Protein 8ZVV (pdb70)

Secondary structure (DSSP, 8-state):
---HHHHHHHHHHHHHHHHHHHHHHHTT-EEEEEEHHHHHTTTTT-EEEE--SEEEETTTEEEETTEEHHHHHHHS-B-TT-SSBPHHHHHHHHHHSSPPPHHHHHHHHHHHHHH----HHHHHHHHHS-TTS-HHHHHHHHHHHGGGG-HHHHHHHT---GGGHHHHHHHHHHHHHHHHHHHHHHHHHHHHSTT-------TTS-HHHHHHHHHT---HHHHHHHHHHHHHTS---S-SHHHHHHHHHHTTT--HHHHHHHHHHHHTSTTTTTHHHHHHHHHHHHHTTS-SS--HHHHHHHHHHHHHTT---TTB--SS--S--HHHHHHHHHHHHH-TT-HHHHHHHHHHHHTTHHHHTT-TTS--SB-GGGTHHHHHHHTT---GGGHHHHHHHHHHHHHHHHHHHHHHTT-----PEEE-HHHHHHHHH-/---HHHHHHHHHHHHHHHHHHHHHHHTT-EEEEEEHHHHHTTTTT-EEEE--SEEEETTTEEEETTB-HHHHHHHS-B-TT--SBPHHHHHHHHHHSSPPPHHHHHHHHHHHHHT----HHHHHHHHHS-TTS-HHHHHHHHHHHGGGG-HHHHHHHTT--GGGHHHHHHHHHHHHHHHHHHHHHHHHHHHHSTT-------TTS-HHHHHHHHHT---HHHHHHHHHHHHHTS---S-SHHHHHHHHHHHTT--HHHHHHHHHHHHTSTTTTTHHHHHHHHHHHHHHTS-SS--HHHHHHHHHHHHHTT-PPTTB--SS--S--HHHHHHHHHHHHH-TT-HHHHHHHHHHHHTTHHHHTT---S--SB-THHHHHHHHHHTT---GGGHHHHHHHHHHHHHHHHHHHHHHTT------EEE-HHHHHHHS--/--SHHHHHHHHHHHHHHHHHHHHHHHTT-------HHHHHTTTTT-------SEEEETTTEEEETTB-HHHHHHHS-B-TT-SSBPHHHHHHHHHHSSPPPHHHHHHHHHHHHHS----HHHHHHHHHS-TTS-HHHHHHHHHHHGGGG-HHHHHHHH---GGGHHHHHHHHHHHHHHHHHHHHHHHHHHHHSTT-------TTS-HHHHHHHHHT---HHHHHHHHHHHHHTS---S-SHHHHHHHHHHTTT--HHHHHHHHHHHHTSTTTTTHHHHHHHHHHHHHHHS-SS--HHHHHHHHHHHHHTT---TTB--SS--S--HHHHHHHHHHHHH-TT-HHHHHHHHHHHHHHHHHHHH---S--SB-GGGTHHHHHHHTT---GGGHHHHHHHHHHHHHHHHHHHHHHTT----------HHHHHHHHH-/---HHHHHHHHHHHHHHHHHHHHHHHTT-------HHHHHTTTTT-------SEEEETTTEEEETTB-HHHHHHHS-B-TT-SSBPHHHHHHHHHHSSPPPHHHHHHHHHHHHHT-PPPHHHHHHHHHS-TTS-HHHHHHHHHHHGGGG-HHHHHHHTT--GGGHHHHHHHHHHHHHHHHHHHHHHHHHHHHSSS-------TTS-HHHHHHHHHT---HHHHHHHHHHHHHTS---S-SHHHHHHHHHHTTT--HHHHHHHHHHHHTSTTTTTHHHHHHHHHHHHHHHH-SS--HHHHHHHHHHHHHTT---TTB--SS--S--HHHHHHHHHHHHH-TT-HHHHHHHHHHHHHHHHHHHH---S--SB-GGGTHHHHHHHTT---GGGHHHHHHHHHHHHHHHHHHHHHHTT----------HHHHHHHTT-

Solvent-accessible surface area: 66983 Å² total; per-residue (Å²): 121,50,65,0,49,91,37,0,38,108,29,5,79,138,46,81,58,74,16,154,61,9,86,76,15,23,1,99,29,51,14,20,55,0,22,0,52,50,5,4,13,11,1,122,61,2,22,2,3,1,1,12,0,1,40,0,50,50,79,120,0,1,81,0,60,52,51,17,2,76,43,1,37,170,94,0,7,59,20,211,60,11,115,17,0,9,0,0,0,0,0,4,0,0,0,9,24,101,47,6,72,105,115,29,4,45,49,0,10,84,26,2,15,149,47,22,57,36,33,88,23,0,46,54,7,2,78,68,22,38,113,103,1,49,3,3,2,2,0,2,0,0,0,2,0,0,14,30,71,7,59,1,40,166,13,33,74,142,26,53,32,85,109,91,7,21,47,38,0,3,44,0,0,0,23,0,0,3,16,0,3,9,0,0,0,20,0,1,28,43,33,65,83,181,43,49,64,37,46,89,53,68,60,115,42,14,12,0,54,8,0,0,56,3,1,40,25,128,79,87,47,0,4,3,3,6,7,1,7,1,1,0,1,0,0,5,0,0,0,11,1,0,0,0,0,4,19,0,0,0,9,0,10,2,3,0,0,10,0,0,1,0,0,0,3,0,0,10,0,14,86,28,2,40,22,6,18,72,3,1,86,37,3,70,71,0,34,152,95,17,38,74,129,14,78,49,140,104,0,90,77,32,0,77,86,6,14,108,64,72,131,125,5,26,7,28,17,52,27,17,0,58,114,17,0,20,8,0,51,4,2,49,65,4,0,30,114,49,6,61,119,22,80,33,10,113,6,3,20,28,4,62,126,2,0,7,58,0,12,106,108,72,48,182,31,142,2,8,80,0,15,4,16,6,0,1,1,2,1,2,57,100,33,40,0,73,38,59,83,0,1,1,0,5,14,0,0,0,2,0,0,0,2,0,0,2,5,0,6,8,7,6,27,31,20,49,34,1,8,1,31,0,20,10,1,92,18,0,58,126,96,27,125,128,169,42,60,0,47,88,49,0,48,93,30,6,73,128,49,80,59,88,12,139,79,4,90,134,124,44,2,184,48,65,10,19,49,1,24,0,50,42,5,3,10,9,0,89,52,1,27,0,4,1,0,11,0,1,41,0,49,45,84,108,1,3,95,1,61,40,53,24,3,79,74,2,36,172,98,1,10,58,14,194,63,14,125,22,1,10,0,0,0,0,0,3,0,0,0,8,26,104,46,7,70,118,117,37,4,46,45,0,12,90,23,2,12,161,51,19,63,39,29,87,30,0,50,56,7,2,78,77,19,36,112,97,1,40,4,4,3,3,0,2,0,0,0,2,0,0,15,29,76,6,59,1,42,166,12,47,88,142,62,63,55,161,104,80,19,22,42,28,0,3,42,0,0,0,26,0,0,3,19,0,4,22,0,0,4,51,0,0,20,39,31,66,87,180,40,42,72,129,34,81,55,69,68,106,35,15,12,0,54,7,0,1,59,5,0,44,24,138,71,89,53,1,10,3,1,7,10,1,4,1,3,1,0,0,0,4,0,0,0,10,0,0,0,0,0,4,19,0,0,1,12,0,17,2,4,0,0,8,0,0,0,0,0,0,4,0,0,9,0,11,59,24,0,20,8,0,16,24,7,0,59,15,1,46,84,0,8,118,122,36,45,114,96,20,48,64,134,106,0,88,93,18,0,85,75,0,13,118,51,26,72,64,7,13,3,30,17,39,12,15,2,61,100,27,0,28,7,9,65,4,1,100,85,6,0,94,143,51,4,62,132,27,74,23,5,65,0,4,14,22,7,77,133,5,0,5,92,11,10,87,132,45,56,162,24,151,2,8,80,1,19,2,8,5,1,0,0,0,0,2,39,100,31,36,0,77,28,47,59,0,0,0,0,6,5,0,0,0,2,0,0,0,1,2,0,2,5,0,6,8,12,7,31,32,27,59,42,2,17,0,35,0,20,11,0,94,19,0,57,126,95,12,54,94,118,100,62,0,53,73,30,0,38,82,38,8,75,141,58,82,56,174,39,140,75,129,171,138,129,90,50,202,79,116,98,45,139,115,67,66,117,53,74,132,40,67,95,137,68,50,141,62,61,85,20,50,0,2,96,9,54,63,69,84,1,3,98,0,63,46,52,20,2,56,22,1,36,158,91,1,11,62,15,156,22,13,95,18,1,8,0,0,0,0,0,5,0,0,0,8,25,106,49,7,72,112,131,41,4,57,58,0,12,94,19,3,14,156,49,16,58,36,28,90,80,0,43,76,51,2,80,110,47,71,112,132,55,60,5,2,51,2,0,8,39,0,0,61,28,0,44,67,76,6,60,1,39,170,17,109,86,146,53,70,60,140,102,78,20,20,53,36,0,2,40,0,0,0,25,0,0,2,19,0,3,11,0,0,0,22,0,0,24,43,29,68,55,171,45,36,68,32,52,90,50,33,63,108,15,13,12,0,25,6,0,0,30,2,1,5,19,14,23,30,7,2,2,0,1,7,10,0,7,0,2,0,1,0,0,8,51,3,41,29,83,0,0,40,31,4,23,75,41,0,14,61,46,30,4,0,0,60,0,0,2,28,0,0,100,17,0,28,24,86,186,33,0,40,22,6,15,85,6,2,83,36,2,70,70,0,16,152,103,21,35,133,143,32,66,56,140,118,0,101,78,38,0,84,75,16,13,122,63,62,170,124,4,27,9,27,16,59,68,49,1,66,35,7,0,19,8,0,34,4,1,34,52,4,0,29,100,11,0,40,63,15,38,27,6,104,10,4,20,28,6,6,103,9,0,2,61,5,10,79,122,51,56,166,34,166,4,6,21,0,13,3,18,6,0,1,4,3,0,2,61,59,28,39,0,72,38,58,83,0,1,2,0,6,12,0,0,0,2,0,0,0,2,1,0,2,6,0,9,8,8,8,28,25,39,97,111,45,173,78,170,83,82,64,74,114,23,15,130,129,140,99,119,130,131,29,62,0,52,92,37,0,49,106,37,5,72,138,42,83,58,169,40,147,80,119,167,154,115,94,52,201,69,112,102,40,92,115,63,64,120,34,73,128,37,69,90,116,78,45,145,57,61,88,20,42,0,1,92,10,26,61,46,20,0,4,41,0,60,48,48,21,5,78,66,3,44,159,102,2,10,59,5,167,62,10,119,20,1,8,0,0,0,0,0,3,0,0,0,8,27,101,49,7,66,100,116,33,6,56,40,0,11,78,17,2,15,151,50,8,72,36,28,88,84,0,47,79,49,2,73,111,41,70,114,128,55,48,5,3,48,3,0,9,40,0,0,62,25,0,44,58,68,2,63,1,41,153,12,111,88,144,65,62,57,154,102,76,18,22,41,31,0,4,38,0,0,0,26,0,0,1,20,0,3,7,0,0,1,16,0,0,34,34,24,61,86,156,30,52,41,88,52,46,61,68,63,117,37,9,9,0,49,6,0,1,60,2,0,39,21,134,73,84,56,1,6,3,0,5,6,1,4,1,2,2,0,0,0,7,44,2,45,26,82,0,0,41,30,3,19,74,40,0,14,61,53,28,4,0,0,62,0,0,4,26,0,0,100,18,0,30,22,75,156,32,0,20,8,0,19,44,5,0,68,18,4,39,88,0,23,140,104,35,31,114,129,41,51,19,108,84,3,78,85,10,1,81,66,0,11,118,73,72,128,94,5,15,2,30,13,48,58,44,1,78,20,8,0,27,6,2,34,3,1,34,77,6,0,34,134,43,4,61,123,29,66,27,6,70,12,5,15,52,4,15,51,5,0,7,34,2,11,80,123,44,27,167,34,64,1,4,29,1,19,2,9,4,0,0,0,1,0,1,38,96,28,39,0,72,32,43,67,0,0,0,0,4,5,0,0,0,2,0,0,0,2,0,0,2,4,0,6,5,12,6,30,28,41,103,105,43,175,77,168,89,82,60,75,107,15,17,133,127,142,77,63,102

Nearest PDB structures (foldseek):
  5uzq-assembly1_A  TM=9.807E-01  e=2.046E-57  Homo sapiens
  5uzp-assembly1_B  TM=9.787E-01  e=7.437E-57  Homo sapiens
  5uqs-assembly1_C  TM=9.858E-01  e=3.075E-56  Sus scrofa
  6csc-assembly1_A  TM=9.868E-01  e=9.801E-54  Gallus gallus
  2cts-assembly1_A-2  TM=9.776E-01  e=1.573E-53  Sus scrofa

Structure (mmCIF, N/CA/C/O backbone):
data_8ZVV
#
_entry.id   8ZVV
#
_cell.length_a   57.548
_cell.length_b   194.332
_cell.length_c   69.369
_cell.angle_alpha   90.00
_cell.angle_beta   90.40
_cell.angle_gamma   90.00
#
_symmetry.space_group_name_H-M   'P 1 21 1'
#
loop_
_entity.id
_entity.type
_entity.pdbx_description
1 polymer 'Citrate synthase, mitochondrial'
2 non-polymer 'CITRIC ACID'
3 water water
#
loop_
_atom_site.group_PDB
_atom_site.id
_atom_site.type_symbol
_atom_site.label_atom_id
_atom_site.label_alt_id
_atom_site.label_comp_id
_atom_site.label_asym_id
_atom_site.label_entity_id
_atom_site.label_seq_id
_atom_site.pdbx_PDB_ins_code
_atom_site.Cartn_x
_atom_site.Cartn_y
_atom_site.Cartn_z
_atom_site.occupancy
_atom_site.B_iso_or_equiv
_atom_site.auth_seq_id
_atom_site.auth_comp_id
_atom_site.auth_asym_id
_atom_site.auth_atom_id
_atom_site.pdbx_PDB_model_num
ATOM 1 N N . SER A 1 1 ? 39.404 10.500 6.377 1.00 52.65 30 SER A N 1
ATOM 2 C CA . SER A 1 1 ? 39.717 10.223 4.948 1.00 56.66 30 SER A CA 1
ATOM 3 C C . SER A 1 1 ? 38.445 9.822 4.201 1.00 66.25 30 SER A C 1
ATOM 4 O O . SER A 1 1 ? 37.727 10.676 3.676 1.00 67.78 30 SER A O 1
ATOM 7 N N . THR A 1 2 ? 38.170 8.515 4.143 1.00 66.58 31 THR A N 1
ATOM 8 C CA . THR A 1 2 ? 36.862 8.056 3.711 1.00 63.54 31 THR A CA 1
ATOM 9 C C . THR A 1 2 ? 36.126 7.387 4.873 1.00 53.00 31 THR A C 1
ATOM 10 O O . THR A 1 2 ? 34.903 7.295 4.822 1.00 58.59 31 THR A O 1
ATOM 14 N N . ASN A 1 3 ? 36.812 6.925 5.930 1.00 42.94 32 ASN A N 1
ATOM 15 C CA . ASN A 1 3 ? 36.058 6.172 6.921 1.00 33.18 32 ASN A CA 1
ATOM 16 C C . ASN A 1 3 ? 35.247 7.124 7.793 1.00 26.19 32 ASN A C 1
ATOM 17 O O . ASN A 1 3 ? 35.774 7.881 8.612 1.00 24.54 32 ASN A O 1
ATOM 22 N N . LEU A 1 4 ? 33.933 7.003 7.616 1.00 23.10 33 LEU A N 1
ATOM 23 C CA . LEU A 1 4 ? 32.976 7.850 8.294 1.00 20.62 33 LEU A CA 1
ATOM 24 C C . LEU A 1 4 ? 33.109 7.728 9.807 1.00 19.59 33 LEU A C 1
ATOM 25 O O . LEU A 1 4 ? 32.912 8.693 10.525 1.00 18.91 33 LEU A O 1
ATOM 30 N N . LYS A 1 5 ? 33.393 6.534 10.322 1.00 21.78 34 LYS A N 1
ATOM 31 C CA . LYS A 1 5 ? 33.517 6.393 11.763 1.00 22.21 34 LYS A CA 1
ATOM 32 C C . LYS A 1 5 ? 34.642 7.279 12.295 1.00 21.76 34 LYS A C 1
ATOM 33 O O . LYS A 1 5 ? 34.508 7.865 13.367 1.00 22.08 34 LYS A O 1
ATOM 39 N N . ASP A 1 6 ? 35.753 7.367 11.543 1.00 20.98 35 ASP A N 1
ATOM 40 C CA . ASP A 1 6 ? 36.942 8.086 11.974 1.00 23.49 35 ASP A CA 1
ATOM 41 C C . ASP A 1 6 ? 36.683 9.583 11.934 1.00 22.59 35 ASP A C 1
ATOM 42 O O . ASP A 1 6 ? 37.060 10.305 12.848 1.00 24.66 35 ASP A O 1
ATOM 47 N N . ILE A 1 7 ? 35.945 10.008 10.920 1.00 22.64 36 ILE A N 1
ATOM 48 C CA . ILE A 1 7 ? 35.575 11.404 10.819 1.00 23.01 36 ILE A CA 1
ATOM 49 C C . ILE A 1 7 ? 34.675 11.749 12.002 1.00 22.52 36 ILE A C 1
ATOM 50 O O . ILE A 1 7 ? 34.883 12.751 12.659 1.00 20.11 36 ILE A O 1
ATOM 55 N N . LEU A 1 8 ? 33.753 10.845 12.327 1.00 23.47 37 LEU A N 1
ATOM 56 C CA . LEU A 1 8 ? 32.817 11.074 13.416 1.00 22.73 37 LEU A CA 1
ATOM 57 C C . LEU A 1 8 ? 33.544 11.103 14.773 1.00 25.11 37 LEU A C 1
ATOM 58 O O . LEU A 1 8 ? 33.324 11.998 15.596 1.00 23.35 37 LEU A O 1
ATOM 63 N N . ALA A 1 9 ? 34.426 10.121 15.008 1.00 23.85 38 ALA A N 1
ATOM 64 C CA . ALA A 1 9 ? 35.250 10.086 16.208 1.00 26.11 38 ALA A CA 1
ATOM 65 C C . ALA A 1 9 ? 35.900 11.440 16.477 1.00 25.90 38 ALA A C 1
ATOM 66 O O . ALA A 1 9 ? 35.849 11.951 17.591 1.00 25.99 38 ALA A O 1
ATOM 68 N N . ASP A 1 10 ? 36.448 12.047 15.426 1.00 25.40 39 ASP A N 1
ATOM 69 C CA . ASP A 1 10 ? 37.099 13.339 15.533 1.00 25.50 39 ASP A CA 1
ATOM 70 C C . ASP A 1 10 ? 36.134 14.458 15.901 1.00 23.80 39 ASP A C 1
ATOM 71 O O . ASP A 1 10 ? 36.555 15.446 16.487 1.00 27.12 39 ASP A O 1
ATOM 76 N N . LEU A 1 11 ? 34.855 14.337 15.522 1.00 24.70 40 LEU A N 1
ATOM 77 C CA . LEU A 1 11 ? 33.916 15.432 15.724 1.00 24.32 40 LEU A CA 1
ATOM 78 C C . LEU A 1 11 ? 33.353 15.464 17.144 1.00 23.52 40 LEU A C 1
ATOM 79 O O . LEU A 1 11 ? 32.995 16.521 17.644 1.00 22.72 40 LEU A O 1
ATOM 84 N N . ILE A 1 12 ? 33.222 14.297 17.767 1.00 24.29 41 ILE A N 1
ATOM 85 C CA . ILE A 1 12 ? 32.447 14.167 18.980 1.00 24.60 41 ILE A CA 1
ATOM 86 C C . ILE A 1 12 ? 33.052 14.995 20.108 1.00 28.46 41 ILE A C 1
ATOM 87 O O . ILE A 1 12 ? 32.333 15.812 20.687 1.00 31.35 41 ILE A O 1
ATOM 92 N N . PRO A 1 13 ? 34.367 14.875 20.436 1.00 28.61 42 PRO A N 1
ATOM 93 C CA . PRO A 1 13 ? 34.986 15.708 21.467 1.00 33.15 42 PRO A CA 1
ATOM 94 C C . PRO A 1 13 ? 34.679 17.198 21.338 1.00 33.19 42 PRO A C 1
ATOM 95 O O . PRO A 1 13 ? 34.327 17.843 22.321 1.00 33.38 42 PRO A O 1
ATOM 99 N N . LYS A 1 14 ? 34.786 17.704 20.109 1.00 33.27 43 LYS A N 1
ATOM 100 C CA . LYS A 1 14 ? 34.511 19.098 19.783 1.00 34.96 43 LYS A CA 1
ATOM 101 C C . LYS A 1 14 ? 33.111 19.475 20.260 1.00 31.67 43 LYS A C 1
ATOM 102 O O . LYS A 1 14 ? 32.889 20.518 20.891 1.00 29.13 43 LYS A O 1
ATOM 108 N N . GLU A 1 15 ? 32.162 18.609 19.907 1.00 31.86 44 GLU A N 1
ATOM 109 C CA . GLU A 1 15 ? 30.756 18.885 20.128 1.00 30.88 44 GLU A CA 1
ATOM 110 C C . GLU A 1 15 ? 30.444 18.671 21.606 1.00 27.97 44 GLU A C 1
ATOM 111 O O . GLU A 1 15 ? 29.618 19.390 22.169 1.00 24.34 44 GLU A O 1
ATOM 117 N N . GLN A 1 16 ? 31.105 17.678 22.223 1.00 25.27 45 GLN A N 1
ATOM 118 C CA . GLN A 1 16 ? 31.020 17.508 23.664 1.00 28.27 45 GLN A CA 1
ATOM 119 C C . GLN A 1 16 ? 31.423 18.828 24.303 1.00 26.86 45 GLN A C 1
ATOM 120 O O . GLN A 1 16 ? 30.697 19.374 25.126 1.00 25.14 45 GLN A O 1
ATOM 126 N N . ALA A 1 17 ? 32.561 19.361 23.856 1.00 30.51 46 ALA A N 1
ATOM 127 C CA . ALA A 1 17 ? 33.093 20.561 24.470 1.00 32.48 46 ALA A CA 1
ATOM 128 C C . ALA A 1 17 ? 32.130 21.717 24.221 1.00 30.30 46 ALA A C 1
ATOM 129 O O . ALA A 1 17 ? 31.853 22.470 25.147 1.00 28.73 46 ALA A O 1
ATOM 131 N N . ARG A 1 18 ? 31.620 21.848 22.991 1.00 30.68 47 ARG A N 1
ATOM 132 C CA . ARG A 1 18 ? 30.734 22.957 22.701 1.00 31.99 47 ARG A CA 1
ATOM 133 C C . ARG A 1 18 ? 29.555 22.932 23.674 1.00 30.77 47 ARG A C 1
ATOM 134 O O . ARG A 1 18 ? 29.191 23.961 24.220 1.00 27.67 47 ARG A O 1
ATOM 142 N N . ILE A 1 19 ? 28.968 21.763 23.922 1.00 27.68 48 ILE A N 1
ATOM 143 C CA . ILE A 1 19 ? 27.786 21.703 24.764 1.00 30.92 48 ILE A CA 1
ATOM 144 C C . ILE A 1 19 ? 28.132 21.949 26.231 1.00 29.69 48 ILE A C 1
ATOM 145 O O . ILE A 1 19 ? 27.332 22.555 26.936 1.00 30.64 48 ILE A O 1
ATOM 150 N N . LYS A 1 20 ? 29.289 21.451 26.694 1.00 30.24 49 LYS A N 1
ATOM 151 C CA . LYS A 1 20 ? 29.644 21.564 28.103 1.00 32.63 49 LYS A CA 1
ATOM 152 C C . LYS A 1 20 ? 29.660 23.047 28.468 1.00 33.61 49 LYS A C 1
ATOM 153 O O . LYS A 1 20 ? 29.045 23.453 29.458 1.00 35.23 49 LYS A O 1
ATOM 159 N N . THR A 1 21 ? 30.306 23.844 27.608 1.00 35.65 50 THR A N 1
ATOM 160 C CA . THR A 1 21 ? 30.474 25.268 27.840 1.00 34.71 50 THR A CA 1
ATOM 161 C C . THR A 1 21 ? 29.126 25.972 27.752 1.00 37.14 50 THR A C 1
ATOM 162 O O . THR A 1 21 ? 28.815 26.803 28.613 1.00 34.57 50 THR A O 1
ATOM 166 N N . PHE A 1 22 ? 28.349 25.626 26.705 1.00 31.59 51 PHE A N 1
ATOM 167 C CA . PHE A 1 22 ? 27.029 26.194 26.507 1.00 29.36 51 PHE A CA 1
ATOM 168 C C . PHE A 1 22 ? 26.202 26.009 27.777 1.00 28.14 51 PHE A C 1
ATOM 169 O O . PHE A 1 22 ? 25.668 26.970 28.325 1.00 30.67 51 PHE A O 1
ATOM 177 N N . ARG A 1 23 ? 26.145 24.781 28.278 1.00 28.56 52 ARG A N 1
ATOM 178 C CA . ARG A 1 23 ? 25.296 24.482 29.423 1.00 28.25 52 ARG A CA 1
ATOM 179 C C . ARG A 1 23 ? 25.845 25.142 30.685 1.00 31.85 52 ARG A C 1
ATOM 180 O O . ARG A 1 23 ? 25.083 25.475 31.593 1.00 27.22 52 ARG A O 1
ATOM 188 N N . GLN A 1 24 ? 27.171 25.284 30.756 1.00 32.72 53 GLN A N 1
ATOM 189 C CA . GLN A 1 24 ? 27.797 25.928 31.893 1.00 37.41 53 GLN A CA 1
ATOM 190 C C . GLN A 1 24 ? 27.236 27.344 31.971 1.00 37.01 53 GLN A C 1
ATOM 191 O O . GLN A 1 24 ? 26.687 27.743 32.993 1.00 37.97 53 GLN A O 1
ATOM 197 N N . GLN A 1 25 ? 27.303 28.058 30.848 1.00 36.56 54 GLN A N 1
ATOM 198 C CA . GLN A 1 25 ? 26.999 29.479 30.825 1.00 42.24 54 GLN A CA 1
ATOM 199 C C . GLN A 1 25 ? 25.497 29.736 30.711 1.00 44.73 54 GLN A C 1
ATOM 200 O O . GLN A 1 25 ? 25.034 30.790 31.152 1.00 38.14 54 GLN A O 1
ATOM 206 N N . HIS A 1 26 ? 24.754 28.795 30.103 1.00 36.35 55 HIS A N 1
ATOM 207 C CA . HIS A 1 26 ? 23.374 29.053 29.721 1.00 34.41 55 HIS A CA 1
ATOM 208 C C . HIS A 1 26 ? 22.407 27.957 30.168 1.00 32.02 55 HIS A C 1
ATOM 209 O O . HIS A 1 26 ? 21.230 28.018 29.826 1.00 41.14 55 HIS A O 1
ATOM 216 N N . GLY A 1 27 ? 22.883 26.984 30.949 1.00 33.82 56 GLY A N 1
ATOM 217 C CA . GLY A 1 27 ? 22.053 25.884 31.414 1.00 34.65 56 GLY A CA 1
ATOM 218 C C . GLY A 1 27 ? 20.735 26.335 32.038 1.00 36.61 56 GLY A C 1
ATOM 219 O O . GLY A 1 27 ? 19.703 25.692 31.831 1.00 33.25 56 GLY A O 1
ATOM 220 N N . LYS A 1 28 ? 20.763 27.429 32.815 1.00 36.00 57 LYS A N 1
ATOM 221 C CA . LYS A 1 28 ? 19.604 27.832 33.607 1.00 40.43 57 LYS A CA 1
ATOM 222 C C . LYS A 1 28 ? 18.705 28.829 32.870 1.00 38.42 57 LYS A C 1
ATOM 223 O O . LYS A 1 28 ? 17.680 29.235 33.421 1.00 40.39 57 LYS A O 1
ATOM 229 N N . THR A 1 29 ? 19.062 29.187 31.631 1.00 35.12 58 THR A N 1
ATOM 230 C CA . THR A 1 29 ? 18.240 30.065 30.805 1.00 35.77 58 THR A CA 1
ATOM 231 C C . THR A 1 29 ? 16.878 29.430 30.528 1.00 36.42 58 THR A C 1
ATOM 232 O O . THR A 1 29 ? 16.774 28.253 30.175 1.00 30.82 58 THR A O 1
ATOM 236 N N . VAL A 1 30 ? 15.834 30.249 30.673 1.00 36.95 59 VAL A N 1
ATOM 237 C CA . VAL A 1 30 ? 14.479 29.843 30.368 1.00 37.39 59 VAL A CA 1
ATOM 238 C C . VAL A 1 30 ? 14.286 30.051 28.867 1.00 39.03 59 VAL A C 1
ATOM 239 O O . VAL A 1 30 ? 14.611 31.106 28.324 1.00 38.01 59 VAL A O 1
ATOM 243 N N . VAL A 1 31 ? 13.840 28.995 28.184 1.00 38.55 60 VAL A N 1
ATOM 244 C CA . VAL A 1 31 ? 13.623 29.074 26.751 1.00 35.78 60 VAL A CA 1
ATOM 245 C C . VAL A 1 31 ? 12.131 29.058 26.445 1.00 31.00 60 VAL A C 1
ATOM 246 O O . VAL A 1 31 ? 11.743 29.386 25.326 1.00 34.57 60 VAL A O 1
ATOM 250 N N . GLY A 1 32 ? 11.302 28.665 27.412 1.00 31.07 61 GLY A N 1
ATOM 251 C CA . GLY A 1 32 ? 9.871 28.588 27.170 1.00 31.03 61 GLY A CA 1
ATOM 252 C C . GLY A 1 32 ? 9.068 28.366 28.442 1.00 33.11 61 GLY A C 1
ATOM 253 O O . GLY A 1 32 ? 9.613 27.998 29.487 1.00 35.01 61 GLY A O 1
ATOM 254 N N . GLN A 1 33 ? 7.760 28.621 28.314 1.00 34.58 62 GLN A N 1
ATOM 255 C CA . GLN A 1 33 ? 6.794 28.428 29.378 1.00 34.46 62 GLN A CA 1
ATOM 256 C C . GLN A 1 33 ? 5.944 27.209 29.040 1.00 31.40 62 GLN A C 1
ATOM 257 O O . GLN A 1 33 ? 5.873 26.792 27.886 1.00 33.22 62 GLN A O 1
ATOM 263 N N . ILE A 1 34 ? 5.256 26.684 30.055 1.00 28.45 63 ILE A N 1
ATOM 264 C CA . ILE A 1 34 ? 4.375 25.546 29.878 1.00 28.25 63 ILE A CA 1
ATOM 265 C C . ILE A 1 34 ? 2.998 25.894 30.420 1.00 23.97 63 ILE A C 1
ATOM 266 O O . ILE A 1 34 ? 2.851 26.057 31.620 1.00 24.35 63 ILE A O 1
ATOM 271 N N . THR A 1 35 ? 1.975 25.903 29.553 1.00 25.60 64 THR A N 1
ATOM 272 C CA . THR A 1 35 ? 0.630 26.176 30.028 1.00 25.02 64 THR A CA 1
ATOM 273 C C . THR A 1 35 ? -0.114 24.867 30.238 1.00 26.12 64 THR A C 1
ATOM 274 O O . THR A 1 35 ? 0.347 23.807 29.825 1.00 26.17 64 THR A O 1
ATOM 278 N N . VAL A 1 36 ? -1.249 24.975 30.934 1.00 25.53 65 VAL A N 1
ATOM 279 C CA . VAL A 1 36 ? -2.191 23.883 31.078 1.00 25.77 65 VAL A CA 1
ATOM 280 C C . VAL A 1 36 ? -2.616 23.374 29.699 1.00 27.47 65 VAL A C 1
ATOM 281 O O . VAL A 1 36 ? -2.751 22.165 29.485 1.00 24.64 65 VAL A O 1
ATOM 285 N N . ASP A 1 37 ? -2.843 24.308 28.772 1.00 27.55 66 ASP A N 1
ATOM 286 C CA . ASP A 1 37 ? -3.355 23.977 27.451 1.00 32.29 66 ASP A CA 1
ATOM 287 C C . ASP A 1 37 ? -2.355 23.124 26.671 1.00 29.03 66 ASP A C 1
ATOM 288 O O . ASP A 1 37 ? -2.752 22.217 25.941 1.00 31.35 66 ASP A O 1
ATOM 293 N N . MET A 1 38 ? -1.070 23.410 26.861 1.00 28.67 67 MET A N 1
ATOM 294 C CA . MET A 1 38 ? 0.002 22.714 26.168 1.00 28.13 67 MET A CA 1
ATOM 295 C C . MET A 1 38 ? 0.098 21.285 26.681 1.00 26.31 67 MET A C 1
ATOM 296 O O . MET A 1 38 ? 0.360 20.371 25.908 1.00 25.62 67 MET A O 1
ATOM 301 N N . MET A 1 39 ? -0.060 21.131 28.002 1.00 24.45 68 MET A N 1
ATOM 302 C CA . MET A 1 39 ? -0.045 19.831 28.651 1.00 24.75 68 MET A CA 1
ATOM 303 C C . MET A 1 39 ? -1.179 18.966 28.129 1.00 24.28 68 MET A C 1
ATOM 304 O O . MET A 1 39 ? -1.004 17.761 27.917 1.00 24.06 68 MET A O 1
ATOM 309 N N . TYR A 1 40 ? -2.343 19.579 27.878 1.00 23.77 69 TYR A N 1
ATOM 310 C CA . TYR A 1 40 ? -3.466 18.870 27.283 1.00 24.22 69 TYR A CA 1
ATOM 311 C C . TYR A 1 40 ? -3.294 18.708 25.769 1.00 23.56 69 TYR A C 1
ATOM 312 O O . TYR A 1 40 ? -3.770 17.742 25.202 1.00 26.80 69 TYR A O 1
ATOM 321 N N . GLY A 1 41 ? -2.583 19.632 25.115 1.00 24.08 70 GLY A N 1
ATOM 322 C CA . GLY A 1 41 ? -2.563 19.722 23.659 1.00 23.23 70 GLY A CA 1
ATOM 323 C C . GLY A 1 41 ? -1.338 19.043 23.030 1.00 24.08 70 GLY A C 1
ATOM 324 O O . GLY A 1 41 ? -0.910 19.439 21.954 1.00 23.17 70 GLY A O 1
ATOM 325 N N . GLY A 1 42 ? -0.770 18.032 23.704 1.00 22.27 71 GLY A N 1
ATOM 326 C CA . GLY A 1 42 ? 0.300 17.232 23.110 1.00 23.76 71 GLY A CA 1
ATOM 327 C C . GLY A 1 42 ? 1.615 17.991 22.953 1.00 24.73 71 GLY A C 1
ATOM 328 O O . GLY A 1 42 ? 2.294 17.879 21.928 1.00 22.79 71 GLY A O 1
ATOM 329 N N . MET A 1 43 ? 1.945 18.760 23.991 1.00 23.89 72 MET A N 1
ATOM 330 C CA . MET A 1 43 ? 3.164 19.541 24.068 1.00 23.85 72 MET A CA 1
ATOM 331 C C . MET A 1 43 ? 3.321 20.466 22.865 1.00 25.04 72 MET A C 1
ATOM 332 O O . MET A 1 43 ? 4.445 20.798 22.512 1.00 23.22 72 MET A O 1
ATOM 337 N N . ARG A 1 44 ? 2.213 20.943 22.303 1.00 26.86 73 ARG A N 1
ATOM 338 C CA . ARG A 1 44 ? 2.239 21.804 21.124 1.00 31.64 73 ARG A CA 1
ATOM 339 C C . ARG A 1 44 ? 2.875 23.128 21.537 1.00 28.36 73 ARG A C 1
ATOM 340 O O . ARG A 1 44 ? 2.491 23.695 22.544 1.00 28.01 73 ARG A O 1
ATOM 348 N N . GLY A 1 45 ? 3.911 23.554 20.814 1.00 30.04 74 GLY A N 1
ATOM 349 C CA . GLY A 1 45 ? 4.618 24.779 21.154 1.00 33.91 74 GLY A CA 1
ATOM 350 C C . GLY A 1 45 ? 5.713 24.605 22.211 1.00 30.09 74 GLY A C 1
ATOM 351 O O . GLY A 1 45 ? 6.414 25.561 22.506 1.00 33.83 74 GLY A O 1
ATOM 352 N N . MET A 1 46 ? 5.889 23.407 22.774 1.00 30.27 75 MET A N 1
ATOM 353 C CA . MET A 1 46 ? 6.882 23.222 23.825 1.00 30.43 75 MET A CA 1
ATOM 354 C C . MET A 1 46 ? 8.245 22.935 23.196 1.00 30.22 75 MET A C 1
ATOM 355 O O . MET A 1 46 ? 8.360 22.046 22.359 1.00 26.28 75 MET A O 1
ATOM 360 N N . LYS A 1 47 ? 9.291 23.644 23.629 1.00 32.65 76 LYS A N 1
ATOM 361 C CA . LYS A 1 47 ? 10.650 23.276 23.247 1.00 35.08 76 LYS A CA 1
ATOM 362 C C . LYS A 1 47 ? 11.127 22.156 24.175 1.00 35.00 76 LYS A C 1
ATOM 363 O O . LYS A 1 47 ? 11.524 22.385 25.325 1.00 40.14 76 LYS A O 1
ATOM 369 N N . GLY A 1 48 ? 11.081 20.920 23.666 1.00 30.35 77 GLY A N 1
ATOM 370 C CA . GLY A 1 48 ? 11.164 19.761 24.539 1.00 29.60 77 GLY A CA 1
ATOM 371 C C . GLY A 1 48 ? 12.470 18.975 24.445 1.00 26.28 77 GLY A C 1
ATOM 372 O O . GLY A 1 48 ? 12.823 18.288 25.400 1.00 27.30 77 GLY A O 1
ATOM 373 N N . LEU A 1 49 ? 13.143 18.981 23.288 1.00 24.13 78 LEU A N 1
ATOM 374 C CA . LEU A 1 49 ? 14.315 18.130 23.150 1.00 21.95 78 LEU A CA 1
ATOM 375 C C . LEU A 1 49 ? 15.327 18.758 22.208 1.00 21.95 78 LEU A C 1
ATOM 376 O O . LEU A 1 49 ? 14.972 19.575 21.367 1.00 24.18 78 LEU A O 1
ATOM 381 N N . VAL A 1 50 ? 16.606 18.408 22.412 1.00 23.61 79 VAL A N 1
ATOM 382 C CA . VAL A 1 50 ? 17.646 18.767 21.470 1.00 23.75 79 VAL A CA 1
ATOM 383 C C . VAL A 1 50 ? 17.760 17.632 20.458 1.00 22.10 79 VAL A C 1
ATOM 384 O O . VAL A 1 50 ? 17.856 16.465 20.828 1.00 21.21 79 VAL A O 1
ATOM 388 N N . TYR A 1 51 ? 17.730 18.007 19.186 1.00 21.50 80 TYR A N 1
ATOM 389 C CA . TYR A 1 51 ? 17.829 17.089 18.066 1.00 20.58 80 TYR A CA 1
ATOM 390 C C . TYR A 1 51 ? 18.717 17.792 17.051 1.00 23.72 80 TYR A C 1
ATOM 391 O O . TYR A 1 51 ? 18.432 18.935 16.721 1.00 27.34 80 TYR A O 1
ATOM 400 N N . GLU A 1 52 ? 19.843 17.161 16.659 1.00 23.49 81 GLU A N 1
ATOM 401 C CA . GLU A 1 52 ? 20.934 17.898 16.036 1.00 22.79 81 GLU A CA 1
ATOM 402 C C . GLU A 1 52 ? 20.835 17.824 14.512 1.00 21.75 81 GLU A C 1
ATOM 403 O O . GLU A 1 52 ? 21.321 18.686 13.802 1.00 25.64 81 GLU A O 1
ATOM 409 N N . THR A 1 53 ? 20.310 16.722 14.001 1.00 20.20 82 THR A N 1
ATOM 410 C CA . THR A 1 53 ? 20.485 16.411 12.596 1.00 21.66 82 THR A CA 1
ATOM 411 C C . THR A 1 53 ? 19.679 17.347 11.697 1.00 20.27 82 THR A C 1
ATOM 412 O O . THR A 1 53 ? 20.125 17.665 10.602 1.00 25.35 82 THR A O 1
ATOM 416 N N . SER A 1 54 ? 18.453 17.697 12.092 1.00 22.92 83 SER A N 1
ATOM 417 C CA . SER A 1 54 ? 17.649 18.647 11.327 1.00 22.65 83 SER A CA 1
ATOM 418 C C . SER A 1 54 ? 16.799 19.514 12.249 1.00 23.55 83 SER A C 1
ATOM 419 O O . SER A 1 54 ? 16.497 19.150 13.400 1.00 23.14 83 SER A O 1
ATOM 422 N N . VAL A 1 55 ? 16.456 20.691 11.715 1.00 22.12 84 VAL A N 1
ATOM 423 C CA . VAL A 1 55 ? 15.587 21.668 12.350 1.00 26.04 84 VAL A CA 1
ATOM 424 C C . VAL A 1 55 ? 14.541 22.154 11.347 1.00 27.01 84 VAL A C 1
ATOM 425 O O . VAL A 1 55 ? 14.892 22.539 10.229 1.00 25.64 84 VAL A O 1
ATOM 429 N N . LEU A 1 56 ? 13.268 22.138 11.781 1.00 26.58 85 LEU A N 1
ATOM 430 C CA . LEU A 1 56 ? 12.122 22.582 11.004 1.00 27.15 85 LEU A CA 1
ATOM 431 C C . LEU A 1 56 ? 11.746 24.005 11.397 1.00 31.05 85 LEU A C 1
ATOM 432 O O . LEU A 1 56 ? 11.218 24.247 12.497 1.00 30.44 85 LEU A O 1
ATOM 437 N N . ASP A 1 57 ? 12.022 24.933 10.483 1.00 30.90 86 ASP A N 1
ATOM 438 C CA . ASP A 1 57 ? 11.575 26.303 10.637 1.00 36.84 86 ASP A CA 1
ATOM 439 C C . ASP A 1 57 ? 10.097 26.383 10.257 1.00 37.34 86 ASP A C 1
ATOM 440 O O . ASP A 1 57 ? 9.704 25.911 9.201 1.00 36.79 86 ASP A O 1
ATOM 445 N N . PRO A 1 58 ? 9.214 26.998 11.078 1.00 40.69 87 PRO A N 1
ATOM 446 C CA . PRO A 1 58 ? 7.802 27.122 10.707 1.00 40.06 87 PRO A CA 1
ATOM 447 C C . PRO A 1 58 ? 7.562 27.644 9.291 1.00 41.66 87 PRO A C 1
ATOM 448 O O . PRO A 1 58 ? 6.678 27.160 8.583 1.00 37.88 87 PRO A O 1
ATOM 452 N N . ASP A 1 59 ? 8.365 28.633 8.893 1.00 44.46 88 ASP A N 1
ATOM 453 C CA . ASP A 1 59 ? 8.113 29.386 7.677 1.00 47.73 88 ASP A CA 1
ATOM 454 C C . ASP A 1 59 ? 8.802 28.728 6.484 1.00 45.89 88 ASP A C 1
ATOM 455 O O . ASP A 1 59 ? 8.187 28.623 5.424 1.00 47.26 88 ASP A O 1
ATOM 460 N N . GLU A 1 60 ? 10.067 28.297 6.649 1.00 45.78 89 GLU A N 1
ATOM 461 C CA . GLU A 1 60 ? 10.910 27.903 5.521 1.00 44.60 89 GLU A CA 1
ATOM 462 C C . GLU A 1 60 ? 11.028 26.382 5.377 1.00 36.66 89 GLU A C 1
ATOM 463 O O . GLU A 1 60 ? 11.564 25.898 4.387 1.00 34.07 89 GLU A O 1
ATOM 469 N N . GLY A 1 61 ? 10.564 25.608 6.362 1.00 33.27 90 GLY A N 1
ATOM 470 C CA . GLY A 1 61 ? 10.634 24.156 6.251 1.00 27.19 90 GLY A CA 1
ATOM 471 C C . GLY A 1 61 ? 11.998 23.594 6.666 1.00 27.48 90 GLY A C 1
ATOM 472 O O . GLY A 1 61 ? 12.826 24.268 7.281 1.00 27.35 90 GLY A O 1
ATOM 473 N N . ILE A 1 62 ? 12.230 22.332 6.305 1.00 24.58 91 ILE A N 1
ATOM 474 C CA . ILE A 1 62 ? 13.250 21.533 6.953 1.00 25.82 91 ILE A CA 1
ATOM 475 C C . ILE A 1 62 ? 14.632 21.926 6.438 1.00 27.28 91 ILE A C 1
ATOM 476 O O . ILE A 1 62 ? 14.809 22.164 5.244 1.00 30.61 91 ILE A O 1
ATOM 481 N N . ARG A 1 63 ? 15.592 22.012 7.371 1.00 27.35 92 ARG A N 1
ATOM 482 C CA . ARG A 1 63 ? 17.007 22.142 7.058 1.00 26.41 92 ARG A CA 1
ATOM 483 C C . ARG A 1 63 ? 17.741 20.941 7.636 1.00 22.31 92 ARG A C 1
ATOM 484 O O . ARG A 1 63 ? 17.526 20.591 8.782 1.00 21.04 92 ARG A O 1
ATOM 492 N N . PHE A 1 64 ? 18.531 20.293 6.782 1.00 23.67 93 PHE A N 1
ATOM 493 C CA . PHE A 1 64 ? 19.388 19.192 7.182 1.00 24.91 93 PHE A CA 1
ATOM 494 C C . PHE A 1 64 ? 20.791 19.722 7.418 1.00 25.21 93 PHE A C 1
ATOM 495 O O . PHE A 1 64 ? 21.479 20.028 6.430 1.00 24.99 93 PHE A O 1
ATOM 503 N N . ARG A 1 65 ? 21.172 19.817 8.713 1.00 24.07 94 ARG A N 1
ATOM 504 C CA . ARG A 1 65 ? 22.433 20.385 9.182 1.00 21.49 94 ARG A CA 1
ATOM 505 C C . ARG A 1 65 ? 22.665 21.767 8.557 1.00 22.76 94 ARG A C 1
ATOM 506 O O . ARG A 1 65 ? 23.783 22.136 8.166 1.00 19.41 94 ARG A O 1
ATOM 514 N N . GLY A 1 66 ? 21.600 22.577 8.500 1.00 22.97 95 GLY A N 1
ATOM 515 C CA . GLY A 1 66 ? 21.755 23.936 7.997 1.00 22.73 95 GLY A CA 1
ATOM 516 C C . GLY A 1 66 ? 21.317 24.078 6.539 1.00 25.01 95 GLY A C 1
ATOM 517 O O . GLY A 1 66 ? 20.955 25.180 6.108 1.00 27.63 95 GLY A O 1
ATOM 518 N N . PHE A 1 67 ? 21.302 22.966 5.795 1.00 24.39 96 PHE A N 1
ATOM 519 C CA . PHE A 1 67 ? 21.068 23.017 4.359 1.00 26.79 96 PHE A CA 1
ATOM 520 C C . PHE A 1 67 ? 19.592 22.754 4.055 1.00 25.53 96 PHE A C 1
ATOM 521 O O . PHE A 1 67 ? 19.017 21.757 4.494 1.00 25.68 96 PHE A O 1
ATOM 529 N N . SER A 1 68 ? 18.986 23.668 3.279 1.00 27.73 97 SER A N 1
ATOM 530 C CA . SER A 1 68 ? 17.653 23.473 2.734 1.00 25.32 97 SER A CA 1
ATOM 531 C C . SER A 1 68 ? 17.669 22.317 1.728 1.00 25.12 97 SER A C 1
ATOM 532 O O . SER A 1 68 ? 18.721 21.888 1.249 1.00 23.82 97 SER A O 1
ATOM 535 N N . ILE A 1 69 ? 16.491 21.804 1.380 1.00 25.11 98 ILE A N 1
ATOM 536 C CA . ILE A 1 69 ? 16.424 20.729 0.408 1.00 26.61 98 ILE A CA 1
ATOM 537 C C . ILE A 1 69 ? 16.989 21.165 -0.949 1.00 28.76 98 ILE A C 1
ATOM 538 O O . ILE A 1 69 ? 17.778 20.434 -1.545 1.00 28.35 98 ILE A O 1
ATOM 543 N N . PRO A 1 70 ? 16.586 22.321 -1.523 1.00 28.92 99 PRO A N 1
ATOM 544 C CA . PRO A 1 70 ? 17.207 22.800 -2.761 1.00 29.63 99 PRO A CA 1
ATOM 545 C C . PRO A 1 70 ? 18.739 22.805 -2.768 1.00 29.36 99 PRO A C 1
ATOM 546 O O . PRO A 1 70 ? 19.342 22.360 -3.743 1.00 35.71 99 PRO A O 1
ATOM 550 N N . GLU A 1 71 ? 19.354 23.290 -1.679 1.00 30.26 100 GLU A N 1
ATOM 551 C CA . GLU A 1 71 ? 20.805 23.255 -1.509 1.00 31.44 100 GLU A CA 1
ATOM 552 C C . GLU A 1 71 ? 21.321 21.811 -1.557 1.00 31.13 100 GLU A C 1
ATOM 553 O O . GLU A 1 71 ? 22.383 21.542 -2.112 1.00 31.04 100 GLU A O 1
ATOM 559 N N . CYS A 1 72 ? 20.595 20.873 -0.938 1.00 30.76 101 CYS A N 1
ATOM 560 C CA . CYS A 1 72 ? 20.978 19.469 -0.976 1.00 29.28 101 CYS A CA 1
ATOM 561 C C . CYS A 1 72 ? 20.887 18.900 -2.394 1.00 30.49 101 CYS A C 1
ATOM 562 O O . CYS A 1 72 ? 21.712 18.089 -2.811 1.00 28.10 101 CYS A O 1
ATOM 565 N N . GLN A 1 73 ? 19.844 19.293 -3.115 1.00 29.28 102 GLN A N 1
ATOM 566 C CA . GLN A 1 73 ? 19.666 18.836 -4.478 1.00 32.32 102 GLN A CA 1
ATOM 567 C C . GLN A 1 73 ? 20.899 19.212 -5.299 1.00 31.80 102 GLN A C 1
ATOM 568 O O . GLN A 1 73 ? 21.345 18.406 -6.112 1.00 36.31 102 GLN A O 1
ATOM 574 N N . LYS A 1 74 ? 21.474 20.389 -5.035 1.00 32.22 103 LYS A N 1
ATOM 575 C CA . LYS A 1 74 ? 22.605 20.867 -5.821 1.00 36.22 103 LYS A CA 1
ATOM 576 C C . LYS A 1 74 ? 23.932 20.280 -5.318 1.00 36.49 103 LYS A C 1
ATOM 577 O O . LYS A 1 74 ? 24.732 19.817 -6.134 1.00 33.51 103 LYS A O 1
ATOM 583 N N . LEU A 1 75 ? 24.166 20.277 -3.988 1.00 33.41 104 LEU A N 1
ATOM 584 C CA . LEU A 1 75 ? 25.483 19.961 -3.429 1.00 32.41 104 LEU A CA 1
ATOM 585 C C . LEU A 1 75 ? 25.690 18.455 -3.266 1.00 30.44 104 LEU A C 1
ATOM 586 O O . LEU A 1 75 ? 26.811 17.974 -3.414 1.00 33.39 104 LEU A O 1
ATOM 591 N N . LEU A 1 76 ? 24.649 17.711 -2.860 1.00 30.68 105 LEU A N 1
ATOM 592 C CA . LEU A 1 76 ? 24.850 16.313 -2.496 1.00 29.46 105 LEU A CA 1
ATOM 593 C C . LEU A 1 76 ? 25.160 15.523 -3.758 1.00 31.36 105 LEU A C 1
ATOM 594 O O . LEU A 1 76 ? 24.479 15.714 -4.770 1.00 30.53 105 LEU A O 1
ATOM 599 N N . PRO A 1 77 ? 26.179 14.625 -3.739 1.00 29.52 106 PRO A N 1
ATOM 600 C CA . PRO A 1 77 ? 26.458 13.768 -4.888 1.00 32.88 106 PRO A CA 1
ATOM 601 C C . PRO A 1 77 ? 25.232 13.054 -5.457 1.00 31.56 106 PRO A C 1
ATOM 602 O O . PRO A 1 77 ? 24.296 12.691 -4.736 1.00 29.57 106 PRO A O 1
ATOM 606 N N . LYS A 1 78 ? 25.250 12.877 -6.785 1.00 32.12 107 LYS A N 1
ATOM 607 C CA . LYS A 1 78 ? 24.199 12.160 -7.486 1.00 32.46 107 LYS A CA 1
ATOM 608 C C . LYS A 1 78 ? 24.798 10.861 -8.003 1.00 29.93 107 LYS A C 1
ATOM 609 O O . LYS A 1 78 ? 26.015 10.735 -8.002 1.00 32.06 107 LYS A O 1
ATOM 615 N N . ALA A 1 79 ? 23.964 9.917 -8.459 1.00 30.88 108 ALA A N 1
ATOM 616 C CA . ALA A 1 79 ? 24.459 8.786 -9.238 1.00 32.99 108 ALA A CA 1
ATOM 617 C C . ALA A 1 79 ? 25.071 9.332 -10.530 1.00 33.07 108 ALA A C 1
ATOM 618 O O . ALA A 1 79 ? 24.774 10.461 -10.899 1.00 31.48 108 ALA A O 1
ATOM 620 N N . LYS A 1 80 ? 25.959 8.576 -11.191 1.00 37.93 109 LYS A N 1
ATOM 621 C CA . LYS A 1 80 ? 26.602 9.087 -12.401 1.00 42.95 109 LYS A CA 1
ATOM 622 C C . LYS A 1 80 ? 25.566 9.521 -13.441 1.00 42.78 109 LYS A C 1
ATOM 623 O O . LYS A 1 80 ? 25.672 10.602 -14.016 1.00 40.79 109 LYS A O 1
ATOM 629 N N . GLY A 1 81 ? 24.549 8.692 -13.682 1.00 43.20 110 GLY A N 1
ATOM 630 C CA . GLY A 1 81 ? 23.559 9.038 -14.691 1.00 46.97 110 GLY A CA 1
ATOM 631 C C . GLY A 1 81 ? 22.428 9.930 -14.171 1.00 44.28 110 GLY A C 1
ATOM 632 O O . GLY A 1 81 ? 21.316 9.857 -14.692 1.00 51.69 110 GLY A O 1
ATOM 633 N N . GLY A 1 82 ? 22.716 10.783 -13.172 1.00 39.93 111 GLY A N 1
ATOM 634 C CA . GLY A 1 82 ? 21.703 11.143 -12.191 1.00 33.00 111 GLY A CA 1
ATOM 635 C C . GLY A 1 82 ? 21.515 12.642 -11.972 1.00 31.11 111 GLY A C 1
ATOM 636 O O . GLY A 1 82 ? 22.456 13.422 -12.031 1.00 33.37 111 GLY A O 1
ATOM 637 N N . GLU A 1 83 ? 20.271 13.013 -11.648 1.00 30.43 112 GLU A N 1
ATOM 638 C CA . GLU A 1 83 ? 19.940 14.375 -11.277 1.00 33.71 112 GLU A CA 1
ATOM 639 C C . GLU A 1 83 ? 19.611 14.468 -9.785 1.00 30.23 112 GLU A C 1
ATOM 640 O O . GLU A 1 83 ? 19.819 15.516 -9.192 1.00 31.03 112 GLU A O 1
ATOM 646 N N . GLU A 1 84 ? 19.136 13.377 -9.173 1.00 29.86 113 GLU A N 1
ATOM 647 C CA . GLU A 1 84 ? 18.603 13.452 -7.817 1.00 30.89 113 GLU A CA 1
ATOM 648 C C . GLU A 1 84 ? 19.696 13.124 -6.787 1.00 29.67 113 GLU A C 1
ATOM 649 O O . GLU A 1 84 ? 20.593 12.333 -7.061 1.00 28.33 113 GLU A O 1
ATOM 655 N N . PRO A 1 85 ? 19.646 13.714 -5.563 1.00 28.45 114 PRO A N 1
ATOM 656 C CA . PRO A 1 85 ? 20.600 13.407 -4.489 1.00 28.23 114 PRO A CA 1
ATOM 657 C C . PRO A 1 85 ? 20.475 11.994 -3.921 1.00 25.40 114 PRO A C 1
ATOM 658 O O . PRO A 1 85 ? 19.371 11.520 -3.640 1.00 23.72 114 PRO A O 1
ATOM 662 N N . LEU A 1 86 ? 21.628 11.330 -3.752 1.00 23.12 115 LEU A N 1
ATOM 663 C CA . LEU A 1 86 ? 21.642 9.997 -3.186 1.00 21.36 115 LEU A CA 1
ATOM 664 C C . LEU A 1 86 ? 21.433 10.108 -1.677 1.00 20.45 115 LEU A C 1
ATOM 665 O O . LEU A 1 86 ? 22.033 10.959 -1.027 1.00 19.16 115 LEU A O 1
ATOM 670 N N . PRO A 1 87 ? 20.574 9.259 -1.084 1.00 19.94 116 PRO A N 1
ATOM 671 C CA . PRO A 1 87 ? 20.408 9.236 0.377 1.00 19.89 116 PRO A CA 1
ATOM 672 C C . PRO A 1 87 ? 21.680 8.911 1.176 1.00 20.35 116 PRO A C 1
ATOM 673 O O . PRO A 1 87 ? 21.856 9.399 2.288 1.00 20.48 116 PRO A O 1
ATOM 677 N N . GLU A 1 88 ? 22.595 8.131 0.595 1.00 21.89 117 GLU A N 1
ATOM 678 C CA . GLU A 1 88 ? 23.939 7.965 1.131 1.00 21.45 117 GLU A CA 1
ATOM 679 C C . GLU A 1 88 ? 24.519 9.300 1.576 1.00 24.62 117 GLU A C 1
ATOM 680 O O . GLU A 1 88 ? 24.991 9.466 2.697 1.00 22.23 117 GLU A O 1
ATOM 686 N N . GLY A 1 89 ? 24.527 10.258 0.649 1.00 23.74 118 GLY A N 1
ATOM 687 C CA . GLY A 1 89 ? 25.147 11.540 0.919 1.00 22.17 118 GLY A CA 1
ATOM 688 C C . GLY A 1 89 ? 24.374 12.376 1.939 1.00 24.58 118 GLY A C 1
ATOM 689 O O . GLY A 1 89 ? 24.964 13.150 2.676 1.00 23.87 118 GLY A O 1
ATOM 690 N N . LEU A 1 90 ? 23.043 12.268 1.964 1.00 25.13 119 LEU A N 1
ATOM 691 C CA . LEU A 1 90 ? 22.315 12.917 3.040 1.00 24.89 119 LEU A CA 1
ATOM 692 C C . LEU A 1 90 ? 22.732 12.337 4.394 1.00 22.20 119 LEU A C 1
ATOM 693 O O . LEU A 1 90 ? 22.941 13.066 5.354 1.00 20.20 119 LEU A O 1
ATOM 698 N N . PHE A 1 91 ? 22.770 11.006 4.504 1.00 22.45 120 PHE A N 1
ATOM 699 C CA . PHE A 1 91 ? 23.065 10.413 5.790 1.00 20.97 120 PHE A CA 1
ATOM 700 C C . PHE A 1 91 ? 24.417 10.957 6.265 1.00 19.42 120 PHE A C 1
ATOM 701 O O . PHE A 1 91 ? 24.567 11.311 7.437 1.00 21.19 120 PHE A O 1
ATOM 709 N N . TRP A 1 92 ? 25.374 11.052 5.332 1.00 20.27 121 TRP A N 1
ATOM 710 C CA . TRP A 1 92 ? 26.728 11.520 5.633 1.00 20.48 121 TRP A CA 1
ATOM 711 C C . TRP A 1 92 ? 26.661 12.928 6.202 1.00 19.04 121 TRP A C 1
ATOM 712 O O . TRP A 1 92 ? 27.338 13.280 7.166 1.00 23.80 121 TRP A O 1
ATOM 723 N N . LEU A 1 93 ? 25.851 13.752 5.559 1.00 20.49 122 LEU A N 1
ATOM 724 C CA . LEU A 1 93 ? 25.680 15.112 6.021 1.00 19.36 122 LEU A CA 1
ATOM 725 C C . LEU A 1 93 ? 25.100 15.123 7.437 1.00 18.19 122 LEU A C 1
ATOM 726 O O . LEU A 1 93 ? 25.511 15.913 8.270 1.00 22.68 122 LEU A O 1
ATOM 731 N N . LEU A 1 94 ? 24.076 14.316 7.708 1.00 18.64 123 LEU A N 1
ATOM 732 C CA . LEU A 1 94 ? 23.448 14.398 9.017 1.00 19.31 123 LEU A CA 1
ATOM 733 C C . LEU A 1 94 ? 24.456 14.000 10.096 1.00 20.44 123 LEU A C 1
ATOM 734 O O . LEU A 1 94 ? 24.481 14.605 11.162 1.00 19.56 123 LEU A O 1
ATOM 739 N N . VAL A 1 95 ? 25.259 12.977 9.779 1.00 21.46 124 VAL A N 1
ATOM 740 C CA . VAL A 1 95 ? 26.236 12.401 10.685 1.00 25.01 124 VAL A CA 1
ATOM 741 C C . VAL A 1 95 ? 27.384 13.364 10.933 1.00 23.75 124 VAL A C 1
ATOM 742 O O . VAL A 1 95 ? 27.799 13.491 12.071 1.00 27.94 124 VAL A O 1
ATOM 746 N N . THR A 1 96 ? 27.857 14.065 9.895 1.00 24.76 125 THR A N 1
ATOM 747 C CA . THR A 1 96 ? 29.101 14.805 10.008 1.00 23.87 125 THR A CA 1
ATOM 748 C C . THR A 1 96 ? 28.853 16.302 10.115 1.00 23.72 125 THR A C 1
ATOM 749 O O . THR A 1 96 ? 29.751 17.023 10.542 1.00 23.60 125 THR A O 1
ATOM 753 N N . GLY A 1 97 ? 27.697 16.757 9.620 1.00 26.08 126 GLY A N 1
ATOM 754 C CA . GLY A 1 97 ? 27.454 18.177 9.441 1.00 26.10 126 GLY A CA 1
ATOM 755 C C . GLY A 1 97 ? 28.064 18.737 8.152 1.00 27.51 126 GLY A C 1
ATOM 756 O O . GLY A 1 97 ? 28.058 19.959 7.954 1.00 27.07 126 GLY A O 1
ATOM 757 N N . HIS A 1 98 ? 28.573 17.849 7.291 1.00 28.45 127 HIS A N 1
ATOM 758 C CA . HIS A 1 98 ? 29.376 18.244 6.143 1.00 29.66 127 HIS A CA 1
ATOM 759 C C . HIS A 1 98 ? 28.924 17.549 4.866 1.00 28.85 127 HIS A C 1
ATOM 760 O O . HIS A 1 98 ? 28.585 16.363 4.847 1.00 27.58 127 HIS A O 1
ATOM 767 N N . ILE A 1 99 ? 28.992 18.300 3.767 1.00 27.82 128 ILE A N 1
ATOM 768 C CA . ILE A 1 99 ? 28.599 17.762 2.484 1.00 27.84 128 ILE A CA 1
ATOM 769 C C . ILE A 1 99 ? 29.673 16.764 2.071 1.00 28.39 128 ILE A C 1
ATOM 770 O O . ILE A 1 99 ? 30.849 17.122 2.031 1.00 28.41 128 ILE A O 1
ATOM 775 N N . PRO A 1 100 ? 29.300 15.509 1.728 1.00 25.83 129 PRO A N 1
ATOM 776 C CA . PRO A 1 100 ? 30.272 14.514 1.302 1.00 24.85 129 PRO A CA 1
ATOM 777 C C . PRO A 1 100 ? 30.813 14.782 -0.095 1.00 27.87 129 PRO A C 1
ATOM 778 O O . PRO A 1 100 ? 30.183 15.481 -0.890 1.00 27.56 129 PRO A O 1
ATOM 782 N N . THR A 1 101 ? 32.006 14.236 -0.353 1.00 31.05 130 THR A N 1
ATOM 783 C CA . THR A 1 101 ? 32.539 14.186 -1.699 1.00 28.89 130 THR A CA 1
ATOM 784 C C . THR A 1 101 ? 31.946 12.954 -2.354 1.00 30.55 130 THR A C 1
ATOM 785 O O . THR A 1 101 ? 31.351 12.131 -1.664 1.00 31.05 130 THR A O 1
ATOM 789 N N . GLU A 1 102 ? 32.135 12.852 -3.680 1.00 30.15 131 GLU A N 1
ATOM 790 C CA . GLU A 1 102 ? 31.662 11.740 -4.488 1.00 30.94 131 GLU A CA 1
ATOM 791 C C . GLU A 1 102 ? 32.269 10.426 -4.008 1.00 30.56 131 GLU A C 1
ATOM 792 O O . GLU A 1 102 ? 31.604 9.395 -4.015 1.00 29.32 131 GLU A O 1
ATOM 798 N N . GLU A 1 103 ? 33.554 10.488 -3.646 1.00 32.59 132 GLU A N 1
ATOM 799 C CA . GLU A 1 103 ? 34.316 9.328 -3.203 1.00 36.17 132 GLU A CA 1
ATOM 800 C C . GLU A 1 103 ? 33.753 8.824 -1.878 1.00 31.10 132 GLU A C 1
ATOM 801 O O . GLU A 1 103 ? 33.609 7.621 -1.681 1.00 34.49 132 GLU A O 1
ATOM 807 N N . GLN A 1 104 ? 33.447 9.765 -0.984 1.00 31.17 133 GLN A N 1
ATOM 808 C CA . GLN A 1 104 ? 32.904 9.460 0.337 1.00 28.31 133 GLN A CA 1
ATOM 809 C C . GLN A 1 104 ? 31.545 8.776 0.182 1.00 27.78 133 GLN A C 1
ATOM 810 O O . GLN A 1 104 ? 31.307 7.761 0.828 1.00 25.59 133 GLN A O 1
ATOM 816 N N . VAL A 1 105 ? 30.703 9.274 -0.746 1.00 25.81 134 VAL A N 1
ATOM 817 C CA . VAL A 1 105 ? 29.410 8.672 -1.036 1.00 24.93 134 VAL A CA 1
ATOM 818 C C . VAL A 1 105 ? 29.612 7.289 -1.630 1.00 25.92 134 VAL A C 1
ATOM 819 O O . VAL A 1 105 ? 28.972 6.334 -1.200 1.00 26.36 134 VAL A O 1
ATOM 823 N N . SER A 1 106 ? 30.487 7.210 -2.637 1.00 25.43 135 SER A N 1
ATOM 824 C CA A SER A 1 106 ? 30.878 5.945 -3.240 0.50 28.38 135 SER A CA 1
ATOM 825 C CA B SER A 1 106 ? 30.796 5.925 -3.232 0.50 27.55 135 SER A CA 1
ATOM 826 C C . SER A 1 106 ? 31.225 4.934 -2.154 1.00 27.31 135 SER A C 1
ATOM 827 O O . SER A 1 106 ? 30.781 3.777 -2.185 1.00 25.38 135 SER A O 1
ATOM 832 N N . TRP A 1 107 ? 32.045 5.399 -1.201 1.00 30.21 136 TRP A N 1
ATOM 833 C CA . TRP A 1 107 ? 32.497 4.547 -0.111 1.00 32.08 136 TRP A CA 1
ATOM 834 C C . TRP A 1 107 ? 31.272 4.028 0.640 1.00 28.48 136 TRP A C 1
ATOM 835 O O . TRP A 1 107 ? 31.111 2.822 0.830 1.00 26.28 136 TRP A O 1
ATOM 846 N N . LEU A 1 108 ? 30.353 4.934 0.982 1.00 27.47 137 LEU A N 1
ATOM 847 C CA . LEU A 1 108 ? 29.209 4.555 1.800 1.00 24.80 137 LEU A CA 1
ATOM 848 C C . LEU A 1 108 ? 28.282 3.583 1.075 1.00 23.61 137 LEU A C 1
ATOM 849 O O . LEU A 1 108 ? 27.837 2.611 1.694 1.00 26.10 137 LEU A O 1
ATOM 854 N N . SER A 1 109 ? 28.032 3.772 -0.239 1.00 21.75 138 SER A N 1
ATOM 855 C CA . SER A 1 109 ? 27.236 2.799 -0.983 1.00 22.67 138 SER A CA 1
ATOM 856 C C . SER A 1 109 ? 27.837 1.411 -0.815 1.00 22.44 138 SER A C 1
ATOM 857 O O . SER A 1 109 ? 27.156 0.404 -0.634 1.00 22.37 138 SER A O 1
ATOM 860 N N . LYS A 1 110 ? 29.155 1.326 -0.898 1.00 25.62 139 LYS A N 1
ATOM 861 C CA . LYS A 1 110 ? 29.731 -0.012 -0.878 1.00 26.90 139 LYS A CA 1
ATOM 862 C C . LYS A 1 110 ? 29.687 -0.538 0.560 1.00 25.34 139 LYS A C 1
ATOM 863 O O . LYS A 1 110 ? 29.443 -1.726 0.755 1.00 26.93 139 LYS A O 1
ATOM 869 N N . GLU A 1 111 ? 29.847 0.339 1.564 1.00 26.41 140 GLU A N 1
ATOM 870 C CA . GLU A 1 111 ? 29.709 -0.089 2.957 1.00 29.58 140 GLU A CA 1
ATOM 871 C C . GLU A 1 111 ? 28.340 -0.718 3.184 1.00 27.20 140 GLU A C 1
ATOM 872 O O . GLU A 1 111 ? 28.216 -1.769 3.829 1.00 26.67 140 GLU A O 1
ATOM 878 N N . TRP A 1 112 ? 27.311 -0.028 2.677 1.00 25.17 141 TRP A N 1
ATOM 879 C CA . TRP A 1 112 ? 25.951 -0.491 2.879 1.00 20.18 141 TRP A CA 1
ATOM 880 C C . TRP A 1 112 ? 25.710 -1.782 2.131 1.00 22.35 141 TRP A C 1
ATOM 881 O O . TRP A 1 112 ? 25.089 -2.660 2.681 1.00 21.85 141 TRP A O 1
ATOM 892 N N . ALA A 1 113 ? 26.220 -1.889 0.902 1.00 23.98 142 ALA A N 1
ATOM 893 C CA . ALA A 1 113 ? 25.966 -3.081 0.110 1.00 25.37 142 ALA A CA 1
ATOM 894 C C . ALA A 1 113 ? 26.531 -4.311 0.808 1.00 26.52 142 ALA A C 1
ATOM 895 O O . ALA A 1 113 ? 25.962 -5.397 0.700 1.00 25.26 142 ALA A O 1
ATOM 897 N N . LYS A 1 114 ? 27.634 -4.128 1.545 1.00 31.65 143 LYS A N 1
ATOM 898 C CA . LYS A 1 114 ? 28.347 -5.242 2.160 1.00 31.48 143 LYS A CA 1
ATOM 899 C C . LYS A 1 114 ? 27.674 -5.677 3.453 1.00 29.85 143 LYS A C 1
ATOM 900 O O . LYS A 1 114 ? 27.852 -6.809 3.885 1.00 28.52 143 LYS A O 1
ATOM 906 N N . ARG A 1 115 ? 26.929 -4.770 4.088 1.00 28.29 144 ARG A N 1
ATOM 907 C CA . ARG A 1 115 ? 26.315 -5.088 5.366 1.00 26.56 144 ARG A CA 1
ATOM 908 C C . ARG A 1 115 ? 24.914 -5.653 5.171 1.00 27.61 144 ARG A C 1
ATOM 909 O O . ARG A 1 115 ? 24.271 -6.050 6.141 1.00 24.64 144 ARG A O 1
ATOM 917 N N . ALA A 1 116 ? 24.461 -5.693 3.917 1.00 28.01 145 ALA A N 1
ATOM 918 C CA . ALA A 1 116 ? 23.095 -6.043 3.577 1.00 29.69 145 ALA A CA 1
ATOM 919 C C . ALA A 1 116 ? 22.917 -7.551 3.672 1.00 34.48 145 ALA A C 1
ATOM 920 O O . ALA A 1 116 ? 23.406 -8.295 2.820 1.00 35.60 145 ALA A O 1
ATOM 922 N N . ALA A 1 117 ? 22.181 -7.985 4.700 1.00 33.16 146 ALA A N 1
ATOM 923 C CA . ALA A 1 117 ? 22.131 -9.391 5.036 1.00 33.23 146 ALA A CA 1
ATOM 924 C C . ALA A 1 117 ? 21.057 -9.628 6.084 1.00 27.79 146 ALA A C 1
ATOM 925 O O . ALA A 1 117 ? 21.098 -9.045 7.158 1.00 31.05 146 ALA A O 1
ATOM 927 N N . LEU A 1 118 ? 20.156 -10.567 5.813 1.00 29.27 147 LEU A N 1
ATOM 928 C CA . LEU A 1 118 ? 19.182 -10.967 6.810 1.00 28.56 147 LEU A CA 1
ATOM 929 C C . LEU A 1 118 ? 19.556 -12.339 7.357 1.00 27.82 147 LEU A C 1
ATOM 930 O O . LEU A 1 118 ? 19.997 -13.183 6.585 1.00 29.02 147 LEU A O 1
ATOM 935 N N . PRO A 1 119 ? 19.386 -12.585 8.675 1.00 26.02 148 PRO A N 1
ATOM 936 C CA . PRO A 1 119 ? 19.468 -13.930 9.232 1.00 25.76 148 PRO A CA 1
ATOM 937 C C . PRO A 1 119 ? 18.211 -14.749 8.960 1.00 25.93 148 PRO A C 1
ATOM 938 O O . PRO A 1 119 ? 17.108 -14.235 8.833 1.00 23.16 148 PRO A O 1
ATOM 942 N N . SER A 1 120 ? 18.364 -16.070 8.940 1.00 24.49 149 SER A N 1
ATOM 943 C CA . SER A 1 120 ? 17.266 -16.952 8.601 1.00 25.83 149 SER A CA 1
ATOM 944 C C . SER A 1 120 ? 16.009 -16.749 9.461 1.00 25.51 149 SER A C 1
ATOM 945 O O . SER A 1 120 ? 14.891 -16.953 8.969 1.00 23.25 149 SER A O 1
ATOM 948 N N . HIS A 1 121 ? 16.138 -16.454 10.772 1.00 25.16 150 HIS A N 1
ATOM 949 C CA . HIS A 1 121 ? 14.920 -16.415 11.559 1.00 24.67 150 HIS A CA 1
ATOM 950 C C . HIS A 1 121 ? 14.033 -15.265 11.083 1.00 22.37 150 HIS A C 1
ATOM 951 O O . HIS A 1 121 ? 12.820 -15.409 11.106 1.00 22.49 150 HIS A O 1
ATOM 958 N N . VAL A 1 122 ? 14.632 -14.152 10.651 1.00 23.41 151 VAL A N 1
ATOM 959 C CA . VAL A 1 122 ? 13.860 -13.023 10.151 1.00 22.19 151 VAL A CA 1
ATOM 960 C C . VAL A 1 122 ? 13.271 -13.329 8.777 1.00 25.67 151 VAL A C 1
ATOM 961 O O . VAL A 1 122 ? 12.111 -12.994 8.545 1.00 22.97 151 VAL A O 1
ATOM 965 N N . VAL A 1 123 ? 14.066 -13.932 7.879 1.00 25.52 152 VAL A N 1
ATOM 966 C CA . VAL A 1 123 ? 13.557 -14.360 6.586 1.00 28.23 152 VAL A CA 1
ATOM 967 C C . VAL A 1 123 ? 12.349 -15.279 6.808 1.00 26.12 152 VAL A C 1
ATOM 968 O O . VAL A 1 123 ? 11.326 -15.090 6.176 1.00 24.21 152 VAL A O 1
ATOM 972 N N . THR A 1 124 ? 12.475 -16.285 7.691 1.00 26.16 153 THR A N 1
ATOM 973 C CA . THR A 1 124 ? 11.398 -17.233 7.957 1.00 27.50 153 THR A CA 1
ATOM 974 C C . THR A 1 124 ? 10.134 -16.519 8.447 1.00 28.77 153 THR A C 1
ATOM 975 O O . THR A 1 124 ? 9.023 -16.800 7.995 1.00 27.16 153 THR A O 1
ATOM 979 N N . MET A 1 125 ? 10.320 -15.582 9.387 1.00 26.87 154 MET A N 1
ATOM 980 C CA . MET A 1 125 ? 9.196 -14.908 10.014 1.00 29.42 154 MET A CA 1
ATOM 981 C C . MET A 1 125 ? 8.392 -14.155 8.958 1.00 26.33 154 MET A C 1
ATOM 982 O O . MET A 1 125 ? 7.168 -14.189 8.949 1.00 22.77 154 MET A O 1
ATOM 987 N N . LEU A 1 126 ? 9.102 -13.405 8.120 1.00 26.87 155 LEU A N 1
ATOM 988 C CA . LEU A 1 126 ? 8.499 -12.639 7.041 1.00 27.74 155 LEU A CA 1
ATOM 989 C C . LEU A 1 126 ? 7.784 -13.602 6.097 1.00 27.71 155 LEU A C 1
ATOM 990 O O . LEU A 1 126 ? 6.591 -13.458 5.830 1.00 22.63 155 LEU A O 1
ATOM 995 N N . ASP A 1 127 ? 8.485 -14.663 5.675 1.00 26.55 156 ASP A N 1
ATOM 996 C CA . ASP A 1 127 ? 7.867 -15.622 4.771 1.00 30.92 156 ASP A CA 1
ATOM 997 C C . ASP A 1 127 ? 6.612 -16.259 5.387 1.00 31.63 156 ASP A C 1
ATOM 998 O O . ASP A 1 127 ? 5.808 -16.828 4.662 1.00 27.83 156 ASP A O 1
ATOM 1003 N N . ASN A 1 128 ? 6.416 -16.188 6.717 1.00 32.06 157 ASN A N 1
ATOM 1004 C CA . ASN A 1 128 ? 5.312 -16.905 7.349 1.00 31.29 157 ASN A CA 1
ATOM 1005 C C . ASN A 1 128 ? 4.166 -15.967 7.724 1.00 28.23 157 ASN A C 1
ATOM 1006 O O . ASN A 1 128 ? 3.097 -16.426 8.100 1.00 28.02 157 ASN A O 1
ATOM 1011 N N . PHE A 1 129 ? 4.387 -14.656 7.642 1.00 26.90 158 PHE A N 1
ATOM 1012 C CA . PHE A 1 129 ? 3.347 -13.696 7.968 1.00 28.20 158 PHE A CA 1
ATOM 1013 C C . PHE A 1 129 ? 2.169 -13.831 7.004 1.00 30.47 158 PHE A C 1
ATOM 1014 O O . PHE A 1 129 ? 2.364 -13.910 5.782 1.00 28.26 158 PHE A O 1
ATOM 1022 N N . PRO A 1 130 ? 0.912 -13.770 7.501 1.00 33.03 159 PRO A N 1
ATOM 1023 C CA . PRO A 1 130 ? -0.252 -13.863 6.622 1.00 32.80 159 PRO A CA 1
ATOM 1024 C C . PRO A 1 130 ? -0.394 -12.569 5.835 1.00 32.68 159 PRO A C 1
ATOM 1025 O O . PRO A 1 130 ? 0.172 -11.546 6.219 1.00 32.01 159 PRO A O 1
ATOM 1029 N N . THR A 1 131 ? -1.218 -12.610 4.783 1.00 28.85 160 THR A N 1
ATOM 1030 C CA . THR A 1 131 ? -1.359 -11.496 3.859 1.00 33.32 160 THR A CA 1
ATOM 1031 C C . THR A 1 131 ? -2.168 -10.349 4.465 1.00 32.95 160 THR A C 1
ATOM 1032 O O . THR A 1 131 ? -2.115 -9.237 3.954 1.00 35.99 160 THR A O 1
ATOM 1036 N N . ASN A 1 132 ? -2.922 -10.614 5.537 1.00 33.57 161 ASN A N 1
ATOM 1037 C CA . ASN A 1 132 ? -3.738 -9.578 6.170 1.00 32.48 161 ASN A CA 1
ATOM 1038 C C . ASN A 1 132 ? -2.990 -8.946 7.347 1.00 28.46 161 ASN A C 1
ATOM 1039 O O . ASN A 1 132 ? -3.598 -8.295 8.205 1.00 28.29 161 ASN A O 1
ATOM 1044 N N . LEU A 1 133 ? -1.673 -9.193 7.438 1.00 28.79 162 LEU A N 1
ATOM 1045 C CA . LEU A 1 133 ? -0.822 -8.466 8.367 1.00 23.54 162 LEU A CA 1
ATOM 1046 C C . LEU A 1 133 ? -0.246 -7.259 7.646 1.00 20.23 162 LEU A C 1
ATOM 1047 O O . LEU A 1 133 ? 0.452 -7.404 6.648 1.00 24.89 162 LEU A O 1
ATOM 1052 N N . HIS A 1 134 ? -0.546 -6.062 8.151 1.00 21.05 163 HIS A N 1
ATOM 1053 C CA . HIS A 1 134 ? -0.197 -4.850 7.445 1.00 20.76 163 HIS A CA 1
ATOM 1054 C C . HIS A 1 134 ? 1.313 -4.778 7.226 1.00 21.54 163 HIS A C 1
ATOM 1055 O O . HIS A 1 134 ? 2.075 -5.225 8.084 1.00 20.21 163 HIS A O 1
ATOM 1062 N N . PRO A 1 135 ? 1.806 -4.187 6.112 1.00 20.94 164 PRO A N 1
ATOM 1063 C CA . PRO A 1 135 ? 3.252 -4.096 5.890 1.00 21.03 164 PRO A CA 1
ATOM 1064 C C . PRO A 1 135 ? 4.043 -3.347 6.969 1.00 21.10 164 PRO A C 1
ATOM 1065 O O . PRO A 1 135 ? 5.223 -3.627 7.194 1.00 19.64 164 PRO A O 1
ATOM 1069 N N . MET A 1 136 ? 3.434 -2.361 7.641 1.00 21.15 165 MET A N 1
ATOM 1070 C CA . MET A 1 136 ? 4.143 -1.667 8.705 1.00 22.81 165 MET A CA 1
ATOM 1071 C C . MET A 1 136 ? 4.306 -2.538 9.958 1.00 18.63 165 MET A C 1
ATOM 1072 O O . MET A 1 136 ? 5.301 -2.424 10.677 1.00 19.71 165 MET A O 1
ATOM 1077 N N . SER A 1 137 ? 3.375 -3.480 10.170 1.00 20.21 166 SER A N 1
ATOM 1078 C CA . SER A 1 137 ? 3.449 -4.436 11.270 1.00 20.11 166 SER A CA 1
ATOM 1079 C C . SER A 1 137 ? 4.526 -5.479 10.961 1.00 22.11 166 SER A C 1
ATOM 1080 O O . SER A 1 137 ? 5.299 -5.837 11.822 1.00 20.68 166 SER A O 1
ATOM 1083 N N . GLN A 1 138 ? 4.591 -5.935 9.713 1.00 20.83 167 GLN A N 1
ATOM 1084 C CA . GLN A 1 138 ? 5.661 -6.844 9.296 1.00 19.65 167 GLN A CA 1
ATOM 1085 C C . GLN A 1 138 ? 7.029 -6.168 9.428 1.00 18.37 167 GLN A C 1
ATOM 1086 O O . GLN A 1 138 ? 7.973 -6.762 9.922 1.00 22.22 167 GLN A O 1
ATOM 1092 N N . LEU A 1 139 ? 7.134 -4.898 9.057 1.00 17.24 168 LEU A N 1
ATOM 1093 C CA . LEU A 1 139 ? 8.401 -4.190 9.163 1.00 19.53 168 LEU A CA 1
ATOM 1094 C C . LEU A 1 139 ? 8.855 -4.061 10.621 1.00 20.30 168 LEU A C 1
ATOM 1095 O O . LEU A 1 139 ? 10.017 -4.330 10.942 1.00 19.02 168 LEU A O 1
ATOM 1100 N N . SER A 1 140 ? 7.936 -3.591 11.469 1.00 19.30 169 SER A N 1
ATOM 1101 C CA . SER A 1 140 ? 8.153 -3.384 12.883 1.00 21.01 169 SER A CA 1
ATOM 1102 C C . SER A 1 140 ? 8.619 -4.675 13.552 1.00 20.28 169 SER A C 1
ATOM 1103 O O . SER A 1 140 ? 9.719 -4.710 14.081 1.00 20.26 169 SER A O 1
ATOM 1106 N N . ALA A 1 141 ? 7.804 -5.731 13.419 1.00 20.20 170 ALA A N 1
ATOM 1107 C CA . ALA A 1 141 ? 8.113 -7.022 14.016 1.00 21.75 170 ALA A CA 1
ATOM 1108 C C . ALA A 1 141 ? 9.467 -7.549 13.533 1.00 21.97 170 ALA A C 1
ATOM 1109 O O . ALA A 1 141 ? 10.254 -8.045 14.345 1.00 20.95 170 ALA A O 1
ATOM 1111 N N . ALA A 1 142 ? 9.712 -7.465 12.216 1.00 20.52 171 ALA A N 1
ATOM 1112 C CA . ALA A 1 142 ? 10.970 -7.892 11.630 1.00 21.07 171 ALA A CA 1
ATOM 1113 C C . ALA A 1 142 ? 12.154 -7.084 12.156 1.00 18.70 171 ALA A C 1
ATOM 1114 O O . ALA A 1 142 ? 13.209 -7.633 12.407 1.00 18.64 171 ALA A O 1
ATOM 1116 N N . VAL A 1 143 ? 12.053 -5.766 12.310 1.00 18.23 172 VAL A N 1
ATOM 1117 C CA . VAL A 1 143 ? 13.191 -5.036 12.810 1.00 18.47 172 VAL A CA 1
ATOM 1118 C C . VAL A 1 143 ? 13.448 -5.378 14.286 1.00 17.66 172 VAL A C 1
ATOM 1119 O O . VAL A 1 143 ? 14.598 -5.470 14.687 1.00 19.76 172 VAL A O 1
ATOM 1123 N N . THR A 1 144 ? 12.388 -5.677 15.031 1.00 18.76 173 THR A N 1
ATOM 1124 C CA . THR A 1 144 ? 12.499 -6.061 16.435 1.00 20.24 173 THR A CA 1
ATOM 1125 C C . THR A 1 144 ? 13.250 -7.391 16.520 1.00 20.61 173 THR A C 1
ATOM 1126 O O . THR A 1 144 ? 14.180 -7.543 17.308 1.00 21.99 173 THR A O 1
ATOM 1130 N N . ALA A 1 145 ? 12.835 -8.326 15.661 1.00 24.06 174 ALA A N 1
ATOM 1131 C CA . ALA A 1 145 ? 13.469 -9.631 15.604 1.00 21.99 174 ALA A CA 1
ATOM 1132 C C . ALA A 1 145 ? 14.930 -9.530 15.162 1.00 21.74 174 ALA A C 1
ATOM 1133 O O . ALA A 1 145 ? 15.710 -10.428 15.465 1.00 25.65 174 ALA A O 1
ATOM 1135 N N . LEU A 1 146 ? 15.317 -8.440 14.490 1.00 20.90 175 LEU A N 1
ATOM 1136 C CA . LEU A 1 146 ? 16.693 -8.252 14.070 1.00 22.03 175 LEU A CA 1
ATOM 1137 C C . LEU A 1 146 ? 17.611 -7.881 15.241 1.00 23.17 175 LEU A C 1
ATOM 1138 O O . LEU A 1 146 ? 18.835 -7.907 15.080 1.00 21.04 175 LEU A O 1
ATOM 1143 N N . ASN A 1 147 ? 17.070 -7.545 16.432 1.00 19.96 176 ASN A N 1
ATOM 1144 C CA . ASN A 1 147 ? 17.927 -7.104 17.524 1.00 20.08 176 ASN A CA 1
ATOM 1145 C C . ASN A 1 147 ? 18.773 -8.272 18.059 1.00 18.74 176 ASN A C 1
ATOM 1146 O O . ASN A 1 147 ? 19.692 -8.050 18.843 1.00 20.49 176 ASN A O 1
ATOM 1151 N N . SER A 1 148 ? 18.462 -9.517 17.647 1.00 22.16 177 SER A N 1
ATOM 1152 C CA . SER A 1 148 ? 19.353 -10.624 17.939 1.00 23.87 177 SER A CA 1
ATOM 1153 C C . SER A 1 148 ? 20.734 -10.347 17.357 1.00 25.96 177 SER A C 1
ATOM 1154 O O . SER A 1 148 ? 21.707 -10.962 17.781 1.00 27.22 177 SER A O 1
ATOM 1157 N N . GLU A 1 149 ? 20.805 -9.461 16.346 1.00 25.77 178 GLU A N 1
ATOM 1158 C CA . GLU A 1 149 ? 22.062 -9.131 15.702 1.00 28.77 178 GLU A CA 1
ATOM 1159 C C . GLU A 1 149 ? 22.724 -7.907 16.324 1.00 27.16 178 GLU A C 1
ATOM 1160 O O . GLU A 1 149 ? 23.750 -7.468 15.809 1.00 30.36 178 GLU A O 1
ATOM 1166 N N . SER A 1 150 ? 22.165 -7.368 17.422 1.00 24.91 179 SER A N 1
ATOM 1167 C CA . SER A 1 150 ? 22.619 -6.091 17.950 1.00 23.00 179 SER A CA 1
ATOM 1168 C C . SER A 1 150 ? 23.969 -6.210 18.646 1.00 24.34 179 SER A C 1
ATOM 1169 O O . SER A 1 150 ? 24.092 -6.829 19.710 1.00 25.74 179 SER A O 1
ATOM 1172 N N . ASN A 1 151 ? 24.955 -5.520 18.081 1.00 26.49 180 ASN A N 1
ATOM 1173 C CA . ASN A 1 151 ? 26.243 -5.332 18.717 1.00 28.21 180 ASN A CA 1
ATOM 1174 C C . ASN A 1 151 ? 26.081 -4.556 20.021 1.00 25.23 180 ASN A C 1
ATOM 1175 O O . ASN A 1 151 ? 26.643 -4.950 21.028 1.00 25.88 180 ASN A O 1
ATOM 1180 N N . PHE A 1 152 ? 25.336 -3.440 20.001 1.00 23.64 181 PHE A N 1
ATOM 1181 C CA . PHE A 1 152 ? 25.196 -2.629 21.192 1.00 23.41 181 PHE A CA 1
ATOM 1182 C C . PHE A 1 152 ? 24.571 -3.438 22.325 1.00 22.82 181 PHE A C 1
ATOM 1183 O O . PHE A 1 152 ? 25.053 -3.347 23.447 1.00 26.26 181 PHE A O 1
ATOM 1191 N N . ALA A 1 153 ? 23.510 -4.211 22.052 1.00 23.92 182 ALA A N 1
ATOM 1192 C CA . ALA A 1 153 ? 22.872 -4.967 23.123 1.00 24.38 182 ALA A CA 1
ATOM 1193 C C . ALA A 1 153 ? 23.893 -5.923 23.730 1.00 24.23 182 ALA A C 1
ATOM 1194 O O . ALA A 1 153 ? 23.999 -6.010 24.948 1.00 24.43 182 ALA A O 1
ATOM 1196 N N . ARG A 1 154 ? 24.651 -6.625 22.885 1.00 27.06 183 ARG A N 1
ATOM 1197 C CA . ARG A 1 154 ? 25.595 -7.626 23.387 1.00 31.72 183 ARG A CA 1
ATOM 1198 C C . ARG A 1 154 ? 26.680 -6.954 24.233 1.00 30.41 183 ARG A C 1
ATOM 1199 O O . ARG A 1 154 ? 26.941 -7.350 25.375 1.00 32.52 183 ARG A O 1
ATOM 1207 N N . ALA A 1 155 ? 27.295 -5.919 23.650 1.00 28.47 184 ALA A N 1
ATOM 1208 C CA . ALA A 1 155 ? 28.343 -5.144 24.278 1.00 27.14 184 ALA A CA 1
ATOM 1209 C C . ALA A 1 155 ? 27.876 -4.527 25.596 1.00 27.22 184 ALA A C 1
ATOM 1210 O O . ALA A 1 155 ? 28.668 -4.391 26.521 1.00 30.07 184 ALA A O 1
ATOM 1212 N N . TYR A 1 156 ? 26.603 -4.118 25.687 1.00 28.01 185 TYR A N 1
ATOM 1213 C CA . TYR A 1 156 ? 26.127 -3.531 26.931 1.00 25.17 185 TYR A CA 1
ATOM 1214 C C . TYR A 1 156 ? 26.003 -4.640 27.965 1.00 25.10 185 TYR A C 1
ATOM 1215 O O . TYR A 1 156 ? 26.350 -4.428 29.123 1.00 26.68 185 TYR A O 1
ATOM 1224 N N . ALA A 1 157 ? 25.549 -5.820 27.539 1.00 27.75 186 ALA A N 1
ATOM 1225 C CA . ALA A 1 157 ? 25.371 -6.935 28.453 1.00 31.65 186 ALA A CA 1
ATOM 1226 C C . ALA A 1 157 ? 26.705 -7.336 29.086 1.00 36.64 186 ALA A C 1
ATOM 1227 O O . ALA A 1 157 ? 26.744 -7.829 30.206 1.00 39.66 186 ALA A O 1
ATOM 1229 N N . GLN A 1 158 ? 27.802 -7.124 28.369 1.00 37.28 187 GLN A N 1
ATOM 1230 C CA . GLN A 1 158 ? 29.104 -7.555 28.837 1.00 40.81 187 GLN A CA 1
ATOM 1231 C C . GLN A 1 158 ? 29.754 -6.433 29.638 1.00 42.20 187 GLN A C 1
ATOM 1232 O O . GLN A 1 158 ? 30.850 -6.610 30.166 1.00 44.97 187 GLN A O 1
ATOM 1238 N N . GLY A 1 159 ? 29.069 -5.287 29.706 1.00 34.41 188 GLY A N 1
ATOM 1239 C CA . GLY A 1 159 ? 29.575 -4.114 30.383 1.00 33.53 188 GLY A CA 1
ATOM 1240 C C . GLY A 1 159 ? 30.529 -3.354 29.484 1.00 32.85 188 GLY A C 1
ATOM 1241 O O . GLY A 1 159 ? 31.396 -3.954 28.869 1.00 36.05 188 GLY A O 1
ATOM 1242 N N . ILE A 1 160 ? 30.355 -2.038 29.422 1.00 30.54 189 ILE A N 1
ATOM 1243 C CA . ILE A 1 160 ? 31.158 -1.195 28.570 1.00 30.63 189 ILE A CA 1
ATOM 1244 C C . ILE A 1 160 ? 31.000 0.227 29.096 1.00 26.51 189 ILE A C 1
ATOM 1245 O O . ILE A 1 160 ? 29.967 0.580 29.666 1.00 28.41 189 ILE A O 1
ATOM 1250 N N . SER A 1 161 ? 32.041 1.015 28.900 1.00 23.15 190 SER A N 1
ATOM 1251 C CA . SER A 1 161 ? 32.044 2.408 29.294 1.00 25.15 190 SER A CA 1
ATOM 1252 C C . SER A 1 161 ? 30.966 3.213 28.558 1.00 24.04 190 SER A C 1
ATOM 1253 O O . SER A 1 161 ? 30.760 3.012 27.358 1.00 25.34 190 SER A O 1
ATOM 1256 N N . ARG A 1 162 ? 30.283 4.115 29.294 1.00 25.46 191 ARG A N 1
ATOM 1257 C CA . ARG A 1 162 ? 29.360 5.093 28.720 1.00 30.49 191 ARG A CA 1
ATOM 1258 C C . ARG A 1 162 ? 29.967 5.822 27.521 1.00 28.69 191 ARG A C 1
ATOM 1259 O O . ARG A 1 162 ? 29.263 6.089 26.546 1.00 27.24 191 ARG A O 1
ATOM 1267 N N . THR A 1 163 ? 31.264 6.177 27.636 1.00 27.13 192 THR A N 1
ATOM 1268 C CA . THR A 1 163 ? 32.006 6.903 26.614 1.00 29.52 192 THR A CA 1
ATOM 1269 C C . THR A 1 163 ? 32.074 6.171 25.274 1.00 26.81 192 THR A C 1
ATOM 1270 O O . THR A 1 163 ? 32.442 6.769 24.267 1.00 28.85 192 THR A O 1
ATOM 1274 N N . LYS A 1 164 ? 31.803 4.862 25.258 1.00 26.29 193 LYS A N 1
ATOM 1275 C CA . LYS A 1 164 ? 31.970 4.089 24.041 1.00 26.93 193 LYS A CA 1
ATOM 1276 C C . LYS A 1 164 ? 30.633 3.620 23.451 1.00 25.25 193 LYS A C 1
ATOM 1277 O O . LYS A 1 164 ? 30.595 2.964 22.412 1.00 24.59 193 LYS A O 1
ATOM 1283 N N . TYR A 1 165 ? 29.508 3.958 24.081 1.00 21.24 194 TYR A N 1
ATOM 1284 C CA . TYR A 1 165 ? 28.217 3.618 23.499 1.00 21.13 194 TYR A CA 1
ATOM 1285 C C . TYR A 1 165 ? 28.153 3.956 22.001 1.00 19.75 194 TYR A C 1
ATOM 1286 O O . TYR A 1 165 ? 27.640 3.177 21.218 1.00 22.67 194 TYR A O 1
ATOM 1295 N N . TRP A 1 166 ? 28.619 5.137 21.591 1.00 20.71 195 TRP A N 1
ATOM 1296 C CA . TRP A 1 166 ? 28.324 5.625 20.248 1.00 21.66 195 TRP A CA 1
ATOM 1297 C C . TRP A 1 166 ? 28.890 4.707 19.172 1.00 22.39 195 TRP A C 1
ATOM 1298 O O . TRP A 1 166 ? 28.240 4.539 18.146 1.00 19.05 195 TRP A O 1
ATOM 1309 N N . GLU A 1 167 ? 30.077 4.103 19.416 1.00 22.81 196 GLU A N 1
ATOM 1310 C CA . GLU A 1 167 ? 30.730 3.291 18.405 1.00 22.79 196 GLU A CA 1
ATOM 1311 C C . GLU A 1 167 ? 29.866 2.090 18.021 1.00 22.78 196 GLU A C 1
ATOM 1312 O O . GLU A 1 167 ? 29.815 1.728 16.837 1.00 22.62 196 GLU A O 1
ATOM 1318 N N . LEU A 1 168 ? 29.235 1.448 19.018 1.00 24.02 197 LEU A N 1
ATOM 1319 C CA . LEU A 1 168 ? 28.416 0.269 18.738 1.00 24.43 197 LEU A CA 1
ATOM 1320 C C . LEU A 1 168 ? 27.028 0.668 18.238 1.00 21.95 197 LEU A C 1
ATOM 1321 O O . LEU A 1 168 ? 26.420 -0.060 17.468 1.00 21.31 197 LEU A O 1
ATOM 1326 N N . ILE A 1 169 ? 26.542 1.844 18.659 1.00 19.88 198 ILE A N 1
ATOM 1327 C CA . ILE A 1 169 ? 25.319 2.384 18.079 1.00 20.22 198 ILE A CA 1
ATOM 1328 C C . ILE A 1 169 ? 25.546 2.708 16.594 1.00 19.81 198 ILE A C 1
ATOM 1329 O O . ILE A 1 169 ? 24.674 2.434 15.784 1.00 16.98 198 ILE A O 1
ATOM 1334 N N . TYR A 1 170 ? 26.734 3.229 16.254 1.00 19.35 199 TYR A N 1
ATOM 1335 C CA . TYR A 1 170 ? 27.113 3.488 14.876 1.00 20.86 199 TYR A CA 1
ATOM 1336 C C . TYR A 1 170 ? 27.077 2.198 14.055 1.00 21.84 199 TYR A C 1
ATOM 1337 O O . TYR A 1 170 ? 26.518 2.202 12.961 1.00 19.51 199 TYR A O 1
ATOM 1346 N N . GLU A 1 171 ? 27.695 1.107 14.548 1.00 22.25 200 GLU A N 1
ATOM 1347 C CA . GLU A 1 171 ? 27.797 -0.090 13.725 1.00 21.65 200 GLU A CA 1
ATOM 1348 C C . GLU A 1 171 ? 26.415 -0.725 13.539 1.00 20.57 200 GLU A C 1
ATOM 1349 O O . GLU A 1 171 ? 26.073 -1.179 12.461 1.00 19.73 200 GLU A O 1
ATOM 1355 N N . ASP A 1 172 ? 25.612 -0.724 14.594 1.00 20.26 201 ASP A N 1
ATOM 1356 C CA . ASP A 1 172 ? 24.270 -1.275 14.513 1.00 19.60 201 ASP A CA 1
ATOM 1357 C C . ASP A 1 172 ? 23.393 -0.472 13.551 1.00 19.98 201 ASP A C 1
ATOM 1358 O O . ASP A 1 172 ? 22.592 -1.063 12.821 1.00 20.52 201 ASP A O 1
ATOM 1363 N N . SER A 1 173 ? 23.530 0.872 13.571 1.00 19.21 202 SER A N 1
ATOM 1364 C CA . SER A 1 173 ? 22.695 1.754 12.768 1.00 19.42 202 SER A CA 1
ATOM 1365 C C . SER A 1 173 ? 23.067 1.595 11.292 1.00 20.08 202 SER A C 1
ATOM 1366 O O . SER A 1 173 ? 22.238 1.618 10.380 1.00 19.59 202 SER A O 1
ATOM 1369 N N . MET A 1 174 ? 24.376 1.385 11.069 1.00 18.78 203 MET A N 1
ATOM 1370 C CA . MET A 1 174 ? 24.868 1.164 9.727 1.00 18.88 203 MET A CA 1
ATOM 1371 C C . MET A 1 174 ? 24.354 -0.186 9.214 1.00 18.25 203 MET A C 1
ATOM 1372 O O . MET A 1 174 ? 23.944 -0.326 8.055 1.00 15.87 203 MET A O 1
ATOM 1377 N N . ASP A 1 175 ? 24.345 -1.189 10.095 1.00 18.48 204 ASP A N 1
ATOM 1378 C CA . ASP A 1 175 ? 23.847 -2.499 9.718 1.00 18.86 204 ASP A CA 1
ATOM 1379 C C . ASP A 1 175 ? 22.350 -2.448 9.392 1.00 21.23 204 ASP A C 1
ATOM 1380 O O . ASP A 1 175 ? 21.867 -3.074 8.443 1.00 18.83 204 ASP A O 1
ATOM 1385 N N . LEU A 1 176 ? 21.608 -1.706 10.204 1.00 17.25 205 LEU A N 1
ATOM 1386 C CA . LEU A 1 176 ? 20.165 -1.656 10.054 1.00 20.11 205 LEU A CA 1
ATOM 1387 C C . LEU A 1 176 ? 19.795 -0.901 8.781 1.00 17.34 205 LEU A C 1
ATOM 1388 O O . LEU A 1 176 ? 18.940 -1.351 8.068 1.00 18.50 205 LEU A O 1
ATOM 1393 N N . ILE A 1 177 ? 20.364 0.288 8.554 1.00 17.01 206 ILE A N 1
ATOM 1394 C CA . ILE A 1 177 ? 20.147 1.011 7.318 1.00 20.78 206 ILE A CA 1
ATOM 1395 C C . ILE A 1 177 ? 20.442 0.123 6.112 1.00 19.50 206 ILE A C 1
ATOM 1396 O O . ILE A 1 177 ? 19.657 0.010 5.195 1.00 20.24 206 ILE A O 1
ATOM 1401 N N . ALA A 1 178 ? 21.579 -0.574 6.174 1.00 20.40 207 ALA A N 1
ATOM 1402 C CA . ALA A 1 178 ? 21.959 -1.524 5.146 1.00 20.91 207 ALA A CA 1
ATOM 1403 C C . ALA A 1 178 ? 20.853 -2.531 4.848 1.00 21.25 207 ALA A C 1
ATOM 1404 O O . ALA A 1 178 ? 20.562 -2.768 3.676 1.00 21.52 207 ALA A O 1
ATOM 1406 N N . LYS A 1 179 ? 20.277 -3.125 5.906 1.00 20.09 208 LYS A N 1
ATOM 1407 C CA . LYS A 1 179 ? 19.386 -4.276 5.817 1.00 21.21 208 LYS A CA 1
ATOM 1408 C C . LYS A 1 179 ? 17.947 -3.884 5.482 1.00 19.89 208 LYS A C 1
ATOM 1409 O O . LYS A 1 179 ? 17.116 -4.746 5.187 1.00 21.35 208 LYS A O 1
ATOM 1415 N N . LEU A 1 180 ? 17.610 -2.615 5.700 1.00 18.02 209 LEU A N 1
ATOM 1416 C CA . LEU A 1 180 ? 16.207 -2.224 5.674 1.00 21.70 209 LEU A CA 1
ATOM 1417 C C . LEU A 1 180 ? 15.574 -2.497 4.314 1.00 20.73 209 LEU A C 1
ATOM 1418 O O . LEU A 1 180 ? 14.542 -3.154 4.265 1.00 22.86 209 LEU A O 1
ATOM 1423 N N . PRO A 1 181 ? 16.194 -2.101 3.169 1.00 22.29 210 PRO A N 1
ATOM 1424 C CA . PRO A 1 181 ? 15.644 -2.395 1.850 1.00 21.70 210 PRO A CA 1
ATOM 1425 C C . PRO A 1 181 ? 15.446 -3.892 1.660 1.00 21.82 210 PRO A C 1
ATOM 1426 O O . PRO A 1 181 ? 14.473 -4.279 1.023 1.00 22.37 210 PRO A O 1
ATOM 1430 N N . CYS A 1 182 ? 16.320 -4.734 2.254 1.00 23.33 211 CYS A N 1
ATOM 1431 C CA . CYS A 1 182 ? 16.088 -6.175 2.173 1.00 21.76 211 CYS A CA 1
ATOM 1432 C C . CYS A 1 182 ? 14.808 -6.571 2.909 1.00 21.60 211 CYS A C 1
ATOM 1433 O O . CYS A 1 182 ? 14.056 -7.402 2.430 1.00 18.85 211 CYS A O 1
ATOM 1436 N N . VAL A 1 183 ? 14.565 -6.014 4.100 1.00 20.79 212 VAL A N 1
ATOM 1437 C CA . VAL A 1 183 ? 13.328 -6.299 4.815 1.00 18.21 212 VAL A CA 1
ATOM 1438 C C . VAL A 1 183 ? 12.140 -5.727 4.032 1.00 17.29 212 VAL A C 1
ATOM 1439 O O . VAL A 1 183 ? 11.149 -6.391 3.795 1.00 18.16 212 VAL A O 1
ATOM 1443 N N . ALA A 1 184 ? 12.256 -4.480 3.588 1.00 18.28 213 ALA A N 1
ATOM 1444 C CA . ALA A 1 184 ? 11.125 -3.811 2.977 1.00 19.27 213 ALA A CA 1
ATOM 1445 C C . ALA A 1 184 ? 10.753 -4.492 1.644 1.00 20.94 213 ALA A C 1
ATOM 1446 O O . ALA A 1 184 ? 9.573 -4.589 1.307 1.00 20.15 213 ALA A O 1
ATOM 1448 N N . ALA A 1 185 ? 11.744 -5.026 0.924 1.00 21.74 214 ALA A N 1
ATOM 1449 C CA . ALA A 1 185 ? 11.513 -5.620 -0.387 1.00 20.64 214 ALA A CA 1
ATOM 1450 C C . ALA A 1 185 ? 10.986 -7.048 -0.239 1.00 22.51 214 ALA A C 1
ATOM 1451 O O . ALA A 1 185 ? 10.099 -7.446 -0.980 1.00 25.69 214 ALA A O 1
ATOM 1453 N N . LYS A 1 186 ? 11.501 -7.812 0.736 1.00 20.42 215 LYS A N 1
ATOM 1454 C CA . LYS A 1 186 ? 10.889 -9.078 1.084 1.00 23.08 215 LYS A CA 1
ATOM 1455 C C . LYS A 1 186 ? 9.409 -8.880 1.406 1.00 21.06 215 LYS A C 1
ATOM 1456 O O . LYS A 1 186 ? 8.612 -9.705 1.009 1.00 25.11 215 LYS A O 1
ATOM 1461 N N . ILE A 1 187 ? 9.008 -7.809 2.121 1.00 19.74 216 ILE A N 1
ATOM 1462 C CA . ILE A 1 187 ? 7.603 -7.637 2.459 1.00 21.24 216 ILE A CA 1
ATOM 1463 C C . ILE A 1 187 ? 6.803 -7.392 1.179 1.00 20.59 216 ILE A C 1
ATOM 1464 O O . ILE A 1 187 ? 5.746 -7.986 1.013 1.00 23.44 216 ILE A O 1
ATOM 1469 N N . TYR A 1 188 ? 7.298 -6.515 0.293 1.00 22.12 217 TYR A N 1
ATOM 1470 C CA . TYR A 1 188 ? 6.580 -6.199 -0.942 1.00 23.18 217 TYR A CA 1
ATOM 1471 C C . TYR A 1 188 ? 6.375 -7.447 -1.790 1.00 23.24 217 TYR A C 1
ATOM 1472 O O . TYR A 1 188 ? 5.259 -7.737 -2.206 1.00 29.30 217 TYR A O 1
ATOM 1481 N N . ARG A 1 189 ? 7.476 -8.164 -2.036 1.00 26.17 218 ARG A N 1
ATOM 1482 C CA . ARG A 1 189 ? 7.474 -9.358 -2.866 1.00 24.45 218 ARG A CA 1
ATOM 1483 C C . ARG A 1 189 ? 6.567 -10.414 -2.263 1.00 22.02 218 ARG A C 1
ATOM 1484 O O . ARG A 1 189 ? 5.852 -11.070 -3.024 1.00 26.50 218 ARG A O 1
ATOM 1492 N N . ASN A 1 190 ? 6.586 -10.592 -0.927 1.00 20.24 219 ASN A N 1
ATOM 1493 C CA . ASN A 1 190 ? 5.736 -11.588 -0.296 1.00 21.95 219 ASN A CA 1
ATOM 1494 C C . ASN A 1 190 ? 4.261 -11.229 -0.456 1.00 23.35 219 ASN A C 1
ATOM 1495 O O . ASN A 1 190 ? 3.412 -12.093 -0.673 1.00 27.94 219 ASN A O 1
ATOM 1500 N N . LEU A 1 191 ? 3.958 -9.946 -0.309 1.00 24.20 220 LEU A N 1
ATOM 1501 C CA . LEU A 1 191 ? 2.577 -9.499 -0.291 1.00 24.78 220 LEU A CA 1
ATOM 1502 C C . LEU A 1 191 ? 2.028 -9.401 -1.713 1.00 25.50 220 LEU A C 1
ATOM 1503 O O . LEU A 1 191 ? 0.894 -9.812 -1.946 1.00 28.45 220 LEU A O 1
ATOM 1508 N N . TYR A 1 192 ? 2.814 -8.815 -2.628 1.00 27.30 221 TYR A N 1
ATOM 1509 C CA . TYR A 1 192 ? 2.317 -8.313 -3.899 1.00 28.83 221 TYR A CA 1
ATOM 1510 C C . TYR A 1 192 ? 2.945 -8.974 -5.130 1.00 31.24 221 TYR A C 1
ATOM 1511 O O . TYR A 1 192 ? 2.602 -8.588 -6.239 1.00 28.17 221 TYR A O 1
ATOM 1520 N N . ARG A 1 193 ? 3.864 -9.937 -4.959 1.00 32.60 222 ARG A N 1
ATOM 1521 C CA . ARG A 1 193 ? 4.427 -10.663 -6.087 1.00 34.62 222 ARG A CA 1
ATOM 1522 C C . ARG A 1 193 ? 4.438 -12.164 -5.804 1.00 35.32 222 ARG A C 1
ATOM 1523 O O . ARG A 1 193 ? 5.262 -12.885 -6.347 1.00 33.04 222 ARG A O 1
ATOM 1531 N N . GLU A 1 194 ? 3.520 -12.629 -4.953 1.00 36.77 223 GLU A N 1
ATOM 1532 C CA . GLU A 1 194 ? 3.387 -14.043 -4.624 1.00 46.04 223 GLU A CA 1
ATOM 1533 C C . GLU A 1 194 ? 4.707 -14.674 -4.162 1.00 41.87 223 GLU A C 1
ATOM 1534 O O . GLU A 1 194 ? 4.895 -15.877 -4.307 1.00 43.55 223 GLU A O 1
ATOM 1540 N N . GLY A 1 195 ? 5.613 -13.874 -3.586 1.00 41.14 224 GLY A N 1
ATOM 1541 C CA . GLY A 1 195 ? 6.808 -14.396 -2.945 1.00 42.58 224 GLY A CA 1
ATOM 1542 C C . GLY A 1 195 ? 7.968 -14.682 -3.898 1.00 46.96 224 GLY A C 1
ATOM 1543 O O . GLY A 1 195 ? 8.751 -15.585 -3.626 1.00 52.67 224 GLY A O 1
ATOM 1544 N N . SER A 1 196 ? 8.124 -13.890 -4.967 1.00 51.92 225 SER A N 1
ATOM 1545 C CA . SER A 1 196 ? 9.199 -14.104 -5.929 1.00 58.20 225 SER A CA 1
ATOM 1546 C C . SER A 1 196 ? 10.532 -13.639 -5.350 1.00 63.74 225 SER A C 1
ATOM 1547 O O . SER A 1 196 ? 10.557 -12.783 -4.467 1.00 63.67 225 SER A O 1
ATOM 1550 N N . GLY A 1 197 ? 11.632 -14.167 -5.907 1.00 64.87 226 GLY A N 1
ATOM 1551 C CA . GLY A 1 197 ? 12.955 -14.053 -5.308 1.00 65.52 226 GLY A CA 1
ATOM 1552 C C . GLY A 1 197 ? 13.490 -12.624 -5.313 1.00 65.84 226 GLY A C 1
ATOM 1553 O O . GLY A 1 197 ? 13.853 -12.129 -6.376 1.00 65.09 226 GLY A O 1
ATOM 1554 N N . ILE A 1 198 ? 13.589 -12.010 -4.112 1.00 73.21 227 ILE A N 1
ATOM 1555 C CA . ILE A 1 198 ? 13.836 -10.574 -3.958 1.00 71.01 227 ILE A CA 1
ATOM 1556 C C . ILE A 1 198 ? 15.073 -10.185 -4.767 1.00 63.36 227 ILE A C 1
ATOM 1557 O O . ILE A 1 198 ? 15.118 -9.112 -5.366 1.00 55.91 227 ILE A O 1
ATOM 1562 N N . GLY A 1 199 ? 16.071 -11.070 -4.795 1.00 58.06 228 GLY A N 1
ATOM 1563 C CA . GLY A 1 199 ? 17.175 -10.899 -5.718 1.00 58.09 228 GLY A CA 1
ATOM 1564 C C . GLY A 1 199 ? 18.346 -10.144 -5.096 1.00 52.54 228 GLY A C 1
ATOM 1565 O O . GLY A 1 199 ? 18.300 -9.714 -3.945 1.00 45.66 228 GLY A O 1
ATOM 1566 N N . ALA A 1 200 ? 19.376 -9.955 -5.920 1.00 48.87 229 ALA A N 1
ATOM 1567 C CA . ALA A 1 200 ? 20.721 -9.742 -5.432 1.00 47.82 229 ALA A CA 1
ATOM 1568 C C . ALA A 1 200 ? 20.951 -8.279 -5.070 1.00 44.49 229 ALA A C 1
ATOM 1569 O O . ALA A 1 200 ? 20.113 -7.416 -5.342 1.00 45.70 229 ALA A O 1
ATOM 1571 N N . ILE A 1 201 ? 22.085 -8.075 -4.392 1.00 36.27 230 ILE A N 1
ATOM 1572 C CA . ILE A 1 201 ? 22.675 -6.787 -4.084 1.00 36.71 230 ILE A CA 1
ATOM 1573 C C . ILE A 1 201 ? 23.872 -6.628 -5.013 1.00 33.40 230 ILE A C 1
ATOM 1574 O O . ILE A 1 201 ? 24.725 -7.506 -5.077 1.00 31.97 230 ILE A O 1
ATOM 1579 N N . ASP A 1 202 ? 23.897 -5.538 -5.766 1.00 30.64 231 ASP A N 1
ATOM 1580 C CA . ASP A 1 202 ? 25.015 -5.230 -6.636 1.00 35.40 231 ASP A CA 1
ATOM 1581 C C . ASP A 1 202 ? 25.939 -4.302 -5.857 1.00 32.44 231 ASP A C 1
ATOM 1582 O O . ASP A 1 202 ? 25.578 -3.165 -5.554 1.00 24.39 231 ASP A O 1
ATOM 1587 N N . SER A 1 203 ? 27.144 -4.789 -5.545 1.00 31.02 232 SER A N 1
ATOM 1588 C CA . SER A 1 203 ? 27.999 -4.077 -4.610 1.00 33.05 232 SER A CA 1
ATOM 1589 C C . SER A 1 203 ? 28.518 -2.761 -5.194 1.00 34.39 232 SER A C 1
ATOM 1590 O O . SER A 1 203 ? 29.125 -2.006 -4.455 1.00 32.71 232 SER A O 1
ATOM 1593 N N . ASN A 1 204 ? 28.271 -2.468 -6.488 1.00 34.24 233 ASN A N 1
ATOM 1594 C CA . ASN A 1 204 ? 28.726 -1.217 -7.079 1.00 34.00 233 ASN A CA 1
ATOM 1595 C C . ASN A 1 204 ? 27.582 -0.240 -7.346 1.00 36.34 233 ASN A C 1
ATOM 1596 O O . ASN A 1 204 ? 27.853 0.888 -7.767 1.00 36.59 233 ASN A O 1
ATOM 1601 N N . LEU A 1 205 ? 26.333 -0.679 -7.106 1.00 30.30 234 LEU A N 1
ATOM 1602 C CA . LEU A 1 205 ? 25.145 0.155 -7.221 1.00 28.63 234 LEU A CA 1
ATOM 1603 C C . LEU A 1 205 ? 24.837 0.838 -5.890 1.00 29.37 234 LEU A C 1
ATOM 1604 O O . LEU A 1 205 ? 25.123 0.298 -4.835 1.00 25.92 234 LEU A O 1
ATOM 1609 N N . ASP A 1 206 ? 24.183 2.009 -5.962 1.00 27.58 235 ASP A N 1
ATOM 1610 C CA . ASP A 1 206 ? 23.791 2.746 -4.770 1.00 25.32 235 ASP A CA 1
ATOM 1611 C C . ASP A 1 206 ? 22.581 2.093 -4.079 1.00 23.73 235 ASP A C 1
ATOM 1612 O O . ASP A 1 206 ? 21.934 1.165 -4.584 1.00 22.82 235 ASP A O 1
ATOM 1617 N N . TRP A 1 207 ? 22.356 2.523 -2.828 1.00 22.31 236 TRP A N 1
ATOM 1618 C CA . TRP A 1 207 ? 21.404 1.904 -1.918 1.00 22.98 236 TRP A CA 1
ATOM 1619 C C . TRP A 1 207 ? 19.976 1.923 -2.492 1.00 23.31 236 TRP A C 1
ATOM 1620 O O . TRP A 1 207 ? 19.298 0.895 -2.525 1.00 21.63 236 TRP A O 1
ATOM 1631 N N . SER A 1 208 ? 19.552 3.082 -3.020 1.00 24.59 237 SER A N 1
ATOM 1632 C CA . SER A 1 208 ? 18.238 3.207 -3.641 1.00 26.26 237 SER A CA 1
ATOM 1633 C C . SER A 1 208 ? 18.110 2.283 -4.860 1.00 23.75 237 SER A C 1
ATOM 1634 O O . SER A 1 208 ? 17.035 1.751 -5.135 1.00 23.66 237 SER A O 1
ATOM 1637 N N . HIS A 1 209 ? 19.204 2.118 -5.621 1.00 24.76 238 HIS A N 1
ATOM 1638 C CA . HIS A 1 209 ? 19.145 1.372 -6.876 1.00 24.96 238 HIS A CA 1
ATOM 1639 C C . HIS A 1 209 ? 19.013 -0.121 -6.558 1.00 25.93 238 HIS A C 1
ATOM 1640 O O . HIS A 1 209 ? 18.180 -0.811 -7.143 1.00 25.52 238 HIS A O 1
ATOM 1647 N N . ASN A 1 210 ? 19.745 -0.610 -5.560 1.00 26.58 239 ASN A N 1
ATOM 1648 C CA . ASN A 1 210 ? 19.571 -1.987 -5.104 1.00 25.43 239 ASN A CA 1
ATOM 1649 C C . ASN A 1 210 ? 18.160 -2.190 -4.554 1.00 25.05 239 ASN A C 1
ATOM 1650 O O . ASN A 1 210 ? 17.589 -3.276 -4.702 1.00 22.46 239 ASN A O 1
ATOM 1655 N N . PHE A 1 211 ? 17.589 -1.159 -3.915 1.00 22.55 240 PHE A N 1
ATOM 1656 C CA . PHE A 1 211 ? 16.227 -1.249 -3.406 1.00 25.21 240 PHE A CA 1
ATOM 1657 C C . PHE A 1 211 ? 15.216 -1.366 -4.567 1.00 23.60 240 PHE A C 1
ATOM 1658 O O . PHE A 1 211 ? 14.413 -2.292 -4.616 1.00 24.42 240 PHE A O 1
ATOM 1666 N N . THR A 1 212 ? 15.252 -0.462 -5.548 1.00 23.74 241 THR A N 1
ATOM 1667 C CA . THR A 1 212 ? 14.305 -0.513 -6.662 1.00 27.16 241 THR A CA 1
ATOM 1668 C C . THR A 1 212 ? 14.445 -1.800 -7.491 1.00 27.08 241 THR A C 1
ATOM 1669 O O . THR A 1 212 ? 13.437 -2.405 -7.893 1.00 25.52 241 THR A O 1
ATOM 1673 N N . ASN A 1 213 ? 15.684 -2.277 -7.668 1.00 31.10 242 ASN A N 1
ATOM 1674 C CA . ASN A 1 213 ? 15.904 -3.593 -8.251 1.00 28.32 242 ASN A CA 1
ATOM 1675 C C . ASN A 1 213 ? 15.219 -4.687 -7.440 1.00 26.92 242 ASN A C 1
ATOM 1676 O O . ASN A 1 213 ? 14.581 -5.601 -7.985 1.00 26.05 242 ASN A O 1
ATOM 1681 N N . MET A 1 214 ? 15.343 -4.618 -6.111 1.00 22.77 243 MET A N 1
ATOM 1682 C CA . MET A 1 214 ? 14.806 -5.718 -5.315 1.00 21.62 243 MET A CA 1
ATOM 1683 C C . MET A 1 214 ? 13.273 -5.658 -5.277 1.00 22.89 243 MET A C 1
ATOM 1684 O O . MET A 1 214 ? 12.604 -6.677 -5.161 1.00 24.74 243 MET A O 1
ATOM 1689 N N . LEU A 1 215 ? 12.706 -4.456 -5.344 1.00 21.81 244 LEU A N 1
ATOM 1690 C CA . LEU A 1 215 ? 11.260 -4.322 -5.447 1.00 22.90 244 LEU A CA 1
ATOM 1691 C C . LEU A 1 215 ? 10.736 -4.905 -6.767 1.00 26.06 244 LEU A C 1
ATOM 1692 O O . LEU A 1 215 ? 9.564 -5.275 -6.863 1.00 26.32 244 LEU A O 1
ATOM 1697 N N . GLY A 1 216 ? 11.584 -4.964 -7.805 1.00 27.04 245 GLY A N 1
ATOM 1698 C CA . GLY A 1 216 ? 11.151 -5.478 -9.093 1.00 28.93 245 GLY A CA 1
ATOM 1699 C C . GLY A 1 216 ? 10.837 -4.374 -10.104 1.00 31.19 245 GLY A C 1
ATOM 1700 O O . GLY A 1 216 ? 10.127 -4.626 -11.071 1.00 37.89 245 GLY A O 1
ATOM 1701 N N . TYR A 1 217 ? 11.363 -3.168 -9.874 1.00 33.13 246 TYR A N 1
ATOM 1702 C CA . TYR A 1 217 ? 11.237 -2.054 -10.796 1.00 32.96 246 TYR A CA 1
ATOM 1703 C C . TYR A 1 217 ? 12.563 -1.847 -11.529 1.00 39.75 246 TYR A C 1
ATOM 1704 O O . TYR A 1 217 ? 13.627 -2.161 -10.988 1.00 42.71 246 TYR A O 1
ATOM 1713 N N . THR A 1 218 ? 12.492 -1.276 -12.743 1.00 38.41 247 THR A N 1
ATOM 1714 C CA . THR A 1 218 ? 13.685 -0.988 -13.529 1.00 46.99 247 THR A CA 1
ATOM 1715 C C . THR A 1 218 ? 13.802 0.462 -13.989 1.00 39.19 247 THR A C 1
ATOM 1716 O O . THR A 1 218 ? 14.906 0.930 -14.231 1.00 46.40 247 THR A O 1
ATOM 1720 N N . ASP A 1 219 ? 12.682 1.143 -14.201 1.00 40.64 248 ASP A N 1
ATOM 1721 C CA . ASP A 1 219 ? 12.742 2.480 -14.756 1.00 37.85 248 ASP A CA 1
ATOM 1722 C C . ASP A 1 219 ? 13.768 3.267 -13.943 1.00 36.46 248 ASP A C 1
ATOM 1723 O O . ASP A 1 219 ? 13.626 3.469 -12.731 1.00 33.89 248 ASP A O 1
ATOM 1728 N N . HIS A 1 220 ? 14.834 3.682 -14.619 1.00 31.93 249 HIS A N 1
ATOM 1729 C CA . HIS A 1 220 ? 15.778 4.605 -14.029 1.00 29.03 249 HIS A CA 1
ATOM 1730 C C . HIS A 1 220 ? 15.066 5.800 -13.392 1.00 30.79 249 HIS A C 1
ATOM 1731 O O . HIS A 1 220 ? 15.507 6.296 -12.357 1.00 29.76 249 HIS A O 1
ATOM 1738 N N . GLN A 1 221 ? 13.985 6.282 -14.018 1.00 28.71 250 GLN A N 1
ATOM 1739 C CA . GLN A 1 221 ? 13.261 7.421 -13.456 1.00 34.25 250 GLN A CA 1
ATOM 1740 C C . GLN A 1 221 ? 12.602 7.053 -12.123 1.00 28.86 250 GLN A C 1
ATOM 1741 O O . GLN A 1 221 ? 12.503 7.907 -11.238 1.00 28.08 250 GLN A O 1
ATOM 1747 N N . PHE A 1 222 ? 12.175 5.794 -11.957 1.00 26.10 251 PHE A N 1
ATOM 1748 C CA . PHE A 1 222 ? 11.644 5.373 -10.670 1.00 27.11 251 PHE A CA 1
ATOM 1749 C C . PHE A 1 222 ? 12.752 5.306 -9.622 1.00 28.37 251 PHE A C 1
ATOM 1750 O O . PHE A 1 222 ? 12.510 5.536 -8.422 1.00 26.59 251 PHE A O 1
ATOM 1758 N N . THR A 1 223 ? 13.958 4.923 -10.070 1.00 27.16 252 THR A N 1
ATOM 1759 C CA . THR A 1 223 ? 15.105 4.902 -9.188 1.00 24.43 252 THR A CA 1
ATOM 1760 C C . THR A 1 223 ? 15.444 6.328 -8.796 1.00 24.53 252 THR A C 1
ATOM 1761 O O . THR A 1 223 ? 15.730 6.554 -7.642 1.00 25.97 252 THR A O 1
ATOM 1765 N N . GLU A 1 224 ? 15.363 7.268 -9.748 1.00 22.27 253 GLU A N 1
ATOM 1766 C CA . GLU A 1 224 ? 15.577 8.676 -9.466 1.00 24.47 253 GLU A CA 1
ATOM 1767 C C . GLU A 1 224 ? 14.510 9.181 -8.492 1.00 24.82 253 GLU A C 1
ATOM 1768 O O . GLU A 1 224 ? 14.862 9.881 -7.543 1.00 23.95 253 GLU A O 1
ATOM 1774 N N . LEU A 1 225 ? 13.244 8.772 -8.679 1.00 24.35 254 LEU A N 1
ATOM 1775 C CA . LEU A 1 225 ? 12.188 9.122 -7.734 1.00 25.68 254 LEU A CA 1
ATOM 1776 C C . LEU A 1 225 ? 12.563 8.633 -6.331 1.00 23.86 254 LEU A C 1
ATOM 1777 O O . LEU A 1 225 ? 12.413 9.378 -5.373 1.00 23.91 254 LEU A O 1
ATOM 1782 N N . THR A 1 226 ? 13.067 7.393 -6.227 1.00 24.30 255 THR A N 1
ATOM 1783 C CA . THR A 1 226 ? 13.313 6.744 -4.940 1.00 23.94 255 THR A CA 1
ATOM 1784 C C . THR A 1 226 ? 14.488 7.418 -4.220 1.00 22.83 255 THR A C 1
ATOM 1785 O O . THR A 1 226 ? 14.469 7.630 -2.999 1.00 21.39 255 THR A O 1
ATOM 1789 N N . ARG A 1 227 ? 15.520 7.769 -4.996 1.00 20.37 256 ARG A N 1
ATOM 1790 C CA . ARG A 1 227 ? 16.611 8.597 -4.518 1.00 21.97 256 ARG A CA 1
ATOM 1791 C C . ARG A 1 227 ? 16.090 9.888 -3.883 1.00 24.74 256 ARG A C 1
ATOM 1792 O O . ARG A 1 227 ? 16.441 10.176 -2.758 1.00 24.59 256 ARG A O 1
ATOM 1800 N N . LEU A 1 228 ? 15.263 10.655 -4.596 1.00 24.37 257 LEU A N 1
ATOM 1801 C CA . LEU A 1 228 ? 14.707 11.880 -4.032 1.00 25.56 257 LEU A CA 1
ATOM 1802 C C . LEU A 1 228 ? 13.836 11.544 -2.823 1.00 21.19 257 LEU A C 1
ATOM 1803 O O . LEU A 1 228 ? 14.008 12.157 -1.785 1.00 23.80 257 LEU A O 1
ATOM 1808 N N . TYR A 1 229 ? 12.933 10.563 -2.947 1.00 20.07 258 TYR A N 1
ATOM 1809 C CA . TYR A 1 229 ? 11.971 10.250 -1.902 1.00 20.70 258 TYR A CA 1
ATOM 1810 C C . TYR A 1 229 ? 12.674 9.851 -0.601 1.00 18.65 258 TYR A C 1
ATOM 1811 O O . TYR A 1 229 ? 12.245 10.222 0.488 1.00 18.00 258 TYR A O 1
ATOM 1820 N N . LEU A 1 230 ? 13.717 9.013 -0.703 1.00 20.02 259 LEU A N 1
ATOM 1821 C CA . LEU A 1 230 ? 14.404 8.524 0.477 1.00 21.34 259 LEU A CA 1
ATOM 1822 C C . LEU A 1 230 ? 15.214 9.658 1.091 1.00 22.82 259 LEU A C 1
ATOM 1823 O O . LEU A 1 230 ? 15.397 9.723 2.310 1.00 23.19 259 LEU A O 1
ATOM 1828 N N . THR A 1 231 ? 15.632 10.586 0.234 1.00 23.44 260 THR A N 1
ATOM 1829 C CA . THR A 1 231 ? 16.405 11.725 0.669 1.00 21.82 260 THR A CA 1
ATOM 1830 C C . THR A 1 231 ? 15.539 12.691 1.470 1.00 20.00 260 THR A C 1
ATOM 1831 O O . THR A 1 231 ? 15.887 13.031 2.593 1.00 19.58 260 THR A O 1
ATOM 1835 N N . ILE A 1 232 ? 14.372 13.041 0.930 1.00 17.45 261 ILE A N 1
ATOM 1836 C CA . ILE A 1 232 ? 13.587 14.118 1.513 1.00 18.49 261 ILE A CA 1
ATOM 1837 C C . ILE A 1 232 ? 12.736 13.660 2.701 1.00 18.67 261 ILE A C 1
ATOM 1838 O O . ILE A 1 232 ? 12.374 14.473 3.529 1.00 20.67 261 ILE A O 1
ATOM 1843 N N . HIS A 1 233 ? 12.409 12.371 2.826 1.00 17.86 262 HIS A N 1
ATOM 1844 C CA . HIS A 1 233 ? 11.651 11.925 4.001 1.00 19.34 262 HIS A CA 1
ATOM 1845 C C . HIS A 1 233 ? 12.552 11.461 5.160 1.00 18.04 262 HIS A C 1
ATOM 1846 O O . HIS A 1 233 ? 12.059 10.910 6.166 1.00 17.53 262 HIS A O 1
ATOM 1853 N N . SER A 1 234 ? 13.843 11.782 5.066 1.00 17.88 263 SER A N 1
ATOM 1854 C CA . SER A 1 234 ? 14.899 11.236 5.905 1.00 18.07 263 SER A CA 1
ATOM 1855 C C . SER A 1 234 ? 14.764 11.673 7.361 1.00 19.28 263 SER A C 1
ATOM 1856 O O . SER A 1 234 ? 14.999 10.887 8.252 1.00 18.96 263 SER A O 1
ATOM 1859 N N . ASP A 1 235 ? 14.453 12.955 7.566 1.00 19.98 264 ASP A N 1
ATOM 1860 C CA . ASP A 1 235 ? 14.442 13.543 8.893 1.00 20.87 264 ASP A CA 1
ATOM 1861 C C . ASP A 1 235 ? 13.492 14.732 8.861 1.00 21.57 264 ASP A C 1
ATOM 1862 O O . ASP A 1 235 ? 13.416 15.425 7.849 1.00 22.29 264 ASP A O 1
ATOM 1867 N N . HIS A 1 236 ? 12.804 14.986 9.974 1.00 21.07 265 HIS A N 1
ATOM 1868 C CA . HIS A 1 236 ? 12.003 16.198 10.090 1.00 21.61 265 HIS A CA 1
ATOM 1869 C C . HIS A 1 236 ? 12.031 16.724 11.532 1.00 19.81 265 HIS A C 1
ATOM 1870 O O . HIS A 1 236 ? 10.967 16.853 12.133 1.00 20.42 265 HIS A O 1
ATOM 1877 N N . GLU A 1 237 ? 13.241 17.079 12.013 1.00 19.25 266 GLU A N 1
ATOM 1878 C CA . GLU A 1 237 ? 13.570 17.440 13.387 1.00 20.09 266 GLU A CA 1
ATOM 1879 C C . GLU A 1 237 ? 13.068 16.381 14.370 1.00 19.12 266 GLU A C 1
ATOM 1880 O O . GLU A 1 237 ? 12.784 15.245 13.985 1.00 17.97 266 GLU A O 1
ATOM 1886 N N . GLY A 1 238 ? 13.098 16.717 15.658 1.00 20.27 267 GLY A N 1
ATOM 1887 C CA . GLY A 1 238 ? 13.083 15.701 16.697 1.00 20.84 267 GLY A CA 1
ATOM 1888 C C . GLY A 1 238 ? 11.704 15.459 17.280 1.00 22.35 267 GLY A C 1
ATOM 1889 O O . GLY A 1 238 ? 11.526 14.519 18.043 1.00 20.71 267 GLY A O 1
ATOM 1890 N N . GLY A 1 239 ? 10.739 16.311 16.900 1.00 21.50 268 GLY A N 1
ATOM 1891 C CA . GLY A 1 239 ? 9.467 16.348 17.578 1.00 20.70 268 GLY A CA 1
ATOM 1892 C C . GLY A 1 239 ? 8.371 15.529 16.911 1.00 18.62 268 GLY A C 1
ATOM 1893 O O . GLY A 1 239 ? 7.371 15.325 17.560 1.00 19.56 268 GLY A O 1
ATOM 1894 N N . ASN A 1 240 ? 8.527 15.121 15.629 1.00 17.93 269 ASN A N 1
ATOM 1895 C CA . ASN A 1 240 ? 7.554 14.270 14.960 1.00 15.49 269 ASN A CA 1
ATOM 1896 C C . ASN A 1 240 ? 7.518 12.924 15.681 1.00 17.81 269 ASN A C 1
ATOM 1897 O O . ASN A 1 240 ? 8.485 12.543 16.345 1.00 19.60 269 ASN A O 1
ATOM 1902 N N . VAL A 1 241 ? 6.378 12.246 15.586 1.00 17.70 270 VAL A N 1
ATOM 1903 C CA . VAL A 1 241 ? 6.142 11.068 16.404 1.00 19.70 270 VAL A CA 1
ATOM 1904 C C . VAL A 1 241 ? 7.251 10.021 16.247 1.00 20.00 270 VAL A C 1
ATOM 1905 O O . VAL A 1 241 ? 7.730 9.473 17.234 1.00 21.24 270 VAL A O 1
ATOM 1909 N N . SER A 1 242 ? 7.620 9.697 15.008 1.00 16.40 271 SER A N 1
ATOM 1910 C CA . SER A 1 242 ? 8.562 8.621 14.747 1.00 16.11 271 SER A CA 1
ATOM 1911 C C . SER A 1 242 ? 9.948 9.011 15.271 1.00 16.75 271 SER A C 1
ATOM 1912 O O . SER A 1 242 ? 10.636 8.206 15.886 1.00 19.05 271 SER A O 1
ATOM 1915 N N . ALA A 1 243 ? 10.393 10.250 15.024 1.00 15.96 272 ALA A N 1
ATOM 1916 C CA . ALA A 1 243 ? 11.711 10.671 15.479 1.00 16.59 272 ALA A CA 1
ATOM 1917 C C . ALA A 1 243 ? 11.733 10.660 17.009 1.00 16.00 272 ALA A C 1
ATOM 1918 O O . ALA A 1 243 ? 12.639 10.142 17.629 1.00 17.45 272 ALA A O 1
ATOM 1920 N N . HIS A 1 244 ? 10.688 11.221 17.625 1.00 15.11 273 HIS A N 1
ATOM 1921 C CA . HIS A 1 244 ? 10.590 11.344 19.059 1.00 15.86 273 HIS A CA 1
ATOM 1922 C C . HIS A 1 244 ? 10.576 9.967 19.725 1.00 15.54 273 HIS A C 1
ATOM 1923 O O . HIS A 1 244 ? 11.235 9.774 20.755 1.00 17.17 273 HIS A O 1
ATOM 1930 N N . THR A 1 245 ? 9.799 9.046 19.146 1.00 14.57 274 THR A N 1
ATOM 1931 C CA . THR A 1 245 ? 9.721 7.673 19.613 1.00 15.39 274 THR A CA 1
ATOM 1932 C C . THR A 1 245 ? 11.122 7.068 19.662 1.00 16.95 274 THR A C 1
ATOM 1933 O O . THR A 1 245 ? 11.523 6.459 20.686 1.00 14.92 274 THR A O 1
ATOM 1937 N N . SER A 1 246 ? 11.832 7.185 18.523 1.00 16.13 275 SER A N 1
ATOM 1938 C CA . SER A 1 246 ? 13.169 6.611 18.450 1.00 18.02 275 SER A CA 1
ATOM 1939 C C . SER A 1 246 ? 14.072 7.230 19.535 1.00 17.48 275 SER A C 1
ATOM 1940 O O . SER A 1 246 ? 14.886 6.556 20.157 1.00 19.99 275 SER A O 1
ATOM 1943 N N . HIS A 1 247 ? 13.959 8.552 19.789 1.00 16.47 276 HIS A N 1
ATOM 1944 C CA . HIS A 1 247 ? 14.787 9.242 20.751 1.00 17.28 276 HIS A CA 1
ATOM 1945 C C . HIS A 1 247 ? 14.478 8.797 22.191 1.00 16.07 276 HIS A C 1
ATOM 1946 O O . HIS A 1 247 ? 15.355 8.481 22.979 1.00 16.23 276 HIS A O 1
ATOM 1953 N N . LEU A 1 248 ? 13.186 8.674 22.484 1.00 16.16 277 LEU A N 1
ATOM 1954 C CA . LEU A 1 248 ? 12.682 8.338 23.792 1.00 17.36 277 LEU A CA 1
ATOM 1955 C C . LEU A 1 248 ? 13.075 6.903 24.147 1.00 16.25 277 LEU A C 1
ATOM 1956 O O . LEU A 1 248 ? 13.620 6.657 25.216 1.00 17.54 277 LEU A O 1
ATOM 1961 N N . VAL A 1 249 ? 12.794 5.984 23.232 1.00 16.14 278 VAL A N 1
ATOM 1962 C CA . VAL A 1 249 ? 13.172 4.604 23.447 1.00 14.53 278 VAL A CA 1
ATOM 1963 C C . VAL A 1 249 ? 14.692 4.491 23.483 1.00 15.62 278 VAL A C 1
ATOM 1964 O O . VAL A 1 249 ? 15.250 3.814 24.369 1.00 16.46 278 VAL A O 1
ATOM 1968 N N . GLY A 1 250 ? 15.398 5.144 22.544 1.00 13.26 279 GLY A N 1
ATOM 1969 C CA . GLY A 1 250 ? 16.860 5.097 22.572 1.00 14.80 279 GLY A CA 1
ATOM 1970 C C . GLY A 1 250 ? 17.552 5.596 23.854 1.00 15.20 279 GLY A C 1
ATOM 1971 O O . GLY A 1 250 ? 18.657 5.166 24.190 1.00 16.02 279 GLY A O 1
ATOM 1972 N N . SER A 1 251 ? 16.959 6.582 24.537 1.00 15.21 280 SER A N 1
ATOM 1973 C CA . SER A 1 251 ? 17.477 7.194 25.733 1.00 17.52 280 SER A CA 1
ATOM 1974 C C . SER A 1 251 ? 17.504 6.232 26.931 1.00 17.31 280 SER A C 1
ATOM 1975 O O . SER A 1 251 ? 18.162 6.551 27.912 1.00 20.30 280 SER A O 1
ATOM 1978 N N . ALA A 1 252 ? 16.783 5.093 26.860 1.00 16.57 281 ALA A N 1
ATOM 1979 C CA . ALA A 1 252 ? 16.868 4.047 27.864 1.00 18.51 281 ALA A CA 1
ATOM 1980 C C . ALA A 1 252 ? 17.959 3.037 27.481 1.00 18.54 281 ALA A C 1
ATOM 1981 O O . ALA A 1 252 ? 18.057 1.995 28.119 1.00 17.47 281 ALA A O 1
ATOM 1983 N N . LEU A 1 253 ? 18.654 3.300 26.369 1.00 18.69 282 LEU A N 1
ATOM 1984 C CA . LEU A 1 253 ? 19.763 2.487 25.875 1.00 19.35 282 LEU A CA 1
ATOM 1985 C C . LEU A 1 253 ? 19.223 1.183 25.293 1.00 19.80 282 LEU A C 1
ATOM 1986 O O . LEU A 1 253 ? 19.937 0.187 25.154 1.00 23.01 282 LEU A O 1
ATOM 1991 N N . SER A 1 254 ? 17.967 1.202 24.831 1.00 19.10 283 SER A N 1
ATOM 1992 C CA . SER A 1 254 ? 17.539 0.207 23.873 1.00 19.53 283 SER A CA 1
ATOM 1993 C C . SER A 1 254 ? 18.315 0.410 22.567 1.00 19.53 283 SER A C 1
ATOM 1994 O O . SER A 1 254 ? 18.673 1.526 22.169 1.00 20.28 283 SER A O 1
ATOM 1997 N N . ASP A 1 255 ? 18.590 -0.699 21.907 1.00 20.04 284 ASP A N 1
ATOM 1998 C CA . ASP A 1 255 ? 19.481 -0.684 20.762 1.00 20.13 284 ASP A CA 1
ATOM 1999 C C . ASP A 1 255 ? 18.762 -0.112 19.545 1.00 20.49 284 ASP A C 1
ATOM 2000 O O . ASP A 1 255 ? 17.531 -0.037 19.493 1.00 20.89 284 ASP A O 1
ATOM 2005 N N . PRO A 1 256 ? 19.519 0.272 18.492 1.00 19.89 285 PRO A N 1
ATOM 2006 C CA . PRO A 1 256 ? 18.937 0.858 17.290 1.00 19.67 285 PRO A CA 1
ATOM 2007 C C . PRO A 1 256 ? 17.765 0.080 16.701 1.00 19.51 285 PRO A C 1
ATOM 2008 O O . PRO A 1 256 ? 16.821 0.659 16.203 1.00 19.89 285 PRO A O 1
ATOM 2012 N N . TYR A 1 257 ? 17.856 -1.246 16.701 1.00 17.25 286 TYR A N 1
ATOM 2013 C CA . TYR A 1 257 ? 16.787 -2.081 16.183 1.00 18.41 286 TYR A CA 1
ATOM 2014 C C . TYR A 1 257 ? 15.475 -1.854 16.939 1.00 16.49 286 TYR A C 1
ATOM 2015 O O . TYR A 1 257 ? 14.406 -1.633 16.373 1.00 16.44 286 TYR A O 1
ATOM 2024 N N . LEU A 1 258 ? 15.526 -1.933 18.258 1.00 17.73 287 LEU A N 1
ATOM 2025 C CA . LEU A 1 258 ? 14.326 -1.707 19.043 1.00 16.16 287 LEU A CA 1
ATOM 2026 C C . LEU A 1 258 ? 13.865 -0.264 18.898 1.00 13.68 287 LEU A C 1
ATOM 2027 O O . LEU A 1 258 ? 12.650 -0.069 18.894 1.00 16.19 287 LEU A O 1
ATOM 2032 N N . SER A 1 259 ? 14.816 0.680 18.836 1.00 14.62 288 SER A N 1
ATOM 2033 C CA . SER A 1 259 ? 14.471 2.095 18.833 1.00 16.09 288 SER A CA 1
ATOM 2034 C C . SER A 1 259 ? 13.718 2.433 17.553 1.00 17.31 288 SER A C 1
ATOM 2035 O O . SER A 1 259 ? 12.683 3.123 17.567 1.00 16.16 288 SER A O 1
ATOM 2038 N N . PHE A 1 260 ? 14.224 1.857 16.453 1.00 16.45 289 PHE A N 1
ATOM 2039 C CA . PHE A 1 260 ? 13.665 2.056 15.133 1.00 16.86 289 PHE A CA 1
ATOM 2040 C C . PHE A 1 260 ? 12.299 1.397 15.003 1.00 18.51 289 PHE A C 1
ATOM 2041 O O . PHE A 1 260 ? 11.396 2.021 14.470 1.00 21.37 289 PHE A O 1
ATOM 2049 N N . ALA A 1 261 ? 12.165 0.145 15.460 1.00 17.57 290 ALA A N 1
ATOM 2050 C CA . ALA A 1 261 ? 10.903 -0.584 15.424 1.00 19.31 290 ALA A CA 1
ATOM 2051 C C . ALA A 1 261 ? 9.799 0.151 16.188 1.00 20.32 290 ALA A C 1
ATOM 2052 O O . ALA A 1 261 ? 8.651 0.184 15.731 1.00 19.70 290 ALA A O 1
ATOM 2054 N N . ALA A 1 262 ? 10.125 0.686 17.377 1.00 18.84 291 ALA A N 1
ATOM 2055 C CA . ALA A 1 262 ? 9.169 1.516 18.097 1.00 19.44 291 ALA A CA 1
ATOM 2056 C C . ALA A 1 262 ? 8.770 2.716 17.243 1.00 20.13 291 ALA A C 1
ATOM 2057 O O . ALA A 1 262 ? 7.582 3.051 17.163 1.00 17.17 291 ALA A O 1
ATOM 2059 N N . ALA A 1 263 ? 9.758 3.358 16.622 1.00 19.64 292 ALA A N 1
ATOM 2060 C CA . ALA A 1 263 ? 9.488 4.498 15.750 1.00 21.54 292 ALA A CA 1
ATOM 2061 C C . ALA A 1 263 ? 8.521 4.102 14.633 1.00 22.08 292 ALA A C 1
ATOM 2062 O O . ALA A 1 263 ? 7.615 4.861 14.310 1.00 17.26 292 ALA A O 1
ATOM 2064 N N . MET A 1 264 ? 8.677 2.889 14.063 1.00 19.76 293 MET A N 1
ATOM 2065 C CA . MET A 1 264 ? 7.803 2.436 12.987 1.00 19.63 293 MET A CA 1
ATOM 2066 C C . MET A 1 264 ? 6.366 2.222 13.474 1.00 18.90 293 MET A C 1
ATOM 2067 O O . MET A 1 264 ? 5.435 2.366 12.696 1.00 21.77 293 MET A O 1
ATOM 2072 N N . ASN A 1 265 ? 6.187 1.881 14.750 1.00 18.19 294 ASN A N 1
ATOM 2073 C CA . ASN A 1 265 ? 4.860 1.715 15.318 1.00 19.41 294 ASN A CA 1
ATOM 2074 C C . ASN A 1 265 ? 4.199 3.099 15.440 1.00 17.25 294 ASN A C 1
ATOM 2075 O O . ASN A 1 265 ? 2.994 3.200 15.277 1.00 20.98 294 ASN A O 1
ATOM 2080 N N . GLY A 1 266 ? 4.997 4.134 15.718 1.00 17.97 295 GLY A N 1
ATOM 2081 C CA . GLY A 1 266 ? 4.534 5.504 15.638 1.00 18.73 295 GLY A CA 1
ATOM 2082 C C . GLY A 1 266 ? 4.196 5.938 14.206 1.00 19.21 295 GLY A C 1
ATOM 2083 O O . GLY A 1 266 ? 3.130 6.479 13.930 1.00 19.01 295 GLY A O 1
ATOM 2084 N N . LEU A 1 267 ? 5.110 5.690 13.276 1.00 17.12 296 LEU A N 1
ATOM 2085 C CA . LEU A 1 267 ? 4.880 6.030 11.878 1.00 19.49 296 LEU A CA 1
ATOM 2086 C C . LEU A 1 267 ? 3.601 5.397 11.315 1.00 20.76 296 LEU A C 1
ATOM 2087 O O . LEU A 1 267 ? 3.007 5.973 10.406 1.00 24.07 296 LEU A O 1
ATOM 2092 N N . ALA A 1 268 ? 3.238 4.203 11.809 1.00 19.72 297 ALA A N 1
ATOM 2093 C CA . ALA A 1 268 ? 2.091 3.436 11.367 1.00 22.42 297 ALA A CA 1
ATOM 2094 C C . ALA A 1 268 ? 0.784 4.104 11.781 1.00 21.63 297 ALA A C 1
ATOM 2095 O O . ALA A 1 268 ? -0.269 3.664 11.331 1.00 20.79 297 ALA A O 1
ATOM 2097 N N . GLY A 1 269 ? 0.880 5.112 12.659 1.00 20.01 298 GLY A N 1
ATOM 2098 C CA . GLY A 1 269 ? -0.288 5.832 13.148 1.00 18.81 298 GLY A CA 1
ATOM 2099 C C . GLY A 1 269 ? -0.937 6.662 12.047 1.00 19.75 298 GLY A C 1
ATOM 2100 O O . GLY A 1 269 ? -0.258 7.313 11.252 1.00 20.23 298 GLY A O 1
ATOM 2101 N N . PRO A 1 270 ? -2.278 6.600 11.898 1.00 20.36 299 PRO A N 1
ATOM 2102 C CA . PRO A 1 270 ? -2.989 7.428 10.927 1.00 19.68 299 PRO A CA 1
ATOM 2103 C C . PRO A 1 270 ? -2.659 8.902 10.911 1.00 20.57 299 PRO A C 1
ATOM 2104 O O . PRO A 1 270 ? -2.764 9.525 9.865 1.00 19.42 299 PRO A O 1
ATOM 2108 N N . LEU A 1 271 ? -2.350 9.467 12.088 1.00 21.16 300 LEU A N 1
ATOM 2109 C CA . LEU A 1 271 ? -2.088 10.899 12.129 1.00 18.84 300 LEU A CA 1
ATOM 2110 C C . LEU A 1 271 ? -0.645 11.184 11.731 1.00 22.48 300 LEU A C 1
ATOM 2111 O O . LEU A 1 271 ? -0.242 12.340 11.629 1.00 25.45 300 LEU A O 1
ATOM 2116 N N . HIS A 1 272 ? 0.139 10.135 11.474 1.00 23.40 301 HIS A N 1
ATOM 2117 C CA . HIS A 1 272 ? 1.541 10.321 11.134 1.00 23.87 301 HIS A CA 1
ATOM 2118 C C . HIS A 1 272 ? 1.717 9.785 9.716 1.00 25.36 301 HIS A C 1
ATOM 2119 O O . HIS A 1 272 ? 1.379 10.448 8.755 1.00 27.85 301 HIS A O 1
ATOM 2126 N N . GLY A 1 273 ? 2.087 8.514 9.578 1.00 28.15 302 GLY A N 1
ATOM 2127 C CA . GLY A 1 273 ? 2.628 8.037 8.318 1.00 32.88 302 GLY A CA 1
ATOM 2128 C C . GLY A 1 273 ? 1.589 7.527 7.319 1.00 32.59 302 GLY A C 1
ATOM 2129 O O . GLY A 1 273 ? 1.947 7.309 6.171 1.00 35.58 302 GLY A O 1
ATOM 2130 N N . LEU A 1 274 ? 0.326 7.363 7.737 1.00 36.13 303 LEU A N 1
ATOM 2131 C CA . LEU A 1 274 ? -0.726 6.867 6.855 1.00 40.37 303 LEU A CA 1
ATOM 2132 C C . LEU A 1 274 ? -1.460 7.990 6.123 1.00 46.26 303 LEU A C 1
ATOM 2133 O O . LEU A 1 274 ? -2.540 7.736 5.593 1.00 58.71 303 LEU A O 1
ATOM 2138 N N . ALA A 1 275 ? -0.879 9.200 6.045 1.00 42.66 304 ALA A N 1
ATOM 2139 C CA . ALA A 1 275 ? -1.532 10.323 5.383 1.00 39.37 304 ALA A CA 1
ATOM 2140 C C . ALA A 1 275 ? -1.448 10.217 3.850 1.00 40.76 304 ALA A C 1
ATOM 2141 O O . ALA A 1 275 ? -2.432 10.478 3.164 1.00 38.54 304 ALA A O 1
ATOM 2143 N N . ASN A 1 276 ? -0.278 9.839 3.312 1.00 38.18 305 ASN A N 1
ATOM 2144 C CA . ASN A 1 276 ? -0.054 9.709 1.878 1.00 39.22 305 ASN A CA 1
ATOM 2145 C C . ASN A 1 276 ? -1.207 8.912 1.266 1.00 36.55 305 ASN A C 1
ATOM 2146 O O . ASN A 1 276 ? -1.688 9.250 0.185 1.00 34.58 305 ASN A O 1
ATOM 2151 N N . GLN A 1 277 ? -1.662 7.884 1.994 1.00 38.32 306 GLN A N 1
ATOM 2152 C CA . GLN A 1 277 ? -2.713 6.998 1.527 1.00 39.56 306 GLN A CA 1
ATOM 2153 C C . GLN A 1 277 ? -4.073 7.693 1.606 1.00 41.50 306 GLN A C 1
ATOM 2154 O O . GLN A 1 277 ? -4.868 7.583 0.675 1.00 38.53 306 GLN A O 1
ATOM 2160 N N . GLU A 1 278 ? -4.369 8.330 2.753 1.00 40.94 307 GLU A N 1
ATOM 2161 C CA . GLU A 1 278 ? -5.617 9.064 2.921 1.00 43.05 307 GLU A CA 1
ATOM 2162 C C . GLU A 1 278 ? -5.799 10.017 1.745 1.00 37.70 307 GLU A C 1
ATOM 2163 O O . GLU A 1 278 ? -6.890 10.117 1.191 1.00 38.88 307 GLU A O 1
ATOM 2169 N N . VAL A 1 279 ? -4.719 10.729 1.402 1.00 32.84 308 VAL A N 1
ATOM 2170 C CA . VAL A 1 279 ? -4.709 11.667 0.298 1.00 31.19 308 VAL A CA 1
ATOM 2171 C C . VAL A 1 279 ? -5.127 10.960 -0.985 1.00 30.49 308 VAL A C 1
ATOM 2172 O O . VAL A 1 279 ? -6.074 11.388 -1.640 1.00 32.34 308 VAL A O 1
ATOM 2176 N N . LEU A 1 280 ? -4.449 9.860 -1.321 1.00 31.27 309 LEU A N 1
ATOM 2177 C CA . LEU A 1 280 ? -4.683 9.212 -2.596 1.00 32.66 309 LEU A CA 1
ATOM 2178 C C . LEU A 1 280 ? -6.120 8.697 -2.677 1.00 33.28 309 LEU A C 1
ATOM 2179 O O . LEU A 1 280 ? -6.751 8.852 -3.712 1.00 36.18 309 LEU A O 1
ATOM 2184 N N . VAL A 1 281 ? -6.644 8.129 -1.582 1.00 35.79 310 VAL A N 1
ATOM 2185 C CA . VAL A 1 281 ? -8.016 7.641 -1.545 1.00 34.55 310 VAL A CA 1
ATOM 2186 C C . VAL A 1 281 ? -8.992 8.809 -1.642 1.00 32.81 310 VAL A C 1
ATOM 2187 O O . VAL A 1 281 ? -10.118 8.621 -2.094 1.00 32.16 310 VAL A O 1
ATOM 2191 N N . TRP A 1 282 ? -8.572 10.003 -1.217 1.00 32.47 311 TRP A N 1
ATOM 2192 C CA . TRP A 1 282 ? -9.433 11.174 -1.285 1.00 35.24 311 TRP A CA 1
ATOM 2193 C C . TRP A 1 282 ? -9.379 11.780 -2.687 1.00 35.35 311 TRP A C 1
ATOM 2194 O O . TRP A 1 282 ? -10.406 12.174 -3.230 1.00 38.03 311 TRP A O 1
ATOM 2205 N N . LEU A 1 283 ? -8.174 11.862 -3.266 1.00 37.66 312 LEU A N 1
ATOM 2206 C CA . LEU A 1 283 ? -8.009 12.292 -4.646 1.00 34.35 312 LEU A CA 1
ATOM 2207 C C . LEU A 1 283 ? -8.805 11.366 -5.572 1.00 37.63 312 LEU A C 1
ATOM 2208 O O . LEU A 1 283 ? -9.528 11.830 -6.451 1.00 36.87 312 LEU A O 1
ATOM 2213 N N . THR A 1 284 ? -8.680 10.052 -5.366 1.00 36.28 313 THR A N 1
ATOM 2214 C CA . THR A 1 284 ? -9.300 9.062 -6.232 1.00 42.04 313 THR A CA 1
ATOM 2215 C C . THR A 1 284 ? -10.811 9.251 -6.268 1.00 43.85 313 THR A C 1
ATOM 2216 O O . THR A 1 284 ? -11.405 9.366 -7.342 1.00 46.20 313 THR A O 1
ATOM 2220 N N . GLN A 1 285 ? -11.414 9.269 -5.079 1.00 44.52 314 GLN A N 1
ATOM 2221 C CA . GLN A 1 285 ? -12.836 9.523 -4.935 1.00 48.09 314 GLN A CA 1
ATOM 2222 C C . GLN A 1 285 ? -13.206 10.803 -5.681 1.00 46.41 314 GLN A C 1
ATOM 2223 O O . GLN A 1 285 ? -14.138 10.822 -6.478 1.00 51.53 314 GLN A O 1
ATOM 2229 N N . LEU A 1 286 ? -12.450 11.869 -5.414 1.00 46.50 315 LEU A N 1
ATOM 2230 C CA . LEU A 1 286 ? -12.752 13.187 -5.941 1.00 46.66 315 LEU A CA 1
ATOM 2231 C C . LEU A 1 286 ? -12.778 13.166 -7.474 1.00 46.15 315 LEU A C 1
ATOM 2232 O O . LEU A 1 286 ? -13.645 13.785 -8.084 1.00 46.33 315 LEU A O 1
ATOM 2237 N N . GLN A 1 287 ? -11.869 12.427 -8.112 1.00 50.17 316 GLN A N 1
ATOM 2238 C CA . GLN A 1 287 ? -11.844 12.400 -9.568 1.00 52.91 316 GLN A CA 1
ATOM 2239 C C . GLN A 1 287 ? -13.003 11.559 -10.105 1.00 56.76 316 GLN A C 1
ATOM 2240 O O . GLN A 1 287 ? -13.301 11.612 -11.296 1.00 70.76 316 GLN A O 1
ATOM 2246 N N . LYS A 1 288 ? -13.681 10.811 -9.227 1.00 60.02 317 LYS A N 1
ATOM 2247 C CA . LYS A 1 288 ? -14.825 9.993 -9.606 1.00 60.07 317 LYS A CA 1
ATOM 2248 C C . LYS A 1 288 ? -16.104 10.584 -9.004 1.00 59.78 317 LYS A C 1
ATOM 2249 O O . LYS A 1 288 ? -17.111 9.893 -8.874 1.00 60.31 317 LYS A O 1
ATOM 2255 N N . GLU A 1 289 ? -16.052 11.863 -8.614 1.00 61.95 318 GLU A N 1
ATOM 2256 C CA . GLU A 1 289 ? -17.194 12.563 -8.041 1.00 66.11 318 GLU A CA 1
ATOM 2257 C C . GLU A 1 289 ? -17.482 13.840 -8.823 1.00 64.31 318 GLU A C 1
ATOM 2258 O O . GLU A 1 289 ? -18.618 14.312 -8.827 1.00 68.54 318 GLU A O 1
ATOM 2264 N N . VAL A 1 290 ? -16.430 14.429 -9.404 1.00 60.92 319 VAL A N 1
ATOM 2265 C CA . VAL A 1 290 ? -16.559 15.574 -10.289 1.00 58.73 319 VAL A CA 1
ATOM 2266 C C . VAL A 1 290 ? -15.857 15.247 -11.604 1.00 58.46 319 VAL A C 1
ATOM 2267 O O . VAL A 1 290 ? -15.360 16.139 -12.291 1.00 54.22 319 VAL A O 1
ATOM 2271 N N . GLY A 1 291 ? -15.786 13.957 -11.947 1.00 60.62 320 GLY A N 1
ATOM 2272 C CA . GLY A 1 291 ? -15.205 13.560 -13.246 1.00 64.83 320 GLY A CA 1
ATOM 2273 C C . GLY A 1 291 ? -13.699 13.740 -13.313 1.00 71.20 320 GLY A C 1
ATOM 2274 O O . GLY A 1 291 ? -13.122 14.381 -12.408 1.00 74.63 320 GLY A O 1
ATOM 2275 N N . LYS A 1 292 ? -13.069 13.167 -14.343 1.00 78.23 321 LYS A N 1
ATOM 2276 C CA . LYS A 1 292 ? -11.601 13.311 -14.519 1.00 75.81 321 LYS A CA 1
ATOM 2277 C C . LYS A 1 292 ? -11.270 14.801 -14.677 1.00 71.58 321 LYS A C 1
ATOM 2278 O O . LYS A 1 292 ? -10.540 15.345 -13.819 1.00 73.45 321 LYS A O 1
ATOM 2280 N N . ASP A 1 293 ? -11.794 15.428 -15.733 1.00 70.83 322 ASP A N 1
ATOM 2281 C CA . ASP A 1 293 ? -11.555 16.880 -15.958 1.00 71.43 322 ASP A CA 1
ATOM 2282 C C . ASP A 1 293 ? -12.494 17.686 -15.057 1.00 67.07 322 ASP A C 1
ATOM 2283 O O . ASP A 1 293 ? -13.678 17.299 -14.938 1.00 69.74 322 ASP A O 1
ATOM 2288 N N . VAL A 1 294 ? -11.982 18.757 -14.446 1.00 60.29 323 VAL A N 1
ATOM 2289 C CA . VAL A 1 294 ? -12.834 19.642 -13.595 1.00 58.04 323 VAL A CA 1
ATOM 2290 C C . VAL A 1 294 ? -12.275 21.073 -13.696 1.00 59.86 323 VAL A C 1
ATOM 2291 O O . VAL A 1 294 ? -11.046 21.233 -13.544 1.00 62.53 323 VAL A O 1
ATOM 2295 N N . SER A 1 295 ? -13.127 22.065 -13.973 1.00 53.82 324 SER A N 1
ATOM 2296 C CA . SER A 1 295 ? -12.612 23.425 -14.029 1.00 53.07 324 SER A CA 1
ATOM 2297 C C . SER A 1 295 ? -12.430 24.018 -12.627 1.00 48.51 324 SER A C 1
ATOM 2298 O O . SER A 1 295 ? -13.065 23.582 -11.668 1.00 41.51 324 SER A O 1
ATOM 2301 N N . ASP A 1 296 ? -11.566 25.045 -12.547 1.00 47.71 325 ASP A N 1
ATOM 2302 C CA . ASP A 1 296 ? -11.160 25.693 -11.303 1.00 45.16 325 ASP A CA 1
ATOM 2303 C C . ASP A 1 296 ? -12.363 26.235 -10.531 1.00 45.11 325 ASP A C 1
ATOM 2304 O O . ASP A 1 296 ? -12.269 26.454 -9.327 1.00 38.45 325 ASP A O 1
ATOM 2309 N N . GLU A 1 297 ? -13.478 26.489 -11.234 1.00 49.73 326 GLU A N 1
ATOM 2310 C CA . GLU A 1 297 ? -14.729 26.893 -10.603 1.00 52.66 326 GLU A CA 1
ATOM 2311 C C . GLU A 1 297 ? -15.359 25.718 -9.852 1.00 48.06 326 GLU A C 1
ATOM 2312 O O . GLU A 1 297 ? -15.731 25.847 -8.687 1.00 48.58 326 GLU A O 1
ATOM 2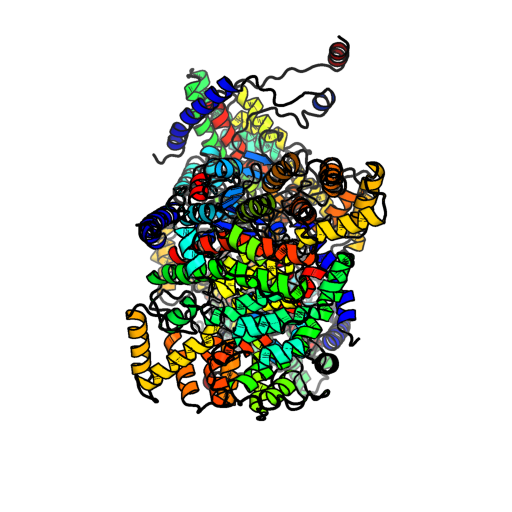318 N N . LYS A 1 298 ? -15.480 24.570 -10.525 1.00 51.09 327 LYS A N 1
ATOM 2319 C CA . LYS A 1 298 ? -16.211 23.436 -9.978 1.00 50.97 327 LYS A CA 1
ATOM 2320 C C . LYS A 1 298 ? -15.341 22.693 -8.963 1.00 48.31 327 LYS A C 1
ATOM 2321 O O . LYS A 1 298 ? -15.868 22.014 -8.076 1.00 47.15 327 LYS A O 1
ATOM 2327 N N . LEU A 1 299 ? -14.014 22.820 -9.083 1.00 45.85 328 LEU A N 1
ATOM 2328 C CA . LEU A 1 299 ? -13.140 22.259 -8.065 1.00 45.08 328 LEU A CA 1
ATOM 2329 C C . LEU A 1 299 ? -13.199 23.115 -6.800 1.00 41.95 328 LEU A C 1
ATOM 2330 O O . LEU A 1 299 ? -13.400 22.591 -5.706 1.00 41.67 328 LEU A O 1
ATOM 2335 N N . ARG A 1 300 ? -13.028 24.433 -6.969 1.00 42.24 329 ARG A N 1
ATOM 2336 C CA . ARG A 1 300 ? -13.149 25.382 -5.872 1.00 41.85 329 ARG A CA 1
ATOM 2337 C C . ARG A 1 300 ? -14.444 25.154 -5.102 1.00 44.26 329 ARG A C 1
ATOM 2338 O O . ARG A 1 300 ? -14.476 25.287 -3.887 1.00 46.72 329 ARG A O 1
ATOM 2346 N N . ASP A 1 301 ? -15.507 24.821 -5.836 1.00 55.25 330 ASP A N 1
ATOM 2347 C CA . ASP A 1 301 ? -16.826 24.593 -5.278 1.00 58.11 330 ASP A CA 1
ATOM 2348 C C . ASP A 1 301 ? -16.843 23.324 -4.427 1.00 57.74 330 ASP A C 1
ATOM 2349 O O . ASP A 1 301 ? -17.470 23.294 -3.366 1.00 50.89 330 ASP A O 1
ATOM 2354 N N . TYR A 1 302 ? -16.174 22.266 -4.905 1.00 54.46 331 TYR A N 1
ATOM 2355 C CA . TYR A 1 302 ? -16.141 21.011 -4.175 1.00 52.66 331 TYR A CA 1
ATOM 2356 C C . TYR A 1 302 ? -15.429 21.221 -2.841 1.00 50.18 331 TYR A C 1
ATOM 2357 O O . TYR A 1 302 ? -15.795 20.607 -1.843 1.00 47.63 331 TYR A O 1
ATOM 2366 N N . ILE A 1 303 ? -14.405 22.081 -2.848 1.00 50.86 332 ILE A N 1
ATOM 2367 C CA . ILE A 1 303 ? -13.548 22.265 -1.687 1.00 51.01 332 ILE A CA 1
ATOM 2368 C C . ILE A 1 303 ? -14.338 22.996 -0.599 1.00 49.64 332 ILE A C 1
ATOM 2369 O O . ILE A 1 303 ? -14.199 22.692 0.586 1.00 53.81 332 ILE A O 1
ATOM 2374 N N . TRP A 1 304 ? -15.190 23.942 -1.005 1.00 47.52 333 TRP A N 1
ATOM 2375 C CA . TRP A 1 304 ? -15.933 24.749 -0.050 1.00 45.81 333 TRP A CA 1
ATOM 2376 C C . TRP A 1 304 ? -17.002 23.909 0.647 1.00 49.00 333 TRP A C 1
ATOM 2377 O O . TRP A 1 304 ? -17.224 24.066 1.844 1.00 51.07 333 TRP A O 1
ATOM 2388 N N . ASN A 1 305 ? -17.640 23.001 -0.099 1.00 57.26 334 ASN A N 1
ATOM 2389 C CA . ASN A 1 305 ? -18.665 22.129 0.452 1.00 60.24 334 ASN A CA 1
ATOM 2390 C C . ASN A 1 305 ? -18.009 21.107 1.366 1.00 62.74 334 ASN A C 1
ATOM 2391 O O . ASN A 1 305 ? -18.477 20.867 2.476 1.00 69.85 334 ASN A O 1
ATOM 2396 N N . THR A 1 306 ? -16.915 20.523 0.874 1.00 65.09 335 THR A N 1
ATOM 2397 C CA . THR A 1 306 ? -16.081 19.649 1.678 1.00 60.44 335 THR A CA 1
ATOM 2398 C C . THR A 1 306 ? -15.911 20.282 3.064 1.00 56.64 335 THR A C 1
ATOM 2399 O O . THR A 1 306 ? -16.222 19.659 4.080 1.00 54.89 335 THR A O 1
ATOM 2403 N N . LEU A 1 307 ? -15.485 21.550 3.091 1.00 52.12 336 LEU A N 1
ATOM 2404 C CA . LEU A 1 307 ? -15.200 22.242 4.339 1.00 55.72 336 LEU A CA 1
ATOM 2405 C C . LEU A 1 307 ? -16.478 22.496 5.146 1.00 57.11 336 LEU A C 1
ATOM 2406 O O . LEU A 1 307 ? -16.420 22.532 6.373 1.00 51.81 336 LEU A O 1
ATOM 2411 N N . ASN A 1 308 ? -17.625 22.652 4.468 1.00 58.26 337 ASN A N 1
ATOM 2412 C CA . ASN A 1 308 ? -18.883 22.938 5.144 1.00 60.59 337 ASN A CA 1
ATOM 2413 C C . ASN A 1 308 ? -19.469 21.676 5.772 1.00 63.58 337 ASN A C 1
ATOM 2414 O O . ASN A 1 308 ? -20.330 21.780 6.640 1.00 68.04 337 ASN A O 1
ATOM 2419 N N . SER A 1 309 ? -19.016 20.492 5.339 1.00 66.22 338 SER A N 1
ATOM 2420 C CA . SER A 1 309 ? -19.429 19.243 5.964 1.00 68.58 338 SER A CA 1
ATOM 2421 C C . SER A 1 309 ? -18.673 19.016 7.273 1.00 73.72 338 SER A C 1
ATOM 2422 O O . SER A 1 309 ? -18.873 17.996 7.933 1.00 72.76 338 SER A O 1
ATOM 2425 N N . GLY A 1 310 ? -17.794 19.963 7.633 1.00 76.27 339 GLY A N 1
ATOM 2426 C CA . GLY A 1 310 ? -16.957 19.835 8.813 1.00 74.77 339 GLY A CA 1
ATOM 2427 C C . GLY A 1 310 ? -15.821 18.845 8.575 1.00 72.87 339 GLY A C 1
ATOM 2428 O O . GLY A 1 310 ? -15.496 18.057 9.462 1.00 68.61 339 GLY A O 1
ATOM 2429 N N . ARG A 1 311 ? -15.240 18.902 7.364 1.00 72.17 340 ARG A N 1
ATOM 2430 C CA . ARG A 1 311 ? -14.223 17.955 6.930 1.00 66.56 340 ARG A CA 1
ATOM 2431 C C . ARG A 1 311 ? -13.053 18.708 6.288 1.00 62.27 340 ARG A C 1
ATOM 2432 O O . ARG A 1 311 ? -13.265 19.633 5.499 1.00 54.40 340 ARG A O 1
ATOM 2440 N N . VAL A 1 312 ? -11.822 18.264 6.613 1.00 59.21 341 VAL A N 1
ATOM 2441 C CA . VAL A 1 312 ? -10.585 18.883 6.150 1.00 54.69 341 VAL A CA 1
ATOM 2442 C C . VAL A 1 312 ? -10.143 18.248 4.830 1.00 47.79 341 VAL A C 1
ATOM 2443 O O . VAL A 1 312 ? -10.439 17.088 4.553 1.00 49.05 341 VAL A O 1
ATOM 2447 N N . VAL A 1 313 ? -9.412 19.029 4.031 1.00 39.61 342 VAL A N 1
ATOM 2448 C CA . VAL A 1 313 ? -8.762 18.552 2.823 1.00 38.13 342 VAL A CA 1
ATOM 2449 C C . VAL A 1 313 ? -7.462 17.850 3.220 1.00 36.79 342 VAL A C 1
ATOM 2450 O O . VAL A 1 313 ? -6.524 18.490 3.678 1.00 34.15 342 VAL A O 1
ATOM 2454 N N . PRO A 1 314 ? -7.333 16.520 3.042 1.00 34.66 343 PRO A N 1
ATOM 2455 C CA . PRO A 1 314 ? -6.100 15.830 3.439 1.00 31.66 343 PRO A CA 1
ATOM 2456 C C . PRO A 1 314 ? -4.845 16.274 2.678 1.00 29.31 343 PRO A C 1
ATOM 2457 O O . PRO A 1 314 ? -4.907 16.718 1.525 1.00 27.29 343 PRO A O 1
ATOM 2461 N N . GLY A 1 315 ? -3.687 16.145 3.355 1.00 30.41 344 GLY A N 1
ATOM 2462 C CA . GLY A 1 315 ? -2.398 16.554 2.820 1.00 26.55 344 GLY A CA 1
ATOM 2463 C C . GLY A 1 315 ? -2.131 18.053 2.914 1.00 25.71 344 GLY A C 1
ATOM 2464 O O . GLY A 1 315 ? -1.101 18.521 2.436 1.00 25.39 344 GLY A O 1
ATOM 2465 N N . TYR A 1 316 ? -3.065 18.788 3.516 1.00 24.80 345 TYR A N 1
ATOM 2466 C CA . TYR A 1 316 ? -2.879 20.199 3.797 1.00 26.15 345 TYR A CA 1
ATOM 2467 C C . TYR A 1 316 ? -2.844 20.398 5.306 1.00 28.22 345 TYR A C 1
ATOM 2468 O O . TYR A 1 316 ? -3.484 19.649 6.031 1.00 33.58 345 TYR A O 1
ATOM 2477 N N . GLY A 1 317 ? -2.094 21.407 5.763 1.00 31.93 346 GLY A N 1
ATOM 2478 C CA . GLY A 1 317 ? -1.923 21.638 7.193 1.00 33.47 346 GLY A CA 1
ATOM 2479 C C . GLY A 1 317 ? -0.737 20.859 7.767 1.00 31.05 346 GLY A C 1
ATOM 2480 O O . GLY A 1 317 ? -0.196 19.973 7.121 1.00 29.34 346 GLY A O 1
ATOM 2481 N N . HIS A 1 318 ? -0.328 21.223 8.984 1.00 32.47 347 HIS A N 1
ATOM 2482 C CA . HIS A 1 318 ? 0.809 20.605 9.651 1.00 30.87 347 HIS A CA 1
ATOM 2483 C C . HIS A 1 318 ? 0.878 21.094 11.092 1.00 30.39 347 HIS A C 1
ATOM 2484 O O . HIS A 1 318 ? 0.419 22.197 11.405 1.00 33.74 347 HIS A O 1
ATOM 2491 N N . ALA A 1 319 ? 1.497 20.281 11.956 1.00 31.58 348 ALA A N 1
ATOM 2492 C CA . ALA A 1 319 ? 1.640 20.610 13.365 1.00 30.55 348 ALA A CA 1
ATOM 2493 C C . ALA A 1 319 ? 2.491 21.866 13.547 1.00 28.74 348 ALA A C 1
ATOM 2494 O O . ALA A 1 319 ? 2.264 22.619 14.491 1.00 27.60 348 ALA A O 1
ATOM 2496 N N . VAL A 1 320 ? 3.476 22.077 12.655 1.00 27.97 349 VAL A N 1
ATOM 2497 C CA . VAL A 1 320 ? 4.537 23.050 12.895 1.00 29.14 349 VAL A CA 1
ATOM 2498 C C . VAL A 1 320 ? 4.822 23.910 11.661 1.00 29.42 349 VAL A C 1
ATOM 2499 O O . VAL A 1 320 ? 5.032 25.122 11.798 1.00 28.82 349 VAL A O 1
ATOM 2503 N N . LEU A 1 321 ? 4.893 23.277 10.485 1.00 26.50 350 LEU A N 1
ATOM 2504 C CA . LEU A 1 321 ? 4.982 23.962 9.199 1.00 33.29 350 LEU A CA 1
ATOM 2505 C C . LEU A 1 321 ? 3.898 25.031 9.158 1.00 31.50 350 LEU A C 1
ATOM 2506 O O . LEU A 1 321 ? 2.734 24.733 9.436 1.00 32.87 350 LEU A O 1
ATOM 2511 N N . ARG A 1 322 ? 4.292 26.262 8.826 1.00 34.27 351 ARG A N 1
ATOM 2512 C CA . ARG A 1 322 ? 3.339 27.352 8.672 1.00 37.63 351 ARG A CA 1
ATOM 2513 C C . ARG A 1 322 ? 3.305 27.848 7.225 1.00 36.37 351 ARG A C 1
ATOM 2514 O O . ARG A 1 322 ? 2.625 28.825 6.931 1.00 39.26 351 ARG A O 1
ATOM 2522 N N . LYS A 1 323 ? 4.041 27.186 6.326 1.00 36.95 352 LYS A N 1
ATOM 2523 C CA . LYS A 1 323 ? 4.057 27.544 4.911 1.00 38.21 352 LYS A CA 1
ATOM 2524 C C . LYS A 1 323 ? 4.248 26.259 4.102 1.00 33.25 352 LYS A C 1
ATOM 2525 O O . LYS A 1 323 ? 4.330 25.170 4.670 1.00 33.82 352 LYS A O 1
ATOM 2531 N N . THR A 1 324 ? 4.199 26.380 2.772 1.00 29.88 353 THR A N 1
ATOM 2532 C CA . THR A 1 324 ? 4.377 25.261 1.873 1.00 25.95 353 THR A CA 1
ATOM 2533 C C . THR A 1 324 ? 5.590 24.423 2.261 1.00 23.55 353 THR A C 1
ATOM 2534 O O . THR A 1 324 ? 6.688 24.917 2.486 1.00 24.63 353 THR A O 1
ATOM 2538 N N . ASP A 1 325 ? 5.370 23.117 2.318 1.00 23.32 354 ASP A N 1
ATOM 2539 C CA . ASP A 1 325 ? 6.427 22.183 2.647 1.00 24.49 354 ASP A CA 1
ATOM 2540 C C . ASP A 1 325 ? 7.401 22.063 1.479 1.00 25.03 354 ASP A C 1
ATOM 2541 O O . ASP A 1 325 ? 7.015 21.645 0.403 1.00 28.35 354 ASP A O 1
ATOM 2546 N N . PRO A 1 326 ? 8.712 22.345 1.660 1.00 29.13 355 PRO A N 1
ATOM 2547 C CA . PRO A 1 326 ? 9.702 22.136 0.597 1.00 26.69 355 PRO A CA 1
ATOM 2548 C C . PRO A 1 326 ? 9.791 20.702 0.062 1.00 24.47 355 PRO A C 1
ATOM 2549 O O . PRO A 1 326 ? 10.242 20.504 -1.061 1.00 22.44 355 PRO A O 1
ATOM 2553 N N . ARG A 1 327 ? 9.288 19.731 0.837 1.00 24.91 356 ARG A N 1
ATOM 2554 C CA . ARG A 1 327 ? 9.182 18.354 0.395 1.00 23.21 356 ARG A CA 1
ATOM 2555 C C . ARG A 1 327 ? 8.079 18.190 -0.653 1.00 23.49 356 ARG A C 1
ATOM 2556 O O . ARG A 1 327 ? 8.244 17.428 -1.597 1.00 25.77 356 ARG A O 1
ATOM 2564 N N . TYR A 1 328 ? 6.976 18.938 -0.512 1.00 25.43 357 TYR A N 1
ATOM 2565 C CA . TYR A 1 328 ? 5.968 19.000 -1.559 1.00 27.46 357 TYR A CA 1
ATOM 2566 C C . TYR A 1 328 ? 6.571 19.655 -2.806 1.00 28.25 357 TYR A C 1
ATOM 2567 O O . TYR A 1 328 ? 6.475 19.102 -3.895 1.00 27.97 357 TYR A O 1
ATOM 2576 N N . THR A 1 329 ? 7.219 20.814 -2.625 1.00 31.98 358 THR A N 1
ATOM 2577 C CA . THR A 1 329 ? 7.752 21.591 -3.734 1.00 30.80 358 THR A CA 1
ATOM 2578 C C . THR A 1 329 ? 8.610 20.704 -4.627 1.00 33.62 358 THR A C 1
ATOM 2579 O O . THR A 1 329 ? 8.480 20.734 -5.845 1.00 30.59 358 THR A O 1
ATOM 2583 N N . CYS A 1 330 ? 9.499 19.919 -4.006 1.00 33.42 359 CYS A N 1
ATOM 2584 C CA . CYS A 1 330 ? 10.502 19.223 -4.772 1.00 32.76 359 CYS A CA 1
ATOM 2585 C C . CYS A 1 330 ? 9.839 18.070 -5.513 1.00 29.42 359 CYS A C 1
ATOM 2586 O O . CYS A 1 330 ? 10.253 17.737 -6.614 1.00 30.86 359 CYS A O 1
ATOM 2589 N N . GLN A 1 331 ? 8.772 17.505 -4.934 1.00 27.11 360 GLN A N 1
ATOM 2590 C CA . GLN A 1 331 ? 8.034 16.437 -5.591 1.00 29.12 360 GLN A CA 1
ATOM 2591 C C . GLN A 1 331 ? 7.304 16.997 -6.815 1.00 30.86 360 GLN A C 1
ATOM 2592 O O . GLN A 1 331 ? 7.254 16.354 -7.862 1.00 33.97 360 GLN A O 1
ATOM 2598 N N . ARG A 1 332 ? 6.761 18.210 -6.663 1.00 33.43 361 ARG A N 1
ATOM 2599 C CA . ARG A 1 332 ? 6.072 18.904 -7.740 1.00 34.04 361 ARG A CA 1
ATOM 2600 C C . ARG A 1 332 ? 7.031 19.175 -8.894 1.00 33.43 361 ARG A C 1
ATOM 2601 O O . ARG A 1 332 ? 6.673 18.980 -10.048 1.00 31.48 361 ARG A O 1
ATOM 2609 N N . GLU A 1 333 ? 8.229 19.682 -8.576 1.00 34.81 362 GLU A N 1
ATOM 2610 C CA . GLU A 1 333 ? 9.234 19.917 -9.597 1.00 33.11 362 GLU A CA 1
ATOM 2611 C C . GLU A 1 333 ? 9.489 18.616 -10.346 1.00 32.02 362 GLU A C 1
ATOM 2612 O O . GLU A 1 333 ? 9.569 18.617 -11.576 1.00 33.89 362 GLU A O 1
ATOM 2618 N N . PHE A 1 334 ? 9.573 17.500 -9.613 1.00 28.61 363 PHE A N 1
ATOM 2619 C CA . PHE A 1 334 ? 9.871 16.231 -10.245 1.00 27.89 363 PHE A CA 1
ATOM 2620 C C . PHE A 1 334 ? 8.746 15.870 -11.203 1.00 30.59 363 PHE A C 1
ATOM 2621 O O . PHE A 1 334 ? 9.016 15.455 -12.328 1.00 34.75 363 PHE A O 1
ATOM 2629 N N . ALA A 1 335 ? 7.508 16.034 -10.720 1.00 29.96 364 ALA A N 1
ATOM 2630 C CA . ALA A 1 335 ? 6.280 15.715 -11.438 1.00 33.82 364 ALA A CA 1
ATOM 2631 C C . ALA A 1 335 ? 6.155 16.463 -12.766 1.00 33.68 364 ALA A C 1
ATOM 2632 O O . ALA A 1 335 ? 5.642 15.906 -13.730 1.00 34.11 364 ALA A O 1
ATOM 2634 N N . LEU A 1 336 ? 6.533 17.745 -12.774 1.00 36.08 365 LEU A N 1
ATOM 2635 C CA . LEU A 1 336 ? 6.209 18.613 -13.900 1.00 41.27 365 LEU A CA 1
ATOM 2636 C C . LEU A 1 336 ? 7.315 18.561 -14.947 1.00 44.98 365 LEU A C 1
ATOM 2637 O O . LEU A 1 336 ? 7.090 18.989 -16.081 1.00 41.76 365 LEU A O 1
ATOM 2642 N N . LYS A 1 337 ? 8.477 17.994 -14.579 1.00 44.06 366 LYS A N 1
ATOM 2643 C CA . LYS A 1 337 ? 9.526 17.761 -15.551 1.00 44.56 366 LYS A CA 1
ATOM 2644 C C . LYS A 1 337 ? 9.566 16.284 -15.936 1.00 42.60 366 LYS A C 1
ATOM 2645 O O . LYS A 1 337 ? 10.312 15.942 -16.845 1.00 51.12 366 LYS A O 1
ATOM 2651 N N . HIS A 1 338 ? 8.748 15.431 -15.293 1.00 41.45 367 HIS A N 1
ATOM 2652 C CA . HIS A 1 338 ? 8.764 13.998 -15.570 1.00 38.94 367 HIS A CA 1
ATOM 2653 C C . HIS A 1 338 ? 7.415 13.403 -15.978 1.00 36.92 367 HIS A C 1
ATOM 2654 O O . HIS A 1 338 ? 7.430 12.461 -16.754 1.00 40.49 367 HIS A O 1
ATOM 2661 N N . LEU A 1 339 ? 6.273 13.876 -15.458 1.00 34.79 368 LEU A N 1
ATOM 2662 C CA . LEU A 1 339 ? 4.991 13.298 -15.835 1.00 34.90 368 LEU A CA 1
ATOM 2663 C C . LEU A 1 339 ? 3.887 14.354 -15.867 1.00 35.92 368 LEU A C 1
ATOM 2664 O O . LEU A 1 339 ? 2.776 14.132 -15.366 1.00 33.38 368 LEU A O 1
ATOM 2669 N N . PRO A 1 340 ? 4.127 15.510 -16.527 1.00 40.51 369 PRO A N 1
ATOM 2670 C CA . PRO A 1 340 ? 3.242 16.671 -16.407 1.00 41.35 369 PRO A CA 1
ATOM 2671 C C . PRO A 1 340 ? 1.802 16.410 -16.848 1.00 41.14 369 PRO A C 1
ATOM 2672 O O . PRO A 1 340 ? 0.893 17.060 -16.349 1.00 37.11 369 PRO A O 1
ATOM 2676 N N . ASN A 1 341 ? 1.615 15.428 -17.743 1.00 42.30 370 ASN A N 1
ATOM 2677 C CA . ASN A 1 341 ? 0.321 15.144 -18.343 1.00 44.37 370 ASN A CA 1
ATOM 2678 C C . ASN A 1 341 ? -0.334 13.925 -17.692 1.00 45.39 370 ASN A C 1
ATOM 2679 O O . ASN A 1 341 ? -1.165 13.255 -18.312 1.00 47.18 370 ASN A O 1
ATOM 2684 N N . ASP A 1 342 ? 0.023 13.632 -16.433 1.00 39.55 371 ASP A N 1
ATOM 2685 C CA . ASP A 1 342 ? -0.639 12.546 -15.727 1.00 38.50 371 ASP A CA 1
ATOM 2686 C C . ASP A 1 342 ? -1.975 13.098 -15.228 1.00 38.00 371 ASP A C 1
ATOM 2687 O O . ASP A 1 342 ? -2.009 14.224 -14.749 1.00 36.72 371 ASP A O 1
ATOM 2692 N N . PRO A 1 343 ? -3.119 12.393 -15.404 1.00 38.32 372 PRO A N 1
ATOM 2693 C CA . PRO A 1 343 ? -4.400 12.847 -14.847 1.00 38.15 372 PRO A CA 1
ATOM 2694 C C . PRO A 1 343 ? -4.407 13.143 -13.343 1.00 39.74 372 PRO A C 1
ATOM 2695 O O . PRO A 1 343 ? -4.779 14.241 -12.918 1.00 38.08 372 PRO A O 1
ATOM 2699 N N . MET A 1 344 ? -3.978 12.163 -12.537 1.00 36.44 373 MET A N 1
ATOM 2700 C CA . MET A 1 344 ? -3.968 12.301 -11.088 1.00 38.26 373 MET A CA 1
ATOM 2701 C C . MET A 1 344 ? -3.053 13.455 -10.689 1.00 35.79 373 MET A C 1
ATOM 2702 O O . MET A 1 344 ? -3.391 14.228 -9.803 1.00 34.93 373 MET A O 1
ATOM 2707 N N . PHE A 1 345 ? -1.903 13.604 -11.352 1.00 34.42 374 PHE A N 1
ATOM 2708 C CA . PHE A 1 345 ? -1.019 14.698 -10.989 1.00 32.72 374 PHE A CA 1
ATOM 2709 C C . PHE A 1 345 ? -1.653 16.049 -11.334 1.00 35.95 374 PHE A C 1
ATOM 2710 O O . PHE A 1 345 ? -1.368 17.041 -10.658 1.00 32.12 374 PHE A O 1
ATOM 2718 N N . LYS A 1 346 ? -2.459 16.102 -12.415 1.00 36.82 375 LYS A N 1
ATOM 2719 C CA . LYS A 1 346 ? -3.078 17.358 -12.830 1.00 38.18 375 LYS A CA 1
ATOM 2720 C C . LYS A 1 346 ? -4.024 17.848 -11.741 1.00 32.63 375 LYS A C 1
ATOM 2721 O O . LYS A 1 346 ? -4.095 19.049 -11.488 1.00 31.55 375 LYS A O 1
ATOM 2727 N N . LEU A 1 347 ? -4.706 16.914 -11.071 1.00 30.42 376 LEU A N 1
ATOM 2728 C CA . LEU A 1 347 ? -5.627 17.257 -10.001 1.00 33.26 376 LEU A CA 1
ATOM 2729 C C . LEU A 1 347 ? -4.849 17.843 -8.818 1.00 31.10 376 LEU A C 1
ATOM 2730 O O . LEU A 1 347 ? -5.191 18.903 -8.308 1.00 33.22 376 LEU A O 1
ATOM 2735 N N . VAL A 1 348 ? -3.751 17.167 -8.435 1.00 29.10 377 VAL A N 1
ATOM 2736 C CA . VAL A 1 348 ? -2.922 17.563 -7.313 1.00 24.92 377 VAL A CA 1
ATOM 2737 C C . VAL A 1 348 ? -2.453 19.004 -7.502 1.00 25.67 377 VAL A C 1
ATOM 2738 O O . VAL A 1 348 ? -2.466 19.797 -6.561 1.00 29.46 377 VAL A O 1
ATOM 2742 N N . ALA A 1 349 ? -2.070 19.330 -8.735 1.00 27.86 378 ALA A N 1
ATOM 2743 C CA . ALA A 1 349 ? -1.602 20.659 -9.090 1.00 28.64 378 ALA A CA 1
ATOM 2744 C C . ALA A 1 349 ? -2.768 21.630 -9.057 1.00 32.96 378 ALA A C 1
ATOM 2745 O O . ALA A 1 349 ? -2.589 22.774 -8.662 1.00 29.92 378 ALA A O 1
ATOM 2747 N N . GLN A 1 350 ? -3.932 21.157 -9.525 1.00 36.68 379 GLN A N 1
ATOM 2748 C CA . GLN A 1 350 ? -5.113 22.000 -9.632 1.00 37.05 379 GLN A CA 1
ATOM 2749 C C . GLN A 1 350 ? -5.513 22.416 -8.220 1.00 34.22 379 GLN A C 1
ATOM 2750 O O . GLN A 1 350 ? -5.815 23.581 -7.988 1.00 34.12 379 GLN A O 1
ATOM 2756 N N . LEU A 1 351 ? -5.401 21.492 -7.255 1.00 33.42 380 LEU A N 1
ATOM 2757 C CA . LEU A 1 351 ? -5.639 21.813 -5.847 1.00 31.59 380 LEU A CA 1
ATOM 2758 C C . LEU A 1 351 ? -4.570 22.772 -5.304 1.00 32.20 380 LEU A C 1
ATOM 2759 O O . LEU A 1 351 ? -4.838 23.552 -4.390 1.00 28.19 380 LEU A O 1
ATOM 2764 N N . TYR A 1 352 ? -3.343 22.679 -5.837 1.00 30.47 381 TYR A N 1
ATOM 2765 C CA . TYR A 1 352 ? -2.263 23.542 -5.397 1.00 33.35 381 TYR A CA 1
ATOM 2766 C C . TYR A 1 352 ? -2.615 25.016 -5.636 1.00 36.32 381 TYR A C 1
ATOM 2767 O O . TYR A 1 352 ? -2.276 25.866 -4.811 1.00 34.05 381 TYR A O 1
ATOM 2776 N N . LYS A 1 353 ? -3.308 25.309 -6.722 1.00 38.17 382 LYS A N 1
ATOM 2777 C CA . LYS A 1 353 ? -3.583 26.741 -6.996 1.00 42.20 382 LYS A CA 1
ATOM 2778 C C . LYS A 1 353 ? -4.840 27.197 -6.250 1.00 40.80 382 LYS A C 1
ATOM 2779 O O . LYS A 1 353 ? -4.913 28.380 -5.889 1.00 41.69 382 LYS A O 1
ATOM 2785 N N . ILE A 1 354 ? -5.746 26.275 -5.962 1.00 36.86 383 ILE A N 1
ATOM 2786 C CA . ILE A 1 354 ? -7.074 26.658 -5.409 1.00 36.17 383 ILE A CA 1
ATOM 2787 C C . ILE A 1 354 ? -7.175 26.453 -3.892 1.00 36.99 383 ILE A C 1
ATOM 2788 O O . ILE A 1 354 ? -7.718 27.334 -3.210 1.00 34.70 383 ILE A O 1
ATOM 2793 N N . VAL A 1 355 ? -6.686 25.332 -3.380 1.00 34.25 384 VAL A N 1
ATOM 2794 C CA . VAL A 1 355 ? -6.908 25.037 -1.935 1.00 34.24 384 VAL A CA 1
ATOM 2795 C C . VAL A 1 355 ? -6.233 26.091 -1.038 1.00 36.51 384 VAL A C 1
ATOM 2796 O O . VAL A 1 355 ? -6.862 26.483 -0.061 1.00 37.30 384 VAL A O 1
ATOM 2800 N N . PRO A 1 356 ? -4.993 26.561 -1.273 1.00 38.70 385 PRO A N 1
ATOM 2801 C CA . PRO A 1 356 ? -4.433 27.555 -0.370 1.00 44.69 385 PRO A CA 1
ATOM 2802 C C . PRO A 1 356 ? -5.274 28.825 -0.155 1.00 46.95 385 PRO A C 1
ATOM 2803 O O . PRO A 1 356 ? -5.332 29.247 1.006 1.00 45.01 385 PRO A O 1
ATOM 2807 N N . ASN A 1 357 ? -5.872 29.400 -1.200 1.00 48.90 386 ASN A N 1
ATOM 2808 C CA . ASN A 1 357 ? -6.760 30.598 -1.063 1.00 51.84 386 ASN A CA 1
ATOM 2809 C C . ASN A 1 357 ? -7.973 30.204 -0.219 1.00 47.12 386 ASN A C 1
ATOM 2810 O O . ASN A 1 357 ? -8.295 30.961 0.691 1.00 51.07 386 ASN A O 1
ATOM 2815 N N . VAL A 1 358 ? -8.588 29.054 -0.478 1.00 41.47 387 VAL A N 1
ATOM 2816 C CA . VAL A 1 358 ? -9.633 28.555 0.451 1.00 42.97 387 VAL A CA 1
ATOM 2817 C C . VAL A 1 358 ? -8.857 28.192 1.737 1.00 53.12 387 VAL A C 1
ATOM 2818 O O . VAL A 1 358 ? -7.638 28.304 1.701 1.00 55.19 387 VAL A O 1
ATOM 2822 N N . LEU A 1 359 ? -9.484 27.813 2.847 1.00 55.56 388 LEU A N 1
ATOM 2823 C CA . LEU A 1 359 ? -8.713 27.562 4.108 1.00 59.56 388 LEU A CA 1
ATOM 2824 C C . LEU A 1 359 ? -8.307 28.922 4.710 1.00 48.84 388 LEU A C 1
ATOM 2825 O O . LEU A 1 359 ? -8.650 29.175 5.861 1.00 42.46 388 LEU A O 1
ATOM 2830 N N . LEU A 1 360 ? -7.559 29.724 3.963 1.00 49.38 389 LEU A N 1
ATOM 2831 C CA . LEU A 1 360 ? -7.241 31.088 4.441 1.00 51.91 389 LEU A CA 1
ATOM 2832 C C . LEU A 1 360 ? -8.568 31.759 4.794 1.00 54.86 389 LEU A C 1
ATOM 2833 O O . LEU A 1 360 ? -8.759 32.113 5.967 1.00 60.99 389 LEU A O 1
ATOM 2838 N N . GLU A 1 361 ? -9.466 31.880 3.817 1.00 57.85 390 GLU A N 1
ATOM 2839 C CA . GLU A 1 361 ? -10.768 32.549 4.038 1.00 58.36 390 GLU A CA 1
ATOM 2840 C C . GLU A 1 361 ? -11.579 31.790 5.096 1.00 57.41 390 GLU A C 1
ATOM 2841 O O . GLU A 1 361 ? -12.320 32.449 5.833 1.00 62.60 390 GLU A O 1
ATOM 2847 N N . GLN A 1 362 ? -11.476 30.467 5.145 1.00 53.79 391 GLN A N 1
ATOM 2848 C CA . GLN A 1 362 ? -12.203 29.738 6.216 1.00 54.20 391 GLN A CA 1
ATOM 2849 C C . GLN A 1 362 ? -11.628 30.201 7.559 1.00 55.38 391 GLN A C 1
ATOM 2850 O O . GLN A 1 362 ? -12.406 30.469 8.482 1.00 59.12 391 GLN A O 1
ATOM 2856 N N . GLY A 1 363 ? -10.303 30.352 7.629 1.00 54.77 392 GLY A N 1
ATOM 2857 C CA . GLY A 1 363 ? -9.657 30.819 8.871 1.00 59.63 392 GLY A CA 1
ATOM 2858 C C . GLY A 1 363 ? -9.093 29.650 9.648 1.00 66.60 392 GLY A C 1
ATOM 2859 O O . GLY A 1 363 ? -7.885 29.679 9.961 1.00 62.63 392 GLY A O 1
ATOM 2860 N N . LYS A 1 364 ? -9.995 28.571 9.840 1.00 73.40 393 LYS A N 1
ATOM 2861 C CA . LYS A 1 364 ? -9.385 27.561 10.740 1.00 75.00 393 LYS A CA 1
ATOM 2862 C C . LYS A 1 364 ? -8.393 26.730 9.920 1.00 75.42 393 LYS A C 1
ATOM 2863 O O . LYS A 1 364 ? -8.802 25.686 9.391 1.00 84.01 393 LYS A O 1
ATOM 2869 N N . ALA A 1 365 ? -7.112 27.334 9.678 1.00 68.86 394 ALA A N 1
ATOM 2870 C CA . ALA A 1 365 ? -6.138 26.407 9.054 1.00 67.87 394 ALA A CA 1
ATOM 2871 C C . ALA A 1 365 ? -4.779 26.507 9.749 1.00 65.54 394 ALA A C 1
ATOM 2872 O O . ALA A 1 365 ? -4.265 25.427 10.117 1.00 73.25 394 ALA A O 1
ATOM 2874 N N . LYS A 1 366 ? -4.367 27.819 10.039 1.00 60.89 395 LYS A N 1
ATOM 2875 C CA . LYS A 1 366 ? -2.986 28.049 10.551 1.00 57.25 395 LYS A CA 1
ATOM 2876 C C . LYS A 1 366 ? -2.032 27.766 9.385 1.00 50.96 395 LYS A C 1
ATOM 2877 O O . LYS A 1 366 ? -1.328 28.705 8.955 1.00 50.76 395 LYS A O 1
ATOM 2883 N N . ASN A 1 367 ? -2.007 26.523 8.907 1.00 44.04 396 ASN A N 1
ATOM 2884 C CA . ASN A 1 367 ? -1.214 26.172 7.705 1.00 39.50 396 ASN A CA 1
ATOM 2885 C C . ASN A 1 367 ? -2.166 25.822 6.561 1.00 37.39 396 ASN A C 1
ATOM 2886 O O . ASN A 1 367 ? -2.554 24.656 6.448 1.00 33.22 396 ASN A O 1
ATOM 2891 N N . PRO A 1 368 ? -2.553 26.784 5.703 1.00 34.13 397 PRO A N 1
ATOM 2892 C CA . PRO A 1 368 ? -3.371 26.480 4.523 1.00 33.33 397 PRO A CA 1
ATOM 2893 C C . PRO A 1 368 ? -2.595 25.904 3.341 1.00 32.06 397 PRO A C 1
ATOM 2894 O O . PRO A 1 368 ? -3.101 25.831 2.222 1.00 39.82 397 PRO A O 1
ATOM 2898 N N . TRP A 1 369 ? -1.356 25.478 3.591 1.00 28.53 398 TRP A N 1
ATOM 2899 C CA . TRP A 1 369 ? -0.480 25.041 2.519 1.00 26.11 398 TRP A CA 1
ATOM 2900 C C . TRP A 1 369 ? -0.339 23.522 2.570 1.00 26.11 398 TRP A C 1
ATOM 2901 O O . TRP A 1 369 ? -0.658 22.916 3.593 1.00 26.70 398 TRP A O 1
ATOM 2912 N N . PRO A 1 370 ? 0.133 22.885 1.477 1.00 25.05 399 PRO A N 1
ATOM 2913 C CA . PRO A 1 370 ? 0.309 21.435 1.425 1.00 23.72 399 PRO A CA 1
ATOM 2914 C C . PRO A 1 370 ? 1.550 20.936 2.153 1.00 25.54 399 PRO A C 1
ATOM 2915 O O . PRO A 1 370 ? 2.540 21.642 2.301 1.00 25.67 399 PRO A O 1
ATOM 2919 N N . ASN A 1 371 ? 1.446 19.700 2.635 1.00 26.96 400 ASN A N 1
ATOM 2920 C CA . ASN A 1 371 ? 2.570 18.966 3.185 1.00 28.39 400 ASN A CA 1
ATOM 2921 C C . ASN A 1 371 ? 2.990 17.912 2.156 1.00 27.88 400 ASN A C 1
ATOM 2922 O O . ASN A 1 371 ? 2.334 17.751 1.131 1.00 26.16 400 ASN A O 1
ATOM 2927 N N . VAL A 1 372 ? 4.101 17.221 2.436 1.00 29.60 401 VAL A N 1
ATOM 2928 C CA . VAL A 1 372 ? 4.691 16.234 1.543 1.00 26.06 401 VAL A CA 1
ATOM 2929 C C . VAL A 1 372 ? 3.650 15.224 1.047 1.00 24.23 401 VAL A C 1
ATOM 2930 O O . VAL A 1 372 ? 3.713 14.785 -0.099 1.00 23.68 401 VAL A O 1
ATOM 2934 N N . ASP A 1 373 ? 2.713 14.837 1.921 1.00 26.44 402 ASP A N 1
ATOM 2935 C CA . ASP A 1 373 ? 1.797 13.730 1.666 1.00 25.90 402 ASP A CA 1
ATOM 2936 C C . ASP A 1 373 ? 0.700 14.058 0.646 1.00 25.19 402 ASP A C 1
ATOM 2937 O O . ASP A 1 373 ? -0.041 13.171 0.204 1.00 23.22 402 ASP A O 1
ATOM 2942 N N . ALA A 1 374 ? 0.545 15.342 0.327 1.00 24.41 403 ALA A N 1
ATOM 2943 C CA . ALA A 1 374 ? -0.389 15.778 -0.698 1.00 23.66 403 ALA A CA 1
ATOM 2944 C C . ALA A 1 374 ? 0.086 15.302 -2.075 1.00 24.57 403 ALA A C 1
ATOM 2945 O O . ALA A 1 374 ? -0.728 15.096 -2.972 1.00 23.81 403 ALA A O 1
ATOM 2947 N N . HIS A 1 375 ? 1.396 15.039 -2.212 1.00 25.18 404 HIS A N 1
ATOM 2948 C CA . HIS A 1 375 ? 1.959 14.854 -3.539 1.00 25.49 404 HIS A CA 1
ATOM 2949 C C . HIS A 1 375 ? 2.532 13.458 -3.754 1.00 26.24 404 HIS A C 1
ATOM 2950 O O . HIS A 1 375 ? 2.629 13.013 -4.898 1.00 26.30 404 HIS A O 1
ATOM 2957 N N . SER A 1 376 ? 2.933 12.778 -2.672 1.00 26.62 405 SER A N 1
ATOM 2958 C CA . SER A 1 376 ? 3.781 11.604 -2.835 1.00 25.07 405 SER A CA 1
ATOM 2959 C C . SER A 1 376 ? 3.023 10.427 -3.460 1.00 26.16 405 SER A C 1
ATOM 2960 O O . SER A 1 376 ? 3.556 9.706 -4.329 1.00 24.98 405 SER A O 1
ATOM 2963 N N . GLY A 1 377 ? 1.777 10.209 -3.028 1.00 27.59 406 GLY A N 1
ATOM 2964 C CA . GLY A 1 377 ? 0.978 9.101 -3.527 1.00 28.91 406 GLY A CA 1
ATOM 2965 C C . GLY A 1 377 ? 0.865 9.045 -5.057 1.00 27.80 406 GLY A C 1
ATOM 2966 O O . GLY A 1 377 ? 0.955 7.972 -5.655 1.00 24.31 406 GLY A O 1
ATOM 2967 N N . VAL A 1 378 ? 0.592 10.182 -5.699 1.00 24.87 407 VAL A N 1
ATOM 2968 C CA . VAL A 1 378 ? 0.310 10.165 -7.133 1.00 26.05 407 VAL A CA 1
ATOM 2969 C C . VAL A 1 378 ? 1.567 9.763 -7.905 1.00 25.52 407 VAL A C 1
ATOM 2970 O O . VAL A 1 378 ? 1.457 9.179 -8.992 1.00 23.11 407 VAL A O 1
ATOM 2974 N N . LEU A 1 379 ? 2.747 10.102 -7.354 1.00 26.15 408 LEU A N 1
ATOM 2975 C CA . LEU A 1 379 ? 4.009 9.832 -8.028 1.00 27.70 408 LEU A CA 1
ATOM 2976 C C . LEU A 1 379 ? 4.264 8.336 -7.996 1.00 27.58 408 LEU A C 1
ATOM 2977 O O . LEU A 1 379 ? 4.645 7.720 -8.996 1.00 31.65 408 LEU A O 1
ATOM 2982 N N . LEU A 1 380 ? 4.096 7.756 -6.807 1.00 24.37 409 LEU A N 1
ATOM 2983 C CA . LEU A 1 380 ? 4.313 6.323 -6.700 1.00 24.83 409 LEU A CA 1
ATOM 2984 C C . LEU A 1 380 ? 3.343 5.587 -7.625 1.00 25.20 409 LEU A C 1
ATOM 2985 O O . LEU A 1 380 ? 3.707 4.637 -8.308 1.00 26.41 409 LEU A O 1
ATOM 2990 N N . GLN A 1 381 ? 2.075 6.008 -7.648 1.00 26.07 410 GLN A N 1
ATOM 2991 C CA . GLN A 1 381 ? 1.066 5.311 -8.415 1.00 25.26 410 GLN A CA 1
ATOM 2992 C C . GLN A 1 381 ? 1.417 5.379 -9.899 1.00 24.52 410 GLN A C 1
ATOM 2993 O O . GLN A 1 381 ? 1.208 4.412 -10.622 1.00 25.57 410 GLN A O 1
ATOM 2999 N N . TYR A 1 382 ? 1.965 6.519 -10.326 1.00 23.43 411 TYR A N 1
ATOM 3000 C CA . TYR A 1 382 ? 2.341 6.734 -11.719 1.00 25.90 411 TYR A CA 1
ATOM 3001 C C . TYR A 1 382 ? 3.375 5.716 -12.216 1.00 27.35 411 TYR A C 1
ATOM 3002 O O . TYR A 1 382 ? 3.331 5.289 -13.374 1.00 29.25 411 TYR A O 1
ATOM 3011 N N . TYR A 1 383 ? 4.298 5.295 -11.345 1.00 29.34 412 TYR A N 1
ATOM 3012 C CA . TYR A 1 383 ? 5.372 4.392 -11.753 1.00 26.82 412 TYR A CA 1
ATOM 3013 C C . TYR A 1 383 ? 5.015 2.922 -11.539 1.00 24.85 412 TYR A C 1
ATOM 3014 O O . TYR A 1 383 ? 5.837 2.047 -11.811 1.00 27.32 412 TYR A O 1
ATOM 3023 N N . GLY A 1 384 ? 3.808 2.632 -11.055 1.00 24.11 413 GLY A N 1
ATOM 3024 C CA . GLY A 1 384 ? 3.309 1.263 -11.030 1.00 25.21 413 GLY A CA 1
ATOM 3025 C C . GLY A 1 384 ? 3.042 0.746 -9.624 1.00 26.69 413 GLY A C 1
ATOM 3026 O O . GLY A 1 384 ? 2.474 -0.318 -9.445 1.00 26.87 413 GLY A O 1
ATOM 3027 N N . MET A 1 385 ? 3.495 1.527 -8.645 1.00 30.08 414 MET A N 1
ATOM 3028 C CA . MET A 1 385 ? 3.477 1.210 -7.227 1.00 29.43 414 MET A CA 1
ATOM 3029 C C . MET A 1 385 ? 2.079 1.562 -6.718 1.00 30.53 414 MET A C 1
ATOM 3030 O O . MET A 1 385 ? 1.830 2.640 -6.169 1.00 28.59 414 MET A O 1
ATOM 3035 N N . THR A 1 386 ? 1.157 0.629 -6.966 1.00 28.07 415 THR A N 1
ATOM 3036 C CA . THR A 1 386 ? -0.265 0.834 -6.763 1.00 31.54 415 THR A CA 1
ATOM 3037 C C . THR A 1 386 ? -0.724 0.373 -5.373 1.00 32.65 415 THR A C 1
ATOM 3038 O O . THR A 1 386 ? -1.837 0.711 -4.964 1.00 32.99 415 THR A O 1
ATOM 3042 N N . GLU A 1 387 ? 0.101 -0.412 -4.658 1.00 28.78 416 GLU A N 1
ATOM 3043 C CA . GLU A 1 387 ? -0.313 -1.007 -3.384 1.00 27.05 416 GLU A CA 1
ATOM 3044 C C . GLU A 1 387 ? -0.182 0.017 -2.251 1.00 26.76 416 GLU A C 1
ATOM 3045 O O . GLU A 1 387 ? 0.905 0.209 -1.711 1.00 25.48 416 GLU A O 1
ATOM 3051 N N . MET A 1 388 ? -1.279 0.704 -1.910 1.00 24.66 417 MET A N 1
ATOM 3052 C CA . MET A 1 388 ? -1.218 1.884 -1.048 1.00 28.83 417 MET A CA 1
ATOM 3053 C C . MET A 1 388 ? -0.838 1.559 0.401 1.00 25.48 417 MET A C 1
ATOM 3054 O O . MET A 1 388 ? -0.248 2.387 1.073 1.00 25.47 417 MET A O 1
ATOM 3059 N N . ASN A 1 389 ? -1.207 0.369 0.887 1.00 25.03 418 ASN A N 1
ATOM 3060 C CA . ASN A 1 389 ? -0.881 -0.025 2.241 1.00 25.24 418 ASN A CA 1
ATOM 3061 C C . ASN A 1 389 ? 0.628 -0.128 2.444 1.00 23.77 418 ASN A C 1
ATOM 3062 O O . ASN A 1 389 ? 1.066 -0.183 3.591 1.00 23.86 418 ASN A O 1
ATOM 3067 N N . TYR A 1 390 ? 1.404 -0.174 1.348 1.00 22.36 419 TYR A N 1
ATOM 3068 C CA . TYR A 1 390 ? 2.839 -0.366 1.450 1.00 22.91 419 TYR A CA 1
ATOM 3069 C C . TYR A 1 390 ? 3.555 0.973 1.533 1.00 20.56 419 TYR A C 1
ATOM 3070 O O . TYR A 1 390 ? 4.719 1.010 1.888 1.00 20.61 419 TYR A O 1
ATOM 3079 N N . TYR A 1 391 ? 2.871 2.079 1.190 1.00 22.44 420 TYR A N 1
ATOM 3080 C CA . TYR A 1 391 ? 3.530 3.365 1.025 1.00 22.10 420 TYR A CA 1
ATOM 3081 C C . TYR A 1 391 ? 4.332 3.798 2.262 1.00 20.95 420 TYR A C 1
ATOM 3082 O O . TYR A 1 391 ? 5.412 4.373 2.140 1.00 21.84 420 TYR A O 1
ATOM 3091 N N . THR A 1 392 ? 3.828 3.523 3.461 1.00 19.94 421 THR A N 1
ATOM 3092 C CA . THR A 1 392 ? 4.506 3.983 4.652 1.00 20.50 421 THR A CA 1
ATOM 3093 C C . THR A 1 392 ? 5.821 3.234 4.857 1.00 19.28 421 THR A C 1
ATOM 3094 O O . THR A 1 392 ? 6.727 3.747 5.495 1.00 21.08 421 THR A O 1
ATOM 3098 N N . VAL A 1 393 ? 5.914 2.027 4.309 1.00 18.66 422 VAL A N 1
ATOM 3099 C CA . VAL A 1 393 ? 7.152 1.271 4.399 1.00 18.06 422 VAL A CA 1
ATOM 3100 C C . VAL A 1 393 ? 8.300 2.047 3.738 1.00 20.35 422 VAL A C 1
ATOM 3101 O O . VAL A 1 393 ? 9.418 2.099 4.259 1.00 19.23 422 VAL A O 1
ATOM 3105 N N . LEU A 1 394 ? 8.028 2.688 2.594 1.00 22.69 423 LEU A N 1
ATOM 3106 C CA . LEU A 1 394 ? 9.014 3.545 1.951 1.00 22.83 423 LEU A CA 1
ATOM 3107 C C . LEU A 1 394 ? 9.394 4.708 2.868 1.00 23.29 423 LEU A C 1
ATOM 3108 O O . LEU A 1 394 ? 10.565 5.066 2.973 1.00 23.02 423 LEU A O 1
ATOM 3113 N N . PHE A 1 395 ? 8.387 5.324 3.493 1.00 22.94 424 PHE A N 1
ATOM 3114 C CA . PHE A 1 395 ? 8.605 6.397 4.452 1.00 22.22 424 PHE A CA 1
ATOM 3115 C C . PHE A 1 395 ? 9.501 5.897 5.601 1.00 20.78 424 PHE A C 1
ATOM 3116 O O . PHE A 1 395 ? 10.437 6.578 6.016 1.00 22.28 424 PHE A O 1
ATOM 3124 N N . GLY A 1 396 ? 9.255 4.670 6.084 1.00 20.05 425 GLY A N 1
ATOM 3125 C CA . GLY A 1 396 ? 10.035 4.095 7.169 1.00 18.95 425 GLY A CA 1
ATOM 3126 C C . GLY A 1 396 ? 11.517 3.949 6.817 1.00 17.10 425 GLY A C 1
ATOM 3127 O O . GLY A 1 396 ? 12.392 4.350 7.577 1.00 19.51 425 GLY A O 1
ATOM 3128 N N . VAL A 1 397 ? 11.789 3.362 5.647 1.00 19.37 426 VAL A N 1
ATOM 3129 C CA . VAL A 1 397 ? 13.152 3.087 5.240 1.00 19.26 426 VAL A CA 1
ATOM 3130 C C . VAL A 1 397 ? 13.892 4.407 5.182 1.00 18.88 426 VAL A C 1
ATOM 3131 O O . VAL A 1 397 ? 15.054 4.487 5.516 1.00 20.73 426 VAL A O 1
ATOM 3135 N N . SER A 1 398 ? 13.206 5.445 4.700 1.00 19.07 427 SER A N 1
ATOM 3136 C CA . SER A 1 398 ? 13.793 6.760 4.574 1.00 18.25 427 SER A CA 1
ATOM 3137 C C . SER A 1 398 ? 14.138 7.355 5.936 1.00 17.26 427 SER A C 1
ATOM 3138 O O . SER A 1 398 ? 15.241 7.883 6.124 1.00 15.65 427 SER A O 1
ATOM 3141 N N . ARG A 1 399 ? 13.155 7.286 6.848 1.00 17.68 428 ARG A N 1
ATOM 3142 C CA . ARG A 1 399 ? 13.243 7.920 8.160 1.00 17.86 428 ARG A CA 1
ATOM 3143 C C . ARG A 1 399 ? 14.361 7.281 8.994 1.00 16.15 428 ARG A C 1
ATOM 3144 O O . ARG A 1 399 ? 14.882 7.891 9.897 1.00 17.06 428 ARG A O 1
ATOM 3152 N N . ALA A 1 400 ? 14.695 6.008 8.759 1.00 16.87 429 ALA A N 1
ATOM 3153 C CA . ALA A 1 400 ? 15.829 5.403 9.440 1.00 17.58 429 ALA A CA 1
ATOM 3154 C C . ALA A 1 400 ? 17.064 6.275 9.314 1.00 17.95 429 ALA A C 1
ATOM 3155 O O . ALA A 1 400 ? 17.798 6.406 10.257 1.00 18.98 429 ALA A O 1
ATOM 3157 N N . LEU A 1 401 ? 17.266 6.914 8.150 1.00 18.81 430 LEU A N 1
ATOM 3158 C CA . LEU A 1 401 ? 18.447 7.741 7.982 1.00 21.00 430 LEU A CA 1
ATOM 3159 C C . LEU A 1 401 ? 18.561 8.818 9.067 1.00 20.00 430 LEU A C 1
ATOM 3160 O O . LEU A 1 401 ? 19.611 8.991 9.691 1.00 18.15 430 LEU A O 1
ATOM 3165 N N . GLY A 1 402 ? 17.485 9.572 9.275 1.00 17.89 431 GLY A N 1
ATOM 3166 C CA . GLY A 1 402 ? 17.570 10.699 10.173 1.00 18.41 431 GLY A CA 1
ATOM 3167 C C . GLY A 1 402 ? 17.646 10.270 11.636 1.00 17.93 431 GLY A C 1
ATOM 3168 O O . GLY A 1 402 ? 18.478 10.757 12.405 1.00 19.77 431 GLY A O 1
ATOM 3169 N N . VAL A 1 403 ? 16.814 9.299 11.984 1.00 17.21 432 VAL A N 1
ATOM 3170 C CA . VAL A 1 403 ? 16.597 8.982 13.391 1.00 18.22 432 VAL A CA 1
ATOM 3171 C C . VAL A 1 403 ? 17.801 8.199 13.934 1.00 16.58 432 VAL A C 1
ATOM 3172 O O . VAL A 1 403 ? 18.142 8.291 15.120 1.00 20.05 432 VAL A O 1
ATOM 3176 N N . LEU A 1 404 ? 18.501 7.508 13.031 1.00 17.56 433 LEU A N 1
ATOM 3177 C CA . LEU A 1 404 ? 19.653 6.720 13.423 1.00 17.33 433 LEU A CA 1
ATOM 3178 C C . LEU A 1 404 ? 20.907 7.585 13.399 1.00 19.21 433 LEU A C 1
ATOM 3179 O O . LEU A 1 404 ? 21.820 7.377 14.213 1.00 18.66 433 LEU A O 1
ATOM 3184 N N . ALA A 1 405 ? 20.930 8.599 12.507 1.00 19.99 434 ALA A N 1
ATOM 3185 C CA . ALA A 1 405 ? 22.008 9.572 12.531 1.00 21.70 434 ALA A CA 1
ATOM 3186 C C . ALA A 1 405 ? 22.019 10.284 13.878 1.00 22.72 434 ALA A C 1
ATOM 3187 O O . ALA A 1 405 ? 23.073 10.540 14.450 1.00 21.02 434 ALA A O 1
ATOM 3189 N N . GLN A 1 406 ? 20.820 10.673 14.338 1.00 21.18 435 GLN A N 1
ATOM 3190 C CA . GLN A 1 406 ? 20.681 11.375 15.595 1.00 21.47 435 GLN A CA 1
ATOM 3191 C C . GLN A 1 406 ? 20.923 10.435 16.764 1.00 18.79 435 GLN A C 1
ATOM 3192 O O . GLN A 1 406 ? 21.513 10.864 17.732 1.00 19.91 435 GLN A O 1
ATOM 3198 N N . LEU A 1 407 ? 20.447 9.179 16.678 1.00 18.07 436 LEU A N 1
ATOM 3199 C CA . LEU A 1 407 ? 20.662 8.230 17.759 1.00 18.61 436 LEU A CA 1
ATOM 3200 C C . LEU A 1 407 ? 22.162 8.108 18.052 1.00 17.30 436 LEU A C 1
ATOM 3201 O O . LEU A 1 407 ? 22.580 8.059 19.212 1.00 15.78 436 LEU A O 1
ATOM 3206 N N . ILE A 1 408 ? 22.971 8.085 16.989 1.00 16.46 437 ILE A N 1
ATOM 3207 C CA . ILE A 1 408 ? 24.412 7.989 17.160 1.00 16.27 437 ILE A CA 1
ATOM 3208 C C . ILE A 1 408 ? 24.931 9.184 17.945 1.00 17.58 437 ILE A C 1
ATOM 3209 O O . ILE A 1 408 ? 25.710 9.010 18.872 1.00 18.66 437 ILE A O 1
ATOM 3214 N N . TRP A 1 409 ? 24.427 10.379 17.611 1.00 17.92 438 TRP A N 1
ATOM 3215 C CA . TRP A 1 409 ? 24.790 11.604 18.289 1.00 16.97 438 TRP A CA 1
ATOM 3216 C C . TRP A 1 409 ? 24.296 11.686 19.735 1.00 16.04 438 TRP A C 1
ATOM 3217 O O . TRP A 1 409 ? 25.080 12.015 20.610 1.00 17.62 438 TRP A O 1
ATOM 3228 N N . SER A 1 410 ? 23.024 11.404 20.000 1.00 14.11 439 SER A N 1
ATOM 3229 C CA . SER A 1 410 ? 22.500 11.292 21.357 1.00 16.41 439 SER A CA 1
ATOM 3230 C C . SER A 1 410 ? 23.388 10.472 22.297 1.00 16.71 439 SER A C 1
ATOM 3231 O O . SER A 1 410 ? 23.556 10.834 23.463 1.00 19.49 439 SER A O 1
ATOM 3234 N N . ARG A 1 411 ? 23.865 9.306 21.843 1.00 18.44 440 ARG A N 1
ATOM 3235 C CA . ARG A 1 411 ? 24.691 8.461 22.690 1.00 18.42 440 ARG A CA 1
ATOM 3236 C C . ARG A 1 411 ? 26.142 8.950 22.774 1.00 19.05 440 ARG A C 1
ATOM 3237 O O . ARG A 1 411 ? 26.753 8.849 23.839 1.00 22.32 440 ARG A O 1
ATOM 3245 N N . ALA A 1 412 ? 26.674 9.521 21.690 1.00 19.89 441 ALA A N 1
ATOM 3246 C CA . ALA A 1 412 ? 27.994 10.153 21.671 1.00 21.29 441 ALA A CA 1
ATOM 3247 C C . ALA A 1 412 ? 28.048 11.337 22.634 1.00 21.40 441 ALA A C 1
ATOM 3248 O O . ALA A 1 412 ? 29.071 11.556 23.264 1.00 26.84 441 ALA A O 1
ATOM 3250 N N . LEU A 1 413 ? 26.947 12.086 22.735 1.00 19.64 442 LEU A N 1
ATOM 3251 C CA . LEU A 1 413 ? 26.852 13.263 23.580 1.00 21.69 442 LEU A CA 1
ATOM 3252 C C . LEU A 1 413 ? 26.372 12.942 25.003 1.00 22.26 442 LEU A C 1
ATOM 3253 O O . LEU A 1 413 ? 26.277 13.825 25.837 1.00 21.92 442 LEU A O 1
ATOM 3258 N N . GLY A 1 414 ? 26.054 11.682 25.285 1.00 20.80 443 GLY A N 1
ATOM 3259 C CA . GLY A 1 414 ? 25.657 11.257 26.611 1.00 23.96 443 GLY A CA 1
ATOM 3260 C C . GLY A 1 414 ? 24.296 11.796 27.060 1.00 22.28 443 GLY A C 1
ATOM 3261 O O . GLY A 1 414 ? 24.104 11.994 28.252 1.00 19.56 443 GLY A O 1
ATOM 3262 N N . PHE A 1 415 ? 23.345 11.986 26.120 1.00 23.95 444 PHE A N 1
ATOM 3263 C CA . PHE A 1 415 ? 22.001 12.458 26.471 1.00 21.40 444 PHE A CA 1
ATOM 3264 C C . PHE A 1 415 ? 21.369 11.414 27.378 1.00 19.63 444 PHE A C 1
ATOM 3265 O O . PHE A 1 415 ? 21.501 10.232 27.096 1.00 18.65 444 PHE A O 1
ATOM 3273 N N . PRO A 1 416 ? 20.734 11.817 28.504 1.00 19.97 445 PRO A N 1
ATOM 3274 C CA . PRO A 1 416 ? 20.135 10.875 29.448 1.00 20.07 445 PRO A CA 1
ATOM 3275 C C . PRO A 1 416 ? 18.723 10.398 29.121 1.00 18.21 445 PRO A C 1
ATOM 3276 O O . PRO A 1 416 ? 18.110 10.802 28.148 1.00 17.19 445 PRO A O 1
ATOM 3280 N N . LEU A 1 417 ? 18.209 9.551 30.009 1.00 20.20 446 LEU A N 1
ATOM 3281 C CA . LEU A 1 417 ? 16.842 9.088 29.956 1.00 19.02 446 LEU A CA 1
ATOM 3282 C C . LEU A 1 417 ? 15.934 10.294 29.747 1.00 19.93 446 LEU A C 1
ATOM 3283 O O . LEU A 1 417 ? 16.068 11.301 30.455 1.00 20.42 446 LEU A O 1
ATOM 3288 N N . GLU A 1 418 ? 15.075 10.183 28.732 1.00 17.76 447 GLU A N 1
ATOM 3289 C CA . GLU A 1 418 ? 13.958 11.108 28.576 1.00 20.09 447 GLU A CA 1
ATOM 3290 C C . GLU A 1 418 ? 12.857 10.689 29.535 1.00 20.91 447 GLU A C 1
ATOM 3291 O O . GLU A 1 418 ? 12.310 9.586 29.477 1.00 21.64 447 GLU A O 1
ATOM 3297 N N . ARG A 1 419 ? 12.507 11.613 30.413 1.00 20.29 448 ARG A N 1
ATOM 3298 C CA . ARG A 1 419 ? 11.640 11.276 31.509 1.00 20.49 448 ARG A CA 1
ATOM 3299 C C . ARG A 1 419 ? 11.078 12.578 32.054 1.00 20.59 448 ARG A C 1
ATOM 3300 O O . ARG A 1 419 ? 11.598 13.122 33.031 1.00 21.89 448 ARG A O 1
ATOM 3308 N N . PRO A 1 420 ? 9.997 13.093 31.422 1.00 20.58 449 PRO A N 1
ATOM 3309 C CA . PRO A 1 420 ? 9.310 14.268 31.946 1.00 22.71 449 PRO A CA 1
ATOM 3310 C C . PRO A 1 420 ? 8.415 13.882 33.112 1.00 21.76 449 PRO A C 1
ATOM 3311 O O . PRO A 1 420 ? 8.258 12.714 33.436 1.00 20.20 449 PRO A O 1
ATOM 3315 N N . LYS A 1 421 ? 7.858 14.895 33.759 1.00 22.57 450 LYS A N 1
ATOM 3316 C CA . LYS A 1 421 ? 6.876 14.734 34.823 1.00 21.98 450 LYS A CA 1
ATOM 3317 C C . LYS A 1 421 ? 5.462 14.867 34.255 1.00 20.93 450 LYS A C 1
ATOM 3318 O O . LYS A 1 421 ? 5.217 15.768 33.468 1.00 23.62 450 LYS A O 1
ATOM 3324 N N . SER A 1 422 ? 4.560 13.952 34.619 1.00 19.30 451 SER A N 1
ATOM 3325 C CA . SER A 1 422 ? 3.157 14.033 34.248 1.00 20.10 451 SER A CA 1
ATOM 3326 C C . SER A 1 422 ? 2.315 14.548 35.414 1.00 20.54 451 SER A C 1
ATOM 3327 O O . SER A 1 422 ? 2.777 14.613 36.558 1.00 20.57 451 SER A O 1
ATOM 3330 N N . MET A 1 423 ? 1.074 14.933 35.097 1.00 21.99 452 MET A N 1
ATOM 3331 C CA . MET A 1 423 ? 0.095 15.304 36.092 1.00 22.95 452 MET A CA 1
ATOM 3332 C C . MET A 1 423 ? -1.282 14.791 35.671 1.00 20.84 452 MET A C 1
ATOM 3333 O O . MET A 1 423 ? -1.565 14.677 34.492 1.00 19.84 452 MET A O 1
ATOM 3338 N N . SER A 1 424 ? -2.157 14.511 36.640 1.00 20.57 453 SER A N 1
ATOM 3339 C CA . SER A 1 424 ? -3.542 14.209 36.328 1.00 22.56 453 SER A CA 1
ATOM 3340 C C . SER A 1 424 ? -4.323 15.524 36.263 1.00 23.32 453 SER A C 1
ATOM 3341 O O . SER A 1 424 ? -3.790 16.583 36.606 1.00 28.79 453 SER A O 1
ATOM 3344 N N . THR A 1 425 ? -5.562 15.434 35.807 1.00 24.00 454 THR A N 1
ATOM 3345 C CA . THR A 1 425 ? -6.455 16.588 35.785 1.00 25.24 454 THR A CA 1
ATOM 3346 C C . THR A 1 425 ? -6.691 17.042 37.226 1.00 26.80 454 THR A C 1
ATOM 3347 O O . THR A 1 425 ? -6.496 18.205 37.590 1.00 26.72 454 THR A O 1
ATOM 3351 N N . GLU A 1 426 ? -7.120 16.097 38.046 1.00 23.16 455 GLU A N 1
ATOM 3352 C CA . GLU A 1 426 ? -7.325 16.327 39.470 1.00 27.31 455 GLU A CA 1
ATOM 3353 C C . GLU A 1 426 ? -6.154 17.101 40.085 1.00 26.54 455 GLU A C 1
ATOM 3354 O O . GLU A 1 426 ? -6.372 18.122 40.733 1.00 28.19 455 GLU A O 1
ATOM 3360 N N . GLY A 1 427 ? -4.922 16.584 39.888 1.00 24.16 456 GLY A N 1
ATOM 3361 C CA . GLY A 1 427 ? -3.706 17.146 40.438 1.00 23.93 456 GLY A CA 1
ATOM 3362 C C . GLY A 1 427 ? -3.416 18.532 39.886 1.00 27.84 456 GLY A C 1
ATOM 3363 O O . GLY A 1 427 ? -2.963 19.416 40.618 1.00 31.26 456 GLY A O 1
ATOM 3364 N N . LEU A 1 428 ? -3.692 18.706 38.585 1.00 28.26 457 LEU A N 1
ATOM 3365 C CA . LEU A 1 428 ? -3.331 19.928 37.892 1.00 31.49 457 LEU A CA 1
ATOM 3366 C C . LEU A 1 428 ? -4.259 21.042 38.369 1.00 31.91 457 LEU A C 1
ATOM 3367 O O . LEU A 1 428 ? -3.865 22.196 38.490 1.00 33.31 457 LEU A O 1
ATOM 3372 N N . MET A 1 429 ? -5.496 20.683 38.697 1.00 33.63 458 MET A N 1
ATOM 3373 C CA . MET A 1 429 ? -6.408 21.659 39.268 1.00 35.76 458 MET A CA 1
ATOM 3374 C C . MET A 1 429 ? -5.902 22.098 40.640 1.00 39.99 458 MET A C 1
ATOM 3375 O O . MET A 1 429 ? -5.866 23.296 40.930 1.00 37.69 458 MET A O 1
ATOM 3380 N N . LYS A 1 430 ? -5.465 21.133 41.458 1.00 42.41 459 LYS A N 1
ATOM 3381 C CA . LYS A 1 430 ? -4.979 21.424 42.800 1.00 46.43 459 LYS A CA 1
ATOM 3382 C C . LYS A 1 430 ? -3.723 22.300 42.748 1.00 49.11 459 LYS A C 1
ATOM 3383 O O . LYS A 1 430 ? -3.606 23.242 43.529 1.00 51.48 459 LYS A O 1
ATOM 3389 N N . PHE A 1 431 ? -2.792 21.974 41.845 1.00 45.86 460 PHE A N 1
ATOM 3390 C CA . PHE A 1 431 ? -1.543 22.703 41.688 1.00 48.31 460 PHE A CA 1
ATOM 3391 C C . PHE A 1 431 ? -1.840 24.165 41.360 1.00 57.55 460 PHE A C 1
ATOM 3392 O O . PHE A 1 431 ? -1.208 25.077 41.894 1.00 53.81 460 PHE A O 1
ATOM 3400 N N . VAL A 1 432 ? -2.805 24.350 40.452 1.00 63.46 461 VAL A N 1
ATOM 3401 C CA . VAL A 1 432 ? -3.267 25.655 40.009 1.00 65.63 461 VAL A CA 1
ATOM 3402 C C . VAL A 1 432 ? -3.761 26.478 41.205 1.00 69.26 461 VAL A C 1
ATOM 3403 O O . VAL A 1 432 ? -3.484 27.677 41.285 1.00 74.17 461 VAL A O 1
ATOM 3407 N N . ASP A 1 433 ? -4.485 25.832 42.133 1.00 65.64 462 ASP A N 1
ATOM 3408 C CA . ASP A 1 433 ? -5.042 26.505 43.299 1.00 65.73 462 ASP A CA 1
ATOM 3409 C C . ASP A 1 433 ? -3.944 26.941 44.267 1.00 65.71 462 ASP A C 1
ATOM 3410 O O . ASP A 1 433 ? -4.028 28.025 44.840 1.00 64.08 462 ASP A O 1
ATOM 3415 N N . SER A 1 434 ? -2.949 26.070 44.471 1.00 59.55 463 SER A N 1
ATOM 3416 C CA . SER A 1 434 ? -1.816 26.365 45.334 1.00 55.39 463 SER A CA 1
ATOM 3417 C C . SER A 1 434 ? -0.722 27.089 44.536 1.00 55.74 463 SER A C 1
ATOM 3418 O O . SER A 1 434 ? -0.966 28.248 44.136 1.00 54.78 463 SER A O 1
ATOM 3421 N N . SER B 1 1 ? -25.585 -6.926 37.091 1.00 43.78 30 SER B N 1
ATOM 3422 C CA . SER B 1 1 ? -24.648 -7.400 36.037 1.00 42.14 30 SER B CA 1
ATOM 3423 C C . SER B 1 1 ? -23.566 -6.344 35.841 1.00 38.46 30 SER B C 1
ATOM 3424 O O . SER B 1 1 ? -23.877 -5.174 35.621 1.00 36.51 30 SER B O 1
ATOM 3427 N N . THR B 1 2 ? -22.304 -6.772 35.953 1.00 33.51 31 THR B N 1
ATOM 3428 C CA . THR B 1 2 ? -21.170 -5.860 35.898 1.00 32.74 31 THR B CA 1
ATOM 3429 C C . THR B 1 2 ? -20.703 -5.737 34.443 1.00 30.45 31 THR B C 1
ATOM 3430 O O . THR B 1 2 ? -20.694 -6.706 33.684 1.00 29.26 31 THR B O 1
ATOM 3434 N N . ASN B 1 3 ? -20.374 -4.511 34.034 1.00 27.64 32 ASN B N 1
ATOM 3435 C CA . ASN B 1 3 ? -19.769 -4.278 32.733 1.00 25.89 32 ASN B CA 1
ATOM 3436 C C . ASN B 1 3 ? -18.990 -2.984 32.849 1.00 25.58 32 ASN B C 1
ATOM 3437 O O . ASN B 1 3 ? -19.566 -1.920 33.027 1.00 25.59 32 ASN B O 1
ATOM 3442 N N . LEU B 1 4 ? -17.669 -3.123 32.808 1.00 22.93 33 LEU B N 1
ATOM 3443 C CA . LEU B 1 4 ? -16.763 -1.998 32.938 1.00 21.36 33 LEU B CA 1
ATOM 3444 C C . LEU B 1 4 ? -16.984 -0.988 31.818 1.00 20.56 33 LEU B C 1
ATOM 3445 O O . LEU B 1 4 ? -16.890 0.220 32.070 1.00 21.99 33 LEU B O 1
ATOM 3450 N N . LYS B 1 5 ? -17.314 -1.458 30.606 1.00 22.02 34 LYS B N 1
ATOM 3451 C CA . LYS B 1 5 ? -17.592 -0.551 29.499 1.00 21.75 34 LYS B CA 1
ATOM 3452 C C . LYS B 1 5 ? -18.780 0.370 29.814 1.00 22.43 34 LYS B C 1
ATOM 3453 O O . LYS B 1 5 ? -18.778 1.542 29.427 1.00 22.48 34 LYS B O 1
ATOM 3459 N N . ASP B 1 6 ? -19.762 -0.105 30.576 1.00 24.61 35 ASP B N 1
ATOM 3460 C CA . ASP B 1 6 ? -20.899 0.751 30.894 1.00 26.47 35 ASP B CA 1
ATOM 3461 C C . ASP B 1 6 ? -20.528 1.805 31.930 1.00 25.74 35 ASP B C 1
ATOM 3462 O O . ASP B 1 6 ? -21.000 2.946 31.857 1.00 24.14 35 ASP B O 1
ATOM 3467 N N . ILE B 1 7 ? -19.734 1.424 32.942 1.00 23.89 36 ILE B N 1
ATOM 3468 C CA . ILE B 1 7 ? -19.262 2.397 33.909 1.00 26.56 36 ILE B CA 1
ATOM 3469 C C . ILE B 1 7 ? -18.476 3.492 33.196 1.00 25.66 36 ILE B C 1
ATOM 3470 O O . ILE B 1 7 ? -18.554 4.669 33.587 1.00 22.65 36 ILE B O 1
ATOM 3475 N N . LEU B 1 8 ? -17.664 3.084 32.205 1.00 26.13 37 LEU B N 1
ATOM 3476 C CA . LEU B 1 8 ? -16.809 4.035 31.507 1.00 26.90 37 LEU B CA 1
ATOM 3477 C C . LEU B 1 8 ? -17.695 5.040 30.777 1.00 27.63 37 LEU B C 1
ATOM 3478 O O . LEU B 1 8 ? -17.469 6.260 30.820 1.00 26.07 37 LEU B O 1
ATOM 3483 N N . ALA B 1 9 ? -18.718 4.492 30.107 1.00 29.12 38 ALA B N 1
ATOM 3484 C CA . ALA B 1 9 ? -19.686 5.282 29.359 1.00 29.21 38 ALA B CA 1
ATOM 3485 C C . ALA B 1 9 ? -20.254 6.393 30.237 1.00 28.70 38 ALA B C 1
ATOM 3486 O O . ALA B 1 9 ? -20.390 7.526 29.792 1.00 30.91 38 ALA B O 1
ATOM 3488 N N . ASP B 1 10 ? -20.571 6.087 31.497 1.00 30.55 39 ASP B N 1
ATOM 3489 C CA . ASP B 1 10 ? -21.055 7.103 32.421 1.00 31.13 39 ASP B CA 1
ATOM 3490 C C . ASP B 1 10 ? -19.989 8.126 32.766 1.00 29.76 39 ASP B C 1
ATOM 3491 O O . ASP B 1 10 ? -20.294 9.308 32.898 1.00 28.13 39 ASP B O 1
ATOM 3496 N N . LEU B 1 11 ? -18.753 7.660 33.003 1.00 25.82 40 LEU B N 1
ATOM 3497 C CA . LEU B 1 11 ? -17.739 8.493 33.630 1.00 26.24 40 LEU B CA 1
ATOM 3498 C C . LEU B 1 11 ? -17.174 9.498 32.631 1.00 25.33 40 LEU B C 1
ATOM 3499 O O . LEU B 1 11 ? -16.871 10.627 33.013 1.00 28.19 40 LEU B O 1
ATOM 3504 N N . ILE B 1 12 ? -17.087 9.111 31.353 1.00 24.45 41 ILE B N 1
ATOM 3505 C CA . ILE B 1 12 ? -16.348 9.868 30.350 1.00 22.44 41 ILE B CA 1
ATOM 3506 C C . ILE B 1 12 ? -16.954 11.254 30.145 1.00 23.16 41 ILE B C 1
ATOM 3507 O O . ILE B 1 12 ? -16.219 12.240 30.211 1.00 22.44 41 ILE B O 1
ATOM 3512 N N . PRO B 1 13 ? -18.276 11.380 29.871 1.00 24.36 42 PRO B N 1
ATOM 3513 C CA . PRO B 1 13 ? -18.879 12.708 29.655 1.00 26.76 42 PRO B CA 1
ATOM 3514 C C . PRO B 1 13 ? -18.663 13.667 30.824 1.00 25.05 42 PRO B C 1
ATOM 3515 O O . PRO B 1 13 ? -18.567 14.886 30.631 1.00 25.83 42 PRO B O 1
ATOM 3519 N N . LYS B 1 14 ? -18.600 13.132 32.044 1.00 26.77 43 LYS B N 1
ATOM 3520 C CA . LYS B 1 14 ? -18.432 13.958 33.231 1.00 28.66 43 LYS B CA 1
ATOM 3521 C C . LYS B 1 14 ? -17.036 14.578 33.214 1.00 29.08 43 LYS B C 1
ATOM 3522 O O . LYS B 1 14 ? -16.894 15.785 33.410 1.00 31.33 43 LYS B O 1
ATOM 3528 N N . GLU B 1 15 ? -16.013 13.747 32.971 1.00 26.23 44 GLU B N 1
ATOM 3529 C CA . GLU B 1 15 ? -14.640 14.220 32.897 1.00 26.44 44 GLU B CA 1
ATOM 3530 C C . GLU B 1 15 ? -14.413 15.133 31.690 1.00 24.27 44 GLU B C 1
ATOM 3531 O O . GLU B 1 15 ? -13.581 16.047 31.779 1.00 28.76 44 GLU B O 1
ATOM 3537 N N . GLN B 1 16 ? -15.128 14.908 30.580 1.00 23.66 45 GLN B N 1
ATOM 3538 C CA . GLN B 1 16 ? -14.928 15.761 29.409 1.00 26.01 45 GLN B CA 1
ATOM 3539 C C . GLN B 1 16 ? -15.367 17.189 29.763 1.00 26.16 45 GLN B C 1
ATOM 3540 O O . GLN B 1 16 ? -14.622 18.143 29.544 1.00 27.03 45 GLN B O 1
ATOM 3546 N N . ALA B 1 17 ? -16.561 17.296 30.340 1.00 28.76 46 ALA B N 1
ATOM 3547 C CA . ALA B 1 17 ? -17.116 18.569 30.772 1.00 29.84 46 ALA B CA 1
ATOM 3548 C C . ALA B 1 17 ? -16.150 19.269 31.716 1.00 30.63 46 ALA B C 1
ATOM 3549 O O . ALA B 1 17 ? -15.829 20.436 31.524 1.00 33.03 46 ALA B O 1
ATOM 3551 N N . ARG B 1 18 ? -15.673 18.543 32.727 1.00 29.73 47 ARG B N 1
ATOM 3552 C CA . ARG B 1 18 ? -14.808 19.118 33.750 1.00 34.97 47 ARG B CA 1
ATOM 3553 C C . ARG B 1 18 ? -13.542 19.711 33.127 1.00 33.78 47 ARG B C 1
ATOM 3554 O O . ARG B 1 18 ? -13.107 20.803 33.489 1.00 34.83 47 ARG B O 1
ATOM 3562 N N . ILE B 1 19 ? -12.917 18.958 32.220 1.00 32.73 48 ILE B N 1
ATOM 3563 C CA . ILE B 1 19 ? -11.682 19.400 31.606 1.00 29.06 48 ILE B CA 1
ATOM 3564 C C . ILE B 1 19 ? -11.985 20.563 30.664 1.00 28.66 48 ILE B C 1
ATOM 3565 O O . ILE B 1 19 ? -11.149 21.426 30.465 1.00 28.52 48 ILE B O 1
ATOM 3570 N N . LYS B 1 20 ? -13.169 20.589 30.068 1.00 30.25 49 LYS B N 1
ATOM 3571 C CA . LYS B 1 20 ? -13.491 21.710 29.203 1.00 32.84 49 LYS B CA 1
ATOM 3572 C C . LYS B 1 20 ? -13.555 22.988 30.040 1.00 31.31 49 LYS B C 1
ATOM 3573 O O . LYS B 1 20 ? -12.883 23.972 29.719 1.00 25.84 49 LYS B O 1
ATOM 3579 N N . THR B 1 21 ? -14.284 22.917 31.161 1.00 31.94 50 THR B N 1
ATOM 3580 C CA . THR B 1 21 ? -14.441 24.028 32.093 1.00 32.79 50 THR B CA 1
ATOM 3581 C C . THR B 1 21 ? -13.098 24.479 32.651 1.00 32.56 50 THR B C 1
ATOM 3582 O O . THR B 1 21 ? -12.824 25.676 32.744 1.00 30.05 50 THR B O 1
ATOM 3586 N N . PHE B 1 22 ? -12.292 23.498 33.069 1.00 35.31 51 PHE B N 1
ATOM 3587 C CA . PHE B 1 22 ? -10.990 23.771 33.644 1.00 33.17 51 PHE B CA 1
ATOM 3588 C C . PHE B 1 22 ? -10.119 24.504 32.626 1.00 29.43 51 PHE B C 1
ATOM 3589 O O . PHE B 1 22 ? -9.482 25.496 32.969 1.00 32.98 51 PHE B O 1
ATOM 3597 N N . ARG B 1 23 ? -10.092 24.042 31.369 1.00 28.20 52 ARG B N 1
ATOM 3598 C CA . ARG B 1 23 ? -9.253 24.682 30.365 1.00 26.61 52 ARG B CA 1
ATOM 3599 C C . ARG B 1 23 ? -9.793 26.070 30.015 1.00 27.04 52 ARG B C 1
ATOM 3600 O O . ARG B 1 23 ? -9.009 26.971 29.727 1.00 25.19 52 ARG B O 1
ATOM 3608 N N . GLN B 1 24 ? -11.126 26.185 30.004 1.00 30.54 53 GLN B N 1
ATOM 3609 C CA . GLN B 1 24 ? -11.828 27.453 29.842 1.00 36.36 53 GLN B CA 1
ATOM 3610 C C . GLN B 1 24 ? -11.251 28.474 30.826 1.00 34.64 53 GLN B C 1
ATOM 3611 O O . GLN B 1 24 ? -10.959 29.607 30.448 1.00 41.33 53 GLN B O 1
ATOM 3617 N N . GLN B 1 25 ? -11.038 28.068 32.087 1.00 35.35 54 GLN B N 1
ATOM 3618 C CA . GLN B 1 25 ? -10.643 29.006 33.126 1.00 37.18 54 GLN B CA 1
ATOM 3619 C C . GLN B 1 25 ? -9.123 29.045 33.303 1.00 35.63 54 GLN B C 1
ATOM 3620 O O . GLN B 1 25 ? -8.592 30.105 33.601 1.00 38.34 54 GLN B O 1
ATOM 3626 N N . HIS B 1 26 ? -8.414 27.920 33.113 1.00 32.76 55 HIS B N 1
ATOM 3627 C CA . HIS B 1 26 ? -7.004 27.864 33.477 1.00 33.13 55 HIS B CA 1
ATOM 3628 C C . HIS B 1 26 ? -6.073 27.491 32.322 1.00 30.57 55 HIS B C 1
ATOM 3629 O O . HIS B 1 26 ? -4.873 27.363 32.543 1.00 28.83 55 HIS B O 1
ATOM 3636 N N . GLY B 1 27 ? -6.594 27.365 31.096 1.00 30.57 56 GLY B N 1
ATOM 3637 C CA . GLY B 1 27 ? -5.834 26.851 29.965 1.00 29.19 56 GLY B CA 1
ATOM 3638 C C . GLY B 1 27 ? -4.542 27.624 29.727 1.00 30.56 56 GLY B C 1
ATOM 3639 O O . GLY B 1 27 ? -3.506 27.054 29.376 1.00 28.76 56 GLY B O 1
ATOM 3640 N N . LYS B 1 28 ? -4.612 28.938 29.930 1.00 28.19 57 LYS B N 1
ATOM 3641 C CA . LYS B 1 28 ? -3.486 29.828 29.715 1.00 30.69 57 LYS B CA 1
ATOM 3642 C C . LYS B 1 28 ? -2.556 29.925 30.932 1.00 30.41 57 LYS B C 1
ATOM 3643 O O . LYS B 1 28 ? -1.519 30.585 30.838 1.00 31.05 57 LYS B O 1
ATOM 3649 N N . THR B 1 29 ? -2.930 29.324 32.076 1.00 30.23 58 THR B N 1
ATOM 3650 C CA . THR B 1 29 ? -2.124 29.399 33.285 1.00 30.46 58 THR B CA 1
ATOM 3651 C C . THR B 1 29 ? -0.797 28.683 33.074 1.00 33.56 58 THR B C 1
ATOM 3652 O O . THR B 1 29 ? -0.753 27.559 32.575 1.00 32.60 58 THR B O 1
ATOM 3656 N N . VAL B 1 30 ? 0.279 29.369 33.449 1.00 36.39 59 VAL B N 1
ATOM 3657 C CA . VAL B 1 30 ? 1.611 28.800 33.374 1.00 36.35 59 VAL B CA 1
ATOM 3658 C C . VAL B 1 30 ? 1.763 27.826 34.535 1.00 36.41 59 VAL B C 1
ATOM 3659 O O . VAL B 1 30 ? 1.397 28.155 35.653 1.00 35.47 59 VAL B O 1
ATOM 3663 N N . VAL B 1 31 ? 2.295 26.632 34.244 1.00 37.10 60 VAL B N 1
ATOM 3664 C CA . VAL B 1 31 ? 2.520 25.607 35.249 1.00 35.77 60 VAL B CA 1
ATOM 3665 C C . VAL B 1 31 ? 4.012 25.282 35.381 1.00 36.96 60 VAL B C 1
ATOM 3666 O O . VAL B 1 31 ? 4.409 24.541 36.286 1.00 34.56 60 VAL B O 1
ATOM 3670 N N . GLY B 1 32 ? 4.849 25.835 34.494 1.00 34.50 61 GLY B N 1
ATOM 3671 C CA . GLY B 1 32 ? 6.285 25.702 34.664 1.00 36.28 61 GLY B CA 1
ATOM 3672 C C . GLY B 1 32 ? 7.068 26.323 33.518 1.00 38.64 61 GLY B C 1
ATOM 3673 O O . GLY B 1 32 ? 6.508 26.938 32.615 1.00 34.89 61 GLY B O 1
ATOM 3674 N N . GLN B 1 33 ? 8.393 26.184 33.589 1.00 43.32 62 GLN B N 1
ATOM 3675 C CA . GLN B 1 33 ? 9.272 26.762 32.587 1.00 39.68 62 GLN B CA 1
ATOM 3676 C C . GLN B 1 33 ? 9.973 25.622 31.846 1.00 37.56 62 GLN B C 1
ATOM 3677 O O . GLN B 1 33 ? 9.867 24.460 32.223 1.00 37.41 62 GLN B O 1
ATOM 3683 N N . ILE B 1 34 ? 10.677 25.967 30.768 1.00 37.10 63 ILE B N 1
ATOM 3684 C CA . ILE B 1 34 ? 11.622 25.067 30.135 1.00 34.69 63 ILE B CA 1
ATOM 3685 C C . ILE B 1 34 ? 12.987 25.753 30.145 1.00 32.65 63 ILE B C 1
ATOM 3686 O O . ILE B 1 34 ? 13.097 26.891 29.695 1.00 33.85 63 ILE B O 1
ATOM 3691 N N . THR B 1 35 ? 14.017 25.048 30.629 1.00 33.44 64 THR B N 1
ATOM 3692 C CA . THR B 1 35 ? 15.391 25.538 30.598 1.00 36.24 64 THR B CA 1
ATOM 3693 C C . THR B 1 35 ? 16.203 24.805 29.529 1.00 35.04 64 THR B C 1
ATOM 3694 O O . THR B 1 35 ? 15.815 23.730 29.085 1.00 30.13 64 THR B O 1
ATOM 3698 N N . VAL B 1 36 ? 17.347 25.393 29.155 1.00 33.83 65 VAL B N 1
ATOM 3699 C CA . VAL B 1 36 ? 18.318 24.735 28.292 1.00 33.13 65 VAL B CA 1
ATOM 3700 C C . VAL B 1 36 ? 18.656 23.387 28.924 1.00 32.36 65 VAL B C 1
ATOM 3701 O O . VAL B 1 36 ? 18.548 22.348 28.283 1.00 31.12 65 VAL B O 1
ATOM 3705 N N . ASP B 1 37 ? 19.008 23.420 30.210 1.00 32.47 66 ASP B N 1
ATOM 3706 C CA . ASP B 1 37 ? 19.394 22.215 30.931 1.00 35.02 66 ASP B CA 1
ATOM 3707 C C . ASP B 1 37 ? 18.332 21.130 30.785 1.00 31.66 66 ASP B C 1
ATOM 3708 O O . ASP B 1 37 ? 18.678 19.967 30.585 1.00 26.32 66 ASP B O 1
ATOM 3713 N N . MET B 1 38 ? 17.055 21.498 30.919 1.00 28.03 67 MET B N 1
ATOM 3714 C CA . MET B 1 38 ? 15.969 20.542 30.714 1.00 28.52 67 MET B CA 1
ATOM 3715 C C . MET B 1 38 ? 15.997 19.923 29.318 1.00 25.75 67 MET B C 1
ATOM 3716 O O . MET B 1 38 ? 15.676 18.741 29.138 1.00 24.53 67 MET B O 1
ATOM 3721 N N . MET B 1 39 ? 16.253 20.755 28.309 1.00 22.54 68 MET B N 1
ATOM 3722 C CA . MET B 1 39 ? 16.215 20.290 26.936 1.00 23.47 68 MET B CA 1
ATOM 3723 C C . MET B 1 39 ? 17.341 19.286 26.701 1.00 23.02 68 MET B C 1
ATOM 3724 O O . MET B 1 39 ? 17.103 18.253 26.071 1.00 20.70 68 MET B O 1
ATOM 3729 N N . TYR B 1 40 ? 18.533 19.575 27.256 1.00 21.66 69 TYR B N 1
ATOM 3730 C CA . TYR B 1 40 ? 19.649 18.644 27.145 1.00 24.07 69 TYR B CA 1
ATOM 3731 C C . TYR B 1 40 ? 19.441 17.417 28.025 1.00 24.60 69 TYR B C 1
ATOM 3732 O O . TYR B 1 40 ? 19.945 16.349 27.698 1.00 25.25 69 TYR B O 1
ATOM 3741 N N . GLY B 1 41 ? 18.735 17.576 29.150 1.00 25.75 70 GLY B N 1
ATOM 3742 C CA . GLY B 1 41 ? 18.636 16.533 30.166 1.00 24.70 70 GLY B CA 1
ATOM 3743 C C . GLY B 1 41 ? 17.324 15.733 30.148 1.00 22.50 70 GLY B C 1
ATOM 3744 O O . GLY B 1 41 ? 16.740 15.463 31.200 1.00 21.11 70 GLY B O 1
ATOM 3745 N N . GLY B 1 42 ? 16.911 15.265 28.964 1.00 22.07 71 GLY B N 1
ATOM 3746 C CA . GLY B 1 42 ? 15.721 14.435 28.821 1.00 20.09 71 GLY B CA 1
ATOM 3747 C C . GLY B 1 42 ? 14.475 14.931 29.555 1.00 21.32 71 GLY B C 1
ATOM 3748 O O . GLY B 1 42 ? 13.690 14.128 30.063 1.00 22.47 71 GLY B O 1
ATOM 3749 N N . MET B 1 43 ? 14.256 16.249 29.542 1.00 20.96 72 MET B N 1
ATOM 3750 C CA . MET B 1 43 ? 13.003 16.841 29.993 1.00 24.81 72 MET B CA 1
ATOM 3751 C C . MET B 1 43 ? 12.838 16.690 31.504 1.00 26.10 72 MET B C 1
ATOM 3752 O O . MET B 1 43 ? 11.714 16.580 31.975 1.00 26.09 72 MET B O 1
ATOM 3757 N N . ARG B 1 44 ? 13.944 16.643 32.248 1.00 27.24 73 ARG B N 1
ATOM 3758 C CA . ARG B 1 44 ? 13.871 16.295 33.657 1.00 29.38 73 ARG B CA 1
ATOM 3759 C C . ARG B 1 44 ? 13.127 17.408 34.396 1.00 28.13 73 ARG B C 1
ATOM 3760 O O . ARG B 1 44 ? 13.526 18.572 34.320 1.00 30.76 73 ARG B O 1
ATOM 3768 N N . GLY B 1 45 ? 12.030 17.031 35.061 1.00 28.22 74 GLY B N 1
ATOM 3769 C CA . GLY B 1 45 ? 11.195 17.949 35.818 1.00 28.11 74 GLY B CA 1
ATOM 3770 C C . GLY B 1 45 ? 10.429 18.937 34.943 1.00 28.18 74 GLY B C 1
ATOM 3771 O O . GLY B 1 45 ? 9.963 19.967 35.419 1.00 29.78 74 GLY B O 1
ATOM 3772 N N . MET B 1 46 ? 10.288 18.634 33.653 1.00 28.43 75 MET B N 1
ATOM 3773 C CA . MET B 1 46 ? 9.430 19.419 32.792 1.00 26.77 75 MET B CA 1
ATOM 3774 C C . MET B 1 46 ? 8.043 18.772 32.798 1.00 26.26 75 MET B C 1
ATOM 3775 O O . MET B 1 46 ? 7.914 17.554 32.651 1.00 23.12 75 MET B O 1
ATOM 3780 N N . LYS B 1 47 ? 6.991 19.584 32.967 1.00 26.58 76 LYS B N 1
ATOM 3781 C CA . LYS B 1 47 ? 5.649 19.041 33.141 1.00 31.35 76 LYS B CA 1
ATOM 3782 C C . LYS B 1 47 ? 5.002 18.905 31.762 1.00 30.70 76 LYS B C 1
ATOM 3783 O O . LYS B 1 47 ? 4.383 19.829 31.239 1.00 34.43 76 LYS B O 1
ATOM 3789 N N . GLY B 1 48 ? 5.155 17.723 31.164 1.00 26.91 77 GLY B N 1
ATOM 3790 C CA . GLY B 1 48 ? 5.017 17.587 29.719 1.00 27.02 77 GLY B CA 1
ATOM 3791 C C . GLY B 1 48 ? 3.669 17.042 29.273 1.00 24.52 77 GLY B C 1
ATOM 3792 O O . GLY B 1 48 ? 3.290 17.206 28.120 1.00 22.59 77 GLY B O 1
ATOM 3793 N N . LEU B 1 49 ? 2.948 16.358 30.165 1.00 23.03 78 LEU B N 1
ATOM 3794 C CA . LEU B 1 49 ? 1.730 15.718 29.722 1.00 24.46 78 LEU B CA 1
ATOM 3795 C C . LEU B 1 49 ? 0.796 15.439 30.889 1.00 20.61 78 LEU B C 1
ATOM 3796 O O . LEU B 1 49 ? 1.204 15.292 32.041 1.00 21.80 78 LEU B O 1
ATOM 3801 N N . VAL B 1 50 ? -0.477 15.323 30.505 1.00 21.86 79 VAL B N 1
ATOM 3802 C CA . VAL B 1 50 ? -1.534 14.913 31.390 1.00 18.97 79 VAL B CA 1
ATOM 3803 C C . VAL B 1 50 ? -1.672 13.398 31.231 1.00 18.88 79 VAL B C 1
ATOM 3804 O O . VAL B 1 50 ? -1.710 12.858 30.123 1.00 17.54 79 VAL B O 1
ATOM 3808 N N . TYR B 1 51 ? -1.724 12.735 32.373 1.00 18.08 80 TYR B N 1
ATOM 3809 C CA . TYR B 1 51 ? -1.831 11.284 32.470 1.00 19.75 80 TYR B CA 1
ATOM 3810 C C . TYR B 1 51 ? -2.627 11.008 33.738 1.00 19.61 80 TYR B C 1
ATOM 3811 O O . TYR B 1 51 ? -2.241 11.483 34.802 1.00 22.01 80 TYR B O 1
ATOM 3820 N N . GLU B 1 52 ? -3.744 10.277 33.614 1.00 22.57 81 GLU B N 1
ATOM 3821 C CA . GLU B 1 52 ? -4.835 10.352 34.586 1.00 23.69 81 GLU B CA 1
ATOM 3822 C C . GLU B 1 52 ? -4.721 9.231 35.624 1.00 23.10 81 GLU B C 1
ATOM 3823 O O . GLU B 1 52 ? -5.164 9.371 36.763 1.00 21.36 81 GLU B O 1
ATOM 3829 N N . THR B 1 53 ? -4.185 8.086 35.215 1.00 22.43 82 THR B N 1
ATOM 3830 C CA . THR B 1 53 ? -4.362 6.855 35.977 1.00 20.69 82 THR B CA 1
ATOM 3831 C C . THR B 1 53 ? -3.513 6.804 37.247 1.00 20.62 82 THR B C 1
ATOM 3832 O O . THR B 1 53 ? -3.957 6.226 38.248 1.00 21.42 82 THR B O 1
ATOM 3836 N N . SER B 1 54 ? -2.310 7.385 37.212 1.00 20.76 83 SER B N 1
ATOM 3837 C CA . SER B 1 54 ? -1.430 7.393 38.363 1.00 20.05 83 SER B CA 1
ATOM 3838 C C . SER B 1 54 ? -0.602 8.669 38.348 1.00 21.83 83 SER B C 1
ATOM 3839 O O . SER B 1 54 ? -0.372 9.251 37.293 1.00 20.83 83 SER B O 1
ATOM 3842 N N . VAL B 1 55 ? -0.198 9.107 39.541 1.00 23.53 84 VAL B N 1
ATOM 3843 C CA . VAL B 1 55 ? 0.716 10.215 39.713 1.00 21.96 84 VAL B CA 1
ATOM 3844 C C . VAL B 1 55 ? 1.812 9.859 40.721 1.00 22.60 84 VAL B C 1
ATOM 3845 O O . VAL B 1 55 ? 1.546 9.309 41.787 1.00 20.86 84 VAL B O 1
ATOM 3849 N N . LEU B 1 56 ? 3.052 10.217 40.371 1.00 23.65 85 LEU B N 1
ATOM 3850 C CA . LEU B 1 56 ? 4.218 10.011 41.199 1.00 22.87 85 LEU B CA 1
ATOM 3851 C C . LEU B 1 56 ? 4.563 11.326 41.900 1.00 23.62 85 LEU B C 1
ATOM 3852 O O . LEU B 1 56 ? 4.916 12.282 41.217 1.00 24.24 85 LEU B O 1
ATOM 3857 N N . ASP B 1 57 ? 4.417 11.361 43.241 1.00 24.07 86 ASP B N 1
ATOM 3858 C CA . ASP B 1 57 ? 5.006 12.396 44.089 1.00 28.52 86 ASP B CA 1
ATOM 3859 C C . ASP B 1 57 ? 6.482 12.058 44.341 1.00 28.48 86 ASP B C 1
ATOM 3860 O O . ASP B 1 57 ? 6.817 10.902 44.641 1.00 26.27 86 ASP B O 1
ATOM 3865 N N . PRO B 1 58 ? 7.433 13.004 44.160 1.00 29.11 87 PRO B N 1
ATOM 3866 C CA . PRO B 1 58 ? 8.854 12.722 44.409 1.00 30.41 87 PRO B CA 1
ATOM 3867 C C . PRO B 1 58 ? 9.158 12.270 45.838 1.00 34.56 87 PRO B C 1
ATOM 3868 O O . PRO B 1 58 ? 10.072 11.474 46.086 1.00 31.30 87 PRO B O 1
ATOM 3872 N N . ASP B 1 59 ? 8.344 12.801 46.759 1.00 35.61 88 ASP B N 1
ATOM 3873 C CA . ASP B 1 59 ? 8.497 12.634 48.188 1.00 39.75 88 ASP B CA 1
ATOM 3874 C C . ASP B 1 59 ? 7.786 11.365 48.654 1.00 38.67 88 ASP B C 1
ATOM 3875 O O . ASP B 1 59 ? 8.343 10.634 49.466 1.00 39.34 88 ASP B O 1
ATOM 3880 N N . GLU B 1 60 ? 6.594 11.067 48.123 1.00 35.14 89 GLU B N 1
ATOM 3881 C CA . GLU B 1 60 ? 5.782 10.005 48.703 1.00 33.02 89 GLU B CA 1
ATOM 3882 C C . GLU B 1 60 ? 5.690 8.751 47.845 1.00 32.20 89 GLU B C 1
ATOM 3883 O O . GLU B 1 60 ? 5.298 7.701 48.364 1.00 32.21 89 GLU B O 1
ATOM 3889 N N . GLY B 1 61 ? 6.076 8.850 46.567 1.00 27.69 90 GLY B N 1
ATOM 3890 C CA . GLY B 1 61 ? 5.984 7.729 45.649 1.00 24.73 90 GLY B CA 1
ATOM 3891 C C . GLY B 1 61 ? 4.651 7.713 44.912 1.00 24.82 90 GLY B C 1
ATOM 3892 O O . GLY B 1 61 ? 3.952 8.711 44.871 1.00 22.45 90 GLY B O 1
ATOM 3893 N N . ILE B 1 62 ? 4.347 6.575 44.294 1.00 25.89 91 ILE B N 1
ATOM 3894 C CA . ILE B 1 62 ? 3.239 6.467 43.368 1.00 25.27 91 ILE B CA 1
ATOM 3895 C C . ILE B 1 62 ? 1.932 6.443 44.142 1.00 24.86 91 ILE B C 1
ATOM 3896 O O . ILE B 1 62 ? 1.842 5.834 45.198 1.00 21.88 91 ILE B O 1
ATOM 3901 N N . ARG B 1 63 ? 0.945 7.142 43.581 1.00 24.29 92 ARG B N 1
ATOM 3902 C CA . ARG B 1 63 ? -0.468 6.944 43.886 1.00 24.75 92 ARG B CA 1
ATOM 3903 C C . ARG B 1 63 ? -1.199 6.562 42.601 1.00 22.87 92 ARG B C 1
ATOM 3904 O O . ARG B 1 63 ? -0.923 7.128 41.549 1.00 19.10 92 ARG B O 1
ATOM 3912 N N . PHE B 1 64 ? -2.065 5.540 42.711 1.00 21.99 93 PHE B N 1
ATOM 3913 C CA . PHE B 1 64 ? -2.989 5.083 41.693 1.00 22.72 93 PHE B CA 1
ATOM 3914 C C . PHE B 1 64 ? -4.343 5.732 41.960 1.00 22.40 93 PHE B C 1
ATOM 3915 O O . PHE B 1 64 ? -5.021 5.377 42.931 1.00 21.61 93 PHE B O 1
ATOM 3923 N N . ARG B 1 65 ? -4.703 6.725 41.139 1.00 19.39 94 ARG B N 1
ATOM 3924 C CA . ARG B 1 65 ? -5.968 7.425 41.325 1.00 18.86 94 ARG B CA 1
ATOM 3925 C C . ARG B 1 65 ? -6.103 7.904 42.785 1.00 19.20 94 ARG B C 1
ATOM 3926 O O . ARG B 1 65 ? -7.191 7.842 43.369 1.00 21.77 94 ARG B O 1
ATOM 3934 N N . GLY B 1 66 ? -5.000 8.375 43.359 1.00 21.64 95 GLY B N 1
ATOM 3935 C CA . GLY B 1 66 ? -4.984 8.902 44.721 1.00 22.68 95 GLY B CA 1
ATOM 3936 C C . GLY B 1 66 ? -4.572 7.885 45.793 1.00 21.55 95 GLY B C 1
ATOM 3937 O O . GLY B 1 66 ? -4.271 8.276 46.929 1.00 20.08 95 GLY B O 1
ATOM 3938 N N . PHE B 1 67 ? -4.589 6.585 45.468 1.00 20.86 96 PHE B N 1
ATOM 3939 C CA . PHE B 1 67 ? -4.362 5.557 46.466 1.00 23.35 96 PHE B CA 1
ATOM 3940 C C . PHE B 1 67 ? -2.908 5.067 46.461 1.00 25.40 96 PHE B C 1
ATOM 3941 O O . PHE B 1 67 ? -2.371 4.721 45.401 1.00 22.52 96 PHE B O 1
ATOM 3949 N N . SER B 1 68 ? -2.321 4.976 47.667 1.00 24.80 97 SER B N 1
ATOM 3950 C CA . SER B 1 68 ? -0.952 4.515 47.838 1.00 26.64 97 SER B CA 1
ATOM 3951 C C . SER B 1 68 ? -0.936 3.005 47.690 1.00 25.07 97 SER B C 1
ATOM 3952 O O . SER B 1 68 ? -1.993 2.373 47.672 1.00 25.17 97 SER B O 1
ATOM 3955 N N . ILE B 1 69 ? 0.276 2.447 47.588 1.00 27.24 98 ILE B N 1
ATOM 3956 C CA . ILE B 1 69 ? 0.420 1.007 47.493 1.00 26.90 98 ILE B CA 1
ATOM 3957 C C . ILE B 1 69 ? -0.125 0.355 48.761 1.00 27.33 98 ILE B C 1
ATOM 3958 O O . ILE B 1 69 ? -0.924 -0.573 48.647 1.00 28.91 98 ILE B O 1
ATOM 3963 N N . PRO B 1 70 ? 0.302 0.768 49.982 1.00 28.61 99 PRO B N 1
ATOM 3964 C CA . PRO B 1 70 ? -0.306 0.263 51.222 1.00 30.24 99 PRO B CA 1
ATOM 3965 C C . PRO B 1 70 ? -1.833 0.312 51.25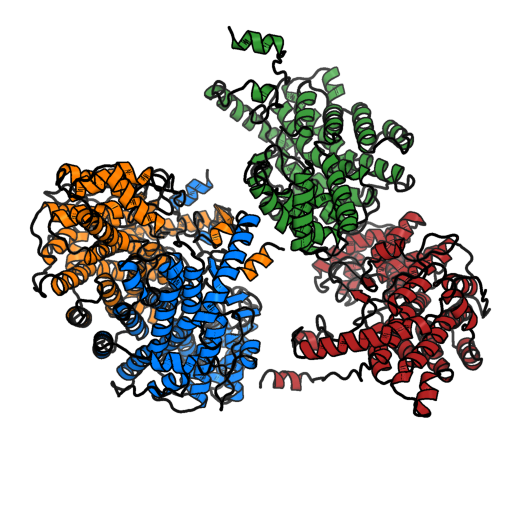9 1.00 29.21 99 PRO B C 1
ATOM 3966 O O . PRO B 1 70 ? -2.461 -0.682 51.612 1.00 32.61 99 PRO B O 1
ATOM 3970 N N . GLU B 1 71 ? -2.409 1.458 50.877 1.00 30.15 100 GLU B N 1
ATOM 3971 C CA . GLU B 1 71 ? -3.854 1.596 50.739 1.00 29.07 100 GLU B CA 1
ATOM 3972 C C . GLU B 1 71 ? -4.441 0.568 49.767 1.00 29.90 100 GLU B C 1
ATOM 3973 O O . GLU B 1 71 ? -5.504 0.026 50.032 1.00 33.60 100 GLU B O 1
ATOM 3979 N N . CYS B 1 72 ? -3.803 0.345 48.606 1.00 27.43 101 CYS B N 1
ATOM 3980 C CA . CYS B 1 72 ? -4.256 -0.657 47.652 1.00 25.17 101 CYS B CA 1
ATOM 3981 C C . CYS B 1 72 ? -4.105 -2.068 48.216 1.00 27.59 101 CYS B C 1
ATOM 3982 O O . CYS B 1 72 ? -4.901 -2.937 47.930 1.00 28.54 101 CYS B O 1
ATOM 3985 N N . GLN B 1 73 ? -3.076 -2.298 49.022 1.00 33.70 102 GLN B N 1
ATOM 3986 C CA . GLN B 1 73 ? -2.865 -3.612 49.611 1.00 38.30 102 GLN B CA 1
ATOM 3987 C C . GLN B 1 73 ? -4.006 -3.958 50.565 1.00 38.08 102 GLN B C 1
ATOM 3988 O O . GLN B 1 73 ? -4.382 -5.124 50.671 1.00 38.66 102 GLN B O 1
ATOM 3994 N N . LYS B 1 74 ? -4.557 -2.934 51.226 1.00 38.67 103 LYS B N 1
ATOM 3995 C CA . LYS B 1 74 ? -5.643 -3.110 52.179 1.00 43.61 103 LYS B CA 1
ATOM 3996 C C . LYS B 1 74 ? -6.993 -3.122 51.467 1.00 35.53 103 LYS B C 1
ATOM 3997 O O . LYS B 1 74 ? -7.828 -3.984 51.735 1.00 32.24 103 LYS B O 1
ATOM 4003 N N . LEU B 1 75 ? -7.211 -2.140 50.585 1.00 31.60 104 LEU B N 1
ATOM 4004 C CA . LEU B 1 75 ? -8.531 -1.901 50.015 1.00 28.63 104 LEU B CA 1
ATOM 4005 C C . LEU B 1 75 ? -8.855 -2.812 48.829 1.00 26.76 104 LEU B C 1
ATOM 4006 O O . LEU B 1 75 ? -10.023 -3.155 48.609 1.00 24.37 104 LEU B O 1
ATOM 4011 N N . LEU B 1 76 ? -7.864 -3.160 48.008 1.00 25.02 105 LEU B N 1
ATOM 4012 C CA . LEU B 1 76 ? -8.166 -3.895 46.794 1.00 26.61 105 LEU B CA 1
ATOM 4013 C C . LEU B 1 76 ? -8.508 -5.338 47.113 1.00 29.20 105 LEU B C 1
ATOM 4014 O O . LEU B 1 76 ? -7.876 -5.958 47.969 1.00 29.79 105 LEU B O 1
ATOM 4019 N N . PRO B 1 77 ? -9.532 -5.902 46.444 1.00 26.80 106 PRO B N 1
ATOM 4020 C CA . PRO B 1 77 ? -9.867 -7.301 46.630 1.00 27.68 106 PRO B CA 1
ATOM 4021 C C . PRO B 1 77 ? -8.693 -8.221 46.338 1.00 26.24 106 PRO B C 1
ATOM 4022 O O . PRO B 1 77 ? -7.773 -7.875 45.616 1.00 24.48 106 PRO B O 1
ATOM 4026 N N . LYS B 1 78 ? -8.834 -9.436 46.855 1.00 28.15 107 LYS B N 1
ATOM 4027 C CA . LYS B 1 78 ? -7.790 -10.433 46.918 1.00 28.40 107 LYS B CA 1
ATOM 4028 C C . LYS B 1 78 ? -8.407 -11.736 46.434 1.00 27.75 107 LYS B C 1
ATOM 4029 O O . LYS B 1 78 ? -9.631 -11.846 46.365 1.00 29.17 107 LYS B O 1
ATOM 4035 N N . ALA B 1 79 ? -7.569 -12.705 46.077 1.00 26.13 108 ALA B N 1
ATOM 4036 C CA . ALA B 1 79 ? -8.046 -14.062 45.910 1.00 27.06 108 ALA B CA 1
ATOM 4037 C C . ALA B 1 79 ? -8.493 -14.601 47.268 1.00 31.54 108 ALA B C 1
ATOM 4038 O O . ALA B 1 79 ? -8.019 -14.175 48.328 1.00 28.09 108 ALA B O 1
ATOM 4040 N N . LYS B 1 80 ? -9.404 -15.575 47.224 1.00 38.78 109 LYS B N 1
ATOM 4041 C CA . LYS B 1 80 ? -10.103 -16.024 48.423 1.00 42.39 109 LYS B CA 1
ATOM 4042 C C . LYS B 1 80 ? -9.121 -16.505 49.493 1.00 44.82 109 LYS B C 1
ATOM 4043 O O . LYS B 1 80 ? -9.195 -16.074 50.639 1.00 48.71 109 LYS B O 1
ATOM 4049 N N . GLY B 1 81 ? -8.221 -17.419 49.134 1.00 42.06 110 GLY B N 1
ATOM 4050 C CA . GLY B 1 81 ? -7.235 -17.902 50.086 1.00 40.19 110 GLY B CA 1
ATOM 4051 C C . GLY B 1 81 ? -5.909 -17.186 49.867 1.00 40.68 110 GLY B C 1
ATOM 4052 O O . GLY B 1 81 ? -4.861 -17.816 49.729 1.00 43.96 110 GLY B O 1
ATOM 4053 N N . GLY B 1 82 ? -5.992 -15.854 49.803 1.00 34.67 111 GLY B N 1
ATOM 4054 C CA . GLY B 1 82 ? -4.875 -15.048 49.364 1.00 31.23 111 GLY B CA 1
ATOM 4055 C C . GLY B 1 82 ? -4.802 -13.756 50.153 1.00 28.80 111 GLY B C 1
ATOM 4056 O O . GLY B 1 82 ? -5.754 -13.368 50.833 1.00 31.93 111 GLY B O 1
ATOM 4057 N N . GLU B 1 83 ? -3.636 -13.124 50.076 1.00 29.98 112 GLU B N 1
ATOM 4058 C CA . GLU B 1 83 ? -3.321 -11.955 50.881 1.00 32.80 112 GLU B CA 1
ATOM 4059 C C . GLU B 1 83 ? -2.976 -10.767 49.983 1.00 29.67 112 GLU B C 1
ATOM 4060 O O . GLU B 1 83 ? -3.187 -9.624 50.368 1.00 33.49 112 GLU B O 1
ATOM 4066 N N . GLU B 1 84 ? -2.428 -11.035 48.795 1.00 27.80 113 GLU B N 1
ATOM 4067 C CA . GLU B 1 84 ? -1.937 -9.973 47.918 1.00 26.01 113 GLU B CA 1
ATOM 4068 C C . GLU B 1 84 ? -3.070 -9.436 47.030 1.00 25.07 113 GLU B C 1
ATOM 4069 O O . GLU B 1 84 ? -4.035 -10.135 46.723 1.00 25.68 113 GLU B O 1
ATOM 4075 N N . PRO B 1 85 ? -2.992 -8.168 46.575 1.00 24.09 114 PRO B N 1
ATOM 4076 C CA . PRO B 1 85 ? -4.045 -7.566 45.754 1.00 21.56 114 PRO B CA 1
ATOM 4077 C C . PRO B 1 85 ? -4.084 -8.152 44.337 1.00 22.26 114 PRO B C 1
ATOM 4078 O O . PRO B 1 85 ? -3.045 -8.379 43.699 1.00 22.55 114 PRO B O 1
ATOM 4082 N N . LEU B 1 86 ? -5.299 -8.418 43.844 1.00 20.37 115 LEU B N 1
ATOM 4083 C CA . LEU B 1 86 ? -5.475 -8.920 42.486 1.00 20.90 115 LEU B CA 1
ATOM 4084 C C . LEU B 1 86 ? -5.217 -7.792 41.491 1.00 21.74 115 LEU B C 1
ATOM 4085 O O . LEU B 1 86 ? -5.767 -6.690 41.676 1.00 18.00 115 LEU B O 1
ATOM 4090 N N . PRO B 1 87 ? -4.357 -7.990 40.461 1.00 19.42 116 PRO B N 1
ATOM 4091 C CA . PRO B 1 87 ? -4.116 -6.948 39.457 1.00 20.44 116 PRO B CA 1
ATOM 4092 C C . PRO B 1 87 ? -5.387 -6.541 38.698 1.00 19.86 116 PRO B C 1
ATOM 4093 O O . PRO B 1 87 ? -5.560 -5.379 38.385 1.00 22.47 116 PRO B O 1
ATOM 4097 N N . GLU B 1 88 ? -6.310 -7.475 38.457 1.00 19.87 117 GLU B N 1
ATOM 4098 C CA . GLU B 1 88 ? -7.645 -7.115 37.996 1.00 21.74 117 GLU B CA 1
ATOM 4099 C C . GLU B 1 88 ? -8.190 -5.901 38.731 1.00 21.29 117 GLU B C 1
ATOM 4100 O O . GLU B 1 88 ? -8.656 -4.963 38.090 1.00 21.92 117 GLU B O 1
ATOM 4106 N N . GLY B 1 89 ? -8.202 -5.911 40.077 1.00 19.24 118 GLY B N 1
ATOM 4107 C CA . GLY B 1 89 ? -8.794 -4.792 40.781 1.00 20.18 118 GLY B CA 1
ATOM 4108 C C . GLY B 1 89 ? -8.052 -3.476 40.593 1.00 20.74 118 GLY B C 1
ATOM 4109 O O . GLY B 1 89 ? -8.669 -2.410 40.621 1.00 22.35 118 GLY B O 1
ATOM 4110 N N . LEU B 1 90 ? -6.728 -3.529 40.435 1.00 18.88 119 LEU B N 1
ATOM 4111 C CA . LEU B 1 90 ? -5.970 -2.303 40.223 1.00 22.57 119 LEU B CA 1
ATOM 4112 C C . LEU B 1 90 ? -6.350 -1.676 38.884 1.00 21.59 119 LEU B C 1
ATOM 4113 O O . LEU B 1 90 ? -6.551 -0.455 38.735 1.00 20.71 119 LEU B O 1
ATOM 4118 N N . PHE B 1 91 ? -6.452 -2.533 37.885 1.00 20.22 120 PHE B N 1
ATOM 4119 C CA . PHE B 1 91 ? -6.913 -2.080 36.580 1.00 20.02 120 PHE B CA 1
ATOM 4120 C C . PHE B 1 91 ? -8.259 -1.384 36.704 1.00 21.09 120 PHE B C 1
ATOM 4121 O O . PHE B 1 91 ? -8.416 -0.236 36.287 1.00 19.91 120 PHE B O 1
ATOM 4129 N N . TRP B 1 92 ? -9.200 -2.037 37.386 1.00 21.50 121 TRP B N 1
ATOM 4130 C CA . TRP B 1 92 ? -10.488 -1.412 37.635 1.00 19.58 121 TRP B CA 1
ATOM 4131 C C . TRP B 1 92 ? -10.304 -0.004 38.192 1.00 19.34 121 TRP B C 1
ATOM 4132 O O . TRP B 1 92 ? -10.984 0.940 37.754 1.00 22.66 121 TRP B O 1
ATOM 4143 N N . LEU B 1 93 ? -9.457 0.100 39.213 1.00 20.33 122 LEU B N 1
ATOM 4144 C CA . LEU B 1 93 ? -9.261 1.362 39.911 1.00 19.92 122 LEU B CA 1
ATOM 4145 C C . LEU B 1 93 ? -8.692 2.394 38.943 1.00 21.64 122 LEU B C 1
ATOM 4146 O O . LEU B 1 93 ? -9.173 3.545 38.930 1.00 20.65 122 LEU B O 1
ATOM 4151 N N . LEU B 1 94 ? -7.632 2.003 38.199 1.00 19.04 123 LEU B N 1
ATOM 4152 C CA . LEU B 1 94 ? -6.962 2.893 37.251 1.00 20.72 123 LEU B CA 1
ATOM 4153 C C . LEU B 1 94 ? -7.970 3.454 36.242 1.00 22.61 123 LEU B C 1
ATOM 4154 O O . LEU B 1 94 ? -7.959 4.647 35.914 1.00 23.10 123 LEU B O 1
ATOM 4159 N N . VAL B 1 95 ? -8.856 2.587 35.778 1.00 22.21 124 VAL B N 1
ATOM 4160 C CA . VAL B 1 95 ? -9.793 2.889 34.709 1.00 25.19 124 VAL B CA 1
ATOM 4161 C C . VAL B 1 95 ? -10.934 3.753 35.226 1.00 24.26 124 VAL B C 1
ATOM 4162 O O . VAL B 1 95 ? -11.329 4.682 34.543 1.00 22.63 124 VAL B O 1
ATOM 4166 N N . THR B 1 96 ? -11.472 3.421 36.404 1.00 24.57 125 THR B N 1
ATOM 4167 C CA . THR B 1 96 ? -12.691 4.065 36.876 1.00 22.52 125 THR B CA 1
ATOM 4168 C C . THR B 1 96 ? -12.414 5.126 37.927 1.00 23.85 125 THR B C 1
ATOM 4169 O O . THR B 1 96 ? -13.252 6.007 38.139 1.00 24.43 125 THR B O 1
ATOM 4173 N N . GLY B 1 97 ? -11.258 5.060 38.595 1.00 23.35 126 GLY B N 1
ATOM 4174 C CA . GLY B 1 97 ? -10.980 5.927 39.732 1.00 25.80 126 GLY B CA 1
ATOM 4175 C C . GLY B 1 97 ? -11.622 5.433 41.033 1.00 25.75 126 GLY B C 1
ATOM 4176 O O . GLY B 1 97 ? -11.467 6.092 42.063 1.00 22.92 126 GLY B O 1
ATOM 4177 N N . HIS B 1 98 ? -12.336 4.288 40.959 1.00 25.19 127 HIS B N 1
ATOM 4178 C CA . HIS B 1 98 ? -13.098 3.712 42.058 1.00 25.27 127 HIS B CA 1
ATOM 4179 C C . HIS B 1 98 ? -12.490 2.371 42.442 1.00 25.30 127 HIS B C 1
ATOM 4180 O O . HIS B 1 98 ? -12.149 1.576 41.562 1.00 23.04 127 HIS B O 1
ATOM 4187 N N . ILE B 1 99 ? -12.385 2.121 43.757 1.00 25.66 128 ILE B N 1
ATOM 4188 C CA . ILE B 1 99 ? -11.965 0.814 44.234 1.00 23.56 128 ILE B CA 1
ATOM 4189 C C . ILE B 1 99 ? -13.060 -0.158 43.805 1.00 23.33 128 ILE B C 1
ATOM 4190 O O . ILE B 1 99 ? -14.218 0.087 44.108 1.00 24.23 128 ILE B O 1
ATOM 4195 N N . PRO B 1 100 ? -12.751 -1.332 43.213 1.00 22.91 129 PRO B N 1
ATOM 4196 C CA . PRO B 1 100 ? -13.782 -2.285 42.825 1.00 23.52 129 PRO B CA 1
ATOM 4197 C C . PRO B 1 100 ? -14.307 -3.128 43.975 1.00 27.01 129 PRO B C 1
ATOM 4198 O O . PRO B 1 100 ? -13.665 -3.231 45.021 1.00 24.13 129 PRO B O 1
ATOM 4202 N N . THR B 1 101 ? -15.477 -3.727 43.747 1.00 27.07 130 THR B N 1
ATOM 4203 C CA . THR B 1 101 ? -16.036 -4.700 44.669 1.00 28.22 130 THR B CA 1
ATOM 4204 C C . THR B 1 101 ? -15.402 -6.042 44.338 1.00 30.47 130 THR B C 1
ATOM 4205 O O . THR B 1 101 ? -14.764 -6.195 43.296 1.00 24.54 130 THR B O 1
ATOM 4209 N N . GLU B 1 102 ? -15.598 -7.005 45.242 1.00 30.02 131 GLU B N 1
ATOM 4210 C CA . GLU B 1 102 ? -15.222 -8.388 44.979 1.00 32.26 131 GLU B CA 1
ATOM 4211 C C . GLU B 1 102 ? -15.898 -8.887 43.697 1.00 27.46 131 GLU B C 1
ATOM 4212 O O . GLU B 1 102 ? -15.315 -9.669 42.951 1.00 24.31 131 GLU B O 1
ATOM 4218 N N . GLU B 1 103 ? -17.147 -8.461 43.470 1.00 23.24 132 GLU B N 1
ATOM 4219 C CA . GLU B 1 103 ? -17.951 -8.903 42.345 1.00 26.31 132 GLU B CA 1
ATOM 4220 C C . GLU B 1 103 ? -17.408 -8.350 41.031 1.00 21.93 132 GLU B C 1
ATOM 4221 O O . GLU B 1 103 ? -17.422 -9.015 39.997 1.00 25.56 132 GLU B O 1
ATOM 4227 N N . GLN B 1 104 ? -17.014 -7.080 41.054 1.00 20.99 133 GLN B N 1
ATOM 4228 C CA . GLN B 1 104 ? -16.506 -6.428 39.859 1.00 21.65 133 GLN B CA 1
ATOM 4229 C C . GLN B 1 104 ? -15.216 -7.124 39.411 1.00 22.91 133 GLN B C 1
ATOM 4230 O O . GLN B 1 104 ? -15.050 -7.396 38.224 1.00 26.85 133 GLN B O 1
ATOM 4236 N N . VAL B 1 105 ? -14.344 -7.437 40.376 1.00 23.59 134 VAL B N 1
ATOM 4237 C CA . VAL B 1 105 ? -13.071 -8.088 40.095 1.00 24.16 134 VAL B CA 1
ATOM 4238 C C . VAL B 1 105 ? -13.346 -9.475 39.541 1.00 23.86 134 VAL B C 1
ATOM 4239 O O . VAL B 1 105 ? -12.711 -9.883 38.579 1.00 26.25 134 VAL B O 1
ATOM 4243 N N . SER B 1 106 ? -14.291 -10.192 40.153 1.00 23.69 135 SER B N 1
ATOM 4244 C CA A SER B 1 106 ? -14.648 -11.519 39.688 0.50 22.33 135 SER B CA 1
ATOM 4245 C CA B SER B 1 106 ? -14.637 -11.523 39.681 0.50 23.25 135 SER B CA 1
ATOM 4246 C C . SER B 1 106 ? -15.043 -11.457 38.207 1.00 24.39 135 SER B C 1
ATOM 4247 O O . SER B 1 106 ? -14.591 -12.261 37.393 1.00 23.70 135 SER B O 1
ATOM 4252 N N . TRP B 1 107 ? -15.888 -10.471 37.856 1.00 21.80 136 TRP B N 1
ATOM 4253 C CA . TRP B 1 107 ? -16.296 -10.253 36.483 1.00 25.73 136 TRP B CA 1
ATOM 4254 C C . TRP B 1 107 ? -15.085 -10.041 35.580 1.00 20.64 136 TRP B C 1
ATOM 4255 O O . TRP B 1 107 ? -15.064 -10.545 34.481 1.00 21.71 136 TRP B O 1
ATOM 4266 N N . LEU B 1 108 ? -14.134 -9.201 36.012 1.00 20.83 137 LEU B N 1
ATOM 4267 C CA . LEU B 1 108 ? -13.002 -8.853 35.187 1.00 22.18 137 LEU B CA 1
ATOM 4268 C C . LEU B 1 108 ? -12.141 -10.099 34.942 1.00 22.80 137 LEU B C 1
ATOM 4269 O O . LEU B 1 108 ? -11.716 -10.351 33.809 1.00 24.16 137 LEU B O 1
ATOM 4274 N N . SER B 1 109 ? -11.934 -10.911 35.984 1.00 22.40 138 SER B N 1
ATOM 4275 C CA . SER B 1 109 ? -11.177 -12.156 35.848 1.00 22.73 138 SER B CA 1
ATOM 4276 C C . SER B 1 109 ? -11.832 -13.023 34.776 1.00 23.04 138 SER B C 1
ATOM 4277 O O . SER B 1 109 ? -11.181 -13.578 33.893 1.00 21.06 138 SER B O 1
ATOM 4280 N N . LYS B 1 110 ? -13.167 -13.138 34.860 1.00 21.55 139 LYS B N 1
ATOM 4281 C CA . LYS B 1 110 ? -13.904 -13.934 33.902 1.00 23.60 139 LYS B CA 1
ATOM 4282 C C . LYS B 1 110 ? -13.792 -13.336 32.503 1.00 21.78 139 LYS B C 1
ATOM 4283 O O . LYS B 1 110 ? -13.696 -14.046 31.532 1.00 20.48 139 LYS B O 1
ATOM 4289 N N . GLU B 1 111 ? -13.807 -12.007 32.394 1.00 21.74 140 GLU B N 1
ATOM 4290 C CA . GLU B 1 111 ? -13.736 -11.373 31.093 1.00 22.74 140 GLU B CA 1
ATOM 4291 C C . GLU B 1 111 ? -12.402 -11.699 30.442 1.00 22.46 140 GLU B C 1
ATOM 4292 O O . GLU B 1 111 ? -12.402 -12.004 29.256 1.00 20.46 140 GLU B O 1
ATOM 4298 N N . TRP B 1 112 ? -11.287 -11.625 31.205 1.00 21.43 141 TRP B N 1
ATOM 4299 C CA . TRP B 1 112 ? -9.971 -11.839 30.618 1.00 22.51 141 TRP B CA 1
ATOM 4300 C C . TRP B 1 112 ? -9.701 -13.313 30.299 1.00 24.59 141 TRP B C 1
ATOM 4301 O O . TRP B 1 112 ? -9.000 -13.605 29.335 1.00 28.47 141 TRP B O 1
ATOM 4312 N N . ALA B 1 113 ? -10.282 -14.232 31.075 1.00 25.47 142 ALA B N 1
ATOM 4313 C CA . ALA B 1 113 ? -10.315 -15.646 30.708 1.00 24.06 142 ALA B CA 1
ATOM 4314 C C . ALA B 1 113 ? -10.921 -15.841 29.317 1.00 25.04 142 ALA B C 1
ATOM 4315 O O . ALA B 1 113 ? -10.300 -16.424 28.441 1.00 27.80 142 ALA B O 1
ATOM 4317 N N . LYS B 1 114 ? -12.127 -15.288 29.092 1.00 26.20 143 LYS B N 1
ATOM 4318 C CA . LYS B 1 114 ? -12.875 -15.499 27.858 1.00 26.21 143 LYS B CA 1
ATOM 4319 C C . LYS B 1 114 ? -12.182 -14.953 26.610 1.00 25.01 143 LYS B C 1
ATOM 4320 O O . LYS B 1 114 ? -12.335 -15.507 25.526 1.00 25.79 143 LYS B O 1
ATOM 4326 N N . ARG B 1 115 ? -11.438 -13.853 26.724 1.00 24.06 144 ARG B N 1
ATOM 4327 C CA . ARG B 1 115 ? -10.839 -13.253 25.547 1.00 23.96 144 ARG B CA 1
ATOM 4328 C C . ARG B 1 115 ? -9.420 -13.781 25.345 1.00 25.38 144 ARG B C 1
ATOM 4329 O O . ARG B 1 115 ? -8.707 -13.271 24.488 1.00 30.94 144 ARG B O 1
ATOM 4337 N N . ALA B 1 116 ? -9.031 -14.769 26.151 1.00 30.12 145 ALA B N 1
ATOM 4338 C CA . ALA B 1 116 ? -7.665 -15.321 26.057 1.00 32.20 145 ALA B CA 1
ATOM 4339 C C . ALA B 1 116 ? -7.646 -16.361 24.956 1.00 34.79 145 ALA B C 1
ATOM 4340 O O . ALA B 1 116 ? -8.243 -17.430 25.147 1.00 39.63 145 ALA B O 1
ATOM 4342 N N . ALA B 1 117 ? -6.945 -16.044 23.878 1.00 32.52 146 ALA B N 1
ATOM 4343 C CA . ALA B 1 117 ? -6.879 -16.928 22.707 1.00 33.78 146 ALA B CA 1
ATOM 4344 C C . ALA B 1 117 ? -5.904 -16.284 21.728 1.00 32.68 146 ALA B C 1
ATOM 4345 O O . ALA B 1 117 ? -6.059 -15.113 21.403 1.00 30.92 146 ALA B O 1
ATOM 4347 N N . LEU B 1 118 ? -4.921 -17.050 21.281 1.00 27.66 147 LEU B N 1
ATOM 4348 C CA . LEU B 1 118 ? -3.963 -16.512 20.297 1.00 28.51 147 LEU B CA 1
ATOM 4349 C C . LEU B 1 118 ? -4.251 -17.036 18.887 1.00 26.92 147 LEU B C 1
ATOM 4350 O O . LEU B 1 118 ? -4.605 -18.206 18.742 1.00 25.22 147 LEU B O 1
ATOM 4355 N N . PRO B 1 119 ? -4.157 -16.181 17.863 1.00 25.84 148 PRO B N 1
ATOM 4356 C CA . PRO B 1 119 ? -4.201 -16.626 16.471 1.00 28.13 148 PRO B CA 1
ATOM 4357 C C . PRO B 1 119 ? -2.994 -17.460 16.058 1.00 30.88 148 PRO B C 1
ATOM 4358 O O . PRO B 1 119 ? -1.891 -17.263 16.584 1.00 31.35 148 PRO B O 1
ATOM 4362 N N . SER B 1 120 ? -3.206 -18.345 15.071 1.00 30.54 149 SER B N 1
ATOM 4363 C CA . SER B 1 120 ? -2.208 -19.342 14.740 1.00 32.04 149 SER B CA 1
ATOM 4364 C C . SER B 1 120 ? -0.950 -18.699 14.156 1.00 30.47 149 SER B C 1
ATOM 4365 O O . SER B 1 120 ? 0.134 -19.233 14.353 1.00 29.34 149 SER B O 1
ATOM 4368 N N . HIS B 1 121 ? -1.057 -17.545 13.477 1.00 29.98 150 HIS B N 1
ATOM 4369 C CA . HIS B 1 121 ? 0.142 -16.893 12.965 1.00 28.32 150 HIS B CA 1
ATOM 4370 C C . HIS B 1 121 ? 1.064 -16.438 14.092 1.00 28.93 150 HIS B C 1
ATOM 4371 O O . HIS B 1 121 ? 2.280 -16.495 13.934 1.00 27.26 150 HIS B O 1
ATOM 4378 N N . VAL B 1 122 ? 0.502 -15.995 15.223 1.00 27.29 151 VAL B N 1
ATOM 4379 C CA . VAL B 1 122 ? 1.329 -15.567 16.342 1.00 25.14 151 VAL B CA 1
ATOM 4380 C C . VAL B 1 122 ? 1.930 -16.795 17.030 1.00 25.01 151 VAL B C 1
ATOM 4381 O O . VAL B 1 122 ? 3.104 -16.794 17.424 1.00 22.30 151 VAL B O 1
ATOM 4385 N N . VAL B 1 123 ? 1.134 -17.861 17.140 1.00 27.40 152 VAL B N 1
ATOM 4386 C CA . VAL B 1 123 ? 1.615 -19.153 17.610 1.00 28.44 152 VAL B CA 1
ATOM 4387 C C . VAL B 1 123 ? 2.783 -19.600 16.730 1.00 26.27 152 VAL B C 1
ATOM 4388 O O . VAL B 1 123 ? 3.852 -19.901 17.250 1.00 27.87 152 VAL B O 1
ATOM 4392 N N . THR B 1 124 ? 2.593 -19.574 15.400 1.00 25.95 153 THR B N 1
ATOM 4393 C CA . THR B 1 124 ? 3.610 -19.964 14.443 1.00 26.93 153 THR B CA 1
ATOM 4394 C C . THR B 1 124 ? 4.871 -19.146 14.695 1.00 25.31 153 THR B C 1
ATOM 4395 O O . THR B 1 124 ? 5.951 -19.707 14.791 1.00 25.16 153 THR B O 1
ATOM 4399 N N . MET B 1 125 ? 4.720 -17.823 14.827 1.00 22.36 154 MET B N 1
ATOM 4400 C CA . MET B 1 125 ? 5.877 -16.945 14.895 1.00 26.04 154 MET B CA 1
ATOM 4401 C C . MET B 1 125 ? 6.693 -17.258 16.152 1.00 23.62 154 MET B C 1
ATOM 4402 O O . MET B 1 125 ? 7.919 -17.406 16.103 1.00 22.93 154 MET B O 1
ATOM 4407 N N . LEU B 1 126 ? 5.999 -17.413 17.288 1.00 23.34 155 LEU B N 1
ATOM 4408 C CA . LEU B 1 126 ? 6.675 -17.651 18.554 1.00 23.46 155 LEU B CA 1
ATOM 4409 C C . LEU B 1 126 ? 7.381 -18.995 18.509 1.00 24.72 155 LEU B C 1
ATOM 4410 O O . LEU B 1 126 ? 8.550 -19.076 18.839 1.00 26.28 155 LEU B O 1
ATOM 4415 N N . ASP B 1 127 ? 6.676 -20.035 18.071 1.00 24.73 156 ASP B N 1
ATOM 4416 C CA . ASP B 1 127 ? 7.276 -21.367 18.014 1.00 27.32 156 ASP B CA 1
ATOM 4417 C C . ASP B 1 127 ? 8.554 -21.378 17.158 1.00 27.30 156 ASP B C 1
ATOM 4418 O O . ASP B 1 127 ? 9.454 -22.169 17.439 1.00 24.20 156 ASP B O 1
ATOM 4423 N N . ASN B 1 128 ? 8.675 -20.496 16.152 1.00 28.65 157 ASN B N 1
ATOM 4424 C CA . ASN B 1 128 ? 9.803 -20.541 15.224 1.00 29.37 157 ASN B CA 1
ATOM 4425 C C . ASN B 1 128 ? 10.946 -19.611 15.630 1.00 27.93 157 ASN B C 1
ATOM 4426 O O . ASN B 1 128 ? 11.978 -19.592 14.962 1.00 27.95 157 ASN B O 1
ATOM 4431 N N . PHE B 1 129 ? 10.761 -18.803 16.681 1.00 28.31 158 PHE B N 1
ATOM 4432 C CA . PHE B 1 129 ? 11.796 -17.869 17.099 1.00 26.87 158 PHE B CA 1
ATOM 4433 C C . PHE B 1 129 ? 13.002 -18.618 17.667 1.00 29.26 158 PHE B C 1
ATOM 4434 O O . PHE B 1 129 ? 12.856 -19.579 18.422 1.00 28.87 158 PHE B O 1
ATOM 4442 N N . PRO B 1 130 ? 14.242 -18.165 17.393 1.00 28.18 159 PRO B N 1
ATOM 4443 C CA . PRO B 1 130 ? 15.422 -18.838 17.929 1.00 28.47 159 PRO B CA 1
ATOM 4444 C C . PRO B 1 130 ? 15.613 -18.517 19.409 1.00 30.72 159 PRO B C 1
ATOM 4445 O O . PRO B 1 130 ? 15.182 -17.476 19.925 1.00 25.92 159 PRO B O 1
ATOM 4449 N N . THR B 1 131 ? 16.325 -19.420 20.075 1.00 29.45 160 THR B N 1
ATOM 4450 C CA . THR B 1 131 ? 16.537 -19.337 21.497 1.00 30.17 160 THR B CA 1
ATOM 4451 C C . THR B 1 131 ? 17.376 -18.111 21.854 1.00 27.89 160 THR B C 1
ATOM 4452 O O . THR B 1 131 ? 17.419 -17.730 23.018 1.00 29.42 160 THR B O 1
ATOM 4456 N N . ASN B 1 132 ? 18.025 -17.469 20.877 1.00 26.15 161 ASN B N 1
ATOM 4457 C CA . ASN B 1 132 ? 18.877 -16.342 21.234 1.00 26.40 161 ASN B CA 1
ATOM 4458 C C . ASN B 1 132 ? 18.180 -15.032 20.880 1.00 23.83 161 ASN B C 1
ATOM 4459 O O . ASN B 1 132 ? 18.825 -14.002 20.887 1.00 27.41 161 ASN B O 1
ATOM 4464 N N . LEU B 1 133 ? 16.889 -15.070 20.556 1.00 21.96 162 LEU B N 1
ATOM 4465 C CA . LEU B 1 133 ? 16.141 -13.823 20.460 1.00 21.26 162 LEU B CA 1
ATOM 4466 C C . LEU B 1 133 ? 15.558 -13.557 21.842 1.00 20.06 162 LEU B C 1
ATOM 4467 O O . LEU B 1 133 ? 14.842 -14.397 22.399 1.00 19.70 162 LEU B O 1
ATOM 4472 N N . HIS B 1 134 ? 15.900 -12.377 22.376 1.00 20.65 163 HIS B N 1
ATOM 4473 C CA . HIS B 1 134 ? 15.657 -12.015 23.759 1.00 19.49 163 HIS B CA 1
ATOM 4474 C C . HIS B 1 134 ? 14.161 -12.084 24.033 1.00 19.39 163 HIS B C 1
ATOM 4475 O O . HIS B 1 134 ? 13.379 -11.638 23.212 1.00 21.81 163 HIS B O 1
ATOM 4482 N N . PRO B 1 135 ? 13.691 -12.630 25.175 1.00 20.67 164 PRO B N 1
ATOM 4483 C CA . PRO B 1 135 ? 12.260 -12.649 25.481 1.00 18.75 164 PRO B CA 1
ATOM 4484 C C . PRO B 1 135 ? 11.496 -11.358 25.209 1.00 18.04 164 PRO B C 1
ATOM 4485 O O . PRO B 1 135 ? 10.358 -11.427 24.718 1.00 21.53 164 PRO B O 1
ATOM 4489 N N . MET B 1 136 ? 12.113 -10.207 25.477 1.00 19.68 165 MET B N 1
ATOM 4490 C CA . MET B 1 136 ? 11.385 -8.955 25.305 1.00 18.25 165 MET B CA 1
ATOM 4491 C C . MET B 1 136 ? 11.121 -8.697 23.813 1.00 19.71 165 MET B C 1
ATOM 4492 O O . MET B 1 136 ? 10.094 -8.115 23.433 1.00 17.93 165 MET B O 1
ATOM 4497 N N . SER B 1 137 ? 12.024 -9.194 22.972 1.00 17.71 166 SER B N 1
ATOM 4498 C CA . SER B 1 137 ? 11.920 -9.003 21.538 1.00 18.65 166 SER B CA 1
ATOM 4499 C C . SER B 1 137 ? 10.796 -9.886 21.012 1.00 17.54 166 SER B C 1
ATOM 4500 O O . SER B 1 137 ? 10.031 -9.487 20.157 1.00 19.88 166 SER B O 1
ATOM 4503 N N . GLN B 1 138 ? 10.763 -11.132 21.491 1.00 17.35 167 GLN B N 1
ATOM 4504 C CA . GLN B 1 138 ? 9.701 -12.039 21.147 1.00 19.34 167 GLN B CA 1
ATOM 4505 C C . GLN B 1 138 ? 8.351 -11.450 21.540 1.00 17.97 167 GLN B C 1
ATOM 4506 O O . GLN B 1 138 ? 7.414 -11.560 20.776 1.00 19.12 167 GLN B O 1
ATOM 4512 N N . LEU B 1 139 ? 8.287 -10.826 22.727 1.00 18.57 168 LEU B N 1
ATOM 4513 C CA . LEU B 1 139 ? 7.050 -10.254 23.230 1.00 19.19 168 LEU B CA 1
ATOM 4514 C C . LEU B 1 139 ? 6.586 -9.088 22.354 1.00 17.80 168 LEU B C 1
ATOM 4515 O O . LEU B 1 139 ? 5.449 -9.073 21.908 1.00 15.30 168 LEU B O 1
ATOM 4520 N N . SER B 1 140 ? 7.481 -8.129 22.139 1.00 19.43 169 SER B N 1
ATOM 4521 C CA . SER B 1 140 ? 7.199 -6.964 21.318 1.00 21.54 169 SER B CA 1
ATOM 4522 C C . SER B 1 140 ? 6.813 -7.413 19.905 1.00 19.60 169 SER B C 1
ATOM 4523 O O . SER B 1 140 ? 5.802 -6.996 19.353 1.00 20.62 169 SER B O 1
ATOM 4526 N N . ALA B 1 141 ? 7.594 -8.306 19.316 1.00 19.00 170 ALA B N 1
ATOM 4527 C CA . ALA B 1 141 ? 7.320 -8.746 17.970 1.00 18.32 170 ALA B CA 1
ATOM 4528 C C . ALA B 1 141 ? 5.924 -9.352 17.882 1.00 17.37 170 ALA B C 1
ATOM 4529 O O . ALA B 1 141 ? 5.234 -9.114 16.906 1.00 17.76 170 ALA B O 1
ATOM 4531 N N . ALA B 1 142 ? 5.585 -10.216 18.854 1.00 18.78 171 ALA B N 1
ATOM 4532 C CA . ALA B 1 142 ? 4.345 -10.979 18.845 1.00 19.42 171 ALA B CA 1
ATOM 4533 C C . ALA B 1 142 ? 3.135 -10.060 19.004 1.00 21.45 171 ALA B C 1
ATOM 4534 O O . ALA B 1 142 ? 2.061 -10.324 18.453 1.00 24.09 171 ALA B O 1
ATOM 4536 N N . VAL B 1 143 ? 3.310 -9.027 19.821 1.00 20.54 172 VAL B N 1
ATOM 4537 C CA . VAL B 1 143 ? 2.257 -8.060 20.067 1.00 21.77 172 VAL B CA 1
ATOM 4538 C C . VAL B 1 143 ? 2.022 -7.170 18.844 1.00 18.08 172 VAL B C 1
ATOM 4539 O O . VAL B 1 143 ? 0.860 -6.936 18.511 1.00 18.64 172 VAL B O 1
ATOM 4543 N N . THR B 1 144 ? 3.093 -6.762 18.153 1.00 19.82 173 THR B N 1
ATOM 4544 C CA . THR B 1 144 ? 3.000 -6.065 16.876 1.00 20.15 173 THR B CA 1
ATOM 4545 C C . THR B 1 144 ? 2.189 -6.910 15.892 1.00 23.47 173 THR B C 1
ATOM 4546 O O . THR B 1 144 ? 1.198 -6.446 15.355 1.00 24.56 173 THR B O 1
ATOM 4550 N N . ALA B 1 145 ? 2.504 -8.202 15.775 1.00 21.02 174 ALA B N 1
ATOM 4551 C CA . ALA B 1 145 ? 1.795 -9.064 14.851 1.00 21.20 174 ALA B CA 1
ATOM 4552 C C . ALA B 1 145 ? 0.344 -9.327 15.282 1.00 18.83 174 ALA B C 1
ATOM 4553 O O . ALA B 1 145 ? -0.473 -9.702 14.443 1.00 19.26 174 ALA B O 1
ATOM 4555 N N . LEU B 1 146 ? -0.009 -9.145 16.572 1.00 18.87 175 LEU B N 1
ATOM 4556 C CA . LEU B 1 146 ? -1.399 -9.307 16.995 1.00 21.61 175 LEU B CA 1
ATOM 4557 C C . LEU B 1 146 ? -2.264 -8.169 16.457 1.00 22.51 175 LEU B C 1
ATOM 4558 O O . LEU B 1 146 ? -3.494 -8.231 16.502 1.00 24.29 175 LEU B O 1
ATOM 4563 N N . ASN B 1 147 ? -1.640 -7.098 15.969 1.00 23.07 176 ASN B N 1
ATOM 4564 C CA . ASN B 1 147 ? -2.425 -5.952 15.533 1.00 23.87 176 ASN B CA 1
ATOM 4565 C C . ASN B 1 147 ? -3.318 -6.316 14.341 1.00 23.79 176 ASN B C 1
ATOM 4566 O O . ASN B 1 147 ? -4.253 -5.595 14.012 1.00 25.86 176 ASN B O 1
ATOM 4571 N N . SER B 1 148 ? -3.086 -7.483 13.727 1.00 25.65 177 SER B N 1
ATOM 4572 C CA . SER B 1 148 ? -3.989 -8.014 12.732 1.00 25.49 177 SER B CA 1
ATOM 4573 C C . SER B 1 148 ? -5.385 -8.195 13.338 1.00 26.94 177 SER B C 1
ATOM 4574 O O . SER B 1 148 ? -6.370 -8.117 12.621 1.00 30.63 177 SER B O 1
ATOM 4577 N N . GLU B 1 149 ? -5.471 -8.339 14.665 1.00 26.10 178 GLU B N 1
ATOM 4578 C CA . GLU B 1 149 ? -6.726 -8.582 15.351 1.00 29.89 178 GLU B CA 1
ATOM 4579 C C . GLU B 1 149 ? -7.351 -7.278 15.852 1.00 28.19 178 GLU B C 1
ATOM 4580 O O . GLU B 1 149 ? -8.357 -7.319 16.558 1.00 27.38 178 GLU B O 1
ATOM 4586 N N . SER B 1 150 ? -6.766 -6.134 15.489 1.00 24.37 179 SER B N 1
ATOM 4587 C CA . SER B 1 150 ? -7.170 -4.867 16.075 1.00 25.35 179 SER B CA 1
ATOM 4588 C C . SER B 1 150 ? -8.473 -4.349 15.467 1.00 26.53 179 SER B C 1
ATOM 4589 O O . SER B 1 150 ? -8.583 -4.145 14.255 1.00 27.36 179 SER B O 1
ATOM 4592 N N . ASN B 1 151 ? -9.427 -4.084 16.360 1.00 25.70 180 ASN B N 1
ATOM 4593 C CA . ASN B 1 151 ? -10.732 -3.555 16.010 1.00 27.30 180 ASN B CA 1
ATOM 4594 C C . ASN B 1 151 ? -10.629 -2.066 15.754 1.00 26.51 180 ASN B C 1
ATOM 4595 O O . ASN B 1 151 ? -11.406 -1.509 14.982 1.00 27.66 180 ASN B O 1
ATOM 4600 N N . PHE B 1 152 ? -9.708 -1.417 16.464 1.00 21.68 181 PHE B N 1
ATOM 4601 C CA . PHE B 1 152 ? -9.524 0.003 16.252 1.00 23.09 181 PHE B CA 1
ATOM 4602 C C . PHE B 1 152 ? -8.936 0.265 14.870 1.00 22.43 181 PHE B C 1
ATOM 4603 O O . PHE B 1 152 ? -9.391 1.167 14.192 1.00 23.43 181 PHE B O 1
ATOM 4611 N N . ALA B 1 153 ? -7.860 -0.437 14.485 1.00 23.16 182 ALA B N 1
ATOM 4612 C CA . ALA B 1 153 ? -7.287 -0.200 13.168 1.00 26.11 182 ALA B CA 1
ATOM 4613 C C . ALA B 1 153 ? -8.365 -0.370 12.098 1.00 26.43 182 ALA B C 1
ATOM 4614 O O . ALA B 1 153 ? -8.476 0.440 11.182 1.00 28.25 182 ALA B O 1
ATOM 4616 N N . ARG B 1 154 ? -9.159 -1.433 12.239 1.00 27.62 183 ARG B N 1
ATOM 4617 C CA . ARG B 1 154 ? -10.161 -1.809 11.256 1.00 31.16 183 ARG B CA 1
ATOM 4618 C C . ARG B 1 154 ? -11.247 -0.735 11.127 1.00 31.09 183 ARG B C 1
ATOM 4619 O O . ARG B 1 154 ? -11.675 -0.408 10.015 1.00 28.77 183 ARG B O 1
ATOM 4627 N N . ALA B 1 155 ? -11.696 -0.212 12.274 1.00 30.18 184 ALA B N 1
ATOM 4628 C CA . ALA B 1 155 ? -12.802 0.729 12.325 1.00 26.49 184 ALA B CA 1
ATOM 4629 C C . ALA B 1 155 ? -12.350 2.106 11.851 1.00 26.66 184 ALA B C 1
ATOM 4630 O O . ALA B 1 155 ? -13.111 2.828 11.193 1.00 28.23 184 ALA B O 1
ATOM 4632 N N . TYR B 1 156 ? -11.107 2.466 12.176 1.00 25.65 185 TYR B N 1
ATOM 4633 C CA . TYR B 1 156 ? -10.537 3.751 11.785 1.00 27.17 185 TYR B CA 1
ATOM 4634 C C . TYR B 1 156 ? -10.429 3.858 10.264 1.00 29.61 185 TYR B C 1
ATOM 4635 O O . TYR B 1 156 ? -10.645 4.934 9.711 1.00 34.40 185 TYR B O 1
ATOM 4644 N N . ALA B 1 157 ? -10.065 2.758 9.597 1.00 33.56 186 ALA B N 1
ATOM 4645 C CA . ALA B 1 157 ? -10.016 2.715 8.137 1.00 35.61 186 ALA B CA 1
ATOM 4646 C C . ALA B 1 157 ? -11.395 3.043 7.546 1.00 37.17 186 ALA B C 1
ATOM 4647 O O . ALA B 1 157 ? -11.505 3.702 6.514 1.00 35.55 186 ALA B O 1
ATOM 4649 N N . GLN B 1 158 ? -12.447 2.608 8.245 1.00 38.15 187 GLN B N 1
ATOM 4650 C CA . GLN B 1 158 ? -13.817 2.739 7.785 1.00 34.15 187 GLN B CA 1
ATOM 4651 C C . GLN B 1 158 ? -14.448 4.058 8.218 1.00 31.81 187 GLN B C 1
ATOM 4652 O O . GLN B 1 158 ? -15.612 4.289 7.900 1.00 29.99 187 GLN B O 1
ATOM 4658 N N . GLY B 1 159 ? -13.698 4.912 8.924 1.00 26.02 188 GLY B N 1
ATOM 4659 C CA . GLY B 1 159 ? -14.095 6.301 9.128 1.00 25.83 188 GLY B CA 1
ATOM 4660 C C . GLY B 1 159 ? -14.926 6.499 10.397 1.00 26.40 188 GLY B C 1
ATOM 4661 O O . GLY B 1 159 ? -15.712 7.440 10.474 1.00 25.38 188 GLY B O 1
ATOM 4662 N N . ILE B 1 160 ? -14.699 5.649 11.402 1.00 27.89 189 ILE B N 1
ATOM 4663 C CA . ILE B 1 160 ? -15.478 5.644 12.629 1.00 28.08 189 ILE B CA 1
ATOM 4664 C C . ILE B 1 160 ? -15.384 7.000 13.322 1.00 25.88 189 ILE B C 1
ATOM 4665 O O . ILE B 1 160 ? -14.378 7.706 13.229 1.00 22.86 189 ILE B O 1
ATOM 4670 N N . SER B 1 161 ? -16.477 7.412 13.973 1.00 26.13 190 SER B N 1
ATOM 4671 C CA . SER B 1 161 ? -16.494 8.710 14.638 1.00 24.53 190 SER B CA 1
ATOM 4672 C C . SER B 1 161 ? -15.448 8.765 15.762 1.00 22.38 190 SER B C 1
ATOM 4673 O O . SER B 1 161 ? -15.267 7.807 16.479 1.00 21.13 190 SER B O 1
ATOM 4676 N N . ARG B 1 162 ? -14.805 9.925 15.962 1.00 22.73 191 ARG B N 1
ATOM 4677 C CA . ARG B 1 162 ? -13.901 10.152 17.085 1.00 28.79 191 ARG B CA 1
ATOM 4678 C C . ARG B 1 162 ? -14.576 9.897 18.440 1.00 26.17 191 ARG B C 1
ATOM 4679 O O . ARG B 1 162 ? -13.883 9.690 19.433 1.00 22.78 191 ARG B O 1
ATOM 4687 N N . THR B 1 163 ? -15.920 9.952 18.506 1.00 24.33 192 THR B N 1
ATOM 4688 C CA . THR B 1 163 ? -16.618 9.742 19.764 1.00 22.98 192 THR B CA 1
ATOM 4689 C C . THR B 1 163 ? -16.622 8.254 20.122 1.00 23.34 192 THR B C 1
ATOM 4690 O O . THR B 1 163 ? -16.941 7.916 21.248 1.00 25.22 192 THR B O 1
ATOM 4694 N N . LYS B 1 164 ? -16.281 7.384 19.161 1.00 24.08 193 LYS B N 1
ATOM 4695 C CA . LYS B 1 164 ? -16.299 5.936 19.357 1.00 25.64 193 LYS B CA 1
ATOM 4696 C C . LYS B 1 164 ? -14.897 5.366 19.613 1.00 22.80 193 LYS B C 1
ATOM 4697 O O . LYS B 1 164 ? -14.751 4.166 19.859 1.00 23.40 193 LYS B O 1
ATOM 4703 N N . TYR B 1 165 ? -13.852 6.183 19.489 1.00 20.59 194 TYR B N 1
ATOM 4704 C CA . TYR B 1 165 ? -12.479 5.706 19.597 1.00 21.38 194 TYR B CA 1
ATOM 4705 C C . TYR B 1 165 ? -12.270 4.954 20.913 1.00 22.62 194 TYR B C 1
ATOM 4706 O O . TYR B 1 165 ? -11.665 3.884 20.924 1.00 24.87 194 TYR B O 1
ATOM 4715 N N . TRP B 1 166 ? -12.786 5.474 22.025 1.00 20.79 195 TRP B N 1
ATOM 4716 C CA . TRP B 1 166 ? -12.468 4.894 23.329 1.00 19.18 195 TRP B CA 1
ATOM 4717 C C . TRP B 1 166 ? -13.032 3.486 23.463 1.00 18.66 195 TRP B C 1
ATOM 4718 O O . TRP B 1 166 ? -12.376 2.661 24.081 1.00 18.34 195 TRP B O 1
ATOM 4729 N N . GLU B 1 167 ? -14.228 3.240 22.924 1.00 17.12 196 GLU B N 1
ATOM 4730 C CA . GLU B 1 167 ? -14.845 1.919 22.987 1.00 20.84 196 GLU B CA 1
ATOM 4731 C C . GLU B 1 167 ? -13.973 0.889 22.261 1.00 22.34 196 GLU B C 1
ATOM 4732 O O . GLU B 1 167 ? -13.927 -0.282 22.627 1.00 20.62 196 GLU B O 1
ATOM 4738 N N . LEU B 1 168 ? -13.317 1.307 21.179 1.00 24.70 197 LEU B N 1
ATOM 4739 C CA . LEU B 1 168 ? -12.549 0.388 20.357 1.00 23.48 197 LEU B CA 1
ATOM 4740 C C . LEU B 1 168 ? -11.230 0.094 21.059 1.00 23.92 197 LEU B C 1
ATOM 4741 O O . LEU B 1 168 ? -10.765 -1.052 21.092 1.00 23.03 197 LEU B O 1
ATOM 4746 N N . ILE B 1 169 ? -10.618 1.148 21.590 1.00 22.00 198 ILE B N 1
ATOM 4747 C CA . ILE B 1 169 ? -9.415 0.998 22.391 1.00 21.31 198 ILE B CA 1
ATOM 4748 C C . ILE B 1 169 ? -9.726 0.056 23.558 1.00 19.91 198 ILE B C 1
ATOM 4749 O O . ILE B 1 169 ? -8.944 -0.844 23.876 1.00 19.33 198 ILE B O 1
ATOM 4754 N N . TYR B 1 170 ? -10.882 0.261 24.180 1.00 21.53 199 TYR B N 1
ATOM 4755 C CA . TYR B 1 170 ? -11.276 -0.564 25.309 1.00 22.16 199 TYR B CA 1
ATOM 4756 C C . TYR B 1 170 ? -11.287 -2.026 24.869 1.00 22.77 199 TYR B C 1
ATOM 4757 O O . TYR B 1 170 ? -10.650 -2.875 25.495 1.00 21.91 199 TYR B O 1
ATOM 4766 N N . GLU B 1 171 ? -12.007 -2.311 23.790 1.00 21.37 200 GLU B N 1
ATOM 4767 C CA . GLU B 1 171 ? -12.129 -3.689 23.337 1.00 21.09 200 GLU B CA 1
ATOM 4768 C C . GLU B 1 171 ? -10.758 -4.276 22.992 1.00 20.01 200 GLU B C 1
ATOM 4769 O O . GLU B 1 171 ? -10.480 -5.414 23.352 1.00 20.82 200 GLU B O 1
ATOM 4775 N N . ASP B 1 172 ? -9.913 -3.546 22.257 1.00 18.16 201 ASP B N 1
ATOM 4776 C CA . ASP B 1 172 ? -8.570 -4.049 21.927 1.00 18.63 201 ASP B CA 1
ATOM 4777 C C . ASP B 1 172 ? -7.721 -4.223 23.195 1.00 20.67 201 ASP B C 1
ATOM 4778 O O . ASP B 1 172 ? -6.959 -5.188 23.285 1.00 20.71 201 ASP B O 1
ATOM 4783 N N . SER B 1 173 ? -7.807 -3.271 24.148 1.00 18.77 202 SER B N 1
ATOM 4784 C CA . SER B 1 173 ? -7.038 -3.313 25.404 1.00 18.49 202 SER B CA 1
ATOM 4785 C C . SER B 1 173 ? -7.387 -4.517 26.279 1.00 20.43 202 SER B C 1
ATOM 4786 O O . SER B 1 173 ? -6.508 -5.207 26.790 1.00 18.47 202 SER B O 1
ATOM 4789 N N . MET B 1 174 ? -8.698 -4.759 26.433 1.00 21.44 203 MET B N 1
ATOM 4790 C CA . MET B 1 174 ? -9.187 -5.948 27.107 1.00 20.70 203 MET B CA 1
ATOM 4791 C C . MET B 1 174 ? -8.667 -7.209 26.440 1.00 19.44 203 MET B C 1
ATOM 4792 O O . MET B 1 174 ? -8.312 -8.131 27.171 1.00 22.61 203 MET B O 1
ATOM 4797 N N . ASP B 1 175 ? -8.655 -7.253 25.096 1.00 18.50 204 ASP B N 1
ATOM 4798 C CA . ASP B 1 175 ? -8.217 -8.461 24.378 1.00 19.24 204 ASP B CA 1
ATOM 4799 C C . ASP B 1 175 ? -6.713 -8.693 24.630 1.00 20.35 204 ASP B C 1
ATOM 4800 O O . ASP B 1 175 ? -6.250 -9.823 24.867 1.00 20.55 204 ASP B O 1
ATOM 4805 N N . LEU B 1 176 ? -5.932 -7.622 24.534 1.00 19.54 205 LEU B N 1
ATOM 4806 C CA . LEU B 1 176 ? -4.482 -7.703 24.618 1.00 19.03 205 LEU B CA 1
ATOM 4807 C C . LEU B 1 176 ? -4.071 -8.111 26.034 1.00 19.26 205 LEU B C 1
ATOM 4808 O O . LEU B 1 176 ? -3.295 -9.049 26.220 1.00 18.92 205 LEU B O 1
ATOM 4813 N N . ILE B 1 177 ? -4.684 -7.477 27.029 1.00 19.37 206 ILE B N 1
ATOM 4814 C CA . ILE B 1 177 ? -4.460 -7.822 28.426 1.00 18.54 206 ILE B CA 1
ATOM 4815 C C . ILE B 1 177 ? -4.744 -9.290 28.656 1.00 19.52 206 ILE B C 1
ATOM 4816 O O . ILE B 1 177 ? -3.912 -9.969 29.261 1.00 19.05 206 ILE B O 1
ATOM 4821 N N . ALA B 1 178 ? -5.858 -9.758 28.095 1.00 17.70 207 ALA B N 1
ATOM 4822 C CA . ALA B 1 178 ? -6.257 -11.159 28.188 1.00 19.68 207 ALA B CA 1
ATOM 4823 C C . ALA B 1 178 ? -5.250 -12.081 27.527 1.00 21.09 207 ALA B C 1
ATOM 4824 O O . ALA B 1 178 ? -5.089 -13.222 27.951 1.00 23.58 207 ALA B O 1
ATOM 4826 N N . LYS B 1 179 ? -4.622 -11.606 26.452 1.00 20.92 208 LYS B N 1
ATOM 4827 C CA . LYS B 1 179 ? -3.806 -12.465 25.615 1.00 23.77 208 LYS B CA 1
ATOM 4828 C C . LYS B 1 179 ? -2.390 -12.509 26.166 1.00 23.64 208 LYS B C 1
ATOM 4829 O O . LYS B 1 179 ? -1.618 -13.395 25.808 1.00 24.91 208 LYS B O 1
ATOM 4835 N N . LEU B 1 180 ? -2.037 -11.505 26.971 1.00 21.75 209 LEU B N 1
ATOM 4836 C CA . LEU B 1 180 ? -0.633 -11.230 27.220 1.00 22.05 209 LEU B CA 1
ATOM 4837 C C . LEU B 1 180 ? 0.024 -12.428 27.901 1.00 21.53 209 LEU B C 1
ATOM 4838 O O . LEU B 1 180 ? 1.019 -12.918 27.358 1.00 22.17 209 LEU B O 1
ATOM 4843 N N . PRO B 1 181 ? -0.514 -12.952 29.036 1.00 22.71 210 PRO B N 1
ATOM 4844 C CA . PRO B 1 181 ? 0.052 -14.137 29.689 1.00 23.28 210 PRO B CA 1
ATOM 4845 C C . PRO B 1 181 ? 0.206 -15.299 28.706 1.00 22.90 210 PRO B C 1
ATOM 4846 O O . PRO B 1 181 ? 1.143 -16.086 28.822 1.00 21.34 210 PRO B O 1
ATOM 4850 N N . CYS B 1 182 ? -0.713 -15.420 27.752 1.00 23.22 211 CYS B N 1
ATOM 4851 C CA . CYS B 1 182 ? -0.609 -16.489 26.764 1.00 25.80 211 CYS B CA 1
ATOM 4852 C C . CYS B 1 182 ? 0.691 -16.377 25.979 1.00 22.45 211 CYS B C 1
ATOM 4853 O O . CYS B 1 182 ? 1.401 -17.358 25.843 1.00 22.10 211 CYS B O 1
ATOM 4856 N N . VAL B 1 183 ? 0.990 -15.176 25.476 1.00 20.46 212 VAL B N 1
ATOM 4857 C CA . VAL B 1 183 ? 2.226 -14.896 24.765 1.00 21.50 212 VAL B CA 1
ATOM 4858 C C . VAL B 1 183 ? 3.419 -15.124 25.689 1.00 21.21 212 VAL B C 1
ATOM 4859 O O . VAL B 1 183 ? 4.354 -15.864 25.362 1.00 20.81 212 VAL B O 1
ATOM 4863 N N . ALA B 1 184 ? 3.364 -14.496 26.868 1.00 19.52 213 ALA B N 1
ATOM 4864 C CA . ALA B 1 184 ? 4.492 -14.517 27.788 1.00 19.08 213 ALA B CA 1
ATOM 4865 C C . ALA B 1 184 ? 4.843 -15.955 28.180 1.00 18.50 213 ALA B C 1
ATOM 4866 O O . ALA B 1 184 ? 6.027 -16.293 28.262 1.00 18.65 213 ALA B O 1
ATOM 4868 N N . ALA B 1 185 ? 3.825 -16.782 28.405 1.00 21.72 214 ALA B N 1
ATOM 4869 C CA . ALA B 1 185 ? 4.069 -18.140 28.877 1.00 23.37 214 ALA B CA 1
ATOM 4870 C C . ALA B 1 185 ? 4.615 -19.015 27.756 1.00 22.00 214 ALA B C 1
ATOM 4871 O O . ALA B 1 185 ? 5.443 -19.893 28.022 1.00 21.39 214 ALA B O 1
ATOM 4873 N N . LYS B 1 186 ? 4.158 -18.804 26.515 1.00 24.43 215 LYS B N 1
ATOM 4874 C CA . LYS B 1 186 ? 4.690 -19.553 25.384 1.00 22.83 215 LYS B CA 1
ATOM 4875 C C . LYS B 1 186 ? 6.172 -19.228 25.197 1.00 22.72 215 LYS B C 1
ATOM 4876 O O . LYS B 1 186 ? 6.978 -20.081 24.825 1.00 23.28 215 LYS B O 1
ATOM 4881 N N . ILE B 1 187 ? 6.524 -17.958 25.367 1.00 23.46 216 ILE B N 1
ATOM 4882 C CA . ILE B 1 187 ? 7.915 -17.584 25.283 1.00 21.41 216 ILE B CA 1
ATOM 4883 C C . ILE B 1 187 ? 8.682 -18.338 26.374 1.00 24.18 216 ILE B C 1
ATOM 4884 O O . ILE B 1 187 ? 9.759 -18.852 26.119 1.00 23.86 216 ILE B O 1
ATOM 4889 N N . TYR B 1 188 ? 8.127 -18.375 27.585 1.00 26.13 217 TYR B N 1
ATOM 4890 C CA . TYR B 1 188 ? 8.804 -18.998 28.713 1.00 26.56 217 TYR B CA 1
ATOM 4891 C C . TYR B 1 188 ? 8.988 -20.480 28.432 1.00 24.16 217 TYR B C 1
ATOM 4892 O O . TYR B 1 188 ? 10.089 -20.982 28.561 1.00 26.69 217 TYR B O 1
ATOM 4901 N N . ARG B 1 189 ? 7.905 -21.136 28.027 1.00 24.69 218 ARG B N 1
ATOM 4902 C CA . ARG B 1 189 ? 7.966 -22.573 27.838 1.00 27.93 218 ARG B CA 1
ATOM 4903 C C . ARG B 1 189 ? 8.911 -22.902 26.685 1.00 28.22 218 ARG B C 1
ATOM 4904 O O . ARG B 1 189 ? 9.670 -23.876 26.765 1.00 29.56 218 ARG B O 1
ATOM 4912 N N . ASN B 1 190 ? 8.872 -22.090 25.626 1.00 22.80 219 ASN B N 1
ATOM 4913 C CA . ASN B 1 190 ? 9.658 -22.381 24.439 1.00 23.74 219 ASN B CA 1
ATOM 4914 C C . ASN B 1 190 ? 11.142 -22.219 24.738 1.00 26.20 219 ASN B C 1
ATOM 4915 O O . ASN B 1 190 ? 11.944 -23.041 24.308 1.00 27.17 219 ASN B O 1
ATOM 4920 N N . LEU B 1 191 ? 11.506 -21.164 25.468 1.00 28.62 220 LEU B N 1
ATOM 4921 C CA . LEU B 1 191 ? 12.913 -20.904 25.742 1.00 27.70 220 LEU B CA 1
ATOM 4922 C C . LEU B 1 191 ? 13.487 -21.848 26.806 1.00 27.13 220 LEU B C 1
ATOM 4923 O O . LEU B 1 191 ? 14.664 -22.220 26.747 1.00 25.94 220 LEU B O 1
ATOM 4928 N N . TYR B 1 192 ? 12.681 -22.187 27.809 1.00 27.35 221 TYR B N 1
ATOM 4929 C CA . TYR B 1 192 ? 13.236 -22.687 29.055 1.00 28.51 221 TYR B CA 1
ATOM 4930 C C . TYR B 1 192 ? 12.601 -24.000 29.503 1.00 30.64 221 TYR B C 1
ATOM 4931 O O . TYR B 1 192 ? 13.023 -24.533 30.518 1.00 31.24 221 TYR B O 1
ATOM 4940 N N . ARG B 1 193 ? 11.572 -24.455 28.796 1.00 30.77 222 ARG B N 1
ATOM 4941 C CA . ARG B 1 193 ? 10.923 -25.746 29.134 1.00 33.05 222 ARG B CA 1
ATOM 4942 C C . ARG B 1 193 ? 10.779 -26.607 27.869 1.00 34.32 222 ARG B C 1
ATOM 4943 O O . ARG B 1 193 ? 9.803 -27.364 27.793 1.00 39.38 222 ARG B O 1
ATOM 4951 N N . GLU B 1 194 ? 11.702 -26.483 26.920 1.00 35.94 223 GLU B N 1
ATOM 4952 C CA . GLU B 1 194 ? 11.702 -27.353 25.718 1.00 41.43 223 GLU B CA 1
ATOM 4953 C C . GLU B 1 194 ? 10.353 -27.323 24.974 1.00 45.21 223 GLU B C 1
ATOM 4954 O O . GLU B 1 194 ? 10.080 -28.261 24.211 1.00 42.82 223 GLU B O 1
ATOM 4960 N N . GLY B 1 195 ? 9.561 -26.269 25.195 1.00 46.26 224 GLY B N 1
ATOM 4961 C CA . GLY B 1 195 ? 8.246 -26.149 24.536 1.00 47.92 224 GLY B CA 1
ATOM 4962 C C . GLY B 1 195 ? 7.285 -27.204 25.045 1.00 47.16 224 GLY B C 1
ATOM 4963 O O . GLY B 1 195 ? 6.766 -27.979 24.215 1.00 51.66 224 GLY B O 1
ATOM 4964 N N . SER B 1 196 ? 7.044 -27.230 26.337 1.00 51.12 225 SER B N 1
ATOM 4965 C CA . SER B 1 196 ? 5.932 -28.055 26.840 1.00 56.06 225 SER B CA 1
ATOM 4966 C C . SER B 1 196 ? 4.690 -27.256 26.429 1.00 70.18 225 SER B C 1
ATOM 4967 O O . SER B 1 196 ? 4.854 -26.055 26.100 1.00 76.38 225 SER B O 1
ATOM 4970 N N . GLY B 1 197 ? 3.497 -27.850 26.436 1.00 77.51 226 GLY B N 1
ATOM 4971 C CA . GLY B 1 197 ? 2.313 -27.129 25.927 1.00 73.95 226 GLY B CA 1
ATOM 4972 C C . GLY B 1 197 ? 1.309 -26.928 27.035 1.00 79.14 226 GLY B C 1
ATOM 4973 O O . GLY B 1 197 ? 0.220 -26.375 26.788 1.00 70.44 226 GLY B O 1
ATOM 4974 N N . ILE B 1 198 ? 1.660 -27.386 28.228 1.00 88.12 227 ILE B N 1
ATOM 4975 C CA . ILE B 1 198 ? 0.730 -27.114 29.356 1.00 88.75 227 ILE B CA 1
ATOM 4976 C C . ILE B 1 198 ? 0.507 -25.593 29.397 1.00 83.44 227 ILE B C 1
ATOM 4977 O O . ILE B 1 198 ? 1.483 -24.840 29.520 1.00 85.29 227 ILE B O 1
ATOM 4982 N N . GLY B 1 199 ? -0.740 -25.166 29.245 1.00 69.62 228 GLY B N 1
ATOM 4983 C CA . GLY B 1 199 ? -1.014 -23.733 29.352 1.00 58.89 228 GLY B CA 1
ATOM 4984 C C . GLY B 1 199 ? -2.463 -23.403 29.109 1.00 49.11 228 GLY B C 1
ATOM 4985 O O . GLY B 1 199 ? -2.713 -22.542 28.264 1.00 48.49 228 GLY B O 1
ATOM 4986 N N . ALA B 1 200 ? -3.392 -23.990 29.848 1.00 41.36 229 ALA B N 1
ATOM 4987 C CA . ALA B 1 200 ? -4.783 -23.626 29.519 1.00 42.24 229 ALA B CA 1
ATOM 4988 C C . ALA B 1 200 ? -5.291 -22.534 30.451 1.00 34.73 229 ALA B C 1
ATOM 4989 O O . ALA B 1 200 ? -4.584 -22.171 31.396 1.00 36.39 229 ALA B O 1
ATOM 4991 N N . ILE B 1 201 ? -6.496 -22.045 30.168 1.00 35.75 230 ILE B N 1
ATOM 4992 C CA . ILE B 1 201 ? -7.105 -21.025 30.975 1.00 32.60 230 ILE B CA 1
ATOM 4993 C C . ILE B 1 201 ? -8.260 -21.685 31.719 1.00 31.07 230 ILE B C 1
ATOM 4994 O O . ILE B 1 201 ? -9.100 -22.326 31.104 1.00 35.17 230 ILE B O 1
ATOM 4999 N N . ASP B 1 202 ? -8.236 -21.593 33.049 1.00 30.19 231 ASP B N 1
ATOM 5000 C CA . ASP B 1 202 ? -9.383 -21.916 33.879 1.00 31.84 231 ASP B CA 1
ATOM 5001 C C . ASP B 1 202 ? -10.247 -20.661 33.956 1.00 30.41 231 ASP B C 1
ATOM 5002 O O . ASP B 1 202 ? -9.766 -19.591 34.356 1.00 32.66 231 ASP B O 1
ATOM 5007 N N . SER B 1 203 ? -11.530 -20.813 33.601 1.00 29.01 232 SER B N 1
ATOM 5008 C CA . SER B 1 203 ? -12.432 -19.679 33.492 1.00 32.00 232 SER B CA 1
ATOM 5009 C C . SER B 1 203 ? -12.818 -19.117 34.857 1.00 31.81 232 SER B C 1
ATOM 5010 O O . SER B 1 203 ? -13.299 -17.989 34.934 1.00 33.18 232 SER B O 1
ATOM 5013 N N . ASN B 1 204 ? -12.599 -19.882 35.932 1.00 33.63 233 ASN B N 1
ATOM 5014 C CA . ASN B 1 204 ? -12.928 -19.422 37.276 1.00 37.73 233 ASN B CA 1
ATOM 5015 C C . ASN B 1 204 ? -11.700 -18.978 38.075 1.00 34.78 233 ASN B C 1
ATOM 5016 O O . ASN B 1 204 ? -11.831 -18.740 39.274 1.00 35.46 233 ASN B O 1
ATOM 5021 N N . LEU B 1 205 ? -10.532 -18.864 37.424 1.00 29.08 234 LEU B N 1
ATOM 5022 C CA . LEU B 1 205 ? -9.319 -18.408 38.082 1.00 29.86 234 LEU B CA 1
ATOM 5023 C C . LEU B 1 205 ? -9.065 -16.959 37.685 1.00 27.28 234 LEU B C 1
ATOM 5024 O O . LEU B 1 205 ? -9.540 -16.488 36.652 1.00 31.39 234 LEU B O 1
ATOM 5029 N N . ASP B 1 206 ? -8.358 -16.274 38.581 1.00 27.25 235 ASP B N 1
ATOM 5030 C CA . ASP B 1 206 ? -7.850 -14.939 38.326 1.00 24.44 235 ASP B CA 1
ATOM 5031 C C . ASP B 1 206 ? -6.648 -15.041 37.381 1.00 23.76 235 ASP B C 1
ATOM 5032 O O . ASP B 1 206 ? -6.030 -16.087 37.237 1.00 22.84 235 ASP B O 1
ATOM 5037 N N . TRP B 1 207 ? -6.315 -13.890 36.783 1.00 19.94 236 TRP B N 1
ATOM 5038 C CA . TRP B 1 207 ? -5.393 -13.704 35.666 1.00 18.34 236 TRP B CA 1
ATOM 5039 C C . TRP B 1 207 ? -3.973 -14.154 36.030 1.00 19.60 236 TRP B C 1
ATOM 5040 O O . TRP B 1 207 ? -3.313 -14.798 35.227 1.00 17.40 236 TRP B O 1
ATOM 5051 N N . SER B 1 208 ? -3.550 -13.799 37.246 1.00 19.15 237 SER B N 1
ATOM 5052 C CA . SER B 1 208 ? -2.225 -14.094 37.766 1.00 19.25 237 SER B CA 1
ATOM 5053 C C . SER B 1 208 ? -2.046 -15.598 37.911 1.00 19.46 237 SER B C 1
ATOM 5054 O O . SER B 1 208 ? -1.027 -16.128 37.493 1.00 25.26 237 SER B O 1
ATOM 5057 N N . HIS B 1 209 ? -3.060 -16.278 38.458 1.00 21.77 238 HIS B N 1
ATOM 5058 C CA . HIS B 1 209 ? -2.959 -17.714 38.743 1.00 22.05 238 HIS B CA 1
ATOM 5059 C C . HIS B 1 209 ? -2.930 -18.509 37.433 1.00 24.52 238 HIS B C 1
ATOM 5060 O O . HIS B 1 209 ? -2.107 -19.430 37.292 1.00 19.81 238 HIS B O 1
ATOM 5067 N N . ASN B 1 210 ? -3.795 -18.125 36.460 1.00 24.51 239 ASN B N 1
ATOM 5068 C CA . ASN B 1 210 ? -3.755 -18.660 35.104 1.00 23.71 239 ASN B CA 1
ATOM 5069 C C . ASN B 1 210 ? -2.375 -18.460 34.481 1.00 23.69 239 ASN B C 1
ATOM 5070 O O . ASN B 1 210 ? -1.881 -19.349 33.794 1.00 24.85 239 ASN B O 1
ATOM 5075 N N . PHE B 1 211 ? -1.753 -17.302 34.744 1.00 23.02 240 PHE B N 1
ATOM 5076 C CA . PHE B 1 211 ? -0.408 -17.043 34.262 1.00 22.13 240 PHE B CA 1
ATOM 5077 C C . PHE B 1 211 ? 0.579 -18.037 34.878 1.00 21.94 240 PHE B C 1
ATOM 5078 O O . PHE B 1 211 ? 1.376 -18.585 34.148 1.00 21.22 240 PHE B O 1
ATOM 5086 N N . THR B 1 212 ? 0.513 -18.271 36.197 1.00 21.69 241 THR B N 1
ATOM 5087 C CA . THR B 1 212 ? 1.542 -19.061 36.866 1.00 24.29 241 THR B CA 1
ATOM 5088 C C . THR B 1 212 ? 1.317 -20.523 36.496 1.00 26.24 241 THR B C 1
ATOM 5089 O O . THR B 1 212 ? 2.285 -21.274 36.369 1.00 25.50 241 THR B O 1
ATOM 5093 N N . ASN B 1 213 ? 0.046 -20.901 36.251 1.00 27.44 242 ASN B N 1
ATOM 5094 C CA . ASN B 1 213 ? -0.261 -22.258 35.806 1.00 26.17 242 ASN B CA 1
ATOM 5095 C C . ASN B 1 213 ? 0.412 -22.537 34.462 1.00 24.94 242 ASN B C 1
ATOM 5096 O O . ASN B 1 213 ? 0.978 -23.601 34.247 1.00 26.65 242 ASN B O 1
ATOM 5101 N N . MET B 1 214 ? 0.339 -21.577 33.539 1.00 25.44 243 MET B N 1
ATOM 5102 C CA . MET B 1 214 ? 0.889 -21.724 32.201 1.00 24.04 243 MET B CA 1
ATOM 5103 C C . MET B 1 214 ? 2.416 -21.658 32.221 1.00 25.65 243 MET B C 1
ATOM 5104 O O . MET B 1 214 ? 3.053 -22.103 31.270 1.00 27.11 243 MET B O 1
ATOM 5109 N N . LEU B 1 215 ? 2.988 -21.041 33.264 1.00 23.84 244 LEU B N 1
ATOM 5110 C CA . LEU B 1 215 ? 4.435 -20.954 33.387 1.00 24.81 244 LEU B CA 1
ATOM 5111 C C . LEU B 1 215 ? 4.991 -22.265 33.927 1.00 26.73 244 LEU B C 1
ATOM 5112 O O . LEU B 1 215 ? 6.203 -22.486 33.882 1.00 29.64 244 LEU B O 1
ATOM 5117 N N . GLY B 1 216 ? 4.110 -23.089 34.491 1.00 30.11 245 GLY B N 1
ATOM 5118 C CA . GLY B 1 216 ? 4.482 -24.394 35.015 1.00 30.48 245 GLY B CA 1
ATOM 5119 C C . GLY B 1 216 ? 4.826 -24.394 36.503 1.00 31.35 245 GLY B C 1
ATOM 5120 O O . GLY B 1 216 ? 5.476 -25.318 36.959 1.00 30.32 245 GLY B O 1
ATOM 5121 N N . TYR B 1 217 ? 4.349 -23.406 37.263 1.00 28.36 246 TYR B N 1
ATOM 5122 C CA . TYR B 1 217 ? 4.631 -23.298 38.690 1.00 25.47 246 TYR B CA 1
ATOM 5123 C C . TYR B 1 217 ? 3.403 -23.757 39.479 1.00 27.44 246 TYR B C 1
ATOM 5124 O O . TYR B 1 217 ? 2.285 -23.681 38.982 1.00 32.72 246 TYR B O 1
ATOM 5133 N N . THR B 1 218 ? 3.601 -24.185 40.728 1.00 28.50 247 THR B N 1
ATOM 5134 C CA . THR B 1 218 ? 2.497 -24.711 41.515 1.00 31.57 247 THR B CA 1
ATOM 5135 C C . THR B 1 218 ? 2.409 -24.049 42.889 1.00 35.20 247 THR B C 1
ATOM 5136 O O . THR B 1 218 ? 1.330 -24.023 43.482 1.00 38.85 247 THR B O 1
ATOM 5140 N N . ASP B 1 219 ? 3.528 -23.524 43.391 1.00 31.41 248 ASP B N 1
ATOM 5141 C CA . ASP B 1 219 ? 3.598 -22.940 44.720 1.00 31.73 248 ASP B CA 1
ATOM 5142 C C . ASP B 1 219 ? 2.595 -21.801 44.864 1.00 32.42 248 ASP B C 1
ATOM 5143 O O . ASP B 1 219 ? 2.650 -20.838 44.104 1.00 29.13 248 ASP B O 1
ATOM 5148 N N . HIS B 1 220 ? 1.738 -21.882 45.894 1.00 30.61 249 HIS B N 1
ATOM 5149 C CA . HIS B 1 220 ? 0.733 -20.866 46.152 1.00 28.87 249 HIS B CA 1
ATOM 5150 C C . HIS B 1 220 ? 1.367 -19.502 46.387 1.00 29.15 249 HIS B C 1
ATOM 5151 O O . HIS B 1 220 ? 0.732 -18.493 46.082 1.00 27.65 249 HIS B O 1
ATOM 5158 N N . GLN B 1 221 ? 2.593 -19.464 46.935 1.00 28.02 250 GLN B N 1
ATOM 5159 C CA . GLN B 1 221 ? 3.195 -18.189 47.288 1.00 30.06 250 GLN B CA 1
ATOM 5160 C C . GLN B 1 221 ? 3.863 -17.533 46.079 1.00 25.48 250 GLN B C 1
ATOM 5161 O O . GLN B 1 221 ? 4.103 -16.322 46.110 1.00 24.06 250 GLN B O 1
ATOM 5167 N N . PHE B 1 222 ? 4.171 -18.317 45.038 1.00 22.96 251 PHE B N 1
ATOM 5168 C CA . PHE B 1 222 ? 4.620 -17.760 43.759 1.00 23.48 251 PHE B CA 1
ATOM 5169 C C . PHE B 1 222 ? 3.469 -17.033 43.067 1.00 20.93 251 PHE B C 1
ATOM 5170 O O . PHE B 1 222 ? 3.636 -15.946 42.522 1.00 24.52 251 PHE B O 1
ATOM 5178 N N . THR B 1 223 ? 2.283 -17.607 43.166 1.00 21.93 252 THR B N 1
ATOM 5179 C CA . THR B 1 223 ? 1.098 -17.023 42.579 1.00 21.55 252 THR B CA 1
ATOM 5180 C C . THR B 1 223 ? 0.772 -15.715 43.288 1.00 20.40 252 THR B C 1
ATOM 5181 O O . THR B 1 223 ? 0.420 -14.752 42.628 1.00 24.29 252 THR B O 1
ATOM 5185 N N . GLU B 1 224 ? 0.864 -15.700 44.617 1.00 20.33 253 GLU B N 1
ATOM 5186 C CA . GLU B 1 224 ? 0.710 -14.484 45.397 1.00 22.91 253 GLU B CA 1
ATOM 5187 C C . GLU B 1 224 ? 1.788 -13.461 45.045 1.00 21.40 253 GLU B C 1
ATOM 5188 O O . GLU B 1 224 ? 1.516 -12.263 45.006 1.00 22.02 253 GLU B O 1
ATOM 5194 N N . LEU B 1 225 ? 3.031 -13.899 44.857 1.00 22.61 254 LEU B N 1
ATOM 5195 C CA . LEU B 1 225 ? 4.079 -12.978 44.451 1.00 23.24 254 LEU B CA 1
ATOM 5196 C C . LEU B 1 225 ? 3.690 -12.360 43.105 1.00 21.71 254 LEU B C 1
ATOM 5197 O O . LEU B 1 225 ? 3.813 -11.151 42.901 1.00 21.31 254 LEU B O 1
ATOM 5202 N N . THR B 1 226 ? 3.219 -13.210 42.203 1.00 20.56 255 THR B N 1
ATOM 5203 C CA . THR B 1 226 ? 2.874 -12.806 40.852 1.00 20.15 255 THR B CA 1
ATOM 5204 C C . THR B 1 226 ? 1.759 -11.757 40.933 1.00 22.59 255 THR B C 1
ATOM 5205 O O . THR B 1 226 ? 1.849 -10.754 40.234 1.00 20.35 255 THR B O 1
ATOM 5209 N N . ARG B 1 227 ? 0.781 -11.950 41.846 1.00 23.42 256 ARG B N 1
ATOM 5210 C CA . ARG B 1 227 ? -0.370 -11.051 41.923 1.00 21.92 256 ARG B CA 1
ATOM 5211 C C . ARG B 1 227 ? 0.138 -9.676 42.343 1.00 24.21 256 ARG B C 1
ATOM 5212 O O . ARG B 1 227 ? -0.161 -8.666 41.705 1.00 24.92 256 ARG B O 1
ATOM 5220 N N . LEU B 1 228 ? 0.956 -9.661 43.407 1.00 23.61 257 LEU B N 1
ATOM 5221 C CA . LEU B 1 228 ? 1.569 -8.435 43.889 1.00 23.69 257 LEU B CA 1
ATOM 5222 C C . LEU B 1 228 ? 2.448 -7.826 42.800 1.00 20.84 257 LEU B C 1
ATOM 5223 O O . LEU B 1 228 ? 2.405 -6.616 42.596 1.00 20.66 257 LEU B O 1
ATOM 5228 N N . TYR B 1 229 ? 3.343 -8.640 42.217 1.00 18.58 258 TYR B N 1
ATOM 5229 C CA . TYR B 1 229 ? 4.267 -8.168 41.181 1.00 19.47 258 TYR B CA 1
ATOM 5230 C C . TYR B 1 229 ? 3.490 -7.419 40.094 1.00 21.41 258 TYR B C 1
ATOM 5231 O O . TYR B 1 229 ? 3.823 -6.273 39.760 1.00 19.94 258 TYR B O 1
ATOM 5240 N N . LEU B 1 230 ? 2.401 -8.021 39.595 1.00 19.42 259 LEU B N 1
ATOM 5241 C CA . LEU B 1 230 ? 1.687 -7.457 38.459 1.00 20.11 259 LEU B CA 1
ATOM 5242 C C . LEU B 1 230 ? 0.911 -6.214 38.901 1.00 20.64 259 LEU B C 1
ATOM 5243 O O . LEU B 1 230 ? 0.662 -5.335 38.084 1.00 21.04 259 LEU B O 1
ATOM 5248 N N . THR B 1 231 ? 0.473 -6.184 40.174 1.00 19.14 260 THR B N 1
ATOM 5249 C CA . THR B 1 231 ? -0.253 -5.045 40.708 1.00 19.79 260 THR B CA 1
ATOM 5250 C C . THR B 1 231 ? 0.693 -3.850 40.797 1.00 20.27 260 THR B C 1
ATOM 5251 O O . THR B 1 231 ? 0.302 -2.754 40.399 1.00 19.31 260 THR B O 1
ATOM 5255 N N . ILE B 1 232 ? 1.893 -4.032 41.390 1.00 18.15 261 ILE B N 1
ATOM 5256 C CA . ILE B 1 232 ? 2.739 -2.881 41.697 1.00 19.37 261 ILE B CA 1
ATOM 5257 C C . ILE B 1 232 ? 3.502 -2.375 40.478 1.00 17.55 261 ILE B C 1
ATOM 5258 O O . ILE B 1 232 ? 3.920 -1.225 40.460 1.00 18.27 261 ILE B O 1
ATOM 5263 N N . HIS B 1 233 ? 3.702 -3.203 39.471 1.00 17.79 262 HIS B N 1
ATOM 5264 C CA . HIS B 1 233 ? 4.421 -2.761 38.283 1.00 20.04 262 HIS B CA 1
ATOM 5265 C C . HIS B 1 233 ? 3.506 -2.044 37.283 1.00 20.22 262 HIS B C 1
ATOM 5266 O O . HIS B 1 233 ? 3.961 -1.666 36.189 1.00 19.69 262 HIS B O 1
ATOM 5273 N N . SER B 1 234 ? 2.216 -1.876 37.642 1.00 21.13 263 SER B N 1
ATOM 5274 C CA . SER B 1 234 ? 1.167 -1.680 36.658 1.00 19.27 263 SER B CA 1
ATOM 5275 C C . SER B 1 234 ? 1.298 -0.335 35.966 1.00 18.64 263 SER B C 1
ATOM 5276 O O . SER B 1 234 ? 1.014 -0.232 34.774 1.00 15.95 263 SER B O 1
ATOM 5279 N N . ASP B 1 235 ? 1.648 0.685 36.758 1.00 18.09 264 ASP B N 1
ATOM 5280 C CA . ASP B 1 235 ? 1.654 2.059 36.290 1.00 19.83 264 ASP B CA 1
ATOM 5281 C C . ASP B 1 235 ? 2.583 2.887 37.173 1.00 19.65 264 ASP B C 1
ATOM 5282 O O . ASP B 1 235 ? 2.715 2.579 38.347 1.00 20.61 264 ASP B O 1
ATOM 5287 N N . HIS B 1 236 ? 3.230 3.895 36.595 1.00 18.81 265 HIS B N 1
ATOM 5288 C CA . HIS B 1 236 ? 4.166 4.770 37.335 1.00 19.88 265 HIS B CA 1
ATOM 5289 C C . HIS B 1 236 ? 4.121 6.131 36.654 1.00 19.41 265 HIS B C 1
ATOM 5290 O O . HIS B 1 236 ? 5.168 6.616 36.202 1.00 18.37 265 HIS B O 1
ATOM 5297 N N . GLU B 1 237 ? 2.912 6.673 36.553 1.00 17.78 266 GLU B N 1
ATOM 5298 C CA . GLU B 1 237 ? 2.700 7.990 35.894 1.00 18.26 266 GLU B CA 1
ATOM 5299 C C . GLU B 1 237 ? 3.041 7.899 34.383 1.00 17.88 266 GLU B C 1
ATOM 5300 O O . GLU B 1 237 ? 3.289 6.797 33.882 1.00 19.59 266 GLU B O 1
ATOM 5306 N N . GLY B 1 238 ? 2.969 9.020 33.677 1.00 18.69 267 GLY B N 1
ATOM 5307 C CA . GLY B 1 238 ? 3.098 8.947 32.206 1.00 19.42 267 GLY B CA 1
ATOM 5308 C C . GLY B 1 238 ? 4.450 9.298 31.661 1.00 16.48 267 GLY B C 1
ATOM 5309 O O . GLY B 1 238 ? 4.642 9.142 30.464 1.00 17.45 267 GLY B O 1
ATOM 5310 N N . GLY B 1 239 ? 5.333 9.758 32.529 1.00 21.00 268 GLY B N 1
ATOM 5311 C CA . GLY B 1 239 ? 6.628 10.233 32.078 1.00 18.03 268 GLY B CA 1
ATOM 5312 C C . GLY B 1 239 ? 7.738 9.182 32.082 1.00 17.48 268 GLY B C 1
ATOM 5313 O O . GLY B 1 239 ? 8.843 9.466 31.670 1.00 16.74 268 GLY B O 1
ATOM 5314 N N . ASN B 1 240 ? 7.452 7.957 32.513 1.00 17.44 269 ASN B N 1
ATOM 5315 C CA . ASN B 1 240 ? 8.420 6.886 32.343 1.00 18.65 269 ASN B CA 1
ATOM 5316 C C . ASN B 1 240 ? 8.454 6.439 30.872 1.00 19.12 269 ASN B C 1
ATOM 5317 O O . ASN B 1 240 ? 7.489 6.637 30.121 1.00 14.83 269 ASN B O 1
ATOM 5322 N N . VAL B 1 241 ? 9.596 5.857 30.459 1.00 17.25 270 VAL B N 1
ATOM 5323 C CA . VAL B 1 241 ? 9.823 5.627 29.042 1.00 16.13 270 VAL B CA 1
ATOM 5324 C C . VAL B 1 241 ? 8.707 4.757 28.458 1.00 16.09 270 VAL B C 1
ATOM 5325 O O . VAL B 1 241 ? 8.225 5.034 27.384 1.00 16.67 270 VAL B O 1
ATOM 5329 N N . SER B 1 242 ? 8.263 3.708 29.147 1.00 16.67 271 SER B N 1
ATOM 5330 C CA . SER B 1 242 ? 7.318 2.797 28.531 1.00 16.33 271 SER B CA 1
ATOM 5331 C C . SER B 1 242 ? 5.941 3.444 28.450 1.00 15.32 271 SER B C 1
ATOM 5332 O O . SER B 1 242 ? 5.283 3.373 27.426 1.00 16.84 271 SER B O 1
ATOM 5335 N N . ALA B 1 243 ? 5.539 4.128 29.512 1.00 15.50 272 ALA B N 1
ATOM 5336 C CA . ALA B 1 243 ? 4.239 4.765 29.528 1.00 16.62 272 ALA B CA 1
ATOM 5337 C C . ALA B 1 243 ? 4.210 5.890 28.479 1.00 17.61 272 ALA B C 1
ATOM 5338 O O . ALA B 1 243 ? 3.234 6.083 27.768 1.00 16.57 272 ALA B O 1
ATOM 5340 N N . HIS B 1 244 ? 5.283 6.676 28.442 1.00 15.83 273 HIS B N 1
ATOM 5341 C CA . HIS B 1 244 ? 5.366 7.792 27.539 1.00 16.03 273 HIS B CA 1
ATOM 5342 C C . HIS B 1 244 ? 5.424 7.311 26.095 1.00 17.61 273 HIS B C 1
ATOM 5343 O O . HIS B 1 244 ? 4.823 7.899 25.224 1.00 17.89 273 HIS B O 1
ATOM 5350 N N . THR B 1 245 ? 6.115 6.200 25.830 1.00 17.07 274 THR B N 1
ATOM 5351 C CA . THR B 1 245 ? 6.181 5.676 24.477 1.00 16.79 274 THR B CA 1
ATOM 5352 C C . THR B 1 245 ? 4.753 5.308 24.041 1.00 17.04 274 THR B C 1
ATOM 5353 O O . THR B 1 245 ? 4.302 5.656 22.939 1.00 13.63 274 THR B O 1
ATOM 5357 N N . SER B 1 246 ? 4.028 4.616 24.935 1.00 16.73 275 SER B N 1
ATOM 5358 C CA . SER B 1 246 ? 2.671 4.180 24.635 1.00 19.09 275 SER B CA 1
ATOM 5359 C C . SER B 1 246 ? 1.806 5.386 24.292 1.00 18.28 275 SER B C 1
ATOM 5360 O O . SER B 1 246 ? 0.998 5.322 23.372 1.00 17.78 275 SER B O 1
ATOM 5363 N N . HIS B 1 247 ? 1.988 6.433 25.109 1.00 18.53 276 HIS B N 1
ATOM 5364 C CA . HIS B 1 247 ? 1.223 7.670 24.999 1.00 17.28 276 HIS B CA 1
ATOM 5365 C C . HIS B 1 247 ? 1.516 8.350 23.657 1.00 18.34 276 HIS B C 1
ATOM 5366 O O . HIS B 1 247 ? 0.630 8.798 22.931 1.00 16.71 276 HIS B O 1
ATOM 5373 N N . LEU B 1 248 ? 2.800 8.412 23.323 1.00 17.32 277 LEU B N 1
ATOM 5374 C CA . LEU B 1 248 ? 3.254 9.089 22.117 1.00 17.62 277 LEU B CA 1
ATOM 5375 C C . LEU B 1 248 ? 2.741 8.379 20.861 1.00 17.36 277 LEU B C 1
ATOM 5376 O O . LEU B 1 248 ? 2.126 8.985 19.990 1.00 20.00 277 LEU B O 1
ATOM 5381 N N . VAL B 1 249 ? 2.968 7.057 20.786 1.00 16.24 278 VAL B N 1
ATOM 5382 C CA . VAL B 1 249 ? 2.569 6.246 19.651 1.00 16.28 278 VAL B CA 1
ATOM 5383 C C . VAL B 1 249 ? 1.037 6.223 19.545 1.00 16.06 278 VAL B C 1
ATOM 5384 O O . VAL B 1 249 ? 0.469 6.288 18.471 1.00 18.48 278 VAL B O 1
ATOM 5388 N N . GLY B 1 250 ? 0.353 6.123 20.678 1.00 16.01 279 GLY B N 1
ATOM 5389 C CA . GLY B 1 250 ? -1.085 6.114 20.614 1.00 15.51 279 GLY B CA 1
ATOM 5390 C C . GLY B 1 250 ? -1.668 7.478 20.251 1.00 15.33 279 GLY B C 1
ATOM 5391 O O . GLY B 1 250 ? -2.786 7.538 19.800 1.00 17.04 279 GLY B O 1
ATOM 5392 N N . SER B 1 251 ? -0.945 8.562 20.499 1.00 17.43 280 SER B N 1
ATOM 5393 C CA . SER B 1 251 ? -1.447 9.876 20.111 1.00 17.66 280 SER B CA 1
ATOM 5394 C C . SER B 1 251 ? -1.515 10.010 18.586 1.00 17.19 280 SER B C 1
ATOM 5395 O O . SER B 1 251 ? -2.202 10.883 18.096 1.00 16.98 280 SER B O 1
ATOM 5398 N N . ALA B 1 252 ? -0.784 9.152 17.858 1.00 17.57 281 ALA B N 1
ATOM 5399 C CA . ALA B 1 252 ? -0.840 9.101 16.402 1.00 18.12 281 ALA B CA 1
ATOM 5400 C C . ALA B 1 252 ? -2.001 8.238 15.894 1.00 17.52 281 ALA B C 1
ATOM 5401 O O . ALA B 1 252 ? -2.155 8.053 14.689 1.00 19.49 281 ALA B O 1
ATOM 5403 N N . LEU B 1 253 ? -2.759 7.681 16.848 1.00 19.18 282 LEU B N 1
ATOM 5404 C CA . LEU B 1 253 ? -3.923 6.837 16.659 1.00 19.42 282 LEU B CA 1
ATOM 5405 C C . LEU B 1 253 ? -3.465 5.460 16.189 1.00 18.90 282 LEU B C 1
ATOM 5406 O O . LEU B 1 253 ? -4.269 4.697 15.714 1.00 19.45 282 LEU B O 1
ATOM 5411 N N . SER B 1 254 ? -2.187 5.111 16.396 1.00 20.23 283 SER B N 1
ATOM 5412 C CA . SER B 1 254 ? -1.840 3.697 16.367 1.00 19.44 283 SER B CA 1
ATOM 5413 C C . SER B 1 254 ? -2.672 2.936 17.403 1.00 20.95 283 SER B C 1
ATOM 5414 O O . SER B 1 254 ? -2.992 3.441 18.465 1.00 21.22 283 SER B O 1
ATOM 5417 N N . ASP B 1 255 ? -3.012 1.688 17.080 1.00 21.21 284 ASP B N 1
ATOM 5418 C CA . ASP B 1 255 ? -3.901 0.896 17.903 1.00 22.17 284 ASP B CA 1
ATOM 5419 C C . ASP B 1 255 ? -3.180 0.428 19.164 1.00 17.18 284 ASP B C 1
ATOM 5420 O O . ASP B 1 255 ? -1.965 0.587 19.303 1.00 18.47 284 ASP B O 1
ATOM 5425 N N . PRO B 1 256 ? -3.890 -0.151 20.149 1.00 16.98 285 PRO B N 1
ATOM 5426 C CA . PRO B 1 256 ? -3.235 -0.537 21.394 1.00 19.01 285 PRO B CA 1
ATOM 5427 C C . PRO B 1 256 ? -2.116 -1.581 21.275 1.00 19.56 285 PRO B C 1
ATOM 5428 O O . PRO B 1 256 ? -1.218 -1.593 22.115 1.00 19.88 285 PRO B O 1
ATOM 5432 N N . TYR B 1 257 ? -2.214 -2.473 20.280 1.00 18.95 286 TYR B N 1
ATOM 5433 C CA . TYR B 1 257 ? -1.156 -3.453 20.079 1.00 20.24 286 TYR B CA 1
ATOM 5434 C C . TYR B 1 257 ? 0.143 -2.739 19.674 1.00 21.62 286 TYR B C 1
ATOM 5435 O O . TYR B 1 257 ? 1.170 -2.897 20.325 1.00 18.14 286 TYR B O 1
ATOM 5444 N N . LEU B 1 258 ? 0.082 -1.849 18.673 1.00 21.14 287 LEU B N 1
ATOM 5445 C CA . LEU B 1 258 ? 1.267 -1.122 18.234 1.00 19.33 287 LEU B CA 1
ATOM 5446 C C . LEU B 1 258 ? 1.852 -0.222 19.334 1.00 21.75 287 LEU B C 1
ATOM 5447 O O . LEU B 1 258 ? 3.077 -0.087 19.470 1.00 18.71 287 LEU B O 1
ATOM 5452 N N . SER B 1 259 ? 0.962 0.417 20.115 1.00 21.70 288 SER B N 1
ATOM 5453 C CA . SER B 1 259 ? 1.355 1.320 21.183 1.00 22.38 288 SER B CA 1
ATOM 5454 C C . SER B 1 259 ? 2.018 0.540 22.313 1.00 19.46 288 SER B C 1
ATOM 5455 O O . SER B 1 259 ? 3.074 0.932 22.797 1.00 20.08 288 SER B O 1
ATOM 5458 N N . PHE B 1 260 ? 1.474 -0.639 22.624 1.00 17.71 289 PHE B N 1
ATOM 5459 C CA . PHE B 1 260 ? 2.040 -1.472 23.675 1.00 19.19 289 PHE B CA 1
ATOM 5460 C C . PHE B 1 260 ? 3.376 -2.065 23.212 1.00 17.47 289 PHE B C 1
ATOM 5461 O O . PHE B 1 260 ? 4.346 -1.979 23.951 1.00 15.98 289 PHE B O 1
ATOM 5469 N N . ALA B 1 261 ? 3.444 -2.575 21.964 1.00 15.78 290 ALA B N 1
ATOM 5470 C CA . ALA B 1 261 ? 4.686 -3.160 21.466 1.00 16.81 290 ALA B CA 1
ATOM 5471 C C . ALA B 1 261 ? 5.821 -2.131 21.463 1.00 16.11 290 ALA B C 1
ATOM 5472 O O . ALA B 1 261 ? 6.945 -2.436 21.802 1.00 16.92 290 ALA B O 1
ATOM 5474 N N . ALA B 1 262 ? 5.539 -0.869 21.085 1.00 13.95 291 ALA B N 1
ATOM 5475 C CA . ALA B 1 262 ? 6.543 0.159 21.188 1.00 17.48 291 ALA B CA 1
ATOM 5476 C C . ALA B 1 262 ? 6.929 0.424 22.644 1.00 15.61 291 ALA B C 1
ATOM 5477 O O . ALA B 1 262 ? 8.097 0.673 22.918 1.00 14.07 291 ALA B O 1
ATOM 5479 N N . ALA B 1 263 ? 5.940 0.411 23.539 1.00 15.88 292 ALA B N 1
ATOM 5480 C CA . ALA B 1 263 ? 6.200 0.568 24.963 1.00 15.59 292 ALA B CA 1
ATOM 5481 C C . ALA B 1 263 ? 7.198 -0.483 25.469 1.00 14.78 292 ALA B C 1
ATOM 5482 O O . ALA B 1 263 ? 8.132 -0.179 26.189 1.00 16.22 292 ALA B O 1
ATOM 5484 N N . MET B 1 264 ? 6.983 -1.727 25.060 1.00 16.82 293 MET B N 1
ATOM 5485 C CA . MET B 1 264 ? 7.863 -2.817 25.415 1.00 17.10 293 MET B CA 1
ATOM 5486 C C . MET B 1 264 ? 9.276 -2.609 24.853 1.00 19.71 293 MET B C 1
ATOM 5487 O O . MET B 1 264 ? 10.252 -2.979 25.518 1.00 18.57 293 MET B O 1
ATOM 5492 N N . ASN B 1 265 ? 9.418 -2.042 23.648 1.00 18.63 294 ASN B N 1
ATOM 5493 C CA . ASN B 1 265 ? 10.749 -1.764 23.143 1.00 20.89 294 ASN B CA 1
ATOM 5494 C C . ASN B 1 265 ? 11.472 -0.785 24.067 1.00 21.93 294 ASN B C 1
ATOM 5495 O O . ASN B 1 265 ? 12.697 -0.871 24.251 1.00 19.81 294 ASN B O 1
ATOM 5500 N N . GLY B 1 266 ? 10.722 0.153 24.658 1.00 21.87 295 GLY B N 1
ATOM 5501 C CA . GLY B 1 266 ? 11.307 1.064 25.615 1.00 21.10 295 GLY B CA 1
ATOM 5502 C C . GLY B 1 266 ? 11.578 0.440 26.985 1.00 19.88 295 GLY B C 1
ATOM 5503 O O . GLY B 1 266 ? 12.571 0.774 27.618 1.00 19.67 295 GLY B O 1
ATOM 5504 N N . LEU B 1 267 ? 10.646 -0.406 27.445 1.00 18.09 296 LEU B N 1
ATOM 5505 C CA . LEU B 1 267 ? 10.774 -1.115 28.696 1.00 17.54 296 LEU B CA 1
ATOM 5506 C C . LEU B 1 267 ? 12.012 -2.015 28.664 1.00 16.54 296 LEU B C 1
ATOM 5507 O O . LEU B 1 267 ? 12.608 -2.196 29.718 1.00 15.88 296 LEU B O 1
ATOM 5512 N N . ALA B 1 268 ? 12.441 -2.437 27.460 1.00 16.75 297 ALA B N 1
ATOM 5513 C CA . ALA B 1 268 ? 13.550 -3.372 27.309 1.00 16.32 297 ALA B CA 1
ATOM 5514 C C . ALA B 1 268 ? 14.894 -2.660 27.406 1.00 17.77 297 ALA B C 1
ATOM 5515 O O . ALA B 1 268 ? 15.952 -3.284 27.359 1.00 21.23 297 ALA B O 1
ATOM 5517 N N . GLY B 1 269 ? 14.882 -1.337 27.565 1.00 16.38 298 GLY B N 1
ATOM 5518 C CA . GLY B 1 269 ? 16.121 -0.600 27.654 1.00 16.49 298 GLY B CA 1
ATOM 5519 C C . GLY B 1 269 ? 16.781 -0.815 29.018 1.00 16.93 298 GLY B C 1
ATOM 5520 O O . GLY B 1 269 ? 16.127 -0.787 30.059 1.00 16.25 298 GLY B O 1
ATOM 5521 N N . PRO B 1 270 ? 18.108 -1.055 29.052 1.00 19.16 299 PRO B N 1
ATOM 5522 C CA . PRO B 1 270 ? 18.837 -1.146 30.317 1.00 21.50 299 PRO B CA 1
ATOM 5523 C C . PRO B 1 270 ? 18.477 -0.102 31.368 1.00 20.62 299 PRO B C 1
ATOM 5524 O O . PRO B 1 270 ? 18.380 -0.419 32.530 1.00 23.28 299 PRO B O 1
ATOM 5528 N N . LEU B 1 271 ? 18.287 1.165 30.986 1.00 21.73 300 LEU B N 1
ATOM 5529 C CA . LEU B 1 271 ? 17.960 2.154 31.998 1.00 20.15 300 LEU B CA 1
ATOM 5530 C C . LEU B 1 271 ? 16.477 2.140 32.367 1.00 21.88 300 LEU B C 1
ATOM 5531 O O . LEU B 1 271 ? 16.002 3.027 33.079 1.00 23.72 300 LEU B O 1
ATOM 5536 N N . HIS B 1 272 ? 15.725 1.175 31.881 1.00 20.94 301 HIS B N 1
ATOM 5537 C CA . HIS B 1 272 ? 14.324 1.112 32.233 1.00 20.92 301 HIS B CA 1
ATOM 5538 C C . HIS B 1 272 ? 14.124 -0.279 32.809 1.00 21.90 301 HIS B C 1
ATOM 5539 O O . HIS B 1 272 ? 14.952 -0.704 33.603 1.00 23.62 301 HIS B O 1
ATOM 5546 N N . GLY B 1 273 ? 13.107 -0.975 32.298 1.00 22.04 302 GLY B N 1
ATOM 5547 C CA . GLY B 1 273 ? 12.652 -2.271 32.771 1.00 20.63 302 GLY B CA 1
ATOM 5548 C C . GLY B 1 273 ? 13.731 -3.348 32.751 1.00 20.44 302 GLY B C 1
ATOM 5549 O O . GLY B 1 273 ? 13.750 -4.190 33.642 1.00 19.32 302 GLY B O 1
ATOM 5550 N N . LEU B 1 274 ? 14.648 -3.299 31.787 1.00 18.60 303 LEU B N 1
ATOM 5551 C CA . LEU B 1 274 ? 15.636 -4.365 31.696 1.00 20.48 303 LEU B CA 1
ATOM 5552 C C . LEU B 1 274 ? 16.555 -4.360 32.925 1.00 22.06 303 LEU B C 1
ATOM 5553 O O . LEU B 1 274 ? 17.230 -5.346 33.208 1.00 22.24 303 LEU B O 1
ATOM 5558 N N . ALA B 1 275 ? 16.581 -3.251 33.672 1.00 21.32 304 ALA B N 1
ATOM 5559 C CA . ALA B 1 275 ? 17.304 -3.191 34.934 1.00 22.46 304 ALA B CA 1
ATOM 5560 C C . ALA B 1 275 ? 16.986 -4.364 35.865 1.00 22.63 304 ALA B C 1
ATOM 5561 O O . ALA B 1 275 ? 17.896 -4.791 36.576 1.00 22.42 304 ALA B O 1
ATOM 5563 N N . ASN B 1 276 ? 15.750 -4.920 35.847 1.00 23.19 305 ASN B N 1
ATOM 5564 C CA . ASN B 1 276 ? 15.405 -6.021 36.744 1.00 21.85 305 ASN B CA 1
ATOM 5565 C C . ASN B 1 276 ? 16.140 -7.298 36.344 1.00 21.53 305 ASN B C 1
ATOM 5566 O O . ASN B 1 276 ? 16.379 -8.130 37.200 1.00 20.48 305 ASN B O 1
ATOM 5571 N N . GLN B 1 277 ? 16.531 -7.430 35.077 1.00 21.62 306 GLN B N 1
ATOM 5572 C CA . GLN B 1 277 ? 17.420 -8.511 34.641 1.00 21.72 306 GLN B CA 1
ATOM 5573 C C . GLN B 1 277 ? 18.878 -8.198 34.996 1.00 23.90 306 GLN B C 1
ATOM 5574 O O . GLN B 1 277 ? 19.637 -9.075 35.403 1.00 23.72 306 GLN B O 1
ATOM 5580 N N . GLU B 1 278 ? 19.286 -6.943 34.778 1.00 23.60 307 GLU B N 1
ATOM 5581 C CA . GLU B 1 278 ? 20.663 -6.537 34.948 1.00 25.79 307 GLU B CA 1
ATOM 5582 C C . GLU B 1 278 ? 21.092 -6.638 36.412 1.00 26.55 307 GLU B C 1
ATOM 5583 O O . GLU B 1 278 ? 22.241 -6.962 36.685 1.00 25.87 307 GLU B O 1
ATOM 5589 N N . VAL B 1 279 ? 20.155 -6.377 37.335 1.00 24.49 308 VAL B N 1
ATOM 5590 C CA . VAL B 1 279 ? 20.397 -6.521 38.757 1.00 22.68 308 VAL B CA 1
ATOM 5591 C C . VAL B 1 279 ? 20.890 -7.937 39.060 1.00 23.64 308 VAL B C 1
ATOM 5592 O O . VAL B 1 279 ? 21.846 -8.122 39.813 1.00 26.29 308 VAL B O 1
ATOM 5596 N N . LEU B 1 280 ? 20.219 -8.945 38.507 1.00 24.99 309 LEU B N 1
ATOM 5597 C CA . LEU B 1 280 ? 20.569 -10.303 38.881 1.00 26.12 309 LEU B CA 1
ATOM 5598 C C . LEU B 1 280 ? 21.814 -10.786 38.152 1.00 27.36 309 LEU B C 1
ATOM 5599 O O . LEU B 1 280 ? 22.493 -11.658 38.685 1.00 25.00 309 LEU B O 1
ATOM 5604 N N . VAL B 1 281 ? 22.111 -10.234 36.972 1.00 25.27 310 VAL B N 1
ATOM 5605 C CA . VAL B 1 281 ? 23.392 -10.489 36.335 1.00 24.83 310 VAL B CA 1
ATOM 5606 C C . VAL B 1 281 ? 24.520 -9.937 37.211 1.00 27.78 310 VAL B C 1
ATOM 5607 O O . VAL B 1 281 ? 25.535 -10.588 37.435 1.00 25.84 310 VAL B O 1
ATOM 5611 N N . TRP B 1 282 ? 24.351 -8.683 37.639 1.00 25.84 311 TRP B N 1
ATOM 5612 C CA . TRP B 1 282 ? 25.307 -7.977 38.468 1.00 26.84 311 TRP B CA 1
ATOM 5613 C C . TRP B 1 282 ? 25.469 -8.664 39.830 1.00 28.37 311 TRP B C 1
ATOM 5614 O O . TRP B 1 282 ? 26.577 -8.698 40.361 1.00 27.49 311 TRP B O 1
ATOM 5625 N N . LEU B 1 283 ? 24.390 -9.250 40.377 1.00 27.31 312 LEU B N 1
ATOM 5626 C CA . LEU B 1 283 ? 24.481 -9.996 41.627 1.00 29.78 312 LEU B CA 1
ATOM 5627 C C . LEU B 1 283 ? 25.254 -11.291 41.440 1.00 30.57 312 LEU B C 1
ATOM 5628 O O . LEU B 1 283 ? 26.026 -11.682 42.317 1.00 28.33 312 LEU B O 1
ATOM 5633 N N . THR B 1 284 ? 24.952 -11.983 40.342 1.00 31.41 313 THR B N 1
ATOM 5634 C CA . THR B 1 284 ? 25.602 -13.239 40.009 1.00 33.58 313 THR B CA 1
ATOM 5635 C C . THR B 1 284 ? 27.103 -12.997 39.872 1.00 38.15 313 THR B C 1
ATOM 5636 O O . THR B 1 284 ? 27.911 -13.754 40.409 1.00 35.35 313 THR B O 1
ATOM 5640 N N . GLN B 1 285 ? 27.453 -11.898 39.200 1.00 39.30 314 GLN B N 1
ATOM 5641 C CA . GLN B 1 285 ? 28.842 -11.538 38.972 1.00 44.28 314 GLN B CA 1
ATOM 5642 C C . GLN B 1 285 ? 29.546 -11.265 40.307 1.00 42.63 314 GLN B C 1
ATOM 5643 O O . GLN B 1 285 ? 30.687 -11.684 40.483 1.00 41.29 314 GLN B O 1
ATOM 5649 N N . LEU B 1 286 ? 28.879 -10.570 41.245 1.00 45.01 315 LEU B N 1
ATOM 5650 C CA . LEU B 1 286 ? 29.542 -10.166 42.481 1.00 43.52 315 LEU B CA 1
ATOM 5651 C C . LEU B 1 286 ? 29.706 -11.385 43.389 1.00 43.68 315 LEU B C 1
ATOM 5652 O O . LEU B 1 286 ? 30.710 -11.496 44.090 1.00 42.34 315 LEU B O 1
ATOM 5657 N N . GLN B 1 287 ? 28.752 -12.321 43.335 1.00 40.46 316 GLN B N 1
ATOM 5658 C CA . GLN B 1 287 ? 28.846 -13.530 44.133 1.00 44.71 316 GLN B CA 1
ATOM 5659 C C . GLN B 1 287 ? 29.993 -14.401 43.629 1.00 4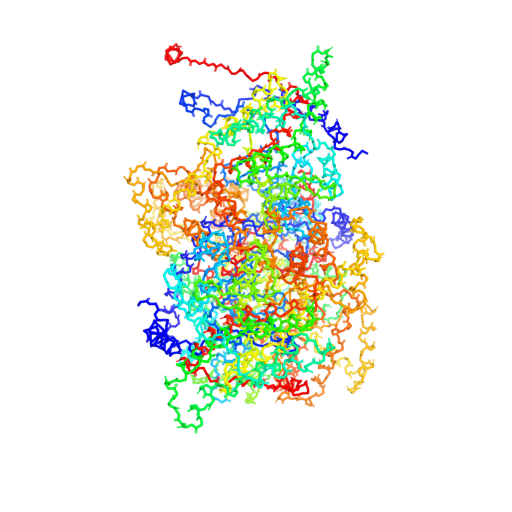9.29 316 GLN B C 1
ATOM 5660 O O . GLN B 1 287 ? 30.703 -14.989 44.443 1.00 51.07 316 GLN B O 1
ATOM 5666 N N . LYS B 1 288 ? 30.189 -14.416 42.313 1.00 50.52 317 LYS B N 1
ATOM 5667 C CA . LYS B 1 288 ? 31.284 -15.229 41.722 1.00 53.63 317 LYS B CA 1
ATOM 5668 C C . LYS B 1 288 ? 32.625 -14.656 42.195 1.00 57.74 317 LYS B C 1
ATOM 5669 O O . LYS B 1 288 ? 33.507 -15.448 42.563 1.00 57.19 317 LYS B O 1
ATOM 5675 N N . GLU B 1 289 ? 32.758 -13.334 42.188 1.00 61.36 318 GLU B N 1
ATOM 5676 C CA . GLU B 1 289 ? 34.011 -12.676 42.629 1.00 68.55 318 GLU B CA 1
ATOM 5677 C C . GLU B 1 289 ? 33.924 -12.296 44.119 1.00 74.66 318 GLU B C 1
ATOM 5678 O O . GLU B 1 289 ? 34.641 -11.365 44.517 1.00 68.91 318 GLU B O 1
ATOM 5684 N N . VAL B 1 290 ? 33.096 -12.975 44.910 1.00 79.55 319 VAL B N 1
ATOM 5685 C CA . VAL B 1 290 ? 33.105 -12.750 46.392 1.00 80.07 319 VAL B CA 1
ATOM 5686 C C . VAL B 1 290 ? 32.725 -14.100 47.009 1.00 81.41 319 VAL B C 1
ATOM 5687 O O . VAL B 1 290 ? 32.810 -15.115 46.298 1.00 84.36 319 VAL B O 1
ATOM 5691 N N . GLY B 1 291 ? 32.388 -14.131 48.296 1.00 79.27 320 GLY B N 1
ATOM 5692 C CA . GLY B 1 291 ? 31.837 -15.379 48.844 1.00 78.72 320 GLY B CA 1
ATOM 5693 C C . GLY B 1 291 ? 30.361 -15.398 48.505 1.00 76.29 320 GLY B C 1
ATOM 5694 O O . GLY B 1 291 ? 30.015 -15.111 47.348 1.00 68.52 320 GLY B O 1
ATOM 5695 N N . LYS B 1 292 ? 29.508 -15.726 49.464 1.00 73.19 321 LYS B N 1
ATOM 5696 C CA . LYS B 1 292 ? 28.057 -15.625 49.226 1.00 66.74 321 LYS B CA 1
ATOM 5697 C C . LYS B 1 292 ? 27.578 -14.551 50.184 1.00 71.28 321 LYS B C 1
ATOM 5698 O O . LYS B 1 292 ? 26.438 -14.076 50.011 1.00 79.70 321 LYS B O 1
ATOM 5704 N N . ASP B 1 293 ? 28.443 -14.195 51.145 1.00 72.97 322 ASP B N 1
ATOM 5705 C CA . ASP B 1 293 ? 28.092 -13.250 52.240 1.00 68.61 322 ASP B CA 1
ATOM 5706 C C . ASP B 1 293 ? 29.331 -12.385 52.499 1.00 67.31 322 ASP B C 1
ATOM 5707 O O . ASP B 1 293 ? 30.079 -12.692 53.446 1.00 66.63 322 ASP B O 1
ATOM 5712 N N . VAL B 1 294 ? 29.530 -11.323 51.715 1.00 61.55 323 VAL B N 1
ATOM 5713 C CA . VAL B 1 294 ? 30.800 -10.544 51.802 1.00 56.57 323 VAL B CA 1
ATOM 5714 C C . VAL B 1 294 ? 30.763 -9.420 52.843 1.00 54.39 323 VAL B C 1
ATOM 5715 O O . VAL B 1 294 ? 29.663 -9.062 53.298 1.00 51.46 323 VAL B O 1
ATOM 5719 N N . SER B 1 295 ? 31.936 -8.895 53.189 1.00 48.47 324 SER B N 1
ATOM 5720 C CA . SER B 1 295 ? 32.038 -7.771 54.144 1.00 47.95 324 SER B CA 1
ATOM 5721 C C . SER B 1 295 ? 31.443 -6.509 53.510 1.00 50.42 324 SER B C 1
ATOM 5722 O O . SER B 1 295 ? 31.232 -6.495 52.280 1.00 55.43 324 SER B O 1
ATOM 5725 N N . ASP B 1 296 ? 31.306 -5.451 54.297 1.00 49.44 325 ASP B N 1
ATOM 5726 C CA . ASP B 1 296 ? 30.696 -4.217 53.755 1.00 45.01 325 ASP B CA 1
ATOM 5727 C C . ASP B 1 296 ? 31.741 -3.494 52.904 1.00 42.69 325 ASP B C 1
ATOM 5728 O O . ASP B 1 296 ? 31.343 -2.887 51.907 1.00 45.79 325 ASP B O 1
ATOM 5733 N N . GLU B 1 297 ? 33.018 -3.626 53.242 1.00 44.86 326 GLU B N 1
ATOM 5734 C CA . GLU B 1 297 ? 34.093 -2.941 52.481 1.00 42.41 326 GLU B CA 1
ATOM 5735 C C . GLU B 1 297 ? 34.299 -3.653 51.131 1.00 43.57 326 GLU B C 1
ATOM 5736 O O . GLU B 1 297 ? 34.639 -2.979 50.151 1.00 38.94 326 GLU B O 1
ATOM 5742 N N . LYS B 1 298 ? 34.038 -4.961 51.080 1.00 41.59 327 LYS B N 1
ATOM 5743 C CA . LYS B 1 298 ? 34.163 -5.708 49.806 1.00 44.77 327 LYS B CA 1
ATOM 5744 C C . LYS B 1 298 ? 32.985 -5.390 48.879 1.00 47.83 327 LYS B C 1
ATOM 5745 O O . LYS B 1 298 ? 33.170 -5.476 47.647 1.00 52.75 327 LYS B O 1
ATOM 5751 N N . LEU B 1 299 ? 31.819 -5.109 49.438 1.00 46.97 328 LEU B N 1
ATOM 5752 C CA . LEU B 1 299 ? 30.674 -4.687 48.594 1.00 44.59 328 LEU B CA 1
ATOM 5753 C C . LEU B 1 299 ? 31.006 -3.307 48.029 1.00 37.61 328 LEU B C 1
ATOM 5754 O O . LEU B 1 299 ? 30.783 -3.092 46.839 1.00 31.08 328 LEU B O 1
ATOM 5759 N N . ARG B 1 300 ? 31.525 -2.433 48.885 1.00 37.70 329 ARG B N 1
ATOM 5760 C CA . ARG B 1 300 ? 31.868 -1.056 48.462 1.00 36.77 329 ARG B CA 1
ATOM 5761 C C . ARG B 1 300 ? 32.880 -1.145 47.321 1.00 34.44 329 ARG B C 1
ATOM 5762 O O . ARG B 1 300 ? 32.819 -0.347 46.398 1.00 32.00 329 ARG B O 1
ATOM 5770 N N . ASP B 1 301 ? 33.758 -2.125 47.403 1.00 35.58 330 ASP B N 1
ATOM 5771 C CA . ASP B 1 301 ? 34.760 -2.309 46.330 1.00 35.92 330 ASP B CA 1
ATOM 5772 C C . ASP B 1 301 ? 34.064 -2.661 45.021 1.00 33.36 330 ASP B C 1
ATOM 5773 O O . ASP B 1 301 ? 34.352 -2.016 44.011 1.00 29.80 330 ASP B O 1
ATOM 5778 N N . TYR B 1 302 ? 33.187 -3.662 45.064 1.00 32.64 331 TYR B N 1
ATOM 5779 C CA . TYR B 1 302 ? 32.543 -4.102 43.842 1.00 32.02 331 TYR B CA 1
ATOM 5780 C C . TYR B 1 302 ? 31.722 -2.958 43.239 1.00 30.10 331 TYR B C 1
ATOM 5781 O O . TYR B 1 302 ? 31.719 -2.760 42.024 1.00 25.63 331 TYR B O 1
ATOM 5790 N N . ILE B 1 303 ? 31.029 -2.195 44.089 1.00 29.57 332 ILE B N 1
ATOM 5791 C CA . ILE B 1 303 ? 30.205 -1.115 43.575 1.00 30.87 332 ILE B CA 1
ATOM 5792 C C . ILE B 1 303 ? 31.120 -0.078 42.930 1.00 29.33 332 ILE B C 1
ATOM 5793 O O . ILE B 1 303 ? 30.791 0.455 41.881 1.00 26.53 332 ILE B O 1
ATOM 5798 N N . TRP B 1 304 ? 32.275 0.178 43.558 1.00 26.83 333 TRP B N 1
ATOM 5799 C CA . TRP B 1 304 ? 33.172 1.216 43.088 1.00 30.62 333 TRP B CA 1
ATOM 5800 C C . TRP B 1 304 ? 33.751 0.820 41.732 1.00 29.31 333 TRP B C 1
ATOM 5801 O O . TRP B 1 304 ? 33.818 1.652 40.826 1.00 30.92 333 TRP B O 1
ATOM 5812 N N . ASN B 1 305 ? 34.038 -0.476 41.549 1.00 30.40 334 ASN B N 1
ATOM 5813 C CA . ASN B 1 305 ? 34.569 -0.955 40.273 1.00 34.64 334 ASN B CA 1
ATOM 5814 C C . ASN B 1 305 ? 33.529 -0.751 39.159 1.00 30.26 334 ASN B C 1
ATOM 5815 O O . ASN B 1 305 ? 33.850 -0.392 38.030 1.00 29.18 334 ASN B O 1
ATOM 5820 N N . THR B 1 306 ? 32.259 -0.949 39.494 1.00 27.69 335 THR B N 1
ATOM 5821 C CA . THR B 1 306 ? 31.174 -0.688 38.559 1.00 26.57 335 THR B CA 1
ATOM 5822 C C . THR B 1 306 ? 31.153 0.783 38.153 1.00 23.02 335 THR B C 1
ATOM 5823 O O . THR B 1 306 ? 31.108 1.092 36.965 1.00 22.84 335 THR B O 1
ATOM 5827 N N . LEU B 1 307 ? 31.160 1.669 39.136 1.00 21.71 336 LEU B N 1
ATOM 5828 C CA . LEU B 1 307 ? 30.979 3.093 38.893 1.00 21.19 336 LEU B CA 1
ATOM 5829 C C . LEU B 1 307 ? 32.203 3.689 38.188 1.00 24.13 336 LEU B C 1
ATOM 5830 O O . LEU B 1 307 ? 32.049 4.557 37.334 1.00 22.90 336 LEU B O 1
ATOM 5835 N N . ASN B 1 308 ? 33.418 3.224 38.514 1.00 24.46 337 ASN B N 1
ATOM 5836 C CA . ASN B 1 308 ? 34.617 3.771 37.874 1.00 27.87 337 ASN B CA 1
ATOM 5837 C C . ASN B 1 308 ? 34.814 3.212 36.457 1.00 26.10 337 ASN B C 1
ATOM 5838 O O . ASN B 1 308 ? 35.659 3.704 35.704 1.00 27.40 337 ASN B O 1
ATOM 5843 N N . SER B 1 309 ? 34.031 2.201 36.071 1.00 25.17 338 SER B N 1
ATOM 5844 C CA . SER B 1 309 ? 34.078 1.656 34.720 1.00 24.82 338 SER B CA 1
ATOM 5845 C C . SER B 1 309 ? 33.100 2.348 33.759 1.00 26.55 338 SER B C 1
ATOM 5846 O O . SER B 1 309 ? 32.966 1.919 32.597 1.00 25.60 338 SER B O 1
ATOM 5849 N N . GLY B 1 310 ? 32.422 3.412 34.231 1.00 21.66 339 GLY B N 1
ATOM 5850 C CA . GLY B 1 310 ? 31.457 4.140 33.411 1.00 23.13 339 GLY B CA 1
ATOM 5851 C C . GLY B 1 310 ? 30.152 3.368 33.226 1.00 23.14 339 GLY B C 1
ATOM 5852 O O . GLY B 1 310 ? 29.499 3.461 32.188 1.00 22.29 339 GLY B O 1
ATOM 5853 N N . ARG B 1 311 ? 29.838 2.538 34.230 1.00 23.63 340 ARG B N 1
ATOM 5854 C CA . ARG B 1 311 ? 28.608 1.771 34.274 1.00 24.66 340 ARG B CA 1
ATOM 5855 C C . ARG B 1 311 ? 27.748 2.286 35.426 1.00 25.55 340 ARG B C 1
ATOM 5856 O O . ARG B 1 311 ? 28.268 2.899 36.352 1.00 21.96 340 ARG B O 1
ATOM 5864 N N . VAL B 1 312 ? 26.433 2.029 35.366 1.00 27.11 341 VAL B N 1
ATOM 5865 C CA . VAL B 1 312 ? 25.537 2.383 36.463 1.00 26.08 341 VAL B CA 1
ATOM 5866 C C . VAL B 1 312 ? 25.371 1.158 37.359 1.00 24.64 341 VAL B C 1
ATOM 5867 O O . VAL B 1 312 ? 25.642 0.029 36.940 1.00 23.25 341 VAL B O 1
ATOM 5871 N N . VAL B 1 313 ? 25.000 1.395 38.631 1.00 25.22 342 VAL B N 1
ATOM 5872 C CA . VAL B 1 313 ? 24.495 0.336 39.506 1.00 25.19 342 VAL B CA 1
ATOM 5873 C C . VAL B 1 313 ? 23.048 0.080 39.091 1.00 25.02 342 VAL B C 1
ATOM 5874 O O . VAL B 1 313 ? 22.245 1.003 39.104 1.00 23.44 342 VAL B O 1
ATOM 5878 N N . PRO B 1 314 ? 22.695 -1.138 38.622 1.00 21.70 343 PRO B N 1
ATOM 5879 C CA . PRO B 1 314 ? 21.318 -1.446 38.227 1.00 22.76 343 PRO B CA 1
ATOM 5880 C C . PRO B 1 314 ? 20.351 -1.383 39.407 1.00 22.95 343 PRO B C 1
ATOM 5881 O O . PRO B 1 314 ? 20.682 -1.822 40.511 1.00 23.87 343 PRO B O 1
ATOM 5885 N N . GLY B 1 315 ? 19.179 -0.799 39.153 1.00 23.37 344 GLY B N 1
ATOM 5886 C CA . GLY B 1 315 ? 18.087 -0.801 40.095 1.00 24.27 344 GLY B CA 1
ATOM 5887 C C . GLY B 1 315 ? 18.163 0.347 41.085 1.00 23.68 344 GLY B C 1
ATOM 5888 O O . GLY B 1 315 ? 17.418 0.356 42.053 1.00 25.72 344 GLY B O 1
ATOM 5889 N N . TYR B 1 316 ? 19.050 1.306 40.837 1.00 22.96 345 TYR B N 1
ATOM 5890 C CA . TYR B 1 316 ? 19.299 2.365 41.798 1.00 23.31 345 TYR B CA 1
ATOM 5891 C C . TYR B 1 316 ? 19.152 3.692 41.062 1.00 24.59 345 TYR B C 1
ATOM 5892 O O . TYR B 1 316 ? 19.487 3.781 39.891 1.00 23.98 345 TYR B O 1
ATOM 5901 N N . GLY B 1 317 ? 18.630 4.714 41.740 1.00 23.52 346 GLY B N 1
ATOM 5902 C CA . GLY B 1 317 ? 18.373 5.986 41.076 1.00 22.93 346 GLY B CA 1
ATOM 5903 C C . GLY B 1 317 ? 16.981 6.040 40.449 1.00 23.68 346 GLY B C 1
ATOM 5904 O O . GLY B 1 317 ? 16.315 5.018 40.257 1.00 23.35 346 GLY B O 1
ATOM 5905 N N . HIS B 1 318 ? 16.527 7.262 40.146 1.00 21.62 347 HIS B N 1
ATOM 5906 C CA . HIS B 1 318 ? 15.238 7.446 39.526 1.00 21.26 347 HIS B CA 1
ATOM 5907 C C . HIS B 1 318 ? 15.186 8.892 39.043 1.00 23.82 347 HIS B C 1
ATOM 5908 O O . HIS B 1 318 ? 15.834 9.734 39.652 1.00 21.20 347 HIS B O 1
ATOM 5915 N N . ALA B 1 319 ? 14.419 9.159 37.970 1.00 24.44 348 ALA B N 1
ATOM 5916 C CA . ALA B 1 319 ? 14.334 10.496 37.396 1.00 26.42 348 ALA B CA 1
ATOM 5917 C C . ALA B 1 319 ? 13.542 11.443 38.291 1.00 26.85 348 ALA B C 1
ATOM 5918 O O . ALA B 1 319 ? 13.729 12.666 38.211 1.00 23.60 348 ALA B O 1
ATOM 5920 N N . VAL B 1 320 ? 12.663 10.897 39.146 1.00 27.85 349 VAL B N 1
ATOM 5921 C CA . VAL B 1 320 ? 11.668 11.705 39.844 1.00 26.62 349 VAL B CA 1
ATOM 5922 C C . VAL B 1 320 ? 11.583 11.374 41.341 1.00 26.69 349 VAL B C 1
ATOM 5923 O O . VAL B 1 320 ? 11.448 12.283 42.155 1.00 26.58 349 VAL B O 1
ATOM 5927 N N . LEU B 1 321 ? 11.565 10.093 41.714 1.00 25.11 350 LEU B N 1
ATOM 5928 C CA . LEU B 1 321 ? 11.616 9.656 43.110 1.00 28.35 350 LEU B CA 1
ATOM 5929 C C . LEU B 1 321 ? 12.851 10.245 43.800 1.00 26.39 350 LEU B C 1
ATOM 5930 O O . LEU B 1 321 ? 13.940 10.191 43.240 1.00 25.56 350 LEU B O 1
ATOM 5935 N N . ARG B 1 322 ? 12.679 10.817 45.003 1.00 27.51 351 ARG B N 1
ATOM 5936 C CA . ARG B 1 322 ? 13.796 11.359 45.768 1.00 33.28 351 ARG B CA 1
ATOM 5937 C C . ARG B 1 322 ? 13.965 10.644 47.117 1.00 34.90 351 ARG B C 1
ATOM 5938 O O . ARG B 1 322 ? 14.716 11.111 47.973 1.00 33.36 351 ARG B O 1
ATOM 5946 N N . LYS B 1 323 ? 13.299 9.492 47.278 1.00 36.58 352 LYS B N 1
ATOM 5947 C CA . LYS B 1 323 ? 13.507 8.588 48.398 1.00 33.79 352 LYS B CA 1
ATOM 5948 C C . LYS B 1 323 ? 13.399 7.170 47.863 1.00 28.11 352 LYS B C 1
ATOM 5949 O O . LYS B 1 323 ? 13.214 6.963 46.669 1.00 26.28 352 LYS B O 1
ATOM 5955 N N . THR B 1 324 ? 13.370 6.217 48.788 1.00 24.42 353 THR B N 1
ATOM 5956 C CA . THR B 1 324 ? 13.193 4.831 48.435 1.00 22.69 353 THR B CA 1
ATOM 5957 C C . THR B 1 324 ? 11.828 4.652 47.772 1.00 23.79 353 THR B C 1
ATOM 5958 O O . THR B 1 324 ? 10.837 5.209 48.234 1.00 22.52 353 THR B O 1
ATOM 5962 N N . ASP B 1 325 ? 11.801 3.842 46.696 1.00 22.50 354 ASP B N 1
ATOM 5963 C CA . ASP B 1 325 ? 10.582 3.508 45.981 1.00 23.90 354 ASP B CA 1
ATOM 5964 C C . ASP B 1 325 ? 9.688 2.681 46.893 1.00 23.20 354 ASP B C 1
ATOM 5965 O O . ASP B 1 325 ? 10.150 1.681 47.423 1.00 22.84 354 ASP B O 1
ATOM 5970 N N . PRO B 1 326 ? 8.395 3.026 47.102 1.00 22.35 355 PRO B N 1
ATOM 5971 C CA . PRO B 1 326 ? 7.513 2.139 47.859 1.00 22.78 355 PRO B CA 1
ATOM 5972 C C . PRO B 1 326 ? 7.366 0.768 47.208 1.00 20.37 355 PRO B C 1
ATOM 5973 O O . PRO B 1 326 ? 7.052 -0.210 47.878 1.00 20.75 355 PRO B O 1
ATOM 5977 N N . ARG B 1 327 ? 7.549 0.674 45.890 1.00 19.81 356 ARG B N 1
ATOM 5978 C CA . ARG B 1 327 ? 7.468 -0.626 45.246 1.00 19.12 356 ARG B CA 1
ATOM 5979 C C . ARG B 1 327 ? 8.658 -1.462 45.707 1.00 20.09 356 ARG B C 1
ATOM 5980 O O . ARG B 1 327 ? 8.570 -2.680 45.749 1.00 21.42 356 ARG B O 1
ATOM 5988 N N . TYR B 1 328 ? 9.768 -0.820 46.056 1.00 20.80 357 TYR B N 1
ATOM 5989 C CA . TYR B 1 328 ? 10.880 -1.546 46.687 1.00 22.41 357 TYR B CA 1
ATOM 5990 C C . TYR B 1 328 ? 10.496 -2.022 48.091 1.00 24.51 357 TYR B C 1
ATOM 5991 O O . TYR B 1 328 ? 10.744 -3.168 48.450 1.00 25.98 357 TYR B O 1
ATOM 6000 N N . THR B 1 329 ? 9.958 -1.118 48.913 1.00 25.47 358 THR B N 1
ATOM 6001 C CA . THR B 1 329 ? 9.632 -1.438 50.295 1.00 28.10 358 THR B CA 1
ATOM 6002 C C . THR B 1 329 ? 8.644 -2.598 50.336 1.00 27.60 358 THR B C 1
ATOM 6003 O O . THR B 1 329 ? 8.821 -3.562 51.074 1.00 29.53 358 THR B O 1
ATOM 6007 N N . CYS B 1 330 ? 7.595 -2.500 49.515 1.00 28.62 359 CYS B N 1
ATOM 6008 C CA . CYS B 1 330 ? 6.547 -3.500 49.466 1.00 28.83 359 CYS B CA 1
ATOM 6009 C C . CYS B 1 330 ? 7.115 -4.866 49.071 1.00 27.63 359 CYS B C 1
ATOM 6010 O O . CYS B 1 330 ? 6.658 -5.891 49.570 1.00 24.86 359 CYS B O 1
ATOM 6013 N N . GLN B 1 331 ? 8.118 -4.897 48.180 1.00 25.78 360 GLN B N 1
ATOM 6014 C CA . GLN B 1 331 ? 8.780 -6.150 47.840 1.00 24.72 360 GLN B CA 1
ATOM 6015 C C . GLN B 1 331 ? 9.663 -6.626 48.987 1.00 25.64 360 GLN B C 1
ATOM 6016 O O . GLN B 1 331 ? 9.784 -7.828 49.218 1.00 26.24 360 GLN B O 1
ATOM 6022 N N . ARG B 1 332 ? 10.308 -5.687 49.686 1.00 30.77 361 ARG B N 1
ATOM 6023 C CA . ARG B 1 332 ? 10.993 -6.040 50.920 1.00 35.28 361 ARG B CA 1
ATOM 6024 C C . ARG B 1 332 ? 10.017 -6.699 51.896 1.00 31.22 361 ARG B C 1
ATOM 6025 O O . ARG B 1 332 ? 10.371 -7.677 52.557 1.00 34.19 361 ARG B O 1
ATOM 6033 N N . GLU B 1 333 ? 8.798 -6.161 51.991 1.00 28.19 362 GLU B N 1
ATOM 6034 C CA . GLU B 1 333 ? 7.801 -6.705 52.911 1.00 30.83 362 GLU B CA 1
ATOM 6035 C C . GLU B 1 333 ? 7.493 -8.161 52.603 1.00 28.04 362 GLU B C 1
ATOM 6036 O O . GLU B 1 333 ? 7.360 -8.994 53.505 1.00 29.04 362 GLU B O 1
ATOM 6042 N N . PHE B 1 334 ? 7.367 -8.449 51.314 1.00 26.81 363 PHE B N 1
ATOM 6043 C CA . PHE B 1 334 ? 7.044 -9.794 50.877 1.00 26.34 363 PHE B CA 1
ATOM 6044 C C . PHE B 1 334 ? 8.196 -10.732 51.241 1.00 25.67 363 PHE B C 1
ATOM 6045 O O . PHE B 1 334 ? 7.961 -11.813 51.782 1.00 30.84 363 PHE B O 1
ATOM 6053 N N . ALA B 1 335 ? 9.430 -10.320 50.939 1.00 25.91 364 ALA B N 1
ATOM 6054 C CA . ALA B 1 335 ? 10.578 -11.194 51.153 1.00 26.68 364 ALA B CA 1
ATOM 6055 C C . ALA B 1 335 ? 10.707 -11.498 52.643 1.00 28.03 364 ALA B C 1
ATOM 6056 O O . ALA B 1 335 ? 10.995 -12.637 53.020 1.00 32.26 364 ALA B O 1
ATOM 6058 N N . LEU B 1 336 ? 10.514 -10.490 53.504 1.00 31.50 365 LEU B N 1
ATOM 6059 C CA . LEU B 1 336 ? 10.746 -10.707 54.932 1.00 37.20 365 LEU B CA 1
ATOM 6060 C C . LEU B 1 336 ? 9.661 -11.617 55.505 1.00 34.20 365 LEU B C 1
ATOM 6061 O O . LEU B 1 336 ? 9.870 -12.234 56.542 1.00 40.96 365 LEU B O 1
ATOM 6066 N N . LYS B 1 337 ? 8.482 -11.668 54.870 1.00 33.84 366 LYS B N 1
ATOM 6067 C CA . LYS B 1 337 ? 7.432 -12.591 55.280 1.00 34.23 366 LYS B CA 1
ATOM 6068 C C . LYS B 1 337 ? 7.776 -13.996 54.799 1.00 34.79 366 LYS B C 1
ATOM 6069 O O . LYS B 1 337 ? 7.648 -14.960 55.551 1.00 35.05 366 LYS B O 1
ATOM 6075 N N . HIS B 1 338 ? 8.217 -14.112 53.539 1.00 30.78 367 HIS B N 1
ATOM 6076 C CA . HIS B 1 338 ? 8.157 -15.392 52.852 1.00 31.33 367 HIS B CA 1
ATOM 6077 C C . HIS B 1 338 ? 9.524 -16.029 52.647 1.00 27.76 367 HIS B C 1
ATOM 6078 O O . HIS B 1 338 ? 9.596 -17.248 52.629 1.00 28.12 367 HIS B O 1
ATOM 6085 N N . LEU B 1 339 ? 10.587 -15.233 52.503 1.00 26.54 368 LEU B N 1
ATOM 6086 C CA . LEU B 1 339 ? 11.914 -15.763 52.204 1.00 30.20 368 LEU B CA 1
ATOM 6087 C C . LEU B 1 339 ? 12.990 -14.915 52.876 1.00 28.27 368 LEU B C 1
ATOM 6088 O O . LEU B 1 339 ? 13.983 -14.552 52.246 1.00 29.54 368 LEU B O 1
ATOM 6093 N N . PRO B 1 340 ? 12.868 -14.633 54.193 1.00 28.24 369 PRO B N 1
ATOM 6094 C CA . PRO B 1 340 ? 13.712 -13.634 54.855 1.00 29.46 369 PRO B CA 1
ATOM 6095 C C . PRO B 1 340 ? 15.198 -13.987 54.870 1.00 31.13 369 PRO B C 1
ATOM 6096 O O . PRO B 1 340 ? 16.037 -13.099 55.007 1.00 32.18 369 PRO B O 1
ATOM 6100 N N . ASN B 1 341 ? 15.510 -15.287 54.737 1.00 32.82 370 ASN B N 1
ATOM 6101 C CA . ASN B 1 341 ? 16.862 -15.773 54.962 1.00 33.83 370 ASN B CA 1
ATOM 6102 C C . ASN B 1 341 ? 17.577 -16.109 53.658 1.00 35.20 370 ASN B C 1
ATOM 6103 O O . ASN B 1 341 ? 18.763 -16.410 53.697 1.00 40.64 370 ASN B O 1
ATOM 6108 N N . ASP B 1 342 ? 16.883 -16.035 52.516 1.00 32.92 371 ASP B N 1
ATOM 6109 C CA . ASP B 1 342 ? 17.469 -16.366 51.227 1.00 31.97 371 ASP B CA 1
ATOM 6110 C C . ASP B 1 342 ? 18.752 -15.566 51.024 1.00 30.62 371 ASP B C 1
ATOM 6111 O O . ASP B 1 342 ? 18.797 -14.369 51.303 1.00 30.32 371 ASP B O 1
ATOM 6116 N N . PRO B 1 343 ? 19.832 -16.195 50.512 1.00 29.46 372 PRO B N 1
ATOM 6117 C CA . PRO B 1 343 ? 21.146 -15.554 50.454 1.00 31.02 372 PRO B CA 1
ATOM 6118 C C . PRO B 1 343 ? 21.225 -14.317 49.562 1.00 30.78 372 PRO B C 1
ATOM 6119 O O . PRO B 1 343 ? 21.921 -13.344 49.903 1.00 29.39 372 PRO B O 1
ATOM 6123 N N . MET B 1 344 ? 20.501 -14.358 48.434 1.00 32.83 373 MET B N 1
ATOM 6124 C CA . MET B 1 344 ? 20.554 -13.260 47.477 1.00 33.21 373 MET B CA 1
ATOM 6125 C C . MET B 1 344 ? 19.753 -12.088 48.046 1.00 29.90 373 MET B C 1
ATOM 6126 O O . MET B 1 344 ? 20.070 -10.926 47.808 1.00 34.25 373 MET B O 1
ATOM 6131 N N . PHE B 1 345 ? 18.722 -12.401 48.827 1.00 27.48 374 PHE B N 1
ATOM 6132 C CA . PHE B 1 345 ? 17.943 -11.375 49.506 1.00 27.83 374 PHE B CA 1
ATOM 6133 C C . PHE B 1 345 ? 18.760 -10.639 50.575 1.00 27.87 374 PHE B C 1
ATOM 6134 O O . PHE B 1 345 ? 18.685 -9.415 50.694 1.00 24.94 374 PHE B O 1
ATOM 6142 N N . LYS B 1 346 ? 19.555 -11.386 51.338 1.00 30.73 375 LYS B N 1
ATOM 6143 C CA . LYS B 1 346 ? 20.470 -10.754 52.321 1.00 31.01 375 LYS B CA 1
ATOM 6144 C C . LYS B 1 346 ? 21.402 -9.809 51.559 1.00 27.59 375 LYS B C 1
ATOM 6145 O O . LYS B 1 346 ? 21.626 -8.699 52.035 1.00 25.29 375 LYS B O 1
ATOM 6151 N N . LEU B 1 347 ? 21.870 -10.237 50.383 1.00 27.73 376 LEU B N 1
ATOM 6152 C CA . LEU B 1 347 ? 22.759 -9.389 49.599 1.00 29.50 376 LEU B CA 1
ATOM 6153 C C . LEU B 1 347 ? 22.015 -8.102 49.209 1.00 28.67 376 LEU B C 1
ATOM 6154 O O . LEU B 1 347 ? 22.509 -6.994 49.466 1.00 27.62 376 LEU B O 1
ATOM 6159 N N . VAL B 1 348 ? 20.802 -8.252 48.633 1.00 27.02 377 VAL B N 1
ATOM 6160 C CA . VAL B 1 348 ? 19.970 -7.123 48.212 1.00 24.88 377 VAL B CA 1
ATOM 6161 C C . VAL B 1 348 ? 19.756 -6.193 49.394 1.00 24.05 377 VAL B C 1
ATOM 6162 O O . VAL B 1 348 ? 19.882 -4.971 49.259 1.00 22.55 377 VAL B O 1
ATOM 6166 N N . ALA B 1 349 ? 19.477 -6.789 50.572 1.00 24.26 378 ALA B N 1
ATOM 6167 C CA . ALA B 1 349 ? 19.274 -5.990 51.764 1.00 23.65 378 ALA B CA 1
ATOM 6168 C C . ALA B 1 349 ? 20.599 -5.325 52.110 1.00 25.42 378 ALA B C 1
ATOM 6169 O O . ALA B 1 349 ? 20.643 -4.174 52.522 1.00 25.52 378 ALA B O 1
ATOM 6171 N N . GLN B 1 350 ? 21.675 -6.106 52.010 1.00 24.91 379 GLN B N 1
ATOM 6172 C CA . GLN B 1 350 ? 23.020 -5.627 52.285 1.00 31.63 379 GLN B CA 1
ATOM 6173 C C . GLN B 1 350 ? 23.341 -4.391 51.448 1.00 27.88 379 GLN B C 1
ATOM 6174 O O . GLN B 1 350 ? 23.885 -3.413 51.947 1.00 26.35 379 GLN B O 1
ATOM 6180 N N . LEU B 1 351 ? 22.982 -4.438 50.167 1.00 27.57 380 LEU B N 1
ATOM 6181 C CA . LEU B 1 351 ? 23.311 -3.351 49.264 1.00 29.47 380 LEU B CA 1
ATOM 6182 C C . LEU B 1 351 ? 22.525 -2.087 49.641 1.00 27.73 380 LEU B C 1
ATOM 6183 O O . LEU B 1 351 ? 23.027 -0.974 49.528 1.00 26.03 380 LEU B O 1
ATOM 6188 N N . TYR B 1 352 ? 21.319 -2.262 50.186 1.00 30.42 381 TYR B N 1
ATOM 6189 C CA . TYR B 1 352 ? 20.511 -1.134 50.639 1.00 28.23 381 TYR B CA 1
ATOM 6190 C C . TYR B 1 352 ? 21.261 -0.299 51.671 1.00 29.07 381 TYR B C 1
ATOM 6191 O O . TYR B 1 352 ? 21.097 0.917 51.739 1.00 26.52 381 TYR B O 1
ATOM 6200 N N . LYS B 1 353 ? 22.088 -0.949 52.486 1.00 30.77 382 LYS B N 1
ATOM 6201 C CA . LYS B 1 353 ? 22.772 -0.223 53.540 1.00 34.21 382 LYS B CA 1
ATOM 6202 C C . LYS B 1 353 ? 24.033 0.459 53.013 1.00 31.03 382 LYS B C 1
ATOM 6203 O O . LYS B 1 353 ? 24.559 1.346 53.680 1.00 33.26 382 LYS B O 1
ATOM 6209 N N . ILE B 1 354 ? 24.512 0.048 51.829 1.00 29.15 383 ILE B N 1
ATOM 6210 C CA . ILE B 1 354 ? 25.814 0.440 51.323 1.00 28.65 383 ILE B CA 1
ATOM 6211 C C . ILE B 1 354 ? 25.736 1.347 50.101 1.00 26.61 383 ILE B C 1
ATOM 6212 O O . ILE B 1 354 ? 26.465 2.347 50.059 1.00 25.00 383 ILE B O 1
ATOM 6217 N N . VAL B 1 355 ? 24.975 0.890 49.111 1.00 24.63 384 VAL B N 1
ATOM 6218 C CA . VAL B 1 355 ? 24.937 1.585 47.793 1.00 24.99 384 VAL B CA 1
ATOM 6219 C C . VAL B 1 355 ? 24.553 3.055 47.978 1.00 22.69 384 VAL B C 1
ATOM 6220 O O . VAL B 1 355 ? 25.234 3.884 47.448 1.00 23.79 384 VAL B O 1
ATOM 6224 N N . PRO B 1 356 ? 23.480 3.416 48.691 1.00 25.74 385 PRO B N 1
ATOM 6225 C CA . PRO B 1 356 ? 23.155 4.827 48.788 1.00 27.76 385 PRO B CA 1
ATOM 6226 C C . PRO B 1 356 ? 24.221 5.789 49.334 1.00 31.09 385 PRO B C 1
ATOM 6227 O O . PRO B 1 356 ? 24.206 6.933 48.877 1.00 42.03 385 PRO B O 1
ATOM 6231 N N . ASN B 1 357 ? 25.106 5.366 50.235 1.00 34.55 386 ASN B N 1
ATOM 6232 C CA . ASN B 1 357 ? 26.196 6.287 50.697 1.00 34.64 386 ASN B CA 1
ATOM 6233 C C . ASN B 1 357 ? 27.240 6.386 49.589 1.00 31.62 386 ASN B C 1
ATOM 6234 O O . ASN B 1 357 ? 27.878 7.446 49.425 1.00 28.53 386 ASN B O 1
ATOM 6239 N N . VAL B 1 358 ? 27.439 5.286 48.874 1.00 33.56 387 VAL B N 1
ATOM 6240 C CA . VAL B 1 358 ? 28.226 5.439 47.627 1.00 35.27 387 VAL B CA 1
ATOM 6241 C C . VAL B 1 358 ? 27.167 6.068 46.712 1.00 35.83 387 VAL B C 1
ATOM 6242 O O . VAL B 1 358 ? 26.082 6.286 47.184 1.00 44.14 387 VAL B O 1
ATOM 6246 N N . LEU B 1 359 ? 27.455 6.414 45.482 1.00 40.83 388 LEU B N 1
ATOM 6247 C CA . LEU B 1 359 ? 26.424 7.138 44.688 1.00 35.45 388 LEU B CA 1
ATOM 6248 C C . LEU B 1 359 ? 26.344 8.578 45.242 1.00 32.87 388 LEU B C 1
ATOM 6249 O O . LEU B 1 359 ? 26.643 9.498 44.475 1.00 34.62 388 LEU B O 1
ATOM 6254 N N . LEU B 1 360 ? 25.989 8.773 46.512 1.00 32.06 389 LEU B N 1
ATOM 6255 C CA . LEU B 1 360 ? 25.973 10.164 47.020 1.00 35.46 389 LEU B CA 1
ATOM 6256 C C . LEU B 1 360 ? 27.378 10.750 46.872 1.00 39.58 389 LEU B C 1
ATOM 6257 O O . LEU B 1 360 ? 27.524 11.833 46.298 1.00 40.73 389 LEU B O 1
ATOM 6262 N N . GLU B 1 361 ? 28.370 9.997 47.326 1.00 41.10 390 GLU B N 1
ATOM 6263 C CA . GLU B 1 361 ? 29.763 10.472 47.265 1.00 42.50 390 GLU B CA 1
ATOM 6264 C C . GLU B 1 361 ? 30.295 10.426 45.831 1.00 37.76 390 GLU B C 1
ATOM 6265 O O . GLU B 1 361 ? 31.209 11.200 45.525 1.00 38.12 390 GLU B O 1
ATOM 6271 N N . GLN B 1 362 ? 29.759 9.555 44.989 1.00 36.60 391 GLN B N 1
ATOM 6272 C CA . GLN B 1 362 ? 30.162 9.578 43.557 1.00 41.23 391 GLN B CA 1
ATOM 6273 C C . GLN B 1 362 ? 29.623 10.874 42.926 1.00 43.07 391 GLN B C 1
ATOM 6274 O O . GLN B 1 362 ? 30.308 11.421 42.050 1.00 41.89 391 GLN B O 1
ATOM 6280 N N . GLY B 1 363 ? 28.434 11.327 43.336 1.00 42.19 392 GLY B N 1
ATOM 6281 C CA . GLY B 1 363 ? 27.912 12.633 42.878 1.00 43.59 392 GLY B CA 1
ATOM 6282 C C . GLY B 1 363 ? 26.989 12.573 41.682 1.00 44.76 392 GLY B C 1
ATOM 6283 O O . GLY B 1 363 ? 26.160 13.482 41.539 1.00 56.40 392 GLY B O 1
ATOM 6284 N N . LYS B 1 364 ? 27.079 11.540 40.863 1.00 46.26 393 LYS B N 1
ATOM 6285 C CA . LYS B 1 364 ? 26.299 11.524 39.606 1.00 51.94 393 LYS B CA 1
ATOM 6286 C C . LYS B 1 364 ? 24.918 10.897 39.849 1.00 54.85 393 LYS B C 1
ATOM 6287 O O . LYS B 1 364 ? 24.424 10.166 38.974 1.00 55.00 393 LYS B O 1
ATOM 6293 N N . ALA B 1 365 ? 24.321 11.193 40.994 1.00 56.55 394 ALA B N 1
ATOM 6294 C CA . ALA B 1 365 ? 22.985 10.640 41.277 1.00 58.93 394 ALA B CA 1
ATOM 6295 C C . ALA B 1 365 ? 22.208 11.621 42.126 1.00 59.48 394 ALA B C 1
ATOM 6296 O O . ALA B 1 365 ? 22.606 11.852 43.277 1.00 68.29 394 ALA B O 1
ATOM 6298 N N . LYS B 1 366 ? 21.131 12.150 41.557 1.00 57.60 395 LYS B N 1
ATOM 6299 C CA . LYS B 1 366 ? 20.259 13.062 42.321 1.00 51.11 395 LYS B CA 1
ATOM 6300 C C . LYS B 1 366 ? 19.555 12.204 43.376 1.00 43.17 395 LYS B C 1
ATOM 6301 O O . LYS B 1 366 ? 19.303 12.683 44.483 1.00 38.88 395 LYS B O 1
ATOM 6307 N N . ASN B 1 367 ? 19.274 10.964 43.009 1.00 40.79 396 ASN B N 1
ATOM 6308 C CA . ASN B 1 367 ? 18.594 10.048 43.913 1.00 36.88 396 ASN B CA 1
ATOM 6309 C C . ASN B 1 367 ? 19.438 8.790 44.107 1.00 34.18 396 ASN B C 1
ATOM 6310 O O . ASN B 1 367 ? 19.605 8.031 43.153 1.00 32.80 396 ASN B O 1
ATOM 6315 N N . PRO B 1 368 ? 19.971 8.522 45.327 1.00 28.83 397 PRO B N 1
ATOM 6316 C CA . PRO B 1 368 ? 20.785 7.327 45.587 1.00 27.55 397 PRO B CA 1
ATOM 6317 C C . PRO B 1 368 ? 20.009 6.082 46.001 1.00 28.34 397 PRO B C 1
ATOM 6318 O O . PRO B 1 368 ? 20.607 5.066 46.335 1.00 28.88 397 PRO B O 1
ATOM 6322 N N . TRP B 1 369 ? 18.678 6.182 45.990 1.00 27.51 398 TRP B N 1
ATOM 6323 C CA . TRP B 1 369 ? 17.837 5.167 46.581 1.00 25.70 398 TRP B CA 1
ATOM 6324 C C . TRP B 1 369 ? 17.436 4.160 45.514 1.00 24.14 398 TRP B C 1
ATOM 6325 O O . TRP B 1 369 ? 17.486 4.438 44.311 1.00 26.87 398 TRP B O 1
ATOM 6336 N N . PRO B 1 370 ? 17.077 2.927 45.913 1.00 23.30 399 PRO B N 1
ATOM 6337 C CA . PRO B 1 370 ? 16.690 1.917 44.944 1.00 25.18 399 PRO B CA 1
ATOM 6338 C C . PRO B 1 370 ? 15.277 2.130 44.386 1.00 25.12 399 PRO B C 1
ATOM 6339 O O . PRO B 1 370 ? 14.429 2.823 44.979 1.00 26.30 399 PRO B O 1
ATOM 6343 N N . ASN B 1 371 ? 15.077 1.547 43.202 1.00 23.71 400 ASN B N 1
ATOM 6344 C CA . ASN B 1 371 ? 13.794 1.510 42.534 1.00 23.70 400 ASN B CA 1
ATOM 6345 C C . ASN B 1 371 ? 13.302 0.069 42.609 1.00 24.07 400 ASN B C 1
ATOM 6346 O O . ASN B 1 371 ? 13.974 -0.821 43.143 1.00 21.64 400 ASN B O 1
ATOM 6351 N N . VAL B 1 372 ? 12.127 -0.156 42.029 1.00 22.82 401 VAL B N 1
ATOM 6352 C CA . VAL B 1 372 ? 11.494 -1.458 42.075 1.00 23.30 401 VAL B CA 1
ATOM 6353 C C . VAL B 1 372 ? 12.390 -2.535 41.460 1.00 24.25 401 VAL B C 1
ATOM 6354 O O . VAL B 1 372 ? 12.221 -3.710 41.775 1.00 21.80 401 VAL B O 1
ATOM 6358 N N . ASP B 1 373 ? 13.291 -2.173 40.529 1.00 23.65 402 ASP B N 1
ATOM 6359 C CA . ASP B 1 373 ? 14.026 -3.200 39.796 1.00 27.49 402 ASP B CA 1
ATOM 6360 C C . ASP B 1 373 ? 15.139 -3.791 40.672 1.00 26.95 402 ASP B C 1
ATOM 6361 O O . ASP B 1 373 ? 15.635 -4.894 40.407 1.00 24.64 402 ASP B O 1
ATOM 6366 N N . ALA B 1 374 ? 15.509 -3.088 41.748 1.00 26.21 403 ALA B N 1
ATOM 6367 C CA . ALA B 1 374 ? 16.537 -3.594 42.638 1.00 24.56 403 ALA B CA 1
ATOM 6368 C C . ALA B 1 374 ? 16.051 -4.855 43.354 1.00 25.20 403 ALA B C 1
ATOM 6369 O O . ALA B 1 374 ? 16.859 -5.620 43.873 1.00 22.51 403 ALA B O 1
ATOM 6371 N N . HIS B 1 375 ? 14.738 -5.125 43.365 1.00 24.34 404 HIS B N 1
ATOM 6372 C CA . HIS B 1 375 ? 14.266 -6.104 44.327 1.00 25.06 404 HIS B CA 1
ATOM 6373 C C . HIS B 1 375 ? 13.442 -7.211 43.687 1.00 28.00 404 HIS B C 1
ATOM 6374 O O . HIS B 1 375 ? 13.298 -8.273 44.287 1.00 26.81 404 HIS B O 1
ATOM 6381 N N . SER B 1 376 ? 12.886 -6.960 42.498 1.00 27.49 405 SER B N 1
ATOM 6382 C CA . SER B 1 376 ? 11.971 -7.903 41.876 1.00 24.31 405 SER B CA 1
ATOM 6383 C C . SER B 1 376 ? 12.656 -9.245 41.653 1.00 25.02 405 SER B C 1
ATOM 6384 O O . SER B 1 376 ? 12.083 -10.278 41.987 1.00 24.46 405 SER B O 1
ATOM 6387 N N . GLY B 1 377 ? 13.890 -9.192 41.130 1.00 26.72 406 GLY B N 1
ATOM 6388 C CA . GLY B 1 377 ? 14.574 -10.367 40.611 1.00 26.28 406 GLY B CA 1
ATOM 6389 C C . GLY B 1 377 ? 14.827 -11.418 41.694 1.00 23.91 406 GLY B C 1
ATOM 6390 O O . GLY B 1 377 ? 14.696 -12.606 41.412 1.00 26.21 406 GLY B O 1
ATOM 6391 N N . VAL B 1 378 ? 15.148 -10.981 42.924 1.00 24.67 407 VAL B N 1
ATOM 6392 C CA . VAL B 1 378 ? 15.516 -11.912 43.988 1.00 27.27 407 VAL B CA 1
ATOM 6393 C C . VAL B 1 378 ? 14.300 -12.705 44.438 1.00 28.27 407 VAL B C 1
ATOM 6394 O O . VAL B 1 378 ? 14.457 -13.827 44.915 1.00 26.11 407 VAL B O 1
ATOM 6398 N N . LEU B 1 379 ? 13.106 -12.109 44.343 1.00 26.58 408 LEU B N 1
ATOM 6399 C CA . LEU B 1 379 ? 11.903 -12.811 44.758 1.00 24.52 408 LEU B CA 1
ATOM 6400 C C . LEU B 1 379 ? 11.626 -13.930 43.762 1.00 24.16 408 LEU B C 1
ATOM 6401 O O . LEU B 1 379 ? 11.264 -15.037 44.142 1.00 28.93 408 LEU B O 1
ATOM 6406 N N . LEU B 1 380 ? 11.746 -13.608 42.472 1.00 26.73 409 LEU B N 1
ATOM 6407 C CA . LEU B 1 380 ? 11.534 -14.558 41.398 1.00 25.58 409 LEU B CA 1
ATOM 6408 C C . LEU B 1 380 ? 12.527 -15.714 41.534 1.00 21.53 409 LEU B C 1
ATOM 6409 O O . LEU B 1 380 ? 12.113 -16.861 41.585 1.00 22.80 409 LEU B O 1
ATOM 6414 N N . GLN B 1 381 ? 13.830 -15.400 41.564 1.00 25.30 410 GLN B N 1
ATOM 6415 C CA . GLN B 1 381 ? 14.903 -16.383 41.758 1.00 26.09 410 GLN B CA 1
ATOM 6416 C C . GLN B 1 381 ? 14.572 -17.396 42.868 1.00 25.21 410 GLN B C 1
ATOM 6417 O O . GLN B 1 381 ? 14.747 -18.611 42.696 1.00 26.63 410 GLN B O 1
ATOM 6423 N N . TYR B 1 382 ? 14.073 -16.910 44.001 1.00 22.94 411 TYR B N 1
ATOM 6424 C CA . TYR B 1 382 ? 13.717 -17.746 45.141 1.00 24.78 411 TYR B CA 1
ATOM 6425 C C . TYR B 1 382 ? 12.762 -18.867 44.754 1.00 26.76 411 TYR B C 1
ATOM 6426 O O . TYR B 1 382 ? 12.984 -20.022 45.110 1.00 29.61 411 TYR B O 1
ATOM 6435 N N . TYR B 1 383 ? 11.718 -18.546 43.982 1.00 27.74 412 TYR B N 1
ATOM 6436 C CA . TYR B 1 383 ? 10.711 -19.543 43.649 1.00 27.06 412 TYR B CA 1
ATOM 6437 C C . TYR B 1 383 ? 11.143 -20.459 42.504 1.00 25.53 412 TYR B C 1
ATOM 6438 O O . TYR B 1 383 ? 10.369 -21.289 42.047 1.00 28.19 412 TYR B O 1
ATOM 6447 N N . GLY B 1 384 ? 12.384 -20.346 42.040 1.00 25.53 413 GLY B N 1
ATOM 6448 C CA . GLY B 1 384 ? 12.847 -21.203 40.961 1.00 25.11 413 GLY B CA 1
ATOM 6449 C C . GLY B 1 384 ? 12.810 -20.519 39.598 1.00 23.87 413 GLY B C 1
ATOM 6450 O O . GLY B 1 384 ? 13.251 -21.081 38.595 1.00 23.09 413 GLY B O 1
ATOM 6451 N N . MET B 1 385 ? 12.317 -19.278 39.524 1.00 22.38 414 MET B N 1
ATOM 6452 C CA . MET B 1 385 ? 12.367 -18.615 38.222 1.00 23.18 414 MET B CA 1
ATOM 6453 C C . MET B 1 385 ? 13.698 -17.886 38.093 1.00 24.57 414 MET B C 1
ATOM 6454 O O . MET B 1 385 ? 13.803 -16.693 38.392 1.00 24.36 414 MET B O 1
ATOM 6459 N N . THR B 1 386 ? 14.693 -18.659 37.642 1.00 23.57 415 THR B N 1
ATOM 6460 C CA . THR B 1 386 ? 16.102 -18.305 37.616 1.00 26.91 415 THR B CA 1
ATOM 6461 C C . THR B 1 386 ? 16.498 -17.641 36.295 1.00 22.37 415 THR B C 1
ATOM 6462 O O . THR B 1 386 ? 17.641 -17.219 36.148 1.00 21.88 415 THR B O 1
ATOM 6466 N N . GLU B 1 387 ? 15.554 -17.598 35.343 1.00 24.21 416 GLU B N 1
ATOM 6467 C CA . GLU B 1 387 ? 15.826 -17.148 33.985 1.00 23.86 416 GLU B CA 1
ATOM 6468 C C . GLU B 1 387 ? 15.749 -15.625 33.946 1.00 23.44 416 GLU B C 1
ATOM 6469 O O . GLU B 1 387 ? 14.697 -15.085 33.602 1.00 24.95 416 GLU B O 1
ATOM 6475 N N . MET B 1 388 ? 16.877 -14.974 34.237 1.00 22.82 417 MET B N 1
ATOM 6476 C CA . MET B 1 388 ? 16.945 -13.532 34.473 1.00 26.77 417 MET B CA 1
ATOM 6477 C C . MET B 1 388 ? 16.581 -12.770 33.201 1.00 23.99 417 MET B C 1
ATOM 6478 O O . MET B 1 388 ? 16.060 -11.652 33.246 1.00 25.41 417 MET B O 1
ATOM 6483 N N . ASN B 1 389 ? 16.832 -13.388 32.057 1.00 25.15 418 ASN B N 1
ATOM 6484 C CA . ASN B 1 389 ? 16.552 -12.747 30.784 1.00 25.24 418 ASN B CA 1
ATOM 6485 C C . ASN B 1 389 ? 15.051 -12.710 30.512 1.00 24.10 418 ASN B C 1
ATOM 6486 O O . ASN B 1 389 ? 14.665 -12.160 29.488 1.00 25.00 418 ASN B O 1
ATOM 6491 N N . TYR B 1 390 ? 14.226 -13.283 31.410 1.00 20.99 419 TYR B N 1
ATOM 6492 C CA . TYR B 1 390 ? 12.789 -13.345 31.206 1.00 20.72 419 TYR B CA 1
ATOM 6493 C C . TYR B 1 390 ? 12.062 -12.293 32.030 1.00 23.75 419 TYR B C 1
ATOM 6494 O O . TYR B 1 390 ? 10.853 -12.047 31.826 1.00 24.93 419 TYR B O 1
ATOM 6503 N N . TYR B 1 391 ? 12.814 -11.677 32.951 1.00 24.07 420 TYR B N 1
ATOM 6504 C CA . TYR B 1 391 ? 12.224 -10.947 34.053 1.00 22.70 420 TYR B CA 1
ATOM 6505 C C . TYR B 1 391 ? 11.483 -9.723 33.534 1.00 21.42 420 TYR B C 1
ATOM 6506 O O . TYR B 1 391 ? 10.463 -9.350 34.102 1.00 20.36 420 TYR B O 1
ATOM 6515 N N . THR B 1 392 ? 11.989 -9.105 32.463 1.00 21.58 421 THR B N 1
ATOM 6516 C CA . THR B 1 392 ? 11.338 -7.882 32.027 1.00 20.67 421 THR B CA 1
ATOM 6517 C C . THR B 1 392 ? 9.998 -8.216 31.368 1.00 21.21 421 THR B C 1
ATOM 6518 O O . THR B 1 392 ? 9.109 -7.372 31.345 1.00 24.27 421 THR B O 1
ATOM 6522 N N . VAL B 1 393 ? 9.836 -9.435 30.835 1.00 18.92 422 VAL B N 1
ATOM 6523 C CA . VAL B 1 393 ? 8.542 -9.850 30.302 1.00 19.24 422 VAL B CA 1
ATOM 6524 C C . VAL B 1 393 ? 7.450 -9.747 31.366 1.00 19.10 422 VAL B C 1
ATOM 6525 O O . VAL B 1 393 ? 6.351 -9.261 31.049 1.00 20.39 422 VAL B O 1
ATOM 6529 N N . LEU B 1 394 ? 7.713 -10.178 32.611 1.00 18.24 423 LEU B N 1
ATOM 6530 C CA . LEU B 1 394 ? 6.711 -10.052 33.662 1.00 18.95 423 LEU B CA 1
ATOM 6531 C C . LEU B 1 394 ? 6.385 -8.573 33.888 1.00 18.04 423 LEU B C 1
ATOM 6532 O O . LEU B 1 394 ? 5.234 -8.217 34.033 1.00 20.73 423 LEU B O 1
ATOM 6537 N N . PHE B 1 395 ? 7.411 -7.730 33.927 1.00 21.01 424 PHE B N 1
ATOM 6538 C CA . PHE B 1 395 ? 7.215 -6.299 34.076 1.00 18.41 424 PHE B CA 1
ATOM 6539 C C . PHE B 1 395 ? 6.296 -5.829 32.949 1.00 19.03 424 PHE B C 1
ATOM 6540 O O . PHE B 1 395 ? 5.344 -5.091 33.208 1.00 18.53 424 PHE B O 1
ATOM 6548 N N . GLY B 1 396 ? 6.584 -6.252 31.707 1.00 18.51 425 GLY B N 1
ATOM 6549 C CA . GLY B 1 396 ? 5.817 -5.820 30.549 1.00 20.12 425 GLY B CA 1
ATOM 6550 C C . GLY B 1 396 ? 4.357 -6.204 30.700 1.00 17.35 425 GLY B C 1
ATOM 6551 O O . GLY B 1 396 ? 3.456 -5.422 30.445 1.00 18.22 425 GLY B O 1
ATOM 6552 N N . VAL B 1 397 ? 4.109 -7.445 31.114 1.00 16.73 426 VAL B N 1
ATOM 6553 C CA . VAL B 1 397 ? 2.745 -7.891 31.288 1.00 18.91 426 VAL B CA 1
ATOM 6554 C C . VAL B 1 397 ? 1.987 -7.020 32.284 1.00 18.70 426 VAL B C 1
ATOM 6555 O O . VAL B 1 397 ? 0.805 -6.749 32.059 1.00 17.63 426 VAL B O 1
ATOM 6559 N N . SER B 1 398 ? 2.645 -6.617 33.376 1.00 18.42 427 SER B N 1
ATOM 6560 C CA . SER B 1 398 ? 2.043 -5.771 34.388 1.00 19.96 427 SER B CA 1
ATOM 6561 C C . SER B 1 398 ? 1.788 -4.369 33.835 1.00 18.97 427 SER B C 1
ATOM 6562 O O . SER B 1 398 ? 0.708 -3.801 34.056 1.00 17.94 427 SER B O 1
ATOM 6565 N N . ARG B 1 399 ? 2.776 -3.835 33.121 1.00 19.98 428 ARG B N 1
ATOM 6566 C CA . ARG B 1 399 ? 2.729 -2.429 32.696 1.00 21.09 428 ARG B CA 1
ATOM 6567 C C . ARG B 1 399 ? 1.668 -2.186 31.600 1.00 19.37 428 ARG B C 1
ATOM 6568 O O . ARG B 1 399 ? 1.211 -1.066 31.411 1.00 16.70 428 ARG B O 1
ATOM 6576 N N . ALA B 1 400 ? 1.194 -3.236 30.950 1.00 16.49 429 ALA B N 1
ATOM 6577 C CA . ALA B 1 400 ? 0.042 -3.201 30.067 1.00 18.00 429 ALA B CA 1
ATOM 6578 C C . ALA B 1 400 ? -1.186 -2.591 30.750 1.00 17.24 429 ALA B C 1
ATOM 6579 O O . ALA B 1 400 ? -1.916 -1.781 30.158 1.00 16.49 429 ALA B O 1
ATOM 6581 N N . LEU B 1 401 ? -1.416 -2.992 32.014 1.00 16.19 430 LEU B N 1
ATOM 6582 C CA . LEU B 1 401 ? -2.562 -2.556 32.774 1.00 16.79 430 LEU B CA 1
ATOM 6583 C C . LEU B 1 401 ? -2.617 -1.032 32.817 1.00 17.70 430 LEU B C 1
ATOM 6584 O O . LEU B 1 401 ? -3.677 -0.474 32.598 1.00 18.13 430 LEU B O 1
ATOM 6589 N N . GLY B 1 402 ? -1.514 -0.393 33.197 1.00 18.04 431 GLY B N 1
ATOM 6590 C CA . GLY B 1 402 ? -1.518 1.048 33.388 1.00 18.47 431 GLY B CA 1
ATOM 6591 C C . GLY B 1 402 ? -1.629 1.802 32.064 1.00 20.34 431 GLY B C 1
ATOM 6592 O O . GLY B 1 402 ? -2.495 2.681 31.901 1.00 16.87 431 GLY B O 1
ATOM 6593 N N . VAL B 1 403 ? -0.783 1.427 31.108 1.00 19.73 432 VAL B N 1
ATOM 6594 C CA . VAL B 1 403 ? -0.667 2.177 29.866 1.00 19.74 432 VAL B CA 1
ATOM 6595 C C . VAL B 1 403 ? -1.960 2.049 29.067 1.00 19.75 432 VAL B C 1
ATOM 6596 O O . VAL B 1 403 ? -2.382 3.010 28.436 1.00 21.94 432 VAL B O 1
ATOM 6600 N N . LEU B 1 404 ? -2.608 0.874 29.095 1.00 18.89 433 LEU B N 1
ATOM 6601 C CA . LEU B 1 404 ? -3.853 0.675 28.390 1.00 18.22 433 LEU B CA 1
ATOM 6602 C C . LEU B 1 404 ? -5.031 1.345 29.108 1.00 17.53 433 LEU B C 1
ATOM 6603 O O . LEU B 1 404 ? -5.941 1.800 28.447 1.00 18.07 433 LEU B O 1
ATOM 6608 N N . ALA B 1 405 ? -5.014 1.396 30.451 1.00 18.49 434 ALA B N 1
ATOM 6609 C CA . ALA B 1 405 ? -6.001 2.154 31.188 1.00 17.27 434 ALA B CA 1
ATOM 6610 C C . ALA B 1 405 ? -5.955 3.602 30.729 1.00 18.32 434 ALA B C 1
ATOM 6611 O O . ALA B 1 405 ? -7.002 4.186 30.435 1.00 17.32 434 ALA B O 1
ATOM 6613 N N . GLN B 1 406 ? -4.749 4.147 30.599 1.00 17.63 435 GLN B N 1
ATOM 6614 C CA . GLN B 1 406 ? -4.653 5.544 30.218 1.00 17.54 435 GLN B CA 1
ATOM 6615 C C . GLN B 1 406 ? -5.058 5.723 28.756 1.00 17.03 435 GLN B C 1
ATOM 6616 O O . GLN B 1 406 ? -5.566 6.767 28.371 1.00 14.50 435 GLN B O 1
ATOM 6622 N N . LEU B 1 407 ? -4.612 4.801 27.897 1.00 16.13 436 LEU B N 1
ATOM 6623 C CA . LEU B 1 407 ? -4.881 4.928 26.473 1.00 16.93 436 LEU B CA 1
ATOM 6624 C C . LEU B 1 407 ? -6.384 5.082 26.235 1.00 18.28 436 LEU B C 1
ATOM 6625 O O . LEU B 1 407 ? -6.814 5.857 25.389 1.00 21.38 436 LEU B O 1
ATOM 6630 N N . ILE B 1 408 ? -7.178 4.350 27.016 1.00 19.66 437 ILE B N 1
ATOM 6631 C CA . ILE B 1 408 ? -8.621 4.403 26.885 1.00 19.68 437 ILE B CA 1
ATOM 6632 C C . ILE B 1 408 ? -9.027 5.846 27.165 1.00 20.14 437 ILE B C 1
ATOM 6633 O O . ILE B 1 408 ? -9.835 6.399 26.413 1.00 21.68 437 ILE B O 1
ATOM 6638 N N . TRP B 1 409 ? -8.445 6.426 28.221 1.00 20.16 438 TRP B N 1
ATOM 6639 C CA . TRP B 1 409 ? -8.789 7.782 28.628 1.00 20.50 438 TRP B CA 1
ATOM 6640 C C . TRP B 1 409 ? -8.248 8.824 27.654 1.00 20.47 438 TRP B C 1
ATOM 6641 O O . TRP B 1 409 ? -8.916 9.818 27.358 1.00 15.98 438 TRP B O 1
ATOM 6652 N N . SER B 1 410 ? -7.009 8.649 27.192 1.00 17.24 439 SER B N 1
ATOM 6653 C CA . SER B 1 410 ? -6.450 9.564 26.197 1.00 18.35 439 SER B CA 1
ATOM 6654 C C . SER B 1 410 ? -7.394 9.730 25.005 1.00 17.64 439 SER B C 1
ATOM 6655 O O . SER B 1 410 ? -7.605 10.837 24.492 1.00 19.02 439 SER B O 1
ATOM 6658 N N . ARG B 1 411 ? -7.954 8.611 24.536 1.00 17.17 440 ARG B N 1
ATOM 6659 C CA . ARG B 1 411 ? -8.812 8.606 23.372 1.00 20.48 440 ARG B CA 1
ATOM 6660 C C . ARG B 1 411 ? -10.177 9.146 23.790 1.00 20.40 440 ARG B C 1
ATOM 6661 O O . ARG B 1 411 ? -10.790 9.875 23.019 1.00 20.52 440 ARG B O 1
ATOM 6669 N N . ALA B 1 412 ? -10.609 8.816 25.018 1.00 18.14 441 ALA B N 1
ATOM 6670 C CA . ALA B 1 412 ? -11.931 9.254 25.474 1.00 18.04 441 ALA B CA 1
ATOM 6671 C C . ALA B 1 412 ? -11.982 10.770 25.568 1.00 18.99 441 ALA B C 1
ATOM 6672 O O . ALA B 1 412 ? -13.048 11.352 25.316 1.00 21.04 441 ALA B O 1
ATOM 6674 N N . LEU B 1 413 ? -10.837 11.373 25.884 1.00 18.06 442 LEU B N 1
ATOM 6675 C CA . LEU B 1 413 ? -10.725 12.805 26.145 1.00 19.45 442 LEU B CA 1
ATOM 6676 C C . LEU B 1 413 ? -10.226 13.558 24.923 1.00 19.63 442 LEU B C 1
ATOM 6677 O O . LEU B 1 413 ? -10.092 14.775 24.965 1.00 21.31 442 LEU B O 1
ATOM 6682 N N . GLY B 1 414 ? -9.991 12.859 23.815 1.00 23.71 443 GLY B N 1
ATOM 6683 C CA . GLY B 1 414 ? -9.580 13.523 22.586 1.00 22.77 443 GLY B CA 1
ATOM 6684 C C . GLY B 1 414 ? -8.201 14.188 22.663 1.00 22.23 443 GLY B C 1
ATOM 6685 O O . GLY B 1 414 ? -7.928 15.120 21.900 1.00 20.06 443 GLY B O 1
ATOM 6686 N N . PHE B 1 415 ? -7.287 13.665 23.506 1.00 19.77 444 PHE B N 1
ATOM 6687 C CA . PHE B 1 415 ? -5.922 14.163 23.543 1.00 18.01 444 PHE B CA 1
ATOM 6688 C C . PHE B 1 415 ? -5.348 14.109 22.128 1.00 17.37 444 PHE B C 1
ATOM 6689 O O . PHE B 1 415 ? -5.406 13.090 21.470 1.00 16.72 444 PHE B O 1
ATOM 6697 N N . PRO B 1 416 ? -4.722 15.185 21.623 1.00 18.70 445 PRO B N 1
ATOM 6698 C CA . PRO B 1 416 ? -4.204 15.185 20.257 1.00 18.40 445 PRO B CA 1
ATOM 6699 C C . PRO B 1 416 ? -2.828 14.536 20.115 1.00 20.40 445 PRO B C 1
ATOM 6700 O O . PRO B 1 416 ? -2.244 14.101 21.100 1.00 17.37 445 PRO B O 1
ATOM 6704 N N . LEU B 1 417 ? -2.347 14.509 18.865 1.00 19.02 446 LEU B N 1
ATOM 6705 C CA . LEU B 1 417 ? -0.981 14.139 18.533 1.00 20.68 446 LEU B CA 1
ATOM 6706 C C . LEU B 1 417 ? -0.005 14.874 19.451 1.00 22.59 446 LEU B C 1
ATOM 6707 O O . LEU B 1 417 ? -0.068 16.108 19.600 1.00 21.79 446 LEU B O 1
ATOM 6712 N N . GLU B 1 418 ? 0.926 14.101 20.045 1.00 20.25 447 GLU B N 1
ATOM 6713 C CA . GLU B 1 418 ? 2.040 14.657 20.791 1.00 20.29 447 GLU B CA 1
ATOM 6714 C C . GLU B 1 418 ? 3.167 15.039 19.829 1.00 18.25 447 GLU B C 1
ATOM 6715 O O . GLU B 1 418 ? 3.761 14.194 19.187 1.00 18.68 447 GLU B O 1
ATOM 6721 N N . ARG B 1 419 ? 3.467 16.336 19.738 1.00 18.32 448 ARG B N 1
ATOM 6722 C CA . ARG B 1 419 ? 4.399 16.869 18.763 1.00 18.79 448 ARG B CA 1
ATOM 6723 C C . ARG B 1 419 ? 5.075 18.094 19.380 1.00 20.31 448 ARG B C 1
ATOM 6724 O O . ARG B 1 419 ? 4.708 19.241 19.101 1.00 22.55 448 ARG B O 1
ATOM 6732 N N . PRO B 1 420 ? 6.101 17.915 20.237 1.00 19.58 449 PRO B N 1
ATOM 6733 C CA . PRO B 1 420 ? 6.907 19.032 20.709 1.00 19.96 449 PRO B CA 1
ATOM 6734 C C . PRO B 1 420 ? 7.834 19.563 19.618 1.00 20.17 449 PRO B C 1
ATOM 6735 O O . PRO B 1 420 ? 7.950 19.020 18.514 1.00 17.36 449 PRO B O 1
ATOM 6739 N N . LYS B 1 421 ? 8.409 20.738 19.912 1.00 18.35 450 LYS B N 1
ATOM 6740 C CA . LYS B 1 421 ? 9.417 21.332 19.082 1.00 20.38 450 LYS B CA 1
ATOM 6741 C C . LYS B 1 421 ? 10.800 20.889 19.533 1.00 19.34 450 LYS B C 1
ATOM 6742 O O . LYS B 1 421 ? 11.062 20.792 20.718 1.00 19.94 450 LYS B O 1
ATOM 6748 N N . SER B 1 422 ? 11.699 20.662 18.579 1.00 20.82 451 SER B N 1
ATOM 6749 C CA . SER B 1 422 ? 13.071 20.372 18.934 1.00 21.57 451 SER B CA 1
ATOM 6750 C C . SER B 1 422 ? 13.959 21.522 18.463 1.00 23.81 451 SER B C 1
ATOM 6751 O O . SER B 1 422 ? 13.583 22.309 17.590 1.00 22.34 451 SER B O 1
ATOM 6754 N N . MET B 1 423 ? 15.161 21.601 19.020 1.00 23.77 452 MET B N 1
ATOM 6755 C CA . MET B 1 423 ? 16.158 22.495 18.470 1.00 24.24 452 MET B CA 1
ATOM 6756 C C . MET B 1 423 ? 17.484 21.767 18.410 1.00 25.54 452 MET B C 1
ATOM 6757 O O . MET B 1 423 ? 17.653 20.757 19.097 1.00 30.91 452 MET B O 1
ATOM 6762 N N . SER B 1 424 ? 18.371 22.263 17.541 1.00 23.90 453 SER B N 1
ATOM 6763 C CA . SER B 1 424 ? 19.773 21.883 17.530 1.00 23.50 453 SER B CA 1
ATOM 6764 C C . SER B 1 424 ? 20.508 22.745 18.546 1.00 25.82 453 SER B C 1
ATOM 6765 O O . SER B 1 424 ? 19.978 23.752 19.006 1.00 26.39 453 SER B O 1
ATOM 6768 N N . THR B 1 425 ? 21.737 22.329 18.847 1.00 26.86 454 THR B N 1
ATOM 6769 C CA . THR B 1 425 ? 22.624 23.076 19.718 1.00 27.68 454 THR B CA 1
ATOM 6770 C C . THR B 1 425 ? 22.907 24.431 19.082 1.00 29.80 454 THR B C 1
ATOM 6771 O O . THR B 1 425 ? 22.827 25.463 19.743 1.00 29.92 454 THR B O 1
ATOM 6775 N N . GLU B 1 426 ? 23.251 24.398 17.794 1.00 32.34 455 GLU B N 1
ATOM 6776 C CA . GLU B 1 426 ? 23.509 25.601 17.027 1.00 36.08 455 GLU B CA 1
ATOM 6777 C C . GLU B 1 426 ? 22.263 26.481 17.091 1.00 34.88 455 GLU B C 1
ATOM 6778 O O . GLU B 1 426 ? 22.356 27.660 17.436 1.00 34.77 455 GLU B O 1
ATOM 6784 N N . GLY B 1 427 ? 21.093 25.878 16.829 1.00 30.51 456 GLY B N 1
ATOM 6785 C CA . GLY B 1 427 ? 19.842 26.612 16.833 1.00 32.00 456 GLY B CA 1
ATOM 6786 C C . GLY B 1 427 ? 19.508 27.172 18.212 1.00 29.99 456 GLY B C 1
ATOM 6787 O O . GLY B 1 427 ? 18.965 28.270 18.326 1.00 29.48 456 GLY B O 1
ATOM 6788 N N . LEU B 1 428 ? 19.830 26.397 19.255 1.00 29.93 457 LEU B N 1
ATOM 6789 C CA . LEU B 1 428 ? 19.598 26.817 20.629 1.00 27.58 457 LEU B CA 1
ATOM 6790 C C . LEU B 1 428 ? 20.561 27.950 20.988 1.00 29.62 457 LEU B C 1
ATOM 6791 O O . LEU B 1 428 ? 20.129 28.974 21.510 1.00 34.31 457 LEU B O 1
ATOM 6796 N N . MET B 1 429 ? 21.841 27.855 20.598 1.00 30.98 458 MET B N 1
ATOM 6797 C CA . MET B 1 429 ? 22.805 28.910 20.899 1.00 36.19 458 MET B CA 1
ATOM 6798 C C . MET B 1 429 ? 22.344 30.258 20.331 1.00 36.47 458 MET B C 1
ATOM 6799 O O . MET B 1 429 ? 22.607 31.309 20.913 1.00 37.03 458 MET B O 1
ATOM 6804 N N . LYS B 1 430 ? 21.637 30.231 19.202 1.00 39.35 459 LYS B N 1
ATOM 6805 C CA . LYS B 1 430 ? 21.186 31.451 18.551 1.00 41.75 459 LYS B CA 1
ATOM 6806 C C . LYS B 1 430 ? 19.878 31.939 19.183 1.00 40.54 459 LYS B C 1
ATOM 6807 O O . LYS B 1 430 ? 19.639 33.143 19.283 1.00 38.71 459 LYS B O 1
ATOM 6813 N N . PHE B 1 431 ? 19.068 31.014 19.698 1.00 40.26 460 PHE B N 1
ATOM 6814 C CA . PHE B 1 431 ? 17.797 31.364 20.317 1.00 42.42 460 PHE B CA 1
ATOM 6815 C C . PHE B 1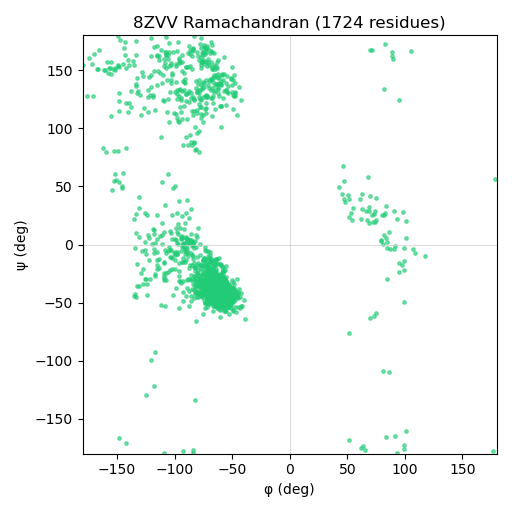 431 ? 18.018 32.064 21.659 1.00 41.76 460 PHE B C 1
ATOM 6816 O O . PHE B 1 431 ? 17.287 32.989 22.000 1.00 38.60 460 PHE B O 1
ATOM 6824 N N . VAL B 1 432 ? 19.056 31.643 22.396 1.00 44.57 461 VAL B N 1
ATOM 6825 C CA . VAL B 1 432 ? 19.421 32.258 23.665 1.00 45.09 461 VAL B CA 1
ATOM 6826 C C . VAL B 1 432 ? 20.116 33.602 23.423 1.00 47.40 461 VAL B C 1
ATOM 6827 O O . VAL B 1 432 ? 20.274 34.393 24.353 1.00 40.06 461 VAL B O 1
ATOM 6831 N N . ASP B 1 433 ? 20.521 33.852 22.167 1.00 51.35 462 ASP B N 1
ATOM 6832 C CA . ASP B 1 433 ? 21.097 35.123 21.756 1.00 57.68 462 ASP B CA 1
ATOM 6833 C C . ASP B 1 433 ? 20.094 35.921 20.922 1.00 56.71 462 ASP B C 1
ATOM 6834 O O . ASP B 1 433 ? 20.379 36.239 19.769 1.00 61.72 462 ASP B O 1
ATOM 6839 N N . SER B 1 434 ? 18.934 36.247 21.511 1.00 58.87 463 SER B N 1
ATOM 6840 C CA . SER B 1 434 ? 17.923 37.073 20.860 1.00 61.17 463 SER B CA 1
ATOM 6841 C C . SER B 1 434 ? 16.596 36.973 21.618 1.00 57.45 463 SER B C 1
ATOM 6842 O O . SER B 1 434 ? 15.595 37.503 21.082 1.00 49.39 463 SER B O 1
ATOM 6845 N N . SER C 1 1 ? -13.065 49.869 41.941 1.00 30.00 30 SER C N 1
ATOM 6846 C CA . SER C 1 1 ? -11.753 50.037 42.641 1.00 30.00 30 SER C CA 1
ATOM 6847 C C . SER C 1 1 ? -10.615 50.101 41.615 1.00 30.00 30 SER C C 1
ATOM 6848 O O . SER C 1 1 ? -10.123 49.033 41.233 1.00 30.00 30 SER C O 1
ATOM 6851 N N . THR C 1 2 ? -10.171 51.304 41.232 1.00 63.24 31 THR C N 1
ATOM 6852 C CA . THR C 1 2 ? -9.174 51.396 40.127 1.00 64.36 31 THR C CA 1
ATOM 6853 C C . THR C 1 2 ? -7.908 52.130 40.529 1.00 55.22 31 THR C C 1
ATOM 6854 O O . THR C 1 2 ? -6.828 51.672 40.145 1.00 64.44 31 THR C O 1
ATOM 6858 N N . ASN C 1 3 ? -8.016 53.246 41.246 1.00 44.23 32 ASN C N 1
ATOM 6859 C CA . ASN C 1 3 ? -6.828 53.974 41.762 1.00 33.04 32 ASN C CA 1
ATOM 6860 C C . ASN C 1 3 ? -5.861 52.997 42.424 1.00 26.21 32 ASN C C 1
ATOM 6861 O O . ASN C 1 3 ? -6.325 52.128 43.159 1.00 22.25 32 ASN C O 1
ATOM 6866 N N . LEU C 1 4 ? -4.557 53.190 42.195 1.00 24.02 33 LEU C N 1
ATOM 6867 C CA . LEU C 1 4 ? -3.544 52.328 42.854 1.00 23.72 33 LEU C CA 1
ATOM 6868 C C . LEU C 1 4 ? -3.732 52.429 44.378 1.00 21.97 33 LEU C C 1
ATOM 6869 O O . LEU C 1 4 ? -3.666 51.410 45.051 1.00 21.97 33 LEU C O 1
ATOM 6874 N N . LYS C 1 5 ? -4.006 53.633 44.868 1.00 22.18 34 LYS C N 1
ATOM 6875 C CA . LYS C 1 5 ? -4.092 53.809 46.309 1.00 23.75 34 LYS C CA 1
ATOM 6876 C C . LYS C 1 5 ? -5.236 52.985 46.920 1.00 24.19 34 LYS C C 1
ATOM 6877 O O . LYS C 1 5 ? -5.096 52.502 48.041 1.00 24.81 34 LYS C O 1
ATOM 6883 N N . ASP C 1 6 ? -6.349 52.792 46.186 1.00 26.09 35 ASP C N 1
ATOM 6884 C CA . ASP C 1 6 ? -7.498 52.043 46.693 1.00 27.18 35 ASP C CA 1
ATOM 6885 C C . ASP C 1 6 ? -7.259 50.543 46.645 1.00 24.09 35 ASP C C 1
ATOM 6886 O O . ASP C 1 6 ? -7.625 49.821 47.559 1.00 25.63 35 ASP C O 1
ATOM 6891 N N . ILE C 1 7 ? -6.614 50.097 45.577 1.00 25.64 36 ILE C N 1
ATOM 6892 C CA . ILE C 1 7 ? -6.185 48.716 45.454 1.00 25.04 36 ILE C CA 1
ATOM 6893 C C . ILE C 1 7 ? -5.252 48.371 46.615 1.00 24.33 36 ILE C C 1
ATOM 6894 O O . ILE C 1 7 ? -5.344 47.322 47.227 1.00 20.56 36 ILE C O 1
ATOM 6899 N N . LEU C 1 8 ? -4.369 49.315 46.940 1.00 24.03 37 LEU C N 1
ATOM 6900 C CA . LEU C 1 8 ? -3.385 49.114 47.976 1.00 26.17 37 LEU C CA 1
ATOM 6901 C C . LEU C 1 8 ? -4.080 49.062 49.342 1.00 23.60 37 LEU C C 1
ATOM 6902 O O . LEU C 1 8 ? -3.809 48.172 50.136 1.00 22.78 37 LEU C O 1
ATOM 6907 N N . ALA C 1 9 ? -5.013 49.996 49.569 1.00 23.60 38 ALA C N 1
ATOM 6908 C CA . ALA C 1 9 ? -5.818 50.032 50.789 1.00 24.63 38 ALA C CA 1
ATOM 6909 C C . ALA C 1 9 ? -6.494 48.682 51.048 1.00 25.05 38 ALA C C 1
ATOM 6910 O O . ALA C 1 9 ? -6.596 48.240 52.195 1.00 25.11 38 ALA C O 1
ATOM 6912 N N . ASP C 1 10 ? -6.954 48.035 49.977 1.00 26.76 39 ASP C N 1
ATOM 6913 C CA . ASP C 1 10 ? -7.674 46.777 50.124 1.00 29.45 39 ASP C CA 1
ATOM 6914 C C . ASP C 1 10 ? -6.742 45.617 50.462 1.00 28.12 39 ASP C C 1
ATOM 6915 O O . ASP C 1 10 ? -7.184 44.650 51.086 1.00 24.70 39 ASP C O 1
ATOM 6920 N N . LEU C 1 11 ? -5.491 45.695 49.993 1.00 24.74 40 LEU C N 1
ATOM 6921 C CA . LEU C 1 11 ? -4.535 44.612 50.167 1.00 24.79 40 LEU C CA 1
ATOM 6922 C C . LEU C 1 11 ? -3.948 44.625 51.577 1.00 25.16 40 LEU C C 1
ATOM 6923 O O . LEU C 1 11 ? -3.562 43.586 52.115 1.00 24.19 40 LEU C O 1
ATOM 6928 N N . ILE C 1 12 ? -3.840 45.820 52.162 1.00 25.46 41 ILE C N 1
ATOM 6929 C CA . ILE C 1 12 ? -3.096 45.992 53.393 1.00 26.30 41 ILE C CA 1
ATOM 6930 C C . ILE C 1 12 ? -3.693 45.176 54.542 1.00 26.76 41 ILE C C 1
ATOM 6931 O O . ILE C 1 12 ? -2.941 44.462 55.198 1.00 28.27 41 ILE C O 1
ATOM 6936 N N . PRO C 1 13 ? -5.022 45.198 54.825 1.00 26.58 42 PRO C N 1
ATOM 6937 C CA . PRO C 1 13 ? -5.582 44.422 55.936 1.00 26.81 42 PRO C CA 1
ATOM 6938 C C . PRO C 1 13 ? -5.353 42.916 55.867 1.00 29.61 42 PRO C C 1
ATOM 6939 O O . PRO C 1 13 ? -5.045 42.308 56.897 1.00 28.02 42 PRO C O 1
ATOM 6943 N N . LYS C 1 14 ? -5.465 42.358 54.653 1.00 32.29 43 LYS C N 1
ATOM 6944 C CA . LYS C 1 14 ? -5.189 40.952 54.373 1.00 33.34 43 LYS C CA 1
ATOM 6945 C C . LYS C 1 14 ? -3.778 40.581 54.826 1.00 29.68 43 LYS C C 1
ATOM 6946 O O . LYS C 1 14 ? -3.521 39.489 55.327 1.00 31.13 43 LYS C O 1
ATOM 6952 N N . GLU C 1 15 ? -2.840 41.492 54.589 1.00 27.16 44 GLU C N 1
ATOM 6953 C CA . GLU C 1 15 ? -1.438 41.201 54.814 1.00 28.12 44 GLU C CA 1
ATOM 6954 C C . GLU C 1 15 ? -1.122 41.360 56.298 1.00 26.93 44 GLU C C 1
ATOM 6955 O O . GLU C 1 15 ? -0.380 40.564 56.856 1.00 29.45 44 GLU C O 1
ATOM 6961 N N . GLN C 1 16 ? -1.677 42.401 56.935 1.00 27.92 45 GLN C N 1
ATOM 6962 C CA . GLN C 1 16 ? -1.588 42.543 58.376 1.00 27.85 45 GLN C CA 1
ATOM 6963 C C . GLN C 1 16 ? -2.101 41.264 59.042 1.00 29.10 45 GLN C C 1
ATOM 6964 O O . GLN C 1 16 ? -1.487 40.754 59.974 1.00 30.01 45 GLN C O 1
ATOM 6970 N N . ALA C 1 17 ? -3.255 40.782 58.580 1.00 32.02 46 ALA C N 1
ATOM 6971 C CA . ALA C 1 17 ? -3.859 39.585 59.131 1.00 33.39 46 ALA C CA 1
ATOM 6972 C C . ALA C 1 17 ? -2.929 38.388 58.937 1.00 34.04 46 ALA C C 1
ATOM 6973 O O . ALA C 1 17 ? -2.697 37.612 59.870 1.00 34.62 46 ALA C O 1
ATOM 6975 N N . ARG C 1 18 ? -2.350 38.269 57.738 1.00 31.94 47 ARG C N 1
ATOM 6976 C CA . ARG C 1 18 ? -1.525 37.123 57.405 1.00 30.94 47 ARG C CA 1
ATOM 6977 C C . ARG C 1 18 ? -0.241 37.125 58.240 1.00 30.69 47 ARG C C 1
ATOM 6978 O O . ARG C 1 18 ? 0.241 36.053 58.579 1.00 30.91 47 ARG C O 1
ATOM 6986 N N . ILE C 1 19 ? 0.292 38.303 58.581 1.00 26.14 48 ILE C N 1
ATOM 6987 C CA . ILE C 1 19 ? 1.530 38.386 59.345 1.00 29.44 48 ILE C CA 1
ATOM 6988 C C . ILE C 1 19 ? 1.228 38.139 60.821 1.00 31.59 48 ILE C C 1
ATOM 6989 O O . ILE C 1 19 ? 2.006 37.474 61.495 1.00 34.03 48 ILE C O 1
ATOM 6994 N N . LYS C 1 20 ? 0.118 38.715 61.314 1.00 31.27 49 LYS C N 1
ATOM 6995 C CA . LYS C 1 20 ? -0.300 38.539 62.700 1.00 34.50 49 LYS C CA 1
ATOM 6996 C C . LYS C 1 20 ? -0.327 37.049 63.042 1.00 37.12 49 LYS C C 1
ATOM 6997 O O . LYS C 1 20 ? 0.220 36.634 64.067 1.00 43.43 49 LYS C O 1
ATOM 7003 N N . THR C 1 21 ? -0.945 36.264 62.153 1.00 37.38 50 THR C N 1
ATOM 7004 C CA . THR C 1 21 ? -1.200 34.850 62.381 1.00 36.24 50 THR C CA 1
ATOM 7005 C C . THR C 1 21 ? 0.119 34.078 62.370 1.00 35.40 50 THR C C 1
ATOM 7006 O O . THR C 1 21 ? 0.362 33.244 63.232 1.00 31.57 50 THR C O 1
ATOM 7010 N N . PHE C 1 22 ? 0.953 34.384 61.369 1.00 31.72 51 PHE C N 1
ATOM 7011 C CA . PHE C 1 22 ? 2.282 33.821 61.221 1.00 29.41 51 PHE C CA 1
ATOM 7012 C C . PHE C 1 22 ? 3.129 34.095 62.471 1.00 31.37 51 PHE C C 1
ATOM 7013 O O . PHE C 1 22 ? 3.776 33.213 63.029 1.00 27.89 51 PHE C O 1
ATOM 7021 N N . ARG C 1 23 ? 3.134 35.346 62.923 1.00 32.39 52 ARG C N 1
ATOM 7022 C CA . ARG C 1 23 ? 3.913 35.711 64.083 1.00 34.68 52 ARG C CA 1
ATOM 7023 C C . ARG C 1 23 ? 3.335 35.011 65.311 1.00 38.73 52 ARG C C 1
ATOM 7024 O O . ARG C 1 23 ? 4.089 34.575 66.174 1.00 37.16 52 ARG C O 1
ATOM 7032 N N . GLN C 1 24 ? 2.006 34.864 65.333 1.00 38.96 53 GLN C N 1
ATOM 7033 C CA . GLN C 1 24 ? 1.324 34.167 66.404 1.00 38.82 53 GLN C CA 1
ATOM 7034 C C . GLN C 1 24 ? 1.773 32.704 66.432 1.00 39.70 53 GLN C C 1
ATOM 7035 O O . GLN C 1 24 ? 1.991 32.149 67.502 1.00 38.46 53 GLN C O 1
ATOM 7041 N N . GLN C 1 25 ? 1.902 32.078 65.257 1.00 39.56 54 GLN C N 1
ATOM 7042 C CA . GLN C 1 25 ? 2.285 30.675 65.174 1.00 43.18 54 GLN C CA 1
ATOM 7043 C C . GLN C 1 25 ? 3.791 30.480 65.339 1.00 42.33 54 GLN C C 1
ATOM 7044 O O . GLN C 1 25 ? 4.207 29.533 66.005 1.00 30.90 54 GLN C O 1
ATOM 7050 N N . HIS C 1 26 ? 4.586 31.358 64.706 1.00 35.68 55 HIS C N 1
ATOM 7051 C CA . HIS C 1 26 ? 5.963 31.043 64.371 1.00 36.28 55 HIS C CA 1
ATOM 7052 C C . HIS C 1 26 ? 6.920 32.175 64.733 1.00 32.28 55 HIS C C 1
ATOM 7053 O O . HIS C 1 26 ? 8.104 32.099 64.408 1.00 30.16 55 HIS C O 1
ATOM 7060 N N . GLY C 1 27 ? 6.420 33.177 65.464 1.00 32.56 56 GLY C N 1
ATOM 7061 C CA . GLY C 1 27 ? 7.225 34.317 65.877 1.00 36.78 56 GLY C CA 1
ATOM 7062 C C . GLY C 1 27 ? 8.526 33.898 66.555 1.00 36.26 56 GLY C C 1
ATOM 7063 O O . GLY C 1 27 ? 9.578 34.514 66.345 1.00 31.45 56 GLY C O 1
ATOM 7064 N N . LYS C 1 28 ? 8.447 32.813 67.337 1.00 38.33 57 LYS C N 1
ATOM 7065 C CA . LYS C 1 28 ? 9.574 32.413 68.161 1.00 43.93 57 LYS C CA 1
ATOM 7066 C C . LYS C 1 28 ? 10.385 31.332 67.449 1.00 42.13 57 LYS C C 1
ATOM 7067 O O . LYS C 1 28 ? 11.419 30.933 67.964 1.00 44.75 57 LYS C O 1
ATOM 7073 N N . THR C 1 29 ? 9.968 30.938 66.235 1.00 42.26 58 THR C N 1
ATOM 7074 C CA . THR C 1 29 ? 10.737 30.031 65.391 1.00 43.18 58 THR C CA 1
ATOM 7075 C C . THR C 1 29 ? 12.094 30.650 65.047 1.00 41.03 58 THR C C 1
ATOM 7076 O O . THR C 1 29 ? 12.168 31.785 64.570 1.00 37.28 58 THR C O 1
ATOM 7080 N N . VAL C 1 30 ? 13.173 29.887 65.302 1.00 40.13 59 VAL C N 1
ATOM 7081 C CA . VAL C 1 30 ? 14.530 30.364 65.080 1.00 39.41 59 VAL C CA 1
ATOM 7082 C C . VAL C 1 30 ? 14.897 30.043 63.634 1.00 37.49 59 VAL C C 1
ATOM 7083 O O . VAL C 1 30 ? 14.711 28.919 63.184 1.00 37.27 59 VAL C O 1
ATOM 7087 N N . VAL C 1 31 ? 15.405 31.044 62.913 1.00 38.32 60 VAL C N 1
ATOM 7088 C CA . VAL C 1 31 ? 15.635 30.911 61.483 1.00 39.24 60 VAL C CA 1
ATOM 7089 C C . VAL C 1 31 ? 17.127 31.066 61.191 1.00 36.52 60 VAL C C 1
ATOM 7090 O O . VAL C 1 31 ? 17.564 30.909 60.054 1.00 38.95 60 VAL C O 1
ATOM 7094 N N . GLY C 1 32 ? 17.927 31.369 62.207 1.00 35.94 61 GLY C N 1
ATOM 7095 C CA . GLY C 1 32 ? 19.345 31.532 61.947 1.00 37.34 61 GLY C CA 1
ATOM 7096 C C . GLY C 1 32 ? 20.173 31.753 63.205 1.00 41.31 61 GLY C C 1
ATOM 7097 O O . GLY C 1 32 ? 19.674 32.155 64.255 1.00 41.24 61 GLY C O 1
ATOM 7098 N N . GLN C 1 33 ? 21.471 31.501 63.051 1.00 40.47 62 GLN C N 1
ATOM 7099 C CA . GLN C 1 33 ? 22.410 31.612 64.146 1.00 40.70 62 GLN C CA 1
ATOM 7100 C C . GLN C 1 33 ? 23.284 32.829 63.876 1.00 33.46 62 GLN C C 1
ATOM 7101 O O . GLN C 1 33 ? 23.428 33.241 62.725 1.00 32.38 62 GLN C O 1
ATOM 7107 N N . ILE C 1 34 ? 23.818 33.442 64.932 1.00 28.31 63 ILE C N 1
ATOM 7108 C CA . ILE C 1 34 ? 24.738 34.545 64.723 1.00 26.92 63 ILE C CA 1
ATOM 7109 C C . ILE C 1 34 ? 26.105 34.155 65.281 1.00 26.64 63 ILE C C 1
ATOM 7110 O O . ILE C 1 34 ? 26.260 33.992 66.494 1.00 24.47 63 ILE C O 1
ATOM 7115 N N . THR C 1 35 ? 27.099 34.059 64.398 1.00 25.89 64 THR C N 1
ATOM 7116 C CA . THR C 1 35 ? 28.451 33.815 64.849 1.00 25.65 64 THR C CA 1
ATOM 7117 C C . THR C 1 35 ? 29.180 35.132 65.022 1.00 26.22 64 THR C C 1
ATOM 7118 O O . THR C 1 35 ? 28.770 36.159 64.498 1.00 23.31 64 THR C O 1
ATOM 7122 N N . VAL C 1 36 ? 30.288 35.045 65.759 1.00 27.69 65 VAL C N 1
ATOM 7123 C CA . VAL C 1 36 ? 31.261 36.111 65.861 1.00 26.08 65 VAL C CA 1
ATOM 7124 C C . VAL C 1 36 ? 31.676 36.560 64.458 1.00 25.43 65 VAL C C 1
ATOM 7125 O O . VAL C 1 36 ? 31.823 37.754 64.215 1.00 25.02 65 VAL C O 1
ATOM 7129 N N . ASP C 1 37 ? 31.924 35.607 63.553 1.00 23.47 66 ASP C N 1
ATOM 7130 C CA . ASP C 1 37 ? 32.442 35.935 62.235 1.00 27.93 66 ASP C CA 1
ATOM 7131 C C . ASP C 1 37 ? 31.458 36.821 61.472 1.00 26.39 66 ASP C C 1
ATOM 7132 O O . ASP C 1 37 ? 31.876 37.710 60.721 1.00 26.55 66 ASP C O 1
ATOM 7137 N N . MET C 1 38 ? 30.164 36.524 61.640 1.00 29.61 67 MET C N 1
ATOM 7138 C CA . MET C 1 38 ? 29.097 37.212 60.934 1.00 28.18 67 MET C CA 1
ATOM 7139 C C . MET C 1 38 ? 29.021 38.655 61.430 1.00 28.75 67 MET C C 1
ATOM 7140 O O . MET C 1 38 ? 28.670 39.534 60.646 1.00 24.52 67 MET C O 1
ATOM 7145 N N . MET C 1 39 ? 29.323 38.866 62.730 1.00 25.68 68 MET C N 1
ATOM 7146 C CA . MET C 1 39 ? 29.274 40.186 63.352 1.00 25.50 68 MET C CA 1
ATOM 7147 C C . MET C 1 39 ? 30.415 41.067 62.840 1.00 26.91 68 MET C C 1
ATOM 7148 O O . MET C 1 39 ? 30.226 42.274 62.626 1.00 28.00 68 MET C O 1
ATOM 7153 N N . TYR C 1 40 ? 31.614 40.490 62.695 1.00 25.08 69 TYR C N 1
ATOM 7154 C CA . TYR C 1 40 ? 32.743 41.213 62.141 1.00 24.20 69 TYR C CA 1
ATOM 7155 C C . TYR C 1 40 ? 32.621 41.354 60.623 1.00 23.60 69 TYR C C 1
ATOM 7156 O O . TYR C 1 40 ? 33.263 42.229 60.045 1.00 27.31 69 TYR C O 1
ATOM 7165 N N . GLY C 1 41 ? 31.833 40.480 59.976 1.00 23.37 70 GLY C N 1
ATOM 7166 C CA . GLY C 1 41 ? 31.813 40.389 58.516 1.00 23.30 70 GLY C CA 1
ATOM 7167 C C . GLY C 1 41 ? 30.521 40.952 57.918 1.00 22.57 70 GLY C C 1
ATOM 7168 O O . GLY C 1 41 ? 30.045 40.492 56.885 1.00 22.92 70 GLY C O 1
ATOM 7169 N N . GLY C 1 42 ? 29.977 41.994 58.558 1.00 21.94 71 GLY C N 1
ATOM 7170 C CA . GLY C 1 42 ? 28.915 42.799 57.970 1.00 22.70 71 GLY C CA 1
ATOM 7171 C C . GLY C 1 42 ? 27.625 42.035 57.700 1.00 20.30 71 GLY C C 1
ATOM 7172 O O . GLY C 1 42 ? 27.060 42.150 56.613 1.00 20.93 71 GLY C O 1
ATOM 7173 N N . MET C 1 43 ? 27.229 41.216 58.679 1.00 21.66 72 MET C N 1
ATOM 7174 C CA . MET C 1 43 ? 25.982 40.469 58.692 1.00 23.20 72 MET C CA 1
ATOM 7175 C C . MET C 1 43 ? 25.892 39.478 57.529 1.00 26.57 72 MET C C 1
ATOM 7176 O O . MET C 1 43 ? 24.812 39.034 57.161 1.00 28.21 72 MET C O 1
ATOM 7181 N N . ARG C 1 44 ? 27.035 39.093 56.965 1.00 28.64 73 ARG C N 1
ATOM 7182 C CA . ARG C 1 44 ? 27.060 38.208 55.816 1.00 33.77 73 ARG C CA 1
ATOM 7183 C C . ARG C 1 44 ? 26.392 36.879 56.185 1.00 32.17 73 ARG C C 1
ATOM 7184 O O . ARG C 1 44 ? 26.841 36.176 57.095 1.00 30.75 73 ARG C O 1
ATOM 7192 N N . GLY C 1 45 ? 25.313 36.553 55.465 1.00 27.80 74 GLY C N 1
ATOM 7193 C CA . GLY C 1 45 ? 24.598 35.296 55.647 1.00 30.22 74 GLY C CA 1
ATOM 7194 C C . GLY C 1 45 ? 23.460 35.389 56.661 1.00 30.34 74 GLY C C 1
ATOM 7195 O O . GLY C 1 45 ? 22.746 34.415 56.885 1.00 28.33 74 GLY C O 1
ATOM 7196 N N . MET C 1 46 ? 23.271 36.569 57.259 1.00 28.34 75 MET C N 1
ATOM 7197 C CA . MET C 1 46 ? 22.359 36.728 58.384 1.00 29.68 75 MET C CA 1
ATOM 7198 C C . MET C 1 46 ? 20.992 37.196 57.879 1.00 30.21 75 MET C C 1
ATOM 7199 O O . MET C 1 46 ? 20.914 38.142 57.097 1.00 26.61 75 MET C O 1
ATOM 7204 N N . LYS C 1 47 ? 19.908 36.572 58.361 1.00 29.21 76 LYS C N 1
ATOM 7205 C CA . LYS C 1 47 ? 18.572 36.843 57.855 1.00 28.28 76 LYS C CA 1
ATOM 7206 C C . LYS C 1 47 ? 17.909 37.924 58.700 1.00 25.54 76 LYS C C 1
ATOM 7207 O O . LYS C 1 47 ? 17.166 37.624 59.622 1.00 27.28 76 LYS C O 1
ATOM 7213 N N . GLY C 1 48 ? 18.171 39.181 58.341 1.00 21.94 77 GLY C N 1
ATOM 7214 C CA . GLY C 1 48 ? 18.041 40.291 59.267 1.00 23.63 77 GLY C CA 1
ATOM 7215 C C . GLY C 1 48 ? 16.724 41.052 59.207 1.00 22.76 77 GLY C C 1
ATOM 7216 O O . GLY C 1 48 ? 16.379 41.738 60.186 1.00 23.46 77 GLY C O 1
ATOM 7217 N N . LEU C 1 49 ? 16.029 40.974 58.064 1.00 21.81 78 LEU C N 1
ATOM 7218 C CA . LEU C 1 49 ? 14.917 41.880 57.822 1.00 22.92 78 LEU C CA 1
ATOM 7219 C C . LEU C 1 49 ? 13.883 41.269 56.869 1.00 22.12 78 LEU C C 1
ATOM 7220 O O . LEU C 1 49 ? 14.177 40.364 56.081 1.00 20.95 78 LEU C O 1
ATOM 7225 N N . VAL C 1 50 ? 12.635 41.706 57.057 1.00 21.72 79 VAL C N 1
ATOM 7226 C CA . VAL C 1 50 ? 11.530 41.346 56.179 1.00 22.53 79 VAL C CA 1
ATOM 7227 C C . VAL C 1 50 ? 11.399 42.451 55.142 1.00 21.83 79 VAL C C 1
ATOM 7228 O O . VAL C 1 50 ? 11.311 43.612 55.497 1.00 23.10 79 VAL C O 1
ATOM 7232 N N . TYR C 1 51 ? 11.461 42.076 53.870 1.00 21.62 80 TYR C N 1
ATOM 7233 C CA . TYR C 1 51 ? 11.426 43.005 52.756 1.00 21.49 80 TYR C CA 1
ATOM 7234 C C . TYR C 1 51 ? 10.572 42.319 51.694 1.00 24.77 80 TYR C C 1
ATOM 7235 O O . TYR C 1 51 ? 10.893 41.203 51.257 1.00 21.59 80 TYR C O 1
ATOM 7244 N N . GLU C 1 52 ? 9.409 42.928 51.414 1.00 23.34 81 GLU C N 1
ATOM 7245 C CA . GLU C 1 52 ? 8.336 42.203 50.766 1.00 23.28 81 GLU C CA 1
ATOM 7246 C C . GLU C 1 52 ? 8.512 42.250 49.244 1.00 23.00 81 GLU C C 1
ATOM 7247 O O . GLU C 1 52 ? 8.017 41.376 48.530 1.00 23.96 81 GLU C O 1
ATOM 7253 N N . THR C 1 53 ? 9.124 43.321 48.730 1.00 21.46 82 THR C N 1
ATOM 7254 C CA . THR C 1 53 ? 8.953 43.656 47.326 1.00 21.44 82 THR C CA 1
ATOM 7255 C C . THR C 1 53 ? 9.713 42.700 46.418 1.00 22.89 82 THR C C 1
ATOM 7256 O O . THR C 1 53 ? 9.288 42.434 45.298 1.00 24.73 82 THR C O 1
ATOM 7260 N N . SER C 1 54 ? 10.885 42.264 46.858 1.00 25.49 83 SER C N 1
ATOM 7261 C CA . SER C 1 54 ? 11.699 41.400 46.025 1.00 24.46 83 SER C CA 1
ATOM 7262 C C . SER C 1 54 ? 12.566 40.496 46.888 1.00 24.85 83 SER C C 1
ATOM 7263 O O . SER C 1 54 ? 12.944 40.845 48.007 1.00 19.82 83 SER C O 1
ATOM 7266 N N . VAL C 1 55 ? 12.851 39.321 46.331 1.00 25.12 84 VAL C N 1
ATOM 7267 C CA . VAL C 1 55 ? 13.674 38.337 47.004 1.00 28.33 84 VAL C CA 1
ATOM 7268 C C . VAL C 1 55 ? 14.718 37.880 45.994 1.00 24.84 84 VAL C C 1
ATOM 7269 O O . VAL C 1 55 ? 14.384 37.601 44.835 1.00 26.92 84 VAL C O 1
ATOM 7273 N N . LEU C 1 56 ? 15.975 37.868 46.455 1.00 27.29 85 LEU C N 1
ATOM 7274 C CA . LEU C 1 56 ? 17.097 37.399 45.676 1.00 28.14 85 LEU C CA 1
ATOM 7275 C C . LEU C 1 56 ? 17.392 35.962 46.099 1.00 32.73 85 LEU C C 1
ATOM 7276 O O . LEU C 1 56 ? 17.758 35.704 47.250 1.00 30.63 85 LEU C O 1
ATOM 7281 N N . ASP C 1 57 ? 17.153 35.029 45.179 1.00 36.05 86 ASP C N 1
ATOM 7282 C CA . ASP C 1 57 ? 17.661 33.679 45.313 1.00 38.12 86 ASP C CA 1
ATOM 7283 C C . ASP C 1 57 ? 19.138 33.648 44.925 1.00 37.28 86 ASP C C 1
ATOM 7284 O O . ASP C 1 57 ? 19.473 34.049 43.814 1.00 39.20 86 ASP C O 1
ATOM 7289 N N . PRO C 1 58 ? 20.053 33.125 45.780 1.00 38.26 87 PRO C N 1
ATOM 7290 C CA . PRO C 1 58 ? 21.475 33.015 45.427 1.00 37.43 87 PRO C CA 1
ATOM 7291 C C . PRO C 1 58 ? 21.795 32.432 44.044 1.00 40.68 87 PRO C C 1
ATOM 7292 O O . PRO C 1 58 ? 22.685 32.929 43.355 1.00 42.95 87 PRO C O 1
ATOM 7296 N N . ASP C 1 59 ? 21.074 31.376 43.645 1.00 40.63 88 ASP C N 1
ATOM 7297 C CA . ASP C 1 59 ? 21.359 30.683 42.396 1.00 44.44 88 ASP C CA 1
ATOM 7298 C C . ASP C 1 59 ? 20.591 31.277 41.215 1.00 43.58 88 ASP C C 1
ATOM 7299 O O . ASP C 1 59 ? 21.143 31.339 40.114 1.00 44.75 88 ASP C O 1
ATOM 7304 N N . GLU C 1 60 ? 19.330 31.702 41.434 1.00 43.87 89 GLU C N 1
ATOM 7305 C CA . GLU C 1 60 ? 18.418 32.040 40.344 1.00 41.93 89 GLU C CA 1
ATOM 7306 C C . GLU C 1 60 ? 18.402 33.539 40.042 1.00 42.04 89 GLU C C 1
ATOM 7307 O O . GLU C 1 60 ? 18.085 33.938 38.924 1.00 45.73 89 GLU C O 1
ATOM 7313 N N . GLY C 1 61 ? 18.711 34.377 41.039 1.00 36.73 90 GLY C N 1
ATOM 7314 C CA . GLY C 1 61 ? 18.696 35.820 40.857 1.00 31.90 90 GLY C CA 1
ATOM 7315 C C . GLY C 1 61 ? 17.409 36.447 41.386 1.00 26.17 90 GLY C C 1
ATOM 7316 O O . GLY C 1 61 ? 16.608 35.790 42.045 1.00 24.47 90 GLY C O 1
ATOM 7317 N N . ILE C 1 62 ? 17.241 37.745 41.120 1.00 25.70 91 ILE C N 1
ATOM 7318 C CA . ILE C 1 62 ? 16.173 38.517 41.730 1.00 24.74 91 ILE C CA 1
ATOM 7319 C C . ILE C 1 62 ? 14.819 38.074 41.194 1.00 25.95 91 ILE C C 1
ATOM 732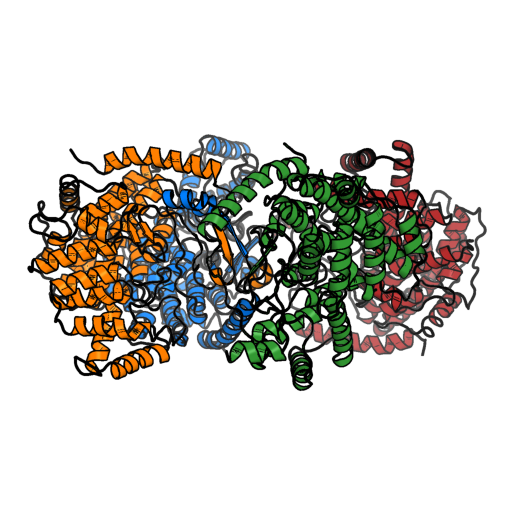0 O O . ILE C 1 62 ? 14.695 37.772 40.004 1.00 30.42 91 ILE C O 1
ATOM 7325 N N . ARG C 1 63 ? 13.830 38.053 42.094 1.00 26.72 92 ARG C N 1
ATOM 7326 C CA . ARG C 1 63 ? 12.421 37.936 41.758 1.00 29.18 92 ARG C CA 1
ATOM 7327 C C . ARG C 1 63 ? 11.661 39.132 42.351 1.00 25.74 92 ARG C C 1
ATOM 7328 O O . ARG C 1 63 ? 11.804 39.450 43.533 1.00 27.56 92 ARG C O 1
ATOM 7336 N N . PHE C 1 64 ? 10.915 39.816 41.489 1.00 25.33 93 PHE C N 1
ATOM 7337 C CA . PHE C 1 64 ? 10.018 40.902 41.871 1.00 23.82 93 PHE C CA 1
ATOM 7338 C C . PHE C 1 64 ? 8.608 40.358 42.106 1.00 22.86 93 PHE C C 1
ATOM 7339 O O . PHE C 1 64 ? 7.911 40.017 41.146 1.00 26.33 93 PHE C O 1
ATOM 7347 N N . ARG C 1 65 ? 8.195 40.319 43.380 1.00 22.70 94 ARG C N 1
ATOM 7348 C CA . ARG C 1 65 ? 6.961 39.699 43.855 1.00 21.26 94 ARG C CA 1
ATOM 7349 C C . ARG C 1 65 ? 6.735 38.314 43.249 1.00 22.79 94 ARG C C 1
ATOM 7350 O O . ARG C 1 65 ? 5.606 37.959 42.912 1.00 25.27 94 ARG C O 1
ATOM 7358 N N . GLY C 1 66 ? 7.786 37.503 43.183 1.00 25.20 95 GLY C N 1
ATOM 7359 C CA . GLY C 1 66 ? 7.667 36.161 42.621 1.00 23.33 95 GLY C CA 1
ATOM 7360 C C . GLY C 1 66 ? 8.093 36.022 41.161 1.00 26.20 95 GLY C C 1
ATOM 7361 O O . GLY C 1 66 ? 8.345 34.904 40.693 1.00 29.59 95 GLY C O 1
ATOM 7362 N N . PHE C 1 67 ? 8.186 37.126 40.422 1.00 25.33 96 PHE C N 1
ATOM 7363 C CA . PHE C 1 67 ? 8.401 37.054 38.981 1.00 28.13 96 PHE C CA 1
ATOM 7364 C C . PHE C 1 67 ? 9.872 37.279 38.632 1.00 28.63 96 PHE C C 1
ATOM 7365 O O . PHE C 1 67 ? 10.493 38.262 39.059 1.00 23.20 96 PHE C O 1
ATOM 7373 N N . SER C 1 68 ? 10.404 36.369 37.794 1.00 28.98 97 SER C N 1
ATOM 7374 C CA . SER C 1 68 ? 11.745 36.513 37.258 1.00 30.23 97 SER C CA 1
ATOM 7375 C C . SER C 1 68 ? 11.761 37.714 36.319 1.00 26.98 97 SER C C 1
ATOM 7376 O O . SER C 1 68 ? 10.702 38.196 35.944 1.00 26.52 97 SER C O 1
ATOM 7379 N N . ILE C 1 69 ? 12.958 38.187 35.948 1.00 25.51 98 ILE C N 1
ATOM 7380 C CA . ILE C 1 69 ? 13.083 39.272 34.994 1.00 28.19 98 ILE C CA 1
ATOM 7381 C C . ILE C 1 69 ? 12.564 38.836 33.614 1.00 30.69 98 ILE C C 1
ATOM 7382 O O . ILE C 1 69 ? 11.788 39.564 32.981 1.00 30.71 98 ILE C O 1
ATOM 7387 N N . PRO C 1 70 ? 12.985 37.672 33.064 1.00 31.10 99 PRO C N 1
ATOM 7388 C CA . PRO C 1 70 ? 12.352 37.137 31.851 1.00 32.53 99 PRO C CA 1
ATOM 7389 C C . PRO C 1 70 ? 10.818 37.161 31.810 1.00 35.02 99 PRO C C 1
ATOM 7390 O O . PRO C 1 70 ? 10.235 37.519 30.789 1.00 40.92 99 PRO C O 1
ATOM 7394 N N . GLU C 1 71 ? 10.173 36.797 32.920 1.00 32.95 100 GLU C N 1
ATOM 7395 C CA . GLU C 1 71 ? 8.725 36.878 33.056 1.00 38.06 100 GLU C CA 1
ATOM 7396 C C . GLU C 1 71 ? 8.239 38.328 33.024 1.00 37.00 100 GLU C C 1
ATOM 7397 O O . GLU C 1 71 ? 7.181 38.604 32.470 1.00 33.17 100 GLU C O 1
ATOM 7403 N N . CYS C 1 72 ? 8.984 39.252 33.644 1.00 37.00 101 CYS C N 1
ATOM 7404 C CA . CYS C 1 72 ? 8.585 40.651 33.642 1.00 34.38 101 CYS C CA 1
ATOM 7405 C C . CYS C 1 72 ? 8.695 41.227 32.233 1.00 33.53 101 CYS C C 1
ATOM 7406 O O . CYS C 1 72 ? 7.936 42.111 31.836 1.00 33.66 101 CYS C O 1
ATOM 7409 N N . GLN C 1 73 ? 9.680 40.734 31.490 1.00 30.37 102 GLN C N 1
ATOM 7410 C CA . GLN C 1 73 ? 9.883 41.188 30.129 1.00 32.57 102 GLN C CA 1
ATOM 7411 C C . GLN C 1 73 ? 8.739 40.718 29.242 1.00 34.23 102 GLN C C 1
ATOM 7412 O O . GLN C 1 73 ? 8.421 41.396 28.272 1.00 41.36 102 GLN C O 1
ATOM 7418 N N . LYS C 1 74 ? 8.145 39.568 29.576 1.00 35.54 103 LYS C N 1
ATOM 7419 C CA . LYS C 1 74 ? 7.010 39.041 28.842 1.00 41.06 103 LYS C CA 1
ATOM 7420 C C . LYS C 1 74 ? 5.699 39.676 29.315 1.00 40.45 103 LYS C C 1
ATOM 7421 O O . LYS C 1 74 ? 4.838 39.955 28.481 1.00 44.56 103 LYS C O 1
ATOM 7427 N N . LEU C 1 75 ? 5.545 39.898 30.633 1.00 34.28 104 LEU C N 1
ATOM 7428 C CA . LEU C 1 75 ? 4.236 40.129 31.240 1.00 31.40 104 LEU C CA 1
ATOM 7429 C C . LEU C 1 75 ? 3.941 41.616 31.458 1.00 32.80 104 LEU C C 1
ATOM 7430 O O . LEU C 1 75 ? 2.795 42.028 31.341 1.00 32.87 104 LEU C O 1
ATOM 7435 N N . LEU C 1 76 ? 4.946 42.415 31.835 1.00 29.79 105 LEU C N 1
ATOM 7436 C CA . LEU C 1 76 ? 4.713 43.825 32.117 1.00 28.38 105 LEU C CA 1
ATOM 7437 C C . LEU C 1 76 ? 4.412 44.555 30.816 1.00 30.05 105 LEU C C 1
ATOM 7438 O O . LEU C 1 76 ? 5.029 44.261 29.795 1.00 32.68 105 LEU C O 1
ATOM 7443 N N . PRO C 1 77 ? 3.453 45.513 30.816 1.00 28.40 106 PRO C N 1
ATOM 7444 C CA . PRO C 1 77 ? 3.220 46.391 29.668 1.00 30.90 106 PRO C CA 1
ATOM 7445 C C . PRO C 1 77 ? 4.447 47.098 29.108 1.00 31.14 106 PRO C C 1
ATOM 7446 O O . PRO C 1 77 ? 5.324 47.540 29.844 1.00 32.98 106 PRO C O 1
ATOM 7450 N N . LYS C 1 78 ? 4.458 47.204 27.780 1.00 30.94 107 LYS C N 1
ATOM 7451 C CA . LYS C 1 78 ? 5.471 47.922 27.024 1.00 34.36 107 LYS C CA 1
ATOM 7452 C C . LYS C 1 78 ? 4.863 49.243 26.552 1.00 32.37 107 LYS C C 1
ATOM 7453 O O . LYS C 1 78 ? 3.649 49.424 26.608 1.00 34.77 107 LYS C O 1
ATOM 7459 N N . ALA C 1 79 ? 5.700 50.175 26.105 1.00 34.54 108 ALA C N 1
ATOM 7460 C CA . ALA C 1 79 ? 5.197 51.321 25.365 1.00 35.63 108 ALA C CA 1
ATOM 7461 C C . ALA C 1 79 ? 4.604 50.809 24.050 1.00 36.13 108 ALA C C 1
ATOM 7462 O O . ALA C 1 79 ? 5.041 49.779 23.543 1.00 30.74 108 ALA C O 1
ATOM 7464 N N . LYS C 1 80 ? 3.600 51.513 23.508 1.00 38.48 109 LYS C N 1
ATOM 7465 C CA . LYS C 1 80 ? 2.836 50.978 22.386 1.00 44.83 109 LYS C CA 1
ATOM 7466 C C . LYS C 1 80 ? 3.768 50.545 21.252 1.00 45.76 109 LYS C C 1
ATOM 7467 O O . LYS C 1 80 ? 3.477 49.572 20.555 1.00 48.89 109 LYS C O 1
ATOM 7473 N N . GLY C 1 81 ? 4.883 51.258 21.056 1.00 40.77 110 GLY C N 1
ATOM 7474 C CA . GLY C 1 81 ? 5.816 50.855 20.014 1.00 46.02 110 GLY C CA 1
ATOM 7475 C C . GLY C 1 81 ? 6.992 50.007 20.517 1.00 40.41 110 GLY C C 1
ATOM 7476 O O . GLY C 1 81 ? 7.960 49.861 19.787 1.00 35.66 110 GLY C O 1
ATOM 7477 N N . GLY C 1 82 ? 6.897 49.413 21.723 1.00 39.72 111 GLY C N 1
ATOM 7478 C CA . GLY C 1 82 ? 8.085 49.059 22.497 1.00 35.31 111 GLY C CA 1
ATOM 7479 C C . GLY C 1 82 ? 8.282 47.563 22.723 1.00 31.63 111 GLY C C 1
ATOM 7480 O O . GLY C 1 82 ? 7.339 46.787 22.587 1.00 33.54 111 GLY C O 1
ATOM 7481 N N . GLU C 1 83 ? 9.520 47.180 23.094 1.00 32.16 112 GLU C N 1
ATOM 7482 C CA . GLU C 1 83 ? 9.861 45.805 23.452 1.00 31.58 112 GLU C CA 1
ATOM 7483 C C . GLU C 1 83 ? 10.093 45.644 24.954 1.00 30.50 112 GLU C C 1
ATOM 7484 O O . GLU C 1 83 ? 9.874 44.566 25.504 1.00 29.37 112 GLU C O 1
ATOM 7490 N N . GLU C 1 84 ? 10.574 46.711 25.595 1.00 29.15 113 GLU C N 1
ATOM 7491 C CA . GLU C 1 84 ? 11.150 46.630 26.927 1.00 31.87 113 GLU C CA 1
ATOM 7492 C C . GLU C 1 84 ? 10.108 47.049 27.971 1.00 29.27 113 GLU C C 1
ATOM 7493 O O . GLU C 1 84 ? 9.321 47.968 27.734 1.00 31.94 113 GLU C O 1
ATOM 7499 N N . PRO C 1 85 ? 10.023 46.365 29.132 1.00 27.40 114 PRO C N 1
ATOM 7500 C CA . PRO C 1 85 ? 8.959 46.654 30.108 1.00 26.08 114 PRO C CA 1
ATOM 7501 C C . PRO C 1 85 ? 9.085 48.059 30.690 1.00 26.89 114 PRO C C 1
ATOM 7502 O O . PRO C 1 85 ? 10.196 48.560 30.881 1.00 27.95 114 PRO C O 1
ATOM 7506 N N . LEU C 1 86 ? 7.936 48.699 30.951 1.00 25.48 115 LEU C N 1
ATOM 7507 C CA . LEU C 1 86 ? 7.920 50.047 31.502 1.00 24.53 115 LEU C CA 1
ATOM 7508 C C . LEU C 1 86 ? 8.149 49.986 33.009 1.00 24.86 115 LEU C C 1
ATOM 7509 O O . LEU C 1 86 ? 7.486 49.239 33.712 1.00 22.97 115 LEU C O 1
ATOM 7514 N N . PRO C 1 87 ? 9.071 50.806 33.563 1.00 26.38 116 PRO C N 1
ATOM 7515 C CA . PRO C 1 87 ? 9.261 50.862 35.014 1.00 24.43 116 PRO C CA 1
ATOM 7516 C C . PRO C 1 87 ? 7.971 51.200 35.773 1.00 25.46 116 PRO C C 1
ATOM 7517 O O . PRO C 1 87 ? 7.776 50.682 36.863 1.00 23.86 116 PRO C O 1
ATOM 7521 N N . GLU C 1 88 ? 7.042 51.952 35.174 1.00 25.00 117 GLU C N 1
ATOM 7522 C CA . GLU C 1 88 ? 5.697 52.061 35.738 1.00 24.05 117 GLU C CA 1
ATOM 7523 C C . GLU C 1 88 ? 5.136 50.702 36.122 1.00 25.86 117 GLU C C 1
ATOM 7524 O O . GLU C 1 88 ? 4.687 50.499 37.250 1.00 25.82 117 GLU C O 1
ATOM 7530 N N . GLY C 1 89 ? 5.058 49.810 35.134 1.00 24.32 118 GLY C N 1
ATOM 7531 C CA . GLY C 1 89 ? 4.448 48.514 35.370 1.00 24.37 118 GLY C CA 1
ATOM 7532 C C . GLY C 1 89 ? 5.148 47.752 36.495 1.00 23.11 118 GLY C C 1
ATOM 7533 O O . GLY C 1 89 ? 4.524 46.981 37.220 1.00 24.38 118 GLY C O 1
ATOM 7534 N N . LEU C 1 90 ? 6.468 47.909 36.581 1.00 21.73 119 LEU C N 1
ATOM 7535 C CA . LEU C 1 90 ? 7.218 47.261 37.638 1.00 23.36 119 LEU C CA 1
ATOM 7536 C C . LEU C 1 90 ? 6.823 47.833 38.998 1.00 19.32 119 LEU C C 1
ATOM 7537 O O . LEU C 1 90 ? 6.653 47.097 39.946 1.00 21.72 119 LEU C O 1
ATOM 7542 N N . PHE C 1 91 ? 6.724 49.173 39.103 1.00 19.14 120 PHE C N 1
ATOM 7543 C CA . PHE C 1 91 ? 6.340 49.748 40.382 1.00 17.94 120 PHE C CA 1
ATOM 7544 C C . PHE C 1 91 ? 4.991 49.176 40.830 1.00 19.80 120 PHE C C 1
ATOM 7545 O O . PHE C 1 91 ? 4.799 48.818 42.007 1.00 19.57 120 PHE C O 1
ATOM 7553 N N . TRP C 1 92 ? 4.061 49.058 39.876 1.00 21.67 121 TRP C N 1
ATOM 7554 C CA . TRP C 1 92 ? 2.729 48.570 40.190 1.00 21.98 121 TRP C CA 1
ATOM 7555 C C . TRP C 1 92 ? 2.846 47.158 40.749 1.00 20.45 121 TRP C C 1
ATOM 7556 O O . TRP C 1 92 ? 2.238 46.825 41.761 1.00 24.21 121 TRP C O 1
ATOM 7567 N N . LEU C 1 93 ? 3.676 46.330 40.113 1.00 21.71 122 LEU C N 1
ATOM 7568 C CA . LEU C 1 93 ? 3.838 44.974 40.600 1.00 21.27 122 LEU C CA 1
ATOM 7569 C C . LEU C 1 93 ? 4.367 44.982 42.030 1.00 21.06 122 LEU C C 1
ATOM 7570 O O . LEU C 1 93 ? 3.937 44.182 42.851 1.00 20.83 122 LEU C O 1
ATOM 7575 N N . LEU C 1 94 ? 5.359 45.835 42.301 1.00 20.81 123 LEU C N 1
ATOM 7576 C CA . LEU C 1 94 ? 6.039 45.830 43.580 1.00 21.33 123 LEU C CA 1
ATOM 7577 C C . LEU C 1 94 ? 5.060 46.208 44.684 1.00 21.51 123 LEU C C 1
ATOM 7578 O O . LEU C 1 94 ? 5.010 45.533 45.710 1.00 22.62 123 LEU C O 1
ATOM 7583 N N . VAL C 1 95 ? 4.262 47.246 44.404 1.00 24.72 124 VAL C N 1
ATOM 7584 C CA . VAL C 1 95 ? 3.272 47.796 45.313 1.00 24.87 124 VAL C CA 1
ATOM 7585 C C . VAL C 1 95 ? 2.129 46.812 45.556 1.00 24.46 124 VAL C C 1
ATOM 7586 O O . VAL C 1 95 ? 1.785 46.606 46.718 1.00 27.28 124 VAL C O 1
ATOM 7590 N N . THR C 1 96 ? 1.558 46.193 44.501 1.00 23.76 125 THR C N 1
ATOM 7591 C CA . THR C 1 96 ? 0.339 45.402 44.652 1.00 22.35 125 THR C CA 1
ATOM 7592 C C . THR C 1 96 ? 0.576 43.899 44.638 1.00 23.12 125 THR C C 1
ATOM 7593 O O . THR C 1 96 ? -0.319 43.135 44.984 1.00 28.50 125 THR C O 1
ATOM 7597 N N . GLY C 1 97 ? 1.699 43.481 44.069 1.00 23.40 126 GLY C N 1
ATOM 7598 C CA . GLY C 1 97 ? 1.974 42.069 43.904 1.00 25.82 126 GLY C CA 1
ATOM 7599 C C . GLY C 1 97 ? 1.315 41.487 42.661 1.00 28.02 126 GLY C C 1
ATOM 7600 O O . GLY C 1 97 ? 1.397 40.283 42.466 1.00 31.68 126 GLY C O 1
ATOM 7601 N N . HIS C 1 98 ? 0.687 42.341 41.843 1.00 29.79 127 HIS C N 1
ATOM 7602 C CA . HIS C 1 98 ? -0.058 41.896 40.676 1.00 32.64 127 HIS C CA 1
ATOM 7603 C C . HIS C 1 98 ? 0.514 42.552 39.426 1.00 29.11 127 HIS C C 1
ATOM 7604 O O . HIS C 1 98 ? 0.944 43.708 39.450 1.00 27.72 127 HIS C O 1
ATOM 7611 N N . ILE C 1 99 ? 0.519 41.796 38.328 1.00 26.81 128 ILE C N 1
ATOM 7612 C CA . ILE C 1 99 ? 0.901 42.337 37.039 1.00 27.21 128 ILE C CA 1
ATOM 7613 C C . ILE C 1 99 ? -0.187 43.329 36.617 1.00 26.88 128 ILE C C 1
ATOM 7614 O O . ILE C 1 99 ? -1.363 42.954 36.578 1.00 26.89 128 ILE C O 1
ATOM 7619 N N . PRO C 1 100 ? 0.151 44.599 36.278 1.00 24.00 129 PRO C N 1
ATOM 7620 C CA . PRO C 1 100 ? -0.851 45.569 35.884 1.00 26.09 129 PRO C CA 1
ATOM 7621 C C . PRO C 1 100 ? -1.395 45.241 34.503 1.00 28.54 129 PRO C C 1
ATOM 7622 O O . PRO C 1 100 ? -0.712 44.616 33.692 1.00 30.26 129 PRO C O 1
ATOM 7626 N N . THR C 1 101 ? -2.638 45.671 34.269 1.00 29.95 130 THR C N 1
ATOM 7627 C CA . THR C 1 101 ? -3.171 45.806 32.923 1.00 28.67 130 THR C CA 1
ATOM 7628 C C . THR C 1 101 ? -2.526 47.004 32.230 1.00 29.40 130 THR C C 1
ATOM 7629 O O . THR C 1 101 ? -1.847 47.807 32.852 1.00 27.39 130 THR C O 1
ATOM 7633 N N . GLU C 1 102 ? -2.756 47.109 30.921 1.00 29.38 131 GLU C N 1
ATOM 7634 C CA . GLU C 1 102 ? -2.260 48.202 30.111 1.00 28.52 131 GLU C CA 1
ATOM 7635 C C . GLU C 1 102 ? -2.780 49.557 30.572 1.00 27.17 131 GLU C C 1
ATOM 7636 O O . GLU C 1 102 ? -2.047 50.548 30.556 1.00 26.82 131 GLU C O 1
ATOM 7642 N N . GLU C 1 103 ? -4.057 49.604 30.950 1.00 28.81 132 GLU C N 1
ATOM 7643 C CA . GLU C 1 103 ? -4.680 50.866 31.317 1.00 30.83 132 GLU C CA 1
ATOM 7644 C C . GLU C 1 103 ? -4.102 51.379 32.640 1.00 30.09 132 GLU C C 1
ATOM 7645 O O . GLU C 1 103 ? -3.901 52.588 32.825 1.00 25.59 132 GLU C O 1
ATOM 7651 N N . GLN C 1 104 ? -3.855 50.447 33.562 1.00 29.09 133 GLN C N 1
ATOM 7652 C CA . GLN C 1 104 ? -3.263 50.732 34.872 1.00 27.17 133 GLN C CA 1
ATOM 7653 C C . GLN C 1 104 ? -1.903 51.413 34.709 1.00 27.54 133 GLN C C 1
ATOM 7654 O O . GLN C 1 104 ? -1.661 52.442 35.337 1.00 27.88 133 GLN C O 1
ATOM 7660 N N . VAL C 1 105 ? -1.059 50.894 33.794 1.00 27.29 134 VAL C N 1
ATOM 7661 C CA . VAL C 1 105 ? 0.242 51.487 33.538 1.00 27.92 134 VAL C CA 1
ATOM 7662 C C . VAL C 1 105 ? 0.046 52.868 32.916 1.00 27.62 134 VAL C C 1
ATOM 7663 O O . VAL C 1 105 ? 0.754 53.808 33.249 1.00 24.72 134 VAL C O 1
ATOM 7667 N N . SER C 1 106 ? -0.918 52.983 32.005 1.00 29.47 135 SER C N 1
ATOM 7668 C CA A SER C 1 106 ? -1.213 54.255 31.365 0.50 29.75 135 SER C CA 1
ATOM 7669 C CA B SER C 1 106 ? -1.183 54.258 31.364 0.50 29.63 135 SER C CA 1
ATOM 7670 C C . SER C 1 106 ? -1.558 55.287 32.428 1.00 28.25 135 SER C C 1
ATOM 7671 O O . SER C 1 106 ? -1.011 56.391 32.440 1.00 29.91 135 SER C O 1
ATOM 7676 N N . TRP C 1 107 ? -2.482 54.906 33.313 1.00 29.63 136 TRP C N 1
ATOM 7677 C CA . TRP C 1 107 ? -2.869 55.739 34.441 1.00 29.16 136 TRP C CA 1
ATOM 7678 C C . TRP C 1 107 ? -1.655 56.197 35.252 1.00 26.60 136 TRP C C 1
ATOM 7679 O O . TRP C 1 107 ? -1.525 57.374 35.616 1.00 28.05 136 TRP C O 1
ATOM 7690 N N . LEU C 1 108 ? -0.749 55.262 35.547 1.00 26.80 137 LEU C N 1
ATOM 7691 C CA . LEU C 1 108 ? 0.412 55.586 36.377 1.00 24.09 137 LEU C CA 1
ATOM 7692 C C . LEU C 1 108 ? 1.345 56.570 35.677 1.00 24.34 137 LEU C C 1
ATOM 7693 O O . LEU C 1 108 ? 1.850 57.499 36.320 1.00 24.80 137 LEU C O 1
ATOM 7698 N N . SER C 1 109 ? 1.519 56.419 34.348 1.00 24.46 138 SER C N 1
ATOM 7699 C CA . SER C 1 109 ? 2.320 57.355 33.565 1.00 23.61 138 SER C CA 1
ATOM 7700 C C . SER C 1 109 ? 1.778 58.774 33.667 1.00 24.10 138 SER C C 1
ATOM 7701 O O . SER C 1 109 ? 2.532 59.720 33.833 1.00 25.01 138 SER C O 1
ATOM 7704 N N . LYS C 1 110 ? 0.467 58.925 33.520 1.00 28.87 139 LYS C N 1
ATOM 7705 C CA . LYS C 1 110 ? -0.162 60.228 33.666 1.00 30.86 139 LYS C CA 1
ATOM 7706 C C . LYS C 1 110 ? -0.043 60.713 35.107 1.00 28.02 139 LYS C C 1
ATOM 7707 O O . LYS C 1 110 ? 0.083 61.905 35.351 1.00 28.11 139 LYS C O 1
ATOM 7713 N N . GLU C 1 111 ? -0.188 59.793 36.059 1.00 27.99 140 GLU C N 1
ATOM 7714 C CA . GLU C 1 111 ? -0.100 60.157 37.463 1.00 30.39 140 GLU C CA 1
ATOM 7715 C C . GLU C 1 111 ? 1.261 60.763 37.772 1.00 26.84 140 GLU C C 1
ATOM 7716 O O . GLU C 1 111 ? 1.328 61.800 38.420 1.00 27.96 140 GLU C O 1
ATOM 7722 N N . TRP C 1 112 ? 2.342 60.110 37.331 1.00 29.04 141 TRP C N 1
ATOM 7723 C CA . TRP C 1 112 ? 3.672 60.659 37.554 1.00 27.00 141 TRP C CA 1
ATOM 7724 C C . TRP C 1 112 ? 3.954 61.905 36.724 1.00 30.77 141 TRP C C 1
ATOM 7725 O O . TRP C 1 112 ? 4.872 62.637 37.062 1.00 28.88 141 TRP C O 1
ATOM 7736 N N . ALA C 1 113 ? 3.199 62.141 35.638 1.00 32.42 142 ALA C N 1
ATOM 7737 C CA . ALA C 1 113 ? 3.400 63.328 34.819 1.00 33.83 142 ALA C CA 1
ATOM 7738 C C . ALA C 1 113 ? 2.858 64.574 35.521 1.00 33.37 142 ALA C C 1
ATOM 7739 O O . ALA C 1 113 ? 3.499 65.622 35.485 1.00 30.59 142 ALA C O 1
ATOM 7741 N N . LYS C 1 114 ? 1.713 64.438 36.201 1.00 34.65 143 LYS C N 1
ATOM 7742 C CA . LYS C 1 114 ? 1.092 65.552 36.907 1.00 35.75 143 LYS C CA 1
ATOM 7743 C C . LYS C 1 114 ? 1.885 65.978 38.133 1.00 32.24 143 LYS C C 1
ATOM 7744 O O . LYS C 1 114 ? 1.909 67.156 38.478 1.00 26.73 143 LYS C O 1
ATOM 7750 N N . ARG C 1 115 ? 2.501 65.006 38.808 1.00 28.52 144 ARG C N 1
ATOM 7751 C CA . ARG C 1 115 ? 3.176 65.251 40.064 1.00 28.00 144 ARG C CA 1
ATOM 7752 C C . ARG C 1 115 ? 4.599 65.749 39.828 1.00 30.47 144 ARG C C 1
ATOM 7753 O O . ARG C 1 115 ? 5.263 66.166 40.774 1.00 29.72 144 ARG C O 1
ATOM 7761 N N . ALA C 1 116 ? 5.077 65.708 38.572 1.00 31.57 145 ALA C N 1
ATOM 7762 C CA . ALA C 1 116 ? 6.467 66.012 38.293 1.00 33.96 145 ALA C CA 1
ATOM 7763 C C . ALA C 1 116 ? 6.655 67.523 38.307 1.00 38.33 145 ALA C C 1
ATOM 7764 O O . ALA C 1 116 ? 6.379 68.206 37.324 1.00 44.35 145 ALA C O 1
ATOM 7766 N N . ALA C 1 117 ? 7.126 68.034 39.441 1.00 39.70 146 ALA C N 1
ATOM 7767 C CA . ALA C 1 117 ? 7.528 69.421 39.529 1.00 39.06 146 ALA C CA 1
ATOM 7768 C C . ALA C 1 117 ? 8.453 69.659 40.725 1.00 34.38 146 ALA C C 1
ATOM 7769 O O . ALA C 1 117 ? 8.318 69.002 41.754 1.00 34.03 146 ALA C O 1
ATOM 7771 N N . LEU C 1 118 ? 9.347 70.645 40.573 1.00 31.14 147 LEU C N 1
ATOM 7772 C CA . LEU C 1 118 ? 10.326 71.026 41.580 1.00 30.79 147 LEU C CA 1
ATOM 7773 C C . LEU C 1 118 ? 10.012 72.403 42.164 1.00 32.02 147 LEU C C 1
ATOM 7774 O O . LEU C 1 118 ? 9.684 73.321 41.428 1.00 33.09 147 LEU C O 1
ATOM 7779 N N . PRO C 1 119 ? 10.152 72.605 43.493 1.00 33.25 148 PRO C N 1
ATOM 7780 C CA . PRO C 1 119 ? 10.074 73.947 44.065 1.00 31.32 148 PRO C CA 1
ATOM 7781 C C . PRO C 1 119 ? 11.254 74.790 43.590 1.00 29.77 148 PRO C C 1
ATOM 7782 O O . PRO C 1 119 ? 12.328 74.262 43.337 1.00 27.35 148 PRO C O 1
ATOM 7786 N N . SER C 1 120 ? 11.062 76.108 43.494 1.00 30.77 149 SER C N 1
ATOM 7787 C CA . SER C 1 120 ? 12.131 77.008 43.100 1.00 30.38 149 SER C CA 1
ATOM 7788 C C . SER C 1 120 ? 13.400 76.784 43.930 1.00 28.01 149 SER C C 1
ATOM 7789 O O . SER C 1 120 ? 14.517 76.854 43.389 1.00 25.07 149 SER C O 1
ATOM 7792 N N . HIS C 1 121 ? 13.236 76.540 45.252 1.00 22.91 150 HIS C N 1
ATOM 7793 C CA . HIS C 1 121 ? 14.382 76.562 46.140 1.00 21.91 150 HIS C CA 1
ATOM 7794 C C . HIS C 1 121 ? 15.361 75.455 45.752 1.00 22.69 150 HIS C C 1
ATOM 7795 O O . HIS C 1 121 ? 16.568 75.658 45.809 1.00 23.10 150 HIS C O 1
ATOM 7802 N N . VAL C 1 122 ? 14.839 74.302 45.325 1.00 25.89 151 VAL C N 1
ATOM 7803 C CA . VAL C 1 122 ? 15.665 73.177 44.902 1.00 25.92 151 VAL C CA 1
ATOM 7804 C C . VAL C 1 122 ? 16.299 73.442 43.531 1.00 26.74 151 VAL C C 1
ATOM 7805 O O . VAL C 1 122 ? 17.433 73.029 43.270 1.00 25.83 151 VAL C O 1
ATOM 7809 N N . VAL C 1 123 ? 15.592 74.156 42.646 1.00 27.66 152 VAL C N 1
ATOM 7810 C CA . VAL C 1 123 ? 16.164 74.533 41.361 1.00 26.32 152 VAL C CA 1
ATOM 7811 C C . VAL C 1 123 ? 17.327 75.506 41.568 1.00 25.83 152 VAL C C 1
ATOM 7812 O O . VAL C 1 123 ? 18.346 75.360 40.904 1.00 22.09 152 VAL C O 1
ATOM 7816 N N . THR C 1 124 ? 17.170 76.512 42.444 1.00 26.80 153 THR C N 1
ATOM 7817 C CA . THR C 1 124 ? 18.262 77.423 42.739 1.00 30.54 153 THR C CA 1
ATOM 7818 C C . THR C 1 124 ? 19.469 76.655 43.264 1.00 31.44 153 THR C C 1
ATOM 7819 O O . THR C 1 124 ? 20.600 76.889 42.844 1.00 33.12 153 THR C O 1
ATOM 7823 N N . MET C 1 125 ? 19.213 75.725 44.191 1.00 31.27 154 MET C N 1
ATOM 7824 C CA . MET C 1 125 ? 20.270 74.926 44.781 1.00 31.90 154 MET C CA 1
ATOM 7825 C C . MET C 1 125 ? 21.092 74.222 43.702 1.00 29.36 154 MET C C 1
ATOM 7826 O O . MET C 1 125 ? 22.319 74.310 43.733 1.00 30.40 154 MET C O 1
ATOM 7831 N N . LEU C 1 126 ? 20.420 73.560 42.753 1.00 25.80 155 LEU C N 1
ATOM 7832 C CA . LEU C 1 126 ? 21.085 72.766 41.727 1.00 26.25 155 LEU C CA 1
ATOM 7833 C C . LEU C 1 126 ? 21.834 73.662 40.756 1.00 29.20 155 LEU C C 1
ATOM 7834 O O . LEU C 1 126 ? 22.934 73.333 40.318 1.00 30.82 155 LEU C O 1
ATOM 7839 N N . ASP C 1 127 ? 21.214 74.801 40.435 1.00 28.56 156 ASP C N 1
ATOM 7840 C CA . ASP C 1 127 ? 21.792 75.748 39.498 1.00 31.32 156 ASP C CA 1
ATOM 7841 C C . ASP C 1 127 ? 23.000 76.454 40.126 1.00 29.78 156 ASP C C 1
ATOM 7842 O O . ASP C 1 127 ? 23.846 77.002 39.423 1.00 30.91 156 ASP C O 1
ATOM 7847 N N . ASN C 1 128 ? 23.078 76.476 41.458 1.00 31.93 157 ASN C N 1
ATOM 7848 C CA . ASN C 1 128 ? 24.196 77.110 42.136 1.00 32.56 157 ASN C CA 1
ATOM 7849 C C . ASN C 1 128 ? 25.313 76.121 42.437 1.00 33.45 157 ASN C C 1
ATOM 7850 O O . ASN C 1 128 ? 26.407 76.551 42.787 1.00 34.27 157 ASN C O 1
ATOM 7855 N N . PHE C 1 129 ? 25.067 74.814 42.281 1.00 30.89 158 PHE C N 1
ATOM 7856 C CA . PHE C 1 129 ? 26.100 73.836 42.583 1.00 32.66 158 PHE C CA 1
ATOM 7857 C C . PHE C 1 129 ? 27.305 74.053 41.663 1.00 33.23 158 PHE C C 1
ATOM 7858 O O . PHE C 1 129 ? 27.154 74.437 40.508 1.00 34.59 158 PHE C O 1
ATOM 7866 N N . PRO C 1 130 ? 28.542 73.796 42.135 1.00 38.30 159 PRO C N 1
ATOM 7867 C CA . PRO C 1 130 ? 29.724 73.863 41.277 1.00 36.54 159 PRO C CA 1
ATOM 7868 C C . PRO C 1 130 ? 29.982 72.563 40.509 1.00 33.13 159 PRO C C 1
ATOM 7869 O O . PRO C 1 130 ? 29.494 71.500 40.868 1.00 30.14 159 PRO C O 1
ATOM 7873 N N . THR C 1 131 ? 30.794 72.636 39.453 1.00 34.06 160 THR C N 1
ATOM 7874 C CA . THR C 1 131 ? 30.943 71.510 38.544 1.00 38.24 160 THR C CA 1
ATOM 7875 C C . THR C 1 131 ? 31.748 70.378 39.181 1.00 34.96 160 THR C C 1
ATOM 7876 O O . THR C 1 131 ? 31.742 69.271 38.656 1.00 36.03 160 THR C O 1
ATOM 7880 N N . ASN C 1 132 ? 32.411 70.646 40.312 1.00 35.08 161 ASN C N 1
ATOM 7881 C CA . ASN C 1 132 ? 33.237 69.651 40.983 1.00 36.14 161 ASN C CA 1
ATOM 7882 C C . ASN C 1 132 ? 32.466 68.984 42.114 1.00 34.24 161 ASN C C 1
ATOM 7883 O O . ASN C 1 132 ? 33.046 68.265 42.924 1.00 35.19 161 ASN C O 1
ATOM 7888 N N . LEU C 1 133 ? 31.160 69.239 42.202 1.00 30.55 162 LEU C N 1
ATOM 7889 C CA . LEU C 1 133 ? 30.375 68.501 43.169 1.00 26.97 162 LEU C CA 1
ATOM 7890 C C . LEU C 1 133 ? 29.763 67.326 42.426 1.00 25.21 162 LEU C C 1
ATOM 7891 O O . LEU C 1 133 ? 29.005 67.508 41.479 1.00 22.38 162 LEU C O 1
ATOM 7896 N N . HIS C 1 134 ? 30.122 66.117 42.858 1.00 25.01 163 HIS C N 1
ATOM 7897 C CA . HIS C 1 134 ? 29.769 64.897 42.160 1.00 25.03 163 HIS C CA 1
ATOM 7898 C C . HIS C 1 134 ? 28.255 64.821 41.954 1.00 24.84 163 HIS C C 1
ATOM 7899 O O . HIS C 1 134 ? 27.510 65.274 42.824 1.00 24.46 163 HIS C O 1
ATOM 7906 N N . PRO C 1 135 ? 27.758 64.254 40.829 1.00 21.49 164 PRO C N 1
ATOM 7907 C CA . PRO C 1 135 ? 26.312 64.203 40.585 1.00 21.13 164 PRO C CA 1
ATOM 7908 C C . PRO C 1 135 ? 25.490 63.498 41.671 1.00 20.21 164 PRO C C 1
ATOM 7909 O O . PRO C 1 135 ? 24.380 63.900 41.949 1.00 18.87 164 PRO C O 1
ATOM 7913 N N . MET C 1 136 ? 26.015 62.428 42.271 1.00 20.41 165 MET C N 1
ATOM 7914 C CA . MET C 1 136 ? 25.313 61.719 43.329 1.00 21.86 165 MET C CA 1
ATOM 7915 C C . MET C 1 136 ? 25.140 62.603 44.555 1.00 20.37 165 MET C C 1
ATOM 7916 O O . MET C 1 136 ? 24.174 62.433 45.275 1.00 24.19 165 MET C O 1
ATOM 7921 N N . SER C 1 137 ? 26.090 63.506 44.810 1.00 20.88 166 SER C N 1
ATOM 7922 C CA . SER C 1 137 ? 26.023 64.441 45.928 1.00 20.82 166 SER C CA 1
ATOM 7923 C C . SER C 1 137 ? 24.957 65.498 45.636 1.00 21.14 166 SER C C 1
ATOM 7924 O O . SER C 1 137 ? 24.158 65.831 46.514 1.00 20.42 166 SER C O 1
ATOM 7927 N N . GLN C 1 138 ? 24.927 65.978 44.390 1.00 20.25 167 GLN C N 1
ATOM 7928 C CA . GLN C 1 138 ? 23.889 66.932 43.971 1.00 20.41 167 GLN C CA 1
ATOM 7929 C C . GLN C 1 138 ? 22.517 66.278 44.078 1.00 19.23 167 GLN C C 1
ATOM 7930 O O . GLN C 1 138 ? 21.521 66.927 44.353 1.00 21.37 167 GLN C O 1
ATOM 7936 N N . LEU C 1 139 ? 22.454 64.983 43.812 1.00 17.23 168 LEU C N 1
ATOM 7937 C CA . LEU C 1 139 ? 21.175 64.313 43.823 1.00 18.07 168 LEU C CA 1
ATOM 7938 C C . LEU C 1 139 ? 20.661 64.182 45.258 1.00 18.41 168 LEU C C 1
ATOM 7939 O O . LEU C 1 139 ? 19.487 64.455 45.522 1.00 18.03 168 LEU C O 1
ATOM 7944 N N . SER C 1 140 ? 21.493 63.613 46.127 1.00 16.92 169 SER C N 1
ATOM 7945 C CA . SER C 1 140 ? 21.170 63.438 47.542 1.00 17.98 169 SER C CA 1
ATOM 7946 C C . SER C 1 140 ? 20.765 64.757 48.193 1.00 18.35 169 SER C C 1
ATOM 7947 O O . SER C 1 140 ? 19.692 64.844 48.766 1.00 21.54 169 SER C O 1
ATOM 7950 N N . ALA C 1 141 ? 21.611 65.783 48.061 1.00 18.17 170 ALA C N 1
ATOM 7951 C CA . ALA C 1 141 ? 21.281 67.110 48.580 1.00 19.51 170 ALA C CA 1
ATOM 7952 C C . ALA C 1 141 ? 19.923 67.640 48.081 1.00 20.28 170 ALA C C 1
ATOM 7953 O O . ALA C 1 141 ? 19.125 68.134 48.893 1.00 18.94 170 ALA C O 1
ATOM 7955 N N . ALA C 1 142 ? 19.639 67.534 46.772 1.00 20.05 171 ALA C N 1
ATOM 7956 C CA . ALA C 1 142 ? 18.376 68.026 46.212 1.00 20.04 171 ALA C CA 1
ATOM 7957 C C . ALA C 1 142 ? 17.182 67.262 46.776 1.00 19.51 171 ALA C C 1
ATOM 7958 O O . ALA C 1 142 ? 16.220 67.854 47.235 1.00 19.28 171 ALA C O 1
ATOM 7960 N N . VAL C 1 143 ? 17.278 65.933 46.852 1.00 18.47 172 VAL C N 1
ATOM 7961 C CA . VAL C 1 143 ? 16.198 65.151 47.417 1.00 18.46 172 VAL C CA 1
ATOM 7962 C C . VAL C 1 143 ? 15.951 65.478 48.898 1.00 18.71 172 VAL C C 1
ATOM 7963 O O . VAL C 1 143 ? 14.816 65.495 49.338 1.00 19.50 172 VAL C O 1
ATOM 7967 N N . THR C 1 144 ? 17.012 65.738 49.662 1.00 18.20 173 THR C N 1
ATOM 7968 C CA . THR C 1 144 ? 16.899 66.080 51.077 1.00 18.93 173 THR C CA 1
ATOM 7969 C C . THR C 1 144 ? 16.184 67.424 51.216 1.00 19.20 173 THR C C 1
ATOM 7970 O O . THR C 1 144 ? 15.343 67.596 52.075 1.00 21.43 173 THR C O 1
ATOM 7974 N N . ALA C 1 145 ? 16.528 68.369 50.342 1.00 20.65 174 ALA C N 1
ATOM 7975 C CA . ALA C 1 145 ? 15.910 69.690 50.391 1.00 21.97 174 ALA C CA 1
ATOM 7976 C C . ALA C 1 145 ? 14.484 69.663 49.828 1.00 21.34 174 ALA C C 1
ATOM 7977 O O . ALA C 1 145 ? 13.738 70.640 50.015 1.00 23.01 174 ALA C O 1
ATOM 7979 N N . LEU C 1 146 ? 14.101 68.573 49.147 1.00 20.45 175 LEU C N 1
ATOM 7980 C CA . LEU C 1 146 ? 12.720 68.396 48.709 1.00 22.40 175 LEU C CA 1
ATOM 7981 C C . LEU C 1 146 ? 11.795 68.037 49.882 1.00 21.91 175 LEU C C 1
ATOM 7982 O O . LEU C 1 146 ? 10.569 68.057 49.728 1.00 23.79 175 LEU C O 1
ATOM 7987 N N . ASN C 1 147 ? 12.348 67.683 51.053 1.00 20.75 176 ASN C N 1
ATOM 7988 C CA . ASN C 1 147 ? 11.538 67.188 52.157 1.00 19.79 176 ASN C CA 1
ATOM 7989 C C . ASN C 1 147 ? 10.705 68.330 52.736 1.00 19.72 176 ASN C C 1
ATOM 7990 O O . ASN C 1 147 ? 9.814 68.089 53.530 1.00 21.34 176 ASN C O 1
ATOM 7995 N N . SER C 1 148 ? 10.994 69.565 52.303 1.00 19.91 177 SER C N 1
ATOM 7996 C CA . SER C 1 148 ? 10.114 70.684 52.586 1.00 22.62 177 SER C CA 1
ATOM 7997 C C . SER C 1 148 ? 8.726 70.449 51.981 1.00 25.26 177 SER C C 1
ATOM 7998 O O . SER C 1 148 ? 7.770 71.116 52.358 1.00 27.79 177 SER C O 1
ATOM 8001 N N . GLU C 1 149 ? 8.615 69.509 51.039 1.00 23.35 178 GLU C N 1
ATOM 8002 C CA . GLU C 1 149 ? 7.352 69.188 50.398 1.00 26.02 178 GLU C CA 1
ATOM 8003 C C . GLU C 1 149 ? 6.711 67.948 50.993 1.00 27.01 178 GLU C C 1
ATOM 8004 O O . GLU C 1 149 ? 5.682 67.505 50.476 1.00 30.78 178 GLU C O 1
ATOM 8010 N N . SER C 1 150 ? 7.300 67.367 52.052 1.00 25.94 179 SER C N 1
ATOM 8011 C CA . SER C 1 150 ? 6.792 66.094 52.532 1.00 26.67 179 SER C CA 1
ATOM 8012 C C . SER C 1 150 ? 5.448 66.275 53.245 1.00 27.92 179 SER C C 1
ATOM 8013 O O . SER C 1 150 ? 5.380 66.928 54.296 1.00 25.23 179 SER C O 1
ATOM 8016 N N . ASN C 1 151 ? 4.406 65.649 52.671 1.00 28.39 180 ASN C N 1
ATOM 8017 C CA . ASN C 1 151 ? 3.114 65.503 53.323 1.00 30.69 180 ASN C CA 1
ATOM 8018 C C . ASN C 1 151 ? 3.286 64.748 54.644 1.00 28.98 180 ASN C C 1
ATOM 8019 O O . ASN C 1 151 ? 2.726 65.123 55.672 1.00 27.51 180 ASN C O 1
ATOM 8024 N N . PHE C 1 152 ? 4.039 63.646 54.606 1.00 25.77 181 PHE C N 1
ATOM 8025 C CA . PHE C 1 152 ? 4.163 62.798 55.773 1.00 25.92 181 PHE C CA 1
ATOM 8026 C C . PHE C 1 152 ? 4.787 63.592 56.931 1.00 25.24 181 PHE C C 1
ATOM 8027 O O . PHE C 1 152 ? 4.316 63.527 58.071 1.00 23.18 181 PHE C O 1
ATOM 8035 N N . ALA C 1 153 ? 5.839 64.358 56.637 1.00 26.02 182 ALA C N 1
ATOM 8036 C CA . ALA C 1 153 ? 6.539 65.104 57.672 1.00 27.84 182 ALA C CA 1
ATOM 8037 C C . ALA C 1 153 ? 5.581 66.053 58.383 1.00 30.84 182 ALA C C 1
ATOM 8038 O O . ALA C 1 153 ? 5.571 66.119 59.611 1.00 27.04 182 ALA C O 1
ATOM 8040 N N . ARG C 1 154 ? 4.776 66.791 57.610 1.00 36.68 183 ARG C N 1
ATOM 8041 C CA . ARG C 1 154 ? 3.912 67.812 58.201 1.00 36.94 183 ARG C CA 1
ATOM 8042 C C . ARG C 1 154 ? 2.729 67.160 58.912 1.00 32.21 183 ARG C C 1
ATOM 8043 O O . ARG C 1 154 ? 2.320 67.614 59.980 1.00 32.87 183 ARG C O 1
ATOM 8051 N N . ALA C 1 155 ? 2.167 66.115 58.297 1.00 30.58 184 ALA C N 1
ATOM 8052 C CA . ALA C 1 155 ? 1.102 65.354 58.923 1.00 29.89 184 ALA C CA 1
ATOM 8053 C C . ALA C 1 155 ? 1.571 64.757 60.247 1.00 32.47 184 ALA C C 1
ATOM 8054 O O . ALA C 1 155 ? 0.835 64.762 61.237 1.00 28.55 184 ALA C O 1
ATOM 8056 N N . TYR C 1 156 ? 2.803 64.227 60.273 1.00 28.12 185 TYR C N 1
ATOM 8057 C CA . TYR C 1 156 ? 3.269 63.622 61.503 1.00 25.88 185 TYR C CA 1
ATOM 8058 C C . TYR C 1 156 ? 3.358 64.696 62.583 1.00 27.49 185 TYR C C 1
ATOM 8059 O O . TYR C 1 156 ? 3.032 64.403 63.722 1.00 26.23 185 TYR C O 1
ATOM 8068 N N . ALA C 1 157 ? 3.788 65.916 62.210 1.00 29.92 186 ALA C N 1
ATOM 8069 C CA . ALA C 1 157 ? 3.927 67.018 63.154 1.00 33.16 186 ALA C CA 1
ATOM 8070 C C . ALA C 1 157 ? 2.579 67.388 63.777 1.00 37.72 186 ALA C C 1
ATOM 8071 O O . ALA C 1 157 ? 2.506 67.697 64.970 1.00 38.78 186 ALA C O 1
ATOM 8073 N N . GLN C 1 158 ? 1.512 67.372 62.973 1.00 38.86 187 GLN C N 1
ATOM 8074 C CA . GLN C 1 158 ? 0.203 67.779 63.460 1.00 40.30 187 GLN C CA 1
ATOM 8075 C C . GLN C 1 158 ? -0.437 66.634 64.227 1.00 38.52 187 GLN C C 1
ATOM 8076 O O . GLN C 1 158 ? -1.455 66.831 64.879 1.00 45.57 187 GLN C O 1
ATOM 8082 N N . GLY C 1 159 ? 0.160 65.441 64.144 1.00 35.14 188 GLY C N 1
ATOM 8083 C CA . GLY C 1 159 ? -0.331 64.301 64.883 1.00 32.54 188 GLY C CA 1
ATOM 8084 C C . GLY C 1 159 ? -1.252 63.476 64.003 1.00 32.74 188 GLY C C 1
ATOM 8085 O O . GLY C 1 159 ? -2.231 63.978 63.444 1.00 33.35 188 GLY C O 1
ATOM 8086 N N . ILE C 1 160 ? -0.915 62.205 63.869 1.00 30.72 189 ILE C N 1
ATOM 8087 C CA . ILE C 1 160 ? -1.731 61.318 63.076 1.00 30.10 189 ILE C CA 1
ATOM 8088 C C . ILE C 1 160 ? -1.554 59.915 63.648 1.00 27.16 189 ILE C C 1
ATOM 8089 O O . ILE C 1 160 ? -0.486 59.589 64.198 1.00 28.89 189 ILE C O 1
ATOM 8094 N N . SER C 1 161 ? -2.598 59.104 63.479 1.00 24.37 190 SER C N 1
ATOM 8095 C CA . SER C 1 161 ? -2.603 57.718 63.906 1.00 26.15 190 SER C CA 1
ATOM 8096 C C . SER C 1 161 ? -1.607 56.871 63.110 1.00 26.67 190 SER C C 1
ATOM 8097 O O . SER C 1 161 ? -1.484 57.034 61.895 1.00 23.57 190 SER C O 1
ATOM 8100 N N . ARG C 1 162 ? -0.928 55.963 63.835 1.00 28.95 191 ARG C N 1
ATOM 8101 C CA . ARG C 1 162 ? -0.095 54.898 63.284 1.00 33.69 191 ARG C CA 1
ATOM 8102 C C . ARG C 1 162 ? -0.711 54.258 62.037 1.00 32.51 191 ARG C C 1
ATOM 8103 O O . ARG C 1 162 ? -0.012 54.035 61.049 1.00 31.24 191 ARG C O 1
ATOM 8111 N N . THR C 1 163 ? -2.005 53.906 62.122 1.00 31.68 192 THR C N 1
ATOM 8112 C CA . THR C 1 163 ? -2.740 53.235 61.053 1.00 34.18 192 THR C CA 1
ATOM 8113 C C . THR C 1 163 ? -2.697 54.004 59.726 1.00 33.84 192 THR C C 1
ATOM 8114 O O . THR C 1 163 ? -2.961 53.418 58.680 1.00 35.22 192 THR C O 1
ATOM 8118 N N . LYS C 1 164 ? -2.364 55.302 59.766 1.00 31.23 193 LYS C N 1
ATOM 8119 C CA . LYS C 1 164 ? -2.540 56.187 58.631 1.00 32.14 193 LYS C CA 1
ATOM 8120 C C . LYS C 1 164 ? -1.209 56.563 57.978 1.00 27.53 193 LYS C C 1
ATOM 8121 O O . LYS C 1 164 ? -1.214 57.167 56.914 1.00 27.33 193 LYS C O 1
ATOM 8127 N N . TYR C 1 165 ? -0.067 56.193 58.578 1.00 24.29 194 TYR C N 1
ATOM 8128 C CA . TYR C 1 165 ? 1.223 56.593 58.031 1.00 22.51 194 TYR C CA 1
ATOM 8129 C C . TYR C 1 165 ? 1.346 56.270 56.546 1.00 20.78 194 TYR C C 1
ATOM 8130 O O . TYR C 1 165 ? 1.865 57.043 55.761 1.00 22.79 194 TYR C O 1
ATOM 8139 N N . TRP C 1 166 ? 0.875 55.093 56.146 1.00 23.07 195 TRP C N 1
ATOM 8140 C CA . TRP C 1 166 ? 1.146 54.581 54.811 1.00 22.00 195 TRP C CA 1
ATOM 8141 C C . TRP C 1 166 ? 0.572 55.475 53.711 1.00 21.53 195 TRP C C 1
ATOM 8142 O O . TRP C 1 166 ? 1.164 55.576 52.637 1.00 20.21 195 TRP C O 1
ATOM 8153 N N . GLU C 1 167 ? -0.613 56.072 53.954 1.00 22.23 196 GLU C N 1
ATOM 8154 C CA . GLU C 1 167 ? -1.287 56.863 52.933 1.00 22.01 196 GLU C CA 1
ATOM 8155 C C . GLU C 1 167 ? -0.422 58.052 52.520 1.00 19.76 196 GLU C C 1
ATOM 8156 O O . GLU C 1 167 ? -0.245 58.319 51.324 1.00 19.69 196 GLU C O 1
ATOM 8162 N N . LEU C 1 168 ? 0.051 58.773 53.527 1.00 21.98 197 LEU C N 1
ATOM 8163 C CA . LEU C 1 168 ? 0.926 59.923 53.329 1.00 22.83 197 LEU C CA 1
ATOM 8164 C C . LEU C 1 168 ? 2.270 59.493 52.743 1.00 22.02 197 LEU C C 1
ATOM 8165 O O . LEU C 1 168 ? 2.843 60.212 51.924 1.00 21.18 197 LEU C O 1
ATOM 8170 N N . ILE C 1 169 ? 2.787 58.334 53.188 1.00 20.65 198 ILE C N 1
ATOM 8171 C CA . ILE C 1 169 ? 4.026 57.797 52.645 1.00 19.71 198 ILE C CA 1
ATOM 8172 C C . ILE C 1 169 ? 3.835 57.497 51.148 1.00 19.00 198 ILE C C 1
ATOM 8173 O O . ILE C 1 169 ? 4.714 57.765 50.314 1.00 17.05 198 ILE C O 1
ATOM 8178 N N . TYR C 1 170 ? 2.682 56.909 50.816 1.00 17.31 199 TYR C N 1
ATOM 8179 C CA . TYR C 1 170 ? 2.328 56.696 49.418 1.00 20.00 199 TYR C CA 1
ATOM 8180 C C . TYR C 1 170 ? 2.434 57.999 48.622 1.00 19.08 199 TYR C C 1
ATOM 8181 O O . TYR C 1 170 ? 3.029 57.984 47.540 1.00 18.15 199 TYR C O 1
ATOM 8190 N N . GLU C 1 171 ? 1.836 59.103 49.122 1.00 20.64 200 GLU C N 1
ATOM 8191 C CA . GLU C 1 171 ? 1.733 60.324 48.336 1.00 20.48 200 GLU C CA 1
ATOM 8192 C C . GLU C 1 171 ? 3.118 60.935 48.164 1.00 18.57 200 GLU C C 1
ATOM 8193 O O . GLU C 1 171 ? 3.444 61.381 47.061 1.00 17.16 200 GLU C O 1
ATOM 8199 N N . ASP C 1 172 ? 3.934 60.872 49.219 1.00 19.05 201 ASP C N 1
ATOM 8200 C CA . ASP C 1 172 ? 5.286 61.415 49.142 1.00 20.21 201 ASP C CA 1
ATOM 8201 C C . ASP C 1 172 ? 6.139 60.580 48.185 1.00 19.85 201 ASP C C 1
ATOM 8202 O O . ASP C 1 172 ? 6.994 61.137 47.506 1.00 20.30 201 ASP C O 1
ATOM 8207 N N . SER C 1 173 ? 5.926 59.244 48.185 1.00 18.89 202 SER C N 1
ATOM 8208 C CA . SER C 1 173 ? 6.712 58.331 47.365 1.00 18.87 202 SER C CA 1
ATOM 8209 C C . SER C 1 173 ? 6.368 58.515 45.889 1.00 19.98 202 SER C C 1
ATOM 8210 O O . SER C 1 173 ? 7.245 58.463 45.042 1.00 19.93 202 SER C O 1
ATOM 8213 N N . MET C 1 174 ? 5.075 58.744 45.597 1.00 20.41 203 MET C N 1
ATOM 8214 C CA . MET C 1 174 ? 4.613 58.983 44.247 1.00 21.72 203 MET C CA 1
ATOM 8215 C C . MET C 1 174 ? 5.154 60.318 43.748 1.00 21.27 203 MET C C 1
ATOM 8216 O O . MET C 1 174 ? 5.590 60.421 42.597 1.00 21.59 203 MET C O 1
ATOM 8221 N N . ASP C 1 175 ? 5.144 61.326 44.630 1.00 22.10 204 ASP C N 1
ATOM 8222 C CA . ASP C 1 175 ? 5.656 62.641 44.278 1.00 21.30 204 ASP C CA 1
ATOM 8223 C C . ASP C 1 175 ? 7.158 62.567 43.992 1.00 20.80 204 ASP C C 1
ATOM 8224 O O . ASP C 1 175 ? 7.626 63.130 43.000 1.00 20.50 204 ASP C O 1
ATOM 8229 N N . LEU C 1 176 ? 7.900 61.844 44.845 1.00 17.59 205 LEU C N 1
ATOM 8230 C CA . LEU C 1 176 ? 9.352 61.768 44.704 1.00 19.11 205 LEU C CA 1
ATOM 8231 C C . LEU C 1 176 ? 9.709 61.030 43.422 1.00 18.02 205 LEU C C 1
ATOM 8232 O O . LEU C 1 176 ? 10.549 61.471 42.662 1.00 19.37 205 LEU C O 1
ATOM 8237 N N . ILE C 1 177 ? 9.053 59.902 43.164 1.00 20.74 206 ILE C N 1
ATOM 8238 C CA . ILE C 1 177 ? 9.287 59.179 41.930 1.00 20.70 206 ILE C CA 1
ATOM 8239 C C . ILE C 1 177 ? 9.026 60.058 40.717 1.00 20.21 206 ILE C C 1
ATOM 8240 O O . ILE C 1 177 ? 9.760 59.987 39.747 1.00 21.23 206 ILE C O 1
ATOM 8245 N N . ALA C 1 178 ? 7.958 60.861 40.751 1.00 22.18 207 ALA C N 1
ATOM 8246 C CA . ALA C 1 178 ? 7.633 61.702 39.608 1.00 23.25 207 ALA C CA 1
ATOM 8247 C C . ALA C 1 178 ? 8.709 62.775 39.401 1.00 25.80 207 ALA C C 1
ATOM 8248 O O . ALA C 1 178 ? 9.083 63.062 38.264 1.00 24.93 207 ALA C O 1
ATOM 8250 N N . LYS C 1 179 ? 9.247 63.308 40.507 1.00 22.10 208 LYS C N 1
ATOM 8251 C CA . LYS C 1 179 ? 10.200 64.411 40.490 1.00 21.68 208 LYS C CA 1
ATOM 8252 C C . LYS C 1 179 ? 11.614 63.973 40.117 1.00 21.59 208 LYS C C 1
ATOM 8253 O O . LYS C 1 179 ? 12.457 64.811 39.786 1.00 22.73 208 LYS C O 1
ATOM 8259 N N . LEU C 1 180 ? 11.932 62.680 40.254 1.00 18.68 209 LEU C N 1
ATOM 8260 C CA . LEU C 1 180 ? 13.333 62.303 40.274 1.00 18.89 209 LEU C CA 1
ATOM 8261 C C . LEU C 1 180 ? 13.990 62.594 38.914 1.00 20.60 209 LEU C C 1
ATOM 8262 O O . LEU C 1 180 ? 15.097 63.147 38.909 1.00 20.14 209 LEU C O 1
ATOM 8267 N N . PRO C 1 181 ? 13.367 62.234 37.750 1.00 20.11 210 PRO C N 1
ATOM 8268 C CA . PRO C 1 181 ? 13.913 62.565 36.427 1.00 19.35 210 PRO C CA 1
ATOM 8269 C C . PRO C 1 181 ? 14.176 64.058 36.226 1.00 22.43 210 PRO C C 1
ATOM 8270 O O . PRO C 1 181 ? 15.158 64.430 35.575 1.00 24.42 210 PRO C O 1
ATOM 8274 N N . CYS C 1 182 ? 13.279 64.907 36.743 1.00 23.09 211 CYS C N 1
ATOM 8275 C CA . CYS C 1 182 ? 13.495 66.349 36.696 1.00 24.35 211 CYS C CA 1
ATOM 8276 C C . CYS C 1 182 ? 14.793 66.750 37.411 1.00 24.59 211 CYS C C 1
ATOM 8277 O O . CYS C 1 182 ? 15.630 67.461 36.841 1.00 20.40 211 CYS C O 1
ATOM 8280 N N . VAL C 1 183 ? 14.962 66.280 38.658 1.00 21.64 212 VAL C N 1
ATOM 8281 C CA . VAL C 1 183 ? 16.190 66.500 39.406 1.00 21.16 212 VAL C CA 1
ATOM 8282 C C . VAL C 1 183 ? 17.390 65.949 38.625 1.00 21.29 212 VAL C C 1
ATOM 8283 O O . VAL C 1 183 ? 18.343 66.659 38.336 1.00 23.07 212 VAL C O 1
ATOM 8287 N N . ALA C 1 184 ? 17.320 64.666 38.267 1.00 20.22 213 ALA C N 1
ATOM 8288 C CA . ALA C 1 184 ? 18.425 63.966 37.630 1.00 22.07 213 ALA C CA 1
ATOM 8289 C C . ALA C 1 184 ? 18.823 64.644 36.320 1.00 23.81 213 ALA C C 1
ATOM 8290 O O . ALA C 1 184 ? 20.005 64.717 36.006 1.00 24.36 213 ALA C O 1
ATOM 8292 N N . ALA C 1 185 ? 17.837 65.166 35.579 1.00 23.09 214 ALA C N 1
ATOM 8293 C CA . ALA C 1 185 ? 18.075 65.734 34.257 1.00 24.02 214 ALA C CA 1
ATOM 8294 C C . ALA C 1 185 ? 18.583 67.162 34.395 1.00 25.83 214 ALA C C 1
ATOM 8295 O O . ALA C 1 185 ? 19.366 67.638 33.580 1.00 31.30 214 ALA C O 1
ATOM 8297 N N . LYS C 1 186 ? 18.165 67.842 35.457 1.00 24.77 215 LYS C N 1
ATOM 8298 C CA . LYS C 1 186 ? 18.734 69.146 35.731 1.00 24.40 215 LYS C CA 1
ATOM 8299 C C . LYS C 1 186 ? 20.231 69.009 36.069 1.00 25.04 215 LYS C C 1
ATOM 8300 O O . LYS C 1 186 ? 21.042 69.874 35.718 1.00 22.36 215 LYS C O 1
ATOM 8305 N N . ILE C 1 187 ? 20.621 67.925 36.761 1.00 22.30 216 ILE C N 1
ATOM 8306 C CA . ILE C 1 187 ? 22.007 67.731 37.168 1.00 22.95 216 ILE C CA 1
ATOM 8307 C C . ILE C 1 187 ? 22.848 67.545 35.907 1.00 23.92 216 ILE C C 1
ATOM 8308 O O . ILE C 1 187 ? 23.922 68.139 35.780 1.00 27.70 216 ILE C O 1
ATOM 8313 N N . TYR C 1 188 ? 22.353 66.671 35.029 1.00 23.96 217 TYR C N 1
ATOM 8314 C CA . TYR C 1 188 ? 23.052 66.252 33.828 1.00 24.74 217 TYR C CA 1
ATOM 8315 C C . TYR C 1 188 ? 23.318 67.465 32.949 1.00 25.59 217 TYR C C 1
ATOM 8316 O O . TYR C 1 188 ? 24.450 67.698 32.528 1.00 25.35 217 TYR C O 1
ATOM 8325 N N . ARG C 1 189 ? 22.249 68.224 32.694 1.00 27.75 218 ARG C N 1
ATOM 8326 C CA . ARG C 1 189 ? 22.329 69.365 31.795 1.00 29.92 218 ARG C CA 1
ATOM 8327 C C . ARG C 1 189 ? 23.224 70.452 32.374 1.00 27.81 218 ARG C C 1
ATOM 8328 O O . ARG C 1 189 ? 23.955 71.093 31.620 1.00 31.07 218 ARG C O 1
ATOM 8336 N N . ASN C 1 190 ? 23.156 70.677 33.691 1.00 25.00 219 ASN C N 1
ATOM 8337 C CA . ASN C 1 190 ? 23.974 71.688 34.332 1.00 27.89 219 ASN C CA 1
ATOM 8338 C C . ASN C 1 190 ? 25.447 71.308 34.232 1.00 28.77 219 ASN C C 1
ATOM 8339 O O . ASN C 1 190 ? 26.286 72.174 34.003 1.00 28.96 219 ASN C O 1
ATOM 8344 N N . LEU C 1 191 ? 25.758 70.013 34.402 1.00 27.60 220 LEU C N 1
ATOM 8345 C CA . LEU C 1 191 ? 27.136 69.555 34.393 1.00 27.25 220 LEU C CA 1
ATOM 8346 C C . LEU C 1 191 ? 27.669 69.396 32.968 1.00 30.10 220 LEU C C 1
ATOM 8347 O O . LEU C 1 191 ? 28.855 69.636 32.756 1.00 34.73 220 LEU C O 1
ATOM 8352 N N . TYR C 1 192 ? 26.843 68.845 32.071 1.00 31.75 221 TYR C N 1
ATOM 8353 C CA . TYR C 1 192 ? 27.356 68.401 30.741 1.00 35.95 221 TYR C CA 1
ATOM 8354 C C . TYR C 1 192 ? 26.645 68.959 29.514 1.00 32.61 221 TYR C C 1
ATOM 8355 O O . TYR C 1 192 ? 27.079 68.610 28.404 1.00 32.63 221 TYR C O 1
ATOM 8364 N N . ARG C 1 193 ? 25.562 69.717 29.703 1.00 34.33 222 ARG C N 1
ATOM 8365 C CA . ARG C 1 193 ? 24.784 70.243 28.550 1.00 37.36 222 ARG C CA 1
ATOM 8366 C C . ARG C 1 193 ? 24.696 71.771 28.671 1.00 37.44 222 ARG C C 1
ATOM 8367 O O . ARG C 1 193 ? 23.718 72.346 28.151 1.00 40.77 222 ARG C O 1
ATOM 8375 N N . GLU C 1 194 ? 25.682 72.338 29.367 1.00 40.13 223 GLU C N 1
ATOM 8376 C CA . GLU C 1 194 ? 25.800 73.805 29.608 1.00 45.87 223 GLU C CA 1
ATOM 8377 C C . GLU C 1 194 ? 24.461 74.409 30.066 1.00 44.61 223 GLU C C 1
ATOM 8378 O O . GLU C 1 194 ? 24.024 75.392 29.451 1.00 48.44 223 GLU C O 1
ATOM 8384 N N . GLY C 1 195 ? 23.880 73.855 31.123 1.00 41.80 224 GLY C N 1
ATOM 8385 C CA . GLY C 1 195 ? 22.629 74.347 31.734 1.00 45.81 224 GLY C CA 1
ATOM 8386 C C . GLY C 1 195 ? 21.511 74.525 30.725 1.00 46.36 224 GLY C C 1
ATOM 8387 O O . GLY C 1 195 ? 20.603 75.334 31.004 1.00 49.98 224 GLY C O 1
ATOM 8388 N N . SER C 1 196 ? 21.557 73.811 29.595 1.00 48.74 225 SER C N 1
ATOM 8389 C CA . SER C 1 196 ? 20.447 73.863 28.619 1.00 50.22 225 SER C CA 1
ATOM 8390 C C . SER C 1 196 ? 19.098 73.650 29.321 1.00 57.25 225 SER C C 1
ATOM 8391 O O . SER C 1 196 ? 19.021 72.800 30.221 1.00 62.08 225 SER C O 1
ATOM 8394 N N . GLY C 1 197 ? 18.061 74.367 28.891 1.00 61.81 226 GLY C N 1
ATOM 8395 C CA . GLY C 1 197 ? 16.747 74.183 29.488 1.00 67.23 226 GLY C CA 1
ATOM 8396 C C . GLY C 1 197 ? 16.255 72.746 29.330 1.00 71.60 226 GLY C C 1
ATOM 8397 O O . GLY C 1 197 ? 16.088 72.287 28.199 1.00 71.60 226 GLY C O 1
ATOM 8398 N N . ILE C 1 198 ? 16.015 72.071 30.472 1.00 72.84 227 ILE C N 1
ATOM 8399 C CA . ILE C 1 198 ? 15.788 70.629 30.518 1.00 70.49 227 ILE C CA 1
ATOM 8400 C C . ILE C 1 198 ? 14.508 70.284 29.757 1.00 67.13 227 ILE C C 1
ATOM 8401 O O . ILE C 1 198 ? 14.411 69.212 29.156 1.00 59.00 227 ILE C O 1
ATOM 8406 N N . GLY C 1 199 ? 13.534 71.201 29.790 1.00 67.24 228 GLY C N 1
ATOM 8407 C CA . GLY C 1 199 ? 12.345 71.087 28.966 1.00 59.51 228 GLY C CA 1
ATOM 8408 C C . GLY C 1 199 ? 11.161 70.531 29.746 1.00 53.59 228 GLY C C 1
ATOM 8409 O O . GLY C 1 199 ? 11.247 70.305 30.953 1.00 52.94 228 GLY C O 1
ATOM 8410 N N . ALA C 1 200 ? 10.061 70.323 29.017 1.00 49.05 229 ALA C N 1
ATOM 8411 C CA . ALA C 1 200 ? 8.767 70.057 29.616 1.00 49.85 229 ALA C CA 1
ATOM 8412 C C . ALA C 1 200 ? 8.510 68.557 29.667 1.00 44.51 229 ALA C C 1
ATOM 8413 O O . ALA C 1 200 ? 9.094 67.773 28.927 1.00 53.59 229 ALA C O 1
ATOM 8415 N N . ILE C 1 201 ? 7.648 68.183 30.598 1.00 40.24 230 ILE C N 1
ATOM 8416 C CA . ILE C 1 201 ? 7.084 66.853 30.638 1.00 40.62 230 ILE C CA 1
ATOM 8417 C C . ILE C 1 201 ? 5.972 66.799 29.596 1.00 37.65 230 ILE C C 1
ATOM 8418 O O . ILE C 1 201 ? 5.270 67.778 29.397 1.00 35.88 230 ILE C O 1
ATOM 8423 N N . ASP C 1 202 ? 5.860 65.666 28.910 1.00 35.97 231 ASP C N 1
ATOM 8424 C CA . ASP C 1 202 ? 4.765 65.392 28.000 1.00 38.24 231 ASP C CA 1
ATOM 8425 C C . ASP C 1 202 ? 3.845 64.375 28.668 1.00 35.43 231 ASP C C 1
ATOM 8426 O O . ASP C 1 202 ? 4.240 63.228 28.835 1.00 33.79 231 ASP C O 1
ATOM 8431 N N . SER C 1 203 ? 2.611 64.778 28.997 1.00 33.74 232 SER C N 1
ATOM 8432 C CA . SER C 1 203 ? 1.745 63.968 29.845 1.00 34.65 232 SER C CA 1
ATOM 8433 C C . SER C 1 203 ? 1.225 62.701 29.164 1.00 34.36 232 SER C C 1
ATOM 8434 O O . SER C 1 203 ? 0.530 61.930 29.813 1.00 39.77 232 SER C O 1
ATOM 8437 N N . ASN C 1 204 ? 1.499 62.498 27.865 1.00 32.72 233 ASN C N 1
ATOM 8438 C CA . ASN C 1 204 ? 1.058 61.278 27.198 1.00 34.72 233 ASN C CA 1
ATOM 8439 C C . ASN C 1 204 ? 2.222 60.289 27.105 1.00 31.45 233 ASN C C 1
ATOM 8440 O O . ASN C 1 204 ? 2.023 59.097 26.847 1.00 35.82 233 ASN C O 1
ATOM 8445 N N . LEU C 1 205 ? 3.435 60.778 27.366 1.00 32.13 234 LEU C N 1
ATOM 8446 C CA . LEU C 1 205 ? 4.633 59.947 27.370 1.00 32.18 234 LEU C CA 1
ATOM 8447 C C . LEU C 1 205 ? 4.842 59.259 28.718 1.00 30.53 234 LEU C C 1
ATOM 8448 O O . LEU C 1 205 ? 4.449 59.754 29.764 1.00 29.27 234 LEU C O 1
ATOM 8453 N N . ASP C 1 206 ? 5.478 58.085 28.672 1.00 29.40 235 ASP C N 1
ATOM 8454 C CA . ASP C 1 206 ? 5.832 57.359 29.880 1.00 28.34 235 ASP C CA 1
ATOM 8455 C C . ASP C 1 206 ? 7.062 58.015 30.511 1.00 24.67 235 ASP C C 1
ATOM 8456 O O . ASP C 1 206 ? 7.753 58.809 29.882 1.00 26.65 235 ASP C O 1
ATOM 8461 N N . TRP C 1 207 ? 7.268 57.704 31.803 1.00 25.32 236 TRP C N 1
ATOM 8462 C CA . TRP C 1 207 ? 8.277 58.274 32.689 1.00 26.11 236 TRP C CA 1
ATOM 8463 C C . TRP C 1 207 ? 9.685 58.235 32.080 1.00 23.99 236 TRP C C 1
ATOM 8464 O O . TRP C 1 207 ? 10.353 59.258 31.984 1.00 24.53 236 TRP C O 1
ATOM 8475 N N . SER C 1 208 ? 10.142 57.047 31.656 1.00 24.86 237 SER C N 1
ATOM 8476 C CA . SER C 1 208 ? 11.462 56.909 31.061 1.00 26.09 237 SER C CA 1
ATOM 8477 C C . SER C 1 208 ? 11.611 57.802 29.823 1.00 26.03 237 SER C C 1
ATOM 8478 O O . SER C 1 208 ? 12.689 58.330 29.562 1.00 24.06 237 SER C O 1
ATOM 8481 N N . HIS C 1 209 ? 10.545 57.965 29.028 1.00 25.43 238 HIS C N 1
ATOM 8482 C CA . HIS C 1 209 ? 10.662 58.711 27.774 1.00 27.18 238 HIS C CA 1
ATOM 8483 C C . HIS C 1 209 ? 10.842 60.203 28.064 1.00 25.80 238 HIS C C 1
ATOM 8484 O O . HIS C 1 209 ? 11.670 60.880 27.461 1.00 26.22 238 HIS C O 1
ATOM 8491 N N . ASN C 1 210 ? 10.065 60.718 29.012 1.00 26.51 239 ASN C N 1
ATOM 8492 C CA . ASN C 1 210 ? 10.211 62.099 29.419 1.00 23.46 239 ASN C CA 1
ATOM 8493 C C . ASN C 1 210 ? 11.613 62.298 29.999 1.00 23.10 239 ASN C C 1
ATOM 8494 O O . ASN C 1 210 ? 12.187 63.374 29.879 1.00 23.63 239 ASN C O 1
ATOM 8499 N N . PHE C 1 211 ? 12.161 61.246 30.620 1.00 23.26 240 PHE C N 1
ATOM 8500 C CA . PHE C 1 211 ? 13.499 61.303 31.190 1.00 23.93 240 PHE C CA 1
ATOM 8501 C C . PHE C 1 211 ? 14.537 61.442 30.070 1.00 25.06 240 PHE C C 1
ATOM 8502 O O . PHE C 1 211 ? 15.320 62.369 30.059 1.00 23.43 240 PHE C O 1
ATOM 8510 N N . THR C 1 212 ? 14.558 60.515 29.115 1.00 27.77 241 THR C N 1
ATOM 8511 C CA . THR C 1 212 ? 15.551 60.563 28.043 1.00 28.98 241 THR C CA 1
ATOM 8512 C C . THR C 1 212 ? 15.424 61.845 27.205 1.00 29.39 241 THR C C 1
ATOM 8513 O O . THR C 1 212 ? 16.420 62.389 26.727 1.00 31.54 241 THR C O 1
ATOM 8517 N N . ASN C 1 213 ? 14.202 62.348 27.031 1.00 29.17 242 ASN C N 1
ATOM 8518 C CA . ASN C 1 213 ? 14.020 63.662 26.432 1.00 29.46 242 ASN C CA 1
ATOM 8519 C C . ASN C 1 213 ? 14.724 64.730 27.259 1.00 27.40 242 ASN C C 1
ATOM 8520 O O . ASN C 1 213 ? 15.472 65.556 26.732 1.00 25.40 242 ASN C O 1
ATOM 8525 N N . MET C 1 214 ? 14.449 64.747 28.569 1.00 24.22 243 MET C N 1
ATOM 8526 C CA . MET C 1 214 ? 14.940 65.845 29.381 1.00 24.17 243 MET C CA 1
ATOM 8527 C C . MET C 1 214 ? 16.464 65.763 29.464 1.00 26.47 243 MET C C 1
ATOM 8528 O O . MET C 1 214 ? 17.103 66.779 29.672 1.00 27.51 243 MET C O 1
ATOM 8533 N N . LEU C 1 215 ? 17.032 64.560 29.287 1.00 26.35 244 LEU C N 1
ATOM 8534 C CA . LEU C 1 215 ? 18.475 64.396 29.218 1.00 27.30 244 LEU C CA 1
ATOM 8535 C C . LEU C 1 215 ? 19.027 64.926 27.896 1.00 30.88 244 LEU C C 1
ATOM 8536 O O . LEU C 1 215 ? 20.194 65.313 27.833 1.00 35.30 244 LEU C O 1
ATOM 8541 N N . GLY C 1 216 ? 18.188 64.946 26.859 1.00 29.63 245 GLY C N 1
ATOM 8542 C CA . GLY C 1 216 ? 18.588 65.412 25.547 1.00 32.69 245 GLY C CA 1
ATOM 8543 C C . GLY C 1 216 ? 18.944 64.256 24.624 1.00 31.78 245 GLY C C 1
ATOM 8544 O O . GLY C 1 216 ? 19.737 64.423 23.716 1.00 37.63 245 GLY C O 1
ATOM 8545 N N . TYR C 1 217 ? 18.331 63.110 24.875 1.00 36.49 246 TYR C N 1
ATOM 8546 C CA . TYR C 1 217 ? 18.536 61.939 23.996 1.00 36.28 246 TYR C CA 1
ATOM 8547 C C . TYR C 1 217 ? 17.248 61.721 23.157 1.00 39.46 246 TYR C C 1
ATOM 8548 O O . TYR C 1 217 ? 16.166 62.059 23.642 1.00 44.13 246 TYR C O 1
ATOM 8557 N N . THR C 1 218 ? 17.372 61.151 21.953 1.00 43.83 247 THR C N 1
ATOM 8558 C CA . THR C 1 218 ? 16.180 60.975 21.088 1.00 49.89 247 THR C CA 1
ATOM 8559 C C . THR C 1 218 ? 16.067 59.533 20.629 1.00 45.63 247 THR C C 1
ATOM 8560 O O . THR C 1 218 ? 14.918 59.050 20.506 1.00 47.36 247 THR C O 1
ATOM 8564 N N . ASP C 1 219 ? 17.196 58.855 20.398 1.00 41.87 248 ASP C N 1
ATOM 8565 C CA . ASP C 1 219 ? 17.142 57.469 19.855 1.00 41.12 248 ASP C CA 1
ATOM 8566 C C . ASP C 1 219 ? 16.093 56.667 20.631 1.00 39.83 248 ASP C C 1
ATOM 8567 O O . ASP C 1 219 ? 16.304 56.424 21.838 1.00 42.06 248 ASP C O 1
ATOM 8572 N N . HIS C 1 220 ? 14.990 56.318 19.985 1.00 39.32 249 HIS C N 1
ATOM 8573 C CA . HIS C 1 220 ? 13.988 55.436 20.628 1.00 35.22 249 HIS C CA 1
ATOM 8574 C C . HIS C 1 220 ? 14.703 54.262 21.291 1.00 33.33 249 HIS C C 1
ATOM 8575 O O . HIS C 1 220 ? 14.203 53.755 22.300 1.00 34.94 249 HIS C O 1
ATOM 8582 N N . GLN C 1 221 ? 15.842 53.853 20.741 1.00 31.38 250 GLN C N 1
ATOM 8583 C CA . GLN C 1 221 ? 16.540 52.693 21.278 1.00 33.40 250 GLN C CA 1
ATOM 8584 C C . GLN C 1 221 ? 17.175 52.995 22.638 1.00 30.66 250 GLN C C 1
ATOM 8585 O O . GLN C 1 221 ? 17.247 52.133 23.508 1.00 27.82 250 GLN C O 1
ATOM 8591 N N . PHE C 1 222 ? 17.641 54.226 22.816 1.00 28.67 251 PHE C N 1
ATOM 8592 C CA . PHE C 1 222 ? 18.123 54.639 24.113 1.00 30.25 251 PHE C CA 1
ATOM 8593 C C . PHE C 1 222 ? 16.954 54.711 25.088 1.00 30.09 251 PHE C C 1
ATOM 8594 O O . PHE C 1 222 ? 17.106 54.380 26.272 1.00 28.94 251 PHE C O 1
ATOM 8602 N N . THR C 1 223 ? 15.779 55.108 24.571 1.00 25.44 252 THR C N 1
ATOM 8603 C CA . THR C 1 223 ? 14.590 55.137 25.411 1.00 25.95 252 THR C CA 1
ATOM 8604 C C . THR C 1 223 ? 14.257 53.711 25.843 1.00 26.27 252 THR C C 1
ATOM 8605 O O . THR C 1 223 ? 14.027 53.472 27.024 1.00 27.40 252 THR C O 1
ATOM 8609 N N . GLU C 1 224 ? 14.324 52.761 24.911 1.00 23.87 253 GLU C N 1
ATOM 8610 C CA . GLU C 1 224 ? 14.083 51.361 25.230 1.00 27.30 253 GLU C CA 1
ATOM 8611 C C . GLU C 1 224 ? 15.105 50.877 26.264 1.00 25.88 253 GLU C C 1
ATOM 8612 O O . GLU C 1 224 ? 14.728 50.230 27.254 1.00 24.03 253 GLU C O 1
ATOM 8618 N N . LEU C 1 225 ? 16.384 51.248 26.075 1.00 24.83 254 LEU C N 1
ATOM 8619 C CA . LEU C 1 225 ? 17.433 50.827 26.980 1.00 27.78 254 LEU C CA 1
ATOM 8620 C C . LEU C 1 225 ? 17.106 51.348 28.376 1.00 25.43 254 LEU C C 1
ATOM 8621 O O . LEU C 1 225 ? 17.218 50.613 29.350 1.00 27.50 254 LEU C O 1
ATOM 8626 N N . THR C 1 226 ? 16.692 52.614 28.421 1.00 23.33 255 THR C N 1
ATOM 8627 C CA . THR C 1 226 ? 16.397 53.307 29.654 1.00 24.35 255 THR C CA 1
ATOM 8628 C C . THR C 1 226 ? 15.206 52.652 30.349 1.00 26.27 255 THR C C 1
ATOM 8629 O O . THR C 1 226 ? 15.242 52.441 31.557 1.00 24.42 255 THR C O 1
ATOM 8633 N N . ARG C 1 227 ? 14.180 52.280 29.575 1.00 27.74 256 ARG C N 1
ATOM 8634 C CA . ARG C 1 227 ? 13.055 51.546 30.116 1.00 26.42 256 ARG C CA 1
ATOM 8635 C C . ARG C 1 227 ? 13.551 50.248 30.749 1.00 27.30 256 ARG C C 1
ATOM 8636 O O . ARG C 1 227 ? 13.166 49.933 31.866 1.00 24.41 256 ARG C O 1
ATOM 8644 N N . LEU C 1 228 ? 14.409 49.507 30.049 1.00 24.32 257 LEU C N 1
ATOM 8645 C CA . LEU C 1 228 ? 14.905 48.241 30.570 1.00 27.63 257 LEU C CA 1
ATOM 8646 C C . LEU C 1 228 ? 15.778 48.444 31.812 1.00 23.84 257 LEU C C 1
ATOM 8647 O O . LEU C 1 228 ? 15.652 47.702 32.795 1.00 27.37 257 LEU C O 1
ATOM 8652 N N . TYR C 1 229 ? 16.700 49.408 31.732 1.00 23.99 258 TYR C N 1
ATOM 8653 C CA . TYR C 1 229 ? 17.617 49.727 32.812 1.00 24.71 258 TYR C CA 1
ATOM 8654 C C . TYR C 1 229 ? 16.838 50.139 34.062 1.00 24.46 258 TYR C C 1
ATOM 8655 O O . TYR C 1 229 ? 17.022 49.550 35.113 1.00 27.42 258 TYR C O 1
ATOM 8664 N N . LEU C 1 230 ? 15.919 51.104 33.953 1.00 22.17 259 LEU C N 1
ATOM 8665 C CA . LEU C 1 230 ? 15.198 51.546 35.139 1.00 21.46 259 LEU C CA 1
ATOM 8666 C C . LEU C 1 230 ? 14.335 50.407 35.688 1.00 22.20 259 LEU C C 1
ATOM 8667 O O . LEU C 1 230 ? 14.123 50.334 36.898 1.00 19.99 259 LEU C O 1
ATOM 8672 N N . THR C 1 231 ? 13.934 49.441 34.849 1.00 21.02 260 THR C N 1
ATOM 8673 C CA . THR C 1 231 ? 13.156 48.321 35.353 1.00 22.19 260 THR C CA 1
ATOM 8674 C C . THR C 1 231 ? 14.019 47.372 36.189 1.00 23.51 260 THR C C 1
ATOM 8675 O O . THR C 1 231 ? 13.599 46.986 37.275 1.00 22.15 260 THR C O 1
ATOM 8679 N N . ILE C 1 232 ? 15.192 46.967 35.677 1.00 24.28 261 ILE C N 1
ATOM 8680 C CA . ILE C 1 232 ? 15.975 45.911 36.310 1.00 25.69 261 ILE C CA 1
ATOM 8681 C C . ILE C 1 232 ? 16.826 46.421 37.477 1.00 22.95 261 ILE C C 1
ATOM 8682 O O . ILE C 1 232 ? 17.305 45.614 38.255 1.00 22.79 261 ILE C O 1
ATOM 8687 N N . HIS C 1 233 ? 17.117 47.724 37.567 1.00 20.55 262 HIS C N 1
ATOM 8688 C CA . HIS C 1 233 ? 17.890 48.224 38.690 1.00 20.71 262 HIS C CA 1
ATOM 8689 C C . HIS C 1 233 ? 16.965 48.572 39.862 1.00 20.17 262 HIS C C 1
ATOM 8690 O O . HIS C 1 233 ? 17.432 49.032 40.907 1.00 20.28 262 HIS C O 1
ATOM 8697 N N . SER C 1 234 ? 15.655 48.343 39.685 1.00 19.02 263 SER C N 1
ATOM 8698 C CA . SER C 1 234 ? 14.643 48.883 40.581 1.00 19.58 263 SER C CA 1
ATOM 8699 C C . SER C 1 234 ? 14.807 48.438 42.034 1.00 21.06 263 SER C C 1
ATOM 8700 O O . SER C 1 234 ? 14.500 49.176 42.969 1.00 17.84 263 SER C O 1
ATOM 8703 N N . ASP C 1 235 ? 15.116 47.157 42.179 1.00 18.66 264 ASP C N 1
ATOM 8704 C CA . ASP C 1 235 ? 15.134 46.558 43.528 1.00 19.22 264 ASP C CA 1
ATOM 8705 C C . ASP C 1 235 ? 16.025 45.317 43.530 1.00 20.98 264 ASP C C 1
ATOM 8706 O O . ASP C 1 235 ? 16.139 44.688 42.476 1.00 23.52 264 ASP C O 1
ATOM 8711 N N . HIS C 1 236 ? 16.610 44.994 44.680 1.00 22.43 265 HIS C N 1
ATOM 8712 C CA . HIS C 1 236 ? 17.462 43.779 44.823 1.00 21.22 265 HIS C CA 1
ATOM 8713 C C . HIS C 1 236 ? 17.397 43.302 46.277 1.00 18.02 265 HIS C C 1
ATOM 8714 O O . HIS C 1 236 ? 18.443 43.245 46.920 1.00 17.85 265 HIS C O 1
ATOM 8721 N N . GLU C 1 237 ? 16.198 42.960 46.744 1.00 17.53 266 GLU C N 1
ATOM 8722 C CA . GLU C 1 237 ? 15.949 42.530 48.150 1.00 18.81 266 GLU C CA 1
ATOM 8723 C C . GLU C 1 237 ? 16.302 43.677 49.113 1.00 18.34 266 GLU C C 1
ATOM 8724 O O . GLU C 1 237 ? 16.588 44.783 48.649 1.00 17.04 266 GLU C O 1
ATOM 8730 N N . GLY C 1 238 ? 16.239 43.423 50.413 1.00 19.49 267 GLY C N 1
ATOM 8731 C CA . GLY C 1 238 ? 16.407 44.555 51.345 1.00 20.24 267 GLY C CA 1
ATOM 8732 C C . GLY C 1 238 ? 17.781 44.739 51.940 1.00 22.39 267 GLY C C 1
ATOM 8733 O O . GLY C 1 238 ? 17.998 45.770 52.560 1.00 18.27 267 GLY C O 1
ATOM 8734 N N . GLY C 1 239 ? 18.684 43.789 51.715 1.00 21.03 268 GLY C N 1
ATOM 8735 C CA . GLY C 1 239 ? 19.983 43.842 52.386 1.00 19.36 268 GLY C CA 1
ATOM 8736 C C . GLY C 1 239 ? 21.046 44.566 51.611 1.00 18.83 268 GLY C C 1
ATOM 8737 O O . GLY C 1 239 ? 22.132 44.702 52.154 1.00 20.59 268 GLY C O 1
ATOM 8738 N N . ASN C 1 240 ? 20.765 44.930 50.367 1.00 16.77 269 ASN C N 1
ATOM 8739 C CA . ASN C 1 240 ? 21.750 45.768 49.653 1.00 17.65 269 ASN C CA 1
ATOM 8740 C C . ASN C 1 240 ? 21.823 47.065 50.449 1.00 18.80 269 ASN C C 1
ATOM 8741 O O . ASN C 1 240 ? 20.836 47.417 51.093 1.00 23.93 269 ASN C O 1
ATOM 8746 N N . VAL C 1 241 ? 22.923 47.777 50.327 1.00 17.44 270 VAL C N 1
ATOM 8747 C CA . VAL C 1 241 ? 23.132 48.929 51.209 1.00 16.57 270 VAL C CA 1
ATOM 8748 C C . VAL C 1 241 ? 22.064 50.005 50.991 1.00 16.36 270 VAL C C 1
ATOM 8749 O O . VAL C 1 241 ? 21.536 50.565 51.944 1.00 17.11 270 VAL C O 1
ATOM 8753 N N . SER C 1 242 ? 21.740 50.306 49.746 1.00 15.70 271 SER C N 1
ATOM 8754 C CA . SER C 1 242 ? 20.843 51.426 49.437 1.00 14.85 271 SER C CA 1
ATOM 8755 C C . SER C 1 242 ? 19.435 51.092 49.938 1.00 16.24 271 SER C C 1
ATOM 8756 O O . SER C 1 242 ? 18.766 51.921 50.543 1.00 19.25 271 SER C O 1
ATOM 8759 N N . ALA C 1 243 ? 19.002 49.844 49.727 1.00 15.80 272 ALA C N 1
ATOM 8760 C CA . ALA C 1 243 ? 17.706 49.398 50.188 1.00 15.28 272 ALA C CA 1
ATOM 8761 C C . ALA C 1 243 ? 17.664 49.355 51.712 1.00 15.78 272 ALA C C 1
ATOM 8762 O O . ALA C 1 243 ? 16.705 49.812 52.312 1.00 16.14 272 ALA C O 1
ATOM 8764 N N . HIS C 1 244 ? 18.669 48.711 52.326 1.00 14.77 273 HIS C N 1
ATOM 8765 C CA . HIS C 1 244 ? 18.788 48.648 53.781 1.00 13.65 273 HIS C CA 1
ATOM 8766 C C . HIS C 1 244 ? 18.781 50.058 54.394 1.00 14.41 273 HIS C C 1
ATOM 8767 O O . HIS C 1 244 ? 18.075 50.314 55.369 1.00 18.00 273 HIS C O 1
ATOM 8774 N N . THR C 1 245 ? 19.529 50.977 53.812 1.00 13.34 274 THR C N 1
ATOM 8775 C CA . THR C 1 245 ? 19.631 52.324 54.344 1.00 14.88 274 THR C CA 1
ATOM 8776 C C . THR C 1 245 ? 18.244 52.964 54.351 1.00 14.34 274 THR C C 1
ATOM 8777 O O . THR C 1 245 ? 17.844 53.504 55.398 1.00 14.95 274 THR C O 1
ATOM 8781 N N . SER C 1 246 ? 17.535 52.850 53.223 1.00 14.20 275 SER C N 1
ATOM 8782 C CA . SER C 1 246 ? 16.198 53.424 53.073 1.00 15.47 275 SER C CA 1
ATOM 8783 C C . SER C 1 246 ? 15.299 52.840 54.156 1.00 16.26 275 SER C C 1
ATOM 8784 O O . SER C 1 246 ? 14.522 53.525 54.807 1.00 17.26 275 SER C O 1
ATOM 8787 N N . HIS C 1 247 ? 15.388 51.519 54.338 1.00 14.37 276 HIS C N 1
ATOM 8788 C CA . HIS C 1 247 ? 14.576 50.830 55.323 1.00 17.37 276 HIS C CA 1
ATOM 8789 C C . HIS C 1 247 ? 14.855 51.314 56.749 1.00 15.80 276 HIS C C 1
ATOM 8790 O O . HIS C 1 247 ? 13.949 51.582 57.520 1.00 17.43 276 HIS C O 1
ATOM 8797 N N . LEU C 1 248 ? 16.149 51.410 57.099 1.00 16.47 277 LEU C N 1
ATOM 8798 C CA . LEU C 1 248 ? 16.615 51.700 58.447 1.00 16.78 277 LEU C CA 1
ATOM 8799 C C . LEU C 1 248 ? 16.241 53.134 58.831 1.00 15.44 277 LEU C C 1
ATOM 8800 O O . LEU C 1 248 ? 15.695 53.386 59.893 1.00 17.46 277 LEU C O 1
ATOM 8805 N N . VAL C 1 249 ? 16.472 54.049 57.902 1.00 16.91 278 VAL C N 1
ATOM 8806 C CA . VAL C 1 249 ? 16.166 55.453 58.125 1.00 15.41 278 VAL C CA 1
ATOM 8807 C C . VAL C 1 249 ? 14.658 55.628 58.185 1.00 18.47 278 VAL C C 1
ATOM 8808 O O . VAL C 1 249 ? 14.132 56.319 59.088 1.00 19.78 278 VAL C O 1
ATOM 8812 N N . GLY C 1 250 ? 13.967 54.991 57.239 1.00 14.65 279 GLY C N 1
ATOM 8813 C CA . GLY C 1 250 ? 12.515 55.025 57.209 1.00 15.72 279 GLY C CA 1
ATOM 8814 C C . GLY C 1 250 ? 11.890 54.459 58.487 1.00 16.23 279 GLY C C 1
ATOM 8815 O O . GLY C 1 250 ? 10.780 54.809 58.856 1.00 15.36 279 GLY C O 1
ATOM 8816 N N . SER C 1 251 ? 12.535 53.456 59.098 1.00 17.25 280 SER C N 1
ATOM 8817 C CA . SER C 1 251 ? 11.974 52.851 60.301 1.00 18.47 280 SER C CA 1
ATOM 8818 C C . SER C 1 251 ? 11.889 53.828 61.476 1.00 17.42 280 SER C C 1
ATOM 8819 O O . SER C 1 251 ? 11.199 53.490 62.433 1.00 20.47 280 SER C O 1
ATOM 8822 N N . ALA C 1 252 ? 12.624 54.966 61.425 1.00 16.05 281 ALA C N 1
ATOM 8823 C CA . ALA C 1 252 ? 12.552 56.035 62.416 1.00 18.50 281 ALA C CA 1
ATOM 8824 C C . ALA C 1 252 ? 11.435 57.018 62.068 1.00 19.12 281 ALA C C 1
ATOM 8825 O O . ALA C 1 252 ? 11.274 57.981 62.824 1.00 20.09 281 ALA C O 1
ATOM 8827 N N . LEU C 1 253 ? 10.686 56.742 60.977 1.00 19.43 282 LEU C N 1
ATOM 8828 C CA . LEU C 1 253 ? 9.571 57.539 60.449 1.00 21.70 282 LEU C CA 1
ATOM 8829 C C . LEU C 1 253 ? 10.079 58.826 59.788 1.00 21.80 282 LEU C C 1
ATOM 8830 O O . LEU C 1 253 ? 9.333 59.777 59.541 1.00 20.81 282 LEU C O 1
ATOM 8835 N N . SER C 1 254 ? 11.360 58.845 59.429 1.00 20.53 283 SER C N 1
ATOM 8836 C CA . SER C 1 254 ? 11.860 59.839 58.508 1.00 21.94 283 SER C CA 1
ATOM 8837 C C . SER C 1 254 ? 11.108 59.716 57.183 1.00 20.46 283 SER C C 1
ATOM 8838 O O . SER C 1 254 ? 10.751 58.630 56.726 1.00 18.30 283 SER C O 1
ATOM 8841 N N . ASP C 1 255 ? 10.798 60.852 56.583 1.00 20.30 284 ASP C N 1
ATOM 8842 C CA . ASP C 1 255 ? 9.924 60.837 55.423 1.00 23.00 284 ASP C CA 1
ATOM 8843 C C . ASP C 1 255 ? 10.642 60.194 54.236 1.00 21.56 284 ASP C C 1
ATOM 8844 O O . ASP C 1 255 ? 11.860 59.999 54.292 1.00 24.54 284 ASP C O 1
ATOM 8849 N N . PRO C 1 256 ? 9.918 59.801 53.168 1.00 20.38 285 PRO C N 1
ATOM 8850 C CA . PRO C 1 256 ? 10.528 59.213 51.977 1.00 19.05 285 PRO C CA 1
ATOM 8851 C C . PRO C 1 256 ? 11.646 60.035 51.357 1.00 17.47 285 PRO C C 1
ATOM 8852 O O . PRO C 1 256 ? 12.608 59.470 50.864 1.00 20.74 285 PRO C O 1
ATOM 8856 N N . TYR C 1 257 ? 11.547 61.366 51.379 1.00 17.17 286 TYR C N 1
ATOM 8857 C CA . TYR C 1 257 ? 12.629 62.150 50.808 1.00 17.99 286 TYR C CA 1
ATOM 8858 C C . TYR C 1 257 ? 13.929 61.944 51.592 1.00 17.26 286 TYR C C 1
ATOM 8859 O O . TYR C 1 257 ? 14.998 61.733 51.030 1.00 15.85 286 TYR C O 1
ATOM 8868 N N . LEU C 1 258 ? 13.860 62.031 52.924 1.00 17.86 287 LEU C N 1
ATOM 8869 C CA . LEU C 1 258 ? 15.025 61.825 53.773 1.00 17.34 287 LEU C CA 1
ATOM 8870 C C . LEU C 1 258 ? 15.530 60.395 53.581 1.00 15.90 287 LEU C C 1
ATOM 8871 O O . LEU C 1 258 ? 16.739 60.184 53.541 1.00 18.10 287 LEU C O 1
ATOM 8876 N N . SER C 1 259 ? 14.587 59.439 53.544 1.00 17.93 288 SER C N 1
ATOM 8877 C CA . SER C 1 259 ? 14.884 58.011 53.491 1.00 19.45 288 SER C CA 1
ATOM 8878 C C . SER C 1 259 ? 15.641 57.629 52.225 1.00 18.88 288 SER C C 1
ATOM 8879 O O . SER C 1 259 ? 16.611 56.856 52.257 1.00 15.77 288 SER C O 1
ATOM 8882 N N . PHE C 1 260 ? 15.130 58.150 51.116 1.00 19.83 289 PHE C N 1
ATOM 8883 C CA . PHE C 1 260 ? 15.730 57.963 49.813 1.00 18.42 289 PHE C CA 1
ATOM 8884 C C . PHE C 1 260 ? 17.087 58.686 49.696 1.00 18.40 289 PHE C C 1
ATOM 8885 O O . PHE C 1 260 ? 18.047 58.175 49.110 1.00 20.19 289 PHE C O 1
ATOM 8893 N N . ALA C 1 261 ? 17.176 59.940 50.156 1.00 16.31 290 ALA C N 1
ATOM 8894 C CA . ALA C 1 261 ? 18.436 60.653 50.036 1.00 17.29 290 ALA C CA 1
ATOM 8895 C C . ALA C 1 261 ? 19.560 59.935 50.787 1.00 17.30 290 ALA C C 1
ATOM 8896 O O . ALA C 1 261 ? 20.728 59.943 50.362 1.00 17.68 290 ALA C O 1
ATOM 8898 N N . ALA C 1 262 ? 19.211 59.323 51.922 1.00 15.85 291 ALA C N 1
ATOM 8899 C CA . ALA C 1 262 ? 20.175 58.590 52.713 1.00 16.69 291 ALA C CA 1
ATOM 8900 C C . ALA C 1 262 ? 20.628 57.353 51.939 1.00 16.26 291 ALA C C 1
ATOM 8901 O O . ALA C 1 262 ? 21.813 57.022 51.963 1.00 16.13 291 ALA C O 1
ATOM 8903 N N . ALA C 1 263 ? 19.681 56.733 51.235 1.00 16.13 292 ALA C N 1
ATOM 8904 C CA . ALA C 1 263 ? 19.943 55.572 50.384 1.00 16.71 292 ALA C CA 1
ATOM 8905 C C . ALA C 1 263 ? 20.890 55.935 49.246 1.00 18.49 292 ALA C C 1
ATOM 8906 O O . ALA C 1 263 ? 21.758 55.153 48.883 1.00 17.49 292 ALA C O 1
ATOM 8908 N N . MET C 1 264 ? 20.766 57.148 48.706 1.00 17.09 293 MET C N 1
ATOM 8909 C CA . MET C 1 264 ? 21.654 57.584 47.639 1.00 16.69 293 MET C CA 1
ATOM 8910 C C . MET C 1 264 ? 23.067 57.786 48.190 1.00 15.86 293 MET C C 1
ATOM 8911 O O . MET C 1 264 ? 24.026 57.520 47.488 1.00 21.07 293 MET C O 1
ATOM 8916 N N . ASN C 1 265 ? 23.215 58.231 49.439 1.00 16.71 294 ASN C N 1
ATOM 8917 C CA . ASN C 1 265 ? 24.554 58.369 50.017 1.00 19.43 294 ASN C CA 1
ATOM 8918 C C . ASN C 1 265 ? 25.205 56.986 50.144 1.00 18.09 294 ASN C C 1
ATOM 8919 O O . ASN C 1 265 ? 26.413 56.869 50.029 1.00 18.26 294 ASN C O 1
ATOM 8924 N N . GLY C 1 266 ? 24.402 55.941 50.331 1.00 18.50 295 GLY C N 1
ATOM 8925 C CA . GLY C 1 266 ? 24.956 54.591 50.329 1.00 19.30 295 GLY C CA 1
ATOM 8926 C C . GLY C 1 266 ? 25.267 54.073 48.915 1.00 20.42 295 GLY C C 1
ATOM 8927 O O . GLY C 1 266 ? 26.317 53.474 48.673 1.00 21.77 295 GLY C O 1
ATOM 8928 N N . LEU C 1 267 ? 24.340 54.301 47.996 1.00 18.47 296 LEU C N 1
ATOM 8929 C CA . LEU C 1 267 ? 24.516 53.939 46.588 1.00 19.13 296 LEU C CA 1
ATOM 8930 C C . LEU C 1 267 ? 25.774 54.593 46.008 1.00 20.47 296 LEU C C 1
ATOM 8931 O O . LEU C 1 267 ? 26.459 53.975 45.189 1.00 20.55 296 LEU C O 1
ATOM 8936 N N . ALA C 1 268 ? 26.079 55.835 46.420 1.00 19.90 297 ALA C N 1
ATOM 8937 C CA . ALA C 1 268 ? 27.287 56.518 45.984 1.00 19.99 297 ALA C CA 1
ATOM 8938 C C . ALA C 1 268 ? 28.583 55.827 46.429 1.00 24.12 297 ALA C C 1
ATOM 8939 O O . ALA C 1 268 ? 29.639 56.219 45.941 1.00 24.36 297 ALA C O 1
ATOM 8941 N N . GLY C 1 269 ? 28.530 54.852 47.359 1.00 21.70 298 GLY C N 1
ATOM 8942 C CA . GLY C 1 269 ? 29.732 54.176 47.832 1.00 21.06 298 GLY C CA 1
ATOM 8943 C C . GLY C 1 269 ? 30.416 53.369 46.728 1.00 22.02 298 GLY C C 1
ATOM 8944 O O . GLY C 1 269 ? 29.779 52.686 45.947 1.00 23.10 298 GLY C O 1
ATOM 8945 N N . PRO C 1 270 ? 31.756 53.399 46.609 1.00 24.31 299 PRO C N 1
ATOM 8946 C CA . PRO C 1 270 ? 32.440 52.531 45.644 1.00 23.15 299 PRO C CA 1
ATOM 8947 C C . PRO C 1 270 ? 32.072 51.046 45.657 1.00 25.06 299 PRO C C 1
ATOM 8948 O O . PRO C 1 270 ? 32.125 50.413 44.609 1.00 26.92 299 PRO C O 1
ATOM 8952 N N . LEU C 1 271 ? 31.693 50.486 46.813 1.00 22.62 300 LEU C N 1
ATOM 8953 C CA . LEU C 1 271 ? 31.424 49.054 46.893 1.00 21.72 300 LEU C CA 1
ATOM 8954 C C . LEU C 1 271 ? 29.962 48.759 46.563 1.00 23.08 300 LEU C C 1
ATOM 8955 O O . LEU C 1 271 ? 29.570 47.606 46.558 1.00 26.38 300 LEU C O 1
ATOM 8960 N N . HIS C 1 272 ? 29.235 49.814 46.203 1.00 25.09 301 HIS C N 1
ATOM 8961 C CA . HIS C 1 272 ? 27.823 49.656 45.794 1.00 23.20 301 HIS C CA 1
ATOM 8962 C C . HIS C 1 272 ? 27.600 50.166 44.375 1.00 25.67 301 HIS C C 1
ATOM 8963 O O . HIS C 1 272 ? 28.051 49.490 43.455 1.00 27.35 301 HIS C O 1
ATOM 8970 N N . GLY C 1 273 ? 27.079 51.385 44.209 1.00 31.52 302 GLY C N 1
ATOM 8971 C CA . GLY C 1 273 ? 26.593 51.816 42.903 1.00 32.89 302 GLY C CA 1
ATOM 8972 C C . GLY C 1 273 ? 27.660 52.460 42.017 1.00 34.97 302 GLY C C 1
ATOM 8973 O O . GLY C 1 273 ? 27.405 52.742 40.854 1.00 37.96 302 GLY C O 1
ATOM 8974 N N . LEU C 1 274 ? 28.864 52.682 42.550 1.00 37.19 303 LEU C N 1
ATOM 8975 C CA . LEU C 1 274 ? 29.941 53.273 41.773 1.00 37.07 303 LEU C CA 1
ATOM 8976 C C . LEU C 1 274 ? 30.718 52.212 40.992 1.00 39.02 303 LEU C C 1
ATOM 8977 O O . LEU C 1 274 ? 31.702 52.563 40.356 1.00 44.83 303 LEU C O 1
ATOM 8982 N N . ALA C 1 275 ? 30.241 50.955 40.960 1.00 35.43 304 ALA C N 1
ATOM 8983 C CA . ALA C 1 275 ? 30.960 49.856 40.324 1.00 36.46 304 ALA C CA 1
ATOM 8984 C C . ALA C 1 275 ? 30.883 49.879 38.792 1.00 38.26 304 ALA C C 1
ATOM 8985 O O . ALA C 1 275 ? 31.829 49.461 38.124 1.00 40.72 304 ALA C O 1
ATOM 8987 N N . ASN C 1 276 ? 29.743 50.295 38.228 1.00 35.10 305 ASN C N 1
ATOM 8988 C CA . ASN C 1 276 ? 29.594 50.433 36.787 1.00 37.29 305 ASN C CA 1
ATOM 8989 C C . ASN C 1 276 ? 30.819 51.145 36.201 1.00 32.71 305 ASN C C 1
ATOM 8990 O O . ASN C 1 276 ? 31.345 50.705 35.177 1.00 34.45 305 ASN C O 1
ATOM 8995 N N . GLN C 1 277 ? 31.278 52.214 36.871 1.00 31.82 306 GLN C N 1
ATOM 8996 C CA . GLN C 1 277 ? 32.340 53.081 36.372 1.00 34.52 306 GLN C CA 1
ATOM 8997 C C . GLN C 1 277 ? 33.709 52.401 36.422 1.00 35.57 306 GLN C C 1
ATOM 8998 O O . GLN C 1 277 ? 34.561 52.650 35.570 1.00 29.98 306 GLN C O 1
ATOM 9004 N N . GLU C 1 278 ? 33.940 51.590 37.457 1.00 38.06 307 GLU C N 1
ATOM 9005 C CA . GLU C 1 278 ? 35.244 50.968 37.617 1.00 39.76 307 GLU C CA 1
ATOM 9006 C C . GLU C 1 278 ? 35.413 49.954 36.497 1.00 36.75 307 GLU C C 1
ATOM 9007 O O . GLU C 1 278 ? 36.498 49.821 35.941 1.00 37.04 307 GLU C O 1
ATOM 9013 N N . VAL C 1 279 ? 34.325 49.247 36.188 1.00 33.34 308 VAL C N 1
ATOM 9014 C CA . VAL C 1 279 ? 34.337 48.271 35.114 1.00 35.41 308 VAL C CA 1
ATOM 9015 C C . VAL C 1 279 ? 34.769 48.962 33.831 1.00 33.65 308 VAL C C 1
ATOM 9016 O O . VAL C 1 279 ? 35.713 48.510 33.190 1.00 34.85 308 VAL C O 1
ATOM 9020 N N . LEU C 1 280 ? 34.093 50.063 33.499 1.00 31.61 309 LEU C N 1
ATOM 9021 C CA . LEU C 1 280 ? 34.329 50.732 32.230 1.00 34.40 309 LEU C CA 1
ATOM 9022 C C . LEU C 1 280 ? 35.748 51.308 32.170 1.00 34.03 309 LEU C C 1
ATOM 9023 O O . LEU C 1 280 ? 36.386 51.203 31.131 1.00 34.94 309 LEU C O 1
ATOM 9028 N N . VAL C 1 281 ? 36.254 51.898 33.261 1.00 37.10 310 VAL C N 1
ATOM 9029 C CA . VAL C 1 281 ? 37.632 52.388 33.268 1.00 37.36 310 VAL C CA 1
ATOM 9030 C C . VAL C 1 281 ? 38.571 51.203 33.006 1.00 37.39 310 VAL C C 1
ATOM 9031 O O . VAL C 1 281 ? 39.486 51.300 32.193 1.00 36.87 310 VAL C O 1
ATOM 9035 N N . TRP C 1 282 ? 38.303 50.052 33.638 1.00 35.88 311 TRP C N 1
ATOM 9036 C CA . TRP C 1 282 ? 39.164 48.880 33.503 1.00 37.10 311 TRP C CA 1
ATOM 9037 C C . TRP C 1 282 ? 39.191 48.349 32.069 1.00 34.92 311 TRP C C 1
ATOM 9038 O O . TRP C 1 282 ? 40.240 47.944 31.570 1.00 37.29 311 TRP C O 1
ATOM 9049 N N . LEU C 1 283 ? 38.019 48.261 31.437 1.00 37.84 312 LEU C N 1
ATOM 9050 C CA . LEU C 1 283 ? 37.909 47.720 30.094 1.00 35.89 312 LEU C CA 1
ATOM 9051 C C . LEU C 1 283 ? 38.652 48.639 29.124 1.00 35.36 312 LEU C C 1
ATOM 9052 O O . LEU C 1 283 ? 39.385 48.191 28.243 1.00 37.66 312 LEU C O 1
ATOM 9057 N N . THR C 1 284 ? 38.451 49.945 29.312 1.00 34.76 313 THR C N 1
ATOM 9058 C CA . THR C 1 284 ? 39.066 50.966 28.483 1.00 36.46 313 THR C CA 1
ATOM 9059 C C . THR C 1 284 ? 40.572 50.751 28.439 1.00 40.13 313 THR C C 1
ATOM 9060 O O . THR C 1 284 ? 41.161 50.689 27.360 1.00 42.75 313 THR C O 1
ATOM 9064 N N . GLN C 1 285 ? 41.165 50.617 29.627 1.00 42.94 314 GLN C N 1
ATOM 9065 C CA . GLN C 1 285 ? 42.579 50.328 29.758 1.00 44.58 314 GLN C CA 1
ATOM 9066 C C . GLN C 1 285 ? 42.886 49.024 29.030 1.00 40.13 314 GLN C C 1
ATOM 9067 O O . GLN C 1 285 ? 43.746 48.990 28.163 1.00 42.74 314 GLN C O 1
ATOM 9073 N N . LEU C 1 286 ? 42.157 47.965 29.369 1.00 37.45 315 LEU C N 1
ATOM 9074 C CA . LEU C 1 286 ? 42.387 46.649 28.795 1.00 37.06 315 LEU C CA 1
ATOM 9075 C C . LEU C 1 286 ? 42.389 46.685 27.257 1.00 42.89 315 LEU C C 1
ATOM 9076 O O . LEU C 1 286 ? 43.179 45.978 26.631 1.00 38.89 315 LEU C O 1
ATOM 9081 N N . GLN C 1 287 ? 41.517 47.498 26.639 1.00 42.37 316 GLN C N 1
ATOM 9082 C CA . GLN C 1 287 ? 41.497 47.614 25.185 1.00 48.94 316 GLN C CA 1
ATOM 9083 C C . GLN C 1 287 ? 42.744 48.324 24.680 1.00 50.86 316 GLN C C 1
ATOM 9084 O O . GLN C 1 287 ? 43.114 48.173 23.518 1.00 50.28 316 GLN C O 1
ATOM 9090 N N . LYS C 1 288 ? 43.345 49.126 25.557 1.00 52.36 317 LYS C N 1
ATOM 9091 C CA . LYS C 1 288 ? 44.529 49.890 25.223 1.00 56.53 317 LYS C CA 1
ATOM 9092 C C . LYS C 1 288 ? 45.753 48.983 25.355 1.00 59.22 317 LYS C C 1
ATOM 9093 O O . LYS C 1 288 ? 46.630 49.023 24.499 1.00 66.40 317 LYS C O 1
ATOM 9099 N N . GLU C 1 289 ? 45.781 48.141 26.401 1.00 60.88 318 GLU C N 1
ATOM 9100 C CA . GLU C 1 289 ? 46.943 47.325 26.730 1.00 60.81 318 GLU C CA 1
ATOM 9101 C C . GLU C 1 289 ? 47.034 46.094 25.832 1.00 64.12 318 GLU C C 1
ATOM 9102 O O . GLU C 1 289 ? 48.138 45.604 25.605 1.00 70.08 318 GLU C O 1
ATOM 9108 N N . VAL C 1 290 ? 45.884 45.568 25.377 1.00 64.05 319 VAL C N 1
ATOM 9109 C CA . VAL C 1 290 ? 45.860 44.387 24.520 1.00 67.88 319 VAL C CA 1
ATOM 9110 C C . VAL C 1 290 ? 45.255 44.727 23.159 1.00 65.74 319 VAL C C 1
ATOM 9111 O O . VAL C 1 290 ? 44.928 43.826 22.388 1.00 62.18 319 VAL C O 1
ATOM 9115 N N . GLY C 1 291 ? 45.096 46.023 22.870 1.00 67.81 320 GLY C N 1
ATOM 9116 C CA . GLY C 1 291 ? 44.549 46.453 21.594 1.00 67.02 320 GLY C CA 1
ATOM 9117 C C . GLY C 1 291 ? 43.062 46.131 21.459 1.00 67.62 320 GLY C C 1
ATOM 9118 O O . GLY C 1 291 ? 42.510 45.342 22.226 1.00 65.79 320 GLY C O 1
ATOM 9119 N N . LYS C 1 292 ? 42.445 46.728 20.432 1.00 69.62 321 LYS C N 1
ATOM 9120 C CA . LYS C 1 292 ? 41.001 46.731 20.253 1.00 68.64 321 LYS C CA 1
ATOM 9121 C C . LYS C 1 292 ? 40.548 45.447 19.553 1.00 65.13 321 LYS C C 1
ATOM 9122 O O . LYS C 1 292 ? 39.358 45.266 19.305 1.00 61.12 321 LYS C O 1
ATOM 9128 N N . ASP C 1 293 ? 41.503 44.567 19.232 1.00 68.24 322 ASP C N 1
ATOM 9129 C CA . ASP C 1 293 ? 41.217 43.228 18.735 1.00 72.31 322 ASP C CA 1
ATOM 9130 C C . ASP C 1 293 ? 42.175 42.252 19.408 1.00 70.66 322 ASP C C 1
ATOM 9131 O O . ASP C 1 293 ? 43.386 42.372 19.229 1.00 69.65 322 ASP C O 1
ATOM 9136 N N . VAL C 1 294 ? 41.633 41.294 20.174 1.00 62.68 323 VAL C N 1
ATOM 9137 C CA . VAL C 1 294 ? 42.466 40.444 21.010 1.00 53.98 323 VAL C CA 1
ATOM 9138 C C . VAL C 1 294 ? 41.949 39.010 20.951 1.00 50.80 323 VAL C C 1
ATOM 9139 O O . VAL C 1 294 ? 40.769 38.785 20.680 1.00 52.31 323 VAL C O 1
ATOM 9143 N N . SER C 1 295 ? 42.858 38.056 21.207 1.00 50.38 324 SER C N 1
ATOM 9144 C CA . SER C 1 295 ? 42.582 36.629 21.112 1.00 52.13 324 SER C CA 1
ATOM 9145 C C . SER C 1 295 ? 42.131 36.062 22.456 1.00 47.78 324 SER C C 1
ATOM 9146 O O . SER C 1 295 ? 42.578 36.503 23.513 1.00 43.42 324 SER C O 1
ATOM 9149 N N . ASP C 1 296 ? 41.262 35.047 22.396 1.00 50.24 325 ASP C N 1
ATOM 9150 C CA . ASP C 1 296 ? 40.829 34.342 23.590 1.00 49.08 325 ASP C CA 1
ATOM 9151 C C . ASP C 1 296 ? 42.068 33.948 24.382 1.00 47.72 325 ASP C C 1
ATOM 9152 O O . ASP C 1 296 ? 42.103 34.067 25.602 1.00 44.72 325 ASP C O 1
ATOM 9157 N N . GLU C 1 297 ? 43.083 33.507 23.635 1.00 50.36 326 GLU C N 1
ATOM 9158 C CA . GLU C 1 297 ? 44.387 33.144 24.157 1.00 53.37 326 GLU C CA 1
ATOM 9159 C C . GLU C 1 297 ? 45.015 34.291 24.958 1.00 48.16 326 GLU C C 1
ATOM 9160 O O . GLU C 1 297 ? 45.363 34.128 26.127 1.00 46.47 326 GLU C O 1
ATOM 9166 N N . LYS C 1 298 ? 45.180 35.456 24.325 1.00 45.06 327 LYS C N 1
ATOM 9167 C CA . LYS C 1 298 ? 45.930 36.544 24.935 1.00 48.21 327 LYS C CA 1
ATOM 9168 C C . LYS C 1 298 ? 45.100 37.228 26.020 1.00 49.15 327 LYS C C 1
ATOM 9169 O O . LYS C 1 298 ? 45.669 37.833 26.929 1.00 53.08 327 LYS C O 1
ATOM 9175 N N . LEU C 1 299 ? 43.765 37.173 25.900 1.00 50.34 328 LEU C N 1
ATOM 9176 C CA . LEU C 1 299 ? 42.902 37.780 26.900 1.00 46.83 328 LEU C CA 1
ATOM 9177 C C . LEU C 1 299 ? 42.963 36.937 28.173 1.00 45.84 328 LEU C C 1
ATOM 9178 O O . LEU C 1 299 ? 43.211 37.452 29.263 1.00 41.79 328 LEU C O 1
ATOM 9183 N N . ARG C 1 300 ? 42.763 35.625 28.017 1.00 45.26 329 ARG C N 1
ATOM 9184 C CA . ARG C 1 300 ? 42.849 34.719 29.150 1.00 45.78 329 ARG C CA 1
ATOM 9185 C C . ARG C 1 300 ? 44.187 34.914 29.861 1.00 47.50 329 ARG C C 1
ATOM 9186 O O . ARG C 1 300 ? 44.251 34.871 31.089 1.00 44.27 329 ARG C O 1
ATOM 9194 N N . ASP C 1 301 ? 45.246 35.154 29.074 1.00 53.51 330 ASP C N 1
ATOM 9195 C CA . ASP C 1 301 ? 46.548 35.533 29.601 1.00 58.43 330 ASP C CA 1
ATOM 9196 C C . ASP C 1 301 ? 46.416 36.760 30.506 1.00 60.76 330 ASP C C 1
ATOM 9197 O O . ASP C 1 301 ? 46.879 36.738 31.644 1.00 58.26 330 ASP C O 1
ATOM 9202 N N . TYR C 1 302 ? 45.773 37.820 29.998 1.00 59.98 331 TYR C N 1
ATOM 9203 C CA . TYR C 1 302 ? 45.673 39.078 30.720 1.00 57.69 331 TYR C CA 1
ATOM 9204 C C . TYR C 1 302 ? 44.886 38.919 32.026 1.00 51.99 331 TYR C C 1
ATOM 9205 O O . TYR C 1 302 ? 45.107 39.678 32.968 1.00 49.89 331 TYR C O 1
ATOM 9214 N N . ILE C 1 303 ? 43.961 37.950 32.088 1.00 51.49 332 ILE C N 1
ATOM 9215 C CA . ILE C 1 303 ? 43.163 37.754 33.289 1.00 52.47 332 ILE C CA 1
ATOM 9216 C C . ILE C 1 303 ? 44.063 37.178 34.386 1.00 55.60 332 ILE C C 1
ATOM 9217 O O . ILE C 1 303 ? 44.109 37.697 35.504 1.00 55.98 332 ILE C O 1
ATOM 9222 N N . TRP C 1 304 ? 44.796 36.111 34.043 1.00 56.11 333 TRP C N 1
ATOM 9223 C CA . TRP C 1 304 ? 45.646 35.403 34.990 1.00 56.13 333 TRP C CA 1
ATOM 9224 C C . TRP C 1 304 ? 46.696 36.331 35.604 1.00 61.78 333 TRP C C 1
ATOM 9225 O O . TRP C 1 304 ? 47.067 36.156 36.761 1.00 62.72 333 TRP C O 1
ATOM 9236 N N . ASN C 1 305 ? 47.163 37.326 34.842 1.00 64.34 334 ASN C N 1
ATOM 9237 C CA . ASN C 1 305 ? 48.048 38.338 35.393 1.00 66.74 334 ASN C CA 1
ATOM 9238 C C . ASN C 1 305 ? 47.336 39.084 36.514 1.00 67.26 334 ASN C C 1
ATOM 9239 O O . ASN C 1 305 ? 47.826 39.128 37.637 1.00 73.95 334 ASN C O 1
ATOM 9244 N N . THR C 1 306 ? 46.164 39.642 36.195 1.00 70.61 335 THR C N 1
ATOM 9245 C CA . THR C 1 306 ? 45.476 40.588 37.062 1.00 67.93 335 THR C CA 1
ATOM 9246 C C . THR C 1 306 ? 45.061 39.912 38.372 1.00 62.99 335 THR C C 1
ATOM 9247 O O . THR C 1 306 ? 44.761 40.591 39.351 1.00 64.90 335 THR C O 1
ATOM 9251 N N . LEU C 1 307 ? 45.038 38.575 38.380 1.00 55.16 336 LEU C N 1
ATOM 9252 C CA . LEU C 1 307 ? 44.781 37.806 39.586 1.00 57.32 336 LEU C CA 1
ATOM 9253 C C . LEU C 1 307 ? 46.083 37.593 40.364 1.00 56.52 336 LEU C C 1
ATOM 9254 O O . LEU C 1 307 ? 46.110 37.779 41.582 1.00 51.75 336 LEU C O 1
ATOM 9259 N N . ASN C 1 308 ? 47.164 37.234 39.655 1.00 56.90 337 ASN C N 1
ATOM 9260 C CA . ASN C 1 308 ? 48.478 37.085 40.266 1.00 61.31 337 ASN C CA 1
ATOM 9261 C C . ASN C 1 308 ? 48.977 38.442 40.758 1.00 67.66 337 ASN C C 1
ATOM 9262 O O . ASN C 1 308 ? 49.850 38.507 41.619 1.00 65.14 337 ASN C O 1
ATOM 9267 N N . SER C 1 309 ? 48.431 39.517 40.176 1.00 79.14 338 SER C N 1
ATOM 9268 C CA . SER C 1 309 ? 48.664 40.875 40.642 1.00 89.02 338 SER C CA 1
ATOM 9269 C C . SER C 1 309 ? 48.108 41.056 42.055 1.00 87.80 338 SER C C 1
ATOM 9270 O O . SER C 1 309 ? 48.663 41.818 42.846 1.00 88.07 338 SER C O 1
ATOM 9273 N N . GLY C 1 310 ? 47.013 40.340 42.359 1.00 87.18 339 GLY C N 1
ATOM 9274 C CA . GLY C 1 310 ? 46.321 40.441 43.635 1.00 84.66 339 GLY C CA 1
ATOM 9275 C C . GLY C 1 310 ? 44.990 41.181 43.507 1.00 80.10 339 GLY C C 1
ATOM 9276 O O . GLY C 1 310 ? 44.242 41.278 44.479 1.00 75.85 339 GLY C O 1
ATOM 9277 N N . ARG C 1 311 ? 44.717 41.677 42.290 1.00 82.39 340 ARG C N 1
ATOM 9278 C CA . ARG C 1 311 ? 43.548 42.485 41.979 1.00 79.84 340 ARG C CA 1
ATOM 9279 C C . ARG C 1 311 ? 42.443 41.595 41.396 1.00 78.36 340 ARG C C 1
ATOM 9280 O O . ARG C 1 311 ? 42.710 40.491 40.912 1.00 73.74 340 ARG C O 1
ATOM 9288 N N . VAL C 1 312 ? 41.203 42.108 41.442 1.00 74.97 341 VAL C N 1
ATOM 9289 C CA . VAL C 1 312 ? 40.002 41.354 41.099 1.00 70.02 341 VAL C CA 1
ATOM 9290 C C . VAL C 1 312 ? 39.423 41.887 39.787 1.00 60.51 341 VAL C C 1
ATOM 9291 O O . VAL C 1 312 ? 39.486 43.085 39.509 1.00 59.38 341 VAL C O 1
ATOM 9295 N N . VAL C 1 313 ? 38.837 40.984 38.993 1.00 48.35 342 VAL C N 1
ATOM 9296 C CA . VAL C 1 313 ? 38.189 41.370 37.750 1.00 45.57 342 VAL C CA 1
ATOM 9297 C C . VAL C 1 313 ? 36.883 42.081 38.096 1.00 37.88 342 VAL C C 1
ATOM 9298 O O . VAL C 1 313 ? 35.962 41.465 38.614 1.00 36.85 342 VAL C O 1
ATOM 9302 N N . PRO C 1 314 ? 36.743 43.394 37.819 1.00 37.00 343 PRO C N 1
ATOM 9303 C CA . PRO C 1 314 ? 35.544 44.119 38.224 1.00 34.58 343 PRO C CA 1
ATOM 9304 C C . PRO C 1 314 ? 34.305 43.645 37.467 1.00 33.43 343 PRO C C 1
ATOM 9305 O O . PRO C 1 314 ? 34.399 43.161 36.325 1.00 28.96 343 PRO C O 1
ATOM 9309 N N . GLY C 1 315 ? 33.162 43.773 38.161 1.00 33.66 344 GLY C N 1
ATOM 9310 C CA . GLY C 1 315 ? 31.860 43.359 37.664 1.00 33.12 344 GLY C CA 1
ATOM 9311 C C . GLY C 1 315 ? 31.629 41.856 37.791 1.00 28.93 344 GLY C C 1
ATOM 9312 O O . GLY C 1 315 ? 30.606 41.355 37.344 1.00 29.17 344 GLY C O 1
ATOM 9313 N N . TYR C 1 316 ? 32.580 41.146 38.404 1.00 31.13 345 TYR C N 1
ATOM 9314 C CA . TYR C 1 316 ? 32.404 39.732 38.698 1.00 30.11 345 TYR C CA 1
ATOM 9315 C C . TYR C 1 316 ? 32.319 39.517 40.213 1.00 33.09 345 TYR C C 1
ATOM 9316 O O . TYR C 1 316 ? 32.934 40.242 40.985 1.00 34.82 345 TYR C O 1
ATOM 9325 N N . GLY C 1 317 ? 31.535 38.516 40.631 1.00 32.88 346 GLY C N 1
ATOM 9326 C CA . GLY C 1 317 ? 31.318 38.235 42.040 1.00 33.24 346 GLY C CA 1
ATOM 9327 C C . GLY C 1 317 ? 30.232 39.134 42.631 1.00 32.51 346 GLY C C 1
ATOM 9328 O O . GLY C 1 317 ? 29.735 40.011 41.933 1.00 25.08 346 GLY C O 1
ATOM 9329 N N . HIS C 1 318 ? 29.853 38.837 43.885 1.00 31.88 347 HIS C N 1
ATOM 9330 C CA . HIS C 1 318 ? 28.710 39.511 44.546 1.00 32.23 347 HIS C CA 1
ATOM 9331 C C . HIS C 1 318 ? 28.544 38.960 45.966 1.00 33.36 347 HIS C C 1
ATOM 9332 O O . HIS C 1 318 ? 28.902 37.801 46.220 1.00 39.20 347 HIS C O 1
ATOM 9339 N N . ALA C 1 319 ? 27.965 39.753 46.860 1.00 30.52 348 ALA C N 1
ATOM 9340 C CA . ALA C 1 319 ? 27.811 39.352 48.247 1.00 32.53 348 ALA C CA 1
ATOM 9341 C C . ALA C 1 319 ? 26.869 38.142 48.383 1.00 34.71 348 ALA C C 1
ATOM 9342 O O . ALA C 1 319 ? 27.081 37.327 49.277 1.00 34.42 348 ALA C O 1
ATOM 9344 N N . VAL C 1 320 ? 25.840 37.991 47.522 1.00 31.78 349 VAL C N 1
ATOM 9345 C CA . VAL C 1 320 ? 24.859 36.910 47.694 1.00 34.71 349 VAL C CA 1
ATOM 9346 C C . VAL C 1 320 ? 24.606 36.118 46.402 1.00 32.14 349 VAL C C 1
ATOM 9347 O O . VAL C 1 320 ? 24.368 34.909 46.463 1.00 28.33 349 VAL C O 1
ATOM 9351 N N . LEU C 1 321 ? 24.616 36.773 45.241 1.00 30.23 350 LEU C N 1
ATOM 9352 C CA . LEU C 1 321 ? 24.511 36.052 43.975 1.00 32.95 350 LEU C CA 1
ATOM 9353 C C . LEU C 1 321 ? 25.616 35.000 43.908 1.00 32.94 350 LEU C C 1
ATOM 9354 O O . LEU C 1 321 ? 26.762 35.333 44.188 1.00 34.35 350 LEU C O 1
ATOM 9359 N N . ARG C 1 322 ? 25.273 33.759 43.516 1.00 36.96 351 ARG C N 1
ATOM 9360 C CA . ARG C 1 322 ? 26.259 32.703 43.286 1.00 34.90 351 ARG C CA 1
ATOM 9361 C C . ARG C 1 322 ? 26.237 32.228 41.828 1.00 36.53 351 ARG C C 1
ATOM 9362 O O . ARG C 1 322 ? 26.904 31.249 41.478 1.00 31.39 351 ARG C O 1
ATOM 9370 N N . LYS C 1 323 ? 25.500 32.940 40.961 1.00 37.91 352 LYS C N 1
ATOM 9371 C CA . LYS C 1 323 ? 25.432 32.618 39.540 1.00 35.22 352 LYS C CA 1
ATOM 9372 C C . LYS C 1 323 ? 25.339 33.914 38.745 1.00 33.80 352 LYS C C 1
ATOM 9373 O O . LYS C 1 323 ? 25.161 34.983 39.322 1.00 34.07 352 LYS C O 1
ATOM 9379 N N . THR C 1 324 ? 25.505 33.796 37.422 1.00 31.54 353 THR C N 1
ATOM 9380 C CA . THR C 1 324 ? 25.319 34.904 36.503 1.00 29.63 353 THR C CA 1
ATOM 9381 C C . THR C 1 324 ? 24.052 35.668 36.863 1.00 24.61 353 THR C C 1
ATOM 9382 O O . THR C 1 324 ? 23.008 35.089 37.101 1.00 23.67 353 THR C O 1
ATOM 9386 N N . ASP C 1 325 ? 24.176 36.988 36.861 1.00 26.28 354 ASP C N 1
ATOM 9387 C CA . ASP C 1 325 ? 23.104 37.855 37.299 1.00 28.92 354 ASP C CA 1
ATOM 9388 C C . ASP C 1 325 ? 22.139 38.035 36.126 1.00 28.54 354 ASP C C 1
ATOM 9389 O O . ASP C 1 325 ? 22.547 38.498 35.061 1.00 26.66 354 ASP C O 1
ATOM 9394 N N . PRO C 1 326 ? 20.828 37.728 36.290 1.00 28.99 355 PRO C N 1
ATOM 9395 C CA . PRO C 1 326 ? 19.856 37.918 35.217 1.00 27.90 355 PRO C CA 1
ATOM 9396 C C . PRO C 1 326 ? 19.781 39.366 34.732 1.00 25.30 355 PRO C C 1
ATOM 9397 O O . PRO C 1 326 ? 19.366 39.608 33.603 1.00 28.26 355 PRO C O 1
ATOM 9401 N N . ARG C 1 327 ? 20.265 40.308 35.556 1.00 27.48 356 ARG C N 1
ATOM 9402 C CA . ARG C 1 327 ? 20.378 41.700 35.149 1.00 25.70 356 ARG C CA 1
ATOM 9403 C C . ARG C 1 327 ? 21.505 41.889 34.136 1.00 25.39 356 ARG C C 1
ATOM 9404 O O . ARG C 1 327 ? 21.428 42.776 33.291 1.00 24.71 356 ARG C O 1
ATOM 9412 N N . TYR C 1 328 ? 22.582 41.103 34.271 1.00 28.09 357 TYR C N 1
ATOM 9413 C CA . TYR C 1 328 ? 23.618 41.026 33.252 1.00 26.99 357 TYR C CA 1
ATOM 9414 C C . TYR C 1 328 ? 23.028 40.410 31.985 1.00 27.72 357 TYR C C 1
ATOM 9415 O O . TYR C 1 328 ? 23.222 40.932 30.884 1.00 27.48 357 TYR C O 1
ATOM 9424 N N . THR C 1 329 ? 22.323 39.279 32.153 1.00 27.15 358 THR C N 1
ATOM 9425 C CA . THR C 1 329 ? 21.832 38.529 31.012 1.00 32.18 358 THR C CA 1
ATOM 9426 C C . THR C 1 329 ? 21.017 39.449 30.106 1.00 32.72 358 THR C C 1
ATOM 9427 O O . THR C 1 329 ? 21.242 39.495 28.891 1.00 37.28 358 THR C O 1
ATOM 9431 N N . CYS C 1 330 ? 20.092 40.203 30.706 1.00 32.46 359 CYS C N 1
ATOM 9432 C CA . CYS C 1 330 ? 19.108 40.923 29.922 1.00 34.28 359 CYS C CA 1
ATOM 9433 C C . CYS C 1 330 ? 19.769 42.117 29.234 1.00 31.17 359 CYS C C 1
ATOM 9434 O O . CYS C 1 330 ? 19.345 42.534 28.159 1.00 29.95 359 CYS C O 1
ATOM 9437 N N . GLN C 1 331 ? 20.859 42.638 29.807 1.00 30.61 360 GLN C N 1
ATOM 9438 C CA . GLN C 1 331 ? 21.645 43.637 29.094 1.00 30.22 360 GLN C CA 1
ATOM 9439 C C . GLN C 1 331 ? 22.416 42.987 27.943 1.00 30.56 360 GLN C C 1
ATOM 9440 O O . GLN C 1 331 ? 22.638 43.617 26.910 1.00 28.09 360 GLN C O 1
ATOM 9446 N N . ARG C 1 332 ? 22.807 41.721 28.121 1.00 32.16 361 ARG C N 1
ATOM 9447 C CA . ARG C 1 332 ? 23.542 41.023 27.079 1.00 35.08 361 ARG C CA 1
ATOM 9448 C C . ARG C 1 332 ? 22.622 40.875 25.871 1.00 36.30 361 ARG C C 1
ATOM 9449 O O . ARG C 1 332 ? 23.026 41.207 24.753 1.00 34.11 361 ARG C O 1
ATOM 9457 N N . GLU C 1 333 ? 21.402 40.368 26.121 1.00 37.80 362 GLU C N 1
ATOM 9458 C CA . GLU C 1 333 ? 20.416 40.131 25.072 1.00 37.20 362 GLU C CA 1
ATOM 9459 C C . GLU C 1 333 ? 20.153 41.403 24.281 1.00 32.19 362 GLU C C 1
ATOM 9460 O O . GLU C 1 333 ? 20.126 41.369 23.057 1.00 38.92 362 GLU C O 1
ATOM 9466 N N . PHE C 1 334 ? 20.020 42.530 24.985 1.00 33.63 363 PHE C N 1
ATOM 9467 C CA . PHE C 1 334 ? 19.785 43.826 24.377 1.00 28.58 363 PHE C CA 1
ATOM 9468 C C . PHE C 1 334 ? 20.944 44.236 23.464 1.00 33.34 363 PHE C C 1
ATOM 9469 O O . PHE C 1 334 ? 20.746 44.685 22.326 1.00 36.59 363 PHE C O 1
ATOM 9477 N N . ALA C 1 335 ? 22.178 44.080 23.945 1.00 30.14 364 ALA C N 1
ATOM 9478 C CA . ALA C 1 335 ? 23.335 44.394 23.129 1.00 31.07 364 ALA C CA 1
ATOM 9479 C C . ALA C 1 335 ? 23.351 43.564 21.843 1.00 33.74 364 ALA C C 1
ATOM 9480 O O . ALA C 1 335 ? 23.559 44.113 20.761 1.00 36.43 364 ALA C O 1
ATOM 9482 N N . LEU C 1 336 ? 23.172 42.245 21.955 1.00 31.57 365 LEU C N 1
ATOM 9483 C CA . LEU C 1 336 ? 23.382 41.389 20.787 1.00 38.45 365 LEU C CA 1
ATOM 9484 C C . LEU C 1 336 ? 22.138 41.395 19.899 1.00 43.40 365 LEU C C 1
ATOM 9485 O O . LEU C 1 336 ? 22.098 40.722 18.873 1.00 39.81 365 LEU C O 1
ATOM 9490 N N . LYS C 1 337 ? 21.138 42.193 20.291 1.00 44.95 366 LYS C N 1
ATOM 9491 C CA . LYS C 1 337 ? 20.025 42.530 19.428 1.00 49.79 366 LYS C CA 1
ATOM 9492 C C . LYS C 1 337 ? 20.313 43.833 18.683 1.00 47.37 366 LYS C C 1
ATOM 9493 O O . LYS C 1 337 ? 20.028 43.915 17.495 1.00 49.72 366 LYS C O 1
ATOM 9499 N N . HIS C 1 338 ? 20.908 44.824 19.373 1.00 47.46 367 HIS C N 1
ATOM 9500 C CA . HIS C 1 338 ? 20.868 46.217 18.948 1.00 42.42 367 HIS C CA 1
ATOM 9501 C C . HIS C 1 338 ? 22.244 46.773 18.591 1.00 39.61 367 HIS C C 1
ATOM 9502 O O . HIS C 1 338 ? 22.316 47.777 17.891 1.00 41.71 367 HIS C O 1
ATOM 9509 N N . LEU C 1 339 ? 23.328 46.163 19.085 1.00 38.97 368 LEU C N 1
ATOM 9510 C CA . LEU C 1 339 ? 24.662 46.670 18.797 1.00 41.29 368 LEU C CA 1
ATOM 9511 C C . LEU C 1 339 ? 25.715 45.570 18.892 1.00 41.48 368 LEU C C 1
ATOM 9512 O O . LEU C 1 339 ? 26.791 45.807 19.436 1.00 41.98 368 LEU C O 1
ATOM 9517 N N . PRO C 1 340 ? 25.491 44.380 18.286 1.00 43.75 369 PRO C N 1
ATOM 9518 C CA . PRO C 1 340 ? 26.405 43.252 18.467 1.00 44.59 369 PRO C CA 1
ATOM 9519 C C . PRO C 1 340 ? 27.839 43.481 17.976 1.00 45.90 369 PRO C C 1
ATOM 9520 O O . PRO C 1 340 ? 28.714 42.694 18.326 1.00 38.94 369 PRO C O 1
ATOM 9524 N N . ASN C 1 341 ? 28.093 44.566 17.220 1.00 45.73 370 ASN C N 1
ATOM 9525 C CA . ASN C 1 341 ? 29.413 44.805 16.643 1.00 53.43 370 ASN C CA 1
ATOM 9526 C C . ASN C 1 341 ? 30.071 46.060 17.211 1.00 50.44 370 ASN C C 1
ATOM 9527 O O . ASN C 1 341 ? 30.909 46.670 16.545 1.00 51.92 370 ASN C O 1
ATOM 9532 N N . ASP C 1 342 ? 29.686 46.457 18.428 1.00 48.39 371 ASP C N 1
ATOM 9533 C CA . ASP C 1 342 ? 30.403 47.495 19.146 1.00 44.41 371 ASP C CA 1
ATOM 9534 C C . ASP C 1 342 ? 31.673 46.857 19.717 1.00 45.71 371 ASP C C 1
ATOM 9535 O O . ASP C 1 342 ? 31.589 45.850 20.419 1.00 45.23 371 ASP C O 1
ATOM 9540 N N . PRO C 1 343 ? 32.883 47.391 19.424 1.00 41.93 372 PRO C N 1
ATOM 9541 C CA . PRO C 1 343 ? 34.119 46.846 19.986 1.00 41.83 372 PRO C CA 1
ATOM 9542 C C . PRO C 1 343 ? 34.007 46.613 21.493 1.00 41.71 372 PRO C C 1
ATOM 9543 O O . PRO C 1 343 ? 34.211 45.497 21.958 1.00 39.61 372 PRO C O 1
ATOM 9547 N N . MET C 1 344 ? 33.624 47.659 22.242 1.00 39.39 373 MET C N 1
ATOM 9548 C CA . MET C 1 344 ? 33.552 47.576 23.692 1.00 38.80 373 MET C CA 1
ATOM 9549 C C . MET C 1 344 ? 32.598 46.456 24.098 1.00 35.82 373 MET C C 1
ATOM 9550 O O . MET C 1 344 ? 32.935 45.668 24.976 1.00 33.15 373 MET C O 1
ATOM 9555 N N . PHE C 1 345 ? 31.443 46.325 23.422 1.00 35.45 374 PHE C N 1
ATOM 9556 C CA . PHE C 1 345 ? 30.543 45.220 23.725 1.00 33.32 374 PHE C CA 1
ATOM 9557 C C . PHE C 1 345 ? 31.224 43.876 23.467 1.00 33.68 374 PHE C C 1
ATOM 9558 O O . PHE C 1 345 ? 31.047 42.937 24.237 1.00 34.12 374 PHE C O 1
ATOM 9566 N N . LYS C 1 346 ? 31.949 43.749 22.350 1.00 36.71 375 LYS C N 1
ATOM 9567 C CA . LYS C 1 346 ? 32.475 42.444 21.969 1.00 41.36 375 LYS C CA 1
ATOM 9568 C C . LYS C 1 346 ? 33.552 42.018 22.972 1.00 35.35 375 LYS C C 1
ATOM 9569 O O . LYS C 1 346 ? 33.706 40.827 23.233 1.00 33.74 375 LYS C O 1
ATOM 9575 N N . LEU C 1 347 ? 34.276 42.982 23.560 1.00 33.36 376 LEU C N 1
ATOM 9576 C CA . LEU C 1 347 ? 35.224 42.690 24.634 1.00 33.57 376 LEU C CA 1
ATOM 9577 C C . LEU C 1 347 ? 34.500 42.139 25.870 1.00 32.65 376 LEU C C 1
ATOM 9578 O O . LEU C 1 347 ? 34.872 41.099 26.409 1.00 33.47 376 LEU C O 1
ATOM 9583 N N . VAL C 1 348 ? 33.459 42.850 26.322 1.00 34.10 377 VAL C N 1
ATOM 9584 C CA . VAL C 1 348 ? 32.623 42.394 27.424 1.00 32.36 377 VAL C CA 1
ATOM 9585 C C . VAL C 1 348 ? 32.111 40.991 27.115 1.00 31.53 377 VAL C C 1
ATOM 9586 O O . VAL C 1 348 ? 31.976 40.167 28.014 1.00 32.89 377 VAL C O 1
ATOM 9590 N N . ALA C 1 349 ? 31.815 40.743 25.833 1.00 32.32 378 ALA C N 1
ATOM 9591 C CA . ALA C 1 349 ? 31.272 39.475 25.367 1.00 34.65 378 ALA C CA 1
ATOM 9592 C C . ALA C 1 349 ? 32.350 38.396 25.395 1.00 35.48 378 ALA C C 1
ATOM 9593 O O . ALA C 1 349 ? 32.042 37.231 25.637 1.00 36.75 378 ALA C O 1
ATOM 9595 N N . GLN C 1 350 ? 33.607 38.802 25.184 1.00 36.39 379 GLN C N 1
ATOM 9596 C CA . GLN C 1 350 ? 34.740 37.888 25.249 1.00 38.57 379 GLN C CA 1
ATOM 9597 C C . GLN C 1 350 ? 35.011 37.523 26.709 1.00 37.18 379 GLN C C 1
ATOM 9598 O O . GLN C 1 350 ? 35.316 36.377 27.014 1.00 35.79 379 GLN C O 1
ATOM 9604 N N . LEU C 1 351 ? 34.878 38.501 27.607 1.00 33.77 380 LEU C N 1
ATOM 9605 C CA . LEU C 1 351 ? 35.090 38.280 29.029 1.00 31.67 380 LEU C CA 1
ATOM 9606 C C . LEU C 1 351 ? 34.099 37.245 29.568 1.00 32.83 380 LEU C C 1
ATOM 9607 O O . LEU C 1 351 ? 34.461 36.416 30.396 1.00 34.13 380 LEU C O 1
ATOM 9612 N N . TYR C 1 352 ? 32.841 37.311 29.109 1.00 32.50 381 TYR C N 1
ATOM 9613 C CA . TYR C 1 352 ? 31.804 36.374 29.517 1.00 31.85 381 TYR C CA 1
ATOM 9614 C C . TYR C 1 352 ? 32.210 34.923 29.261 1.00 34.00 381 TYR C C 1
ATOM 9615 O O . TYR C 1 352 ? 31.880 34.037 30.050 1.00 32.18 381 TYR C O 1
ATOM 9624 N N . LYS C 1 353 ? 32.940 34.695 28.180 1.00 37.22 382 LYS C N 1
ATOM 9625 C CA . LYS C 1 353 ? 33.293 33.305 27.802 1.00 40.65 382 LYS C CA 1
ATOM 9626 C C . LYS C 1 353 ? 34.558 32.846 28.525 1.00 37.52 382 LYS C C 1
ATOM 9627 O O . LYS C 1 353 ? 34.662 31.647 28.801 1.00 40.02 382 LYS C O 1
ATOM 9633 N N . ILE C 1 354 ? 35.465 33.766 28.821 1.00 35.28 383 ILE C N 1
ATOM 9634 C CA . ILE C 1 354 ? 36.768 33.363 29.417 1.00 36.22 383 ILE C CA 1
ATOM 9635 C C . ILE C 1 354 ? 36.758 33.495 30.948 1.00 36.28 383 ILE C C 1
ATOM 9636 O O . ILE C 1 354 ? 37.015 32.492 31.628 1.00 39.35 383 ILE C O 1
ATOM 9641 N N . VAL C 1 355 ? 36.425 34.671 31.481 1.00 35.61 384 VAL C N 1
ATOM 9642 C CA . VAL C 1 355 ? 36.586 34.935 32.943 1.00 35.87 384 VAL C CA 1
ATOM 9643 C C . VAL C 1 355 ? 35.857 33.891 33.801 1.00 38.75 384 VAL C C 1
ATOM 9644 O O . VAL C 1 355 ? 36.475 33.418 34.766 1.00 37.16 384 VAL C O 1
ATOM 9648 N N . PRO C 1 356 ? 34.584 33.526 33.535 1.00 40.35 385 PRO C N 1
ATOM 9649 C CA . PRO C 1 356 ? 33.948 32.484 34.313 1.00 43.06 385 PRO C CA 1
ATOM 9650 C C . PRO C 1 356 ? 34.850 31.312 34.686 1.00 48.85 385 PRO C C 1
ATOM 9651 O O . PRO C 1 356 ? 35.122 31.118 35.882 1.00 51.72 385 PRO C O 1
ATOM 9655 N N . ASN C 1 357 ? 35.324 30.568 33.697 1.00 48.85 386 ASN C N 1
ATOM 9656 C CA . ASN C 1 357 ? 36.149 29.353 33.959 1.00 47.19 386 ASN C CA 1
ATOM 9657 C C . ASN C 1 357 ? 37.423 29.734 34.716 1.00 45.84 386 ASN C C 1
ATOM 9658 O O . ASN C 1 357 ? 37.794 28.986 35.619 1.00 48.60 386 ASN C O 1
ATOM 9663 N N . VAL C 1 358 ? 38.032 30.869 34.388 1.00 38.97 387 VAL C N 1
ATOM 9664 C CA . VAL C 1 358 ? 39.222 31.347 35.133 1.00 41.50 387 VAL C CA 1
ATOM 9665 C C . VAL C 1 358 ? 38.853 31.635 36.598 1.00 48.43 387 VAL C C 1
ATOM 9666 O O . VAL C 1 358 ? 39.448 31.140 37.478 1.00 47.94 387 VAL C O 1
ATOM 9670 N N . LEU C 1 359 ? 37.842 32.405 36.898 1.00 55.98 388 LEU C N 1
ATOM 9671 C CA . LEU C 1 359 ? 37.667 32.665 38.358 1.00 58.19 388 LEU C CA 1
ATOM 9672 C C . LEU C 1 359 ? 37.564 31.319 39.108 1.00 54.96 388 LEU C C 1
ATOM 9673 O O . LEU C 1 359 ? 38.007 31.262 40.263 1.00 62.95 388 LEU C O 1
ATOM 9678 N N . LEU C 1 360 ? 37.018 30.284 38.472 1.00 52.86 389 LEU C N 1
ATOM 9679 C CA . LEU C 1 360 ? 36.804 28.955 39.102 1.00 53.38 389 LEU C CA 1
ATOM 9680 C C . LEU C 1 360 ? 38.134 28.303 39.508 1.00 55.50 389 LEU C C 1
ATOM 9681 O O . LEU C 1 360 ? 38.273 27.942 40.686 1.00 53.49 389 LEU C O 1
ATOM 9686 N N . GLU C 1 361 ? 39.072 28.158 38.574 1.00 53.82 390 GLU C N 1
ATOM 9687 C CA . GLU C 1 361 ? 40.373 27.507 38.875 1.00 58.14 390 GLU C CA 1
ATOM 9688 C C . GLU C 1 361 ? 41.042 28.189 40.075 1.00 53.25 390 GLU C C 1
ATOM 9689 O O . GLU C 1 361 ? 41.481 27.481 40.990 1.00 52.23 390 GLU C O 1
ATOM 9695 N N . GLN C 1 362 ? 41.125 29.508 40.053 1.00 50.24 391 GLN C N 1
ATOM 9696 C CA . GLN C 1 362 ? 41.788 30.255 41.113 1.00 52.19 391 GLN C CA 1
ATOM 9697 C C . GLN C 1 362 ? 41.173 29.905 42.470 1.00 53.52 391 GLN C C 1
ATOM 9698 O O . GLN C 1 362 ? 41.842 30.033 43.489 1.00 55.61 391 GLN C O 1
ATOM 9704 N N . GLY C 1 363 ? 39.890 29.513 42.488 1.00 57.17 392 GLY C N 1
ATOM 9705 C CA . GLY C 1 363 ? 39.271 28.933 43.673 1.00 57.26 392 GLY C CA 1
ATOM 9706 C C . GLY C 1 363 ? 38.746 29.995 44.636 1.00 58.39 392 GLY C C 1
ATOM 9707 O O . GLY C 1 363 ? 37.726 29.793 45.287 1.00 55.56 392 GLY C O 1
ATOM 9708 N N . LYS C 1 364 ? 39.383 31.161 44.651 1.00 62.23 393 LYS C N 1
ATOM 9709 C CA . LYS C 1 364 ? 39.052 32.218 45.648 1.00 70.11 393 LYS C CA 1
ATOM 9710 C C . LYS C 1 364 ? 37.612 32.779 45.546 1.00 72.40 393 LYS C C 1
ATOM 9711 O O . LYS C 1 364 ? 37.038 33.086 46.617 1.00 82.60 393 LYS C O 1
ATOM 9717 N N . ALA C 1 365 ? 37.050 32.966 44.351 1.00 69.15 394 ALA C N 1
ATOM 9718 C CA . ALA C 1 365 ? 35.718 33.618 44.264 1.00 65.01 394 ALA C CA 1
ATOM 9719 C C . ALA C 1 365 ? 34.582 32.618 44.494 1.00 59.50 394 ALA C C 1
ATOM 9720 O O . ALA C 1 365 ? 34.533 31.620 43.771 1.00 62.97 394 ALA C O 1
ATOM 9722 N N . LYS C 1 366 ? 33.689 32.880 45.448 1.00 57.34 395 LYS C N 1
ATOM 9723 C CA . LYS C 1 366 ? 32.511 31.997 45.674 1.00 55.81 395 LYS C CA 1
ATOM 9724 C C . LYS C 1 366 ? 31.589 32.123 44.467 1.00 49.81 395 LYS C C 1
ATOM 9725 O O . LYS C 1 366 ? 31.037 31.112 44.024 1.00 50.80 395 LYS C O 1
ATOM 9731 N N . ASN C 1 367 ? 31.412 33.335 43.992 1.00 47.47 396 ASN C N 1
ATOM 9732 C CA . ASN C 1 367 ? 30.665 33.662 42.793 1.00 44.69 396 ASN C CA 1
ATOM 9733 C C . ASN C 1 367 ? 31.640 34.014 41.675 1.00 43.32 396 ASN C C 1
ATOM 9734 O O . ASN C 1 367 ? 32.202 35.106 41.680 1.00 41.13 396 ASN C O 1
ATOM 9739 N N . PRO C 1 368 ? 31.845 33.117 40.678 1.00 41.84 397 PRO C N 1
ATOM 9740 C CA . PRO C 1 368 ? 32.697 33.406 39.518 1.00 41.41 397 PRO C CA 1
ATOM 9741 C C . PRO C 1 368 ? 32.054 34.132 38.327 1.00 42.43 397 PRO C C 1
ATOM 9742 O O . PRO C 1 368 ? 32.715 34.358 37.306 1.00 40.15 397 PRO C O 1
ATOM 9746 N N . TRP C 1 369 ? 30.776 34.526 38.473 1.00 40.07 398 TRP C N 1
ATOM 9747 C CA . TRP C 1 369 ? 29.927 34.916 37.351 1.00 36.88 398 TRP C CA 1
ATOM 9748 C C . TRP C 1 369 ? 29.684 36.427 37.363 1.00 35.65 398 TRP C C 1
ATOM 9749 O O . TRP C 1 369 ? 29.755 37.043 38.422 1.00 34.60 398 TRP C O 1
ATOM 9760 N N . PRO C 1 370 ? 29.363 37.057 36.207 1.00 29.82 399 PRO C N 1
ATOM 9761 C CA . PRO C 1 370 ? 29.240 38.509 36.135 1.00 30.84 399 PRO C CA 1
ATOM 9762 C C . PRO C 1 370 ? 27.994 39.001 36.857 1.00 29.13 399 PRO C C 1
ATOM 9763 O O . PRO C 1 370 ? 27.036 38.265 37.059 1.00 27.62 399 PRO C O 1
ATOM 9767 N N . ASN C 1 371 ? 28.043 40.267 37.254 1.00 30.50 400 ASN C N 1
ATOM 9768 C CA . ASN C 1 371 ? 26.898 40.909 37.862 1.00 31.69 400 ASN C CA 1
ATOM 9769 C C . ASN C 1 371 ? 26.558 42.093 36.965 1.00 30.11 400 ASN C C 1
ATOM 9770 O O . ASN C 1 371 ? 27.274 42.340 35.998 1.00 28.33 400 ASN C O 1
ATOM 9775 N N . VAL C 1 372 ? 25.485 42.820 37.317 1.00 29.95 401 VAL C N 1
ATOM 9776 C CA . VAL C 1 372 ? 24.876 43.796 36.434 1.00 27.71 401 VAL C CA 1
ATOM 9777 C C . VAL C 1 372 ? 25.913 44.813 35.949 1.00 28.63 401 VAL C C 1
ATOM 9778 O O . VAL C 1 372 ? 25.867 45.245 34.787 1.00 26.23 401 VAL C O 1
ATOM 9782 N N . ASP C 1 373 ? 26.866 45.150 36.833 1.00 27.08 402 ASP C N 1
ATOM 9783 C CA . ASP C 1 373 ? 27.786 46.265 36.643 1.00 27.64 402 ASP C CA 1
ATOM 9784 C C . ASP C 1 373 ? 28.818 45.933 35.565 1.00 25.42 402 ASP C C 1
ATOM 9785 O O . ASP C 1 373 ? 29.520 46.809 35.077 1.00 24.52 402 ASP C O 1
ATOM 9790 N N . ALA C 1 374 ? 28.940 44.647 35.232 1.00 23.16 403 ALA C N 1
ATOM 9791 C CA . ALA C 1 374 ? 29.815 44.215 34.151 1.00 25.34 403 ALA C CA 1
ATOM 9792 C C . ALA C 1 374 ? 29.383 44.729 32.780 1.00 26.90 403 ALA C C 1
ATOM 9793 O O . ALA C 1 374 ? 30.219 44.771 31.878 1.00 27.97 403 ALA C O 1
ATOM 9795 N N . HIS C 1 375 ? 28.090 45.058 32.609 1.00 25.24 404 HIS C N 1
ATOM 9796 C CA . HIS C 1 375 ? 27.526 45.275 31.286 1.00 25.98 404 HIS C CA 1
ATOM 9797 C C . HIS C 1 375 ? 27.016 46.703 31.081 1.00 26.82 404 HIS C C 1
ATOM 9798 O O . HIS C 1 375 ? 27.006 47.192 29.959 1.00 27.38 404 HIS C O 1
ATOM 9805 N N . SER C 1 376 ? 26.623 47.394 32.161 1.00 28.53 405 SER C N 1
ATOM 9806 C CA . SER C 1 376 ? 25.823 48.604 32.024 1.00 27.18 405 SER C CA 1
ATOM 9807 C C . SER C 1 376 ? 26.546 49.743 31.300 1.00 27.95 405 SER C C 1
ATOM 9808 O O . SER C 1 376 ? 25.913 50.434 30.502 1.00 32.08 405 SER C O 1
ATOM 9811 N N . GLY C 1 377 ? 27.839 49.948 31.559 1.00 28.45 406 GLY C N 1
ATOM 9812 C CA . GLY C 1 377 ? 28.557 51.117 31.061 1.00 26.65 406 GLY C CA 1
ATOM 9813 C C . GLY C 1 377 ? 28.785 51.106 29.549 1.00 27.33 406 GLY C C 1
ATOM 9814 O O . GLY C 1 377 ? 28.812 52.162 28.921 1.00 23.94 406 GLY C O 1
ATOM 9815 N N . VAL C 1 378 ? 29.039 49.930 28.965 1.00 27.07 407 VAL C N 1
ATOM 9816 C CA . VAL C 1 378 ? 29.336 49.867 27.539 1.00 29.74 407 VAL C CA 1
ATOM 9817 C C . VAL C 1 378 ? 28.089 50.249 26.737 1.00 30.02 407 VAL C C 1
ATOM 9818 O O . VAL C 1 378 ? 28.209 50.811 25.657 1.00 30.72 407 VAL C O 1
ATOM 9822 N N . LEU C 1 379 ? 26.910 49.954 27.297 1.00 33.29 408 LEU C N 1
ATOM 9823 C CA . LEU C 1 379 ? 25.623 50.292 26.714 1.00 30.83 408 LEU C CA 1
ATOM 9824 C C . LEU C 1 379 ? 25.402 51.796 26.776 1.00 30.38 408 LEU C C 1
ATOM 9825 O O . LEU C 1 379 ? 25.079 52.426 25.760 1.00 27.23 408 LEU C O 1
ATOM 9830 N N . LEU C 1 380 ? 25.583 52.366 27.977 1.00 29.81 409 LEU C N 1
ATOM 9831 C CA . LEU C 1 380 ? 25.402 53.797 28.132 1.00 29.70 409 LEU C CA 1
ATOM 9832 C C . LEU C 1 380 ? 26.397 54.537 27.243 1.00 29.99 409 LEU C C 1
ATOM 9833 O O . LEU C 1 380 ? 26.033 55.476 26.549 1.00 26.51 409 LEU C O 1
ATOM 9838 N N . GLN C 1 381 ? 27.667 54.118 27.248 1.00 32.69 410 GLN C N 1
ATOM 9839 C CA . GLN C 1 381 ? 28.663 54.794 26.426 1.00 32.14 410 GLN C CA 1
ATOM 9840 C C . GLN C 1 381 ? 28.251 54.722 24.953 1.00 31.20 410 GLN C C 1
ATOM 9841 O O . GLN C 1 381 ? 28.405 55.701 24.215 1.00 28.40 410 GLN C O 1
ATOM 9847 N N . TYR C 1 382 ? 27.700 53.578 24.531 1.00 32.08 411 TYR C N 1
ATOM 9848 C CA . TYR C 1 382 ? 27.376 53.377 23.123 1.00 37.64 411 TYR C CA 1
ATOM 9849 C C . TYR C 1 382 ? 26.328 54.370 22.613 1.00 35.51 411 TYR C C 1
ATOM 9850 O O . TYR C 1 382 ? 26.410 54.806 21.461 1.00 33.65 411 TYR C O 1
ATOM 9859 N N . TYR C 1 383 ? 25.374 54.748 23.478 1.00 34.60 412 TYR C N 1
ATOM 9860 C CA . TYR C 1 383 ? 24.322 55.689 23.109 1.00 32.08 412 TYR C CA 1
ATOM 9861 C C . TYR C 1 383 ? 24.747 57.134 23.373 1.00 28.27 412 TYR C C 1
ATOM 9862 O O . TYR C 1 383 ? 23.960 58.058 23.168 1.00 30.41 412 TYR C O 1
ATOM 9871 N N . GLY C 1 384 ? 26.001 57.334 23.786 1.00 29.25 413 GLY C N 1
ATOM 9872 C CA . GLY C 1 384 ? 26.612 58.654 23.841 1.00 27.92 413 GLY C CA 1
ATOM 9873 C C . GLY C 1 384 ? 26.630 59.246 25.245 1.00 31.25 413 GLY C C 1
ATOM 9874 O O . GLY C 1 384 ? 27.033 60.397 25.447 1.00 30.73 413 GLY C O 1
ATOM 9875 N N . MET C 1 385 ? 26.191 58.428 26.202 1.00 32.23 414 MET C N 1
ATOM 9876 C CA . MET C 1 385 ? 26.178 58.758 27.617 1.00 31.83 414 MET C CA 1
ATOM 9877 C C . MET C 1 385 ? 27.568 58.423 28.181 1.00 32.89 414 MET C C 1
ATOM 9878 O O . MET C 1 385 ? 27.835 57.310 28.636 1.00 26.72 414 MET C O 1
ATOM 9883 N N . THR C 1 386 ? 28.481 59.394 28.046 1.00 33.42 415 THR C N 1
ATOM 9884 C CA . THR C 1 386 ? 29.911 59.211 28.248 1.00 36.60 415 THR C CA 1
ATOM 9885 C C . THR C 1 386 ? 30.390 59.797 29.587 1.00 35.48 415 THR C C 1
ATOM 9886 O O . THR C 1 386 ? 31.563 59.689 29.920 1.00 33.47 415 THR C O 1
ATOM 9890 N N . GLU C 1 387 ? 29.506 60.461 30.342 1.00 31.89 416 GLU C N 1
ATOM 9891 C CA . GLU C 1 387 ? 29.877 61.067 31.610 1.00 30.15 416 GLU C CA 1
ATOM 9892 C C . GLU C 1 387 ? 29.770 60.001 32.711 1.00 29.69 416 GLU C C 1
ATOM 9893 O O . GLU C 1 387 ? 28.722 59.824 33.336 1.00 24.03 416 GLU C O 1
ATOM 9899 N N . MET C 1 388 ? 30.868 59.263 32.925 1.00 26.24 417 MET C N 1
ATOM 9900 C CA . MET C 1 388 ? 30.857 58.096 33.786 1.00 26.17 417 MET C CA 1
ATOM 9901 C C . MET C 1 388 ? 30.456 58.472 35.213 1.00 23.51 417 MET C C 1
ATOM 9902 O O . MET C 1 388 ? 29.835 57.688 35.891 1.00 22.30 417 MET C O 1
ATOM 9907 N N . ASN C 1 389 ? 30.724 59.695 35.678 1.00 22.49 418 ASN C N 1
ATOM 9908 C CA . ASN C 1 389 ? 30.364 59.976 37.055 1.00 25.15 418 ASN C CA 1
ATOM 9909 C C . ASN C 1 389 ? 28.852 60.032 37.218 1.00 23.48 418 ASN C C 1
ATOM 9910 O O . ASN C 1 389 ? 28.376 59.944 38.343 1.00 27.29 418 ASN C O 1
ATOM 9915 N N . TYR C 1 390 ? 28.102 60.139 36.109 1.00 24.99 419 TYR C N 1
ATOM 9916 C CA . TYR C 1 390 ? 26.664 60.326 36.191 1.00 23.52 419 TYR C CA 1
ATOM 9917 C C . TYR C 1 390 ? 25.964 58.976 36.294 1.00 22.43 419 TYR C C 1
ATOM 9918 O O . TYR C 1 390 ? 24.788 58.895 36.622 1.00 22.11 419 TYR C O 1
ATOM 9927 N N . TYR C 1 391 ? 26.664 57.896 35.940 1.00 21.99 420 TYR C N 1
ATOM 9928 C CA . TYR C 1 391 ? 25.988 56.635 35.733 1.00 22.16 420 TYR C CA 1
ATOM 9929 C C . TYR C 1 391 ? 25.195 56.277 36.977 1.00 22.60 420 TYR C C 1
ATOM 9930 O O . TYR C 1 391 ? 24.098 55.755 36.879 1.00 24.41 420 TYR C O 1
ATOM 9939 N N . THR C 1 392 ? 25.757 56.563 38.147 1.00 23.05 421 THR C N 1
ATOM 9940 C CA . THR C 1 392 ? 25.110 56.086 39.348 1.00 23.71 421 THR C CA 1
ATOM 9941 C C . THR C 1 392 ? 23.791 56.831 39.546 1.00 22.69 421 THR C C 1
ATOM 9942 O O . THR C 1 392 ? 22.908 56.336 40.229 1.00 21.08 421 THR C O 1
ATOM 9946 N N . VAL C 1 393 ? 23.657 58.027 38.971 1.00 23.38 422 VAL C N 1
ATOM 9947 C CA . VAL C 1 393 ? 22.388 58.716 39.113 1.00 21.91 422 VAL C CA 1
ATOM 9948 C C . VAL C 1 393 ? 21.235 57.937 38.476 1.00 19.88 422 VAL C C 1
ATOM 9949 O O . VAL C 1 393 ? 20.150 57.951 39.033 1.00 18.43 422 VAL C O 1
ATOM 9953 N N . LEU C 1 394 ? 21.432 57.354 37.278 1.00 20.84 423 LEU C N 1
ATOM 9954 C CA . LEU C 1 394 ? 20.447 56.477 36.653 1.00 21.24 423 LEU C CA 1
ATOM 9955 C C . LEU C 1 394 ? 20.044 55.335 37.603 1.00 21.64 423 LEU C C 1
ATOM 9956 O O . LEU C 1 394 ? 18.864 55.012 37.742 1.00 21.89 423 LEU C O 1
ATOM 9961 N N . PHE C 1 395 ? 21.046 54.713 38.238 1.00 20.26 424 PHE C N 1
ATOM 9962 C CA . PHE C 1 395 ? 20.841 53.627 39.197 1.00 19.81 424 PHE C CA 1
ATOM 9963 C C . PHE C 1 395 ? 19.941 54.147 40.325 1.00 19.92 424 PHE C C 1
ATOM 9964 O O . PHE C 1 395 ? 18.957 53.532 40.690 1.00 19.89 424 PHE C O 1
ATOM 9972 N N . GLY C 1 396 ? 20.223 55.362 40.805 1.00 18.15 425 GLY C N 1
ATOM 9973 C CA . GLY C 1 396 ? 19.461 55.942 41.888 1.00 19.72 425 GLY C CA 1
ATOM 9974 C C . GLY C 1 396 ? 17.986 56.135 41.528 1.00 20.28 425 GLY C C 1
ATOM 9975 O O . GLY C 1 396 ? 17.117 55.801 42.318 1.00 18.47 425 GLY C O 1
ATOM 9976 N N . VAL C 1 397 ? 17.719 56.691 40.345 1.00 19.76 426 VAL C N 1
ATOM 9977 C CA . VAL C 1 397 ? 16.354 56.921 39.880 1.00 20.66 426 VAL C CA 1
ATOM 9978 C C . VAL C 1 397 ? 15.606 55.596 39.811 1.00 19.90 426 VAL C C 1
ATOM 9979 O O . VAL C 1 397 ? 14.456 55.527 40.183 1.00 25.11 426 VAL C O 1
ATOM 9983 N N . SER C 1 398 ? 16.283 54.541 39.347 1.00 19.09 427 SER C N 1
ATOM 9984 C CA . SER C 1 398 ? 15.684 53.226 39.256 1.00 15.41 427 SER C CA 1
ATOM 9985 C C . SER C 1 398 ? 15.281 52.688 40.635 1.00 16.53 427 SER C C 1
ATOM 9986 O O . SER C 1 398 ? 14.134 52.268 40.841 1.00 14.66 427 SER C O 1
ATOM 9989 N N . ARG C 1 399 ? 16.268 52.699 41.534 1.00 16.05 428 ARG C N 1
ATOM 9990 C CA . ARG C 1 399 ? 16.209 52.050 42.837 1.00 15.58 428 ARG C CA 1
ATOM 9991 C C . ARG C 1 399 ? 15.133 52.728 43.681 1.00 14.06 428 ARG C C 1
ATOM 9992 O O . ARG C 1 399 ? 14.621 52.161 44.607 1.00 15.87 428 ARG C O 1
ATOM 10000 N N . ALA C 1 400 ? 14.784 53.988 43.394 1.00 16.64 429 ALA C N 1
ATOM 10001 C CA . ALA C 1 400 ? 13.674 54.618 44.085 1.00 19.04 429 ALA C CA 1
ATOM 10002 C C . ALA C 1 400 ? 12.396 53.792 43.972 1.00 19.80 429 ALA C C 1
ATOM 10003 O O . ALA C 1 400 ? 11.627 53.727 44.923 1.00 19.48 429 ALA C O 1
ATOM 10005 N N . LEU C 1 401 ? 12.205 53.123 42.826 1.00 19.42 430 LEU C N 1
ATOM 10006 C CA . LEU C 1 401 ? 10.982 52.389 42.578 1.00 20.90 430 LEU C CA 1
ATOM 10007 C C . LEU C 1 401 ? 10.868 51.282 43.629 1.00 21.85 430 LEU C C 1
ATOM 10008 O O . LEU C 1 401 ? 9.814 51.104 44.237 1.00 21.53 430 LEU C O 1
ATOM 10013 N N . GLY C 1 402 ? 11.964 50.564 43.867 1.00 18.54 431 GLY C N 1
ATOM 10014 C CA . GLY C 1 402 ? 11.911 49.439 44.774 1.00 18.06 431 GLY C CA 1
ATOM 10015 C C . GLY C 1 402 ? 11.812 49.859 46.241 1.00 17.89 431 GLY C C 1
ATOM 10016 O O . GLY C 1 402 ? 10.968 49.353 46.995 1.00 18.45 431 GLY C O 1
ATOM 10017 N N . VAL C 1 403 ? 12.704 50.768 46.676 1.00 17.48 432 VAL C N 1
ATOM 10018 C CA . VAL C 1 403 ? 12.784 51.079 48.098 1.00 18.10 432 VAL C CA 1
ATOM 10019 C C . VAL C 1 403 ? 11.529 51.842 48.555 1.00 18.14 432 VAL C C 1
ATOM 10020 O O . VAL C 1 403 ? 11.084 51.674 49.701 1.00 18.91 432 VAL C O 1
ATOM 10024 N N . LEU C 1 404 ? 10.935 52.666 47.676 1.00 19.12 433 LEU C N 1
ATOM 10025 C CA . LEU C 1 404 ? 9.731 53.404 48.039 1.00 18.26 433 LEU C CA 1
ATOM 10026 C C . LEU C 1 404 ? 8.512 52.478 48.036 1.00 19.59 433 LEU C C 1
ATOM 10027 O O . LEU C 1 404 ? 7.666 52.565 48.927 1.00 21.73 433 LEU C O 1
ATOM 10032 N N . ALA C 1 405 ? 8.448 51.539 47.090 1.00 19.41 434 ALA C N 1
ATOM 10033 C CA . ALA C 1 405 ? 7.444 50.494 47.135 1.00 19.45 434 ALA C CA 1
ATOM 10034 C C . ALA C 1 405 ? 7.507 49.770 48.476 1.00 21.08 434 ALA C C 1
ATOM 10035 O O . ALA C 1 405 ? 6.491 49.562 49.145 1.00 19.59 434 ALA C O 1
ATOM 10037 N N . GLN C 1 406 ? 8.708 49.364 48.920 1.00 19.76 435 GLN C N 1
ATOM 10038 C CA . GLN C 1 406 ? 8.765 48.706 50.218 1.00 17.96 435 GLN C CA 1
ATOM 10039 C C . GLN C 1 406 ? 8.467 49.674 51.360 1.00 17.86 435 GLN C C 1
ATOM 10040 O O . GLN C 1 406 ? 7.869 49.273 52.351 1.00 20.22 435 GLN C O 1
ATOM 10046 N N . LEU C 1 407 ? 8.897 50.954 51.256 1.00 18.04 436 LEU C N 1
ATOM 10047 C CA . LEU C 1 407 ? 8.685 51.874 52.369 1.00 18.53 436 LEU C CA 1
ATOM 10048 C C . LEU C 1 407 ? 7.190 51.996 52.706 1.00 19.03 436 LEU C C 1
ATOM 10049 O O . LEU C 1 407 ? 6.796 52.053 53.887 1.00 19.45 436 LEU C O 1
ATOM 10054 N N . ILE C 1 408 ? 6.365 52.019 51.662 1.00 18.63 437 ILE C N 1
ATOM 10055 C CA . ILE C 1 408 ? 4.919 52.102 51.818 1.00 16.79 437 ILE C CA 1
ATOM 10056 C C . ILE C 1 408 ? 4.423 50.915 52.635 1.00 16.12 437 ILE C C 1
ATOM 10057 O O . ILE C 1 408 ? 3.600 51.060 53.535 1.00 17.65 437 ILE C O 1
ATOM 10062 N N . TRP C 1 409 ? 4.934 49.740 52.287 1.00 16.40 438 TRP C N 1
ATOM 10063 C CA . TRP C 1 409 ? 4.532 48.508 52.937 1.00 16.56 438 TRP C CA 1
ATOM 10064 C C . TRP C 1 409 ? 5.014 48.437 54.386 1.00 15.12 438 TRP C C 1
ATOM 10065 O O . TRP C 1 409 ? 4.249 48.058 55.270 1.00 16.47 438 TRP C O 1
ATOM 10076 N N . SER C 1 410 ? 6.299 48.765 54.622 1.00 15.32 439 SER C N 1
ATOM 10077 C CA . SER C 1 410 ? 6.874 48.837 55.963 1.00 16.22 439 SER C CA 1
ATOM 10078 C C . SER C 1 410 ? 6.005 49.684 56.891 1.00 16.23 439 SER C C 1
ATOM 10079 O O . SER C 1 410 ? 5.745 49.295 58.006 1.00 18.81 439 SER C O 1
ATOM 10082 N N . ARG C 1 411 ? 5.554 50.865 56.451 1.00 20.49 440 ARG C N 1
ATOM 10083 C CA . ARG C 1 411 ? 4.692 51.675 57.289 1.00 20.50 440 ARG C CA 1
ATOM 10084 C C . ARG C 1 411 ? 3.261 51.143 57.378 1.00 20.54 440 ARG C C 1
ATOM 10085 O O . ARG C 1 411 ? 2.673 51.219 58.457 1.00 23.25 440 ARG C O 1
ATOM 10093 N N . ALA C 1 412 ? 2.729 50.593 56.279 1.00 19.49 441 ALA C N 1
ATOM 10094 C CA . ALA C 1 412 ? 1.415 49.954 56.265 1.00 19.87 441 ALA C CA 1
ATOM 10095 C C . ALA C 1 412 ? 1.374 48.809 57.274 1.00 21.31 441 ALA C C 1
ATOM 10096 O O . ALA C 1 412 ? 0.395 48.667 57.995 1.00 20.63 441 ALA C O 1
ATOM 10098 N N . LEU C 1 413 ? 2.457 48.029 57.355 1.00 20.89 442 LEU C N 1
ATOM 10099 C CA . LEU C 1 413 ? 2.497 46.882 58.236 1.00 22.49 442 LEU C CA 1
ATOM 10100 C C . LEU C 1 413 ? 3.027 47.201 59.635 1.00 23.65 442 LEU C C 1
ATOM 10101 O O . LEU C 1 413 ? 3.187 46.291 60.433 1.00 26.59 442 LEU C O 1
ATOM 10106 N N . GLY C 1 414 ? 3.265 48.481 59.956 1.00 22.86 443 GLY C N 1
ATOM 10107 C CA . GLY C 1 414 ? 3.714 48.893 61.281 1.00 24.07 443 GLY C CA 1
ATOM 10108 C C . GLY C 1 414 ? 5.086 48.329 61.679 1.00 22.65 443 GLY C C 1
ATOM 10109 O O . GLY C 1 414 ? 5.320 48.125 62.862 1.00 22.17 443 GLY C O 1
ATOM 10110 N N . PHE C 1 415 ? 5.994 48.091 60.713 1.00 21.86 444 PHE C N 1
ATOM 10111 C CA . PHE C 1 415 ? 7.355 47.684 61.044 1.00 20.62 444 PHE C CA 1
ATOM 10112 C C . PHE C 1 415 ? 7.972 48.742 61.948 1.00 21.54 444 PHE C C 1
ATOM 10113 O O . PHE C 1 415 ? 7.777 49.931 61.704 1.00 21.94 444 PHE C O 1
ATOM 10121 N N . PRO C 1 416 ? 8.615 48.377 63.077 1.00 22.43 445 PRO C N 1
ATOM 10122 C CA . PRO C 1 416 ? 9.111 49.386 64.015 1.00 22.13 445 PRO C CA 1
ATOM 10123 C C . PRO C 1 416 ? 10.566 49.765 63.743 1.00 20.88 445 PRO C C 1
ATOM 10124 O O . PRO C 1 416 ? 11.196 49.247 62.831 1.00 20.89 445 PRO C O 1
ATOM 10128 N N . LEU C 1 417 ? 11.092 50.643 64.598 1.00 22.53 446 LEU C N 1
ATOM 10129 C CA . LEU C 1 417 ? 12.495 51.049 64.602 1.00 20.99 446 LEU C CA 1
ATOM 10130 C C . LEU C 1 417 ? 13.426 49.852 64.398 1.00 19.73 446 LEU C C 1
ATOM 10131 O O . LEU C 1 417 ? 13.423 48.913 65.184 1.00 20.71 446 LEU C O 1
ATOM 10136 N N . GLU C 1 418 ? 14.273 49.938 63.377 1.00 17.52 447 GLU C N 1
ATOM 10137 C CA . GLU C 1 418 ? 15.346 48.973 63.199 1.00 20.91 447 GLU C CA 1
ATOM 10138 C C . GLU C 1 418 ? 16.449 49.355 64.173 1.00 22.04 447 GLU C C 1
ATOM 10139 O O . GLU C 1 418 ? 16.969 50.464 64.148 1.00 22.49 447 GLU C O 1
ATOM 10145 N N . ARG C 1 419 ? 16.757 48.446 65.094 1.00 21.84 448 ARG C N 1
ATOM 10146 C CA . ARG C 1 419 ? 17.596 48.789 66.222 1.00 21.69 448 ARG C CA 1
ATOM 10147 C C . ARG C 1 419 ? 18.144 47.477 66.757 1.00 22.27 448 ARG C C 1
ATOM 10148 O O . ARG C 1 419 ? 17.632 46.911 67.711 1.00 23.45 448 ARG C O 1
ATOM 10156 N N . PRO C 1 420 ? 19.186 46.937 66.094 1.00 22.43 449 PRO C N 1
ATOM 10157 C CA . PRO C 1 420 ? 19.885 45.763 66.620 1.00 23.05 449 PRO C CA 1
ATOM 10158 C C . PRO C 1 420 ? 20.783 46.114 67.814 1.00 22.80 449 PRO C C 1
ATOM 10159 O O . PRO C 1 420 ? 21.003 47.273 68.160 1.00 18.70 449 PRO C O 1
ATOM 10163 N N . LYS C 1 421 ? 21.311 45.075 68.445 1.00 21.53 450 LYS C N 1
ATOM 10164 C CA . LYS C 1 421 ? 22.327 45.215 69.472 1.00 25.75 450 LYS C CA 1
ATOM 10165 C C . LYS C 1 421 ? 23.723 45.135 68.861 1.00 23.91 450 LYS C C 1
ATOM 10166 O O . LYS C 1 421 ? 23.944 44.344 67.932 1.00 21.78 450 LYS C O 1
ATOM 10172 N N . SER C 1 422 ? 24.636 45.991 69.347 1.00 22.77 451 SER C N 1
ATOM 10173 C CA . SER C 1 422 ? 26.036 45.905 68.970 1.00 23.28 451 SER C CA 1
ATOM 10174 C C . SER C 1 422 ? 26.881 45.380 70.131 1.00 23.11 451 SER C C 1
ATOM 10175 O O . SER C 1 422 ? 26.446 45.324 71.280 1.00 22.92 451 SER C O 1
ATOM 10178 N N . MET C 1 423 ? 28.117 44.989 69.814 1.00 25.07 452 MET C N 1
ATOM 10179 C CA . MET C 1 423 ? 29.065 44.707 70.874 1.00 27.44 452 MET C CA 1
ATOM 10180 C C . MET C 1 423 ? 30.424 45.227 70.456 1.00 25.26 452 MET C C 1
ATOM 10181 O O . MET C 1 423 ? 30.694 45.374 69.264 1.00 24.32 452 MET C O 1
ATOM 10186 N N . SER C 1 424 ? 31.282 45.445 71.450 1.00 24.50 453 SER C N 1
ATOM 10187 C CA . SER C 1 424 ? 32.680 45.744 71.178 1.00 24.51 453 SER C CA 1
ATOM 10188 C C . SER C 1 424 ? 33.453 44.425 71.042 1.00 24.71 453 SER C C 1
ATOM 10189 O O . SER C 1 424 ? 32.951 43.371 71.444 1.00 24.86 453 SER C O 1
ATOM 10192 N N . THR C 1 425 ? 34.689 44.503 70.538 1.00 27.60 454 THR C N 1
ATOM 10193 C CA . THR C 1 425 ? 35.572 43.340 70.518 1.00 27.89 454 THR C CA 1
ATOM 10194 C C . THR C 1 425 ? 35.838 42.880 71.955 1.00 30.79 454 THR C C 1
ATOM 10195 O O . THR C 1 425 ? 35.842 41.678 72.243 1.00 29.35 454 THR C O 1
ATOM 10199 N N . GLU C 1 426 ? 36.082 43.851 72.844 1.00 29.92 455 GLU C N 1
ATOM 10200 C CA . GLU C 1 426 ? 36.318 43.609 74.264 1.00 32.24 455 GLU C CA 1
ATOM 10201 C C . GLU C 1 426 ? 35.156 42.829 74.877 1.00 31.89 455 GLU C C 1
ATOM 10202 O O . GLU C 1 426 ? 35.368 41.809 75.532 1.00 29.95 455 GLU C O 1
ATOM 10208 N N . GLY C 1 427 ? 33.928 43.322 74.656 1.00 31.57 456 GLY C N 1
ATOM 10209 C CA . GLY C 1 427 ? 32.731 42.730 75.229 1.00 31.61 456 GLY C CA 1
ATOM 10210 C C . GLY C 1 427 ? 32.412 41.359 74.635 1.00 31.99 456 GLY C C 1
ATOM 10211 O O . GLY C 1 427 ? 31.877 40.499 75.323 1.00 34.03 456 GLY C O 1
ATOM 10212 N N . LEU C 1 428 ? 32.776 41.170 73.361 1.00 31.41 457 LEU C N 1
ATOM 10213 C CA . LEU C 1 428 ? 32.464 39.959 72.627 1.00 34.36 457 LEU C CA 1
ATOM 10214 C C . LEU C 1 428 ? 33.405 38.838 73.054 1.00 36.21 457 LEU C C 1
ATOM 10215 O O . LEU C 1 428 ? 33.009 37.675 73.040 1.00 38.31 457 LEU C O 1
ATOM 10220 N N . MET C 1 429 ? 34.643 39.212 73.410 1.00 36.86 458 MET C N 1
ATOM 10221 C CA . MET C 1 429 ? 35.622 38.308 74.000 1.00 36.47 458 MET C CA 1
ATOM 10222 C C . MET C 1 429 ? 35.163 37.876 75.388 1.00 37.65 458 MET C C 1
ATOM 10223 O O . MET C 1 429 ? 35.299 36.710 75.751 1.00 38.97 458 MET C O 1
ATOM 10228 N N . LYS C 1 430 ? 34.634 38.832 76.163 1.00 40.42 459 LYS C N 1
ATOM 10229 C CA . LYS C 1 430 ? 34.071 38.552 77.477 1.00 42.74 459 LYS C CA 1
ATOM 10230 C C . LYS C 1 430 ? 32.854 37.641 77.350 1.00 44.11 459 LYS C C 1
ATOM 10231 O O . LYS C 1 430 ? 32.732 36.654 78.073 1.00 49.83 459 LYS C O 1
ATOM 10237 N N . PHE C 1 431 ? 31.965 37.983 76.421 1.00 42.73 460 PHE C N 1
ATOM 10238 C CA . PHE C 1 431 ? 30.696 37.292 76.274 1.00 45.51 460 PHE C CA 1
ATOM 10239 C C . PHE C 1 431 ? 30.961 35.802 76.063 1.00 52.78 460 PHE C C 1
ATOM 10240 O O . PHE C 1 431 ? 30.290 34.962 76.661 1.00 55.00 460 PHE C O 1
ATOM 10248 N N . VAL C 1 432 ? 31.965 35.497 75.227 1.00 57.02 461 VAL C N 1
ATOM 10249 C CA . VAL C 1 432 ? 32.228 34.149 74.742 1.00 57.92 461 VAL C CA 1
ATOM 10250 C C . VAL C 1 432 ? 32.753 33.250 75.867 1.00 58.43 461 VAL C C 1
ATOM 10251 O O . VAL C 1 432 ? 32.506 32.045 75.857 1.00 66.30 461 VAL C O 1
ATOM 10255 N N . ASP C 1 433 ? 33.483 33.826 76.826 1.00 52.82 462 ASP C N 1
ATOM 10256 C CA . ASP C 1 433 ? 34.071 33.048 77.905 1.00 56.55 462 ASP C CA 1
ATOM 10257 C C . ASP C 1 433 ? 32.992 32.621 78.897 1.00 55.50 462 ASP C C 1
ATOM 10258 O O . ASP C 1 433 ? 32.855 31.435 79.190 1.00 51.00 462 ASP C O 1
ATOM 10263 N N . SER C 1 434 ? 32.242 33.609 79.400 1.00 57.78 463 SER C N 1
ATOM 10264 C CA . SER C 1 434 ? 31.172 33.394 80.363 1.00 59.84 463 SER C CA 1
ATOM 10265 C C . SER C 1 434 ? 30.707 31.935 80.335 1.00 60.18 463 SER C C 1
ATOM 10266 O O . SER C 1 434 ? 29.480 31.737 80.260 1.00 59.98 463 SER C O 1
ATOM 10269 N N . SER D 1 1 ? 53.385 62.514 2.119 1.00 68.26 30 SER D N 1
ATOM 10270 C CA . SER D 1 1 ? 53.123 63.910 2.560 1.00 63.38 30 SER D CA 1
ATOM 10271 C C . SER D 1 1 ? 51.614 64.132 2.630 1.00 65.49 30 SER D C 1
ATOM 10272 O O . SER D 1 1 ? 50.912 63.502 3.437 1.00 51.28 30 SER D O 1
ATOM 10275 N N . THR D 1 2 ? 51.142 64.988 1.714 1.00 64.07 31 THR D N 1
ATOM 10276 C CA . THR D 1 2 ? 49.739 65.325 1.600 1.00 58.74 31 THR D CA 1
ATOM 10277 C C . THR D 1 2 ? 49.227 65.088 0.180 1.00 52.95 31 THR D C 1
ATOM 10278 O O . THR D 1 2 ? 48.053 65.341 -0.075 1.00 51.00 31 THR D O 1
ATOM 10282 N N . ASN D 1 3 ? 50.068 64.584 -0.738 1.00 40.56 32 ASN D N 1
ATOM 10283 C CA . ASN D 1 3 ? 49.545 64.209 -2.043 1.00 32.28 32 ASN D CA 1
ATOM 10284 C C . ASN D 1 3 ? 48.783 62.898 -1.898 1.00 27.78 32 ASN D C 1
ATOM 10285 O O . ASN D 1 3 ? 49.361 61.828 -1.738 1.00 28.20 32 ASN D O 1
ATOM 10290 N N . LEU D 1 4 ? 47.458 63.001 -1.942 1.00 25.59 33 LEU D N 1
ATOM 10291 C CA . LEU D 1 4 ? 46.578 61.851 -1.802 1.00 23.10 33 LEU D CA 1
ATOM 10292 C C . LEU D 1 4 ? 46.839 60.800 -2.885 1.00 23.72 33 LEU D C 1
ATOM 10293 O O . LEU D 1 4 ? 46.797 59.606 -2.606 1.00 29.74 33 LEU D O 1
ATOM 10298 N N . LYS D 1 5 ? 47.097 61.227 -4.117 1.00 25.41 34 LYS D N 1
ATOM 10299 C CA . LYS D 1 5 ? 47.364 60.303 -5.209 1.00 24.08 34 LYS D CA 1
ATOM 10300 C C . LYS D 1 5 ? 48.601 59.445 -4.922 1.00 24.33 34 LYS D C 1
ATOM 10301 O O . LYS D 1 5 ? 48.642 58.262 -5.271 1.00 21.75 34 LYS D O 1
ATOM 10307 N N . ASP D 1 6 ? 49.614 60.018 -4.270 1.00 26.00 35 ASP D N 1
ATOM 10308 C CA . ASP D 1 6 ? 50.767 59.242 -3.819 1.00 28.74 35 ASP D CA 1
ATOM 10309 C C . ASP D 1 6 ? 50.349 58.186 -2.802 1.00 26.82 35 ASP D C 1
ATOM 10310 O O . ASP D 1 6 ? 50.736 57.024 -2.906 1.00 30.26 35 ASP D O 1
ATOM 10315 N N . ILE D 1 7 ? 49.548 58.587 -1.807 1.00 26.41 36 ILE D N 1
ATOM 10316 C CA . ILE D 1 7 ? 49.044 57.657 -0.811 1.00 25.81 36 ILE D CA 1
ATOM 10317 C C . ILE D 1 7 ? 48.265 56.516 -1.472 1.00 26.29 36 ILE D C 1
ATOM 10318 O O . ILE D 1 7 ? 48.413 55.355 -1.088 1.00 23.14 36 ILE D O 1
ATOM 10323 N N . LEU D 1 8 ? 47.416 56.854 -2.457 1.00 29.11 37 LEU D N 1
ATOM 10324 C CA . LEU D 1 8 ? 46.548 55.874 -3.111 1.00 28.26 37 LEU D CA 1
ATOM 10325 C C . LEU D 1 8 ? 47.415 54.880 -3.886 1.00 27.43 37 LEU D C 1
ATOM 10326 O O . LEU D 1 8 ? 47.152 53.672 -3.904 1.00 30.08 37 LEU D O 1
ATOM 10331 N N . ALA D 1 9 ? 48.481 55.394 -4.512 1.00 28.96 38 ALA D N 1
ATOM 10332 C CA . ALA D 1 9 ? 49.404 54.553 -5.263 1.00 29.35 38 ALA D CA 1
ATOM 10333 C C . ALA D 1 9 ? 50.126 53.539 -4.371 1.00 28.66 38 ALA D C 1
ATOM 10334 O O . ALA D 1 9 ? 50.482 52.480 -4.871 1.00 25.53 38 ALA D O 1
ATOM 10336 N N . ASP D 1 10 ? 50.312 53.810 -3.063 1.00 28.11 39 ASP D N 1
ATOM 10337 C CA . ASP D 1 10 ? 50.873 52.798 -2.173 1.00 29.68 39 ASP D CA 1
ATOM 10338 C C . ASP D 1 10 ? 49.811 51.772 -1.787 1.00 28.71 39 ASP D C 1
ATOM 10339 O O . ASP D 1 10 ? 50.088 50.574 -1.808 1.00 27.55 39 ASP D O 1
ATOM 10344 N N . LEU D 1 11 ? 48.574 52.228 -1.510 1.00 25.56 40 LEU D N 1
ATOM 10345 C CA . LEU D 1 11 ? 47.527 51.354 -1.006 1.00 27.94 40 LEU D CA 1
ATOM 10346 C C . LEU D 1 11 ? 47.035 50.357 -2.056 1.00 26.17 40 LEU D C 1
ATOM 10347 O O . LEU D 1 11 ? 46.762 49.196 -1.745 1.00 27.97 40 LEU D O 1
ATOM 10352 N N . ILE D 1 12 ? 46.860 50.811 -3.299 1.00 27.65 41 ILE D N 1
ATOM 10353 C CA . ILE D 1 12 ? 46.055 50.079 -4.261 1.00 26.35 41 ILE D CA 1
ATOM 10354 C C . ILE D 1 12 ? 46.599 48.670 -4.449 1.00 27.45 41 ILE D C 1
ATOM 10355 O O . ILE D 1 12 ? 45.832 47.723 -4.334 1.00 27.42 41 ILE D O 1
ATOM 10360 N N . PRO D 1 13 ? 47.905 48.489 -4.771 1.00 30.10 42 PRO D N 1
ATOM 10361 C CA . PRO D 1 13 ? 48.463 47.160 -5.015 1.00 30.06 42 PRO D CA 1
ATOM 10362 C C . PRO D 1 13 ? 48.296 46.151 -3.888 1.00 30.55 42 PRO D C 1
ATOM 10363 O O . PRO D 1 13 ? 48.168 44.968 -4.184 1.00 29.61 42 PRO D O 1
ATOM 10367 N N . LYS D 1 14 ? 48.318 46.607 -2.620 1.00 31.34 43 LYS D N 1
ATOM 10368 C CA . LYS D 1 14 ? 48.092 45.710 -1.495 1.00 35.06 43 LYS D CA 1
ATOM 10369 C C . LYS D 1 14 ? 46.656 45.191 -1.542 1.00 33.24 43 LYS D C 1
ATOM 10370 O O . LYS D 1 14 ? 46.426 43.993 -1.418 1.00 33.47 43 LYS D O 1
ATOM 10376 N N . GLU D 1 15 ? 45.683 46.093 -1.734 1.00 30.66 44 GLU D N 1
ATOM 10377 C CA . GLU D 1 15 ? 44.296 45.662 -1.846 1.00 28.83 44 GLU D CA 1
ATOM 10378 C C . GLU D 1 15 ? 44.087 44.714 -3.026 1.00 28.40 44 GLU D C 1
ATOM 10379 O O . GLU D 1 15 ? 43.346 43.742 -2.879 1.00 30.52 44 GLU D O 1
ATOM 10385 N N . GLN D 1 16 ? 44.714 45.015 -4.175 1.00 26.19 45 GLN D N 1
ATOM 10386 C CA . GLN D 1 16 ? 44.628 44.165 -5.352 1.00 28.78 45 GLN D CA 1
ATOM 10387 C C . GLN D 1 16 ? 45.080 42.759 -4.967 1.00 26.00 45 GLN D C 1
ATOM 10388 O O . GLN D 1 16 ? 44.435 41.788 -5.313 1.00 25.09 45 GLN D O 1
ATOM 10394 N N . ALA D 1 17 ? 46.186 42.686 -4.223 1.00 31.65 46 ALA D N 1
ATOM 10395 C CA . ALA D 1 17 ? 46.776 41.427 -3.787 1.00 30.33 46 ALA D CA 1
ATOM 10396 C C . ALA D 1 17 ? 45.916 40.787 -2.703 1.00 30.63 46 ALA D C 1
ATOM 10397 O O . ALA D 1 17 ? 45.792 39.570 -2.662 1.00 30.01 46 ALA D O 1
ATOM 10399 N N . ARG D 1 18 ? 45.333 41.598 -1.814 1.00 31.21 47 ARG D N 1
ATOM 10400 C CA . ARG D 1 18 ? 44.450 41.065 -0.790 1.00 35.58 47 ARG D CA 1
ATOM 10401 C C . ARG D 1 18 ? 43.234 40.394 -1.430 1.00 34.01 47 ARG D C 1
ATOM 10402 O O . ARG D 1 18 ? 42.829 39.324 -1.000 1.00 32.58 47 ARG D O 1
ATOM 10410 N N . ILE D 1 19 ? 42.642 41.042 -2.443 1.00 33.65 48 ILE D N 1
ATOM 10411 C CA . ILE D 1 19 ? 41.372 40.593 -2.991 1.00 29.02 48 ILE D CA 1
ATOM 10412 C C . ILE D 1 19 ? 41.592 39.390 -3.912 1.00 30.31 48 ILE D C 1
ATOM 10413 O O . ILE D 1 19 ? 40.787 38.477 -3.892 1.00 32.77 48 ILE D O 1
ATOM 10418 N N . LYS D 1 20 ? 42.696 39.377 -4.661 1.00 30.73 49 LYS D N 1
ATOM 10419 C CA . LYS D 1 20 ? 43.041 38.259 -5.525 1.00 34.96 49 LYS D CA 1
ATOM 10420 C C . LYS D 1 20 ? 43.074 36.970 -4.699 1.00 33.28 49 LYS D C 1
ATOM 10421 O O . LYS D 1 20 ? 42.374 35.996 -5.003 1.00 32.24 49 LYS D O 1
ATOM 10427 N N . THR D 1 21 ? 43.868 37.008 -3.623 1.00 34.58 50 THR D N 1
ATOM 10428 C CA . THR D 1 21 ? 44.013 35.891 -2.700 1.00 37.08 50 THR D CA 1
ATOM 10429 C C . THR D 1 21 ? 42.664 35.485 -2.113 1.00 35.04 50 THR D C 1
ATOM 10430 O O . THR D 1 21 ? 42.344 34.301 -2.045 1.00 36.10 50 THR D O 1
ATOM 10434 N N . PHE D 1 22 ? 41.869 36.474 -1.696 1.00 33.04 51 PHE D N 1
ATOM 10435 C CA . PHE D 1 22 ? 40.585 36.201 -1.077 1.00 33.47 51 PHE D CA 1
ATOM 10436 C C . PHE D 1 22 ? 39.654 35.484 -2.058 1.00 31.32 51 PHE D C 1
ATOM 10437 O O . PHE D 1 22 ? 38.966 34.534 -1.679 1.00 32.77 51 PHE D O 1
ATOM 10445 N N . ARG D 1 23 ? 39.636 35.929 -3.324 1.00 30.74 52 ARG D N 1
ATOM 10446 C CA . ARG D 1 23 ? 38.802 35.322 -4.353 1.00 32.03 52 ARG D CA 1
ATOM 10447 C C . ARG D 1 23 ? 39.254 33.886 -4.631 1.00 34.16 52 ARG D C 1
ATOM 10448 O O . ARG D 1 23 ? 38.439 32.988 -4.833 1.00 29.03 52 ARG D O 1
ATOM 10456 N N . GLN D 1 24 ? 40.567 33.669 -4.601 1.00 36.31 53 GLN D N 1
ATOM 10457 C CA . GLN D 1 24 ? 41.115 32.393 -5.018 1.00 45.13 53 GLN D CA 1
ATOM 10458 C C . GLN D 1 24 ? 40.893 31.332 -3.939 1.00 48.26 53 GLN D C 1
ATOM 10459 O O . GLN D 1 24 ? 40.939 30.138 -4.237 1.00 56.62 53 GLN D O 1
ATOM 10465 N N . GLN D 1 25 ? 40.625 31.759 -2.698 1.00 49.96 54 GLN D N 1
ATOM 10466 C CA . GLN D 1 25 ? 40.023 30.878 -1.711 1.00 52.04 54 GLN D CA 1
ATOM 10467 C C . GLN D 1 25 ? 38.518 30.848 -1.947 1.00 50.33 54 GLN D C 1
ATOM 10468 O O . GLN D 1 25 ? 37.965 29.827 -2.343 1.00 53.58 54 GLN D O 1
ATOM 10474 N N . HIS D 1 26 ? 37.880 32.006 -1.736 1.00 41.72 55 HIS D N 1
ATOM 10475 C CA . HIS D 1 26 ? 36.490 32.038 -1.310 1.00 40.23 55 HIS D CA 1
ATOM 10476 C C . HIS D 1 26 ? 35.569 32.538 -2.419 1.00 36.61 55 HIS D C 1
ATOM 10477 O O . HIS D 1 26 ? 34.393 32.771 -2.159 1.00 31.61 55 HIS D O 1
ATOM 10484 N N . GLY D 1 27 ? 36.089 32.649 -3.651 1.00 32.93 56 GLY D N 1
ATOM 10485 C CA . GLY D 1 27 ? 35.293 33.050 -4.798 1.00 35.69 56 GLY D CA 1
ATOM 10486 C C . GLY D 1 27 ? 34.008 32.236 -4.956 1.00 34.68 56 GLY D C 1
ATOM 10487 O O . GLY D 1 27 ? 32.940 32.793 -5.176 1.00 34.63 56 GLY D O 1
ATOM 10488 N N . LYS D 1 28 ? 34.096 30.916 -4.792 1.00 35.79 57 LYS D N 1
ATOM 10489 C CA . LYS D 1 28 ? 32.962 30.040 -5.034 1.00 35.63 57 LYS D CA 1
ATOM 10490 C C . LYS D 1 28 ? 32.064 29.951 -3.806 1.00 33.98 57 LYS D C 1
ATOM 10491 O O . LYS D 1 28 ? 31.098 29.193 -3.819 1.00 33.35 57 LYS D O 1
ATOM 10497 N N . THR D 1 29 ? 32.397 30.691 -2.742 1.00 33.41 58 THR D N 1
ATOM 10498 C CA . THR D 1 29 ? 31.652 30.605 -1.497 1.00 35.64 58 THR D CA 1
ATOM 10499 C C . THR D 1 29 ? 30.334 31.346 -1.659 1.00 34.63 58 THR D C 1
ATOM 10500 O O . THR D 1 29 ? 30.337 32.516 -2.017 1.00 34.46 58 THR D O 1
ATOM 10504 N N . VAL D 1 30 ? 29.236 30.660 -1.342 1.00 37.1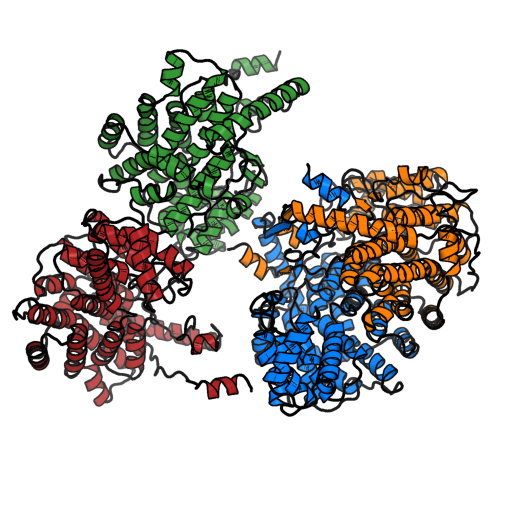7 59 VAL D N 1
ATOM 10505 C CA . VAL D 1 30 ? 27.911 31.249 -1.344 1.00 39.85 59 VAL D CA 1
ATOM 10506 C C . VAL D 1 30 ? 27.743 32.167 -0.136 1.00 39.31 59 VAL D C 1
ATOM 10507 O O . VAL D 1 30 ? 27.950 31.742 0.993 1.00 43.72 59 VAL D O 1
ATOM 10511 N N . VAL D 1 31 ? 27.311 33.412 -0.373 1.00 37.14 60 VAL D N 1
ATOM 10512 C CA . VAL D 1 31 ? 27.120 34.372 0.700 1.00 35.66 60 VAL D CA 1
ATOM 10513 C C . VAL D 1 31 ? 25.646 34.745 0.877 1.00 35.46 60 VAL D C 1
ATOM 10514 O O . VAL D 1 31 ? 25.305 35.352 1.888 1.00 32.00 60 VAL D O 1
ATOM 10518 N N . GLY D 1 32 ? 24.781 34.379 -0.088 1.00 34.50 61 GLY D N 1
ATOM 10519 C CA . GLY D 1 32 ? 23.366 34.713 -0.026 1.00 34.14 61 GLY D CA 1
ATOM 10520 C C . GLY D 1 32 ? 22.534 33.912 -1.023 1.00 36.29 61 GLY D C 1
ATOM 10521 O O . GLY D 1 32 ? 23.075 33.238 -1.897 1.00 37.66 61 GLY D O 1
ATOM 10522 N N . GLN D 1 33 ? 21.207 33.964 -0.861 1.00 37.86 62 GLN D N 1
ATOM 10523 C CA . GLN D 1 33 ? 20.296 33.341 -1.810 1.00 40.95 62 GLN D CA 1
ATOM 10524 C C . GLN D 1 33 ? 19.613 34.452 -2.614 1.00 40.04 62 GLN D C 1
ATOM 10525 O O . GLN D 1 33 ? 19.676 35.620 -2.238 1.00 35.75 62 GLN D O 1
ATOM 10531 N N . ILE D 1 34 ? 18.962 34.093 -3.730 1.00 37.10 63 ILE D N 1
ATOM 10532 C CA . ILE D 1 34 ? 18.089 35.021 -4.430 1.00 32.03 63 ILE D CA 1
ATOM 10533 C C . ILE D 1 34 ? 16.713 34.373 -4.508 1.00 29.53 63 ILE D C 1
ATOM 10534 O O . ILE D 1 34 ? 16.594 33.205 -4.870 1.00 28.36 63 ILE D O 1
ATOM 10539 N N . THR D 1 35 ? 15.675 35.135 -4.168 1.00 26.46 64 THR D N 1
ATOM 10540 C CA . THR D 1 35 ? 14.323 34.605 -4.183 1.00 29.37 64 THR D CA 1
ATOM 10541 C C . THR D 1 35 ? 13.466 35.412 -5.144 1.00 28.23 64 THR D C 1
ATOM 10542 O O . THR D 1 35 ? 13.836 36.526 -5.518 1.00 30.27 64 THR D O 1
ATOM 10546 N N . VAL D 1 36 ? 12.335 34.808 -5.519 1.00 31.16 65 VAL D N 1
ATOM 10547 C CA . VAL D 1 36 ? 11.356 35.419 -6.407 1.00 26.72 65 VAL D CA 1
ATOM 10548 C C . VAL D 1 36 ? 10.932 36.761 -5.814 1.00 29.56 65 VAL D C 1
ATOM 10549 O O . VAL D 1 36 ? 10.849 37.752 -6.530 1.00 26.04 65 VAL D O 1
ATOM 10553 N N . ASP D 1 37 ? 10.665 36.783 -4.499 1.00 28.46 66 ASP D N 1
ATOM 10554 C CA . ASP D 1 37 ? 10.199 37.995 -3.845 1.00 29.97 66 ASP D CA 1
ATOM 10555 C C . ASP D 1 37 ? 11.249 39.098 -3.952 1.00 31.80 66 ASP D C 1
ATOM 10556 O O . ASP D 1 37 ? 10.869 40.260 -4.097 1.00 30.08 66 ASP D O 1
ATOM 10561 N N . MET D 1 38 ? 12.542 38.730 -3.879 1.00 29.69 67 MET D N 1
ATOM 10562 C CA . MET D 1 38 ? 13.641 39.672 -4.007 1.00 31.09 67 MET D CA 1
ATOM 10563 C C . MET D 1 38 ? 13.712 40.265 -5.413 1.00 28.54 67 MET D C 1
ATOM 10564 O O . MET D 1 38 ? 14.055 41.449 -5.564 1.00 29.72 67 MET D O 1
ATOM 10569 N N . MET D 1 39 ? 13.456 39.428 -6.434 1.00 27.19 68 MET D N 1
ATOM 10570 C CA . MET D 1 39 ? 13.500 39.876 -7.821 1.00 24.72 68 MET D CA 1
ATOM 10571 C C . MET D 1 39 ? 12.349 40.860 -8.048 1.00 25.76 68 MET D C 1
ATOM 10572 O O . MET D 1 39 ? 12.522 41.863 -8.744 1.00 26.29 68 MET D O 1
ATOM 10577 N N . TYR D 1 40 ? 11.197 40.607 -7.413 1.00 24.58 69 TYR D N 1
ATOM 10578 C CA . TYR D 1 40 ? 10.076 41.539 -7.472 1.00 26.09 69 TYR D CA 1
ATOM 10579 C C . TYR D 1 40 ? 10.288 42.745 -6.556 1.00 27.55 69 TYR D C 1
ATOM 10580 O O . TYR D 1 40 ? 9.812 43.838 -6.872 1.00 25.14 69 TYR D O 1
ATOM 10589 N N . GLY D 1 41 ? 10.972 42.548 -5.419 1.00 28.31 70 GLY D N 1
ATOM 10590 C CA . GLY D 1 41 ? 11.098 43.595 -4.407 1.00 26.98 70 GLY D CA 1
ATOM 10591 C C . GLY D 1 41 ? 12.388 44.416 -4.507 1.00 25.06 70 GLY D C 1
ATOM 10592 O O . GLY D 1 41 ? 12.953 44.797 -3.485 1.00 22.92 70 GLY D O 1
ATOM 10593 N N . GLY D 1 42 ? 12.862 44.703 -5.730 1.00 26.28 71 GLY D N 1
ATOM 10594 C CA . GLY D 1 42 ? 13.984 45.628 -5.910 1.00 23.31 71 GLY D CA 1
ATOM 10595 C C . GLY D 1 42 ? 15.271 45.160 -5.220 1.00 24.56 71 GLY D C 1
ATOM 10596 O O . GLY D 1 42 ? 16.020 45.943 -4.612 1.00 21.63 71 GLY D O 1
ATOM 10597 N N . MET D 1 43 ? 15.522 43.847 -5.293 1.00 22.68 72 MET D N 1
ATOM 10598 C CA . MET D 1 43 ? 16.778 43.295 -4.801 1.00 24.75 72 MET D CA 1
ATOM 10599 C C . MET D 1 43 ? 16.887 43.422 -3.272 1.00 24.60 72 MET D C 1
ATOM 10600 O O . MET D 1 43 ? 17.989 43.381 -2.735 1.00 26.90 72 MET D O 1
ATOM 10605 N N . ARG D 1 44 ? 15.759 43.576 -2.572 1.00 26.25 73 ARG D N 1
ATOM 10606 C CA . ARG D 1 44 ? 15.759 43.793 -1.130 1.00 29.50 73 ARG D CA 1
ATOM 10607 C C . ARG D 1 44 ? 16.411 42.600 -0.413 1.00 29.92 73 ARG D C 1
ATOM 10608 O O . ARG D 1 44 ? 15.952 41.471 -0.537 1.00 29.13 73 ARG D O 1
ATOM 10616 N N . GLY D 1 45 ? 17.507 42.870 0.309 1.00 30.82 74 GLY D N 1
ATOM 10617 C CA . GLY D 1 45 ? 18.206 41.868 1.102 1.00 30.03 74 GLY D CA 1
ATOM 10618 C C . GLY D 1 45 ? 19.197 41.065 0.270 1.00 30.35 74 GLY D C 1
ATOM 10619 O O . GLY D 1 45 ? 19.876 40.188 0.788 1.00 35.22 74 GLY D O 1
ATOM 10620 N N . MET D 1 46 ? 19.324 41.396 -1.014 1.00 27.03 75 MET D N 1
ATOM 10621 C CA . MET D 1 46 ? 20.232 40.675 -1.872 1.00 26.88 75 MET D CA 1
ATOM 10622 C C . MET D 1 46 ? 21.626 41.289 -1.785 1.00 23.52 75 MET D C 1
ATOM 10623 O O . MET D 1 46 ? 21.828 42.480 -1.982 1.00 21.77 75 MET D O 1
ATOM 10628 N N . LYS D 1 47 ? 22.618 40.434 -1.602 1.00 23.87 76 LYS D N 1
ATOM 10629 C CA . LYS D 1 47 ? 23.993 40.857 -1.469 1.00 28.39 76 LYS D CA 1
ATOM 10630 C C . LYS D 1 47 ? 24.591 40.973 -2.866 1.00 29.72 76 LYS D C 1
ATOM 10631 O O . LYS D 1 47 ? 25.051 39.990 -3.437 1.00 33.66 76 LYS D O 1
ATOM 10637 N N . GLY D 1 48 ? 24.552 42.181 -3.419 1.00 28.36 77 GLY D N 1
ATOM 10638 C CA . GLY D 1 48 ? 24.640 42.342 -4.859 1.00 29.08 77 GLY D CA 1
ATOM 10639 C C . GLY D 1 48 ? 25.978 42.901 -5.328 1.00 27.96 77 GLY D C 1
ATOM 10640 O O . GLY D 1 48 ? 26.323 42.712 -6.489 1.00 28.83 77 GLY D O 1
ATOM 10641 N N . LEU D 1 49 ? 26.700 43.625 -4.462 1.00 23.51 78 LEU D N 1
ATOM 10642 C CA . LEU D 1 49 ? 27.894 44.296 -4.945 1.00 24.90 78 LEU D CA 1
ATOM 10643 C C . LEU D 1 49 ? 28.896 44.537 -3.820 1.00 23.56 78 LEU D C 1
ATOM 10644 O O . LEU D 1 49 ? 28.537 44.635 -2.647 1.00 23.79 78 LEU D O 1
ATOM 10649 N N . VAL D 1 50 ? 30.161 44.685 -4.227 1.00 23.24 79 VAL D N 1
ATOM 10650 C CA . VAL D 1 50 ? 31.235 45.108 -3.350 1.00 24.88 79 VAL D CA 1
ATOM 10651 C C . VAL D 1 50 ? 31.315 46.631 -3.414 1.00 22.37 79 VAL D C 1
ATOM 10652 O O . VAL D 1 50 ? 31.380 47.208 -4.485 1.00 22.16 79 VAL D O 1
ATOM 10656 N N . TYR D 1 51 ? 31.330 47.250 -2.241 1.00 22.61 80 TYR D N 1
ATOM 10657 C CA . TYR D 1 51 ? 31.498 48.686 -2.104 1.00 23.31 80 TYR D CA 1
ATOM 10658 C C . TYR D 1 51 ? 32.374 48.901 -0.871 1.00 20.64 80 TYR D C 1
ATOM 10659 O O . TYR D 1 51 ? 31.998 48.501 0.209 1.00 21.73 80 TYR D O 1
ATOM 10668 N N . GLU D 1 52 ? 33.527 49.563 -1.022 1.00 23.55 81 GLU D N 1
ATOM 10669 C CA . GLU D 1 52 ? 34.580 49.529 -0.021 1.00 25.12 81 GLU D CA 1
ATOM 10670 C C . GLU D 1 52 ? 34.457 50.703 0.963 1.00 25.62 81 GLU D C 1
ATOM 10671 O O . GLU D 1 52 ? 34.796 50.567 2.127 1.00 26.50 81 GLU D O 1
ATOM 10677 N N . THR D 1 53 ? 33.946 51.857 0.518 1.00 25.19 82 THR D N 1
ATOM 10678 C CA . THR D 1 53 ? 34.087 53.081 1.295 1.00 23.42 82 THR D CA 1
ATOM 10679 C C . THR D 1 53 ? 33.230 53.081 2.567 1.00 25.10 82 THR D C 1
ATOM 10680 O O . THR D 1 53 ? 33.657 53.628 3.575 1.00 24.41 82 THR D O 1
ATOM 10684 N N . SER D 1 54 ? 32.020 52.520 2.522 1.00 27.62 83 SER D N 1
ATOM 10685 C CA . SER D 1 54 ? 31.136 52.557 3.676 1.00 25.24 83 SER D CA 1
ATOM 10686 C C . SER D 1 54 ? 30.250 51.319 3.684 1.00 23.76 83 SER D C 1
ATOM 10687 O O . SER D 1 54 ? 30.008 50.723 2.644 1.00 21.75 83 SER D O 1
ATOM 10690 N N . VAL D 1 55 ? 29.782 50.928 4.876 1.00 20.93 84 VAL D N 1
ATOM 10691 C CA . VAL D 1 55 ? 28.923 49.770 5.026 1.00 21.70 84 VAL D CA 1
ATOM 10692 C C . VAL D 1 55 ? 27.829 50.120 6.012 1.00 21.70 84 VAL D C 1
ATOM 10693 O O . VAL D 1 55 ? 28.120 50.603 7.100 1.00 21.60 84 VAL D O 1
ATOM 10697 N N . LEU D 1 56 ? 26.578 49.802 5.641 1.00 22.18 85 LEU D N 1
ATOM 10698 C CA . LEU D 1 56 ? 25.432 50.112 6.455 1.00 24.68 85 LEU D CA 1
ATOM 10699 C C . LEU D 1 56 ? 25.054 48.877 7.245 1.00 24.45 85 LEU D C 1
ATOM 10700 O O . LEU D 1 56 ? 24.851 47.822 6.658 1.00 24.99 85 LEU D O 1
ATOM 10705 N N . ASP D 1 57 ? 24.980 49.045 8.563 1.00 32.23 86 ASP D N 1
ATOM 10706 C CA . ASP D 1 57 ? 24.545 47.997 9.470 1.00 35.17 86 ASP D CA 1
ATOM 10707 C C . ASP D 1 57 ? 23.052 48.205 9.700 1.00 32.39 86 ASP D C 1
ATOM 10708 O O . ASP D 1 57 ? 22.639 49.325 9.997 1.00 30.73 86 ASP D O 1
ATOM 10713 N N . PRO D 1 58 ? 22.187 47.188 9.487 1.00 33.30 87 PRO D N 1
ATOM 10714 C CA . PRO D 1 58 ? 20.742 47.349 9.663 1.00 34.50 87 PRO D CA 1
ATOM 10715 C C . PRO D 1 58 ? 20.347 47.815 11.062 1.00 33.37 87 PRO D C 1
ATOM 10716 O O . PRO D 1 58 ? 19.344 48.500 11.222 1.00 28.09 87 PRO D O 1
ATOM 10720 N N . ASP D 1 59 ? 21.163 47.439 12.052 1.00 35.58 88 ASP D N 1
ATOM 10721 C CA . ASP D 1 59 ? 20.917 47.766 13.448 1.00 39.07 88 ASP D CA 1
ATOM 10722 C C . ASP D 1 59 ? 21.625 49.061 13.842 1.00 40.93 88 ASP D C 1
ATOM 10723 O O . ASP D 1 59 ? 21.000 49.944 14.426 1.00 43.13 88 ASP D O 1
ATOM 10728 N N . GLU D 1 60 ? 22.914 49.165 13.490 1.00 37.13 89 GLU D N 1
ATOM 10729 C CA . GLU D 1 60 ? 23.818 50.173 14.026 1.00 34.56 89 GLU D CA 1
ATOM 10730 C C . GLU D 1 60 ? 23.800 51.455 13.198 1.00 29.98 89 GLU D C 1
ATOM 10731 O O . GLU D 1 60 ? 24.091 52.540 13.698 1.00 29.18 89 GLU D O 1
ATOM 10737 N N . GLY D 1 61 ? 23.541 51.322 11.904 1.00 27.15 90 GLY D N 1
ATOM 10738 C CA . GLY D 1 61 ? 23.649 52.445 10.988 1.00 26.92 90 GLY D CA 1
ATOM 10739 C C . GLY D 1 61 ? 24.944 52.387 10.195 1.00 25.54 90 GLY D C 1
ATOM 10740 O O . GLY D 1 61 ? 25.578 51.339 10.090 1.00 26.48 90 GLY D O 1
ATOM 10741 N N . ILE D 1 62 ? 25.336 53.533 9.651 1.00 24.08 91 ILE D N 1
ATOM 10742 C CA . ILE D 1 62 ? 26.445 53.576 8.721 1.00 25.74 91 ILE D CA 1
ATOM 10743 C C . ILE D 1 62 ? 27.765 53.578 9.492 1.00 24.85 91 ILE D C 1
ATOM 10744 O O . ILE D 1 62 ? 27.864 54.170 10.570 1.00 24.16 91 ILE D O 1
ATOM 10749 N N . ARG D 1 63 ? 28.741 52.846 8.942 1.00 23.20 92 ARG D N 1
ATOM 10750 C CA . ARG D 1 63 ? 30.150 52.972 9.297 1.00 26.44 92 ARG D CA 1
ATOM 10751 C C . ARG D 1 63 ? 30.921 53.388 8.049 1.00 23.59 92 ARG D C 1
ATOM 10752 O O . ARG D 1 63 ? 30.815 52.747 7.006 1.00 22.08 92 ARG D O 1
ATOM 10760 N N . PHE D 1 64 ? 31.680 54.476 8.182 1.00 23.23 93 PHE D N 1
ATOM 10761 C CA . PHE D 1 64 ? 32.607 54.929 7.165 1.00 22.62 93 PHE D CA 1
ATOM 10762 C C . PHE D 1 64 ? 33.963 54.273 7.398 1.00 24.60 93 PHE D C 1
ATOM 10763 O O . PHE D 1 64 ? 34.650 54.601 8.370 1.00 25.89 93 PHE D O 1
ATOM 10771 N N . ARG D 1 65 ? 34.323 53.327 6.522 1.00 20.81 94 ARG D N 1
ATOM 10772 C CA . ARG D 1 65 ? 35.565 52.593 6.665 1.00 22.38 94 ARG D CA 1
ATOM 10773 C C . ARG D 1 65 ? 35.716 52.078 8.103 1.00 24.20 94 ARG D C 1
ATOM 10774 O O . ARG D 1 65 ? 36.809 52.118 8.647 1.00 25.19 94 ARG D O 1
ATOM 10782 N N . GLY D 1 66 ? 34.607 51.667 8.722 1.00 25.23 95 GLY D N 1
ATOM 10783 C CA . GLY D 1 66 ? 34.620 51.096 10.060 1.00 25.00 95 GLY D CA 1
ATOM 10784 C C . GLY D 1 66 ? 34.240 52.079 11.164 1.00 23.17 95 GLY D C 1
ATOM 10785 O O . GLY D 1 66 ? 34.028 51.654 12.293 1.00 23.18 95 GLY D O 1
ATOM 10786 N N . PHE D 1 67 ? 34.224 53.395 10.871 1.00 25.98 96 PHE D N 1
ATOM 10787 C CA . PHE D 1 67 ? 33.958 54.405 11.881 1.00 24.37 96 PHE D CA 1
ATOM 10788 C C . PHE D 1 67 ? 32.497 54.862 11.865 1.00 23.57 96 PHE D C 1
ATOM 10789 O O . PHE D 1 67 ? 32.012 55.312 10.831 1.00 23.12 96 PHE D O 1
ATOM 10797 N N . SER D 1 68 ? 31.859 54.850 13.053 1.00 23.46 97 SER D N 1
ATOM 10798 C CA . SER D 1 68 ? 30.517 55.370 13.276 1.00 24.92 97 SER D CA 1
ATOM 10799 C C . SER D 1 68 ? 30.493 56.880 13.135 1.00 25.82 97 SER D C 1
ATOM 10800 O O . SER D 1 68 ? 31.539 57.524 13.144 1.00 27.58 97 SER D O 1
ATOM 10803 N N . ILE D 1 69 ? 29.287 57.450 13.045 1.00 25.60 98 ILE D N 1
ATOM 10804 C CA . ILE D 1 69 ? 29.195 58.894 12.907 1.00 24.51 98 ILE D CA 1
ATOM 10805 C C . ILE D 1 69 ? 29.764 59.575 14.150 1.00 28.15 98 ILE D C 1
ATOM 10806 O O . ILE D 1 69 ? 30.577 60.485 14.011 1.00 27.46 98 ILE D O 1
ATOM 10811 N N . PRO D 1 70 ? 29.352 59.196 15.388 1.00 30.14 99 PRO D N 1
ATOM 10812 C CA . PRO D 1 70 ? 29.946 59.767 16.604 1.00 31.22 99 PRO D CA 1
ATOM 10813 C C . PRO D 1 70 ? 31.474 59.682 16.626 1.00 29.93 99 PRO D C 1
ATOM 10814 O O . PRO D 1 70 ? 32.138 60.661 16.954 1.00 32.96 99 PRO D O 1
ATOM 10818 N N . GLU D 1 71 ? 32.031 58.541 16.215 1.00 28.32 100 GLU D N 1
ATOM 10819 C CA . GLU D 1 71 ? 33.477 58.378 16.142 1.00 29.24 100 GLU D CA 1
ATOM 10820 C C . GLU D 1 71 ? 34.100 59.375 15.159 1.00 30.34 100 GLU D C 1
ATOM 10821 O O . GLU D 1 71 ? 35.142 59.962 15.469 1.00 31.15 100 GLU D O 1
ATOM 10827 N N . CYS D 1 72 ? 33.452 59.593 14.001 1.00 30.02 101 CYS D N 1
ATOM 10828 C CA . CYS D 1 72 ? 33.901 60.586 13.032 1.00 28.38 101 CYS D CA 1
ATOM 10829 C C . CYS D 1 72 ? 33.734 62.015 13.552 1.00 29.49 101 CYS D C 1
ATOM 10830 O O . CYS D 1 72 ? 34.518 62.885 13.201 1.00 28.49 101 CYS D O 1
ATOM 10833 N N . GLN D 1 73 ? 32.718 62.264 14.381 1.00 33.94 102 GLN D N 1
ATOM 10834 C CA . GLN D 1 73 ? 32.513 63.596 14.933 1.00 38.00 102 GLN D CA 1
ATOM 10835 C C . GLN D 1 73 ? 33.687 63.988 15.828 1.00 38.64 102 GLN D C 1
ATOM 10836 O O . GLN D 1 73 ? 34.000 65.170 15.965 1.00 35.31 102 GLN D O 1
ATOM 10842 N N . LYS D 1 74 ? 34.312 62.982 16.442 1.00 39.05 103 LYS D N 1
ATOM 10843 C CA . LYS D 1 74 ? 35.424 63.188 17.352 1.00 43.08 103 LYS D CA 1
ATOM 10844 C C . LYS D 1 74 ? 36.736 63.225 16.575 1.00 39.55 103 LYS D C 1
ATOM 10845 O O . LYS D 1 74 ? 37.475 64.200 16.682 1.00 44.23 103 LYS D O 1
ATOM 10851 N N . LEU D 1 75 ? 36.983 62.189 15.759 1.00 32.72 104 LEU D N 1
ATOM 10852 C CA . LEU D 1 75 ? 38.321 61.909 15.256 1.00 32.31 104 LEU D CA 1
ATOM 10853 C C . LEU D 1 75 ? 38.656 62.779 14.048 1.00 28.87 104 LEU D C 1
ATOM 10854 O O . LEU D 1 75 ? 39.803 63.174 13.889 1.00 27.61 104 LEU D O 1
ATOM 10859 N N . LEU D 1 76 ? 37.683 63.068 13.182 1.00 29.94 105 LEU D N 1
ATOM 10860 C CA . LEU D 1 76 ? 37.970 63.833 11.972 1.00 27.83 105 LEU D CA 1
ATOM 10861 C C . LEU D 1 76 ? 38.356 65.268 12.312 1.00 32.69 105 LEU D C 1
ATOM 10862 O O . LEU D 1 76 ? 37.779 65.864 13.231 1.00 30.91 105 LEU D O 1
ATOM 10867 N N . PRO D 1 77 ? 39.328 65.854 11.563 1.00 27.22 106 PRO D N 1
ATOM 10868 C CA . PRO D 1 77 ? 39.660 67.273 11.680 1.00 30.08 106 PRO D CA 1
ATOM 10869 C C . PRO D 1 77 ? 38.491 68.232 11.484 1.00 27.68 106 PRO D C 1
ATOM 10870 O O . PRO D 1 77 ? 37.629 68.069 10.632 1.00 24.60 106 PRO D O 1
ATOM 10874 N N . LYS D 1 78 ? 38.498 69.250 12.331 1.00 29.11 107 LYS D N 1
ATOM 10875 C CA . LYS D 1 78 ? 37.485 70.274 12.360 1.00 27.08 107 LYS D CA 1
ATOM 10876 C C . LYS D 1 78 ? 38.127 71.501 11.746 1.00 26.93 107 LYS D C 1
ATOM 10877 O O . LYS D 1 78 ? 39.350 71.548 11.658 1.00 24.70 107 LYS D O 1
ATOM 10883 N N . ALA D 1 79 ? 37.286 72.428 11.279 1.00 26.66 108 ALA D N 1
ATOM 10884 C CA . ALA D 1 79 ? 37.702 73.800 11.096 1.00 30.67 108 ALA D CA 1
ATOM 10885 C C . ALA D 1 79 ? 38.377 74.304 12.371 1.00 35.83 108 ALA D C 1
ATOM 10886 O O . ALA D 1 79 ? 38.090 73.848 13.476 1.00 38.53 108 ALA D O 1
ATOM 10888 N N . LYS D 1 80 ? 39.271 75.272 12.181 1.00 41.04 109 LYS D N 1
ATOM 10889 C CA . LYS D 1 80 ? 40.039 75.881 13.251 1.00 42.56 109 LYS D CA 1
ATOM 10890 C C . LYS D 1 80 ? 39.102 76.583 14.240 1.00 38.48 109 LYS D C 1
ATOM 10891 O O . LYS D 1 80 ? 39.207 76.377 15.450 1.00 39.92 109 LYS D O 1
ATOM 10897 N N . GLY D 1 81 ? 38.138 77.372 13.756 1.00 37.09 110 GLY D N 1
ATOM 10898 C CA . GLY D 1 81 ? 37.227 78.051 14.676 1.00 38.17 110 GLY D CA 1
ATOM 10899 C C . GLY D 1 81 ? 35.979 77.253 15.087 1.00 35.10 110 GLY D C 1
ATOM 10900 O O . GLY D 1 81 ? 34.983 77.846 15.481 1.00 33.77 110 GLY D O 1
ATOM 10901 N N . GLY D 1 82 ? 35.987 75.914 15.000 1.00 33.38 111 GLY D N 1
ATOM 10902 C CA . GLY D 1 82 ? 34.717 75.210 14.926 1.00 32.45 111 GLY D CA 1
ATOM 10903 C C . GLY D 1 82 ? 34.724 73.819 15.554 1.00 30.93 111 GLY D C 1
ATOM 10904 O O . GLY D 1 82 ? 35.758 73.339 16.014 1.00 35.42 111 GLY D O 1
ATOM 10905 N N . GLU D 1 83 ? 33.553 73.168 15.509 1.00 31.18 112 GLU D N 1
ATOM 10906 C CA . GLU D 1 83 ? 33.296 71.956 16.266 1.00 32.39 112 GLU D CA 1
ATOM 10907 C C . GLU D 1 83 ? 32.827 70.806 15.361 1.00 31.72 112 GLU D C 1
ATOM 10908 O O . GLU D 1 83 ? 32.737 69.674 15.826 1.00 32.86 112 GLU D O 1
ATOM 10914 N N . GLU D 1 84 ? 32.553 71.054 14.076 1.00 25.19 113 GLU D N 1
ATOM 10915 C CA . GLU D 1 84 ? 31.979 70.018 13.223 1.00 26.09 113 GLU D CA 1
ATOM 10916 C C . GLU D 1 84 ? 33.063 69.416 12.324 1.00 26.46 113 GLU D C 1
ATOM 10917 O O . GLU D 1 84 ? 33.963 70.120 11.872 1.00 23.23 113 GLU D O 1
ATOM 10923 N N . PRO D 1 85 ? 32.978 68.101 12.015 1.00 23.83 114 PRO D N 1
ATOM 10924 C CA . PRO D 1 85 ? 33.899 67.458 11.082 1.00 23.38 114 PRO D CA 1
ATOM 10925 C C . PRO D 1 85 ? 33.844 68.095 9.697 1.00 22.56 114 PRO D C 1
ATOM 10926 O O . PRO D 1 85 ? 32.767 68.405 9.188 1.00 22.89 114 PRO D O 1
ATOM 10930 N N . LEU D 1 86 ? 35.026 68.278 9.100 1.00 23.84 115 LEU D N 1
ATOM 10931 C CA . LEU D 1 86 ? 35.146 68.782 7.740 1.00 24.14 115 LEU D CA 1
ATOM 10932 C C . LEU D 1 86 ? 34.924 67.663 6.743 1.00 23.45 115 LEU D C 1
ATOM 10933 O O . LEU D 1 86 ? 35.505 66.587 6.885 1.00 22.13 115 LEU D O 1
ATOM 10938 N N . PRO D 1 87 ? 34.121 67.889 5.684 1.00 20.68 116 PRO D N 1
ATOM 10939 C CA . PRO D 1 87 ? 33.924 66.856 4.657 1.00 20.34 116 PRO D CA 1
ATOM 10940 C C . PRO D 1 87 ? 35.224 66.462 3.959 1.00 19.15 116 PRO D C 1
ATOM 10941 O O . PRO D 1 87 ? 35.417 65.299 3.629 1.00 19.12 116 PRO D O 1
ATOM 10945 N N . GLU D 1 88 ? 36.156 67.394 3.800 1.00 18.81 117 GLU D N 1
ATOM 10946 C CA . GLU D 1 88 ? 37.460 67.023 3.280 1.00 20.60 117 GLU D CA 1
ATOM 10947 C C . GLU D 1 88 ? 37.989 65.789 4.001 1.00 21.26 117 GLU D C 1
ATOM 10948 O O . GLU D 1 88 ? 38.511 64.878 3.358 1.00 22.01 117 GLU D O 1
ATOM 10954 N N . GLY D 1 89 ? 37.931 65.766 5.343 1.00 18.85 118 GLY D N 1
ATOM 10955 C CA . GLY D 1 89 ? 38.530 64.672 6.076 1.00 20.23 118 GLY D CA 1
ATOM 10956 C C . GLY D 1 89 ? 37.761 63.375 5.914 1.00 20.75 118 GLY D C 1
ATOM 10957 O O . GLY D 1 89 ? 38.365 62.313 5.951 1.00 22.49 118 GLY D O 1
ATOM 10958 N N . LEU D 1 90 ? 36.439 63.455 5.790 1.00 20.85 119 LEU D N 1
ATOM 10959 C CA . LEU D 1 90 ? 35.669 62.240 5.566 1.00 22.92 119 LEU D CA 1
ATOM 10960 C C . LEU D 1 90 ? 36.075 61.603 4.234 1.00 20.20 119 LEU D C 1
ATOM 10961 O O . LEU D 1 90 ? 36.297 60.385 4.150 1.00 21.53 119 LEU D O 1
ATOM 10966 N N . PHE D 1 91 ? 36.149 62.427 3.194 1.00 21.90 120 PHE D N 1
ATOM 10967 C CA . PHE D 1 91 ? 36.628 61.974 1.891 1.00 19.36 120 PHE D CA 1
ATOM 10968 C C . PHE D 1 91 ? 37.971 61.269 2.057 1.00 20.42 120 PHE D C 1
ATOM 10969 O O . PHE D 1 91 ? 38.162 60.153 1.572 1.00 22.29 120 PHE D O 1
ATOM 10977 N N . TRP D 1 92 ? 38.920 61.928 2.727 1.00 21.54 121 TRP D N 1
ATOM 10978 C CA . TRP D 1 92 ? 40.209 61.298 2.962 1.00 19.87 121 TRP D CA 1
ATOM 10979 C C . TRP D 1 92 ? 40.032 59.896 3.534 1.00 22.23 121 TRP D C 1
ATOM 10980 O O . TRP D 1 92 ? 40.665 58.950 3.058 1.00 24.86 121 TRP D O 1
ATOM 10991 N N . LEU D 1 93 ? 39.182 59.785 4.566 1.00 21.25 122 LEU D N 1
ATOM 10992 C CA . LEU D 1 93 ? 38.917 58.522 5.229 1.00 21.57 122 LEU D CA 1
ATOM 10993 C C . LEU D 1 93 ? 38.423 57.485 4.235 1.00 22.88 122 LEU D C 1
ATOM 10994 O O . LEU D 1 93 ? 38.997 56.401 4.181 1.00 21.81 122 LEU D O 1
ATOM 10999 N N . LEU D 1 94 ? 37.319 57.788 3.526 1.00 24.64 123 LEU D N 1
ATOM 11000 C CA . LEU D 1 94 ? 36.713 56.897 2.539 1.00 22.18 123 LEU D CA 1
ATOM 11001 C C . LEU D 1 94 ? 37.763 56.416 1.545 1.00 21.64 123 LEU D C 1
ATOM 11002 O O . LEU D 1 94 ? 37.849 55.225 1.255 1.00 25.74 123 LEU D O 1
ATOM 11007 N N . VAL D 1 95 ? 38.519 57.360 1.010 1.00 21.49 12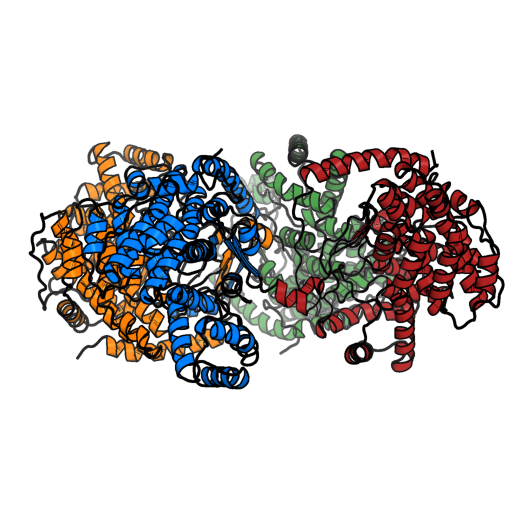4 VAL D N 1
ATOM 11008 C CA . VAL D 1 95 ? 39.496 57.059 -0.018 1.00 25.67 124 VAL D CA 1
ATOM 11009 C C . VAL D 1 95 ? 40.609 56.178 0.518 1.00 23.86 124 VAL D C 1
ATOM 11010 O O . VAL D 1 95 ? 41.042 55.324 -0.223 1.00 25.83 124 VAL D O 1
ATOM 11014 N N . THR D 1 96 ? 41.062 56.375 1.770 1.00 24.88 125 THR D N 1
ATOM 11015 C CA . THR D 1 96 ? 42.322 55.766 2.206 1.00 23.16 125 THR D CA 1
ATOM 11016 C C . THR D 1 96 ? 42.111 54.639 3.202 1.00 28.35 125 THR D C 1
ATOM 11017 O O . THR D 1 96 ? 43.019 53.832 3.409 1.00 31.38 125 THR D O 1
ATOM 11021 N N . GLY D 1 97 ? 40.987 54.660 3.929 1.00 28.10 126 GLY D N 1
ATOM 11022 C CA . GLY D 1 97 ? 40.864 53.793 5.089 1.00 26.87 126 GLY D CA 1
ATOM 11023 C C . GLY D 1 97 ? 41.415 54.404 6.376 1.00 27.66 126 GLY D C 1
ATOM 11024 O O . GLY D 1 97 ? 41.244 53.803 7.431 1.00 24.66 126 GLY D O 1
ATOM 11025 N N . HIS D 1 98 ? 42.013 55.606 6.318 1.00 27.88 127 HIS D N 1
ATOM 11026 C CA . HIS D 1 98 ? 42.706 56.181 7.462 1.00 29.43 127 HIS D CA 1
ATOM 11027 C C . HIS D 1 98 ? 42.110 57.519 7.878 1.00 27.15 127 HIS D C 1
ATOM 11028 O O . HIS D 1 98 ? 41.695 58.310 7.042 1.00 33.12 127 HIS D O 1
ATOM 11035 N N . ILE D 1 99 ? 42.124 57.801 9.178 1.00 25.12 128 ILE D N 1
ATOM 11036 C CA . ILE D 1 99 ? 41.747 59.131 9.632 1.00 24.67 128 ILE D CA 1
ATOM 11037 C C . ILE D 1 99 ? 42.883 60.079 9.255 1.00 24.40 128 ILE D C 1
ATOM 11038 O O . ILE D 1 99 ? 44.028 59.817 9.626 1.00 22.97 128 ILE D O 1
ATOM 11043 N N . PRO D 1 100 ? 42.596 61.203 8.553 1.00 23.11 129 PRO D N 1
ATOM 11044 C CA . PRO D 1 100 ? 43.616 62.166 8.127 1.00 25.80 129 PRO D CA 1
ATOM 11045 C C . PRO D 1 100 ? 44.155 63.036 9.254 1.00 29.45 129 PRO D C 1
ATOM 11046 O O . PRO D 1 100 ? 43.494 63.202 10.276 1.00 24.58 129 PRO D O 1
ATOM 11050 N N . THR D 1 101 ? 45.354 63.581 9.040 1.00 30.58 130 THR D N 1
ATOM 11051 C CA . THR D 1 101 ? 45.907 64.594 9.923 1.00 29.36 130 THR D CA 1
ATOM 11052 C C . THR D 1 101 ? 45.281 65.934 9.549 1.00 33.02 130 THR D C 1
ATOM 11053 O O . THR D 1 101 ? 44.697 66.074 8.475 1.00 29.64 130 THR D O 1
ATOM 11057 N N . GLU D 1 102 ? 45.440 66.925 10.436 1.00 30.74 131 GLU D N 1
ATOM 11058 C CA . GLU D 1 102 ? 45.025 68.281 10.129 1.00 29.07 131 GLU D CA 1
ATOM 11059 C C . GLU D 1 102 ? 45.746 68.787 8.881 1.00 27.35 131 GLU D C 1
ATOM 11060 O O . GLU D 1 102 ? 45.201 69.612 8.163 1.00 24.06 131 GLU D O 1
ATOM 11066 N N . GLU D 1 103 ? 47.001 68.357 8.681 1.00 24.82 132 GLU D N 1
ATOM 11067 C CA . GLU D 1 103 ? 47.803 68.805 7.547 1.00 26.70 132 GLU D CA 1
ATOM 11068 C C . GLU D 1 103 ? 47.260 68.207 6.244 1.00 24.82 132 GLU D C 1
ATOM 11069 O O . GLU D 1 103 ? 47.304 68.829 5.177 1.00 26.78 132 GLU D O 1
ATOM 11075 N N . GLN D 1 104 ? 46.817 66.946 6.291 1.00 25.48 133 GLN D N 1
ATOM 11076 C CA . GLN D 1 104 ? 46.311 66.324 5.075 1.00 24.30 133 GLN D CA 1
ATOM 11077 C C . GLN D 1 104 ? 45.008 67.013 4.648 1.00 26.12 133 GLN D C 1
ATOM 11078 O O . GLN D 1 104 ? 44.796 67.308 3.470 1.00 26.21 133 GLN D O 1
ATOM 11084 N N . VAL D 1 105 ? 44.157 67.316 5.621 1.00 25.48 134 VAL D N 1
ATOM 11085 C CA . VAL D 1 105 ? 42.890 67.976 5.341 1.00 25.20 134 VAL D CA 1
ATOM 11086 C C . VAL D 1 105 ? 43.160 69.362 4.772 1.00 24.56 134 VAL D C 1
ATOM 11087 O O . VAL D 1 105 ? 42.498 69.761 3.817 1.00 24.29 134 VAL D O 1
ATOM 11091 N N . SER D 1 106 ? 44.129 70.091 5.345 1.00 23.92 135 SER D N 1
ATOM 11092 C CA A SER D 1 106 ? 44.478 71.424 4.883 0.50 24.75 135 SER D CA 1
ATOM 11093 C CA B SER D 1 106 ? 44.467 71.427 4.879 0.50 24.06 135 SER D CA 1
ATOM 11094 C C . SER D 1 106 ? 44.948 71.364 3.429 1.00 24.96 135 SER D C 1
ATOM 11095 O O . SER D 1 106 ? 44.614 72.216 2.608 1.00 24.96 135 SER D O 1
ATOM 11100 N N . TRP D 1 107 ? 45.730 70.342 3.110 1.00 25.60 136 TRP D N 1
ATOM 11101 C CA . TRP D 1 107 ? 46.189 70.175 1.747 1.00 29.18 136 TRP D CA 1
ATOM 11102 C C . TRP D 1 107 ? 45.009 70.002 0.786 1.00 24.32 136 TRP D C 1
ATOM 11103 O O . TRP D 1 107 ? 44.988 70.635 -0.246 1.00 24.45 136 TRP D O 1
ATOM 11114 N N . LEU D 1 108 ? 44.097 69.085 1.111 1.00 24.66 137 LEU D N 1
ATOM 11115 C CA . LEU D 1 108 ? 42.902 68.775 0.353 1.00 27.50 137 LEU D CA 1
ATOM 11116 C C . LEU D 1 108 ? 42.038 70.034 0.167 1.00 26.33 137 LEU D C 1
ATOM 11117 O O . LEU D 1 108 ? 41.573 70.290 -0.940 1.00 25.32 137 LEU D O 1
ATOM 11122 N N . SER D 1 109 ? 41.862 70.853 1.217 1.00 23.32 138 SER D N 1
ATOM 11123 C CA . SER D 1 109 ? 41.071 72.074 1.097 1.00 23.10 138 SER D CA 1
ATOM 11124 C C . SER D 1 109 ? 41.641 72.982 0.006 1.00 24.83 138 SER D C 1
ATOM 11125 O O . SER D 1 109 ? 40.900 73.591 -0.756 1.00 24.86 138 SER D O 1
ATOM 11128 N N . LYS D 1 110 ? 42.974 73.145 0.010 1.00 23.33 139 LYS D N 1
ATOM 11129 C CA . LYS D 1 110 ? 43.635 73.932 -1.009 1.00 27.89 139 LYS D CA 1
ATOM 11130 C C . LYS D 1 110 ? 43.533 73.256 -2.373 1.00 23.46 139 LYS D C 1
ATOM 11131 O O . LYS D 1 110 ? 43.460 73.940 -3.372 1.00 24.70 139 LYS D O 1
ATOM 11137 N N . GLU D 1 111 ? 43.626 71.917 -2.433 1.00 26.00 140 GLU D N 1
ATOM 11138 C CA . GLU D 1 111 ? 43.629 71.236 -3.715 1.00 28.80 140 GLU D CA 1
ATOM 11139 C C . GLU D 1 111 ? 42.321 71.515 -4.453 1.00 28.50 140 GLU D C 1
ATOM 11140 O O . GLU D 1 111 ? 42.308 71.731 -5.673 1.00 28.05 140 GLU D O 1
ATOM 11146 N N . TRP D 1 112 ? 41.222 71.523 -3.695 1.00 25.64 141 TRP D N 1
ATOM 11147 C CA . TRP D 1 112 ? 39.903 71.732 -4.266 1.00 21.64 141 TRP D CA 1
ATOM 11148 C C . TRP D 1 112 ? 39.673 73.206 -4.560 1.00 25.76 141 TRP D C 1
ATOM 11149 O O . TRP D 1 112 ? 38.931 73.538 -5.486 1.00 28.39 141 TRP D O 1
ATOM 11160 N N . ALA D 1 113 ? 40.337 74.088 -3.803 1.00 25.39 142 ALA D N 1
ATOM 11161 C CA . ALA D 1 113 ? 40.267 75.511 -4.104 1.00 23.80 142 ALA D CA 1
ATOM 11162 C C . ALA D 1 113 ? 40.981 75.809 -5.427 1.00 25.62 142 ALA D C 1
ATOM 11163 O O . ALA D 1 113 ? 40.520 76.635 -6.202 1.00 27.50 142 ALA D O 1
ATOM 11165 N N . LYS D 1 114 ? 42.067 75.098 -5.725 1.00 24.74 143 LYS D N 1
ATOM 11166 C CA . LYS D 1 114 ? 42.795 75.269 -6.971 1.00 27.89 143 LYS D CA 1
ATOM 11167 C C . LYS D 1 114 ? 42.023 74.749 -8.189 1.00 26.11 143 LYS D C 1
ATOM 11168 O O . LYS D 1 114 ? 42.248 75.234 -9.300 1.00 25.81 143 LYS D O 1
ATOM 11174 N N . ARG D 1 115 ? 41.112 73.789 -7.987 1.00 22.54 144 ARG D N 1
ATOM 11175 C CA . ARG D 1 115 ? 40.470 73.074 -9.087 1.00 26.00 144 ARG D CA 1
ATOM 11176 C C . ARG D 1 115 ? 39.038 73.555 -9.377 1.00 26.78 144 ARG D C 1
ATOM 11177 O O . ARG D 1 115 ? 38.388 73.011 -10.282 1.00 29.91 144 ARG D O 1
ATOM 11185 N N . ALA D 1 116 ? 38.557 74.616 -8.699 1.00 30.36 145 ALA D N 1
ATOM 11186 C CA . ALA D 1 116 ? 37.124 74.905 -8.584 1.00 34.68 145 ALA D CA 1
ATOM 11187 C C . ALA D 1 116 ? 36.533 75.805 -9.679 1.00 44.93 145 ALA D C 1
ATOM 11188 O O . ALA D 1 116 ? 35.503 76.432 -9.435 1.00 55.80 145 ALA D O 1
ATOM 11190 N N . ALA D 1 117 ? 37.096 75.833 -10.894 1.00 40.69 146 ALA D N 1
ATOM 11191 C CA . ALA D 1 117 ? 36.635 76.747 -11.938 1.00 37.41 146 ALA D CA 1
ATOM 11192 C C . ALA D 1 117 ? 35.757 76.024 -12.962 1.00 32.64 146 ALA D C 1
ATOM 11193 O O . ALA D 1 117 ? 36.012 74.866 -13.258 1.00 29.42 146 ALA D O 1
ATOM 11195 N N . LEU D 1 118 ? 34.772 76.745 -13.537 1.00 31.33 147 LEU D N 1
ATOM 11196 C CA . LEU D 1 118 ? 33.867 76.202 -14.546 1.00 27.83 147 LEU D CA 1
ATOM 11197 C C . LEU D 1 118 ? 34.252 76.683 -15.952 1.00 28.03 147 LEU D C 1
ATOM 11198 O O . LEU D 1 118 ? 34.619 77.835 -16.137 1.00 31.32 147 LEU D O 1
ATOM 11203 N N . PRO D 1 119 ? 34.157 75.857 -17.007 1.00 28.54 148 PRO D N 1
ATOM 11204 C CA . PRO D 1 119 ? 34.245 76.366 -18.383 1.00 28.29 148 PRO D CA 1
ATOM 11205 C C . PRO D 1 119 ? 33.028 77.223 -18.718 1.00 29.33 148 PRO D C 1
ATOM 11206 O O . PRO D 1 119 ? 31.971 77.092 -18.086 1.00 26.89 148 PRO D O 1
ATOM 11210 N N . SER D 1 120 ? 33.192 78.110 -19.707 1.00 29.74 149 SER D N 1
ATOM 11211 C CA . SER D 1 120 ? 32.190 79.142 -19.961 1.00 29.33 149 SER D CA 1
ATOM 11212 C C . SER D 1 120 ? 30.893 78.591 -20.576 1.00 26.48 149 SER D C 1
ATOM 11213 O O . SER D 1 120 ? 29.848 79.197 -20.394 1.00 25.34 149 SER D O 1
ATOM 11216 N N . HIS D 1 121 ? 30.917 77.423 -21.239 1.00 25.30 150 HIS D N 1
ATOM 11217 C CA . HIS D 1 121 ? 29.687 76.860 -21.785 1.00 27.07 150 HIS D CA 1
ATOM 11218 C C . HIS D 1 121 ? 28.773 76.365 -20.672 1.00 25.84 150 HIS D C 1
ATOM 11219 O O . HIS D 1 121 ? 27.563 76.254 -20.884 1.00 24.56 150 HIS D O 1
ATOM 11226 N N . VAL D 1 122 ? 29.365 76.009 -19.535 1.00 25.02 151 VAL D N 1
ATOM 11227 C CA . VAL D 1 122 ? 28.575 75.536 -18.418 1.00 26.58 151 VAL D CA 1
ATOM 11228 C C . VAL D 1 122 ? 27.925 76.752 -17.773 1.00 26.30 151 VAL D C 1
ATOM 11229 O O . VAL D 1 122 ? 26.738 76.719 -17.456 1.00 25.86 151 VAL D O 1
ATOM 11233 N N . VAL D 1 123 ? 28.702 77.841 -17.670 1.00 26.92 152 VAL D N 1
ATOM 11234 C CA . VAL D 1 123 ? 28.217 79.115 -17.167 1.00 29.22 152 VAL D CA 1
ATOM 11235 C C . VAL D 1 123 ? 27.060 79.616 -18.032 1.00 28.73 152 VAL D C 1
ATOM 11236 O O . VAL D 1 123 ? 26.008 79.970 -17.487 1.00 26.58 152 VAL D O 1
ATOM 11240 N N . THR D 1 124 ? 27.266 79.642 -19.367 1.00 27.01 153 THR D N 1
ATOM 11241 C CA . THR D 1 124 ? 26.244 80.038 -20.329 1.00 27.58 153 THR D CA 1
ATOM 11242 C C . THR D 1 124 ? 24.972 79.215 -20.123 1.00 22.68 153 THR D C 1
ATOM 11243 O O . THR D 1 124 ? 23.892 79.751 -20.001 1.00 25.80 153 THR D O 1
ATOM 11247 N N . MET D 1 125 ? 25.109 77.893 -20.068 1.00 22.98 154 MET D N 1
ATOM 11248 C CA . MET D 1 125 ? 23.956 77.014 -19.927 1.00 23.54 154 MET D CA 1
ATOM 11249 C C . MET D 1 125 ? 23.230 77.249 -18.593 1.00 24.79 154 MET D C 1
ATOM 11250 O O . MET D 1 125 ? 21.992 77.332 -18.558 1.00 27.10 154 MET D O 1
ATOM 11255 N N . LEU D 1 126 ? 23.977 77.371 -17.482 1.00 26.87 155 LEU D N 1
ATOM 11256 C CA . LEU D 1 126 ? 23.358 77.664 -16.192 1.00 28.55 155 LEU D CA 1
ATOM 11257 C C . LEU D 1 126 ? 22.661 79.027 -16.237 1.00 32.49 155 LEU D C 1
ATOM 11258 O O . LEU D 1 126 ? 21.580 79.199 -15.685 1.00 32.14 155 LEU D O 1
ATOM 11263 N N . ASP D 1 127 ? 23.286 80.012 -16.876 1.00 32.28 156 ASP D N 1
ATOM 11264 C CA . ASP D 1 127 ? 22.740 81.359 -16.815 1.00 35.14 156 ASP D CA 1
ATOM 11265 C C . ASP D 1 127 ? 21.428 81.419 -17.592 1.00 34.00 156 ASP D C 1
ATOM 11266 O O . ASP D 1 127 ? 20.556 82.215 -17.256 1.00 34.30 156 ASP D O 1
ATOM 11271 N N . ASN D 1 128 ? 21.266 80.554 -18.599 1.00 34.99 157 ASN D N 1
ATOM 11272 C CA . ASN D 1 128 ? 20.102 80.637 -19.469 1.00 35.23 157 ASN D CA 1
ATOM 11273 C C . ASN D 1 128 ? 19.012 79.657 -19.062 1.00 31.08 157 ASN D C 1
ATOM 11274 O O . ASN D 1 128 ? 17.933 79.701 -19.649 1.00 36.07 157 ASN D O 1
ATOM 11279 N N . PHE D 1 129 ? 19.273 78.766 -18.092 1.00 29.04 158 PHE D N 1
ATOM 11280 C CA . PHE D 1 129 ? 18.216 77.871 -17.652 1.00 29.31 158 PHE D CA 1
ATOM 11281 C C . PHE D 1 129 ? 17.024 78.696 -17.163 1.00 33.09 158 PHE D C 1
ATOM 11282 O O . PHE D 1 129 ? 17.195 79.697 -16.456 1.00 31.01 158 PHE D O 1
ATOM 11290 N N . PRO D 1 130 ? 15.782 78.244 -17.443 1.00 29.74 159 PRO D N 1
ATOM 11291 C CA . PRO D 1 130 ? 14.595 78.925 -16.925 1.00 27.74 159 PRO D CA 1
ATOM 11292 C C . PRO D 1 130 ? 14.341 78.606 -15.458 1.00 29.66 159 PRO D C 1
ATOM 11293 O O . PRO D 1 130 ? 14.696 77.540 -14.973 1.00 28.27 159 PRO D O 1
ATOM 11297 N N . THR D 1 131 ? 13.617 79.502 -14.789 1.00 28.46 160 THR D N 1
ATOM 11298 C CA . THR D 1 131 ? 13.384 79.435 -13.358 1.00 29.85 160 THR D CA 1
ATOM 11299 C C . THR D 1 131 ? 12.499 78.247 -12.989 1.00 28.45 160 THR D C 1
ATOM 11300 O O . THR D 1 131 ? 12.433 77.887 -11.819 1.00 29.29 160 THR D O 1
ATOM 11304 N N . ASN D 1 132 ? 11.861 77.606 -13.982 1.00 29.26 161 ASN D N 1
ATOM 11305 C CA . ASN D 1 132 ? 10.979 76.482 -13.705 1.00 28.26 161 ASN D CA 1
ATOM 11306 C C . ASN D 1 132 ? 11.708 75.158 -13.936 1.00 26.33 161 ASN D C 1
ATOM 11307 O O . ASN D 1 132 ? 11.116 74.097 -13.792 1.00 25.10 161 ASN D O 1
ATOM 11312 N N . LEU D 1 133 ? 13.000 75.211 -14.256 1.00 26.80 162 LEU D N 1
ATOM 11313 C CA . LEU D 1 133 ? 13.780 73.984 -14.323 1.00 24.82 162 LEU D CA 1
ATOM 11314 C C . LEU D 1 133 ? 14.321 73.689 -12.931 1.00 23.91 162 LEU D C 1
ATOM 11315 O O . LEU D 1 133 ? 15.081 74.499 -12.385 1.00 26.00 162 LEU D O 1
ATOM 11320 N N . HIS D 1 134 ? 13.973 72.492 -12.422 1.00 24.16 163 HIS D N 1
ATOM 11321 C CA . HIS D 1 134 ? 14.221 72.120 -11.037 1.00 21.09 163 HIS D CA 1
ATOM 11322 C C . HIS D 1 134 ? 15.727 72.152 -10.740 1.00 20.24 163 HIS D C 1
ATOM 11323 O O . HIS D 1 134 ? 16.534 71.716 -11.557 1.00 17.96 163 HIS D O 1
ATOM 11330 N N . PRO D 1 135 ? 16.166 72.670 -9.577 1.00 19.22 164 PRO D N 1
ATOM 11331 C CA . PRO D 1 135 ? 17.591 72.700 -9.234 1.00 17.22 164 PRO D CA 1
ATOM 11332 C C . PRO D 1 135 ? 18.365 71.409 -9.515 1.00 17.53 164 PRO D C 1
ATOM 11333 O O . PRO D 1 135 ? 19.515 71.464 -9.931 1.00 20.84 164 PRO D O 1
ATOM 11337 N N . MET D 1 136 ? 17.752 70.262 -9.230 1.00 19.17 165 MET D N 1
ATOM 11338 C CA . MET D 1 136 ? 18.450 68.991 -9.361 1.00 18.30 165 MET D CA 1
ATOM 11339 C C . MET D 1 136 ? 18.683 68.691 -10.849 1.00 19.59 165 MET D C 1
ATOM 11340 O O . MET D 1 136 ? 19.675 68.057 -11.214 1.00 17.17 165 MET D O 1
ATOM 11345 N N . SER D 1 137 ? 17.770 69.175 -11.689 1.00 19.97 166 SER D N 1
ATOM 11346 C CA . SER D 1 137 ? 17.898 69.045 -13.137 1.00 20.19 166 SER D CA 1
ATOM 11347 C C . SER D 1 137 ? 19.010 69.929 -13.673 1.00 19.81 166 SER D C 1
ATOM 11348 O O . SER D 1 137 ? 19.793 69.502 -14.510 1.00 19.58 166 SER D O 1
ATOM 11351 N N . GLN D 1 138 ? 19.045 71.187 -13.236 1.00 18.76 167 GLN D N 1
ATOM 11352 C CA . GLN D 1 138 ? 20.140 72.065 -13.619 1.00 19.31 167 GLN D CA 1
ATOM 11353 C C . GLN D 1 138 ? 21.497 71.485 -13.232 1.00 18.92 167 GLN D C 1
ATOM 11354 O O . GLN D 1 138 ? 22.443 71.601 -13.998 1.00 19.20 167 GLN D O 1
ATOM 11360 N N . LEU D 1 139 ? 21.550 70.838 -12.065 1.00 19.09 168 LEU D N 1
ATOM 11361 C CA . LEU D 1 139 ? 22.788 70.307 -11.540 1.00 18.16 168 LEU D CA 1
ATOM 11362 C C . LEU D 1 139 ? 23.242 69.166 -12.439 1.00 16.70 168 LEU D C 1
ATOM 11363 O O . LEU D 1 139 ? 24.400 69.100 -12.843 1.00 16.23 168 LEU D O 1
ATOM 11368 N N . SER D 1 140 ? 22.296 68.257 -12.682 1.00 17.61 169 SER D N 1
ATOM 11369 C CA . SER D 1 140 ? 22.588 67.053 -13.420 1.00 18.77 169 SER D CA 1
ATOM 11370 C C . SER D 1 140 ? 23.024 67.445 -14.826 1.00 16.67 169 SER D C 1
ATOM 11371 O O . SER D 1 140 ? 24.064 67.000 -15.279 1.00 20.01 169 SER D O 1
ATOM 11374 N N . ALA D 1 141 ? 22.302 68.395 -15.448 1.00 17.14 170 ALA D N 1
ATOM 11375 C CA . ALA D 1 141 ? 22.572 68.769 -16.828 1.00 16.58 170 ALA D CA 1
ATOM 11376 C C . ALA D 1 141 ? 23.936 69.434 -16.881 1.00 17.19 170 ALA D C 1
ATOM 11377 O O . ALA D 1 141 ? 24.663 69.214 -17.836 1.00 17.79 170 ALA D O 1
ATOM 11379 N N . ALA D 1 142 ? 24.264 70.211 -15.837 1.00 19.36 171 ALA D N 1
ATOM 11380 C CA . ALA D 1 142 ? 25.514 70.967 -15.818 1.00 21.25 171 ALA D CA 1
ATOM 11381 C C . ALA D 1 142 ? 26.690 70.015 -15.669 1.00 22.13 171 ALA D C 1
ATOM 11382 O O . ALA D 1 142 ? 27.720 70.176 -16.325 1.00 23.48 171 ALA D O 1
ATOM 11384 N N . VAL D 1 143 ? 26.526 68.997 -14.817 1.00 21.42 172 VAL D N 1
ATOM 11385 C CA . VAL D 1 143 ? 27.606 68.052 -14.598 1.00 21.49 172 VAL D CA 1
ATOM 11386 C C . VAL D 1 143 ? 27.830 67.222 -15.873 1.00 19.00 172 VAL D C 1
ATOM 11387 O O . VAL D 1 143 ? 28.976 66.935 -16.211 1.00 18.90 172 VAL D O 1
ATOM 11391 N N . THR D 1 144 ? 26.748 66.830 -16.547 1.00 18.50 173 THR D N 1
ATOM 11392 C CA . THR D 1 144 ? 26.833 66.129 -17.819 1.00 20.42 173 THR D CA 1
ATOM 11393 C C . THR D 1 144 ? 27.688 66.965 -18.770 1.00 21.69 173 THR D C 1
ATOM 11394 O O . THR D 1 144 ? 28.663 66.447 -19.313 1.00 21.59 173 THR D O 1
ATOM 11398 N N . ALA D 1 145 ? 27.383 68.273 -18.837 1.00 20.49 174 ALA D N 1
ATOM 11399 C CA . ALA D 1 145 ? 28.038 69.190 -19.758 1.00 20.19 174 ALA D CA 1
ATOM 11400 C C . ALA D 1 145 ? 29.530 69.326 -19.445 1.00 19.81 174 ALA D C 1
ATOM 11401 O O . ALA D 1 145 ? 30.325 69.671 -20.327 1.00 20.78 174 ALA D O 1
ATOM 11403 N N . LEU D 1 146 ? 29.889 69.160 -18.155 1.00 18.18 175 LEU D N 1
ATOM 11404 C CA . LEU D 1 146 ? 31.271 69.276 -17.690 1.00 19.04 175 LEU D CA 1
ATOM 11405 C C . LEU D 1 146 ? 32.152 68.140 -18.205 1.00 21.78 175 LEU D C 1
ATOM 11406 O O . LEU D 1 146 ? 33.374 68.240 -18.122 1.00 23.98 175 LEU D O 1
ATOM 11411 N N . ASN D 1 147 ? 31.555 67.056 -18.722 1.00 23.58 176 ASN D N 1
ATOM 11412 C CA . ASN D 1 147 ? 32.351 65.912 -19.156 1.00 23.48 176 ASN D CA 1
ATOM 11413 C C . ASN D 1 147 ? 33.181 66.247 -20.406 1.00 25.21 176 ASN D C 1
ATOM 11414 O O . ASN D 1 147 ? 34.094 65.511 -20.761 1.00 26.31 176 ASN D O 1
ATOM 11419 N N . SER D 1 148 ? 32.953 67.400 -21.041 1.00 26.57 177 SER D N 1
ATOM 11420 C CA . SER D 1 148 ? 33.919 67.910 -22.005 1.00 26.83 177 SER D CA 1
ATOM 11421 C C . SER D 1 148 ? 35.311 68.101 -21.368 1.00 28.45 177 SER D C 1
ATOM 11422 O O . SER D 1 148 ? 36.324 68.068 -22.063 1.00 30.28 177 SER D O 1
ATOM 11425 N N . GLU D 1 149 ? 35.367 68.256 -20.038 1.00 30.83 178 GLU D N 1
ATOM 11426 C CA . GLU D 1 149 ? 36.605 68.514 -19.317 1.00 32.32 178 GLU D CA 1
ATOM 11427 C C . GLU D 1 149 ? 37.244 67.212 -18.830 1.00 29.53 178 GLU D C 1
ATOM 11428 O O . GLU D 1 149 ? 38.307 67.233 -18.213 1.00 31.68 178 GLU D O 1
ATOM 11434 N N . SER D 1 150 ? 36.618 66.074 -19.121 1.00 25.50 179 SER D N 1
ATOM 11435 C CA . SER D 1 150 ? 37.045 64.801 -18.571 1.00 23.32 179 SER D CA 1
ATOM 11436 C C . SER D 1 150 ? 38.365 64.322 -19.184 1.00 23.52 179 SER D C 1
ATOM 11437 O O . SER D 1 150 ? 38.486 64.199 -20.407 1.00 25.55 179 SER D O 1
ATOM 11440 N N . ASN D 1 151 ? 39.313 64.005 -18.289 1.00 25.43 180 ASN D N 1
ATOM 11441 C CA . ASN D 1 151 ? 40.624 63.470 -18.614 1.00 26.36 180 ASN D CA 1
ATOM 11442 C C . ASN D 1 151 ? 40.476 61.981 -18.872 1.00 24.47 180 ASN D C 1
ATOM 11443 O O . ASN D 1 151 ? 41.161 61.433 -19.721 1.00 22.94 180 ASN D O 1
ATOM 11448 N N . PHE D 1 152 ? 39.569 61.326 -18.149 1.00 23.51 181 PHE D N 1
ATOM 11449 C CA . PHE D 1 152 ? 39.353 59.908 -18.370 1.00 23.86 181 PHE D CA 1
ATOM 11450 C C . PHE D 1 152 ? 38.814 59.665 -19.776 1.00 25.40 181 PHE D C 1
ATOM 11451 O O . PHE D 1 152 ? 39.337 58.799 -20.479 1.00 25.45 181 PHE D O 1
ATOM 11459 N N . ALA D 1 153 ? 37.779 60.419 -20.194 1.00 24.81 182 ALA D N 1
ATOM 11460 C CA . ALA D 1 153 ? 37.183 60.140 -21.496 1.00 29.73 182 ALA D CA 1
ATOM 11461 C C . ALA D 1 153 ? 38.216 60.332 -22.606 1.00 30.82 182 ALA D C 1
ATOM 11462 O O . ALA D 1 153 ? 38.363 59.506 -23.497 1.00 28.87 182 ALA D O 1
ATOM 11464 N N . ARG D 1 154 ? 38.970 61.423 -22.533 1.00 31.28 183 ARG D N 1
ATOM 11465 C CA . ARG D 1 154 ? 39.949 61.709 -23.564 1.00 34.94 183 ARG D CA 1
ATOM 11466 C C . ARG D 1 154 ? 41.038 60.628 -23.575 1.00 35.13 183 ARG D C 1
ATOM 11467 O O . ARG D 1 154 ? 41.423 60.132 -24.634 1.00 34.27 183 ARG D O 1
ATOM 11475 N N . ALA D 1 155 ? 41.513 60.236 -22.383 1.00 35.78 184 ALA D N 1
ATOM 11476 C CA . ALA D 1 155 ? 42.592 59.269 -22.252 1.00 34.43 184 ALA D CA 1
ATOM 11477 C C . ALA D 1 155 ? 42.152 57.880 -22.709 1.00 34.90 184 ALA D C 1
ATOM 11478 O O . ALA D 1 155 ? 42.979 57.087 -23.167 1.00 37.82 184 ALA D O 1
ATOM 11480 N N . TYR D 1 156 ? 40.858 57.582 -22.559 1.00 35.15 185 TYR D N 1
ATOM 11481 C CA . TYR D 1 156 ? 40.307 56.319 -23.028 1.00 33.52 185 TYR D CA 1
ATOM 11482 C C . TYR D 1 156 ? 40.361 56.257 -24.550 1.00 33.68 185 TYR D C 1
ATOM 11483 O O . TYR D 1 156 ? 40.657 55.208 -25.115 1.00 33.36 185 TYR D O 1
ATOM 11492 N N . ALA D 1 157 ? 40.053 57.383 -25.203 1.00 34.84 186 ALA D N 1
ATOM 11493 C CA . ALA D 1 157 ? 40.025 57.452 -26.657 1.00 35.01 186 ALA D CA 1
ATOM 11494 C C . ALA D 1 157 ? 41.418 57.259 -27.258 1.00 34.82 186 ALA D C 1
ATOM 11495 O O . ALA D 1 157 ? 41.534 56.889 -28.427 1.00 33.48 186 ALA D O 1
ATOM 11497 N N . GLN D 1 158 ? 42.463 57.545 -26.473 1.00 35.91 187 GLN D N 1
ATOM 11498 C CA . GLN D 1 158 ? 43.832 57.410 -26.943 1.00 34.37 187 GLN D CA 1
ATOM 11499 C C . GLN D 1 158 ? 44.439 56.085 -26.493 1.00 31.45 187 GLN D C 1
ATOM 11500 O O . GLN D 1 158 ? 45.636 55.880 -26.647 1.00 36.53 187 GLN D O 1
ATOM 11506 N N . GLY D 1 159 ? 43.616 55.181 -25.956 1.00 29.39 188 GLY D N 1
ATOM 11507 C CA . GLY D 1 159 ? 44.006 53.801 -25.718 1.00 29.04 188 GLY D CA 1
ATOM 11508 C C . GLY D 1 159 ? 44.830 53.590 -24.448 1.00 31.12 188 GLY D C 1
ATOM 11509 O O . GLY D 1 159 ? 45.561 52.603 -24.359 1.00 33.15 188 GLY D O 1
ATOM 11510 N N . ILE D 1 160 ? 44.680 54.490 -23.465 1.00 32.16 189 ILE D N 1
ATOM 11511 C CA . ILE D 1 160 ? 45.382 54.423 -22.177 1.00 29.80 189 ILE D CA 1
ATOM 11512 C C . ILE D 1 160 ? 45.234 53.048 -21.509 1.00 25.35 189 ILE D C 1
ATOM 11513 O O . ILE D 1 160 ? 44.191 52.412 -21.579 1.00 27.47 189 ILE D O 1
ATOM 11518 N N . SER D 1 161 ? 46.299 52.591 -20.835 1.00 24.48 190 SER D N 1
ATOM 11519 C CA . SER D 1 161 ? 46.314 51.286 -20.177 1.00 21.77 190 SER D CA 1
ATOM 11520 C C . SER D 1 161 ? 45.321 51.259 -19.013 1.00 22.04 190 SER D C 1
ATOM 11521 O O . SER D 1 161 ? 45.162 52.243 -18.311 1.00 23.35 190 SER D O 1
ATOM 11524 N N . ARG D 1 162 ? 44.677 50.114 -18.793 1.00 23.52 191 ARG D N 1
ATOM 11525 C CA . ARG D 1 162 ? 43.740 49.906 -17.697 1.00 29.68 191 ARG D CA 1
ATOM 11526 C C . ARG D 1 162 ? 44.395 50.189 -16.345 1.00 26.38 191 ARG D C 1
ATOM 11527 O O . ARG D 1 162 ? 43.724 50.606 -15.402 1.00 25.33 191 ARG D O 1
ATOM 11535 N N . THR D 1 163 ? 45.713 49.947 -16.247 1.00 25.14 192 THR D N 1
ATOM 11536 C CA . THR D 1 163 ? 46.446 50.198 -15.020 1.00 27.11 192 THR D CA 1
ATOM 11537 C C . THR D 1 163 ? 46.375 51.676 -14.647 1.00 27.17 192 THR D C 1
ATOM 11538 O O . THR D 1 163 ? 46.649 52.022 -13.505 1.00 29.55 192 THR D O 1
ATOM 11542 N N . LYS D 1 164 ? 46.004 52.530 -15.606 1.00 30.78 193 LYS D N 1
ATOM 11543 C CA . LYS D 1 164 ? 46.013 53.968 -15.407 1.00 31.24 193 LYS D CA 1
ATOM 11544 C C . LYS D 1 164 ? 44.623 54.521 -15.097 1.00 27.36 193 LYS D C 1
ATOM 11545 O O . LYS D 1 164 ? 44.513 55.712 -14.817 1.00 26.57 193 LYS D O 1
ATOM 11551 N N . TYR D 1 165 ? 43.588 53.689 -15.228 1.00 25.10 194 TYR D N 1
ATOM 11552 C CA . TYR D 1 165 ? 42.215 54.146 -15.090 1.00 22.41 194 TYR D CA 1
ATOM 11553 C C . TYR D 1 165 ? 42.035 54.899 -13.777 1.00 22.71 194 TYR D C 1
ATOM 11554 O O . TYR D 1 165 ? 41.472 55.989 -13.775 1.00 23.75 194 TYR D O 1
ATOM 11563 N N . TRP D 1 166 ? 42.523 54.353 -12.669 1.00 22.58 195 TRP D N 1
ATOM 11564 C CA . TRP D 1 166 ? 42.235 54.945 -11.377 1.00 19.41 195 TRP D CA 1
ATOM 11565 C C . TRP D 1 166 ? 42.779 56.363 -11.281 1.00 22.17 195 TRP D C 1
ATOM 11566 O O . TRP D 1 166 ? 42.129 57.206 -10.680 1.00 22.55 195 TRP D O 1
ATOM 11577 N N . GLU D 1 167 ? 43.959 56.596 -11.881 1.00 21.76 196 GLU D N 1
ATOM 11578 C CA . GLU D 1 167 ? 44.627 57.889 -11.842 1.00 25.77 196 GLU D CA 1
ATOM 11579 C C . GLU D 1 167 ? 43.789 58.945 -12.550 1.00 26.56 196 GLU D C 1
ATOM 11580 O O . GLU D 1 167 ? 43.692 60.080 -12.091 1.00 25.67 196 GLU D O 1
ATOM 11586 N N . LEU D 1 168 ? 43.205 58.577 -13.694 1.00 26.94 197 LEU D N 1
ATOM 11587 C CA . LEU D 1 168 ? 42.420 59.542 -14.453 1.00 27.75 197 LEU D CA 1
ATOM 11588 C C . LEU D 1 168 ? 41.075 59.768 -13.753 1.00 22.91 197 LEU D C 1
ATOM 11589 O O . LEU D 1 168 ? 40.593 60.896 -13.682 1.00 21.77 197 LEU D O 1
ATOM 11594 N N . ILE D 1 169 ? 40.517 58.716 -13.163 1.00 21.40 198 ILE D N 1
ATOM 11595 C CA . ILE D 1 169 ? 39.301 58.835 -12.372 1.00 21.48 198 ILE D CA 1
ATOM 11596 C C . ILE D 1 169 ? 39.544 59.742 -11.162 1.00 22.26 198 ILE D C 1
ATOM 11597 O O . ILE D 1 169 ? 38.690 60.567 -10.825 1.00 21.30 198 ILE D O 1
ATOM 11602 N N . TYR D 1 170 ? 40.728 59.610 -10.544 1.00 21.19 199 TYR D N 1
ATOM 11603 C CA . TYR D 1 170 ? 41.095 60.414 -9.381 1.00 21.28 199 TYR D CA 1
ATOM 11604 C C . TYR D 1 170 ? 41.127 61.887 -9.783 1.00 19.99 199 TYR D C 1
ATOM 11605 O O . TYR D 1 170 ? 40.504 62.711 -9.135 1.00 20.11 199 TYR D O 1
ATOM 11614 N N . GLU D 1 171 ? 41.795 62.205 -10.892 1.00 19.82 200 GLU D N 1
ATOM 11615 C CA . GLU D 1 171 ? 41.914 63.597 -11.298 1.00 21.12 200 GLU D CA 1
ATOM 11616 C C . GLU D 1 171 ? 40.539 64.159 -11.652 1.00 21.37 200 GLU D C 1
ATOM 11617 O O . GLU D 1 171 ? 40.231 65.290 -11.269 1.00 21.44 200 GLU D O 1
ATOM 11623 N N . ASP D 1 172 ? 39.730 63.414 -12.419 1.00 21.68 201 ASP D N 1
ATOM 11624 C CA . ASP D 1 172 ? 38.411 63.919 -12.803 1.00 22.52 201 ASP D CA 1
ATOM 11625 C C . ASP D 1 172 ? 37.547 64.133 -11.562 1.00 23.72 201 ASP D C 1
ATOM 11626 O O . ASP D 1 172 ? 36.768 65.093 -11.516 1.00 21.27 201 ASP D O 1
ATOM 11631 N N . SER D 1 173 ? 37.663 63.218 -10.586 1.00 20.64 202 SER D N 1
ATOM 11632 C CA . SER D 1 173 ? 36.838 63.227 -9.379 1.00 21.39 202 SER D CA 1
ATOM 11633 C C . SER D 1 173 ? 37.166 64.401 -8.463 1.00 21.57 202 SER D C 1
ATOM 11634 O O . SER D 1 173 ? 36.257 65.096 -7.964 1.00 19.20 202 SER D O 1
ATOM 11637 N N . MET D 1 174 ? 38.479 64.607 -8.253 1.00 21.62 203 MET D N 1
ATOM 11638 C CA . MET D 1 174 ? 38.982 65.784 -7.577 1.00 20.13 203 MET D CA 1
ATOM 11639 C C . MET D 1 174 ? 38.513 67.068 -8.259 1.00 18.52 203 MET D C 1
ATOM 11640 O O . MET D 1 174 ? 38.055 67.971 -7.560 1.00 19.85 203 MET D O 1
ATOM 11645 N N . ASP D 1 175 ? 38.586 67.156 -9.601 1.00 18.56 204 ASP D N 1
ATOM 11646 C CA . ASP D 1 175 ? 38.097 68.338 -10.305 1.00 19.84 204 ASP D CA 1
ATOM 11647 C C . ASP D 1 175 ? 36.595 68.531 -10.069 1.00 19.61 204 ASP D C 1
ATOM 11648 O O . ASP D 1 175 ? 36.128 69.654 -9.888 1.00 20.26 204 ASP D O 1
ATOM 11653 N N . LEU D 1 176 ? 35.830 67.445 -10.119 1.00 16.83 205 LEU D N 1
ATOM 11654 C CA . LEU D 1 176 ? 34.374 67.562 -10.027 1.00 16.27 205 LEU D CA 1
ATOM 11655 C C . LEU D 1 176 ? 33.971 68.013 -8.613 1.00 17.51 205 LEU D C 1
ATOM 11656 O O . LEU D 1 176 ? 33.271 69.016 -8.445 1.00 18.22 205 LEU D O 1
ATOM 11661 N N . ILE D 1 177 ? 34.496 67.344 -7.586 1.00 19.48 206 ILE D N 1
ATOM 11662 C CA . ILE D 1 177 ? 34.216 67.708 -6.204 1.00 19.78 206 ILE D CA 1
ATOM 11663 C C . ILE D 1 177 ? 34.491 69.197 -6.038 1.00 20.62 206 ILE D C 1
ATOM 11664 O O . ILE D 1 177 ? 33.666 69.915 -5.504 1.00 22.03 206 ILE D O 1
ATOM 11669 N N . ALA D 1 178 ? 35.647 69.642 -6.533 1.00 21.66 207 ALA D N 1
ATOM 11670 C CA . ALA D 1 178 ? 36.037 71.050 -6.467 1.00 22.46 207 ALA D CA 1
ATOM 11671 C C . ALA D 1 178 ? 34.998 71.960 -7.109 1.00 25.08 207 ALA D C 1
ATOM 11672 O O . ALA D 1 178 ? 34.737 73.033 -6.587 1.00 22.45 207 ALA D O 1
ATOM 11674 N N . LYS D 1 179 ? 34.437 71.556 -8.256 1.00 24.74 208 LYS D N 1
ATOM 11675 C CA . LYS D 1 179 ? 33.615 72.456 -9.053 1.00 25.27 208 LYS D CA 1
ATOM 11676 C C . LYS D 1 179 ? 32.172 72.476 -8.570 1.00 24.18 208 LYS D C 1
ATOM 11677 O O . LYS D 1 179 ? 31.423 73.380 -8.927 1.00 29.30 208 LYS D O 1
ATOM 11683 N N . LEU D 1 180 ? 31.784 71.469 -7.803 1.00 24.42 209 LEU D N 1
ATOM 11684 C CA . LEU D 1 180 ? 30.383 71.229 -7.506 1.00 22.76 209 LEU D CA 1
ATOM 11685 C C . LEU D 1 180 ? 29.780 72.381 -6.716 1.00 23.56 209 LEU D C 1
ATOM 11686 O O . LEU D 1 180 ? 28.646 72.745 -7.022 1.00 22.43 209 LEU D O 1
ATOM 11691 N N . PRO D 1 181 ? 30.465 72.932 -5.671 1.00 23.56 210 PRO D N 1
ATOM 11692 C CA . PRO D 1 181 ? 30.063 74.221 -5.085 1.00 22.03 210 PRO D CA 1
ATOM 11693 C C . PRO D 1 181 ? 29.860 75.301 -6.148 1.00 22.63 210 PRO D C 1
ATOM 11694 O O . PRO D 1 181 ? 28.916 76.076 -6.076 1.00 22.27 210 PRO D O 1
ATOM 11698 N N . CYS D 1 182 ? 30.752 75.387 -7.143 1.00 25.39 211 CYS D N 1
ATOM 11699 C CA . CYS D 1 182 ? 30.616 76.447 -8.135 1.00 25.40 211 CYS D CA 1
ATOM 11700 C C . CYS D 1 182 ? 29.308 76.263 -8.915 1.00 23.05 211 CYS D C 1
ATOM 11701 O O . CYS D 1 182 ? 28.511 77.187 -9.022 1.00 23.59 211 CYS D O 1
ATOM 11704 N N . VAL D 1 183 ? 29.011 75.028 -9.346 1.00 21.11 212 VAL D N 1
ATOM 11705 C CA . VAL D 1 183 ? 27.747 74.760 -10.022 1.00 22.17 212 VAL D CA 1
ATOM 11706 C C . VAL D 1 183 ? 26.550 75.000 -9.105 1.00 20.96 212 VAL D C 1
ATOM 11707 O O . VAL D 1 183 ? 25.600 75.652 -9.515 1.00 22.97 212 VAL D O 1
ATOM 11711 N N . ALA D 1 184 ? 26.580 74.425 -7.899 1.00 20.15 213 ALA D N 1
ATOM 11712 C CA . ALA D 1 184 ? 25.438 74.459 -7.003 1.00 20.38 213 ALA D CA 1
ATOM 11713 C C . ALA D 1 184 ? 25.113 75.888 -6.554 1.00 20.55 213 ALA D C 1
ATOM 11714 O O . ALA D 1 184 ? 23.943 76.271 -6.392 1.00 21.61 213 ALA D O 1
ATOM 11716 N N . ALA D 1 185 ? 26.155 76.680 -6.335 1.00 21.87 214 ALA D N 1
ATOM 11717 C CA . ALA D 1 185 ? 25.937 78.049 -5.875 1.00 22.36 214 ALA D CA 1
ATOM 11718 C C . ALA D 1 185 ? 25.463 78.950 -7.008 1.00 20.69 214 ALA D C 1
ATOM 11719 O O . ALA D 1 185 ? 24.656 79.848 -6.767 1.00 24.35 214 ALA D O 1
ATOM 11721 N N . LYS D 1 186 ? 25.937 78.727 -8.241 1.00 22.27 215 LYS D N 1
ATOM 11722 C CA . LYS D 1 186 ? 25.397 79.458 -9.384 1.00 23.96 215 LYS D CA 1
ATOM 11723 C C . LYS D 1 186 ? 23.902 79.167 -9.508 1.00 24.43 215 LYS D C 1
ATOM 11724 O O . LYS D 1 186 ? 23.122 80.074 -9.810 1.00 22.92 215 LYS D O 1
ATOM 11729 N N . ILE D 1 187 ? 23.494 77.908 -9.246 1.00 23.28 216 ILE D N 1
ATOM 11730 C CA . ILE D 1 187 ? 22.094 77.550 -9.378 1.00 23.42 216 ILE D CA 1
ATOM 11731 C C . ILE D 1 187 ? 21.272 78.366 -8.392 1.00 24.70 216 ILE D C 1
ATOM 11732 O O . ILE D 1 187 ? 20.231 78.915 -8.757 1.00 25.83 216 ILE D O 1
ATOM 11737 N N . TYR D 1 188 ? 21.757 78.400 -7.152 1.00 24.88 217 TYR D N 1
ATOM 11738 C CA . TYR D 1 188 ? 21.092 79.057 -6.049 1.00 23.34 217 TYR D CA 1
ATOM 11739 C C . TYR D 1 188 ? 20.926 80.534 -6.385 1.00 22.31 217 TYR D C 1
ATOM 11740 O O . TYR D 1 188 ? 19.818 81.046 -6.318 1.00 24.78 217 TYR D O 1
ATOM 11749 N N . ARG D 1 189 ? 21.991 81.201 -6.819 1.00 23.76 218 ARG D N 1
ATOM 11750 C CA . ARG D 1 189 ? 21.939 82.659 -6.939 1.00 26.55 218 ARG D CA 1
ATOM 11751 C C . ARG D 1 189 ? 21.100 83.105 -8.148 1.00 28.86 218 ARG D C 1
ATOM 11752 O O . ARG D 1 189 ? 20.435 84.152 -8.103 1.00 28.67 218 ARG D O 1
ATOM 11760 N N . ASN D 1 190 ? 21.167 82.357 -9.256 1.00 24.73 219 ASN D N 1
ATOM 11761 C CA . ASN D 1 190 ? 20.354 82.622 -10.426 1.00 29.01 219 ASN D CA 1
ATOM 11762 C C . ASN D 1 190 ? 18.872 82.423 -10.091 1.00 29.17 219 ASN D C 1
ATOM 11763 O O . ASN D 1 190 ? 18.014 83.153 -10.579 1.00 32.98 219 ASN D O 1
ATOM 11768 N N . LEU D 1 191 ? 18.570 81.419 -9.266 1.00 25.57 220 LEU D N 1
ATOM 11769 C CA . LEU D 1 191 ? 17.192 81.090 -8.964 1.00 27.00 220 LEU D CA 1
ATOM 11770 C C . LEU D 1 191 ? 16.630 82.022 -7.892 1.00 28.51 220 LEU D C 1
ATOM 11771 O O . LEU D 1 191 ? 15.466 82.430 -7.957 1.00 26.73 220 LEU D O 1
ATOM 11776 N N . TYR D 1 192 ? 17.405 82.250 -6.837 1.00 29.24 221 TYR D N 1
ATOM 11777 C CA . TYR D 1 192 ? 16.782 82.915 -5.666 1.00 32.37 221 TYR D CA 1
ATOM 11778 C C . TYR D 1 192 ? 17.452 84.182 -5.228 1.00 32.93 221 TYR D C 1
ATOM 11779 O O . TYR D 1 192 ? 17.083 84.707 -4.175 1.00 35.83 221 TYR D O 1
ATOM 11788 N N . ARG D 1 193 ? 18.403 84.660 -6.008 1.00 37.11 222 ARG D N 1
ATOM 11789 C CA . ARG D 1 193 ? 19.151 85.874 -5.603 1.00 44.07 222 ARG D CA 1
ATOM 11790 C C . ARG D 1 193 ? 19.257 86.796 -6.816 1.00 47.04 222 ARG D C 1
ATOM 11791 O O . ARG D 1 193 ? 20.160 87.635 -6.841 1.00 51.23 222 ARG D O 1
ATOM 11799 N N . GLU D 1 194 ? 18.354 86.621 -7.767 1.00 53.28 223 GLU D N 1
ATOM 11800 C CA . GLU D 1 194 ? 18.323 87.492 -8.978 1.00 60.04 223 GLU D CA 1
ATOM 11801 C C . GLU D 1 194 ? 19.743 87.658 -9.573 1.00 60.25 223 GLU D C 1
ATOM 11802 O O . GLU D 1 194 ? 20.318 88.832 -9.495 1.00 57.17 223 GLU D O 1
ATOM 11808 N N . GLY D 1 195 ? 20.279 86.540 -10.101 1.00 57.88 224 GLY D N 1
ATOM 11809 C CA . GLY D 1 195 ? 21.564 86.532 -10.823 1.00 61.42 224 GLY D CA 1
ATOM 11810 C C . GLY D 1 195 ? 22.779 86.382 -9.947 1.00 63.62 224 GLY D C 1
ATOM 11811 O O . GLY D 1 195 ? 23.093 85.253 -9.553 1.00 58.08 224 GLY D O 1
ATOM 11812 N N . SER D 1 196 ? 23.550 87.445 -9.826 1.00 66.78 225 SER D N 1
ATOM 11813 C CA . SER D 1 196 ? 24.707 87.498 -8.897 1.00 69.87 225 SER D CA 1
ATOM 11814 C C . SER D 1 196 ? 25.549 86.215 -8.900 1.00 72.72 225 SER D C 1
ATOM 11815 O O . SER D 1 196 ? 25.840 85.754 -7.807 1.00 73.98 225 SER D O 1
ATOM 11818 N N . GLY D 1 197 ? 25.959 85.671 -10.051 1.00 78.32 226 GLY D N 1
ATOM 11819 C CA . GLY D 1 197 ? 26.679 84.368 -10.093 1.00 78.86 226 GLY D CA 1
ATOM 11820 C C . GLY D 1 197 ? 28.179 84.499 -9.871 1.00 83.51 226 GLY D C 1
ATOM 11821 O O . GLY D 1 197 ? 28.856 85.049 -10.753 1.00 75.37 226 GLY D O 1
ATOM 11822 N N . ILE D 1 198 ? 28.693 83.946 -8.767 1.00 87.56 227 ILE D N 1
ATOM 11823 C CA . ILE D 1 198 ? 30.127 84.199 -8.412 1.00 86.91 227 ILE D CA 1
ATOM 11824 C C . ILE D 1 198 ? 30.995 82.933 -8.377 1.00 80.30 227 ILE D C 1
ATOM 11825 O O . ILE D 1 198 ? 30.461 81.823 -8.546 1.00 73.85 227 ILE D O 1
ATOM 11830 N N . GLY D 1 199 ? 32.303 83.133 -8.271 1.00 70.59 228 GLY D N 1
ATOM 11831 C CA . GLY D 1 199 ? 33.259 82.036 -8.104 1.00 67.55 228 GLY D CA 1
ATOM 11832 C C . GLY D 1 199 ? 34.125 82.474 -6.944 1.00 59.75 228 GLY D C 1
ATOM 11833 O O . GLY D 1 199 ? 35.343 82.286 -7.059 1.00 58.75 228 GLY D O 1
ATOM 11834 N N . ALA D 1 200 ? 33.526 83.070 -5.894 1.00 47.10 229 ALA D N 1
ATOM 11835 C CA . ALA D 1 200 ? 34.249 83.527 -4.668 1.00 41.94 229 ALA D CA 1
ATOM 11836 C C . ALA D 1 200 ? 34.965 82.376 -3.961 1.00 36.68 229 ALA D C 1
ATOM 11837 O O . ALA D 1 200 ? 34.338 81.647 -3.195 1.00 30.46 229 ALA D O 1
ATOM 11839 N N . ILE D 1 201 ? 36.278 82.282 -4.169 1.00 37.25 230 ILE D N 1
ATOM 11840 C CA . ILE D 1 201 ? 37.038 81.126 -3.628 1.00 38.16 230 ILE D CA 1
ATOM 11841 C C . ILE D 1 201 ? 38.268 81.643 -2.878 1.00 35.13 230 ILE D C 1
ATOM 11842 O O . ILE D 1 201 ? 38.975 82.474 -3.455 1.00 35.37 230 ILE D O 1
ATOM 11847 N N . ASP D 1 202 ? 38.463 81.198 -1.634 1.00 32.50 231 ASP D N 1
ATOM 11848 C CA . ASP D 1 202 ? 39.673 81.569 -0.847 1.00 30.78 231 ASP D CA 1
ATOM 11849 C C . ASP D 1 202 ? 40.562 80.334 -0.707 1.00 28.83 231 ASP D C 1
ATOM 11850 O O . ASP D 1 202 ? 40.084 79.339 -0.163 1.00 27.32 231 ASP D O 1
ATOM 11855 N N . SER D 1 203 ? 41.822 80.439 -1.128 1.00 26.28 232 SER D N 1
ATOM 11856 C CA . SER D 1 203 ? 42.698 79.265 -1.123 1.00 27.30 232 SER D CA 1
ATOM 11857 C C . SER D 1 203 ? 42.960 78.721 0.280 1.00 26.56 232 SER D C 1
ATOM 11858 O O . SER D 1 203 ? 43.487 77.618 0.390 1.00 29.25 232 SER D O 1
ATOM 11861 N N . ASN D 1 204 ? 42.596 79.479 1.326 1.00 25.48 233 ASN D N 1
ATOM 11862 C CA . ASN D 1 204 ? 42.874 79.119 2.707 1.00 28.35 233 ASN D CA 1
ATOM 11863 C C . ASN D 1 204 ? 41.592 78.810 3.474 1.00 25.56 233 ASN D C 1
ATOM 11864 O O . ASN D 1 204 ? 41.638 78.635 4.690 1.00 25.25 233 ASN D O 1
ATOM 11869 N N . LEU D 1 205 ? 40.456 78.754 2.768 1.00 26.64 234 LEU D N 1
ATOM 11870 C CA . LEU D 1 205 ? 39.204 78.340 3.384 1.00 24.57 234 LEU D CA 1
ATOM 11871 C C . LEU D 1 205 ? 38.942 76.874 3.054 1.00 25.47 234 LEU D C 1
ATOM 11872 O O . LEU D 1 205 ? 39.413 76.356 2.046 1.00 26.16 234 LEU D O 1
ATOM 11877 N N . ASP D 1 206 ? 38.195 76.204 3.930 1.00 26.83 235 ASP D N 1
ATOM 11878 C CA . ASP D 1 206 ? 37.728 74.864 3.607 1.00 25.84 235 ASP D CA 1
ATOM 11879 C C . ASP D 1 206 ? 36.592 74.951 2.577 1.00 26.38 235 ASP D C 1
ATOM 11880 O O . ASP D 1 206 ? 36.009 76.006 2.294 1.00 24.49 235 ASP D O 1
ATOM 11885 N N . TRP D 1 207 ? 36.307 73.781 2.008 1.00 25.72 236 TRP D N 1
ATOM 11886 C CA . TRP D 1 207 ? 35.368 73.560 0.913 1.00 22.54 236 TRP D CA 1
ATOM 11887 C C . TRP D 1 207 ? 33.979 74.090 1.270 1.00 22.00 236 TRP D C 1
ATOM 11888 O O . TRP D 1 207 ? 33.364 74.810 0.478 1.00 22.25 236 TRP D O 1
ATOM 11899 N N . SER D 1 208 ? 33.517 73.725 2.474 1.00 21.15 237 SER D N 1
ATOM 11900 C CA . SER D 1 208 ? 32.223 74.098 3.022 1.00 22.36 237 SER D CA 1
ATOM 11901 C C . SER D 1 208 ? 32.128 75.610 3.145 1.00 21.89 237 SER D C 1
ATOM 11902 O O . SER D 1 208 ? 31.048 76.165 3.000 1.00 22.78 237 SER D O 1
ATOM 11905 N N . HIS D 1 209 ? 33.248 76.247 3.476 1.00 23.38 238 HIS D N 1
ATOM 11906 C CA . HIS D 1 209 ? 33.208 77.683 3.759 1.00 25.05 238 HIS D CA 1
ATOM 11907 C C . HIS D 1 209 ? 33.115 78.457 2.446 1.00 23.79 238 HIS D C 1
ATOM 11908 O O . HIS D 1 209 ? 32.281 79.353 2.326 1.00 28.55 238 HIS D O 1
ATOM 11915 N N . ASN D 1 210 ? 33.912 78.050 1.445 1.00 25.54 239 ASN D N 1
ATOM 11916 C CA . ASN D 1 210 ? 33.901 78.638 0.112 1.00 24.37 239 ASN D CA 1
ATOM 11917 C C . ASN D 1 210 ? 32.483 78.520 -0.467 1.00 24.08 239 ASN D C 1
ATOM 11918 O O . ASN D 1 210 ? 31.990 79.416 -1.163 1.00 24.49 239 ASN D O 1
ATOM 11923 N N . PHE D 1 211 ? 31.833 77.381 -0.199 1.00 25.24 240 PHE D N 1
ATOM 11924 C CA . PHE D 1 211 ? 30.464 77.129 -0.646 1.00 23.96 240 PHE D CA 1
ATOM 11925 C C . PHE D 1 211 ? 29.465 78.092 0.000 1.00 21.48 240 PHE D C 1
ATOM 11926 O O . PHE D 1 211 ? 28.710 78.749 -0.712 1.00 21.70 240 PHE D O 1
ATOM 11934 N N . THR D 1 212 ? 29.461 78.208 1.335 1.00 21.39 241 THR D N 1
ATOM 11935 C CA . THR D 1 212 ? 28.495 79.071 1.990 1.00 22.37 241 THR D CA 1
ATOM 11936 C C . THR D 1 212 ? 28.743 80.535 1.645 1.00 23.47 241 THR D C 1
ATOM 11937 O O . THR D 1 212 ? 27.791 81.307 1.522 1.00 24.17 241 THR D O 1
ATOM 11941 N N . ASN D 1 213 ? 29.996 80.922 1.447 1.00 23.75 242 ASN D N 1
ATOM 11942 C CA . ASN D 1 213 ? 30.243 82.284 0.995 1.00 25.12 242 ASN D CA 1
ATOM 11943 C C . ASN D 1 213 ? 29.646 82.492 -0.408 1.00 25.80 242 ASN D C 1
ATOM 11944 O O . ASN D 1 213 ? 29.142 83.574 -0.733 1.00 25.32 242 ASN D O 1
ATOM 11949 N N . MET D 1 214 ? 29.729 81.449 -1.247 1.00 25.86 243 MET D N 1
ATOM 11950 C CA . MET D 1 214 ? 29.284 81.512 -2.629 1.00 26.02 243 MET D CA 1
ATOM 11951 C C . MET D 1 214 ? 27.752 81.538 -2.652 1.00 25.76 243 MET D C 1
ATOM 11952 O O . MET D 1 214 ? 27.174 82.109 -3.564 1.00 24.75 243 MET D O 1
ATOM 11957 N N . LEU D 1 215 ? 27.109 80.995 -1.598 1.00 24.97 244 LEU D N 1
ATOM 11958 C CA . LEU D 1 215 ? 25.655 80.992 -1.488 1.00 25.96 244 LEU D CA 1
ATOM 11959 C C . LEU D 1 215 ? 25.175 82.323 -0.905 1.00 27.81 244 LEU D C 1
ATOM 11960 O O . LEU D 1 215 ? 23.969 82.585 -0.890 1.00 24.00 244 LEU D O 1
ATOM 11965 N N . GLY D 1 216 ? 26.137 83.104 -0.372 1.00 26.81 245 GLY D N 1
ATOM 11966 C CA . GLY D 1 216 ? 25.881 84.435 0.157 1.00 26.09 245 GLY D CA 1
ATOM 11967 C C . GLY D 1 216 ? 25.363 84.412 1.589 1.00 27.07 245 GLY D C 1
ATOM 11968 O O . GLY D 1 216 ? 24.650 85.330 1.997 1.00 33.91 245 GLY D O 1
ATOM 11969 N N . TYR D 1 217 ? 25.719 83.373 2.346 1.00 25.52 246 TYR D N 1
ATOM 11970 C CA . TYR D 1 217 ? 25.456 83.312 3.783 1.00 25.54 246 TYR D CA 1
ATOM 11971 C C . TYR D 1 217 ? 26.692 83.781 4.560 1.00 29.62 246 TYR D C 1
ATOM 11972 O O . TYR D 1 217 ? 27.804 83.779 4.026 1.00 31.55 246 TYR D O 1
ATOM 11981 N N . THR D 1 218 ? 26.508 84.210 5.824 1.00 31.72 247 THR D N 1
ATOM 11982 C CA . THR D 1 218 ? 27.651 84.677 6.594 1.00 33.18 247 THR D CA 1
ATOM 11983 C C . THR D 1 218 ? 27.679 84.071 7.993 1.00 38.30 247 THR D C 1
ATOM 11984 O O . THR D 1 218 ? 28.730 84.056 8.641 1.00 40.62 247 THR D O 1
ATOM 11988 N N . ASP D 1 219 ? 26.539 83.524 8.418 1.00 33.62 248 ASP D N 1
ATOM 11989 C CA . ASP D 1 219 ? 26.371 83.019 9.756 1.00 33.84 248 ASP D CA 1
ATOM 11990 C C . ASP D 1 219 ? 27.298 81.826 9.960 1.00 33.53 248 ASP D C 1
ATOM 11991 O O . ASP D 1 219 ? 27.094 80.793 9.326 1.00 30.51 248 ASP D O 1
ATOM 11996 N N . HIS D 1 220 ? 28.260 81.962 10.888 1.00 28.57 249 HIS D N 1
ATOM 11997 C CA . HIS D 1 220 ? 29.208 80.902 11.200 1.00 30.50 249 HIS D CA 1
ATOM 11998 C C . HIS D 1 220 ? 28.507 79.560 11.423 1.00 28.81 249 HIS D C 1
ATOM 11999 O O . HIS D 1 220 ? 29.016 78.539 10.956 1.00 28.36 249 HIS D O 1
ATOM 12006 N N . GLN D 1 221 ? 27.409 79.536 12.194 1.00 27.10 250 GLN D N 1
ATOM 12007 C CA . GLN D 1 221 ? 26.733 78.271 12.501 1.00 31.44 250 GLN D CA 1
ATOM 12008 C C . GLN D 1 221 ? 26.116 77.622 11.258 1.00 26.85 250 GLN D C 1
ATOM 12009 O O . GLN D 1 221 ? 25.878 76.408 11.269 1.00 28.43 250 GLN D O 1
ATOM 12015 N N . PHE D 1 222 ? 25.825 78.409 10.215 1.00 22.75 251 PHE D N 1
ATOM 12016 C CA . PHE D 1 222 ? 25.364 77.848 8.945 1.00 24.99 251 PHE D CA 1
ATOM 12017 C C . PHE D 1 222 ? 26.542 77.170 8.246 1.00 22.85 251 PHE D C 1
ATOM 12018 O O . PHE D 1 222 ? 26.420 76.042 7.773 1.00 23.95 251 PHE D O 1
ATOM 12026 N N . THR D 1 223 ? 27.720 77.810 8.272 1.00 22.33 252 THR D N 1
ATOM 12027 C CA . THR D 1 223 ? 28.928 77.141 7.813 1.00 22.56 252 THR D CA 1
ATOM 12028 C C . THR D 1 223 ? 29.140 75.830 8.571 1.00 22.37 252 THR D C 1
ATOM 12029 O O . THR D 1 223 ? 29.502 74.836 7.955 1.00 24.78 252 THR D O 1
ATOM 12033 N N . GLU D 1 224 ? 28.971 75.840 9.896 1.00 21.34 253 GLU D N 1
ATOM 12034 C CA . GLU D 1 224 ? 29.201 74.650 10.701 1.00 23.46 253 GLU D CA 1
ATOM 12035 C C . GLU D 1 224 ? 28.161 73.577 10.367 1.00 21.10 253 GLU D C 1
ATOM 12036 O O . GLU D 1 224 ? 28.470 72.381 10.379 1.00 19.19 253 GLU D O 1
ATOM 12042 N N . LEU D 1 225 ? 26.915 73.999 10.114 1.00 21.78 254 LEU D N 1
ATOM 12043 C CA . LEU D 1 225 ? 25.868 73.064 9.743 1.00 22.50 254 LEU D CA 1
ATOM 12044 C C . LEU D 1 225 ? 26.197 72.441 8.380 1.00 20.00 254 LEU D C 1
ATOM 12045 O O . LEU D 1 225 ? 25.982 71.255 8.167 1.00 18.52 254 LEU D O 1
ATOM 12050 N N . THR D 1 226 ? 26.704 73.246 7.463 1.00 18.28 255 THR D N 1
ATOM 12051 C CA . THR D 1 226 ? 27.060 72.800 6.125 1.00 20.02 255 THR D CA 1
ATOM 12052 C C . THR D 1 226 ? 28.167 71.746 6.201 1.00 22.04 255 THR D C 1
ATOM 12053 O O . THR D 1 226 ? 28.073 70.698 5.563 1.00 17.65 255 THR D O 1
ATOM 12057 N N . ARG D 1 227 ? 29.193 72.019 7.029 1.00 21.87 256 ARG D N 1
ATOM 12058 C CA . ARG D 1 227 ? 30.284 71.074 7.246 1.00 20.61 256 ARG D CA 1
ATOM 12059 C C . ARG D 1 227 ? 29.682 69.744 7.703 1.00 21.65 256 ARG D C 1
ATOM 12060 O O . ARG D 1 227 ? 29.993 68.702 7.135 1.00 19.81 256 ARG D O 1
ATOM 12068 N N . LEU D 1 228 ? 28.817 69.787 8.728 1.00 22.67 257 LEU D N 1
ATOM 12069 C CA . LEU D 1 228 ? 28.206 68.576 9.267 1.00 22.84 257 LEU D CA 1
ATOM 12070 C C . LEU D 1 228 ? 27.367 67.907 8.175 1.00 22.47 257 LEU D C 1
ATOM 12071 O O . LEU D 1 228 ? 27.499 66.718 7.939 1.00 23.97 257 LEU D O 1
ATOM 12076 N N . TYR D 1 229 ? 26.471 68.678 7.550 1.00 21.09 258 TYR D N 1
ATOM 12077 C CA . TYR D 1 229 ? 25.582 68.199 6.486 1.00 20.47 258 TYR D CA 1
ATOM 12078 C C . TYR D 1 229 ? 26.358 67.456 5.402 1.00 19.21 258 TYR D C 1
ATOM 12079 O O . TYR D 1 229 ? 26.012 66.322 5.053 1.00 19.15 258 TYR D O 1
ATOM 12088 N N . LEU D 1 230 ? 27.450 68.069 4.929 1.00 18.89 259 LEU D N 1
ATOM 12089 C CA . LEU D 1 230 ? 28.151 67.551 3.766 1.00 20.03 259 LEU D CA 1
ATOM 12090 C C . LEU D 1 230 ? 28.944 66.331 4.195 1.00 20.76 259 LEU D C 1
ATOM 12091 O O . LEU D 1 230 ? 29.179 65.445 3.365 1.00 20.51 259 LEU D O 1
ATOM 12096 N N . THR D 1 231 ? 29.299 66.284 5.497 1.00 19.69 260 THR D N 1
ATOM 12097 C CA . THR D 1 231 ? 29.962 65.099 6.020 1.00 19.27 260 THR D CA 1
ATOM 12098 C C . THR D 1 231 ? 28.982 63.932 6.106 1.00 21.46 260 THR D C 1
ATOM 12099 O O . THR D 1 231 ? 29.345 62.827 5.691 1.00 21.68 260 THR D O 1
ATOM 12103 N N . ILE D 1 232 ? 27.804 64.128 6.724 1.00 21.03 261 ILE D N 1
ATOM 12104 C CA . ILE D 1 232 ? 27.040 62.947 7.095 1.00 21.11 261 ILE D CA 1
ATOM 12105 C C . ILE D 1 232 ? 26.193 62.423 5.939 1.00 20.92 261 ILE D C 1
ATOM 12106 O O . ILE D 1 232 ? 25.669 61.328 6.056 1.00 21.44 261 ILE D O 1
ATOM 12111 N N . HIS D 1 233 ? 26.073 63.159 4.828 1.00 21.64 262 HIS D N 1
ATOM 12112 C CA . HIS D 1 233 ? 25.327 62.668 3.682 1.00 24.03 262 HIS D CA 1
ATOM 12113 C C . HIS D 1 233 ? 26.271 62.085 2.628 1.00 22.14 262 HIS D C 1
ATOM 12114 O O . HIS D 1 233 ? 25.833 61.855 1.514 1.00 21.00 262 HIS D O 1
ATOM 12121 N N . SER D 1 234 ? 27.544 61.836 2.986 1.00 20.12 263 SER D N 1
ATOM 12122 C CA . SER D 1 234 ? 28.577 61.677 1.988 1.00 18.61 263 SER D CA 1
ATOM 12123 C C . SER D 1 234 ? 28.442 60.320 1.308 1.00 17.58 263 SER D C 1
ATOM 12124 O O . SER D 1 234 ? 28.683 60.209 0.103 1.00 17.02 263 SER D O 1
ATOM 12127 N N . ASP D 1 235 ? 28.065 59.335 2.128 1.00 18.19 264 ASP D N 1
ATOM 12128 C CA . ASP D 1 235 ? 28.015 57.933 1.647 1.00 20.73 264 ASP D CA 1
ATOM 12129 C C . ASP D 1 235 ? 27.036 57.127 2.493 1.00 20.83 264 ASP D C 1
ATOM 12130 O O . ASP D 1 235 ? 26.882 57.455 3.664 1.00 20.97 264 ASP D O 1
ATOM 12135 N N . HIS D 1 236 ? 26.443 56.088 1.904 1.00 21.10 265 HIS D N 1
ATOM 12136 C CA . HIS D 1 236 ? 25.453 55.232 2.603 1.00 20.14 265 HIS D CA 1
ATOM 12137 C C . HIS D 1 236 ? 25.521 53.859 1.939 1.00 20.49 265 HIS D C 1
ATOM 12138 O O . HIS D 1 236 ? 24.512 53.328 1.483 1.00 18.73 265 HIS D O 1
ATOM 12145 N N . GLU D 1 237 ? 26.735 53.335 1.908 1.00 19.63 266 GLU D N 1
ATOM 12146 C CA . GLU D 1 237 ? 26.995 52.029 1.251 1.00 20.43 266 GLU D CA 1
ATOM 12147 C C . GLU D 1 237 ? 26.683 52.149 -0.256 1.00 18.53 266 GLU D C 1
ATOM 12148 O O . GLU D 1 237 ? 26.483 53.265 -0.749 1.00 18.17 266 GLU D O 1
ATOM 12154 N N . GLY D 1 238 ? 26.724 51.035 -0.965 1.00 17.52 267 GLY D N 1
ATOM 12155 C CA . GLY D 1 238 ? 26.615 51.126 -2.435 1.00 16.91 267 GLY D CA 1
ATOM 12156 C C . GLY D 1 238 ? 25.277 50.703 -2.987 1.00 18.19 267 GLY D C 1
ATOM 12157 O O . GLY D 1 238 ? 25.114 50.778 -4.201 1.00 18.80 267 GLY D O 1
ATOM 12158 N N . GLY D 1 239 ? 24.374 50.271 -2.118 1.00 20.27 268 GLY D N 1
ATOM 12159 C CA . GLY D 1 239 ? 23.055 49.798 -2.555 1.00 19.71 268 GLY D CA 1
ATOM 12160 C C . GLY D 1 239 ? 22.013 50.900 -2.625 1.00 20.81 268 GLY D C 1
ATOM 12161 O O . GLY D 1 239 ? 20.918 50.642 -3.111 1.00 20.63 268 GLY D O 1
ATOM 12162 N N . ASN D 1 240 ? 22.353 52.093 -2.155 1.00 18.69 269 ASN D N 1
ATOM 12163 C CA . ASN D 1 240 ? 21.374 53.160 -2.304 1.00 17.35 269 ASN D CA 1
ATOM 12164 C C . ASN D 1 240 ? 21.288 53.559 -3.775 1.00 17.36 269 ASN D C 1
ATOM 12165 O O . ASN D 1 240 ? 22.218 53.282 -4.550 1.00 15.13 269 ASN D O 1
ATOM 12170 N N . VAL D 1 241 ? 20.175 54.208 -4.190 1.00 16.55 270 VAL D N 1
ATOM 12171 C CA . VAL D 1 241 ? 20.003 54.442 -5.624 1.00 16.48 270 VAL D CA 1
ATOM 12172 C C . VAL D 1 241 ? 21.140 55.280 -6.216 1.00 14.75 270 VAL D C 1
ATOM 12173 O O . VAL D 1 241 ? 21.591 55.004 -7.321 1.00 15.35 270 VAL D O 1
ATOM 12177 N N . SER D 1 242 ? 21.547 56.365 -5.563 1.00 15.35 271 SER D N 1
ATOM 12178 C CA . SER D 1 242 ? 22.495 57.258 -6.195 1.00 17.32 271 SER D CA 1
ATOM 12179 C C . SER D 1 242 ? 23.862 56.570 -6.294 1.00 16.94 271 SER D C 1
ATOM 12180 O O . SER D 1 242 ? 24.515 56.625 -7.335 1.00 16.58 271 SER D O 1
ATOM 12183 N N . ALA D 1 243 ? 24.256 55.871 -5.236 1.00 17.30 272 ALA D N 1
ATOM 12184 C CA . ALA D 1 243 ? 25.565 55.245 -5.183 1.00 17.66 272 ALA D CA 1
ATOM 12185 C C . ALA D 1 243 ? 25.603 54.106 -6.207 1.00 18.69 272 ALA D C 1
ATOM 12186 O O . ALA D 1 243 ? 26.511 53.970 -7.039 1.00 18.43 272 ALA D O 1
ATOM 12188 N N . HIS D 1 244 ? 24.548 53.293 -6.158 1.00 17.77 273 HIS D N 1
ATOM 12189 C CA . HIS D 1 244 ? 24.428 52.187 -7.091 1.00 18.24 273 HIS D CA 1
ATOM 12190 C C . HIS D 1 244 ? 24.388 52.668 -8.540 1.00 18.28 273 HIS D C 1
ATOM 12191 O O . HIS D 1 244 ? 24.982 52.069 -9.435 1.00 18.50 273 HIS D O 1
ATOM 12198 N N . THR D 1 245 ? 23.730 53.794 -8.797 1.00 16.46 274 THR D N 1
ATOM 12199 C CA . THR D 1 245 ? 23.683 54.286 -10.156 1.00 17.62 274 THR D CA 1
ATOM 12200 C C . THR D 1 245 ? 25.084 54.708 -10.596 1.00 17.00 274 THR D C 1
ATOM 12201 O O . THR D 1 245 ? 25.461 54.443 -11.727 1.00 15.02 274 THR D O 1
ATOM 12205 N N . SER D 1 246 ? 25.783 55.490 -9.767 1.00 20.12 275 SER D N 1
ATOM 12206 C CA . SER D 1 246 ? 27.151 55.880 -10.095 1.00 21.62 275 SER D CA 1
ATOM 12207 C C . SER D 1 246 ? 27.989 54.647 -10.400 1.00 19.29 275 SER D C 1
ATOM 12208 O O . SER D 1 246 ? 28.801 54.690 -11.331 1.00 17.77 275 SER D O 1
ATOM 12211 N N . HIS D 1 247 ? 27.783 53.611 -9.569 1.00 19.29 276 HIS D N 1
ATOM 12212 C CA . HIS D 1 247 ? 28.533 52.355 -9.614 1.00 17.56 276 HIS D CA 1
ATOM 12213 C C . HIS D 1 247 ? 28.290 51.653 -10.947 1.00 18.27 276 HIS D C 1
ATOM 12214 O O . HIS D 1 247 ? 29.208 51.191 -11.638 1.00 17.76 276 HIS D O 1
ATOM 12221 N N . LEU D 1 248 ? 26.998 51.569 -11.308 1.00 17.37 277 LEU D N 1
ATOM 12222 C CA . LEU D 1 248 ? 26.546 50.862 -12.482 1.00 16.94 277 LEU D CA 1
ATOM 12223 C C . LEU D 1 248 ? 27.034 51.605 -13.735 1.00 19.11 277 LEU D C 1
ATOM 12224 O O . LEU D 1 248 ? 27.609 51.016 -14.634 1.00 20.52 277 LEU D O 1
ATOM 12229 N N . VAL D 1 249 ? 26.869 52.946 -13.772 1.00 19.40 278 VAL D N 1
ATOM 12230 C CA . VAL D 1 249 ? 27.252 53.718 -14.934 1.00 16.56 278 VAL D CA 1
ATOM 12231 C C . VAL D 1 249 ? 28.776 53.730 -15.090 1.00 16.51 278 VAL D C 1
ATOM 12232 O O . VAL D 1 249 ? 29.267 53.618 -16.215 1.00 18.05 278 VAL D O 1
ATOM 12236 N N . GLY D 1 250 ? 29.503 53.850 -13.978 1.00 15.09 279 GLY D N 1
ATOM 12237 C CA . GLY D 1 250 ? 30.947 53.888 -14.025 1.00 15.12 279 GLY D CA 1
ATOM 12238 C C . GLY D 1 250 ? 31.510 52.521 -14.416 1.00 15.59 279 GLY D C 1
ATOM 12239 O O . GLY D 1 250 ? 32.610 52.442 -14.952 1.00 17.19 279 GLY D O 1
ATOM 12240 N N . SER D 1 251 ? 30.742 51.456 -14.169 1.00 16.87 280 SER D N 1
ATOM 12241 C CA . SER D 1 251 ? 31.221 50.122 -14.518 1.00 15.98 280 SER D CA 1
ATOM 12242 C C . SER D 1 251 ? 31.348 49.954 -16.035 1.00 17.91 280 SER D C 1
ATOM 12243 O O . SER D 1 251 ? 32.018 49.037 -16.510 1.00 16.32 280 SER D O 1
ATOM 12246 N N . ALA D 1 252 ? 30.654 50.810 -16.792 1.00 17.68 281 ALA D N 1
ATOM 12247 C CA . ALA D 1 252 ? 30.744 50.859 -18.245 1.00 18.11 281 ALA D CA 1
ATOM 12248 C C . ALA D 1 252 ? 31.879 51.759 -18.724 1.00 18.29 281 ALA D C 1
ATOM 12249 O O . ALA D 1 252 ? 32.069 51.904 -19.936 1.00 18.61 281 ALA D O 1
ATOM 12251 N N . LEU D 1 253 ? 32.646 52.288 -17.773 1.00 18.78 282 LEU D N 1
ATOM 12252 C CA . LEU D 1 253 ? 33.806 53.137 -17.990 1.00 19.35 282 LEU D CA 1
ATOM 12253 C C . LEU D 1 253 ? 33.326 54.515 -18.406 1.00 21.40 282 LEU D C 1
ATOM 12254 O O . LEU D 1 253 ? 34.089 55.258 -19.037 1.00 20.25 282 LEU D O 1
ATOM 12259 N N . SER D 1 254 ? 32.058 54.828 -18.071 1.00 20.99 283 SER D N 1
ATOM 12260 C CA . SER D 1 254 ? 31.637 56.225 -18.119 1.00 21.32 283 SER D CA 1
ATOM 12261 C C . SER D 1 254 ? 32.490 57.009 -17.125 1.00 22.90 283 SER D C 1
ATOM 12262 O O . SER D 1 254 ? 32.877 56.515 -16.072 1.00 25.83 283 SER D O 1
ATOM 12265 N N . ASP D 1 255 ? 32.815 58.248 -17.501 1.00 22.91 284 ASP D N 1
ATOM 12266 C CA . ASP D 1 255 ? 33.728 59.058 -16.718 1.00 22.57 284 ASP D CA 1
ATOM 12267 C C . ASP D 1 255 ? 32.999 59.516 -15.453 1.00 18.77 284 ASP D C 1
ATOM 12268 O O . ASP D 1 255 ? 31.797 59.291 -15.335 1.00 19.78 284 ASP D O 1
ATOM 12273 N N . PRO D 1 256 ? 33.692 60.117 -14.468 1.00 20.90 285 PRO D N 1
ATOM 12274 C CA . PRO D 1 256 ? 33.042 60.564 -13.232 1.00 19.66 285 PRO D CA 1
ATOM 12275 C C . PRO D 1 256 ? 31.916 61.592 -13.411 1.00 20.07 285 PRO D C 1
ATOM 12276 O O . PRO D 1 256 ? 31.001 61.661 -12.588 1.00 20.23 285 PRO D O 1
ATOM 12280 N N . TYR D 1 257 ? 32.023 62.463 -14.424 1.00 19.20 286 TYR D N 1
ATOM 12281 C CA . TYR D 1 257 ? 30.976 63.454 -14.643 1.00 20.60 286 TYR D CA 1
ATOM 12282 C C . TYR D 1 257 ? 29.663 62.738 -15.006 1.00 19.94 286 TYR D C 1
ATOM 12283 O O . TYR D 1 257 ? 28.652 62.940 -14.350 1.00 18.87 286 TYR D O 1
ATOM 12292 N N . LEU D 1 258 ? 29.710 61.824 -15.988 1.00 19.74 287 LEU D N 1
ATOM 12293 C CA . LEU D 1 258 ? 28.543 61.096 -16.459 1.00 19.50 287 LEU D CA 1
ATOM 12294 C C . LEU D 1 258 ? 27.986 60.220 -15.336 1.00 21.60 287 LEU D C 1
ATOM 12295 O O . LEU D 1 258 ? 26.769 60.137 -15.169 1.00 17.18 287 LEU D O 1
ATOM 12300 N N . SER D 1 259 ? 28.884 59.596 -14.549 1.00 19.77 288 SER D N 1
ATOM 12301 C CA . SER D 1 259 ? 28.484 58.685 -13.482 1.00 19.84 288 SER D CA 1
ATOM 12302 C C . SER D 1 259 ? 27.793 59.429 -12.355 1.00 20.15 288 SER D C 1
ATOM 12303 O O . SER D 1 259 ? 26.755 58.987 -11.865 1.00 21.44 288 SER D O 1
ATOM 12306 N N . PHE D 1 260 ? 28.318 60.610 -12.032 1.00 18.19 289 PHE D N 1
ATOM 12307 C CA . PHE D 1 260 ? 27.749 61.409 -10.959 1.00 20.47 289 PHE D CA 1
ATOM 12308 C C . PHE D 1 260 ? 26.413 62.006 -11.411 1.00 19.35 289 PHE D C 1
ATOM 12309 O O . PHE D 1 260 ? 25.455 62.015 -10.657 1.00 18.89 289 PHE D O 1
ATOM 12317 N N . ALA D 1 261 ? 26.336 62.457 -12.673 1.00 17.93 290 ALA D N 1
ATOM 12318 C CA . ALA D 1 261 ? 25.117 63.059 -13.204 1.00 19.21 290 ALA D CA 1
ATOM 12319 C C . ALA D 1 261 ? 23.960 62.063 -13.187 1.00 18.77 290 ALA D C 1
ATOM 12320 O O . ALA D 1 261 ? 22.829 62.397 -12.798 1.00 16.89 290 ALA D O 1
ATOM 12322 N N . ALA D 1 262 ? 24.246 60.835 -13.633 1.00 16.07 291 ALA D N 1
ATOM 12323 C CA . ALA D 1 262 ? 23.312 59.746 -13.497 1.00 16.31 291 ALA D CA 1
ATOM 12324 C C . ALA D 1 262 ? 22.876 59.564 -12.038 1.00 15.34 291 ALA D C 1
ATOM 12325 O O . ALA D 1 262 ? 21.682 59.417 -11.771 1.00 14.65 291 ALA D O 1
ATOM 12327 N N . ALA D 1 263 ? 23.841 59.551 -11.116 1.00 15.78 292 ALA D N 1
ATOM 12328 C CA . ALA D 1 263 ? 23.610 59.408 -9.680 1.00 15.95 292 ALA D CA 1
ATOM 12329 C C . ALA D 1 263 ? 22.625 60.482 -9.184 1.00 16.23 292 ALA D C 1
ATOM 12330 O O . ALA D 1 263 ? 21.726 60.234 -8.387 1.00 16.31 292 ALA D O 1
ATOM 12332 N N . MET D 1 264 ? 22.823 61.701 -9.673 1.00 17.00 293 MET D N 1
ATOM 12333 C CA . MET D 1 264 ? 21.970 62.821 -9.298 1.00 17.57 293 MET D CA 1
ATOM 12334 C C . MET D 1 264 ? 20.533 62.614 -9.783 1.00 17.83 293 MET D C 1
ATOM 12335 O O . MET D 1 264 ? 19.624 62.924 -9.037 1.00 18.43 293 MET D O 1
ATOM 12340 N N . ASN D 1 265 ? 20.316 62.163 -11.028 1.00 17.25 294 ASN D N 1
ATOM 12341 C CA . ASN D 1 265 ? 18.981 61.821 -11.509 1.00 16.13 294 ASN D CA 1
ATOM 12342 C C . ASN D 1 265 ? 18.316 60.835 -10.545 1.00 16.87 294 ASN D C 1
ATOM 12343 O O . ASN D 1 265 ? 17.118 60.918 -10.313 1.00 17.07 294 ASN D O 1
ATOM 12348 N N . GLY D 1 266 ? 19.071 59.857 -10.023 1.00 18.42 295 GLY D N 1
ATOM 12349 C CA . GLY D 1 266 ? 18.518 58.946 -9.026 1.00 19.63 295 GLY D CA 1
ATOM 12350 C C . GLY D 1 266 ? 18.183 59.644 -7.697 1.00 18.70 295 GLY D C 1
ATOM 12351 O O . GLY D 1 266 ? 17.151 59.390 -7.097 1.00 18.39 295 GLY D O 1
ATOM 12352 N N . LEU D 1 267 ? 19.113 60.470 -7.224 1.00 17.01 296 LEU D N 1
ATOM 12353 C CA . LEU D 1 267 ? 18.954 61.185 -5.964 1.00 16.11 296 LEU D CA 1
ATOM 12354 C C . LEU D 1 267 ? 17.724 62.091 -6.055 1.00 15.10 296 LEU D C 1
ATOM 12355 O O . LEU D 1 267 ? 17.079 62.307 -5.053 1.00 16.02 296 LEU D O 1
ATOM 12360 N N . ALA D 1 268 ? 17.419 62.590 -7.251 1.00 16.25 297 ALA D N 1
ATOM 12361 C CA . ALA D 1 268 ? 16.296 63.524 -7.468 1.00 14.58 297 ALA D CA 1
ATOM 12362 C C . ALA D 1 268 ? 14.946 62.827 -7.390 1.00 15.86 297 ALA D C 1
ATOM 12363 O O . ALA D 1 268 ? 13.901 63.463 -7.472 1.00 18.43 297 ALA D O 1
ATOM 12365 N N . GLY D 1 269 ? 14.936 61.511 -7.246 1.00 15.82 298 GLY D N 1
ATOM 12366 C CA . GLY D 1 269 ? 13.686 60.811 -7.071 1.00 17.01 298 GLY D CA 1
ATOM 12367 C C . GLY D 1 269 ? 13.057 61.018 -5.690 1.00 15.70 298 GLY D C 1
ATOM 12368 O O . GLY D 1 269 ? 13.745 60.979 -4.647 1.00 16.34 298 GLY D O 1
ATOM 12369 N N . PRO D 1 270 ? 11.713 61.146 -5.643 1.00 17.96 299 PRO D N 1
ATOM 12370 C CA . PRO D 1 270 ? 11.007 61.317 -4.363 1.00 20.52 299 PRO D CA 1
ATOM 12371 C C . PRO D 1 270 ? 11.285 60.239 -3.309 1.00 20.65 299 PRO D C 1
ATOM 12372 O O . PRO D 1 270 ? 11.230 60.462 -2.109 1.00 23.13 299 PRO D O 1
ATOM 12376 N N . LEU D 1 271 ? 11.517 58.999 -3.735 1.00 19.55 300 LEU D N 1
ATOM 12377 C CA . LEU D 1 271 ? 11.764 57.967 -2.748 1.00 18.20 300 LEU D CA 1
ATOM 12378 C C . LEU D 1 271 ? 13.231 57.907 -2.309 1.00 19.44 300 LEU D C 1
ATOM 12379 O O . LEU D 1 271 ? 13.564 57.108 -1.453 1.00 21.56 300 LEU D O 1
ATOM 12384 N N . HIS D 1 272 ? 14.081 58.761 -2.874 1.00 19.66 301 HIS D N 1
ATOM 12385 C CA . HIS D 1 272 ? 15.475 58.877 -2.478 1.00 19.81 301 HIS D CA 1
ATOM 12386 C C . HIS D 1 272 ? 15.704 60.291 -1.952 1.00 22.21 301 HIS D C 1
ATOM 12387 O O . HIS D 1 272 ? 14.987 60.699 -1.044 1.00 21.91 301 HIS D O 1
ATOM 12394 N N . GLY D 1 273 ? 16.633 61.030 -2.566 1.00 22.20 302 GLY D N 1
ATOM 12395 C CA . GLY D 1 273 ? 17.149 62.273 -2.026 1.00 21.53 302 GLY D CA 1
ATOM 12396 C C . GLY D 1 273 ? 16.130 63.407 -2.004 1.00 23.09 302 GLY D C 1
ATOM 12397 O O . GLY D 1 273 ? 16.189 64.276 -1.134 1.00 23.73 302 GLY D O 1
ATOM 12398 N N . LEU D 1 274 ? 15.168 63.378 -2.923 1.00 21.15 303 LEU D N 1
ATOM 12399 C CA . LEU D 1 274 ? 14.216 64.473 -3.017 1.00 22.30 303 LEU D CA 1
ATOM 12400 C C . LEU D 1 274 ? 13.332 64.491 -1.773 1.00 21.97 303 LEU D C 1
ATOM 12401 O O . LEU D 1 274 ? 12.628 65.460 -1.526 1.00 25.15 303 LEU D O 1
ATOM 12406 N N . ALA D 1 275 ? 13.371 63.417 -0.983 1.00 24.04 304 ALA D N 1
ATOM 12407 C CA . ALA D 1 275 ? 12.535 63.356 0.200 1.00 22.72 304 ALA D CA 1
ATOM 12408 C C . ALA D 1 275 ? 12.842 64.533 1.115 1.00 22.96 304 ALA D C 1
ATOM 12409 O O . ALA D 1 275 ? 11.962 64.955 1.855 1.00 25.34 304 ALA D O 1
ATOM 12411 N N . ASN D 1 276 ? 14.085 65.056 1.083 1.00 23.14 305 ASN D N 1
ATOM 12412 C CA . ASN D 1 276 ? 14.440 66.156 1.976 1.00 24.33 305 ASN D CA 1
ATOM 12413 C C . ASN D 1 276 ? 13.613 67.396 1.626 1.00 22.93 305 ASN D C 1
ATOM 12414 O O . ASN D 1 276 ? 13.158 68.077 2.549 1.00 24.10 305 ASN D O 1
ATOM 12419 N N . GLN D 1 277 ? 13.383 67.631 0.324 1.00 23.64 306 GLN D N 1
ATOM 12420 C CA . GLN D 1 277 ? 12.469 68.667 -0.165 1.00 24.00 306 GLN D CA 1
ATOM 12421 C C . GLN D 1 277 ? 11.025 68.356 0.230 1.00 25.28 306 GLN D C 1
ATOM 12422 O O . GLN D 1 277 ? 10.268 69.236 0.660 1.00 26.52 306 GLN D O 1
ATOM 12428 N N . GLU D 1 278 ? 10.621 67.102 0.027 1.00 24.95 307 GLU D N 1
ATOM 12429 C CA . GLU D 1 278 ? 9.234 66.713 0.201 1.00 24.99 307 GLU D CA 1
ATOM 12430 C C . GLU D 1 278 ? 8.819 66.777 1.671 1.00 24.78 307 GLU D C 1
ATOM 12431 O O . GLU D 1 278 ? 7.655 67.065 1.948 1.00 25.91 307 GLU D O 1
ATOM 12437 N N . VAL D 1 279 ? 9.751 66.514 2.600 1.00 23.87 308 VAL D N 1
ATOM 12438 C CA . VAL D 1 279 ? 9.487 66.673 4.023 1.00 22.73 308 VAL D CA 1
ATOM 12439 C C . VAL D 1 279 ? 8.976 68.077 4.303 1.00 26.08 308 VAL D C 1
ATOM 12440 O O . VAL D 1 279 ? 7.975 68.239 4.997 1.00 27.48 308 VAL D O 1
ATOM 12444 N N . LEU D 1 280 ? 9.696 69.096 3.836 1.00 27.69 309 LEU D N 1
ATOM 12445 C CA . LEU D 1 280 ? 9.315 70.446 4.227 1.00 31.78 309 LEU D CA 1
ATOM 12446 C C . LEU D 1 280 ? 8.048 70.926 3.487 1.00 31.89 309 LEU D C 1
ATOM 12447 O O . LEU D 1 280 ? 7.327 71.775 4.002 1.00 33.91 309 LEU D O 1
ATOM 12452 N N . VAL D 1 281 ? 7.716 70.364 2.322 1.00 31.37 310 VAL D N 1
ATOM 12453 C CA . VAL D 1 281 ? 6.418 70.623 1.702 1.00 31.56 310 VAL D CA 1
ATOM 12454 C C . VAL D 1 281 ? 5.313 70.048 2.597 1.00 30.82 310 VAL D C 1
ATOM 12455 O O . VAL D 1 281 ? 4.329 70.725 2.908 1.00 28.01 310 VAL D O 1
ATOM 12459 N N . TRP D 1 282 ? 5.492 68.783 3.001 1.00 30.03 311 TRP D N 1
ATOM 12460 C CA . TRP D 1 282 ? 4.531 68.038 3.799 1.00 29.03 311 TRP D CA 1
ATOM 12461 C C . TRP D 1 282 ? 4.245 68.763 5.119 1.00 28.06 311 TRP D C 1
ATOM 12462 O O . TRP D 1 282 ? 3.090 68.853 5.554 1.00 26.38 311 TRP D O 1
ATOM 12473 N N . LEU D 1 283 ? 5.323 69.253 5.741 1.00 27.63 312 LEU D N 1
ATOM 12474 C CA . LEU D 1 283 ? 5.292 69.926 7.034 1.00 26.53 312 LEU D CA 1
ATOM 12475 C C . LEU D 1 283 ? 4.641 71.296 6.896 1.00 25.61 312 LEU D C 1
ATOM 12476 O O . LEU D 1 283 ? 3.940 71.715 7.798 1.00 28.55 312 LEU D O 1
ATOM 12481 N N . THR D 1 284 ? 5.005 72.044 5.848 1.00 27.45 313 THR D N 1
ATOM 12482 C CA . THR D 1 284 ? 4.337 73.297 5.515 1.00 28.61 313 THR D CA 1
ATOM 12483 C C . THR D 1 284 ? 2.824 73.072 5.416 1.00 30.96 313 THR D C 1
ATOM 12484 O O . THR D 1 284 ? 2.046 73.788 6.058 1.00 30.44 313 THR D O 1
ATOM 12488 N N . GLN D 1 285 ? 2.440 72.061 4.613 1.00 31.58 314 GLN D N 1
ATOM 12489 C CA . GLN D 1 285 ? 1.047 71.705 4.365 1.00 34.30 314 GLN D CA 1
ATOM 12490 C C . GLN D 1 285 ? 0.349 71.340 5.672 1.00 32.88 314 GLN D C 1
ATOM 12491 O O . GLN D 1 285 ? -0.768 71.780 5.896 1.00 31.69 314 GLN D O 1
ATOM 12497 N N . LEU D 1 286 ? 1.020 70.546 6.514 1.00 31.88 315 LEU D N 1
ATOM 12498 C CA . LEU D 1 286 ? 0.542 70.225 7.850 1.00 32.16 315 LEU D CA 1
ATOM 12499 C C . LEU D 1 286 ? 0.234 71.502 8.637 1.00 35.24 315 LEU D C 1
ATOM 12500 O O . LEU D 1 286 ? -0.853 71.612 9.210 1.00 37.69 315 LEU D O 1
ATOM 12505 N N . GLN D 1 287 ? 1.150 72.466 8.623 1.00 32.84 316 GLN D N 1
ATOM 12506 C CA . GLN D 1 287 ? 0.947 73.688 9.447 1.00 34.38 316 GLN D CA 1
ATOM 12507 C C . GLN D 1 287 ? -0.291 74.459 8.965 1.00 36.94 316 GLN D C 1
ATOM 12508 O O . GLN D 1 287 ? -0.973 75.062 9.804 1.00 33.31 316 GLN D O 1
ATOM 12514 N N . LYS D 1 288 ? -0.576 74.407 7.669 1.00 37.49 317 LYS D N 1
ATOM 12515 C CA . LYS D 1 288 ? -1.738 75.147 7.100 1.00 43.33 317 LYS D CA 1
ATOM 12516 C C . LYS D 1 288 ? -3.055 74.378 7.332 1.00 39.28 317 LYS D C 1
ATOM 12517 O O . LYS D 1 288 ? -4.068 75.046 7.584 1.00 39.79 317 LYS D O 1
ATOM 12523 N N . GLU D 1 289 ? -3.023 73.051 7.283 1.00 37.66 318 GLU D N 1
ATOM 12524 C CA . GLU D 1 289 ? -4.265 72.258 7.421 1.00 41.26 318 GLU D CA 1
ATOM 12525 C C . GLU D 1 289 ? -4.660 72.057 8.893 1.00 41.08 318 GLU D C 1
ATOM 12526 O O . GLU D 1 289 ? -5.860 71.931 9.174 1.00 34.41 318 GLU D O 1
ATOM 12532 N N . VAL D 1 290 ? -3.694 72.075 9.807 1.00 50.11 319 VAL D N 1
ATOM 12533 C CA . VAL D 1 290 ? -4.025 71.695 11.208 1.00 53.12 319 VAL D CA 1
ATOM 12534 C C . VAL D 1 290 ? -3.432 72.660 12.244 1.00 58.46 319 VAL D C 1
ATOM 12535 O O . VAL D 1 290 ? -3.813 72.524 13.430 1.00 69.55 319 VAL D O 1
ATOM 12539 N N . GLY D 1 291 ? -2.652 73.668 11.837 1.00 57.84 320 GLY D N 1
ATOM 12540 C CA . GLY D 1 291 ? -2.155 74.669 12.800 1.00 62.54 320 GLY D CA 1
ATOM 12541 C C . GLY D 1 291 ? -0.684 74.490 13.124 1.00 64.37 320 GLY D C 1
ATOM 12542 O O . GLY D 1 291 ? -0.156 73.407 12.804 1.00 66.43 320 GLY D O 1
ATOM 12543 N N . LYS D 1 292 ? -0.043 75.484 13.765 1.00 67.33 321 LYS D N 1
ATOM 12544 C CA . LYS D 1 292 ? 1.427 75.424 14.009 1.00 59.08 321 LYS D CA 1
ATOM 12545 C C . LYS D 1 292 ? 1.682 74.439 15.156 1.00 64.98 321 LYS D C 1
ATOM 12546 O O . LYS D 1 292 ? 2.412 73.449 14.925 1.00 61.33 321 LYS D O 1
ATOM 12552 N N . ASP D 1 293 ? 1.113 74.704 16.334 1.00 60.63 322 ASP D N 1
ATOM 12553 C CA . ASP D 1 293 ? 1.207 73.722 17.442 1.00 59.20 322 ASP D CA 1
ATOM 12554 C C . ASP D 1 293 ? -0.163 73.049 17.517 1.00 57.34 322 ASP D C 1
ATOM 12555 O O . ASP D 1 293 ? -1.176 73.775 17.487 1.00 62.24 322 ASP D O 1
ATOM 12560 N N . VAL D 1 294 ? -0.193 71.721 17.559 1.00 49.20 323 VAL D N 1
ATOM 12561 C CA . VAL D 1 294 ? -1.487 70.992 17.674 1.00 49.74 323 VAL D CA 1
ATOM 12562 C C . VAL D 1 294 ? -1.320 69.750 18.559 1.00 46.48 323 VAL D C 1
ATOM 12563 O O . VAL D 1 294 ? -0.183 69.458 18.958 1.00 47.17 323 VAL D O 1
ATOM 12567 N N . SER D 1 295 ? -2.425 69.072 18.838 1.00 40.66 324 SER D N 1
ATOM 12568 C CA . SER D 1 295 ? -2.416 67.858 19.626 1.00 43.85 324 SER D CA 1
ATOM 12569 C C . SER D 1 295 ? -1.781 66.713 18.844 1.00 42.16 324 SER D C 1
ATOM 12570 O O . SER D 1 295 ? -1.562 66.808 17.635 1.00 39.60 324 SER D O 1
ATOM 12573 N N . ASP D 1 296 ? -1.502 65.626 19.573 1.00 42.67 325 ASP D N 1
ATOM 12574 C CA . ASP D 1 296 ? -0.999 64.399 18.984 1.00 41.99 325 ASP D CA 1
ATOM 12575 C C . ASP D 1 296 ? -2.083 63.760 18.121 1.00 43.59 325 ASP D C 1
ATOM 12576 O O . ASP D 1 296 ? -1.761 63.143 17.108 1.00 44.64 325 ASP D O 1
ATOM 12581 N N . GLU D 1 297 ? -3.340 63.877 18.537 1.00 43.23 326 GLU D N 1
ATOM 12582 C CA . GLU D 1 297 ? -4.481 63.278 17.786 1.00 43.54 326 GLU D CA 1
ATOM 12583 C C . GLU D 1 297 ? -4.519 63.924 16.404 1.00 38.83 326 GLU D C 1
ATOM 12584 O O . GLU D 1 297 ? -4.570 63.201 15.411 1.00 35.15 326 GLU D O 1
ATOM 12590 N N . LYS D 1 298 ? -4.439 65.244 16.353 1.00 38.15 327 LYS D N 1
ATOM 12591 C CA . LYS D 1 298 ? -4.521 65.974 15.068 1.00 44.08 327 LYS D CA 1
ATOM 12592 C C . LYS D 1 298 ? -3.344 65.676 14.128 1.00 43.99 327 LYS D C 1
ATOM 12593 O O . LYS D 1 298 ? -3.551 65.711 12.899 1.00 52.73 327 LYS D O 1
ATOM 12599 N N . LEU D 1 299 ? -2.157 65.428 14.650 1.00 46.12 328 LEU D N 1
ATOM 12600 C CA . LEU D 1 299 ? -1.062 65.076 13.714 1.00 41.42 328 LEU D CA 1
ATOM 12601 C C . LEU D 1 299 ? -1.332 63.674 13.174 1.00 35.46 328 LEU D C 1
ATOM 12602 O O . LEU D 1 299 ? -1.103 63.430 11.995 1.00 31.97 328 LEU D O 1
ATOM 12607 N N . ARG D 1 300 ? -1.819 62.814 14.046 1.00 32.67 329 ARG D N 1
ATOM 12608 C CA . ARG D 1 300 ? -2.080 61.418 13.662 1.00 36.60 329 ARG D CA 1
ATOM 12609 C C . ARG D 1 300 ? -3.115 61.449 12.528 1.00 32.04 329 ARG D C 1
ATOM 12610 O O . ARG D 1 300 ? -2.976 60.660 11.580 1.00 30.71 329 ARG D O 1
ATOM 12618 N N . ASP D 1 301 ? -4.140 62.271 12.668 1.00 32.61 330 ASP D N 1
ATOM 12619 C CA . ASP D 1 301 ? -5.121 62.509 11.627 1.00 29.79 330 ASP D CA 1
ATOM 12620 C C . ASP D 1 301 ? -4.410 62.817 10.316 1.00 29.99 330 ASP D C 1
ATOM 12621 O O . ASP D 1 301 ? -4.662 62.158 9.314 1.00 28.99 330 ASP D O 1
ATOM 12626 N N . TYR D 1 302 ? -3.543 63.836 10.314 1.00 27.48 331 TYR D N 1
ATOM 12627 C CA . TYR D 1 302 ? -2.942 64.264 9.064 1.00 30.02 331 TYR D CA 1
ATOM 12628 C C . TYR D 1 302 ? -2.072 63.131 8.514 1.00 31.33 331 TYR D C 1
ATOM 12629 O O . TYR D 1 302 ? -2.042 62.902 7.316 1.00 33.52 331 TYR D O 1
ATOM 12638 N N . ILE D 1 303 ? -1.391 62.389 9.388 1.00 33.08 332 ILE D N 1
ATOM 12639 C CA . ILE D 1 303 ? -0.506 61.325 8.937 1.00 31.95 332 ILE D CA 1
ATOM 12640 C C . ILE D 1 303 ? -1.310 60.234 8.233 1.00 31.30 332 ILE D C 1
ATOM 12641 O O . ILE D 1 303 ? -0.914 59.762 7.166 1.00 29.76 332 ILE D O 1
ATOM 12646 N N . TRP D 1 304 ? -2.395 59.806 8.878 1.00 31.15 333 TRP D N 1
ATOM 12647 C CA . TRP D 1 304 ? -3.253 58.761 8.348 1.00 33.82 333 TRP D CA 1
ATOM 12648 C C . TRP D 1 304 ? -3.856 59.195 7.019 1.00 32.78 333 TRP D C 1
ATOM 12649 O O . TRP D 1 304 ? -4.071 58.364 6.138 1.00 36.33 333 TRP D O 1
ATOM 12660 N N . ASN D 1 305 ? -4.151 60.494 6.908 1.00 31.86 334 ASN D N 1
ATOM 12661 C CA . ASN D 1 305 ? -4.627 61.073 5.668 1.00 35.00 334 ASN D CA 1
ATOM 12662 C C . ASN D 1 305 ? -3.651 60.700 4.552 1.00 33.92 334 ASN D C 1
ATOM 12663 O O . ASN D 1 305 ? -4.047 60.169 3.513 1.00 32.73 334 ASN D O 1
ATOM 12668 N N . THR D 1 306 ? -2.363 60.971 4.768 1.00 30.26 335 THR D N 1
ATOM 12669 C CA . THR D 1 306 ? -1.370 60.721 3.738 1.00 25.77 335 THR D CA 1
ATOM 12670 C C . THR D 1 306 ? -1.321 59.238 3.392 1.00 24.39 335 THR D C 1
ATOM 12671 O O . THR D 1 306 ? -1.280 58.858 2.216 1.00 22.51 335 THR D O 1
ATOM 12675 N N . LEU D 1 307 ? -1.277 58.403 4.426 1.00 23.52 336 LEU D N 1
ATOM 12676 C CA . LEU D 1 307 ? -1.106 56.981 4.200 1.00 23.62 336 LEU D CA 1
ATOM 12677 C C . LEU D 1 307 ? -2.317 56.429 3.446 1.00 25.59 336 LEU D C 1
ATOM 12678 O O . LEU D 1 307 ? -2.159 55.605 2.548 1.00 24.91 336 LEU D O 1
ATOM 12683 N N . ASN D 1 308 ? -3.521 56.902 3.792 1.00 24.45 337 ASN D N 1
ATOM 12684 C CA . ASN D 1 308 ? -4.741 56.412 3.165 1.00 29.50 337 ASN D CA 1
ATOM 12685 C C . ASN D 1 308 ? -4.889 56.907 1.720 1.00 29.62 337 ASN D C 1
ATOM 12686 O O . ASN D 1 308 ? -5.650 56.317 0.960 1.00 34.49 337 ASN D O 1
ATOM 12691 N N . SER D 1 309 ? -4.172 57.977 1.340 1.00 27.05 338 SER D N 1
ATOM 12692 C CA . SER D 1 309 ? -4.185 58.505 -0.021 1.00 26.91 338 SER D CA 1
ATOM 12693 C C . SER D 1 309 ? -3.205 57.797 -0.962 1.00 25.95 338 SER D C 1
ATOM 12694 O O . SER D 1 309 ? -3.058 58.177 -2.142 1.00 26.34 338 SER D O 1
ATOM 12697 N N . GLY D 1 310 ? -2.519 56.776 -0.465 1.00 25.23 339 GLY D N 1
ATOM 12698 C CA . GLY D 1 310 ? -1.653 55.983 -1.322 1.00 25.95 339 GLY D CA 1
ATOM 12699 C C . GLY D 1 310 ? -0.307 56.671 -1.515 1.00 28.07 339 GLY D C 1
ATOM 12700 O O . GLY D 1 310 ? 0.366 56.480 -2.531 1.00 27.54 339 GLY D O 1
ATOM 12701 N N . ARG D 1 311 ? 0.031 57.498 -0.523 1.00 26.61 340 ARG D N 1
ATOM 12702 C CA . ARG D 1 311 ? 1.259 58.269 -0.488 1.00 27.56 340 ARG D CA 1
ATOM 12703 C C . ARG D 1 311 ? 2.122 57.785 0.684 1.00 28.49 340 ARG D C 1
ATOM 12704 O O . ARG D 1 311 ? 1.600 57.124 1.592 1.00 31.09 340 ARG D O 1
ATOM 12712 N N . VAL D 1 312 ? 3.430 58.124 0.674 1.00 26.59 341 VAL D N 1
ATOM 12713 C CA . VAL D 1 312 ? 4.302 57.853 1.809 1.00 27.64 341 VAL D CA 1
ATOM 12714 C C . VAL D 1 312 ? 4.486 59.106 2.678 1.00 27.52 341 VAL D C 1
ATOM 12715 O O . VAL D 1 312 ? 4.322 60.252 2.242 1.00 27.40 341 VAL D O 1
ATOM 12719 N N . VAL D 1 313 ? 4.814 58.869 3.958 1.00 30.09 342 VAL D N 1
ATOM 12720 C CA . VAL D 1 313 ? 5.336 59.906 4.831 1.00 27.95 342 VAL D CA 1
ATOM 12721 C C . VAL D 1 313 ? 6.788 60.141 4.427 1.00 26.24 342 VAL D C 1
ATOM 12722 O O . VAL D 1 313 ? 7.615 59.259 4.629 1.00 26.18 342 VAL D O 1
ATOM 12726 N N . PRO D 1 314 ? 7.180 61.298 3.831 1.00 26.22 343 PRO D N 1
ATOM 12727 C CA . PRO D 1 314 ? 8.590 61.520 3.500 1.00 27.60 343 PRO D CA 1
ATOM 12728 C C . PRO D 1 314 ? 9.473 61.575 4.750 1.00 23.68 343 PRO D C 1
ATOM 12729 O O . PRO D 1 314 ? 9.047 62.058 5.793 1.00 20.84 343 PRO D O 1
ATOM 12733 N N . GLY D 1 315 ? 10.711 61.077 4.609 1.00 24.59 344 GLY D N 1
ATOM 12734 C CA . GLY D 1 315 ? 11.718 61.147 5.653 1.00 26.76 344 GLY D CA 1
ATOM 12735 C C . GLY D 1 315 ? 11.673 59.925 6.570 1.00 25.08 344 GLY D C 1
ATOM 12736 O O . GLY D 1 315 ? 12.507 59.776 7.457 1.00 24.73 344 GLY D O 1
ATOM 12737 N N . TYR D 1 316 ? 10.690 59.046 6.334 1.00 24.81 345 TYR D N 1
ATOM 12738 C CA . TYR D 1 316 ? 10.499 57.875 7.171 1.00 25.55 345 TYR D CA 1
ATOM 12739 C C . TYR D 1 316 ? 10.686 56.617 6.338 1.00 25.38 345 TYR D C 1
ATOM 12740 O O . TYR D 1 316 ? 10.516 56.631 5.126 1.00 25.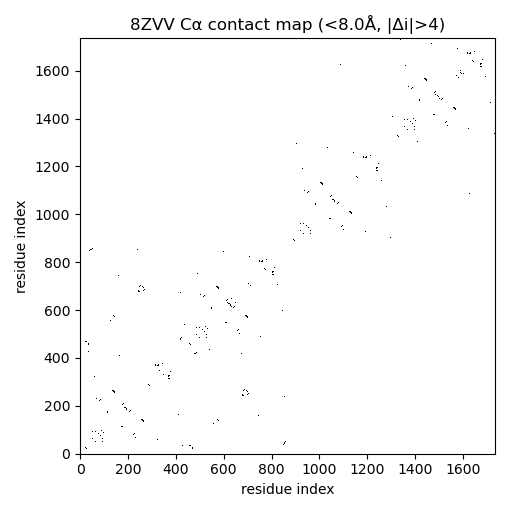56 345 TYR D O 1
ATOM 12749 N N . GLY D 1 317 ? 11.159 55.559 6.993 1.00 23.45 346 GLY D N 1
ATOM 12750 C CA . GLY D 1 317 ? 11.398 54.302 6.313 1.00 24.72 346 GLY D CA 1
ATOM 12751 C C . GLY D 1 317 ? 12.807 54.206 5.750 1.00 23.93 346 GLY D C 1
ATOM 12752 O O . GLY D 1 317 ? 13.505 55.205 5.565 1.00 24.39 346 GLY D O 1
ATOM 12753 N N . HIS D 1 318 ? 13.227 52.967 5.507 1.00 21.99 347 HIS D N 1
ATOM 12754 C CA . HIS D 1 318 ? 14.505 52.704 4.883 1.00 21.44 347 HIS D CA 1
ATOM 12755 C C . HIS D 1 318 ? 14.531 51.246 4.455 1.00 23.44 347 HIS D C 1
ATOM 12756 O O . HIS D 1 318 ? 13.920 50.426 5.114 1.00 23.00 347 HIS D O 1
ATOM 12763 N N . ALA D 1 319 ? 15.278 50.919 3.393 1.00 24.78 348 ALA D N 1
ATOM 12764 C CA . ALA D 1 319 ? 15.294 49.560 2.878 1.00 27.32 348 ALA D CA 1
ATOM 12765 C C . ALA D 1 319 ? 16.210 48.640 3.679 1.00 29.02 348 ALA D C 1
ATOM 12766 O O . ALA D 1 319 ? 16.132 47.414 3.527 1.00 25.05 348 ALA D O 1
ATOM 12768 N N . VAL D 1 320 ? 17.133 49.188 4.475 1.00 29.69 349 VAL D N 1
ATOM 12769 C CA . VAL D 1 320 ? 18.016 48.307 5.238 1.00 31.19 349 VAL D CA 1
ATOM 12770 C C . VAL D 1 320 ? 18.111 48.728 6.709 1.00 30.60 349 VAL D C 1
ATOM 12771 O O . VAL D 1 320 ? 18.228 47.870 7.593 1.00 27.12 349 VAL D O 1
ATOM 12775 N N . LEU D 1 321 ? 18.083 50.034 6.995 1.00 28.13 350 LEU D N 1
ATOM 12776 C CA . LEU D 1 321 ? 18.120 50.475 8.384 1.00 30.13 350 LEU D CA 1
ATOM 12777 C C . LEU D 1 321 ? 16.880 49.935 9.103 1.00 28.43 350 LEU D C 1
ATOM 12778 O O . LEU D 1 321 ? 15.764 50.025 8.589 1.00 26.73 350 LEU D O 1
ATOM 12783 N N . ARG D 1 322 ? 17.080 49.308 10.271 1.00 28.01 351 ARG D N 1
ATOM 12784 C CA . ARG D 1 322 ? 15.959 48.805 11.047 1.00 30.78 351 ARG D CA 1
ATOM 12785 C C . ARG D 1 322 ? 15.772 49.600 12.339 1.00 33.61 351 ARG D C 1
ATOM 12786 O O . ARG D 1 322 ? 14.910 49.258 13.147 1.00 35.49 351 ARG D O 1
ATOM 12794 N N . LYS D 1 323 ? 16.522 50.700 12.487 1.00 32.40 352 LYS D N 1
ATOM 12795 C CA . LYS D 1 323 ? 16.369 51.618 13.604 1.00 35.04 352 LYS D CA 1
ATOM 12796 C C . LYS D 1 323 ? 16.357 53.051 13.079 1.00 28.68 352 LYS D C 1
ATOM 12797 O O . LYS D 1 323 ? 16.566 53.298 11.893 1.00 23.46 352 LYS D O 1
ATOM 12803 N N . THR D 1 324 ? 16.113 53.988 13.988 1.00 26.44 353 THR D N 1
ATOM 12804 C CA . THR D 1 324 ? 16.324 55.396 13.711 1.00 25.62 353 THR D CA 1
ATOM 12805 C C . THR D 1 324 ? 17.725 55.563 13.136 1.00 26.81 353 THR D C 1
ATOM 12806 O O . THR D 1 324 ? 18.668 54.966 13.643 1.00 20.41 353 THR D O 1
ATOM 12810 N N . ASP D 1 325 ? 17.819 56.403 12.091 1.00 25.43 354 ASP D N 1
ATOM 12811 C CA . ASP D 1 325 ? 19.049 56.665 11.368 1.00 25.14 354 ASP D CA 1
ATOM 12812 C C . ASP D 1 325 ? 19.963 57.501 12.253 1.00 23.83 354 ASP D C 1
ATOM 12813 O O . ASP D 1 325 ? 19.543 58.544 12.757 1.00 23.50 354 ASP D O 1
ATOM 12818 N N . PRO D 1 326 ? 21.232 57.105 12.477 1.00 21.37 355 PRO D N 1
ATOM 12819 C CA . PRO D 1 326 ? 22.154 57.957 13.227 1.00 21.81 355 PRO D CA 1
ATOM 12820 C C . PRO D 1 326 ? 22.367 59.351 12.638 1.00 20.58 355 PRO D C 1
ATOM 12821 O O . PRO D 1 326 ? 22.784 60.269 13.332 1.00 20.94 355 PRO D O 1
ATOM 12825 N N . ARG D 1 327 ? 22.172 59.490 11.335 1.00 19.01 356 ARG D N 1
ATOM 12826 C CA . ARG D 1 327 ? 22.285 60.803 10.708 1.00 19.74 356 ARG D CA 1
ATOM 12827 C C . ARG D 1 327 ? 21.103 61.663 11.166 1.00 21.73 356 ARG D C 1
ATOM 12828 O O . ARG D 1 327 ? 21.178 62.890 11.272 1.00 21.50 356 ARG D O 1
ATOM 12836 N N . TYR D 1 328 ? 19.962 61.032 11.426 1.00 21.63 357 TYR D N 1
ATOM 12837 C CA . TYR D 1 328 ? 18.857 61.808 11.991 1.00 23.12 357 TYR D CA 1
ATOM 12838 C C . TYR D 1 328 ? 19.237 62.294 13.393 1.00 24.38 357 TYR D C 1
ATOM 12839 O O . TYR D 1 328 ? 19.106 63.483 13.690 1.00 21.25 357 TYR D O 1
ATOM 12848 N N . THR D 1 329 ? 19.706 61.376 14.244 1.00 22.34 358 THR D N 1
ATOM 12849 C CA . THR D 1 329 ? 20.065 61.702 15.622 1.00 22.81 358 THR D CA 1
ATOM 12850 C C . THR D 1 329 ? 21.128 62.801 15.668 1.00 23.44 358 THR D C 1
ATOM 12851 O O . THR D 1 329 ? 21.082 63.699 16.512 1.00 25.56 358 THR D O 1
ATOM 12855 N N . CYS D 1 330 ? 22.093 62.713 14.748 1.00 23.94 359 CYS D N 1
ATOM 12856 C CA . CYS D 1 330 ? 23.191 63.662 14.681 1.00 26.98 359 CYS D CA 1
ATOM 12857 C C . CYS D 1 330 ? 22.678 65.071 14.368 1.00 28.16 359 CYS D C 1
ATOM 12858 O O . CYS D 1 330 ? 23.239 66.061 14.865 1.00 26.31 359 CYS D O 1
ATOM 12861 N N . GLN D 1 331 ? 21.630 65.159 13.528 1.00 25.98 360 GLN D N 1
ATOM 12862 C CA . GLN D 1 331 ? 21.046 66.442 13.144 1.00 25.31 360 GLN D CA 1
ATOM 12863 C C . GLN D 1 331 ? 20.197 66.998 14.290 1.00 26.67 360 GLN D C 1
ATOM 12864 O O . GLN D 1 331 ? 20.160 68.214 14.522 1.00 23.60 360 GLN D O 1
ATOM 12870 N N . ARG D 1 332 ? 19.490 66.103 14.995 1.00 28.09 361 ARG D N 1
ATOM 12871 C CA . ARG D 1 332 ? 18.780 66.446 16.227 1.00 28.95 361 ARG D CA 1
ATOM 12872 C C . ARG D 1 332 ? 19.745 67.039 17.260 1.00 30.26 361 ARG D C 1
ATOM 12873 O O . ARG D 1 332 ? 19.429 68.048 17.883 1.00 27.07 361 ARG D O 1
ATOM 12881 N N . GLU D 1 333 ? 20.906 66.393 17.453 1.00 26.96 362 GLU D N 1
ATOM 12882 C CA . GLU D 1 333 ? 21.946 66.903 18.336 1.00 28.29 362 GLU D CA 1
ATOM 12883 C C . GLU D 1 333 ? 22.287 68.346 17.982 1.00 27.82 362 GLU D C 1
ATOM 12884 O O . GLU D 1 333 ? 22.424 69.184 18.861 1.00 26.54 362 GLU D O 1
ATOM 12890 N N . PHE D 1 334 ? 22.472 68.615 16.686 1.00 25.47 363 PHE D N 1
ATOM 12891 C CA . PHE D 1 334 ? 22.905 69.929 16.247 1.00 25.47 363 PHE D CA 1
ATOM 12892 C C . PHE D 1 334 ? 21.798 70.964 16.465 1.00 27.36 363 PHE D C 1
ATOM 12893 O O . PHE D 1 334 ? 22.109 72.111 16.768 1.00 33.42 363 PHE D O 1
ATOM 12901 N N . ALA D 1 335 ? 20.526 70.596 16.255 1.00 26.09 364 ALA D N 1
ATOM 12902 C CA . ALA D 1 335 ? 19.417 71.490 16.559 1.00 29.92 364 ALA D CA 1
ATOM 12903 C C . ALA D 1 335 ? 19.391 71.809 18.055 1.00 34.39 364 ALA D C 1
ATOM 12904 O O . ALA D 1 335 ? 19.324 72.977 18.448 1.00 37.78 364 ALA D O 1
ATOM 12906 N N . LEU D 1 336 ? 19.453 70.784 18.914 1.00 32.99 365 LEU D N 1
ATOM 12907 C CA . LEU D 1 336 ? 19.215 71.046 20.329 1.00 36.85 365 LEU D CA 1
ATOM 12908 C C . LEU D 1 336 ? 20.335 71.899 20.929 1.00 36.62 365 LEU D C 1
ATOM 12909 O O . LEU D 1 336 ? 20.120 72.543 21.949 1.00 40.28 365 LEU D O 1
ATOM 12914 N N . LYS D 1 337 ? 21.529 71.896 20.322 1.00 37.42 366 LYS D N 1
ATOM 12915 C CA . LYS D 1 337 ? 22.607 72.781 20.743 1.00 36.09 366 LYS D CA 1
ATOM 12916 C C . LYS D 1 337 ? 22.384 74.213 20.244 1.00 38.65 366 LYS D C 1
ATOM 12917 O O . LYS D 1 337 ? 22.659 75.157 20.988 1.00 37.04 366 LYS D O 1
ATOM 12923 N N . HIS D 1 338 ? 21.928 74.393 18.987 1.00 34.29 367 HIS D N 1
ATOM 12924 C CA . HIS D 1 338 ? 21.958 75.712 18.359 1.00 34.16 367 HIS D CA 1
ATOM 12925 C C . HIS D 1 338 ? 20.583 76.292 18.043 1.00 34.89 367 HIS D C 1
ATOM 12926 O O . HIS D 1 338 ? 20.495 77.489 17.780 1.00 38.86 367 HIS D O 1
ATOM 12933 N N . LEU D 1 339 ? 19.522 75.479 18.016 1.00 32.02 368 LEU D N 1
ATOM 12934 C CA . LEU D 1 339 ? 18.203 76.043 17.796 1.00 33.22 368 LEU D CA 1
ATOM 12935 C C . LEU D 1 339 ? 17.154 75.219 18.531 1.00 32.80 368 LEU D C 1
ATOM 12936 O O . LEU D 1 339 ? 16.153 74.837 17.943 1.00 35.73 368 LEU D O 1
ATOM 12941 N N . PRO D 1 340 ? 17.298 74.989 19.853 1.00 34.90 369 PRO D N 1
ATOM 12942 C CA . PRO D 1 340 ? 16.426 74.051 20.561 1.00 37.63 369 PRO D CA 1
ATOM 12943 C C . PRO D 1 340 ? 14.948 74.452 20.636 1.00 40.54 369 PRO D C 1
ATOM 12944 O O . PRO D 1 340 ? 14.103 73.630 20.977 1.00 42.79 369 PRO D O 1
ATOM 12948 N N . ASN D 1 341 ? 14.642 75.710 20.304 1.00 42.96 370 ASN D N 1
ATOM 12949 C CA . ASN D 1 341 ? 13.326 76.265 20.550 1.00 44.49 370 ASN D CA 1
ATOM 12950 C C . ASN D 1 341 ? 12.591 76.618 19.261 1.00 43.34 370 ASN D C 1
ATOM 12951 O O . ASN D 1 341 ? 11.431 77.017 19.348 1.00 40.12 370 ASN D O 1
ATOM 12956 N N . ASP D 1 342 ? 13.262 76.507 18.095 1.00 39.69 371 ASP D N 1
ATOM 12957 C CA . ASP D 1 342 ? 12.624 76.702 16.802 1.00 37.18 371 ASP D CA 1
ATOM 12958 C C . ASP D 1 342 ? 11.362 75.849 16.752 1.00 35.90 371 ASP D C 1
ATOM 12959 O O . ASP D 1 342 ? 11.437 74.667 17.075 1.00 35.45 371 ASP D O 1
ATOM 12964 N N . PRO D 1 343 ? 10.193 76.412 16.350 1.00 37.93 372 PRO D N 1
ATOM 12965 C CA . PRO D 1 343 ? 8.933 75.659 16.275 1.00 34.60 372 PRO D CA 1
ATOM 12966 C C . PRO D 1 343 ? 8.886 74.518 15.258 1.00 36.83 372 PRO D C 1
ATOM 12967 O O . PRO D 1 343 ? 8.226 73.515 15.511 1.00 33.30 372 PRO D O 1
ATOM 12971 N N . MET D 1 344 ? 9.572 74.670 14.108 1.00 38.50 373 MET D N 1
ATOM 12972 C CA . MET D 1 344 ? 9.579 73.615 13.101 1.00 38.22 373 MET D CA 1
ATOM 12973 C C . MET D 1 344 ? 10.364 72.407 13.604 1.00 36.11 373 MET D C 1
ATOM 12974 O O . MET D 1 344 ? 9.958 71.272 13.347 1.00 35.03 373 MET D O 1
ATOM 12979 N N . PHE D 1 345 ? 11.488 72.657 14.296 1.00 33.40 374 PHE D N 1
ATOM 12980 C CA . PHE D 1 345 ? 12.256 71.597 14.925 1.00 32.45 374 PHE D CA 1
ATOM 12981 C C . PHE D 1 345 ? 11.377 70.859 15.936 1.00 28.71 374 PHE D C 1
ATOM 12982 O O . PHE D 1 345 ? 11.391 69.629 15.999 1.00 28.21 374 PHE D O 1
ATOM 12990 N N . LYS D 1 346 ? 10.591 71.626 16.706 1.00 29.87 375 LYS D N 1
ATOM 12991 C CA . LYS D 1 346 ? 9.642 71.081 17.663 1.00 32.11 375 LYS D CA 1
ATOM 12992 C C . LYS D 1 346 ? 8.639 70.166 16.953 1.00 31.16 375 LYS D C 1
ATOM 12993 O O . LYS D 1 346 ? 8.325 69.090 17.467 1.00 28.17 375 LYS D O 1
ATOM 12999 N N . LEU D 1 347 ? 8.177 70.572 15.756 1.00 28.77 376 LEU D N 1
ATOM 13000 C CA . LEU D 1 347 ? 7.179 69.796 15.022 1.00 29.48 376 LEU D CA 1
ATOM 13001 C C . LEU D 1 347 ? 7.802 68.494 14.505 1.00 29.79 376 LEU D C 1
ATOM 13002 O O . LEU D 1 347 ? 7.187 67.428 14.580 1.00 28.02 376 LEU D O 1
ATOM 13007 N N . VAL D 1 348 ? 9.049 68.578 14.021 1.00 25.70 377 VAL D N 1
ATOM 13008 C CA . VAL D 1 348 ? 9.770 67.391 13.582 1.00 28.07 377 VAL D CA 1
ATOM 13009 C C . VAL D 1 348 ? 9.893 66.473 14.788 1.00 28.44 377 VAL D C 1
ATOM 13010 O O . VAL D 1 348 ? 9.743 65.264 14.675 1.00 27.78 377 VAL D O 1
ATOM 13014 N N . ALA D 1 349 ? 10.178 67.076 15.948 1.00 30.34 378 ALA D N 1
ATOM 13015 C CA . ALA D 1 349 ? 10.402 66.314 17.160 1.00 33.28 378 ALA D CA 1
ATOM 13016 C C . ALA D 1 349 ? 9.095 65.678 17.649 1.00 34.15 378 ALA D C 1
ATOM 13017 O O . ALA D 1 349 ? 9.127 64.620 18.294 1.00 29.96 378 ALA D O 1
ATOM 13019 N N . GLN D 1 350 ? 7.943 66.317 17.392 1.00 29.40 379 GLN D N 1
ATOM 13020 C CA . GLN D 1 350 ? 6.692 65.724 17.851 1.00 32.50 379 GLN D CA 1
ATOM 13021 C C . GLN D 1 350 ? 6.313 64.599 16.889 1.00 30.87 379 GLN D C 1
ATOM 13022 O O . GLN D 1 350 ? 5.764 63.581 17.311 1.00 33.09 379 GLN D O 1
ATOM 13028 N N . LEU D 1 351 ? 6.621 64.766 15.595 1.00 27.63 380 LEU D N 1
ATOM 13029 C CA . LEU D 1 351 ? 6.377 63.700 14.639 1.00 26.40 380 LEU D CA 1
ATOM 13030 C C . LEU D 1 351 ? 7.157 62.446 15.017 1.00 26.51 380 LEU D C 1
ATOM 13031 O O . LEU D 1 351 ? 6.655 61.334 14.844 1.00 23.82 380 LEU D O 1
ATOM 13036 N N . TYR D 1 352 ? 8.353 62.608 15.596 1.00 26.16 381 TYR D N 1
ATOM 13037 C CA . TYR D 1 352 ? 9.135 61.426 15.938 1.00 24.92 381 TYR D CA 1
ATOM 13038 C C . TYR D 1 352 ? 8.331 60.526 16.876 1.00 26.18 381 TYR D C 1
ATOM 13039 O O . TYR D 1 352 ? 8.343 59.299 16.731 1.00 26.77 381 TYR D O 1
ATOM 13048 N N . LYS D 1 353 ? 7.566 61.138 17.790 1.00 28.88 382 LYS D N 1
ATOM 13049 C CA . LYS D 1 353 ? 6.850 60.386 18.812 1.00 28.98 382 LYS D CA 1
ATOM 13050 C C . LYS D 1 353 ? 5.599 59.723 18.242 1.00 30.24 382 LYS D C 1
ATOM 13051 O O . LYS D 1 353 ? 5.039 58.828 18.878 1.00 29.89 382 LYS D O 1
ATOM 13057 N N . ILE D 1 354 ? 5.146 60.188 17.069 1.00 29.19 383 ILE D N 1
ATOM 13058 C CA . ILE D 1 354 ? 3.844 59.815 16.545 1.00 25.48 383 ILE D CA 1
ATOM 13059 C C . ILE D 1 354 ? 3.975 58.876 15.347 1.00 26.79 383 ILE D C 1
ATOM 13060 O O . ILE D 1 354 ? 3.367 57.806 15.369 1.00 29.16 383 ILE D O 1
ATOM 13065 N N . VAL D 1 355 ? 4.765 59.256 14.336 1.00 27.13 384 VAL D N 1
ATOM 13066 C CA . VAL D 1 355 ? 4.790 58.517 13.024 1.00 26.07 384 VAL D CA 1
ATOM 13067 C C . VAL D 1 355 ? 5.178 57.041 13.136 1.00 25.78 384 VAL D C 1
ATOM 13068 O O . VAL D 1 355 ? 4.478 56.238 12.528 1.00 24.29 384 VAL D O 1
ATOM 13072 N N . PRO D 1 356 ? 6.224 56.665 13.879 1.00 30.61 385 PRO D N 1
ATOM 13073 C CA . PRO D 1 356 ? 6.551 55.258 13.953 1.00 32.28 385 PRO D CA 1
ATOM 13074 C C . PRO D 1 356 ? 5.404 54.338 14.387 1.00 37.06 385 PRO D C 1
ATOM 13075 O O . PRO D 1 356 ? 5.232 53.309 13.744 1.00 47.69 385 PRO D O 1
ATOM 13079 N N . ASN D 1 357 ? 4.604 54.738 15.365 1.00 42.64 386 ASN D N 1
ATOM 13080 C CA . ASN D 1 357 ? 3.428 53.926 15.805 1.00 38.60 386 ASN D CA 1
ATOM 13081 C C . ASN D 1 357 ? 2.356 53.821 14.703 1.00 35.12 386 ASN D C 1
ATOM 13082 O O . ASN D 1 357 ? 1.746 52.757 14.580 1.00 35.33 386 ASN D O 1
ATOM 13087 N N . VAL D 1 358 ? 2.116 54.894 13.953 1.00 33.74 387 VAL D N 1
ATOM 13088 C CA . VAL D 1 358 ? 1.084 54.905 12.879 1.00 31.17 387 VAL D CA 1
ATOM 13089 C C . VAL D 1 358 ? 1.591 54.002 11.756 1.00 29.88 387 VAL D C 1
ATOM 13090 O O . VAL D 1 358 ? 0.807 53.195 11.242 1.00 32.14 387 VAL D O 1
ATOM 13094 N N . LEU D 1 359 ? 2.880 54.091 11.468 1.00 27.61 388 LEU D N 1
ATOM 13095 C CA . LEU D 1 359 ? 3.417 53.323 10.350 1.00 29.90 388 LEU D CA 1
ATOM 13096 C C . LEU D 1 359 ? 3.334 51.824 10.661 1.00 30.45 388 LEU D C 1
ATOM 13097 O O . LEU D 1 359 ? 3.008 51.013 9.784 1.00 33.60 388 LEU D O 1
ATOM 13102 N N . LEU D 1 360 ? 3.677 51.464 11.903 1.00 29.51 389 LEU D N 1
ATOM 13103 C CA . LEU D 1 360 ? 3.613 50.078 12.364 1.00 29.27 389 LEU D CA 1
ATOM 13104 C C . LEU D 1 360 ? 2.176 49.550 12.271 1.00 33.61 389 LEU D C 1
ATOM 13105 O O . LEU D 1 360 ? 1.945 48.370 12.005 1.00 29.22 389 LEU D O 1
ATOM 13110 N N . GLU D 1 361 ? 1.221 50.433 12.531 1.00 30.80 390 GLU D N 1
ATOM 13111 C CA . GLU D 1 361 ? -0.198 50.021 12.526 1.00 37.80 390 GLU D CA 1
ATOM 13112 C C . GLU D 1 361 ? -0.627 49.783 11.074 1.00 37.92 390 GLU D C 1
ATOM 13113 O O . GLU D 1 361 ? -1.317 48.795 10.809 1.00 33.76 390 GLU D O 1
ATOM 13119 N N . GLN D 1 362 ? -0.266 50.715 10.196 1.00 37.19 391 GLN D N 1
ATOM 13120 C CA . GLN D 1 362 ? -0.545 50.500 8.762 1.00 41.36 391 GLN D CA 1
ATOM 13121 C C . GLN D 1 362 ? 0.277 49.278 8.384 1.00 45.65 391 GLN D C 1
ATOM 13122 O O . GLN D 1 362 ? -0.177 48.510 7.513 1.00 42.27 391 GLN D O 1
ATOM 13128 N N . GLY D 1 363 ? 1.378 49.077 9.104 1.00 47.96 392 GLY D N 1
ATOM 13129 C CA . GLY D 1 363 ? 2.320 47.989 8.806 1.00 50.53 392 GLY D CA 1
ATOM 13130 C C . GLY D 1 363 ? 3.175 48.492 7.687 1.00 55.84 392 GLY D C 1
ATOM 13131 O O . GLY D 1 363 ? 3.960 49.500 8.101 1.00 57.67 392 GLY D O 1
ATOM 13132 N N . LYS D 1 364 ? 2.936 47.901 6.489 1.00 53.55 393 LYS D N 1
ATOM 13133 C CA . LYS D 1 364 ? 3.572 48.235 5.192 1.00 54.42 393 LYS D CA 1
ATOM 13134 C C . LYS D 1 364 ? 5.083 48.247 5.298 1.00 56.57 393 LYS D C 1
ATOM 13135 O O . LYS D 1 364 ? 5.746 47.291 4.840 1.00 57.36 393 LYS D O 1
ATOM 13141 N N . ALA D 1 365 ? 5.577 49.303 5.891 1.00 59.45 394 ALA D N 1
ATOM 13142 C CA . ALA D 1 365 ? 7.039 49.521 5.995 1.00 62.32 394 ALA D CA 1
ATOM 13143 C C . ALA D 1 365 ? 7.673 48.665 7.094 1.00 61.22 394 ALA D C 1
ATOM 13144 O O . ALA D 1 365 ? 7.158 48.681 8.224 1.00 56.75 394 ALA D O 1
ATOM 13146 N N . LYS D 1 366 ? 8.790 47.993 6.786 1.00 64.12 395 LYS D N 1
ATOM 13147 C CA . LYS D 1 366 ? 9.492 47.197 7.828 1.00 63.82 395 LYS D CA 1
ATOM 13148 C C . LYS D 1 366 ? 10.162 48.133 8.854 1.00 55.77 395 LYS D C 1
ATOM 13149 O O . LYS D 1 366 ? 10.458 47.661 9.971 1.00 52.06 395 LYS D O 1
ATOM 13151 N N . ASN D 1 367 ? 10.388 49.400 8.496 1.00 47.74 396 ASN D N 1
ATOM 13152 C CA . ASN D 1 367 ? 11.095 50.360 9.388 1.00 39.71 396 ASN D CA 1
ATOM 13153 C C . ASN D 1 367 ? 10.260 51.644 9.494 1.00 34.81 396 ASN D C 1
ATOM 13154 O O . ASN D 1 367 ? 10.123 52.295 8.460 1.00 31.11 396 ASN D O 1
ATOM 13159 N N . PRO D 1 368 ? 9.652 51.979 10.666 1.00 29.52 397 PRO D N 1
ATOM 13160 C CA . PRO D 1 368 ? 8.794 53.140 10.846 1.00 27.09 397 PRO D CA 1
ATOM 13161 C C . PRO D 1 368 ? 9.647 54.279 11.355 1.00 26.51 397 PRO D C 1
ATOM 13162 O O . PRO D 1 368 ? 9.097 55.351 11.668 1.00 25.23 397 PRO D O 1
ATOM 13166 N N . TRP D 1 369 ? 10.963 54.068 11.418 1.00 23.68 398 TRP D N 1
ATOM 13167 C CA . TRP D 1 369 ? 11.879 55.083 11.992 1.00 23.43 398 TRP D CA 1
ATOM 13168 C C . TRP D 1 369 ? 12.343 56.066 10.922 1.00 23.83 398 TRP D C 1
ATOM 13169 O O . TRP D 1 369 ? 12.373 55.706 9.724 1.00 23.63 398 TRP D O 1
ATOM 13180 N N . PRO D 1 370 ? 12.695 57.310 11.310 1.00 25.06 399 PRO D N 1
ATOM 13181 C CA . PRO D 1 370 ? 13.124 58.320 10.352 1.00 25.56 399 PRO D CA 1
ATOM 13182 C C . PRO D 1 370 ? 14.494 58.043 9.740 1.00 23.74 399 PRO D C 1
ATOM 13183 O O . PRO D 1 370 ? 15.312 57.325 10.312 1.00 25.10 399 PRO D O 1
ATOM 13187 N N . ASN D 1 371 ? 14.682 58.584 8.534 1.00 21.83 400 ASN D N 1
ATOM 13188 C CA . ASN D 1 371 ? 15.973 58.638 7.858 1.00 22.25 400 ASN D CA 1
ATOM 13189 C C . ASN D 1 371 ? 16.455 60.081 7.895 1.00 22.05 400 ASN D C 1
ATOM 13190 O O . ASN D 1 371 ? 15.748 60.954 8.391 1.00 21.34 400 ASN D O 1
ATOM 13195 N N . VAL D 1 372 ? 17.648 60.299 7.342 1.00 21.91 401 VAL D N 1
ATOM 13196 C CA . VAL D 1 372 ? 18.345 61.572 7.366 1.00 23.58 401 VAL D CA 1
ATOM 13197 C C . VAL D 1 372 ? 17.467 62.684 6.791 1.00 26.21 401 VAL D C 1
ATOM 13198 O O . VAL D 1 372 ? 17.596 63.852 7.184 1.00 24.22 401 VAL D O 1
ATOM 13202 N N . ASP D 1 373 ? 16.600 62.327 5.830 1.00 24.81 402 ASP D N 1
ATOM 13203 C CA . ASP D 1 373 ? 15.840 63.322 5.084 1.00 24.92 402 ASP D CA 1
ATOM 13204 C C . ASP D 1 373 ? 14.718 63.920 5.935 1.00 23.19 402 ASP D C 1
ATOM 13205 O O . ASP D 1 373 ? 14.218 64.988 5.597 1.00 23.21 402 ASP D O 1
ATOM 13210 N N . ALA D 1 374 ? 14.311 63.248 7.022 1.00 24.82 403 ALA D N 1
ATOM 13211 C CA . ALA D 1 374 ? 13.306 63.761 7.956 1.00 23.62 403 ALA D CA 1
ATOM 13212 C C . ALA D 1 374 ? 13.739 65.051 8.660 1.00 22.23 403 ALA D C 1
ATOM 13213 O O . ALA D 1 374 ? 12.888 65.821 9.073 1.00 19.49 403 ALA D O 1
ATOM 13215 N N . HIS D 1 375 ? 15.044 65.309 8.805 1.00 25.17 404 HIS D N 1
ATOM 13216 C CA . HIS D 1 375 ? 15.487 66.344 9.737 1.00 25.66 404 HIS D CA 1
ATOM 13217 C C . HIS D 1 375 ? 16.312 67.425 9.049 1.00 27.55 404 HIS D C 1
ATOM 13218 O O . HIS D 1 375 ? 16.506 68.491 9.631 1.00 26.08 404 HIS D O 1
ATOM 13225 N N . SER D 1 376 ? 16.762 67.182 7.804 1.00 25.14 405 SER D N 1
ATOM 13226 C CA . SER D 1 376 ? 17.797 68.022 7.233 1.00 25.62 405 SER D CA 1
ATOM 13227 C C . SER D 1 376 ? 17.240 69.403 6.921 1.00 27.94 405 SER D C 1
ATOM 13228 O O . SER D 1 376 ? 17.891 70.413 7.169 1.00 31.41 405 SER D O 1
ATOM 13231 N N . GLY D 1 377 ? 16.012 69.438 6.404 1.00 31.07 406 GLY D N 1
ATOM 13232 C CA . GLY D 1 377 ? 15.454 70.659 5.867 1.00 30.06 406 GLY D CA 1
ATOM 13233 C C . GLY D 1 377 ? 15.121 71.680 6.950 1.00 27.21 406 GLY D C 1
ATOM 13234 O O . GLY D 1 377 ? 15.340 72.869 6.732 1.00 25.95 406 GLY D O 1
ATOM 13235 N N . VAL D 1 378 ? 14.588 71.229 8.097 1.00 28.87 407 VAL D N 1
ATOM 13236 C CA . VAL D 1 378 ? 14.235 72.155 9.172 1.00 30.92 407 VAL D CA 1
ATOM 13237 C C . VAL D 1 378 ? 15.482 72.843 9.723 1.00 29.89 407 VAL D C 1
ATOM 13238 O O . VAL D 1 378 ? 15.352 73.930 10.282 1.00 28.84 407 VAL D O 1
ATOM 13242 N N . LEU D 1 379 ? 16.665 72.212 9.623 1.00 25.24 408 LEU D N 1
ATOM 13243 C CA . LEU D 1 379 ? 17.884 72.923 9.983 1.00 27.83 408 LEU D CA 1
ATOM 13244 C C . LEU D 1 379 ? 18.136 74.040 8.967 1.00 24.17 408 LEU D C 1
ATOM 13245 O O . LEU D 1 379 ? 18.425 75.183 9.324 1.00 23.96 408 LEU D O 1
ATOM 13250 N N . LEU D 1 380 ? 18.096 73.717 7.681 1.00 23.23 409 LEU D N 1
ATOM 13251 C CA . LEU D 1 380 ? 18.380 74.744 6.696 1.00 23.18 409 LEU D CA 1
ATOM 13252 C C . LEU D 1 380 ? 17.439 75.944 6.848 1.00 24.27 409 LEU D C 1
ATOM 13253 O O . LEU D 1 380 ? 17.910 77.082 6.836 1.00 24.50 409 LEU D O 1
ATOM 13258 N N . GLN D 1 381 ? 16.125 75.683 6.935 1.00 25.35 410 GLN D N 1
ATOM 13259 C CA . GLN D 1 381 ? 15.097 76.720 7.048 1.00 30.87 410 GLN D CA 1
ATOM 13260 C C . GLN D 1 381 ? 15.440 77.761 8.125 1.00 28.30 410 GLN D C 1
ATOM 13261 O O . GLN D 1 381 ? 15.202 78.965 7.954 1.00 27.51 410 GLN D O 1
ATOM 13267 N N . TYR D 1 382 ? 15.992 77.279 9.238 1.00 29.73 411 TYR D N 1
ATOM 13268 C CA . TYR D 1 382 ? 16.306 78.087 10.411 1.00 27.51 411 TYR D CA 1
ATOM 13269 C C . TYR D 1 382 ? 17.316 79.189 10.096 1.00 27.31 411 TYR D C 1
ATOM 13270 O O . TYR D 1 382 ? 17.232 80.283 10.641 1.00 25.63 411 TYR D O 1
ATOM 13279 N N . TYR D 1 383 ? 18.277 78.907 9.216 1.00 26.57 412 TYR D N 1
ATOM 13280 C CA . TYR D 1 383 ? 19.348 79.853 8.945 1.00 27.26 412 TYR D CA 1
ATOM 13281 C C . TYR D 1 383 ? 18.988 80.697 7.726 1.00 27.52 412 TYR D C 1
ATOM 13282 O O . TYR D 1 383 ? 19.815 81.462 7.246 1.00 28.76 412 TYR D O 1
ATOM 13291 N N . GLY D 1 384 ? 17.766 80.513 7.200 1.00 27.91 413 GLY D N 1
ATOM 13292 C CA . GLY D 1 384 ? 17.235 81.398 6.182 1.00 28.01 413 GLY D CA 1
ATOM 13293 C C . GLY D 1 384 ? 17.154 80.755 4.797 1.00 27.97 413 GLY D C 1
ATOM 13294 O O . GLY D 1 384 ? 16.555 81.356 3.904 1.00 25.91 413 GLY D O 1
ATOM 13295 N N . MET D 1 385 ? 17.709 79.533 4.632 1.00 25.26 414 MET D N 1
ATOM 13296 C CA . MET D 1 385 ? 17.606 78.788 3.379 1.00 23.71 414 MET D CA 1
ATOM 13297 C C . MET D 1 385 ? 16.249 78.084 3.316 1.00 23.27 414 MET D C 1
ATOM 13298 O O . MET D 1 385 ? 16.121 76.900 3.635 1.00 22.69 414 MET D O 1
ATOM 13303 N N . THR D 1 386 ? 15.238 78.855 2.913 1.00 21.33 415 THR D N 1
ATOM 13304 C CA . THR D 1 386 ? 13.840 78.484 2.892 1.00 23.56 415 THR D CA 1
ATOM 13305 C C . THR D 1 386 ? 13.439 77.842 1.565 1.00 25.08 415 THR D C 1
ATOM 13306 O O . THR D 1 386 ? 12.306 77.412 1.399 1.00 25.37 415 THR D O 1
ATOM 13310 N N . GLU D 1 387 ? 14.375 77.806 0.614 1.00 25.91 416 GLU D N 1
ATOM 13311 C CA . GLU D 1 387 ? 14.093 77.348 -0.730 1.00 24.79 416 GLU D CA 1
ATOM 13312 C C . GLU D 1 387 ? 14.172 75.822 -0.784 1.00 23.45 416 GLU D C 1
ATOM 13313 O O . GLU D 1 387 ? 15.211 75.276 -1.140 1.00 21.47 416 GLU D O 1
ATOM 13319 N N . MET D 1 388 ? 13.045 75.160 -0.495 1.00 23.33 417 MET D N 1
ATOM 13320 C CA . MET D 1 388 ? 13.029 73.719 -0.274 1.00 25.10 417 MET D CA 1
ATOM 13321 C C . MET D 1 388 ? 13.353 72.952 -1.549 1.00 24.13 417 MET D C 1
ATOM 13322 O O . MET D 1 388 ? 13.880 71.837 -1.464 1.00 23.03 417 MET D O 1
ATOM 13327 N N . ASN D 1 389 ? 13.079 73.549 -2.719 1.00 22.78 418 ASN D N 1
ATOM 13328 C CA . ASN D 1 389 ? 13.372 72.879 -3.969 1.00 24.57 418 ASN D CA 1
ATOM 13329 C C . ASN D 1 389 ? 14.872 72.841 -4.248 1.00 23.82 418 ASN D C 1
ATOM 13330 O O . ASN D 1 389 ? 15.254 72.183 -5.191 1.00 23.86 418 ASN D O 1
ATOM 13335 N N . TYR D 1 390 ? 15.703 73.497 -3.428 1.00 23.61 419 TYR D N 1
ATOM 13336 C CA . TYR D 1 390 ? 17.145 73.486 -3.580 1.00 22.76 419 TYR D CA 1
ATOM 13337 C C . TYR D 1 390 ? 17.813 72.398 -2.735 1.00 21.87 419 TYR D C 1
ATOM 13338 O O . TYR D 1 390 ? 18.979 72.089 -2.903 1.00 22.28 419 TYR D O 1
ATOM 13347 N N . TYR D 1 391 ? 17.071 71.848 -1.782 1.00 23.82 420 TYR D N 1
ATOM 13348 C CA . TYR D 1 391 ? 17.636 71.067 -0.695 1.00 22.75 420 TYR D CA 1
ATOM 13349 C C . TYR D 1 391 ? 18.369 69.833 -1.219 1.00 20.09 420 TYR D C 1
ATOM 13350 O O . TYR D 1 391 ? 19.414 69.494 -0.687 1.00 19.30 420 TYR D O 1
ATOM 13359 N N . THR D 1 392 ? 17.818 69.180 -2.257 1.00 21.67 421 THR D N 1
ATOM 13360 C CA . THR D 1 392 ? 18.424 67.955 -2.767 1.00 19.38 421 THR D CA 1
ATOM 13361 C C . THR D 1 392 ? 19.753 68.253 -3.457 1.00 19.61 421 THR D C 1
ATOM 13362 O O . THR D 1 392 ? 20.593 67.363 -3.587 1.00 21.84 421 THR D O 1
ATOM 13366 N N . VAL D 1 393 ? 19.956 69.495 -3.887 1.00 17.83 422 VAL D N 1
ATOM 13367 C CA . VAL D 1 393 ? 21.264 69.914 -4.395 1.00 20.02 422 VAL D CA 1
ATOM 13368 C C . VAL D 1 393 ? 22.341 69.806 -3.320 1.00 19.39 422 VAL D C 1
ATOM 13369 O O . VAL D 1 393 ? 23.449 69.365 -3.626 1.00 19.53 422 VAL D O 1
ATOM 13373 N N . LEU D 1 394 ? 22.057 70.189 -2.053 1.00 18.25 423 LEU D N 1
ATOM 13374 C CA . LEU D 1 394 ? 23.071 70.037 -1.008 1.00 18.90 423 LEU D CA 1
ATOM 13375 C C . LEU D 1 394 ? 23.386 68.555 -0.823 1.00 18.11 423 LEU D C 1
ATOM 13376 O O . LEU D 1 394 ? 24.538 68.204 -0.684 1.00 18.19 423 LEU D O 1
ATOM 13381 N N . PHE D 1 395 ? 22.356 67.701 -0.844 1.00 17.50 424 PHE D N 1
ATOM 13382 C CA . PHE D 1 395 ? 22.588 66.276 -0.704 1.00 17.06 424 PHE D CA 1
ATOM 13383 C C . PHE D 1 395 ? 23.519 65.834 -1.842 1.00 18.76 424 PHE D C 1
ATOM 13384 O O . PHE D 1 395 ? 24.509 65.144 -1.605 1.00 20.43 424 PHE D O 1
ATOM 13392 N N . GLY D 1 396 ? 23.255 66.308 -3.063 1.00 18.96 425 GLY D N 1
ATOM 13393 C CA . GLY D 1 396 ? 24.011 65.932 -4.245 1.00 20.25 425 GLY D CA 1
ATOM 13394 C C . GLY D 1 396 ? 25.486 66.271 -4.063 1.00 20.64 425 GLY D C 1
ATOM 13395 O O . GLY D 1 396 ? 26.397 65.451 -4.252 1.00 20.96 425 GLY D O 1
ATOM 13396 N N . VAL D 1 397 ? 25.727 67.478 -3.574 1.00 19.12 426 VAL D N 1
ATOM 13397 C CA . VAL D 1 397 ? 27.100 67.921 -3.393 1.00 19.90 426 VAL D CA 1
ATOM 13398 C C . VAL D 1 397 ? 27.857 67.027 -2.408 1.00 19.27 426 VAL D C 1
ATOM 13399 O O . VAL D 1 397 ? 29.028 66.723 -2.629 1.00 19.27 426 VAL D O 1
ATOM 13403 N N . SER D 1 398 ? 27.216 66.640 -1.293 1.00 20.19 427 SER D N 1
ATOM 13404 C CA . SER D 1 398 ? 27.744 65.712 -0.302 1.00 21.32 427 SER D CA 1
ATOM 13405 C C . SER D 1 398 ? 28.061 64.330 -0.885 1.00 18.42 427 SER D C 1
ATOM 13406 O O . SER D 1 398 ? 29.135 63.750 -0.628 1.00 17.25 427 SER D O 1
ATOM 13409 N N . ARG D 1 399 ? 27.075 63.774 -1.595 1.00 18.77 428 ARG D N 1
ATOM 13410 C CA . ARG D 1 399 ? 27.142 62.372 -1.996 1.00 17.64 428 ARG D CA 1
ATOM 13411 C C . ARG D 1 399 ? 28.224 62.159 -3.059 1.00 19.54 428 ARG D C 1
ATOM 13412 O O . ARG D 1 399 ? 28.686 61.039 -3.267 1.00 20.70 428 ARG D O 1
ATOM 13420 N N . ALA D 1 400 ? 28.651 63.222 -3.728 1.00 17.44 429 ALA D N 1
ATOM 13421 C CA . ALA D 1 400 ? 29.830 63.170 -4.579 1.00 20.87 429 ALA D CA 1
ATOM 13422 C C . ALA D 1 400 ? 31.022 62.542 -3.845 1.00 20.27 429 ALA D C 1
ATOM 13423 O O . ALA D 1 400 ? 31.795 61.818 -4.468 1.00 18.60 429 ALA D O 1
ATOM 13425 N N . LEU D 1 401 ? 31.210 62.898 -2.560 1.00 21.02 430 LEU D N 1
ATOM 13426 C CA . LEU D 1 401 ? 32.375 62.476 -1.788 1.00 21.30 430 LEU D CA 1
ATOM 13427 C C . LEU D 1 401 ? 32.378 60.954 -1.684 1.00 20.39 430 LEU D C 1
ATOM 13428 O O . LEU D 1 401 ? 33.406 60.327 -1.900 1.00 25.04 430 LEU D O 1
ATOM 13433 N N . GLY D 1 402 ? 31.239 60.363 -1.350 1.00 19.44 431 GLY D N 1
ATOM 13434 C CA . GLY D 1 402 ? 31.186 58.918 -1.222 1.00 20.24 431 GLY D CA 1
ATOM 13435 C C . GLY D 1 402 ? 31.381 58.217 -2.561 1.00 23.33 431 GLY D C 1
ATOM 13436 O O . GLY D 1 402 ? 32.196 57.280 -2.661 1.00 20.38 431 GLY D O 1
ATOM 13437 N N . VAL D 1 403 ? 30.631 58.659 -3.578 1.00 19.76 432 VAL D N 1
ATOM 13438 C CA . VAL D 1 403 ? 30.500 57.835 -4.770 1.00 20.25 432 VAL D CA 1
ATOM 13439 C C . VAL D 1 403 ? 31.778 57.922 -5.598 1.00 20.81 432 VAL D C 1
ATOM 13440 O O . VAL D 1 403 ? 32.130 56.967 -6.290 1.00 20.39 432 VAL D O 1
ATOM 13444 N N . LEU D 1 404 ? 32.463 59.069 -5.542 1.00 19.76 433 LEU D N 1
ATOM 13445 C CA . LEU D 1 404 ? 33.684 59.230 -6.300 1.00 19.24 433 LEU D CA 1
ATOM 13446 C C . LEU D 1 404 ? 34.840 58.566 -5.563 1.00 19.99 433 LEU D C 1
ATOM 13447 O O . LEU D 1 404 ? 35.732 58.062 -6.202 1.00 19.00 433 LEU D O 1
ATOM 13452 N N . ALA D 1 405 ? 34.812 58.552 -4.220 1.00 20.10 434 ALA D N 1
ATOM 13453 C CA . ALA D 1 405 ? 35.821 57.839 -3.449 1.00 18.54 434 ALA D CA 1
ATOM 13454 C C . ALA D 1 405 ? 35.798 56.358 -3.836 1.00 19.98 434 ALA D C 1
ATOM 13455 O O . ALA D 1 405 ? 36.855 55.791 -4.114 1.00 19.53 434 ALA D O 1
ATOM 13457 N N . GLN D 1 406 ? 34.596 55.785 -4.008 1.00 17.89 435 GLN D N 1
ATOM 13458 C CA . GLN D 1 406 ? 34.474 54.392 -4.418 1.00 18.65 435 GLN D CA 1
ATOM 13459 C C . GLN D 1 406 ? 34.803 54.199 -5.906 1.00 20.33 435 GLN D C 1
ATOM 13460 O O . GLN D 1 406 ? 35.286 53.141 -6.308 1.00 21.82 435 GLN D O 1
ATOM 13466 N N . LEU D 1 407 ? 34.396 55.142 -6.746 1.00 19.47 436 LEU D N 1
ATOM 13467 C CA . LEU D 1 407 ? 34.632 55.025 -8.177 1.00 19.40 436 LEU D CA 1
ATOM 13468 C C . LEU D 1 407 ? 36.130 54.900 -8.452 1.00 19.22 436 LEU D C 1
ATOM 13469 O O . LEU D 1 407 ? 36.531 54.158 -9.338 1.00 21.13 436 LEU D O 1
ATOM 13474 N N . ILE D 1 408 ? 36.947 55.676 -7.739 1.00 19.57 437 ILE D N 1
ATOM 13475 C CA . ILE D 1 408 ? 38.398 55.511 -7.802 1.00 18.94 437 ILE D CA 1
ATOM 13476 C C . ILE D 1 408 ? 38.747 54.041 -7.557 1.00 19.98 437 ILE D C 1
ATOM 13477 O O . ILE D 1 408 ? 39.488 53.446 -8.336 1.00 21.60 437 ILE D O 1
ATOM 13482 N N . TRP D 1 409 ? 38.226 53.494 -6.457 1.00 19.66 438 TRP D N 1
ATOM 13483 C CA . TRP D 1 409 ? 38.566 52.150 -6.038 1.00 20.20 438 TRP D CA 1
ATOM 13484 C C . TRP D 1 409 ? 37.990 51.111 -7.001 1.00 20.09 438 TRP D C 1
ATOM 13485 O O . TRP D 1 409 ? 38.619 50.101 -7.271 1.00 18.36 438 TRP D O 1
ATOM 13496 N N . SER D 1 410 ? 36.757 51.292 -7.479 1.00 18.84 439 SER D N 1
ATOM 13497 C CA . SER D 1 410 ? 36.216 50.332 -8.445 1.00 17.61 439 SER D CA 1
ATOM 13498 C C . SER D 1 410 ? 37.153 50.182 -9.642 1.00 17.84 439 SER D C 1
ATOM 13499 O O . SER D 1 410 ? 37.340 49.099 -10.172 1.00 20.93 439 SER D O 1
ATOM 13502 N N . ARG D 1 411 ? 37.785 51.265 -10.086 1.00 17.95 440 ARG D N 1
ATOM 13503 C CA . ARG D 1 411 ? 38.642 51.158 -11.253 1.00 20.16 440 ARG D CA 1
ATOM 13504 C C . ARG D 1 411 ? 40.041 50.673 -10.852 1.00 19.50 440 ARG D C 1
ATOM 13505 O O . ARG D 1 411 ? 40.686 49.944 -11.594 1.00 19.51 440 ARG D O 1
ATOM 13513 N N . ALA D 1 412 ? 40.503 51.079 -9.665 1.00 22.34 441 ALA D N 1
ATOM 13514 C CA . ALA D 1 412 ? 41.807 50.638 -9.171 1.00 21.48 441 ALA D CA 1
ATOM 13515 C C . ALA D 1 412 ? 41.796 49.121 -9.100 1.00 21.92 441 ALA D C 1
ATOM 13516 O O . ALA D 1 412 ? 42.790 48.486 -9.469 1.00 27.01 441 ALA D O 1
ATOM 13518 N N . LEU D 1 413 ? 40.641 48.565 -8.725 1.00 22.02 442 LEU D N 1
ATOM 13519 C CA . LEU D 1 413 ? 40.522 47.128 -8.504 1.00 23.08 442 LEU D CA 1
ATOM 13520 C C . LEU D 1 413 ? 40.038 46.354 -9.724 1.00 22.00 442 LEU D C 1
ATOM 13521 O O . LEU D 1 413 ? 39.920 45.151 -9.592 1.00 21.84 442 LEU D O 1
ATOM 13526 N N . GLY D 1 414 ? 39.731 47.023 -10.845 1.00 23.52 443 GLY D N 1
ATOM 13527 C CA . GLY D 1 414 ? 39.338 46.387 -12.096 1.00 21.94 443 GLY D CA 1
ATOM 13528 C C . GLY D 1 414 ? 37.944 45.757 -12.047 1.00 24.16 443 GLY D C 1
ATOM 13529 O O . GLY D 1 414 ? 37.644 44.831 -12.807 1.00 22.83 443 GLY D O 1
ATOM 13530 N N . PHE D 1 415 ? 37.080 46.270 -11.158 1.00 21.46 444 PHE D N 1
ATOM 13531 C CA . PHE D 1 415 ? 35.687 45.867 -11.141 1.00 21.80 444 PHE D CA 1
ATOM 13532 C C . PHE D 1 415 ? 35.115 45.937 -12.556 1.00 19.14 444 PHE D C 1
ATOM 13533 O O . PHE D 1 415 ? 35.223 46.932 -13.278 1.00 17.07 444 PHE D O 1
ATOM 13541 N N . PRO D 1 416 ? 34.495 44.858 -13.041 1.00 18.81 445 PRO D N 1
ATOM 13542 C CA . PRO D 1 416 ? 33.999 44.811 -14.424 1.00 18.09 445 PRO D CA 1
ATOM 13543 C C . PRO D 1 416 ? 32.613 45.434 -14.584 1.00 19.56 445 PRO D C 1
ATOM 13544 O O . PRO D 1 416 ? 32.011 45.893 -13.607 1.00 20.42 445 PRO D O 1
ATOM 13548 N N . LEU D 1 417 ? 32.103 45.354 -15.809 1.00 18.80 446 LEU D N 1
ATOM 13549 C CA . LEU D 1 417 ? 30.751 45.791 -16.125 1.00 17.97 446 LEU D CA 1
ATOM 13550 C C . LEU D 1 417 ? 29.758 45.107 -15.200 1.00 19.10 446 LEU D C 1
ATOM 13551 O O . LEU D 1 417 ? 29.736 43.879 -15.091 1.00 18.36 446 LEU D O 1
ATOM 13556 N N . GLU D 1 418 ? 28.866 45.897 -14.599 1.00 18.57 447 GLU D N 1
ATOM 13557 C CA . GLU D 1 418 ? 27.744 45.372 -13.853 1.00 18.44 447 GLU D CA 1
ATOM 13558 C C . GLU D 1 418 ? 26.634 44.987 -14.822 1.00 17.10 447 GLU D C 1
ATOM 13559 O O . GLU D 1 418 ? 26.064 45.806 -15.517 1.00 16.68 447 GLU D O 1
ATOM 13565 N N . ARG D 1 419 ? 26.309 43.697 -14.879 1.00 18.81 448 ARG D N 1
ATOM 13566 C CA . ARG D 1 419 ? 25.388 43.172 -15.874 1.00 20.10 448 ARG D CA 1
ATOM 13567 C C . ARG D 1 419 ? 24.723 41.927 -15.288 1.00 21.42 448 ARG D C 1
ATOM 13568 O O . ARG D 1 419 ? 25.130 40.803 -15.570 1.00 23.71 448 ARG D O 1
ATOM 13576 N N . PRO D 1 420 ? 23.694 42.101 -14.430 1.00 20.24 449 PRO D N 1
ATOM 13577 C CA . PRO D 1 420 ? 22.909 40.985 -13.926 1.00 22.65 449 PRO D CA 1
ATOM 13578 C C . PRO D 1 420 ? 22.021 40.412 -15.030 1.00 21.92 449 PRO D C 1
ATOM 13579 O O . PRO D 1 420 ? 22.011 40.896 -16.160 1.00 19.59 449 PRO D O 1
ATOM 13583 N N . LYS D 1 421 ? 21.404 39.270 -14.715 1.00 23.69 450 LYS D N 1
ATOM 13584 C CA . LYS D 1 421 ? 20.393 38.660 -15.543 1.00 24.16 450 LYS D CA 1
ATOM 13585 C C . LYS D 1 421 ? 19.022 39.138 -15.083 1.00 21.99 450 LYS D C 1
ATOM 13586 O O . LYS D 1 421 ? 18.766 39.203 -13.882 1.00 22.65 450 LYS D O 1
ATOM 13592 N N . SER D 1 422 ? 18.139 39.393 -16.043 1.00 21.61 451 SER D N 1
ATOM 13593 C CA . SER D 1 422 ? 16.739 39.639 -15.772 1.00 20.55 451 SER D CA 1
ATOM 13594 C C . SER D 1 422 ? 15.868 38.481 -16.251 1.00 23.60 451 SER D C 1
ATOM 13595 O O . SER D 1 422 ? 16.240 37.701 -17.139 1.00 23.55 451 SER D O 1
ATOM 13598 N N . MET D 1 423 ? 14.674 38.424 -15.679 1.00 21.04 452 MET D N 1
ATOM 13599 C CA . MET D 1 423 ? 13.640 37.528 -16.158 1.00 27.54 452 MET D CA 1
ATOM 13600 C C . MET D 1 423 ? 12.317 38.273 -16.222 1.00 25.28 452 MET D C 1
ATOM 13601 O O . MET D 1 423 ? 12.140 39.274 -15.520 1.00 25.12 452 MET D O 1
ATOM 13606 N N . SER D 1 424 ? 11.431 37.791 -17.112 1.00 24.40 453 SER D N 1
ATOM 13607 C CA . SER D 1 424 ? 10.039 38.224 -17.200 1.00 24.42 453 SER D CA 1
ATOM 13608 C C . SER D 1 424 ? 9.223 37.392 -16.231 1.00 24.86 453 SER D C 1
ATOM 13609 O O . SER D 1 424 ? 9.691 36.348 -15.796 1.00 26.37 453 SER D O 1
ATOM 13612 N N . THR D 1 425 ? 8.013 37.849 -15.924 1.00 23.99 454 THR D N 1
ATOM 13613 C CA . THR D 1 425 ? 7.154 37.085 -15.033 1.00 24.59 454 THR D CA 1
ATOM 13614 C C . THR D 1 425 ? 6.868 35.716 -15.634 1.00 28.46 454 THR D C 1
ATOM 13615 O O . THR D 1 425 ? 6.941 34.701 -14.926 1.00 28.09 454 THR D O 1
ATOM 13619 N N . GLU D 1 426 ? 6.514 35.724 -16.931 1.00 28.74 455 GLU D N 1
ATOM 13620 C CA . GLU D 1 426 ? 6.348 34.505 -17.711 1.00 30.98 455 GLU D CA 1
ATOM 13621 C C . GLU D 1 426 ? 7.559 33.596 -17.534 1.00 30.50 455 GLU D C 1
ATOM 13622 O O . GLU D 1 426 ? 7.435 32.422 -17.170 1.00 31.16 455 GLU D O 1
ATOM 13628 N N . GLY D 1 427 ? 8.739 34.141 -17.853 1.00 28.26 456 GLY D N 1
ATOM 13629 C CA . GLY D 1 427 ? 9.975 33.389 -17.769 1.00 30.16 456 GLY D CA 1
ATOM 13630 C C . GLY D 1 427 ? 10.250 32.853 -16.369 1.00 29.98 456 GLY D C 1
ATOM 13631 O O . GLY D 1 427 ? 10.769 31.753 -16.221 1.00 28.54 456 GLY D O 1
ATOM 13632 N N . LEU D 1 428 ? 9.920 33.644 -15.345 1.00 28.30 457 LEU D N 1
ATOM 13633 C CA . LEU D 1 428 ? 10.141 33.248 -13.960 1.00 31.17 457 LEU D CA 1
ATOM 13634 C C . LEU D 1 428 ? 9.102 32.204 -13.543 1.00 31.51 457 LEU D C 1
ATOM 13635 O O . LEU D 1 428 ? 9.417 31.297 -12.773 1.00 34.45 457 LEU D O 1
ATOM 13640 N N . MET D 1 429 ? 7.873 32.299 -14.065 1.00 36.07 458 MET D N 1
ATOM 13641 C CA . MET D 1 429 ? 6.885 31.251 -13.851 1.00 35.77 458 MET D CA 1
ATOM 13642 C C . MET D 1 429 ? 7.391 29.933 -14.444 1.00 35.45 458 MET D C 1
ATOM 13643 O O . MET D 1 429 ? 7.217 28.882 -13.847 1.00 36.13 458 MET D O 1
ATOM 13648 N N . LYS D 1 430 ? 8.065 29.982 -15.593 1.00 37.96 459 LYS D N 1
ATOM 13649 C CA . LYS D 1 430 ? 8.554 28.760 -16.214 1.00 42.28 459 LYS D CA 1
ATOM 13650 C C . LYS D 1 430 ? 9.729 28.209 -15.410 1.00 41.42 459 LYS D C 1
ATOM 13651 O O . LYS D 1 430 ? 9.776 27.019 -15.119 1.00 41.48 459 LYS D O 1
ATOM 13657 N N . PHE D 1 431 ? 10.675 29.092 -15.072 1.00 42.80 460 PHE D N 1
ATOM 13658 C CA . PHE D 1 431 ? 11.937 28.712 -14.458 1.00 40.74 460 PHE D CA 1
ATOM 13659 C C . PHE D 1 431 ? 11.720 28.093 -13.079 1.00 41.79 460 PHE D C 1
ATOM 13660 O O . PHE D 1 431 ? 12.534 27.291 -12.625 1.00 42.76 460 PHE D O 1
ATOM 13668 N N . VAL D 1 432 ? 10.639 28.497 -12.407 1.00 43.63 461 VAL D N 1
ATOM 13669 C CA . VAL D 1 432 ? 10.209 27.846 -11.178 1.00 45.06 461 VAL D CA 1
ATOM 13670 C C . VAL D 1 432 ? 9.590 26.482 -11.500 1.00 45.34 461 VAL D C 1
ATOM 13671 O O . VAL D 1 432 ? 9.484 25.643 -10.621 1.00 43.79 461 VAL D O 1
ATOM 13675 N N . ASP D 1 433 ? 9.183 26.250 -12.754 1.00 55.70 462 ASP D N 1
ATOM 13676 C CA . ASP D 1 433 ? 8.604 24.974 -13.161 1.00 56.82 462 ASP D CA 1
ATOM 13677 C C . ASP D 1 433 ? 9.561 24.236 -14.098 1.00 62.10 462 ASP D C 1
ATOM 13678 O O . ASP D 1 433 ? 9.176 23.854 -15.203 1.00 64.05 462 ASP D O 1
ATOM 13683 N N . SER D 1 434 ? 10.815 24.047 -13.663 1.00 64.67 463 SER D N 1
ATOM 13684 C CA . SER D 1 434 ? 11.801 23.310 -14.440 1.00 61.40 463 SER D CA 1
ATOM 13685 C C . SER D 1 434 ? 13.143 23.304 -13.706 1.00 58.94 463 SER D C 1
ATOM 13686 O O . SER D 1 434 ? 13.902 22.360 -13.971 1.00 53.90 463 SER D O 1
#

InterPro domains:
  IPR002020 Citrate synthase [PF00285] (71-450)
  IPR002020 Citrate synthase [PR00143] (205-218)
  IPR002020 Citrate synthase [PR00143] (254-269)
  IPR002020 Citrate synthase [PR00143] (277-305)
  IPR002020 Citrate synthase [PR00143] (337-357)
  IPR002020 Citrate synthase [PR00143] (398-414)
  IPR002020 Citrate synthase [PR00143] (419-433)
  IPR002020 Citrate synthase [PTHR11739] (22-456)
  IPR010109 Citrate synthase, eukaryotic-type [TIGR01793] (31-457)
  IPR016142 Citrate synthase-like, large alpha subdomain [G3DSA:1.10.580.10] (37-450)
  IPR016143 Citrate synthase-like, small alpha subdomain [G3DSA:1.10.230.10] (304-418)
  IPR019810 Citrate synthase active site [PS00480] (344-356)
  IPR036969 Citrate synthase superfamily [SSF48256] (32-459)

B-factor: mean 31.3, std 12.15, range [12.34, 103.97]

Foldseek 3Di:
DQDLVVLLVVCLVVVLVVVVVCCVVCVPPDPDDDDPVCQVVVVQPPPADDFQQWDQDQEQGIAGLNHDVVNQQPQADAPPVARGHFLLQSLSCSQNVDGDDPVSSQVLQLLLLVLADDDPVLLVVLLPDDLPQFLLNNLLVSLLVCCVVQPLVVDVVVPDDLLCSLVSLVVRLSSCLSHLLVSLLQNLCVNPVVRPDLDGRDSRDGPLCSSCVSNPADPVLVSNVLRNLLNVLADRTQSAQLLVQLVQVCQVVDHLSNSLSSSSVRLLDCVHPLLLVVLVVVLVVVCVVCPLDDDLVVVLVVQVVCVVVVHHNGQFADSRHQEAHVLLVVLLVSCCVPPVPDSSQVVLVSCQVRQLVPCVVVPPGSTSYGDNSSRSNVVCVVSPNVPSSSRSSSSSSSHSSSSSSRSSSCSNSVPHNDDDDHDDPVRVVVVVVD/DDDLVVLLVVVLVVVLVVVVVCCVVCVPPDPDDDDPCCQVPVNQPPPADDFQQWDQAQEQGIDGLNHDLVRCQPQADAPPPARGHFLLQSLSCSQNVDRDDPVNSQVLQLLLQVLADDDVVLVVQLLPDDLPPFLLNNLLVSLVVCCVVQPLVVVVVVPDDLLCNLVSLVVVLSNCLSHQLVSLLQNLCVNPVVRDQQQHGDSRDGPLVSSCRSNPADDPLVSNLLRNLLNVLADRTQSAQLLVQLVQVCLVVDHNSNSLSSSSVRCCDQVHVLLLLVLVVLLVVLCVVAPLDHDLVSVLVSQVVQVVVVHHNRQFADSRHQEAHVLQVVLVVSCCVPPVPDSSNVVLVSCQVRQLVPCVVVPPGSHGYGHNSSRSNVVCVVSPNNPSSSRSSSSSSSHSSSSSSRSSSCSSNVPHNDDDDHDDPVRVVVVVVD/DQPLLVLLVVVLVVVLVVVVVCCVVCVVPDDDDDDPCCQVVVVQPPPADDFQQWDQDQAQGIDGLNHDLVRQQVQADDDPVARGHFLLQSLSCSQNVDRDDPVSSQVLQLLLQVLADADVVLLVQLLPDDLPQFLLNNLLVSLLVRCVVQPLVVDVVVPDDLLCSLSSLVVRLSSCLSHLLVSLLQNLCVNPVVSPQLDGRDSSDGRLCSSCSSNPADPVLVSNVLRNLLNVLADGTQSQQLNVQLVQCCLQVDHNSNSLSSSSVSCLDCVHVLLLLVLVVVLVVVCVVQNLDHDLVVVLVVQVVCVVVVHDNGQFADSRHQEAHVLQVVLLVSCCVPPVPDSSNVSLVSCQVRQQVVVVVVPPGSRSYGYNSSRPNSVCVVSPNPPSSSSSSSSSSSRSSRSSSRSSSCSNSVPHNDDDDHDDPVVVVVVVVD/DQPLVVLLVVPLVVVLVVVVVVCVPCVVPDDDDDDPVCQVVVNQPPPADDFQQWDQAQEQGIDGLNHDLVRQQPQADDPPVDRGHFQLQSLSCSQNVDRDDPVNSQVLQLLLLVLADDDVVLVVQLLPDDLPQFLLNNLLVSLVVRCVVQPLVVCVVVPHDLLCNLVSLVVVLSNCLSHLLLSLLQNLCVNPVVGPRDQQGDSRDGSLVSSCVSNVADDVLVSRLLRNLLNVLADRTQSQQLLVQLVQCCLVVDHNSNSLSSSSVRCCDCVHVLLLLVLVVLLVVLCVVANLDDDLVSVLVSQVVQVVVVHHNRQFADSRHQAAHVLQVVLLVSCCVPPVPPSSNVVLVSCQVRQLVSCVVVPPGSHSHGDNSSRSNVVCVVSPNNPSSSRSSSSSSSRSSSNSSRSSSCSSNPPHNDDDDHDDPVRVVVVVVD

Organism: Homo sapiens (NCBI:txid9606)

Radius of gyration: 39.47 Å; Cα contacts (8 Å, |Δi|>4): 2910; chains: 4; bounding box: 78×116×107 Å

Sequence (1736 aa):
STNLKDILADLIPKEQARIKTFRQQHGKTVVGQITVDMMYGGMRGMKGLVYETSVLDPDEGIRFRGFSIPECQKLLPKAKGGEEPLPEGLFWLLVTGHIPTEEQVSSWLSKEWAKRAALPSHVVTMLDNFPTNLHPMSQLSAAVTALNSESNFARAYAQGISRTKYWELIYEDSMDLIAKLPCVAAKIYRNLYREGSGIGAIDSNLDWSHNFTNMLGYTDHQFTELTRLYLTIHSDHEGGNVSAHTSHLVGSALSDPYLSFAAAMNGLAGPLHGLANQEVLVWLTQLQKEVGKDVSDEKLRDYIWNTLNSGRVVPGYGHAVLRKTDPRYTCQREFALKHLPNDPMFKLVAQLYKIVPNVLLEQGKAKNPWPNVDAHSGVLLQYYGMTEMNYYTVLFGVSRALGVLAQLIWSRALGFPLERPKSMSTEGLMKFVDSSTNLKDILADLIPKEQARIKTFRQQHGKTVVGQITVDMMYGGMRGMKGLVYETSVLDPDEGIRFRGFSIPECQKLLPKAKGGEEPLPEGLFWLLVTGHIPTEEQVSSWLSKEWAKRAALPSHVVTMLDNFPTNLHPMSQLSAAVTALNSESNFARAYAQGISRTKYWELIYEDSMDLIAKLPCVAAKIYRNLYREGSGIGAIDSNLDWSHNFTNMLGYTDHQFTELTRLYLTIHSDHEGGNVSAHTSHLVGSALSDPYLSFAAAMNGLAGPLHGLANQEVLVWLTQLQKEVGKDVSDEKLRDYIWNTLNSGRVVPGYGHAVLRKTDPRYTCQREFALKHLPNDPMFKLVAQLYKIVPNVLLEQGKAKNPWPNVDAHSGVLLQYYGMTEMNYYTVLFGVSRALGVLAQLIWSRALGFPLERPKSMSTEGLMKFVDSSTNLKDILADLIPKEQARIKTFRQQHGKTVVGQITVDMMYGGMRGMKGLVYETSVLDPDEGIRFRGFSIPECQKLLPKAKGGEEPLPEGLFWLLVTGHIPTEEQVSSWLSKEWAKRAALPSHVVTMLDNFPTNLHPMSQLSAAVTALNSESNFARAYAQGISRTKYWELIYEDSMDLIAKLPCVAAKIYRNLYREGSGIGAIDSNLDWSHNFTNMLGYTDHQFTELTRLYLTIHSDHEGGNVSAHTSHLVGSALSDPYLSFAAAMNGLAGPLHGLANQEVLVWLTQLQKEVGKDVSDEKLRDYIWNTLNSGRVVPGYGHAVLRKTDPRYTCQREFALKHLPNDPMFKLVAQLYKIVPNVLLEQGKAKNPWPNVDAHSGVLLQYYGMTEMNYYTVLFGVSRALGVLAQLIWSRALGFPLERPKSMSTEGLMKFVDSSTNLKDILADLIPKEQARIKTFRQQHGKTVVGQITVDMMYGGMRGMKGLVYETSVLDPDEGIRFRGFSIPECQKLLPKAKGGEEPLPEGLFWLLVTGHIPTEEQVSSWLSKEWAKRAALPSHVVTMLDNFPTNLHPMSQLSAAVTALNSESNFARAYAQGISRTKYWELIYEDSMDLIAKLPCVAAKIYRNLYREGSGIGAIDSNLDWSHNFTNMLGYTDHQFTELTRLYLTIHSDHEGGNVSAHTSHLVGSALSDPYLSFAAAMNGLAGPLHGLANQEVLVWLTQLQKEVGKDVSDEKLRDYIWNTLNSGRVVPGYGHAVLRKTDPRYTCQREFALKHLPNDPMFKLVAQLYKIVPNVLLEQGKAKNPWPNVDAHSGVLLQYYGMTEMNYYTVLFGVSRALGVLAQLIWSRALGFPLERPKSMSTEGLMKFVDS

GO terms:
  GO:0005739 mitochondrion (C, HTP)
  GO:0005759 mitochondrial matrix (C, TAS)
  GO:0005739 mitochondrion (C, IDA)
  GO:0005759 mitochondrial matrix (C, IDA)
  GO:0036440 citrate synthase activity (F, IDA)
  GO:0005975 carbohydrate metabolic process (P, IDA)
  GO:0070062 extracellular exosome (C, HDA)
  GO:0005634 nucleus (C, HDA)
  GO:0005739 mitochondrion (C, HDA)
  GO:0003723 RNA binding (F, HDA)
  GO:0042802 identical protein binding (F, IPI)